Protein 7CFV (pdb70)

Secondary structure (DSSP, 8-state):
--EETT-EEE-SS-EEETT-HHHHHS-EEEEETTTTEEEEE-EEEEEEEEEEEEEEEEESS-EEEE-SSSEEE-SSSEEETTT--TT-EEEEEE-SSS-EEEEEEEEEEEEEEEEEEEEEEESSSSEEEETTEEEE-

Structure (mmCIF, N/CA/C/O backbone):
data_7CFV
#
_entry.id   7CFV
#
loop_
_atom_site.group_PDB
_atom_site.id
_atom_site.type_symbol
_atom_site.label_atom_id
_atom_site.label_alt_id
_atom_site.label_comp_id
_atom_site.label_asym_id
_atom_site.label_entity_id
_atom_site.label_seq_id
_atom_site.pdbx_PDB_ins_code
_atom_site.Cartn_x
_atom_site.Cartn_y
_atom_site.Cartn_z
_atom_site.occupancy
_atom_site.B_iso_or_equiv
_atom_site.auth_seq_id
_atom_site.auth_comp_id
_atom_site.auth_asym_id
_atom_site.auth_atom_id
_atom_site.pdbx_PDB_model_num
ATOM 1 N N . GLU A 1 1 ? 3.114 -0.144 -6.245 1.00 0.00 1 GLU A N 1
ATOM 2 C CA . GLU A 1 1 ? 3.090 0.084 -7.717 1.00 0.00 1 GLU A CA 1
ATOM 3 C C . GLU A 1 1 ? 1.668 -0.109 -8.232 1.00 0.00 1 GLU A C 1
ATOM 4 O O . GLU A 1 1 ? 1.130 0.754 -8.933 1.00 0.00 1 GLU A O 1
ATOM 18 N N . ALA A 1 2 ? 1.071 -1.255 -7.886 1.00 0.00 2 ALA A N 1
ATOM 19 C CA . ALA A 1 2 ? -0.289 -1.577 -8.320 1.00 0.00 2 ALA A CA 1
ATOM 20 C C . ALA A 1 2 ? -1.089 -2.190 -7.191 1.00 0.00 2 ALA A C 1
ATOM 21 O O . ALA A 1 2 ? -0.569 -2.994 -6.413 1.00 0.00 2 ALA A O 1
ATOM 28 N N . LEU A 1 3 ? -2.363 -1.802 -7.105 1.00 0.00 3 LEU A N 1
ATOM 29 C CA . LEU A 1 3 ? -3.254 -2.302 -6.067 1.00 0.00 3 LEU A CA 1
ATOM 30 C C . LEU A 1 3 ? -4.439 -3.006 -6.702 1.00 0.00 3 LEU A C 1
ATOM 31 O O . LEU A 1 3 ? -4.905 -2.591 -7.758 1.00 0.00 3 LEU A O 1
ATOM 47 N N . THR A 1 4 ? -4.928 -4.074 -6.056 1.00 0.00 4 THR A N 1
ATOM 48 C CA . THR A 1 4 ? -6.072 -4.821 -6.599 1.00 0.00 4 THR A CA 1
ATOM 49 C C . THR A 1 4 ? -7.331 -3.960 -6.554 1.00 0.00 4 THR A C 1
ATOM 50 O O . THR A 1 4 ? -7.374 -2.959 -5.840 1.00 0.00 4 THR A O 1
ATOM 61 N N . GLY A 1 5 ? -8.330 -4.329 -7.363 1.00 0.00 5 GLY A N 1
ATOM 62 C CA . GLY A 1 5 ? -9.571 -3.556 -7.467 1.00 0.00 5 GLY A CA 1
ATOM 63 C C . GLY A 1 5 ? -10.281 -3.433 -6.121 1.00 0.00 5 GLY A C 1
ATOM 64 O O . GLY A 1 5 ? -10.809 -2.366 -5.793 1.00 0.00 5 GLY A O 1
ATOM 68 N N . ASP A 1 6 ? -10.283 -4.519 -5.339 1.00 0.00 6 ASP A N 1
ATOM 69 C CA . ASP A 1 6 ? -10.929 -4.505 -4.008 1.00 0.00 6 ASP A CA 1
ATOM 70 C C . ASP A 1 6 ? -10.040 -3.840 -2.933 1.00 0.00 6 ASP A C 1
ATOM 71 O O . ASP A 1 6 ? -10.467 -3.681 -1.785 1.00 0.00 6 ASP A O 1
ATOM 80 N N . ALA A 1 7 ? -8.824 -3.423 -3.325 1.00 0.00 7 ALA A N 1
ATOM 81 C CA . ALA A 1 7 ? -7.906 -2.743 -2.417 1.00 0.00 7 ALA A CA 1
ATOM 82 C C . ALA A 1 7 ? -8.394 -1.327 -2.140 1.00 0.00 7 ALA A C 1
ATOM 83 O O . ALA A 1 7 ? -9.221 -0.793 -2.886 1.00 0.00 7 ALA A O 1
ATOM 90 N N . LEU A 1 8 ? -7.894 -0.732 -1.055 1.00 0.00 8 LEU A N 1
ATOM 91 C CA . LEU A 1 8 ? -8.281 0.630 -0.672 1.00 0.00 8 LEU A CA 1
ATOM 92 C C . LEU A 1 8 ? -7.051 1.491 -0.394 1.00 0.00 8 LEU A C 1
ATOM 93 O O . LEU A 1 8 ? -6.037 1.002 0.115 1.00 0.00 8 LEU A O 1
ATOM 109 N N . ILE A 1 9 ? -7.136 2.768 -0.786 1.00 0.00 9 ILE A N 1
ATOM 110 C CA . ILE A 1 9 ? -6.026 3.704 -0.646 1.00 0.00 9 ILE A CA 1
ATOM 111 C C . ILE A 1 9 ? -6.473 4.958 0.107 1.00 0.00 9 ILE A C 1
ATOM 112 O O . ILE A 1 9 ? -7.604 5.436 -0.070 1.00 0.00 9 ILE A O 1
ATOM 128 N N . LEU A 1 10 ? -5.571 5.483 0.943 1.00 0.00 10 LEU A N 1
ATOM 129 C CA . LEU A 1 10 ? -5.842 6.693 1.705 1.00 0.00 10 LEU A CA 1
ATOM 130 C C . LEU A 1 10 ? -5.947 7.898 0.789 1.00 0.00 10 LEU A C 1
ATOM 131 O O . LEU A 1 10 ? -5.161 8.049 -0.152 1.00 0.00 10 LEU A O 1
ATOM 147 N N . SER A 1 11 ? -6.906 8.764 1.091 1.00 0.00 11 SER A N 1
ATOM 148 C CA . SER A 1 11 ? -7.122 9.982 0.344 1.00 0.00 11 SER A CA 1
ATOM 149 C C . SER A 1 11 ? -7.445 11.118 1.309 1.00 0.00 11 SER A C 1
ATOM 150 O O . SER A 1 11 ? -7.353 10.937 2.532 1.00 0.00 11 SER A O 1
ATOM 158 N N . ASP A 1 12 ? -7.792 12.292 0.771 1.00 0.00 12 ASP A N 1
ATOM 159 C CA . ASP A 1 12 ? -8.087 13.444 1.606 1.00 0.00 12 ASP A CA 1
ATOM 160 C C . ASP A 1 12 ? -9.211 13.112 2.593 1.00 0.00 12 ASP A C 1
ATOM 161 O O . ASP A 1 12 ? -9.128 13.471 3.773 1.00 0.00 12 ASP A O 1
ATOM 170 N N . ARG A 1 13 ? -10.246 12.393 2.114 1.00 0.00 13 ARG A N 1
ATOM 171 C CA . ARG A 1 13 ? -11.359 11.987 2.990 1.00 0.00 13 ARG A CA 1
ATOM 172 C C . ARG A 1 13 ? -10.944 10.860 3.954 1.00 0.00 13 ARG A C 1
ATOM 173 O O . ARG A 1 13 ? -11.436 10.797 5.085 1.00 0.00 13 ARG A O 1
ATOM 194 N N . GLY A 1 14 ? -10.058 9.951 3.485 1.00 0.00 14 GLY A N 1
ATOM 195 C CA . GLY A 1 14 ? -9.619 8.805 4.312 1.00 0.00 14 GLY A CA 1
ATOM 196 C C . GLY A 1 14 ? -9.513 7.504 3.484 1.00 0.00 14 GLY A C 1
ATOM 197 O O . GLY A 1 14 ? -9.192 7.541 2.294 1.00 0.00 14 GLY A O 1
ATOM 201 N N . TRP A 1 15 ? -9.768 6.351 4.144 1.00 0.00 15 TRP A N 1
ATOM 202 C CA . TRP A 1 15 ? -9.681 5.027 3.484 1.00 0.00 15 TRP A CA 1
ATOM 203 C C . TRP A 1 15 ? -10.838 4.805 2.505 1.00 0.00 15 TRP A C 1
ATOM 204 O O . TRP A 1 15 ? -12.002 4.749 2.914 1.00 0.00 15 TRP A O 1
ATOM 225 N N . LEU A 1 16 ? -10.502 4.623 1.214 1.00 0.00 16 LEU A N 1
ATOM 226 C CA . LEU A 1 16 ? -11.517 4.338 0.185 1.00 0.00 16 LEU A CA 1
ATOM 227 C C . LEU A 1 16 ? -11.002 3.341 -0.866 1.00 0.00 16 LEU A C 1
ATOM 228 O O . LEU A 1 16 ? -9.803 3.159 -1.009 1.00 0.00 16 LEU A O 1
ATOM 244 N N . ARG A 1 17 ? -11.931 2.721 -1.618 1.00 0.00 17 ARG A N 1
ATOM 245 C CA . ARG A 1 17 ? -11.564 1.758 -2.684 1.00 0.00 17 ARG A CA 1
ATOM 246 C C . ARG A 1 17 ? -10.650 2.413 -3.728 1.00 0.00 17 ARG A C 1
ATOM 247 O O . ARG A 1 17 ? -10.777 3.587 -4.015 1.00 0.00 17 ARG A O 1
ATOM 268 N N . ILE A 1 18 ? -9.710 1.628 -4.257 1.00 0.00 18 ILE A N 1
ATOM 269 C CA . ILE A 1 18 ? -8.701 2.116 -5.240 1.00 0.00 18 ILE A CA 1
ATOM 270 C C . ILE A 1 18 ? -9.304 2.989 -6.356 1.00 0.00 18 ILE A C 1
ATOM 271 O O . ILE A 1 18 ? -8.573 3.714 -7.032 1.00 0.00 18 ILE A O 1
ATOM 287 N N . ASP A 1 19 ? -10.613 2.875 -6.582 1.00 0.00 19 ASP A N 1
ATOM 288 C CA . ASP A 1 19 ? -11.282 3.631 -7.663 1.00 0.00 19 ASP A CA 1
ATOM 289 C C . ASP A 1 19 ? -12.322 4.619 -7.092 1.00 0.00 19 ASP A C 1
ATOM 290 O O . ASP A 1 19 ? -13.399 4.824 -7.662 1.00 0.00 19 ASP A O 1
ATOM 299 N N . ASP A 1 20 ? -11.971 5.234 -5.960 1.00 0.00 20 ASP A N 1
ATOM 300 C CA . ASP A 1 20 ? -12.841 6.213 -5.297 1.00 0.00 20 ASP A CA 1
ATOM 301 C C . ASP A 1 20 ? -12.604 7.659 -5.820 1.00 0.00 20 ASP A C 1
ATOM 302 O O . ASP A 1 20 ? -11.520 7.961 -6.338 1.00 0.00 20 ASP A O 1
ATOM 311 N N . PRO A 1 21 ? -13.590 8.578 -5.661 1.00 0.00 21 PRO A N 1
ATOM 312 C CA . PRO A 1 21 ? -13.443 10.012 -6.107 1.00 0.00 21 PRO A CA 1
ATOM 313 C C . PRO A 1 21 ? -12.274 10.744 -5.429 1.00 0.00 21 PRO A C 1
ATOM 314 O O . PRO A 1 21 ? -11.606 11.559 -6.060 1.00 0.00 21 PRO A O 1
ATOM 325 N N . THR A 1 22 ? -12.075 10.486 -4.125 1.00 0.00 22 THR A N 1
ATOM 326 C CA . THR A 1 22 ? -11.025 11.176 -3.353 1.00 0.00 22 THR A CA 1
ATOM 327 C C . THR A 1 22 ? -9.625 10.774 -3.795 1.00 0.00 22 THR A C 1
ATOM 328 O O . THR A 1 22 ? -8.737 11.620 -3.882 1.00 0.00 22 THR A O 1
ATOM 339 N N . LEU A 1 23 ? -9.431 9.497 -4.110 1.00 0.00 23 LEU A N 1
ATOM 340 C CA . LEU A 1 23 ? -8.130 9.049 -4.590 1.00 0.00 23 LEU A CA 1
ATOM 341 C C . LEU A 1 23 ? -7.825 9.685 -5.950 1.00 0.00 23 LEU A C 1
ATOM 342 O O . LEU A 1 23 ? -6.673 9.991 -6.251 1.00 0.00 23 LEU A O 1
ATOM 358 N N . GLN A 1 24 ? -8.850 9.747 -6.805 1.00 0.00 24 GLN A N 1
ATOM 359 C CA . GLN A 1 24 ? -8.678 10.200 -8.191 1.00 0.00 24 GLN A CA 1
ATOM 360 C C . GLN A 1 24 ? -8.854 11.728 -8.369 1.00 0.00 24 GLN A C 1
ATOM 361 O O . GLN A 1 24 ? -8.559 12.255 -9.447 1.00 0.00 24 GLN A O 1
ATOM 375 N N . GLU A 1 25 ? -9.350 12.431 -7.327 1.00 0.00 25 GLU A N 1
ATOM 376 C CA . GLU A 1 25 ? -9.568 13.900 -7.428 1.00 0.00 25 GLU A CA 1
ATOM 377 C C . GLU A 1 25 ? -9.039 14.684 -6.209 1.00 0.00 25 GLU A C 1
ATOM 378 O O . GLU A 1 25 ? -9.045 15.920 -6.221 1.00 0.00 25 GLU A O 1
ATOM 390 N N . CYS A 1 26 ? -8.618 13.973 -5.153 1.00 0.00 26 CYS A N 1
ATOM 391 C CA . CYS A 1 26 ? -8.130 14.618 -3.927 1.00 0.00 26 CYS A CA 1
ATOM 392 C C . CYS A 1 26 ? -6.749 14.111 -3.534 1.00 0.00 26 CYS A C 1
ATOM 393 O O . CYS A 1 26 ? -6.291 13.075 -4.024 1.00 0.00 26 CYS A O 1
ATOM 401 N N . ARG A 1 27 ? -6.081 14.875 -2.669 1.00 0.00 27 ARG A N 1
ATOM 402 C CA . ARG A 1 27 ? -4.725 14.547 -2.216 1.00 0.00 27 ARG A CA 1
ATOM 403 C C . ARG A 1 27 ? -4.719 13.251 -1.416 1.00 0.00 27 ARG A C 1
ATOM 404 O O . ARG A 1 27 ? -5.755 12.824 -0.905 1.00 0.00 27 ARG A O 1
ATOM 425 N N . VAL A 1 28 ? -3.540 12.628 -1.320 1.00 0.00 28 VAL A N 1
ATOM 426 C CA . VAL A 1 28 ? -3.388 11.362 -0.578 1.00 0.00 28 VAL A CA 1
ATOM 427 C C . VAL A 1 28 ? -2.229 11.433 0.417 1.00 0.00 28 VAL A C 1
ATOM 428 O O . VAL A 1 28 ? -1.344 12.284 0.293 1.00 0.00 28 VAL A O 1
ATOM 441 N N . LEU A 1 29 ? -2.260 10.540 1.417 1.00 0.00 29 LEU A N 1
ATOM 442 C CA . LEU A 1 29 ? -1.230 10.509 2.458 1.00 0.00 29 LEU A CA 1
ATOM 443 C C . LEU A 1 29 ? 0.069 9.889 1.945 1.00 0.00 29 LEU A C 1
ATOM 444 O O . LEU A 1 29 ? 0.062 8.824 1.319 1.00 0.00 29 LEU A O 1
ATOM 460 N N . SER A 1 30 ? 1.185 10.568 2.232 1.00 0.00 30 SER A N 1
ATOM 461 C CA . SER A 1 30 ? 2.514 10.105 1.826 1.00 0.00 30 SER A CA 1
ATOM 462 C C . SER A 1 30 ? 3.531 10.443 2.914 1.00 0.00 30 SER A C 1
ATOM 463 O O . SER A 1 30 ? 3.265 11.299 3.767 1.00 0.00 30 SER A O 1
ATOM 471 N N . TYR A 1 31 ? 4.720 9.827 2.841 1.00 0.00 31 TYR A N 1
ATOM 472 C CA . TYR A 1 31 ? 5.790 10.128 3.783 1.00 0.00 31 TYR A CA 1
ATOM 473 C C . TYR A 1 31 ? 6.768 11.049 3.101 1.00 0.00 31 TYR A C 1
ATOM 474 O O . TYR A 1 31 ? 7.561 10.608 2.262 1.00 0.00 31 TYR A O 1
ATOM 492 N N . ASN A 1 32 ? 6.681 12.335 3.427 1.00 0.00 32 ASN A N 1
ATOM 493 C CA . ASN A 1 32 ? 7.514 13.328 2.789 1.00 0.00 32 ASN A CA 1
ATOM 494 C C . ASN A 1 32 ? 8.944 13.205 3.258 1.00 0.00 32 ASN A C 1
ATOM 495 O O . ASN A 1 32 ? 9.277 13.617 4.358 1.00 0.00 32 ASN A O 1
ATOM 506 N N . GLU A 1 33 ? 9.785 12.661 2.389 1.00 0.00 33 GLU A N 1
ATOM 507 C CA . GLU A 1 33 ? 11.216 12.520 2.677 1.00 0.00 33 GLU A CA 1
ATOM 508 C C . GLU A 1 33 ? 11.838 13.903 2.917 1.00 0.00 33 GLU A C 1
ATOM 509 O O . GLU A 1 33 ? 12.748 14.058 3.735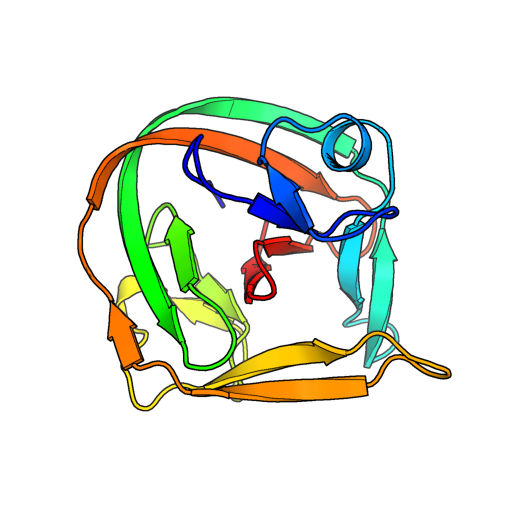 1.00 0.00 33 GLU A O 1
ATOM 521 N N . SER A 1 34 ? 11.359 14.888 2.152 1.00 0.00 34 SER A N 1
ATOM 522 C CA . SER A 1 34 ? 11.863 16.257 2.208 1.00 0.00 34 SER A CA 1
ATOM 523 C C . SER A 1 34 ? 11.681 16.883 3.597 1.00 0.00 34 SER A C 1
ATOM 524 O O . SER A 1 34 ? 12.600 17.524 4.117 1.00 0.00 34 SER A O 1
ATOM 532 N N . THR A 1 35 ? 10.482 16.718 4.180 1.00 0.00 35 THR A N 1
ATOM 533 C CA . THR A 1 35 ? 10.178 17.305 5.507 1.00 0.00 35 THR A CA 1
ATOM 534 C C . THR A 1 35 ? 10.243 16.265 6.647 1.00 0.00 35 THR A C 1
ATOM 535 O O . THR A 1 35 ? 10.103 16.621 7.821 1.00 0.00 35 THR A O 1
ATOM 546 N N . GLN A 1 36 ? 10.449 14.992 6.291 1.00 0.00 36 GLN A N 1
ATOM 547 C CA . GLN A 1 36 ? 10.529 13.907 7.270 1.00 0.00 36 GLN A CA 1
ATOM 548 C C . GLN A 1 36 ? 9.249 13.835 8.127 1.00 0.00 36 GLN A C 1
ATOM 549 O O . GLN A 1 36 ? 9.300 13.539 9.330 1.00 0.00 36 GLN A O 1
ATOM 563 N N . GLN A 1 37 ? 8.100 14.077 7.483 1.00 0.00 37 GLN A N 1
ATOM 564 C CA . GLN A 1 37 ? 6.799 14.017 8.161 1.00 0.00 37 GLN A CA 1
ATOM 565 C C . GLN A 1 37 ? 5.676 13.707 7.169 1.00 0.00 37 GLN A C 1
ATOM 566 O O . GLN A 1 37 ? 5.868 13.810 5.950 1.00 0.00 37 GLN A O 1
ATOM 580 N N . TRP A 1 38 ? 4.508 13.315 7.699 1.00 0.00 38 TRP A N 1
ATOM 581 C CA . TRP A 1 38 ? 3.356 12.977 6.855 1.00 0.00 38 TRP A CA 1
ATOM 582 C C . TRP A 1 38 ? 2.762 14.232 6.222 1.00 0.00 38 TRP A C 1
ATOM 583 O O . TRP A 1 38 ? 2.507 15.225 6.910 1.00 0.00 38 TRP A O 1
ATOM 604 N N . GLU A 1 39 ? 2.524 14.166 4.907 1.00 0.00 39 GLU A N 1
ATOM 605 C CA . GLU A 1 39 ? 1.935 15.286 4.167 1.00 0.00 39 GLU A CA 1
ATOM 606 C C . GLU A 1 39 ? 1.048 14.786 3.029 1.00 0.00 39 GLU A C 1
ATOM 607 O O . GLU A 1 39 ? 1.222 13.661 2.540 1.00 0.00 39 GLU A O 1
ATOM 619 N N . TRP A 1 40 ? 0.102 15.636 2.605 1.00 0.00 40 TRP A N 1
ATOM 620 C CA . TRP A 1 40 ? -0.809 15.296 1.508 1.00 0.00 40 TRP A CA 1
ATOM 621 C C . TRP A 1 40 ? -0.242 15.773 0.165 1.00 0.00 40 TRP A C 1
ATOM 622 O O . TRP A 1 40 ? 0.143 16.936 0.017 1.00 0.00 40 TRP A O 1
ATOM 643 N N . GLN A 1 41 ? -0.221 14.862 -0.811 1.00 0.00 41 GLN A N 1
ATOM 644 C CA . GLN A 1 41 ? 0.269 15.164 -2.161 1.00 0.00 41 GLN A CA 1
ATOM 645 C C . GLN A 1 41 ? -0.864 14.999 -3.160 1.00 0.00 41 GLN A C 1
ATOM 646 O O . GLN A 1 41 ? -1.806 14.240 -2.908 1.00 0.00 41 GLN A O 1
ATOM 660 N N . GLN A 1 42 ? -0.796 15.744 -4.275 1.00 0.00 42 GLN A N 1
ATOM 661 C CA . GLN A 1 42 ? -1.860 15.700 -5.267 1.00 0.00 42 GLN A CA 1
ATOM 662 C C . GLN A 1 42 ? -1.765 14.440 -6.097 1.00 0.00 42 GLN A C 1
ATOM 663 O O . GLN A 1 42 ? -0.669 14.047 -6.540 1.00 0.00 42 GLN A O 1
ATOM 677 N N . VAL A 1 43 ? -2.921 13.830 -6.325 1.00 0.00 43 VAL A N 1
ATOM 678 C CA . VAL A 1 43 ? -3.015 12.627 -7.138 1.00 0.00 43 VAL A CA 1
ATOM 679 C C . VAL A 1 43 ? -3.020 13.019 -8.617 1.00 0.00 43 VAL A C 1
ATOM 680 O O . VAL A 1 43 ? -3.958 13.661 -9.102 1.00 0.00 43 VAL A O 1
ATOM 693 N N . LEU A 1 44 ? -1.906 12.759 -9.271 1.00 0.00 44 LEU A N 1
ATOM 694 C CA . LEU A 1 44 ? -1.693 13.201 -10.648 1.00 0.00 44 LEU A CA 1
ATOM 695 C C . LEU A 1 44 ? -2.701 12.634 -11.648 1.00 0.00 44 LEU A C 1
ATOM 696 O O . LEU A 1 44 ? -3.219 13.387 -12.483 1.00 0.00 44 LEU A O 1
ATOM 712 N N . ARG A 1 45 ? -2.917 11.295 -11.634 1.00 0.00 45 ARG A N 1
ATOM 713 C CA . ARG A 1 45 ? -3.789 10.670 -12.651 1.00 0.00 45 ARG A CA 1
ATOM 714 C C . ARG A 1 45 ? -4.050 9.180 -12.361 1.00 0.00 45 ARG A C 1
ATOM 715 O O . ARG A 1 45 ? -3.107 8.405 -12.157 1.00 0.00 45 ARG A O 1
ATOM 736 N N . TRP A 1 46 ? -5.328 8.784 -12.392 1.00 0.00 46 TRP A N 1
ATOM 737 C CA . TRP A 1 46 ? -5.705 7.389 -12.155 1.00 0.00 46 TRP A CA 1
ATOM 738 C C . TRP A 1 46 ? -5.329 6.517 -13.353 1.00 0.00 46 TRP A C 1
ATOM 739 O O . TRP A 1 46 ? -5.726 6.800 -14.488 1.00 0.00 46 TRP A O 1
ATOM 760 N N . LEU A 1 47 ? -4.563 5.457 -13.083 1.00 0.00 47 LEU A N 1
ATOM 761 C CA . LEU A 1 47 ? -4.127 4.529 -14.125 1.00 0.00 47 LEU A CA 1
ATOM 762 C C . LEU A 1 47 ? -4.562 3.107 -13.824 1.00 0.00 47 LEU A C 1
ATOM 763 O O . LEU A 1 47 ? -4.394 2.624 -12.702 1.00 0.00 47 LEU A O 1
ATOM 779 N N . ASP A 1 48 ? -5.062 2.420 -14.855 1.00 0.00 48 ASP A N 1
ATOM 780 C CA . ASP A 1 48 ? -5.455 1.021 -14.727 1.00 0.00 48 ASP A CA 1
ATOM 781 C C . ASP A 1 48 ? -4.276 0.124 -15.088 1.00 0.00 48 ASP A C 1
ATOM 782 O O . ASP A 1 48 ? -3.332 0.570 -15.749 1.00 0.00 48 ASP A O 1
ATOM 791 N N . GLN A 1 49 ? -4.335 -1.135 -14.659 1.00 0.00 49 GLN A N 1
ATOM 792 C CA . GLN A 1 49 ? -3.262 -2.101 -14.947 1.00 0.00 49 GLN A CA 1
ATOM 793 C C . GLN A 1 49 ? -3.806 -3.475 -15.383 1.00 0.00 49 GLN A C 1
ATOM 794 O O . GLN A 1 49 ? -3.048 -4.317 -15.875 1.00 0.00 49 GLN A O 1
ATOM 808 N N . GLY A 1 50 ? -5.129 -3.662 -15.267 1.00 0.00 50 GLY A N 1
ATOM 809 C CA . GLY A 1 50 ? -5.787 -4.883 -15.718 1.00 0.00 50 GLY A CA 1
ATOM 810 C C . GLY A 1 50 ? -5.251 -6.138 -15.038 1.00 0.00 50 GLY A C 1
ATOM 811 O O . GLY A 1 50 ? -5.196 -6.224 -13.812 1.00 0.00 50 GLY A O 1
ATOM 815 N N . VAL A 1 51 ? -4.934 -7.136 -15.862 1.00 0.00 51 VAL A N 1
ATOM 816 C CA . VAL A 1 51 ? -4.496 -8.457 -15.385 1.00 0.00 51 VAL A CA 1
ATOM 817 C C . VAL A 1 51 ? -3.059 -8.402 -14.826 1.00 0.00 51 VAL A C 1
ATOM 818 O O . VAL A 1 51 ? -2.106 -8.140 -15.564 1.00 0.00 51 VAL A O 1
ATOM 831 N N . ARG A 1 52 ? -2.922 -8.702 -13.518 1.00 0.00 52 ARG A N 1
ATOM 832 C CA . ARG A 1 52 ? -1.604 -8.738 -12.863 1.00 0.00 52 ARG A CA 1
ATOM 833 C C . ARG A 1 52 ? -1.632 -9.599 -11.582 1.00 0.00 52 ARG A C 1
ATOM 834 O O . ARG A 1 52 ? -2.559 -9.498 -10.777 1.00 0.00 52 ARG A O 1
ATOM 855 N N . GLU A 1 53 ? -0.576 -10.401 -11.388 1.00 0.00 53 GLU A N 1
ATOM 856 C CA . GLU A 1 53 ? -0.429 -11.246 -10.186 1.00 0.00 53 GLU A CA 1
ATOM 857 C C . GLU A 1 53 ? -0.222 -10.359 -8.950 1.00 0.00 53 GLU A C 1
ATOM 858 O O . GLU A 1 53 ? 0.393 -9.291 -9.057 1.00 0.00 53 GLU A O 1
ATOM 870 N N . THR A 1 54 ? -0.763 -10.783 -7.775 1.00 0.00 54 THR A N 1
ATOM 871 C CA . THR A 1 54 ? -0.629 -9.951 -6.554 1.00 0.00 54 THR A CA 1
ATOM 872 C C . THR A 1 54 ? -0.361 -10.773 -5.273 1.00 0.00 54 THR A C 1
ATOM 873 O O . THR A 1 54 ? -0.868 -11.882 -5.105 1.00 0.00 54 THR A O 1
ATOM 884 N N . TRP A 1 55 ? 0.407 -10.159 -4.353 1.00 0.00 55 TRP A N 1
ATOM 885 C CA . TRP A 1 55 ? 0.729 -10.744 -3.040 1.00 0.00 55 TRP A CA 1
ATOM 886 C C . TRP A 1 55 ? 0.065 -9.910 -1.944 1.00 0.00 55 TRP A C 1
ATOM 887 O O . TRP A 1 55 ? 0.096 -8.682 -2.003 1.00 0.00 55 TRP A O 1
ATOM 908 N N . LYS A 1 56 ? -0.562 -10.581 -0.963 1.00 0.00 56 LYS A N 1
ATOM 909 C CA . LYS A 1 56 ? -1.282 -9.879 0.114 1.00 0.00 56 LYS A CA 1
ATOM 910 C C . LYS A 1 56 ? -0.479 -9.811 1.408 1.00 0.00 56 LYS A C 1
ATOM 911 O O . LYS A 1 56 ? -0.562 -10.701 2.242 1.00 0.00 56 LYS A O 1
ATOM 930 N N . ILE A 1 57 ? 0.171 -8.669 1.611 1.00 0.00 57 ILE A N 1
ATOM 931 C CA . ILE A 1 57 ? 0.899 -8.391 2.848 1.00 0.00 57 ILE A CA 1
ATOM 932 C C . ILE A 1 57 ? -0.099 -8.048 3.947 1.00 0.00 57 ILE A C 1
ATOM 933 O O . ILE A 1 57 ? -0.872 -7.091 3.825 1.00 0.00 57 ILE A O 1
ATOM 949 N N . LYS A 1 58 ? -0.102 -8.864 4.991 1.00 0.00 58 LYS A N 1
ATOM 950 C CA . LYS A 1 58 ? -1.027 -8.707 6.107 1.00 0.00 58 LYS A CA 1
ATOM 951 C C . LYS A 1 58 ? -0.298 -8.168 7.341 1.00 0.00 58 LYS A C 1
ATOM 952 O O . LYS A 1 58 ? 0.777 -8.645 7.687 1.00 0.00 58 LYS A O 1
ATOM 971 N N . THR A 1 59 ? -0.904 -7.167 7.989 1.00 0.00 59 THR A N 1
ATOM 972 C CA . THR A 1 59 ? -0.329 -6.560 9.211 1.00 0.00 59 THR A CA 1
ATOM 973 C C . THR A 1 59 ? -1.409 -6.451 10.279 1.00 0.00 59 THR A C 1
ATOM 974 O O . THR A 1 59 ? -2.599 -6.620 9.985 1.00 0.00 59 THR A O 1
ATOM 985 N N . PHE A 1 60 ? -0.994 -6.177 11.517 1.00 0.00 60 PHE A N 1
ATOM 986 C CA . PHE A 1 60 ? -1.934 -6.056 12.634 1.00 0.00 60 PHE A CA 1
ATOM 987 C C . PHE A 1 60 ? -2.842 -4.830 12.480 1.00 0.00 60 PHE A C 1
ATOM 988 O O . PHE A 1 60 ? -3.992 -4.849 12.933 1.00 0.00 60 PHE A O 1
ATOM 1005 N N . GLN A 1 61 ? -2.318 -3.760 11.856 1.00 0.00 61 GLN A N 1
ATOM 1006 C CA . GLN A 1 61 ? -3.095 -2.524 11.676 1.00 0.00 61 GLN A CA 1
ATOM 1007 C C . GLN A 1 61 ? -3.909 -2.553 10.378 1.00 0.00 61 GLN A C 1
ATOM 1008 O O . GLN A 1 61 ? -4.986 -1.949 10.307 1.00 0.00 61 GLN A O 1
ATOM 1022 N N . THR A 1 62 ? -3.385 -3.238 9.349 1.00 0.00 62 THR A N 1
ATOM 1023 C CA . THR A 1 62 ? -4.070 -3.313 8.054 1.00 0.00 62 THR A CA 1
ATOM 1024 C C . THR A 1 62 ? -3.574 -4.497 7.206 1.00 0.00 62 THR A C 1
ATOM 1025 O O . THR A 1 62 ? -2.719 -5.262 7.632 1.00 0.00 62 THR A O 1
ATOM 1036 N N . GLU A 1 63 ? -4.123 -4.613 5.999 1.00 0.00 63 GLU A N 1
ATOM 1037 C CA . GLU A 1 63 ? -3.739 -5.654 5.050 1.00 0.00 63 GLU A CA 1
ATOM 1038 C C . GLU A 1 63 ? -4.073 -5.201 3.629 1.00 0.00 63 GLU A C 1
ATOM 1039 O O . GLU A 1 63 ? -5.041 -4.462 3.430 1.00 0.00 63 GLU A O 1
ATOM 1051 N N . ILE A 1 64 ? -3.269 -5.631 2.648 1.00 0.00 64 ILE A N 1
ATOM 1052 C CA . ILE A 1 64 ? -3.506 -5.227 1.251 1.00 0.00 64 ILE A CA 1
ATOM 1053 C C . ILE A 1 64 ? -2.743 -6.111 0.252 1.00 0.00 64 ILE A C 1
ATOM 1054 O O . ILE A 1 64 ? -1.726 -6.721 0.597 1.00 0.00 64 ILE A O 1
ATOM 1070 N N . LYS A 1 65 ? -3.244 -6.155 -0.998 1.00 0.00 65 LYS A N 1
ATOM 1071 C CA . LYS A 1 65 ? -2.612 -6.945 -2.061 1.00 0.00 65 LYS A CA 1
ATOM 1072 C C . LYS A 1 65 ? -2.138 -6.049 -3.211 1.00 0.00 65 LYS A C 1
ATOM 1073 O O . LYS A 1 65 ? -2.904 -5.228 -3.745 1.00 0.00 65 LYS A O 1
ATOM 1092 N N . CYS A 1 66 ? -0.858 -6.209 -3.568 1.00 0.00 66 CYS A N 1
ATOM 1093 C CA . CYS A 1 66 ? -0.226 -5.419 -4.624 1.00 0.00 66 CYS A CA 1
ATOM 1094 C C . CYS A 1 66 ? 0.678 -6.317 -5.488 1.00 0.00 66 CYS A C 1
ATOM 1095 O O . CYS A 1 66 ? 0.686 -7.534 -5.318 1.00 0.00 66 CYS A O 1
ATOM 1103 N N . THR A 1 67 ? 1.431 -5.709 -6.420 1.00 0.00 67 THR A N 1
ATOM 1104 C CA . THR A 1 67 ? 2.298 -6.474 -7.338 1.00 0.00 67 THR A CA 1
ATOM 1105 C C . THR A 1 67 ? 3.126 -7.523 -6.565 1.00 0.00 67 THR A C 1
ATOM 1106 O O . THR A 1 67 ? 3.218 -8.680 -6.989 1.00 0.00 67 THR A O 1
ATOM 1117 N N . GLY A 1 68 ? 3.676 -7.120 -5.418 1.00 0.00 68 GLY A N 1
ATOM 1118 C CA . GLY A 1 68 ? 4.443 -8.040 -4.561 1.00 0.00 68 GLY A CA 1
ATOM 1119 C C . GLY A 1 68 ? 5.950 -8.035 -4.879 1.00 0.00 68 GLY A C 1
ATOM 1120 O O . GLY A 1 68 ? 6.750 -8.573 -4.103 1.00 0.00 68 GLY A O 1
ATOM 1124 N N . ASN A 1 69 ? 6.335 -7.408 -6.003 1.00 0.00 69 ASN A N 1
ATOM 1125 C CA . ASN A 1 69 ? 7.754 -7.321 -6.388 1.00 0.00 69 ASN A CA 1
ATOM 1126 C C . ASN A 1 69 ? 8.308 -5.897 -6.198 1.00 0.00 69 ASN A C 1
ATOM 1127 O O . ASN A 1 69 ? 9.525 -5.705 -6.115 1.00 0.00 69 ASN A O 1
ATOM 1138 N N . HIS A 1 70 ? 7.404 -4.907 -6.122 1.00 0.00 70 HIS A N 1
ATOM 1139 C CA . HIS A 1 70 ? 7.793 -3.510 -5.931 1.00 0.00 70 HIS A CA 1
ATOM 1140 C C . HIS A 1 70 ? 8.182 -3.252 -4.475 1.00 0.00 70 HIS A C 1
ATOM 1141 O O . HIS A 1 70 ? 7.612 -3.856 -3.555 1.00 0.00 70 HIS A O 1
ATOM 1155 N N . LEU A 1 71 ? 9.160 -2.361 -4.274 1.00 0.00 71 LEU A N 1
ATOM 1156 C CA . LEU A 1 71 ? 9.625 -2.021 -2.928 1.00 0.00 71 LEU A CA 1
ATOM 1157 C C . LEU A 1 71 ? 8.601 -1.157 -2.208 1.00 0.00 71 LEU A C 1
ATOM 1158 O O . LEU A 1 71 ? 8.030 -0.231 -2.794 1.00 0.00 71 LEU A O 1
ATOM 1174 N N . ILE A 1 72 ? 8.411 -1.439 -0.923 1.00 0.00 72 ILE A N 1
ATOM 1175 C CA . ILE A 1 72 ? 7.502 -0.670 -0.077 1.00 0.00 72 ILE A CA 1
ATOM 1176 C C . ILE A 1 72 ? 8.238 -0.213 1.171 1.00 0.00 72 ILE A C 1
ATOM 1177 O O . ILE A 1 72 ? 9.224 -0.841 1.574 1.00 0.00 72 ILE A O 1
ATOM 1193 N N . ARG A 1 73 ? 7.786 0.891 1.761 1.00 0.00 73 ARG A N 1
ATOM 1194 C CA . ARG A 1 73 ? 8.455 1.435 2.940 1.00 0.00 73 ARG A CA 1
ATOM 1195 C C . ARG A 1 73 ? 8.255 0.551 4.161 1.00 0.00 73 ARG A C 1
ATOM 1196 O O . ARG A 1 73 ? 7.140 0.142 4.470 1.00 0.00 73 ARG A O 1
ATOM 1217 N N . THR A 1 74 ? 9.346 0.338 4.885 1.00 0.00 74 THR A N 1
ATOM 1218 C CA . THR A 1 74 ? 9.330 -0.406 6.138 1.00 0.00 74 THR A CA 1
ATOM 1219 C C . THR A 1 74 ? 10.064 0.405 7.204 1.00 0.00 74 THR A C 1
ATOM 1220 O O . THR A 1 74 ? 10.527 1.521 6.928 1.00 0.00 74 THR A O 1
ATOM 1231 N N . ASP A 1 75 ? 10.175 -0.149 8.412 1.00 0.00 75 ASP A N 1
ATOM 1232 C CA . ASP A 1 75 ? 10.860 0.540 9.505 1.00 0.00 75 ASP A CA 1
ATOM 1233 C C . ASP A 1 75 ? 12.298 0.864 9.102 1.00 0.00 75 ASP A C 1
ATOM 1234 O O . ASP A 1 75 ? 12.816 1.936 9.427 1.00 0.00 75 ASP A O 1
ATOM 1243 N N . LYS A 1 76 ? 12.934 -0.077 8.397 1.00 0.00 76 LYS A N 1
ATOM 1244 C CA . LYS A 1 76 ? 14.326 0.088 7.948 1.00 0.00 76 LYS A CA 1
ATOM 1245 C C . LYS A 1 76 ? 14.408 0.915 6.636 1.00 0.00 76 LYS A C 1
ATOM 1246 O O . LYS A 1 76 ? 15.486 1.390 6.268 1.00 0.00 76 LYS A O 1
ATOM 1265 N N . GLY A 1 77 ? 13.261 1.072 5.936 1.00 0.00 77 GLY A N 1
ATOM 1266 C CA . GLY A 1 77 ? 13.217 1.829 4.670 1.00 0.00 77 GLY A CA 1
ATOM 1267 C C . GLY A 1 77 ? 12.529 1.020 3.562 1.00 0.00 77 GLY A C 1
ATOM 1268 O O . GLY A 1 77 ? 11.794 0.075 3.844 1.00 0.00 77 GLY A O 1
ATOM 1272 N N . TRP A 1 78 ? 12.768 1.409 2.296 1.00 0.00 78 TRP A N 1
ATOM 1273 C CA . TRP A 1 78 ? 12.163 0.713 1.144 1.00 0.00 78 TRP A CA 1
ATOM 1274 C C . TRP A 1 78 ? 12.712 -0.713 1.041 1.00 0.00 78 TRP A C 1
ATOM 1275 O O . TRP A 1 78 ? 13.927 -0.923 1.061 1.00 0.00 78 TRP A O 1
ATOM 1296 N N . ILE A 1 79 ? 11.800 -1.684 0.933 1.00 0.00 79 ILE A N 1
ATOM 1297 C CA . ILE A 1 79 ? 12.172 -3.109 0.827 1.00 0.00 79 ILE A CA 1
ATOM 1298 C C . ILE A 1 79 ? 11.251 -3.838 -0.158 1.00 0.00 79 ILE A C 1
ATOM 1299 O O . ILE A 1 79 ? 10.042 -3.607 -0.173 1.00 0.00 79 ILE A O 1
ATOM 1315 N N . LYS A 1 80 ? 11.833 -4.750 -0.941 1.00 0.00 80 LYS A N 1
ATOM 1316 C CA . LYS A 1 80 ? 11.063 -5.550 -1.905 1.00 0.00 80 LYS A CA 1
ATOM 1317 C C . LYS A 1 80 ? 9.922 -6.280 -1.185 1.00 0.00 80 LYS A C 1
ATOM 1318 O O . LYS A 1 80 ? 10.133 -6.883 -0.130 1.00 0.00 80 LYS A O 1
ATOM 1337 N N . ALA A 1 81 ? 8.706 -6.191 -1.754 1.00 0.00 81 ALA A N 1
ATOM 1338 C CA . ALA A 1 81 ? 7.514 -6.794 -1.139 1.00 0.00 81 ALA A CA 1
ATOM 1339 C C . ALA A 1 81 ? 7.692 -8.300 -0.958 1.00 0.00 81 ALA A C 1
ATOM 1340 O O . ALA A 1 81 ? 7.316 -8.854 0.081 1.00 0.00 81 ALA A O 1
ATOM 1347 N N . ALA A 1 82 ? 8.300 -8.946 -1.951 1.00 0.00 82 ALA A N 1
ATOM 1348 C CA . ALA A 1 82 ? 8.577 -10.385 -1.885 1.00 0.00 82 ALA A CA 1
ATOM 1349 C C . ALA A 1 82 ? 9.492 -10.698 -0.690 1.00 0.00 82 ALA A C 1
ATOM 1350 O O . ALA A 1 82 ? 9.353 -11.740 -0.042 1.00 0.00 82 ALA A O 1
ATOM 1357 N N . ASN A 1 83 ? 10.439 -9.790 -0.429 1.00 0.00 83 ASN A N 1
ATOM 1358 C CA . ASN A 1 83 ? 11.409 -9.948 0.658 1.00 0.00 83 ASN A CA 1
ATOM 1359 C C . ASN A 1 83 ? 10.762 -9.756 2.036 1.00 0.00 83 ASN A C 1
ATOM 1360 O O . ASN A 1 83 ? 11.243 -10.310 3.029 1.00 0.00 83 ASN A O 1
ATOM 1371 N N . ILE A 1 84 ? 9.688 -8.948 2.098 1.00 0.00 84 ILE A N 1
ATOM 1372 C CA . ILE A 1 84 ? 9.006 -8.674 3.375 1.00 0.00 84 ILE A CA 1
ATOM 1373 C C . ILE A 1 84 ? 8.583 -9.980 4.058 1.00 0.00 84 ILE A C 1
ATOM 1374 O O . ILE A 1 84 ? 8.047 -10.888 3.420 1.00 0.00 84 ILE A O 1
ATOM 1390 N N . THR A 1 85 ? 8.814 -10.035 5.368 1.00 0.00 85 THR A N 1
ATOM 1391 C CA . THR A 1 85 ? 8.450 -11.192 6.186 1.00 0.00 85 THR A CA 1
ATOM 1392 C C . THR A 1 85 ? 7.627 -10.719 7.398 1.00 0.00 85 THR A C 1
ATOM 1393 O O . THR A 1 85 ? 7.648 -9.526 7.713 1.00 0.00 85 THR A O 1
ATOM 1404 N N . PRO A 1 86 ? 6.885 -11.610 8.086 1.00 0.00 86 PRO A N 1
ATOM 1405 C CA . PRO A 1 86 ? 6.057 -11.201 9.260 1.00 0.00 86 PRO A CA 1
ATOM 1406 C C . PRO A 1 86 ? 6.834 -10.313 10.244 1.00 0.00 86 PRO A C 1
ATOM 1407 O O . PRO A 1 86 ? 6.257 -9.421 10.874 1.00 0.00 86 PRO A O 1
ATOM 1418 N N . LYS A 1 87 ? 8.135 -10.576 10.377 1.00 0.00 87 LYS A N 1
ATOM 1419 C CA . LYS A 1 87 ? 8.990 -9.815 11.300 1.00 0.00 87 LYS A CA 1
ATOM 1420 C C . LYS A 1 87 ? 9.007 -8.327 10.926 1.00 0.00 87 LYS A C 1
ATOM 1421 O O . LYS A 1 87 ? 9.026 -7.459 11.805 1.00 0.00 87 LYS A O 1
ATOM 1440 N N . MET A 1 88 ? 9.042 -8.048 9.621 1.00 0.00 88 MET A N 1
ATOM 1441 C CA . MET A 1 88 ? 9.107 -6.669 9.123 1.00 0.00 88 MET A CA 1
ATOM 1442 C C . MET A 1 88 ? 7.941 -5.827 9.653 1.00 0.00 88 MET A C 1
ATOM 1443 O O . MET A 1 88 ? 6.796 -6.300 9.737 1.00 0.00 88 MET A O 1
ATOM 1457 N N . LYS A 1 89 ? 8.241 -4.556 9.955 1.00 0.00 89 LYS A N 1
ATOM 1458 C CA . LYS A 1 89 ? 7.224 -3.603 10.409 1.00 0.00 89 LYS A CA 1
ATOM 1459 C C . LYS A 1 89 ? 7.196 -2.394 9.487 1.00 0.00 89 LYS A C 1
ATOM 1460 O O . LYS A 1 89 ? 8.224 -2.016 8.928 1.00 0.00 89 LYS A O 1
ATOM 1479 N N . ILE A 1 90 ? 6.007 -1.804 9.313 1.00 0.00 90 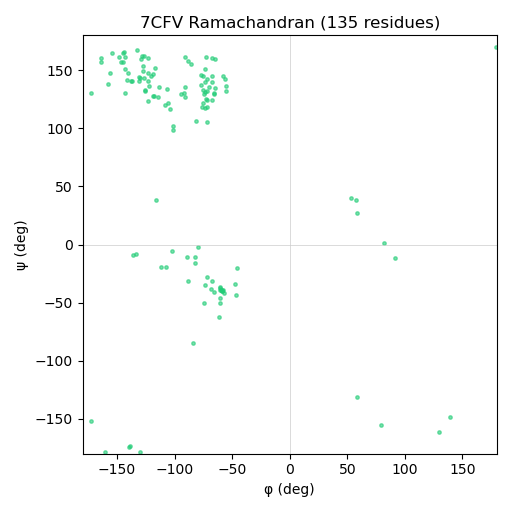ILE A N 1
ATOM 1480 C CA . ILE A 1 90 ? 5.841 -0.637 8.433 1.00 0.00 90 ILE A CA 1
ATOM 1481 C C . ILE A 1 90 ? 5.193 0.528 9.183 1.00 0.00 90 ILE A C 1
ATOM 1482 O O . ILE A 1 90 ? 4.167 0.356 9.845 1.00 0.00 90 ILE A O 1
ATOM 1498 N N . LEU A 1 91 ? 5.787 1.717 9.045 1.00 0.00 91 LEU A N 1
ATOM 1499 C CA . LEU A 1 91 ? 5.250 2.916 9.677 1.00 0.00 91 LEU A CA 1
ATOM 1500 C C . LEU A 1 91 ? 3.997 3.378 8.947 1.00 0.00 91 LEU A C 1
ATOM 1501 O O . LEU A 1 91 ? 3.975 3.447 7.715 1.00 0.00 91 LEU A O 1
ATOM 1517 N N . SER A 1 92 ? 2.943 3.650 9.718 1.00 0.00 92 SER A N 1
ATOM 1518 C CA . SER A 1 92 ? 1.659 4.073 9.158 1.00 0.00 92 SER A CA 1
ATOM 1519 C C . SER A 1 92 ? 1.173 5.379 9.829 1.00 0.00 92 SER A C 1
ATOM 1520 O O . SER A 1 92 ? 1.488 5.620 10.997 1.00 0.00 92 SER A O 1
ATOM 1528 N N . PRO A 1 93 ? 0.422 6.247 9.108 1.00 0.00 93 PRO A N 1
ATOM 1529 C CA . PRO A 1 93 ? -0.070 7.543 9.678 1.00 0.00 93 PRO A CA 1
ATOM 1530 C C . PRO A 1 93 ? -1.206 7.340 10.673 1.00 0.00 93 PRO A C 1
ATOM 1531 O O . PRO A 1 93 ? -1.999 6.403 10.538 1.00 0.00 93 PRO A O 1
ATOM 1542 N N . GLU A 1 94 ? -1.309 8.258 11.637 1.00 0.00 94 GLU A N 1
ATOM 1543 C CA . GLU A 1 94 ? -2.386 8.227 12.625 1.00 0.00 94 GLU A CA 1
ATOM 1544 C C . GLU A 1 94 ? -3.139 9.541 12.590 1.00 0.00 94 GLU A C 1
ATOM 1545 O O . GLU A 1 94 ? -2.538 10.606 12.747 1.00 0.00 94 GLU A O 1
ATOM 1557 N N . ILE A 1 95 ? -4.451 9.464 12.367 1.00 0.00 95 ILE A N 1
ATOM 1558 C CA . ILE A 1 95 ? -5.287 10.663 12.284 1.00 0.00 95 ILE A CA 1
ATOM 1559 C C . ILE A 1 95 ? -5.855 11.043 13.647 1.00 0.00 95 ILE A C 1
ATOM 1560 O O . ILE A 1 95 ? -6.434 10.213 14.352 1.00 0.00 95 ILE A O 1
ATOM 1576 N N . ASP A 1 96 ? -5.630 12.301 14.025 1.00 0.00 96 ASP A N 1
ATOM 1577 C CA . ASP A 1 96 ? -6.062 12.826 15.317 1.00 0.00 96 ASP A CA 1
ATOM 1578 C C . ASP A 1 96 ? -5.800 14.353 15.353 1.00 0.00 96 ASP A C 1
ATOM 1579 O O . ASP A 1 96 ? -5.764 14.991 14.294 1.00 0.00 96 ASP A O 1
ATOM 1588 N N . ALA A 1 97 ? -5.568 14.924 16.555 1.00 0.00 97 ALA A N 1
ATOM 1589 C CA . ALA A 1 97 ? -5.257 16.350 16.668 1.00 0.00 97 ALA A CA 1
ATOM 1590 C C . ALA A 1 97 ? -3.995 16.660 15.859 1.00 0.00 97 ALA A C 1
ATOM 1591 O O . ALA A 1 97 ? -3.923 17.679 15.167 1.00 0.00 97 ALA A O 1
ATOM 1598 N N . ALA A 1 98 ? -3.030 15.732 15.908 1.00 0.00 98 ALA A N 1
ATOM 1599 C CA . ALA A 1 98 ? -1.797 15.845 15.142 1.00 0.00 98 ALA A CA 1
ATOM 1600 C C . ALA A 1 98 ? -1.448 14.491 14.528 1.00 0.00 98 ALA A C 1
ATOM 1601 O O . ALA A 1 98 ? -1.626 13.451 15.171 1.00 0.00 98 ALA A O 1
ATOM 1608 N N . VAL A 1 99 ? -0.962 14.508 13.281 1.00 0.00 99 VAL A N 1
ATOM 1609 C CA . VAL A 1 99 ? -0.602 13.269 12.581 1.00 0.00 99 VAL A CA 1
ATOM 1610 C C . VAL A 1 99 ? 0.588 12.611 13.288 1.00 0.00 99 VAL A C 1
ATOM 1611 O O . VAL A 1 99 ? 1.580 13.278 13.599 1.00 0.00 99 VAL A O 1
ATOM 1624 N N . LYS A 1 100 ? 0.458 11.308 13.571 1.00 0.00 100 LYS A N 1
ATOM 1625 C CA . LYS A 1 100 ? 1.506 10.567 14.287 1.00 0.00 100 LYS A CA 1
ATOM 1626 C C . LYS A 1 100 ? 1.848 9.272 13.562 1.00 0.00 100 LYS A C 1
ATOM 1627 O O . LYS A 1 100 ? 0.962 8.599 13.045 1.00 0.00 100 LYS A O 1
ATOM 1646 N N . THR A 1 101 ? 3.142 8.930 13.530 1.00 0.00 101 THR A N 1
ATOM 1647 C CA . THR A 1 101 ? 3.597 7.703 12.865 1.00 0.00 101 THR A CA 1
ATOM 1648 C C . THR A 1 101 ? 3.620 6.524 13.845 1.00 0.00 101 THR A C 1
ATOM 1649 O O . THR A 1 101 ? 4.091 6.660 14.981 1.00 0.00 101 THR A O 1
ATOM 1660 N N . ALA A 1 102 ? 3.117 5.368 13.391 1.00 0.00 102 ALA A N 1
ATOM 1661 C CA . ALA A 1 102 ? 3.091 4.160 14.221 1.00 0.00 102 ALA A CA 1
ATOM 1662 C C . ALA A 1 102 ? 3.373 2.921 13.380 1.00 0.00 102 ALA A C 1
ATOM 1663 O O . ALA A 1 102 ? 2.760 2.723 12.330 1.00 0.00 102 ALA A O 1
ATOM 1670 N N . LEU A 1 103 ? 4.304 2.090 13.855 1.00 0.00 103 LEU A N 1
ATOM 1671 C CA . LEU A 1 103 ? 4.687 0.865 13.148 1.00 0.00 103 LEU A CA 1
ATOM 1672 C C . LEU A 1 103 ? 3.623 -0.215 13.307 1.00 0.00 103 LEU A C 1
ATOM 1673 O O . LEU A 1 103 ? 3.038 -0.369 14.383 1.00 0.00 103 LEU A O 1
ATOM 1689 N N . GLN A 1 104 ? 3.439 -1.011 12.247 1.00 0.00 104 GLN A N 1
ATOM 1690 C CA . GLN A 1 104 ? 2.515 -2.143 12.281 1.00 0.00 104 GLN A CA 1
ATOM 1691 C C . GLN A 1 104 ? 3.301 -3.432 12.034 1.00 0.00 104 GLN A C 1
ATOM 1692 O O . GLN A 1 104 ? 4.298 -3.417 11.313 1.00 0.00 104 GLN A O 1
ATOM 1706 N N . ASP A 1 105 ? 2.871 -4.525 12.665 1.00 0.00 105 ASP A N 1
ATOM 1707 C CA . ASP A 1 105 ? 3.567 -5.800 12.546 1.00 0.00 105 ASP A CA 1
ATOM 1708 C C . ASP A 1 105 ? 2.951 -6.650 11.465 1.00 0.00 105 ASP A C 1
ATOM 1709 O O . ASP A 1 105 ? 1.736 -6.848 11.443 1.00 0.00 105 ASP A O 1
ATOM 1718 N N . VAL A 1 106 ? 3.799 -7.158 10.569 1.00 0.00 106 VAL A N 1
ATOM 1719 C CA . VAL A 1 106 ? 3.332 -8.001 9.482 1.00 0.00 106 VAL A CA 1
ATOM 1720 C C . VAL A 1 106 ? 2.995 -9.396 10.026 1.00 0.00 106 VAL A C 1
ATOM 1721 O O . VAL A 1 106 ? 3.855 -10.067 10.592 1.00 0.00 106 VAL A O 1
ATOM 1734 N N . GLU A 1 107 ? 1.743 -9.825 9.838 1.00 0.00 107 GLU A N 1
ATOM 1735 C CA . GLU A 1 107 ? 1.337 -11.164 10.247 1.00 0.00 107 GLU A CA 1
ATOM 1736 C C . GLU A 1 107 ? 1.909 -12.188 9.267 1.00 0.00 107 GLU A C 1
ATOM 1737 O O . GLU A 1 107 ? 2.566 -13.146 9.665 1.00 0.00 107 GLU A O 1
ATOM 1749 N N . SER A 1 108 ? 1.687 -11.929 7.964 1.00 0.00 108 SER A N 1
ATOM 1750 C CA . SER A 1 108 ? 2.205 -12.778 6.876 1.00 0.00 108 SER A CA 1
ATOM 1751 C C . SER A 1 108 ? 1.773 -12.225 5.516 1.00 0.00 108 SER A C 1
ATOM 1752 O O . SER A 1 108 ? 0.896 -11.370 5.442 1.00 0.00 108 SER A O 1
ATOM 1760 N N . ILE A 1 109 ? 2.340 -12.783 4.439 1.00 0.00 109 ILE A N 1
ATOM 1761 C CA . ILE A 1 109 ? 1.953 -12.403 3.071 1.00 0.00 109 ILE A CA 1
ATOM 1762 C C . ILE A 1 109 ? 1.285 -13.595 2.382 1.00 0.00 109 ILE A C 1
ATOM 1763 O O . ILE A 1 109 ? 1.840 -14.699 2.374 1.00 0.00 109 ILE A O 1
ATOM 1779 N N . GLU A 1 110 ? 0.073 -13.377 1.832 1.00 0.00 110 GLU A N 1
ATOM 1780 C CA . GLU A 1 110 ? -0.669 -14.472 1.176 1.00 0.00 110 GLU A CA 1
ATOM 1781 C C . GLU A 1 110 ? -0.909 -14.182 -0.289 1.00 0.00 110 GLU A C 1
ATOM 1782 O O . GLU A 1 110 ? -1.427 -13.128 -0.641 1.00 0.00 110 GLU A O 1
ATOM 1794 N N . LYS A 1 111 ? -0.536 -15.142 -1.141 1.00 0.00 111 LYS A N 1
ATOM 1795 C CA . LYS A 1 111 ? -0.689 -14.987 -2.582 1.00 0.00 111 LYS A CA 1
ATOM 1796 C C . LYS A 1 111 ? -2.158 -14.896 -2.960 1.00 0.00 111 LYS A C 1
ATOM 1797 O O . LYS A 1 111 ? -2.975 -15.711 -2.522 1.00 0.00 111 LYS A O 1
ATOM 1816 N N . LEU A 1 112 ? -2.471 -13.937 -3.827 1.00 0.00 112 LEU A N 1
ATOM 1817 C CA . LEU A 1 112 ? -3.836 -13.762 -4.349 1.00 0.00 112 LEU A CA 1
ATOM 1818 C C . LEU A 1 112 ? -3.888 -14.104 -5.854 1.00 0.00 112 LEU A C 1
ATOM 1819 O O . LEU A 1 112 ? -4.957 -14.414 -6.389 1.00 0.00 112 LEU A O 1
ATOM 1835 N N . GLY A 1 113 ? -2.710 -14.089 -6.513 1.00 0.00 113 GLY A N 1
ATOM 1836 C CA . GLY A 1 113 ? -2.608 -14.442 -7.918 1.00 0.00 113 GLY A CA 1
ATOM 1837 C C . GLY A 1 113 ? -3.038 -13.312 -8.830 1.00 0.00 113 GLY A C 1
ATOM 1838 O O . GLY A 1 113 ? -2.969 -12.135 -8.463 1.00 0.00 113 GLY A O 1
ATOM 1842 N N . VAL A 1 114 ? -3.455 -13.687 -10.039 1.00 0.00 114 VAL A N 1
ATOM 1843 C CA . VAL A 1 114 ? -3.873 -12.728 -11.056 1.00 0.00 114 VAL A CA 1
ATOM 1844 C C . VAL A 1 114 ? -5.169 -12.028 -10.624 1.00 0.00 114 VAL A C 1
ATOM 1845 O O . VAL A 1 114 ? -6.176 -12.679 -10.339 1.00 0.00 114 VAL A O 1
ATOM 1858 N N . ASN A 1 115 ? -5.117 -10.698 -10.592 1.00 0.00 115 ASN A N 1
ATOM 1859 C CA . ASN A 1 115 ? -6.258 -9.872 -10.206 1.00 0.00 115 ASN A CA 1
ATOM 1860 C C . ASN A 1 115 ? -6.283 -8.585 -11.005 1.00 0.00 115 ASN A C 1
ATOM 1861 O O . ASN A 1 115 ? -5.258 -8.177 -11.567 1.00 0.00 115 ASN A O 1
ATOM 1872 N N . HIS A 1 116 ? -7.435 -7.901 -10.983 1.00 0.00 116 HIS A N 1
ATOM 1873 C CA . HIS A 1 116 ? -7.552 -6.603 -11.633 1.00 0.00 116 HIS A CA 1
ATOM 1874 C C . HIS A 1 116 ? -6.836 -5.568 -10.778 1.00 0.00 116 HIS A C 1
ATOM 1875 O O . HIS A 1 116 ? -7.019 -5.534 -9.561 1.00 0.00 116 HIS A O 1
ATOM 1889 N N . VAL A 1 117 ? -5.960 -4.782 -11.405 1.00 0.00 117 VAL A N 1
ATOM 1890 C CA . VAL A 1 117 ? -5.129 -3.795 -10.668 1.00 0.00 117 VAL A CA 1
ATOM 1891 C C . VAL A 1 117 ? -5.318 -2.376 -11.178 1.00 0.00 117 VAL A C 1
ATOM 1892 O O . VAL A 1 117 ? -5.413 -2.135 -12.384 1.00 0.00 117 VAL A O 1
ATOM 1905 N N . TYR A 1 118 ? -5.334 -1.438 -10.230 1.00 0.00 118 TYR A N 1
ATOM 1906 C CA . TYR A 1 118 ? -5.467 -0.017 -10.526 1.00 0.00 118 TYR A CA 1
ATOM 1907 C C . TYR A 1 118 ? -4.587 0.759 -9.552 1.00 0.00 118 TYR A C 1
ATOM 1908 O O . TYR A 1 118 ? -4.372 0.303 -8.416 1.00 0.00 118 TYR A O 1
ATOM 1926 N N . ASP A 1 119 ? -4.089 1.923 -9.975 1.00 0.00 119 ASP A N 1
ATOM 1927 C CA . ASP A 1 119 ? -3.257 2.747 -9.099 1.00 0.00 119 ASP A CA 1
ATOM 1928 C C . ASP A 1 119 ? -3.140 4.165 -9.639 1.00 0.00 119 ASP A C 1
ATOM 1929 O O . ASP A 1 119 ? -3.413 4.405 -10.812 1.00 0.00 119 ASP A O 1
ATOM 1938 N N . ILE A 1 120 ? -2.760 5.110 -8.765 1.00 0.00 120 ILE A N 1
ATOM 1939 C CA . ILE A 1 120 ? -2.653 6.523 -9.155 1.00 0.00 120 ILE A CA 1
ATOM 1940 C C . ILE A 1 120 ? -1.319 7.138 -8.724 1.00 0.00 120 ILE A C 1
ATOM 1941 O O . ILE A 1 120 ? -0.758 6.787 -7.684 1.00 0.00 120 ILE A O 1
ATOM 1957 N N . GLU A 1 121 ? -0.812 8.030 -9.574 1.00 0.00 121 GLU A N 1
ATOM 1958 C CA . GLU A 1 121 ? 0.472 8.690 -9.362 1.00 0.00 121 GLU A CA 1
ATOM 1959 C C . GLU A 1 121 ? 0.331 9.935 -8.491 1.00 0.00 121 GLU A C 1
ATOM 1960 O O . GLU A 1 121 ? -0.737 10.545 -8.431 1.00 0.00 121 GLU A O 1
ATOM 1972 N N . VAL A 1 122 ? 1.433 10.307 -7.829 1.00 0.00 122 VAL A N 1
ATOM 1973 C CA . VAL A 1 122 ? 1.467 11.496 -6.967 1.00 0.00 122 VAL A CA 1
ATOM 1974 C C . VAL A 1 122 ? 2.577 12.447 -7.423 1.00 0.00 122 VAL A C 1
ATOM 1975 O O . VAL A 1 122 ? 3.450 12.060 -8.208 1.00 0.00 122 VAL A O 1
ATOM 1988 N N . GLU A 1 123 ? 2.473 13.711 -7.012 1.00 0.00 123 GLU A N 1
ATOM 1989 C CA . GLU A 1 123 ? 3.422 14.765 -7.489 1.00 0.00 123 GLU A CA 1
ATOM 1990 C C . GLU A 1 123 ? 4.767 14.850 -6.708 1.00 0.00 123 GLU A C 1
ATOM 1991 O O . GLU A 1 123 ? 5.805 14.427 -7.224 1.00 0.00 123 GLU A O 1
ATOM 2003 N N . HIS A 1 124 ? 4.764 15.578 -5.576 1.00 0.00 124 HIS A N 1
ATOM 2004 C CA . HIS A 1 124 ? 6.016 15.936 -4.864 1.00 0.00 124 HIS A CA 1
ATOM 2005 C C . HIS A 1 124 ? 6.853 14.753 -4.355 1.00 0.00 124 HIS A C 1
ATOM 2006 O O . HIS A 1 124 ? 8.026 14.626 -4.730 1.00 0.00 124 HIS A O 1
ATOM 2020 N N . ASN A 1 125 ? 6.293 13.953 -3.441 1.00 0.00 125 ASN A N 1
ATOM 2021 C CA . ASN A 1 125 ? 7.060 12.859 -2.815 1.00 0.00 125 ASN A CA 1
ATOM 2022 C C . ASN A 1 125 ? 7.110 11.590 -3.672 1.00 0.00 125 ASN A C 1
ATOM 2023 O O . ASN A 1 125 ? 7.900 10.682 -3.393 1.00 0.00 125 ASN A O 1
ATOM 2034 N N . HIS A 1 126 ? 6.298 11.550 -4.729 1.00 0.00 126 HIS A N 1
ATOM 2035 C CA . HIS A 1 126 ? 6.286 10.400 -5.656 1.00 0.00 126 HIS A CA 1
ATOM 2036 C C . HIS A 1 126 ? 5.966 9.073 -4.925 1.00 0.00 126 HIS A C 1
ATOM 2037 O O . HIS A 1 126 ? 6.348 7.995 -5.392 1.00 0.00 126 HIS A O 1
ATOM 2051 N N . ASN A 1 127 ? 5.235 9.161 -3.801 1.00 0.00 127 ASN A N 1
ATOM 2052 C CA . ASN A 1 127 ? 4.835 7.966 -3.035 1.00 0.00 127 ASN A CA 1
ATOM 2053 C C . ASN A 1 127 ? 3.443 8.154 -2.431 1.00 0.00 127 ASN A C 1
ATOM 2054 O O . ASN A 1 127 ? 3.006 9.288 -2.218 1.00 0.00 127 ASN A O 1
ATOM 2065 N N . PHE A 1 128 ? 2.761 7.036 -2.127 1.00 0.00 128 PHE A N 1
ATOM 2066 C CA . PHE A 1 128 ? 1.424 7.096 -1.527 1.00 0.00 128 PHE A CA 1
ATOM 2067 C C . PHE A 1 128 ? 1.184 5.909 -0.594 1.00 0.00 128 PHE A C 1
ATOM 2068 O O . PHE A 1 128 ? 1.897 4.902 -0.665 1.00 0.00 128 PHE A O 1
ATOM 2085 N N . VAL A 1 129 ? 0.185 6.043 0.285 1.00 0.00 129 VAL A N 1
ATOM 2086 C CA . VAL A 1 129 ? -0.136 4.985 1.249 1.00 0.00 129 VAL A CA 1
ATOM 2087 C C . VAL A 1 129 ? -1.423 4.260 0.838 1.00 0.00 129 VAL A C 1
ATOM 2088 O O . VAL A 1 129 ? -2.489 4.877 0.741 1.00 0.00 129 VAL A O 1
ATOM 2101 N N . ALA A 1 130 ? -1.314 2.939 0.640 1.00 0.00 130 ALA A N 1
ATOM 2102 C CA . ALA A 1 130 ? -2.466 2.117 0.288 1.00 0.00 130 ALA A CA 1
ATOM 2103 C C . ALA A 1 130 ? -2.928 1.308 1.503 1.00 0.00 130 ALA A C 1
ATOM 2104 O O . ALA A 1 130 ? -2.184 0.477 2.028 1.00 0.00 130 ALA A O 1
ATOM 2111 N N . ASN A 1 131 ? -4.156 1.582 1.952 1.00 0.00 131 ASN A N 1
ATOM 2112 C CA . ASN A 1 131 ? -4.736 0.915 3.120 1.00 0.00 131 ASN A CA 1
ATOM 2113 C C . ASN A 1 131 ? -3.802 1.020 4.345 1.00 0.00 131 ASN A C 1
ATOM 2114 O O . ASN A 1 131 ? -3.672 0.073 5.132 1.00 0.00 131 ASN A O 1
ATOM 2125 N N . GLY A 1 132 ? -3.188 2.197 4.516 1.00 0.00 132 GLY A N 1
ATOM 2126 C CA . GLY A 1 132 ? -2.297 2.453 5.664 1.00 0.00 132 GLY A CA 1
ATOM 2127 C C . GLY A 1 132 ? -0.872 1.901 5.452 1.00 0.00 132 GLY A C 1
ATOM 2128 O O . GLY A 1 132 ? -0.019 2.039 6.334 1.00 0.00 132 GLY A O 1
ATOM 2132 N N . LEU A 1 133 ? -0.617 1.293 4.279 1.00 0.00 133 LEU A N 1
ATOM 2133 C CA . LEU A 1 133 ? 0.710 0.744 3.966 1.00 0.00 133 LEU A CA 1
ATOM 2134 C C . LEU A 1 133 ? 1.393 1.615 2.904 1.00 0.00 133 LEU A C 1
ATOM 2135 O O . LEU A 1 133 ? 0.869 1.778 1.804 1.00 0.00 133 LEU A O 1
ATOM 2151 N N . LEU A 1 134 ? 2.555 2.186 3.256 1.00 0.00 134 LEU A N 1
ATOM 2152 C CA . LEU A 1 134 ? 3.286 3.069 2.339 1.00 0.00 134 LEU A CA 1
ATOM 2153 C C . LEU A 1 134 ? 3.935 2.285 1.191 1.00 0.00 134 LEU A C 1
ATOM 2154 O O . LEU A 1 134 ? 4.707 1.343 1.413 1.00 0.00 134 LEU A O 1
ATOM 2170 N N . VAL A 1 135 ? 3.597 2.693 -0.037 1.00 0.00 135 VAL A N 1
ATOM 2171 C CA . VAL A 1 135 ? 4.104 2.044 -1.246 1.00 0.00 135 VAL A CA 1
ATOM 2172 C C . VAL A 1 135 ? 4.769 3.073 -2.186 1.00 0.00 135 VAL A C 1
ATOM 2173 O O . VAL A 1 135 ? 4.200 4.134 -2.474 1.00 0.00 135 VAL A O 1
ATOM 2186 N N . HIS A 1 136 ? 5.962 2.719 -2.677 1.00 0.00 136 HIS A N 1
ATOM 2187 C CA . HIS A 1 136 ? 6.713 3.559 -3.615 1.00 0.00 136 HIS A CA 1
ATOM 2188 C C . HIS A 1 136 ? 6.040 3.550 -4.998 1.00 0.00 136 HIS A C 1
ATOM 2189 O O . HIS A 1 136 ? 5.536 2.513 -5.441 1.00 0.00 136 HIS A O 1
ATOM 2203 N N . ASN A 1 137 ? 6.044 4.711 -5.673 1.00 0.00 137 ASN A N 1
ATOM 2204 C CA . ASN A 1 137 ? 5.443 4.828 -7.004 1.00 0.00 137 ASN A CA 1
ATOM 2205 C C . ASN A 1 137 ? 5.927 6.092 -7.730 1.00 0.00 137 ASN A C 1
ATOM 2206 O O . ASN A 1 137 ? 5.341 7.146 -7.519 1.00 0.00 137 ASN A O 1
ATOM 2218 N N . GLU A 1 1 ? 3.111 -0.235 -6.731 1.00 0.00 1 GLU A N 2
ATOM 2219 C CA . GLU A 1 1 ? 2.975 -0.041 -8.206 1.00 0.00 1 GLU A CA 2
ATOM 2220 C C . GLU A 1 1 ? 1.522 -0.241 -8.616 1.00 0.00 1 GLU A C 2
ATOM 2221 O O . GLU A 1 1 ? 1.000 0.497 -9.458 1.00 0.00 1 GLU A O 2
ATOM 2235 N N . ALA A 1 2 ? 0.878 -1.254 -8.025 1.00 0.00 2 ALA A N 2
ATOM 2236 C CA . ALA A 1 2 ? -0.512 -1.566 -8.340 1.00 0.00 2 ALA A CA 2
ATOM 2237 C C . ALA A 1 2 ? -1.232 -2.147 -7.133 1.00 0.00 2 ALA A C 2
ATOM 2238 O O . ALA A 1 2 ? -0.651 -2.913 -6.363 1.00 0.00 2 ALA A O 2
ATOM 2245 N N . LEU A 1 3 ? -2.513 -1.807 -7.004 1.00 0.00 3 LEU A N 2
ATOM 2246 C CA . LEU A 1 3 ? -3.345 -2.317 -5.919 1.00 0.00 3 LEU A CA 2
ATOM 2247 C C . LEU A 1 3 ? -4.551 -3.019 -6.509 1.00 0.00 3 LEU A C 2
ATOM 2248 O O . LEU A 1 3 ? -5.103 -2.549 -7.503 1.00 0.00 3 LEU A O 2
ATOM 2264 N N . THR A 1 4 ? -4.958 -4.152 -5.911 1.00 0.00 4 THR A N 2
ATOM 2265 C CA . THR A 1 4 ? -6.105 -4.898 -6.446 1.00 0.00 4 THR A CA 2
ATOM 2266 C C . THR A 1 4 ? -7.342 -4.017 -6.422 1.00 0.00 4 THR A C 2
ATOM 2267 O O . THR A 1 4 ? -7.381 -3.034 -5.692 1.00 0.00 4 THR A O 2
ATOM 2278 N N . GLY A 1 5 ? -8.327 -4.343 -7.268 1.00 0.00 5 GLY A N 2
ATOM 2279 C CA . GLY A 1 5 ? -9.534 -3.527 -7.393 1.00 0.00 5 GLY A CA 2
ATOM 2280 C C . GLY A 1 5 ? -10.259 -3.387 -6.062 1.00 0.00 5 GLY A C 2
ATOM 2281 O O . GLY A 1 5 ? -10.740 -2.299 -5.723 1.00 0.00 5 GLY A O 2
ATOM 2285 N N . ASP A 1 6 ? -10.328 -4.483 -5.307 1.00 0.00 6 ASP A N 2
ATOM 2286 C CA . ASP A 1 6 ? -10.994 -4.472 -3.996 1.00 0.00 6 ASP A CA 2
ATOM 2287 C C . ASP A 1 6 ? -10.198 -3.677 -2.949 1.00 0.00 6 ASP A C 2
ATOM 2288 O O . ASP A 1 6 ? -10.774 -3.197 -1.969 1.00 0.00 6 ASP A O 2
ATOM 2297 N N . ALA A 1 7 ? -8.876 -3.562 -3.154 1.00 0.00 7 ALA A N 2
ATOM 2298 C CA . ALA A 1 7 ? -8.011 -2.846 -2.211 1.00 0.00 7 ALA A CA 2
ATOM 2299 C C . ALA A 1 7 ? -8.429 -1.392 -2.097 1.00 0.00 7 ALA A C 2
ATOM 2300 O O . ALA A 1 7 ? -9.066 -0.849 -3.002 1.00 0.00 7 ALA A O 2
ATOM 2307 N N . LEU A 1 8 ? -8.103 -0.778 -0.957 1.00 0.00 8 LEU A N 2
ATOM 2308 C CA . LEU A 1 8 ? -8.467 0.629 -0.695 1.00 0.00 8 LEU A CA 2
ATOM 2309 C C . LEU A 1 8 ? -7.231 1.473 -0.327 1.00 0.00 8 LEU A C 2
ATOM 2310 O O . LEU A 1 8 ? -6.263 0.976 0.258 1.00 0.00 8 LEU A O 2
ATOM 2326 N N . ILE A 1 9 ? -7.267 2.744 -0.728 1.00 0.00 9 ILE A N 2
ATOM 2327 C CA . ILE A 1 9 ? -6.158 3.679 -0.506 1.00 0.00 9 ILE A CA 2
ATOM 2328 C C . ILE A 1 9 ? -6.650 4.918 0.253 1.00 0.00 9 ILE A C 2
ATOM 2329 O O . ILE A 1 9 ? -7.758 5.413 0.004 1.00 0.00 9 ILE A O 2
ATOM 2345 N N . LEU A 1 10 ? -5.811 5.413 1.175 1.00 0.00 10 LEU A N 2
ATOM 2346 C CA . LEU A 1 10 ? -6.143 6.603 1.953 1.00 0.00 10 LEU A CA 2
ATOM 2347 C C . LEU A 1 10 ? -6.185 7.832 1.051 1.00 0.00 10 LEU A C 2
ATOM 2348 O O . LEU A 1 10 ? -5.288 8.038 0.226 1.00 0.00 10 LEU A O 2
ATOM 2364 N N . SER A 1 11 ? -7.219 8.656 1.233 1.00 0.00 11 SER A N 2
ATOM 2365 C CA . SER A 1 11 ? -7.382 9.877 0.471 1.00 0.00 11 SER A CA 2
ATOM 2366 C C . SER A 1 11 ? -7.834 10.998 1.394 1.00 0.00 11 SER A C 2
ATOM 2367 O O . SER A 1 11 ? -7.975 10.786 2.605 1.00 0.00 11 SER A O 2
ATOM 2375 N N . ASP A 1 12 ? -8.002 12.208 0.841 1.00 0.00 12 ASP A N 2
ATOM 2376 C CA . ASP A 1 12 ? -8.368 13.375 1.654 1.00 0.00 12 ASP A CA 2
ATOM 2377 C C . ASP A 1 12 ? -9.524 13.043 2.621 1.00 0.00 12 ASP A C 2
ATOM 2378 O O . ASP A 1 12 ? -9.502 13.447 3.789 1.00 0.00 12 ASP A O 2
ATOM 2387 N N . ARG A 1 13 ? -10.517 12.291 2.120 1.00 0.00 13 ARG A N 2
ATOM 2388 C CA . ARG A 1 13 ? -11.665 11.890 2.941 1.00 0.00 13 ARG A CA 2
ATOM 2389 C C . ARG A 1 13 ? -11.284 10.817 3.970 1.00 0.00 13 ARG A C 2
ATOM 2390 O O . ARG A 1 13 ? -11.862 10.764 5.062 1.00 0.00 13 ARG A O 2
ATOM 2411 N N . GLY A 1 14 ? -10.331 9.943 3.602 1.00 0.00 14 GLY A N 2
ATOM 2412 C CA . GLY A 1 14 ? -9.903 8.848 4.485 1.00 0.00 14 GLY A CA 2
ATOM 2413 C C . GLY A 1 14 ? -9.778 7.530 3.711 1.00 0.00 14 GLY A C 2
ATOM 2414 O O . GLY A 1 14 ? -9.553 7.535 2.497 1.00 0.00 14 GLY A O 2
ATOM 2418 N N . TRP A 1 15 ? -9.930 6.401 4.426 1.00 0.00 15 TRP A N 2
ATOM 2419 C CA . TRP A 1 15 ? -9.840 5.068 3.802 1.00 0.00 15 TRP A CA 2
ATOM 2420 C C . TRP A 1 15 ? -10.961 4.886 2.780 1.00 0.00 15 TRP A C 2
ATOM 2421 O O . TRP A 1 15 ? -12.137 4.795 3.147 1.00 0.00 15 TRP A O 2
ATOM 2442 N N . LEU A 1 16 ? -10.584 4.835 1.496 1.00 0.00 16 LEU A N 2
ATOM 2443 C CA . LEU A 1 16 ? -11.556 4.665 0.414 1.00 0.00 16 LEU A CA 2
ATOM 2444 C C . LEU A 1 16 ? -11.034 3.714 -0.657 1.00 0.00 16 LEU A C 2
ATOM 2445 O O . LEU A 1 16 ? -9.847 3.423 -0.702 1.00 0.00 16 LEU A O 2
ATOM 2461 N N . ARG A 1 17 ? -11.948 3.188 -1.482 1.00 0.00 17 ARG A N 2
ATOM 2462 C CA . ARG A 1 17 ? -11.591 2.203 -2.520 1.00 0.00 17 ARG A CA 2
ATOM 2463 C C . ARG A 1 17 ? -10.555 2.775 -3.497 1.00 0.00 17 ARG A C 2
ATOM 2464 O O . ARG A 1 17 ? -10.520 3.978 -3.752 1.00 0.00 17 ARG A O 2
ATOM 2485 N N . ILE A 1 18 ? -9.673 1.896 -3.975 1.00 0.00 18 ILE A N 2
ATOM 2486 C CA . ILE A 1 18 ? -8.557 2.275 -4.865 1.00 0.00 18 ILE A CA 2
ATOM 2487 C C . ILE A 1 18 ? -8.995 3.121 -6.073 1.00 0.00 18 ILE A C 2
ATOM 2488 O O . ILE A 1 18 ? -8.158 3.796 -6.684 1.00 0.00 18 ILE A O 2
ATOM 2504 N N . ASP A 1 19 ? -10.275 3.018 -6.471 1.00 0.00 19 ASP A N 2
ATOM 2505 C CA . ASP A 1 19 ? -10.758 3.719 -7.682 1.00 0.00 19 ASP A CA 2
ATOM 2506 C C . ASP A 1 19 ? -11.800 4.810 -7.371 1.00 0.00 19 ASP A C 2
ATOM 2507 O O . ASP A 1 19 ? -12.510 5.263 -8.275 1.00 0.00 19 ASP A O 2
ATOM 2516 N N . ASP A 1 20 ? -11.888 5.226 -6.096 1.00 0.00 20 ASP A N 2
ATOM 2517 C CA . ASP A 1 20 ? -12.849 6.264 -5.690 1.00 0.00 20 ASP A CA 2
ATOM 2518 C C . ASP A 1 20 ? -12.431 7.677 -6.180 1.00 0.00 20 ASP A C 2
ATOM 2519 O O . ASP A 1 20 ? -11.234 7.940 -6.385 1.00 0.00 20 ASP A O 2
ATOM 2528 N N . PRO A 1 21 ? -13.401 8.609 -6.367 1.00 0.00 21 PRO A N 2
ATOM 2529 C CA . PRO A 1 21 ? -13.100 9.997 -6.860 1.00 0.00 21 PRO A CA 2
ATOM 2530 C C . PRO A 1 21 ? -12.123 10.742 -5.949 1.00 0.00 21 PRO A C 2
ATOM 2531 O O . PRO A 1 21 ? -11.479 11.697 -6.380 1.00 0.00 21 PRO A O 2
ATOM 2542 N N . THR A 1 22 ? -12.004 10.283 -4.697 1.00 0.00 22 THR A N 2
ATOM 2543 C CA . THR A 1 22 ? -11.074 10.887 -3.744 1.00 0.00 22 THR A CA 2
ATOM 2544 C C . THR A 1 22 ? -9.644 10.689 -4.251 1.00 0.00 22 THR A C 2
ATOM 2545 O O . THR A 1 22 ? -8.866 11.631 -4.324 1.00 0.00 22 THR A O 2
ATOM 2556 N N . LEU A 1 23 ? -9.320 9.453 -4.634 1.00 0.00 23 LEU A N 2
ATOM 2557 C CA . LEU A 1 23 ? -7.995 9.142 -5.168 1.00 0.00 23 LEU A CA 2
ATOM 2558 C C . LEU A 1 23 ? -7.739 9.872 -6.481 1.00 0.00 23 LEU A C 2
ATOM 2559 O O . LEU A 1 23 ? -6.632 10.345 -6.719 1.00 0.00 23 LEU A O 2
ATOM 2575 N N . GLN A 1 24 ? -8.748 9.899 -7.362 1.00 0.00 24 GLN A N 2
ATOM 2576 C CA . GLN A 1 24 ? -8.589 10.534 -8.683 1.00 0.00 24 GLN A CA 2
ATOM 2577 C C . GLN A 1 24 ? -8.507 12.074 -8.642 1.00 0.00 24 GLN A C 2
ATOM 2578 O O . GLN A 1 24 ? -7.792 12.671 -9.456 1.00 0.00 24 GLN A O 2
ATOM 2592 N N . GLU A 1 25 ? -9.321 12.719 -7.781 1.00 0.00 25 GLU A N 2
ATOM 2593 C CA . GLU A 1 25 ? -9.405 14.200 -7.774 1.00 0.00 25 GLU A CA 2
ATOM 2594 C C . GLU A 1 25 ? -8.937 14.860 -6.462 1.00 0.00 25 GLU A C 2
ATOM 2595 O O . GLU A 1 25 ? -8.940 16.095 -6.370 1.00 0.00 25 GLU A O 2
ATOM 2607 N N . CYS A 1 26 ? -8.564 14.060 -5.447 1.00 0.00 26 CYS A N 2
ATOM 2608 C CA . CYS A 1 26 ? -8.136 14.626 -4.155 1.00 0.00 26 CYS A CA 2
ATOM 2609 C C . CYS A 1 26 ? -6.771 14.113 -3.723 1.00 0.00 26 CYS A C 2
ATOM 2610 O O . CYS A 1 26 ? -6.286 13.095 -4.220 1.00 0.00 26 CYS A O 2
ATOM 2618 N N . ARG A 1 27 ? -6.148 14.856 -2.805 1.00 0.00 27 ARG A N 2
ATOM 2619 C CA . ARG A 1 27 ? -4.817 14.527 -2.295 1.00 0.00 27 ARG A CA 2
ATOM 2620 C C . ARG A 1 27 ? -4.842 13.224 -1.505 1.00 0.00 27 ARG A C 2
ATOM 2621 O O . ARG A 1 27 ? -5.884 12.829 -0.977 1.00 0.00 27 ARG A O 2
ATOM 2642 N N . VAL A 1 28 ? -3.677 12.571 -1.414 1.00 0.00 28 VAL A N 2
ATOM 2643 C CA . VAL A 1 28 ? -3.549 11.308 -0.662 1.00 0.00 28 VAL A CA 2
ATOM 2644 C C . VAL A 1 28 ? -2.392 11.379 0.339 1.00 0.00 28 VAL A C 2
ATOM 2645 O O . VAL A 1 28 ? -1.482 12.201 0.187 1.00 0.00 28 VAL A O 2
ATOM 2658 N N . LEU A 1 29 ? -2.450 10.530 1.379 1.00 0.00 29 LEU A N 2
ATOM 2659 C CA . LEU A 1 29 ? -1.422 10.521 2.425 1.00 0.00 29 LEU A CA 2
ATOM 2660 C C . LEU A 1 29 ? -0.117 9.924 1.921 1.00 0.00 29 LEU A C 2
ATOM 2661 O O . LEU A 1 29 ? -0.106 8.851 1.306 1.00 0.00 29 LEU A O 2
ATOM 2677 N N . SER A 1 30 ? 0.987 10.630 2.195 1.00 0.00 30 SER A N 2
ATOM 2678 C CA . SER A 1 30 ? 2.314 10.186 1.784 1.00 0.00 30 SER A CA 2
ATOM 2679 C C . SER A 1 30 ? 3.359 10.611 2.813 1.00 0.00 30 SER A C 2
ATOM 2680 O O . SER A 1 30 ? 3.103 11.508 3.626 1.00 0.00 30 SER A O 2
ATOM 2688 N N . TYR A 1 31 ? 4.551 9.995 2.747 1.00 0.00 31 TYR A N 2
ATOM 2689 C CA . TYR A 1 31 ? 5.634 10.336 3.649 1.00 0.00 31 TYR A CA 2
ATOM 2690 C C . TYR A 1 31 ? 6.600 11.255 2.936 1.00 0.00 31 TYR A C 2
ATOM 2691 O O . TYR A 1 31 ? 7.245 10.848 1.961 1.00 0.00 31 TYR A O 2
ATOM 2709 N N . ASN A 1 32 ? 6.700 12.493 3.419 1.00 0.00 32 ASN A N 2
ATOM 2710 C CA . ASN A 1 32 ? 7.592 13.460 2.818 1.00 0.00 32 ASN A CA 2
ATOM 2711 C C . ASN A 1 32 ? 8.973 13.336 3.420 1.00 0.00 32 ASN A C 2
ATOM 2712 O O . ASN A 1 32 ? 9.250 13.902 4.470 1.00 0.00 32 ASN A O 2
ATOM 2723 N N . GLU A 1 33 ? 9.836 12.589 2.736 1.00 0.00 33 GLU A N 2
ATOM 2724 C CA . GLU A 1 33 ? 11.219 12.388 3.192 1.00 0.00 33 GLU A CA 2
ATOM 2725 C C . GLU A 1 33 ? 11.954 13.729 3.301 1.00 0.00 33 GLU A C 2
ATOM 2726 O O . GLU A 1 33 ? 12.812 13.907 4.171 1.00 0.00 33 GLU A O 2
ATOM 2738 N N . SER A 1 34 ? 11.630 14.651 2.391 1.00 0.00 34 SER A N 2
ATOM 2739 C CA . SER A 1 34 ? 12.268 15.967 2.348 1.00 0.00 34 SER A CA 2
ATOM 2740 C C . SER A 1 34 ? 12.061 16.730 3.661 1.00 0.00 34 SER A C 2
ATOM 2741 O O . SER A 1 34 ? 12.991 17.368 4.165 1.00 0.00 34 SER A O 2
ATOM 2749 N N . THR A 1 35 ? 10.834 16.676 4.199 1.00 0.00 35 THR A N 2
ATOM 2750 C CA . THR A 1 35 ? 10.504 17.381 5.459 1.00 0.00 35 THR A CA 2
ATOM 2751 C C . THR A 1 35 ? 10.449 16.423 6.675 1.00 0.00 35 THR A C 2
ATOM 2752 O O . THR A 1 35 ? 10.289 16.872 7.812 1.00 0.00 35 THR A O 2
ATOM 2763 N N . GLN A 1 36 ? 10.571 15.113 6.421 1.00 0.00 36 GLN A N 2
ATOM 2764 C CA . GLN A 1 36 ? 10.518 14.093 7.481 1.00 0.00 36 GLN A CA 2
ATOM 2765 C C . GLN A 1 36 ? 9.180 14.151 8.253 1.00 0.00 36 GLN A C 2
ATOM 2766 O O . GLN A 1 36 ? 9.119 13.801 9.439 1.00 0.00 36 GLN A O 2
ATOM 2780 N N . GLN A 1 37 ? 8.114 14.570 7.561 1.00 0.00 37 GLN A N 2
ATOM 2781 C CA . GLN A 1 37 ? 6.775 14.660 8.160 1.00 0.00 37 GLN A CA 2
ATOM 2782 C C . GLN A 1 37 ? 5.718 14.149 7.185 1.00 0.00 37 GLN A C 2
ATOM 2783 O O . GLN A 1 37 ? 5.953 14.113 5.973 1.00 0.00 37 GLN A O 2
ATOM 2797 N N . TRP A 1 38 ? 4.539 13.783 7.715 1.00 0.00 38 TRP A N 2
ATOM 2798 C CA . TRP A 1 38 ? 3.435 13.317 6.868 1.00 0.00 38 TRP A CA 2
ATOM 2799 C C . TRP A 1 38 ? 2.769 14.500 6.187 1.00 0.00 38 TRP A C 2
ATOM 2800 O O . TRP A 1 38 ? 2.413 15.486 6.842 1.00 0.00 38 TRP A O 2
ATOM 2821 N N . GLU A 1 39 ? 2.607 14.398 4.866 1.00 0.00 39 GLU A N 2
ATOM 2822 C CA . GLU A 1 39 ? 1.987 15.464 4.083 1.00 0.00 39 GLU A CA 2
ATOM 2823 C C . GLU A 1 39 ? 1.104 14.897 2.980 1.00 0.00 39 GLU A C 2
ATOM 2824 O O . GLU A 1 39 ? 1.294 13.753 2.538 1.00 0.00 39 GLU A O 2
ATOM 2836 N N . TRP A 1 40 ? 0.141 15.709 2.536 1.00 0.00 40 TRP A N 2
ATOM 2837 C CA . TRP A 1 40 ? -0.776 15.311 1.469 1.00 0.00 40 TRP A CA 2
ATOM 2838 C C . TRP A 1 40 ? -0.221 15.735 0.106 1.00 0.00 40 TRP A C 2
ATOM 2839 O O . TRP A 1 40 ? 0.051 16.916 -0.127 1.00 0.00 40 TRP A O 2
ATOM 2860 N N . GLN A 1 41 ? -0.081 14.755 -0.791 1.00 0.00 41 GLN A N 2
ATOM 2861 C CA . GLN A 1 41 ? 0.413 15.000 -2.146 1.00 0.00 41 GLN A CA 2
ATOM 2862 C C . GLN A 1 41 ? -0.756 15.066 -3.116 1.00 0.00 41 GLN A C 2
ATOM 2863 O O . GLN A 1 41 ? -1.894 14.763 -2.733 1.00 0.00 41 GLN A O 2
ATOM 2877 N N . GLN A 1 42 ? -0.488 15.483 -4.370 1.00 0.00 42 GLN A N 2
ATOM 2878 C CA . GLN A 1 42 ? -1.544 15.609 -5.358 1.00 0.00 42 GLN A CA 2
ATOM 2879 C C . GLN A 1 42 ? -1.586 14.389 -6.253 1.00 0.00 42 GLN A C 2
ATOM 2880 O O . GLN A 1 42 ? -0.563 13.999 -6.838 1.00 0.00 42 GLN A O 2
ATOM 2894 N N . VAL A 1 43 ? -2.781 13.802 -6.368 1.00 0.00 43 VAL A N 2
ATOM 2895 C CA . VAL A 1 43 ? -2.991 12.637 -7.208 1.00 0.00 43 VAL A CA 2
ATOM 2896 C C . VAL A 1 43 ? -2.975 13.052 -8.668 1.00 0.00 43 VAL A C 2
ATOM 2897 O O . VAL A 1 43 ? -3.782 13.884 -9.102 1.00 0.00 43 VAL A O 2
ATOM 2910 N N . LEU A 1 44 ? -2.015 12.528 -9.384 1.00 0.00 44 LEU A N 2
ATOM 2911 C CA . LEU A 1 44 ? -1.797 12.868 -10.769 1.00 0.00 44 LEU A CA 2
ATOM 2912 C C . LEU A 1 44 ? -2.940 12.400 -11.655 1.00 0.00 44 LEU A C 2
ATOM 2913 O O . LEU A 1 44 ? -3.538 13.204 -12.379 1.00 0.00 44 LEU A O 2
ATOM 2929 N N . ARG A 1 45 ? -3.190 11.078 -11.651 1.00 0.00 45 ARG A N 2
ATOM 2930 C CA . ARG A 1 45 ? -4.210 10.504 -12.532 1.00 0.00 45 ARG A CA 2
ATOM 2931 C C . ARG A 1 45 ? -4.484 9.029 -12.195 1.00 0.00 45 ARG A C 2
ATOM 2932 O O . ARG A 1 45 ? -3.800 8.443 -11.351 1.00 0.00 45 ARG A O 2
ATOM 2953 N N . TRP A 1 46 ? -5.514 8.452 -12.839 1.00 0.00 46 TRP A N 2
ATOM 2954 C CA . TRP A 1 46 ? -5.901 7.058 -12.576 1.00 0.00 46 TRP A CA 2
ATOM 2955 C C . TRP A 1 46 ? -5.247 6.096 -13.566 1.00 0.00 46 TRP A C 2
ATOM 2956 O O . TRP A 1 46 ? -5.560 6.108 -14.760 1.00 0.00 46 TRP A O 2
ATOM 2977 N N . LEU A 1 47 ? -4.355 5.246 -13.046 1.00 0.00 47 LEU A N 2
ATOM 2978 C CA . LEU A 1 47 ? -3.664 4.243 -13.858 1.00 0.00 47 LEU A CA 2
ATOM 2979 C C . LEU A 1 47 ? -4.335 2.875 -13.703 1.00 0.00 47 LEU A C 2
ATOM 2980 O O . LEU A 1 47 ? -4.271 2.266 -12.631 1.00 0.00 47 LEU A O 2
ATOM 2996 N N . ASP A 1 48 ? -4.940 2.383 -14.789 1.00 0.00 48 ASP A N 2
ATOM 2997 C CA . ASP A 1 48 ? -5.572 1.062 -14.788 1.00 0.00 48 ASP A CA 2
ATOM 2998 C C . ASP A 1 48 ? -4.560 0.024 -15.270 1.00 0.00 48 ASP A C 2
ATOM 2999 O O . ASP A 1 48 ? -4.334 -0.118 -16.479 1.00 0.00 48 ASP A O 2
ATOM 3008 N N . GLN A 1 49 ? -3.918 -0.665 -14.321 1.00 0.00 49 GLN A N 2
ATOM 3009 C CA . GLN A 1 49 ? -2.886 -1.651 -14.653 1.00 0.00 49 GLN A CA 2
ATOM 3010 C C . GLN A 1 49 ? -3.460 -2.819 -15.453 1.00 0.00 49 GLN A C 2
ATOM 3011 O O . GLN A 1 49 ? -2.810 -3.323 -16.375 1.00 0.00 49 GLN A O 2
ATOM 3025 N N . GLY A 1 50 ? -4.672 -3.259 -15.083 1.00 0.00 50 GLY A N 2
ATOM 3026 C CA . GLY A 1 50 ? -5.318 -4.390 -15.762 1.00 0.00 50 GLY A CA 2
ATOM 3027 C C . GLY A 1 50 ? -5.285 -5.636 -14.888 1.00 0.00 50 GLY A C 2
ATOM 3028 O O . GLY A 1 50 ? -5.564 -5.566 -13.693 1.00 0.00 50 GLY A O 2
ATOM 3032 N N . VAL A 1 51 ? -4.931 -6.778 -15.492 1.00 0.00 51 VAL A N 2
ATOM 3033 C CA . VAL A 1 51 ? -4.847 -8.044 -14.751 1.00 0.00 51 VAL A CA 2
ATOM 3034 C C . VAL A 1 51 ? -3.391 -8.394 -14.444 1.00 0.00 51 VAL A C 2
ATOM 3035 O O . VAL A 1 51 ? -2.555 -8.461 -15.351 1.00 0.00 51 VAL A O 2
ATOM 3048 N N . ARG A 1 52 ? -3.097 -8.591 -13.154 1.00 0.00 52 ARG A N 2
ATOM 3049 C CA . ARG A 1 52 ? -1.740 -8.911 -12.713 1.00 0.00 52 ARG A CA 2
ATOM 3050 C C . ARG A 1 52 ? -1.738 -9.631 -11.348 1.00 0.00 52 ARG A C 2
ATOM 3051 O O . ARG A 1 52 ? -2.608 -9.405 -10.505 1.00 0.00 52 ARG A O 2
ATOM 3072 N N . GLU A 1 53 ? -0.747 -10.501 -11.171 1.00 0.00 53 GLU A N 2
ATOM 3073 C CA . GLU A 1 53 ? -0.577 -11.290 -9.948 1.00 0.00 53 GLU A CA 2
ATOM 3074 C C . GLU A 1 53 ? -0.338 -10.381 -8.755 1.00 0.00 53 GLU A C 2
ATOM 3075 O O . GLU A 1 53 ? 0.297 -9.327 -8.898 1.00 0.00 53 GLU A O 2
ATOM 3087 N N . THR A 1 54 ? -0.861 -10.774 -7.569 1.00 0.00 54 THR A N 2
ATOM 3088 C CA . THR A 1 54 ? -0.687 -9.931 -6.370 1.00 0.00 54 THR A CA 2
ATOM 3089 C C . THR A 1 54 ? -0.384 -10.740 -5.098 1.00 0.00 54 THR A C 2
ATOM 3090 O O . THR A 1 54 ? -0.855 -11.865 -4.930 1.00 0.00 54 THR A O 2
ATOM 3101 N N . TRP A 1 55 ? 0.375 -10.109 -4.193 1.00 0.00 55 TRP A N 2
ATOM 3102 C CA . TRP A 1 55 ? 0.728 -10.697 -2.899 1.00 0.00 55 TRP A CA 2
ATOM 3103 C C . TRP A 1 55 ? 0.084 -9.869 -1.788 1.00 0.00 55 TRP A C 2
ATOM 3104 O O . TRP A 1 55 ? 0.174 -8.640 -1.804 1.00 0.00 55 TRP A O 2
ATOM 3125 N N . LYS A 1 56 ? -0.581 -10.542 -0.841 1.00 0.00 56 LYS A N 2
ATOM 3126 C CA . LYS A 1 56 ? -1.280 -9.852 0.253 1.00 0.00 56 LYS A CA 2
ATOM 3127 C C . LYS A 1 56 ? -0.430 -9.789 1.516 1.00 0.00 56 LYS A C 2
ATOM 3128 O O . LYS A 1 56 ? -0.421 -10.723 2.311 1.00 0.00 56 LYS A O 2
ATOM 3147 N N . ILE A 1 57 ? 0.171 -8.627 1.743 1.00 0.00 57 ILE A N 2
ATOM 3148 C CA . ILE A 1 57 ? 0.931 -8.378 2.958 1.00 0.00 57 ILE A CA 2
ATOM 3149 C C . ILE A 1 57 ? -0.039 -8.071 4.095 1.00 0.00 57 ILE A C 2
ATOM 3150 O O . ILE A 1 57 ? -0.657 -7.003 4.141 1.00 0.00 57 ILE A O 2
ATOM 3166 N N . LYS A 1 58 ? -0.180 -9.041 4.978 1.00 0.00 58 LYS A N 2
ATOM 3167 C CA . LYS A 1 58 ? -1.076 -8.959 6.118 1.00 0.00 58 LYS A CA 2
ATOM 3168 C C . LYS A 1 58 ? -0.346 -8.350 7.314 1.00 0.00 58 LYS A C 2
ATOM 3169 O O . LYS A 1 58 ? 0.738 -8.809 7.676 1.00 0.00 58 LYS A O 2
ATOM 3188 N N . THR A 1 59 ? -0.951 -7.320 7.932 1.00 0.00 59 THR A N 2
ATOM 3189 C CA . THR A 1 59 ? -0.349 -6.672 9.111 1.00 0.00 59 THR A CA 2
ATOM 3190 C C . THR A 1 59 ? -1.371 -6.551 10.231 1.00 0.00 59 THR A C 2
ATOM 3191 O O . THR A 1 59 ? -2.574 -6.719 10.008 1.00 0.00 59 THR A O 2
ATOM 3202 N N . PHE A 1 60 ? -0.875 -6.310 11.441 1.00 0.00 60 PHE A N 2
ATOM 3203 C CA . PHE A 1 60 ? -1.718 -6.220 12.628 1.00 0.00 60 PHE A CA 2
ATOM 3204 C C . PHE A 1 60 ? -2.733 -5.082 12.510 1.00 0.00 60 PHE A C 2
ATOM 3205 O O . PHE A 1 60 ? -3.884 -5.226 12.940 1.00 0.00 60 PHE A O 2
ATOM 3222 N N . GLN A 1 61 ? -2.291 -3.938 11.975 1.00 0.00 61 GLN A N 2
ATOM 3223 C CA . GLN A 1 61 ? -3.162 -2.763 11.867 1.00 0.00 61 GLN A CA 2
ATOM 3224 C C . GLN A 1 61 ? -3.957 -2.763 10.561 1.00 0.00 61 GLN A C 2
ATOM 3225 O O . GLN A 1 61 ? -5.072 -2.231 10.515 1.00 0.00 61 GLN A O 2
ATOM 3239 N N . THR A 1 62 ? -3.366 -3.320 9.492 1.00 0.00 62 THR A N 2
ATOM 3240 C CA . THR A 1 62 ? -4.025 -3.325 8.174 1.00 0.00 62 THR A CA 2
ATOM 3241 C C . THR A 1 62 ? -3.617 -4.544 7.315 1.00 0.00 62 THR A C 2
ATOM 3242 O O . THR A 1 62 ? -2.903 -5.435 7.774 1.00 0.00 62 THR A O 2
ATOM 3253 N N . GLU A 1 63 ? -4.068 -4.539 6.055 1.00 0.00 63 GLU A N 2
ATOM 3254 C CA . GLU A 1 63 ? -3.742 -5.577 5.084 1.00 0.00 63 GLU A CA 2
ATOM 3255 C C . GLU A 1 63 ? -3.828 -4.981 3.675 1.00 0.00 63 GLU A C 2
ATOM 3256 O O . GLU A 1 63 ? -4.567 -4.011 3.460 1.00 0.00 63 GLU A O 2
ATOM 3268 N N . ILE A 1 64 ? -3.036 -5.513 2.739 1.00 0.00 64 ILE A N 2
ATOM 3269 C CA . ILE A 1 64 ? -3.005 -4.956 1.378 1.00 0.00 64 ILE A CA 2
ATOM 3270 C C . ILE A 1 64 ? -2.414 -5.946 0.368 1.00 0.00 64 ILE A C 2
ATOM 3271 O O . ILE A 1 64 ? -1.427 -6.623 0.654 1.00 0.00 64 ILE A O 2
ATOM 3287 N N . LYS A 1 65 ? -3.009 -5.981 -0.845 1.00 0.00 65 LYS A N 2
ATOM 3288 C CA . LYS A 1 65 ? -2.521 -6.843 -1.927 1.00 0.00 65 LYS A CA 2
ATOM 3289 C C . LYS A 1 65 ? -2.069 -5.998 -3.123 1.00 0.00 65 LYS A C 2
ATOM 3290 O O . LYS A 1 65 ? -2.836 -5.182 -3.655 1.00 0.00 65 LYS A O 2
ATOM 3309 N N . CYS A 1 66 ? -0.803 -6.184 -3.517 1.00 0.00 66 CYS A N 2
ATOM 3310 C CA . CYS A 1 66 ? -0.199 -5.427 -4.620 1.00 0.00 66 CYS A CA 2
ATOM 3311 C C . CYS A 1 66 ? 0.708 -6.340 -5.458 1.00 0.00 66 CYS A C 2
ATOM 3312 O O . CYS A 1 66 ? 0.760 -7.538 -5.216 1.00 0.00 66 CYS A O 2
ATOM 3320 N N . THR A 1 67 ? 1.392 -5.763 -6.470 1.00 0.00 67 THR A N 2
ATOM 3321 C CA . THR A 1 67 ? 2.262 -6.539 -7.389 1.00 0.00 67 THR A CA 2
ATOM 3322 C C . THR A 1 67 ? 3.036 -7.656 -6.656 1.00 0.00 67 THR A C 2
ATOM 3323 O O . THR A 1 67 ? 3.151 -8.775 -7.167 1.00 0.00 67 THR A O 2
ATOM 3334 N N . GLY A 1 68 ? 3.531 -7.349 -5.454 1.00 0.00 68 GLY A N 2
ATOM 3335 C CA . GLY A 1 68 ? 4.260 -8.337 -4.635 1.00 0.00 68 GLY A CA 2
ATOM 3336 C C . GLY A 1 68 ? 5.782 -8.181 -4.742 1.00 0.00 68 GLY A C 2
ATOM 3337 O O . GLY A 1 68 ? 6.519 -8.621 -3.853 1.00 0.00 68 GLY A O 2
ATOM 3341 N N . ASN A 1 69 ? 6.242 -7.512 -5.804 1.00 0.00 69 ASN A N 2
ATOM 3342 C CA . ASN A 1 69 ? 7.676 -7.234 -5.984 1.00 0.00 69 ASN A CA 2
ATOM 3343 C C . ASN A 1 69 ? 7.987 -5.732 -5.771 1.00 0.00 69 ASN A C 2
ATOM 3344 O O . ASN A 1 69 ? 9.152 -5.327 -5.755 1.00 0.00 69 ASN A O 2
ATOM 3355 N N . HIS A 1 70 ? 6.925 -4.921 -5.608 1.00 0.00 70 HIS A N 2
ATOM 3356 C CA . HIS A 1 70 ? 7.049 -3.489 -5.398 1.00 0.00 70 HIS A CA 2
ATOM 3357 C C . HIS A 1 70 ? 7.644 -3.200 -4.019 1.00 0.00 70 HIS A C 2
ATOM 3358 O O . HIS A 1 70 ? 7.296 -3.868 -3.039 1.00 0.00 70 HIS A O 2
ATOM 3372 N N . LEU A 1 71 ? 8.536 -2.195 -3.944 1.00 0.00 71 LEU A N 2
ATOM 3373 C CA . LEU A 1 71 ? 9.159 -1.831 -2.670 1.00 0.00 71 LEU A CA 2
ATOM 3374 C C . LEU A 1 71 ? 8.139 -1.180 -1.747 1.00 0.00 71 LEU A C 2
ATOM 3375 O O . LEU A 1 71 ? 7.314 -0.371 -2.184 1.00 0.00 71 LEU A O 2
ATOM 3391 N N . ILE A 1 72 ? 8.206 -1.544 -0.475 1.00 0.00 72 ILE A N 2
ATOM 3392 C CA . ILE A 1 72 ? 7.303 -1.019 0.544 1.00 0.00 72 ILE A CA 2
ATOM 3393 C C . ILE A 1 72 ? 8.115 -0.467 1.716 1.00 0.00 72 ILE A C 2
ATOM 3394 O O . ILE A 1 72 ? 8.983 -1.167 2.255 1.00 0.00 72 ILE A O 2
ATOM 3410 N N . ARG A 1 73 ? 7.826 0.783 2.118 1.00 0.00 73 ARG A N 2
ATOM 3411 C CA . ARG A 1 73 ? 8.542 1.391 3.245 1.00 0.00 73 ARG A CA 2
ATOM 3412 C C . ARG A 1 73 ? 8.410 0.518 4.493 1.00 0.00 73 ARG A C 2
ATOM 3413 O O . ARG A 1 73 ? 7.309 0.095 4.853 1.00 0.00 73 ARG A O 2
ATOM 3434 N N . THR A 1 74 ? 9.542 0.274 5.150 1.00 0.00 74 THR A N 2
ATOM 3435 C CA . THR A 1 74 ? 9.581 -0.523 6.373 1.00 0.00 74 THR A CA 2
ATOM 3436 C C . THR A 1 74 ? 10.580 0.085 7.357 1.00 0.00 74 THR A C 2
ATOM 3437 O O . THR A 1 74 ? 11.162 1.140 7.079 1.00 0.00 74 THR A O 2
ATOM 3448 N N . ASP A 1 75 ? 10.773 -0.577 8.500 1.00 0.00 75 ASP A N 2
ATOM 3449 C CA . ASP A 1 75 ? 11.710 -0.087 9.512 1.00 0.00 75 ASP A CA 2
ATOM 3450 C C . ASP A 1 75 ? 13.117 0.104 8.909 1.00 0.00 75 ASP A C 2
ATOM 3451 O O . ASP A 1 75 ? 13.887 0.948 9.376 1.00 0.00 75 ASP A O 2
ATOM 3460 N N . LYS A 1 76 ? 13.432 -0.677 7.858 1.00 0.00 76 LYS A N 2
ATOM 3461 C CA . LYS A 1 76 ? 14.738 -0.584 7.176 1.00 0.00 76 LYS A CA 2
ATOM 3462 C C . LYS A 1 76 ? 14.692 0.353 5.944 1.00 0.00 76 LYS A C 2
ATOM 3463 O O . LYS A 1 76 ? 15.720 0.566 5.291 1.00 0.00 76 LYS A O 2
ATOM 3482 N N . GLY A 1 77 ? 13.495 0.867 5.608 1.00 0.00 77 GLY A N 2
ATOM 3483 C CA . GLY A 1 77 ? 13.320 1.725 4.429 1.00 0.00 77 GLY A CA 2
ATOM 3484 C C . GLY A 1 77 ? 12.512 0.991 3.363 1.00 0.00 77 GLY A C 2
ATOM 3485 O O . GLY A 1 77 ? 11.906 -0.041 3.652 1.00 0.00 77 GLY A O 2
ATOM 3489 N N . TRP A 1 78 ? 12.509 1.520 2.129 1.00 0.00 78 TRP A N 2
ATOM 3490 C CA . TRP A 1 78 ? 11.769 0.883 1.036 1.00 0.00 78 TRP A CA 2
ATOM 3491 C C . TRP A 1 78 ? 12.469 -0.412 0.602 1.00 0.00 78 TRP A C 2
ATOM 3492 O O . TRP A 1 78 ? 13.647 -0.409 0.237 1.00 0.00 78 TRP A O 2
ATOM 3513 N N . ILE A 1 79 ? 11.734 -1.526 0.716 1.00 0.00 79 ILE A N 2
ATOM 3514 C CA . ILE A 1 79 ? 12.268 -2.864 0.413 1.00 0.00 79 ILE A CA 2
ATOM 3515 C C . ILE A 1 79 ? 11.253 -3.679 -0.394 1.00 0.00 79 ILE A C 2
ATOM 3516 O O . ILE A 1 79 ? 10.051 -3.607 -0.145 1.00 0.00 79 ILE A O 2
ATOM 3532 N N . LYS A 1 80 ? 11.756 -4.472 -1.346 1.00 0.00 80 LYS A N 2
ATOM 3533 C CA . LYS A 1 80 ? 10.898 -5.317 -2.196 1.00 0.00 80 LYS A CA 2
ATOM 3534 C C . LYS A 1 80 ? 9.878 -6.096 -1.356 1.00 0.00 80 LYS A C 2
ATOM 3535 O O . LYS A 1 80 ? 10.220 -6.651 -0.312 1.00 0.00 80 LYS A O 2
ATOM 3554 N N . ALA A 1 81 ? 8.618 -6.112 -1.824 1.00 0.00 81 ALA A N 2
ATOM 3555 C CA . ALA A 1 81 ? 7.522 -6.783 -1.111 1.00 0.00 81 ALA A CA 2
ATOM 3556 C C . ALA A 1 81 ? 7.809 -8.268 -0.936 1.00 0.00 81 ALA A C 2
ATOM 3557 O O . ALA A 1 81 ? 7.567 -8.832 0.138 1.00 0.00 81 ALA A O 2
ATOM 3564 N N . ALA A 1 82 ? 8.372 -8.884 -1.976 1.00 0.00 82 ALA A N 2
ATOM 3565 C CA . ALA A 1 82 ? 8.753 -10.298 -1.924 1.00 0.00 82 ALA A CA 2
ATOM 3566 C C . ALA A 1 82 ? 9.768 -10.522 -0.798 1.00 0.00 82 ALA A C 2
ATOM 3567 O O . ALA A 1 82 ? 9.764 -11.566 -0.139 1.00 0.00 82 ALA A O 2
ATOM 3574 N N . ASN A 1 83 ? 10.642 -9.531 -0.604 1.00 0.00 83 ASN A N 2
ATOM 3575 C CA . ASN A 1 83 ? 11.683 -9.582 0.415 1.00 0.00 83 ASN A CA 2
ATOM 3576 C C . ASN A 1 83 ? 11.087 -9.432 1.829 1.00 0.00 83 ASN A C 2
ATOM 3577 O O . ASN A 1 83 ? 11.634 -9.972 2.796 1.00 0.00 83 ASN A O 2
ATOM 3588 N N . ILE A 1 84 ? 9.970 -8.684 1.942 1.00 0.00 84 ILE A N 2
ATOM 3589 C CA . ILE A 1 84 ? 9.322 -8.457 3.245 1.00 0.00 84 ILE A CA 2
ATOM 3590 C C . ILE A 1 84 ? 8.906 -9.785 3.890 1.00 0.00 84 ILE A C 2
ATOM 3591 O O . ILE A 1 84 ? 8.399 -10.688 3.219 1.00 0.00 84 ILE A O 2
ATOM 3607 N N . THR A 1 85 ? 9.118 -9.870 5.203 1.00 0.00 85 THR A N 2
ATOM 3608 C CA . THR A 1 85 ? 8.768 -11.057 5.984 1.00 0.00 85 THR A CA 2
ATOM 3609 C C . THR A 1 85 ? 7.863 -10.649 7.167 1.00 0.00 85 THR A C 2
ATOM 3610 O O . THR A 1 85 ? 7.782 -9.461 7.482 1.00 0.00 85 THR A O 2
ATOM 3621 N N . PRO A 1 86 ? 7.156 -11.593 7.822 1.00 0.00 86 PRO A N 2
ATOM 3622 C CA . PRO A 1 86 ? 6.240 -11.248 8.960 1.00 0.00 86 PRO A CA 2
ATOM 3623 C C . PRO A 1 86 ? 6.925 -10.350 10.000 1.00 0.00 86 PRO A C 2
ATOM 3624 O O . PRO A 1 86 ? 6.285 -9.491 10.613 1.00 0.00 86 PRO A O 2
ATOM 3635 N N . LYS A 1 87 ? 8.220 -10.570 10.192 1.00 0.00 87 LYS A N 2
ATOM 3636 C CA . LYS A 1 87 ? 9.008 -9.809 11.164 1.00 0.00 87 LYS A CA 2
ATOM 3637 C C . LYS A 1 87 ? 9.003 -8.307 10.833 1.00 0.00 87 LYS A C 2
ATOM 3638 O O . LYS A 1 87 ? 8.982 -7.466 11.738 1.00 0.00 87 LYS A O 2
ATOM 3657 N N . MET A 1 88 ? 9.084 -7.984 9.536 1.00 0.00 88 MET A N 2
ATOM 3658 C CA . MET A 1 88 ? 9.159 -6.586 9.088 1.00 0.00 88 MET A CA 2
ATOM 3659 C C . MET A 1 88 ? 8.026 -5.734 9.679 1.00 0.00 88 MET A C 2
ATOM 3660 O O . MET A 1 88 ? 6.884 -6.205 9.865 1.00 0.00 88 MET A O 2
ATOM 3674 N N . LYS A 1 89 ? 8.358 -4.464 9.933 1.00 0.00 89 LYS A N 2
ATOM 3675 C CA . LYS A 1 89 ? 7.410 -3.487 10.453 1.00 0.00 89 LYS A CA 2
ATOM 3676 C C . LYS A 1 89 ? 7.249 -2.337 9.463 1.00 0.00 89 LYS A C 2
ATOM 3677 O O . LYS A 1 89 ? 8.235 -1.864 8.896 1.00 0.00 89 LYS A O 2
ATOM 3696 N N . ILE A 1 90 ? 6.011 -1.862 9.294 1.00 0.00 90 ILE A N 2
ATOM 3697 C CA . ILE A 1 90 ? 5.738 -0.727 8.396 1.00 0.00 90 ILE A CA 2
ATOM 3698 C C . ILE A 1 90 ? 5.061 0.405 9.172 1.00 0.00 90 ILE A C 2
ATOM 3699 O O . ILE A 1 90 ? 4.035 0.193 9.825 1.00 0.00 90 ILE A O 2
ATOM 3715 N N . LEU A 1 91 ? 5.637 1.607 9.081 1.00 0.00 91 LEU A N 2
ATOM 3716 C CA . LEU A 1 91 ? 5.076 2.773 9.764 1.00 0.00 91 LEU A CA 2
ATOM 3717 C C . LEU A 1 91 ? 3.826 3.256 9.044 1.00 0.00 91 LEU A C 2
ATOM 3718 O O . LEU A 1 91 ? 3.854 3.523 7.839 1.00 0.00 91 LEU A O 2
ATOM 3734 N N . SER A 1 92 ? 2.715 3.328 9.786 1.00 0.00 92 SER A N 2
ATOM 3735 C CA . SER A 1 92 ? 1.432 3.740 9.221 1.00 0.00 92 SER A CA 2
ATOM 3736 C C . SER A 1 92 ? 0.997 5.119 9.778 1.00 0.00 92 SER A C 2
ATOM 3737 O O . SER A 1 92 ? 1.150 5.367 10.977 1.00 0.00 92 SER A O 2
ATOM 3745 N N . PRO A 1 93 ? 0.442 6.028 8.935 1.00 0.00 93 PRO A N 2
ATOM 3746 C CA . PRO A 1 93 ? -0.017 7.375 9.410 1.00 0.00 93 PRO A CA 2
ATOM 3747 C C . PRO A 1 93 ? -1.295 7.268 10.231 1.00 0.00 93 PRO A C 2
ATOM 3748 O O . PRO A 1 93 ? -2.108 6.365 10.011 1.00 0.00 93 PRO A O 2
ATOM 3759 N N . GLU A 1 94 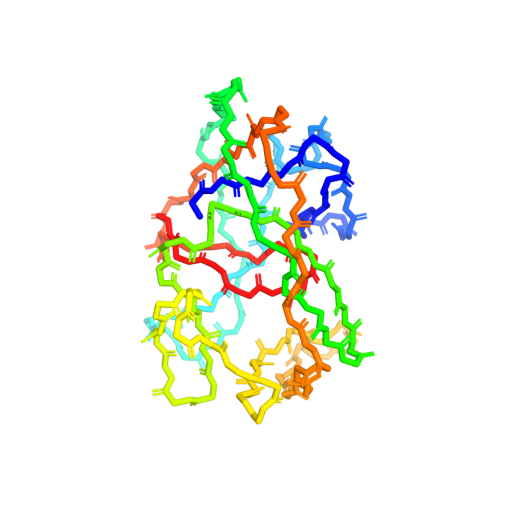? -1.468 8.201 11.167 1.00 0.00 94 GLU A N 2
ATOM 3760 C CA . GLU A 1 94 ? -2.657 8.226 12.022 1.00 0.00 94 GLU A CA 2
ATOM 3761 C C . GLU A 1 94 ? -3.325 9.592 11.956 1.00 0.00 94 GLU A C 2
ATOM 3762 O O . GLU A 1 94 ? -2.674 10.621 12.166 1.00 0.00 94 GLU A O 2
ATOM 3774 N N . ILE A 1 95 ? -4.628 9.589 11.661 1.00 0.00 95 ILE A N 2
ATOM 3775 C CA . ILE A 1 95 ? -5.405 10.828 11.556 1.00 0.00 95 ILE A CA 2
ATOM 3776 C C . ILE A 1 95 ? -6.036 11.171 12.911 1.00 0.00 95 ILE A C 2
ATOM 3777 O O . ILE A 1 95 ? -6.758 10.359 13.499 1.00 0.00 95 ILE A O 2
ATOM 3793 N N . ASP A 1 96 ? -5.741 12.375 13.392 1.00 0.00 96 ASP A N 2
ATOM 3794 C CA . ASP A 1 96 ? -6.249 12.853 14.675 1.00 0.00 96 ASP A CA 2
ATOM 3795 C C . ASP A 1 96 ? -5.948 14.368 14.804 1.00 0.00 96 ASP A C 2
ATOM 3796 O O . ASP A 1 96 ? -5.836 15.057 13.782 1.00 0.00 96 ASP A O 2
ATOM 3805 N N . ALA A 1 97 ? -5.777 14.876 16.046 1.00 0.00 97 ALA A N 2
ATOM 3806 C CA . ALA A 1 97 ? -5.444 16.288 16.247 1.00 0.00 97 ALA A CA 2
ATOM 3807 C C . ALA A 1 97 ? -4.135 16.608 15.521 1.00 0.00 97 ALA A C 2
ATOM 3808 O O . ALA A 1 97 ? -4.010 17.655 14.879 1.00 0.00 97 ALA A O 2
ATOM 3815 N N . ALA A 1 98 ? -3.191 15.660 15.576 1.00 0.00 98 ALA A N 2
ATOM 3816 C CA . ALA A 1 98 ? -1.921 15.779 14.876 1.00 0.00 98 ALA A CA 2
ATOM 3817 C C . ALA A 1 98 ? -1.531 14.423 14.294 1.00 0.00 98 ALA A C 2
ATOM 3818 O O . ALA A 1 98 ? -1.759 13.386 14.924 1.00 0.00 98 ALA A O 2
ATOM 3825 N N . VAL A 1 99 ? -0.960 14.435 13.083 1.00 0.00 99 VAL A N 2
ATOM 3826 C CA . VAL A 1 99 ? -0.555 13.190 12.414 1.00 0.00 99 VAL A CA 2
ATOM 3827 C C . VAL A 1 99 ? 0.474 12.439 13.255 1.00 0.00 99 VAL A C 2
ATOM 3828 O O . VAL A 1 99 ? 1.432 13.037 13.757 1.00 0.00 99 VAL A O 2
ATOM 3841 N N . LYS A 1 100 ? 0.263 11.127 13.411 1.00 0.00 100 LYS A N 2
ATOM 3842 C CA . LYS A 1 100 ? 1.170 10.288 14.203 1.00 0.00 100 LYS A CA 2
ATOM 3843 C C . LYS A 1 100 ? 1.559 9.027 13.443 1.00 0.00 100 LYS A C 2
ATOM 3844 O O . LYS A 1 100 ? 0.788 8.520 12.629 1.00 0.00 100 LYS A O 2
ATOM 3863 N N . THR A 1 101 ? 2.769 8.535 13.711 1.00 0.00 101 THR A N 2
ATOM 3864 C CA . THR A 1 101 ? 3.286 7.333 13.051 1.00 0.00 101 THR A CA 2
ATOM 3865 C C . THR A 1 101 ? 3.353 6.156 14.018 1.00 0.00 101 THR A C 2
ATOM 3866 O O . THR A 1 101 ? 3.851 6.289 15.141 1.00 0.00 101 THR A O 2
ATOM 3877 N N . ALA A 1 102 ? 2.873 4.998 13.560 1.00 0.00 102 ALA A N 2
ATOM 3878 C CA . ALA A 1 102 ? 2.898 3.777 14.363 1.00 0.00 102 ALA A CA 2
ATOM 3879 C C . ALA A 1 102 ? 3.244 2.575 13.496 1.00 0.00 102 ALA A C 2
ATOM 3880 O O . ALA A 1 102 ? 2.621 2.354 12.454 1.00 0.00 102 ALA A O 2
ATOM 3887 N N . LEU A 1 103 ? 4.238 1.796 13.937 1.00 0.00 103 LEU A N 2
ATOM 3888 C CA . LEU A 1 103 ? 4.671 0.612 13.204 1.00 0.00 103 LEU A CA 2
ATOM 3889 C C . LEU A 1 103 ? 3.642 -0.509 13.314 1.00 0.00 103 LEU A C 2
ATOM 3890 O O . LEU A 1 103 ? 3.082 -0.748 14.388 1.00 0.00 103 LEU A O 2
ATOM 3906 N N . GLN A 1 104 ? 3.434 -1.220 12.200 1.00 0.00 104 GLN A N 2
ATOM 3907 C CA . GLN A 1 104 ? 2.514 -2.356 12.162 1.00 0.00 104 GLN A CA 2
ATOM 3908 C C . GLN A 1 104 ? 3.313 -3.646 11.957 1.00 0.00 104 GLN A C 2
ATOM 3909 O O . GLN A 1 104 ? 4.335 -3.632 11.275 1.00 0.00 104 GLN A O 2
ATOM 3923 N N . ASP A 1 105 ? 2.852 -4.744 12.560 1.00 0.00 105 ASP A N 2
ATOM 3924 C CA . ASP A 1 105 ? 3.556 -6.023 12.455 1.00 0.00 105 ASP A CA 2
ATOM 3925 C C . ASP A 1 105 ? 2.960 -6.875 11.363 1.00 0.00 105 ASP A C 2
ATOM 3926 O O . ASP A 1 105 ? 1.754 -7.134 11.362 1.00 0.00 105 ASP A O 2
ATOM 3935 N N . VAL A 1 106 ? 3.810 -7.326 10.434 1.00 0.00 106 VAL A N 2
ATOM 3936 C CA . VAL A 1 106 ? 3.346 -8.168 9.336 1.00 0.00 106 VAL A CA 2
ATOM 3937 C C . VAL A 1 106 ? 3.046 -9.579 9.861 1.00 0.00 106 VAL A C 2
ATOM 3938 O O . VAL A 1 106 ? 3.950 -10.290 10.296 1.00 0.00 106 VAL A O 2
ATOM 3951 N N . GLU A 1 107 ? 1.772 -9.979 9.796 1.00 0.00 107 GLU A N 2
ATOM 3952 C CA . GLU A 1 107 ? 1.376 -11.320 10.214 1.00 0.00 107 GLU A CA 2
ATOM 3953 C C . GLU A 1 107 ? 1.924 -12.340 9.212 1.00 0.00 107 GLU A C 2
ATOM 3954 O O . GLU A 1 107 ? 2.483 -13.369 9.594 1.00 0.00 107 GLU A O 2
ATOM 3966 N N . SER A 1 108 ? 1.766 -12.020 7.915 1.00 0.00 108 SER A N 2
ATOM 3967 C CA . SER A 1 108 ? 2.250 -12.876 6.822 1.00 0.00 108 SER A CA 2
ATOM 3968 C C . SER A 1 108 ? 1.923 -12.264 5.463 1.00 0.00 108 SER A C 2
ATOM 3969 O O . SER A 1 108 ? 1.139 -11.334 5.376 1.00 0.00 108 SER A O 2
ATOM 3977 N N . ILE A 1 109 ? 2.473 -12.862 4.405 1.00 0.00 109 ILE A N 2
ATOM 3978 C CA . ILE A 1 109 ? 2.180 -12.444 3.027 1.00 0.00 109 ILE A CA 2
ATOM 3979 C C . ILE A 1 109 ? 1.473 -13.606 2.313 1.00 0.00 109 ILE A C 2
ATOM 3980 O O . ILE A 1 109 ? 1.992 -14.727 2.291 1.00 0.00 109 ILE A O 2
ATOM 3996 N N . GLU A 1 110 ? 0.263 -13.349 1.778 1.00 0.00 110 GLU A N 2
ATOM 3997 C CA . GLU A 1 110 ? -0.526 -14.420 1.127 1.00 0.00 110 GLU A CA 2
ATOM 3998 C C . GLU A 1 110 ? -0.856 -14.075 -0.313 1.00 0.00 110 GLU A C 2
ATOM 3999 O O . GLU A 1 110 ? -1.506 -13.070 -0.580 1.00 0.00 110 GLU A O 2
ATOM 4011 N N . LYS A 1 111 ? -0.432 -14.941 -1.236 1.00 0.00 111 LYS A N 2
ATOM 4012 C CA . LYS A 1 111 ? -0.682 -14.728 -2.659 1.00 0.00 111 LYS A CA 2
ATOM 4013 C C . LYS A 1 111 ? -2.172 -14.769 -2.971 1.00 0.00 111 LYS A C 2
ATOM 4014 O O . LYS A 1 111 ? -2.892 -15.661 -2.514 1.00 0.00 111 LYS A O 2
ATOM 4033 N N . LEU A 1 112 ? -2.610 -13.822 -3.800 1.00 0.00 112 LEU A N 2
ATOM 4034 C CA . LEU A 1 112 ? -4.009 -13.751 -4.249 1.00 0.00 112 LEU A CA 2
ATOM 4035 C C . LEU A 1 112 ? -4.117 -14.144 -5.738 1.00 0.00 112 LEU A C 2
ATOM 4036 O O . LEU A 1 112 ? -5.183 -14.567 -6.197 1.00 0.00 112 LEU A O 2
ATOM 4052 N N . GLY A 1 113 ? -2.995 -14.018 -6.473 1.00 0.00 113 GLY A N 2
ATOM 4053 C CA . GLY A 1 113 ? -2.955 -14.374 -7.884 1.00 0.00 113 GLY A CA 2
ATOM 4054 C C . GLY A 1 113 ? -3.326 -13.202 -8.773 1.00 0.00 113 GLY A C 2
ATOM 4055 O O . GLY A 1 113 ? -3.268 -12.044 -8.346 1.00 0.00 113 GLY A O 2
ATOM 4059 N N . VAL A 1 114 ? -3.673 -13.510 -10.029 1.00 0.00 114 VAL A N 2
ATOM 4060 C CA . VAL A 1 114 ? -4.014 -12.480 -11.010 1.00 0.00 114 VAL A CA 2
ATOM 4061 C C . VAL A 1 114 ? -5.366 -11.847 -10.661 1.00 0.00 114 VAL A C 2
ATOM 4062 O O . VAL A 1 114 ? -6.381 -12.539 -10.542 1.00 0.00 114 VAL A O 2
ATOM 4075 N N . ASN A 1 115 ? -5.349 -10.528 -10.499 1.00 0.00 115 ASN A N 2
ATOM 4076 C CA . ASN A 1 115 ? -6.542 -9.760 -10.163 1.00 0.00 115 ASN A CA 2
ATOM 4077 C C . ASN A 1 115 ? -6.531 -8.429 -10.883 1.00 0.00 115 ASN A C 2
ATOM 4078 O O . ASN A 1 115 ? -5.482 -7.993 -11.375 1.00 0.00 115 ASN A O 2
ATOM 4089 N N . HIS A 1 116 ? -7.680 -7.741 -10.875 1.00 0.00 116 HIS A N 2
ATOM 4090 C CA . HIS A 1 116 ? -7.760 -6.411 -11.457 1.00 0.00 116 HIS A CA 2
ATOM 4091 C C . HIS A 1 116 ? -6.962 -5.468 -10.581 1.00 0.00 116 HIS A C 2
ATOM 4092 O O . HIS A 1 116 ? -7.016 -5.574 -9.363 1.00 0.00 116 HIS A O 2
ATOM 4106 N N . VAL A 1 117 ? -6.169 -4.599 -11.203 1.00 0.00 117 VAL A N 2
ATOM 4107 C CA . VAL A 1 117 ? -5.281 -3.679 -10.454 1.00 0.00 117 VAL A CA 2
ATOM 4108 C C . VAL A 1 117 ? -5.422 -2.238 -10.933 1.00 0.00 117 VAL A C 2
ATOM 4109 O O . VAL A 1 117 ? -5.429 -1.963 -12.135 1.00 0.00 117 VAL A O 2
ATOM 4122 N N . TYR A 1 118 ? -5.511 -1.319 -9.963 1.00 0.00 118 TYR A N 2
ATOM 4123 C CA . TYR A 1 118 ? -5.625 0.111 -10.242 1.00 0.00 118 TYR A CA 2
ATOM 4124 C C . TYR A 1 118 ? -4.745 0.871 -9.243 1.00 0.00 118 TYR A C 2
ATOM 4125 O O . TYR A 1 118 ? -4.517 0.390 -8.123 1.00 0.00 118 TYR A O 2
ATOM 4143 N N . ASP A 1 119 ? -4.240 2.034 -9.652 1.00 0.00 119 ASP A N 2
ATOM 4144 C CA . ASP A 1 119 ? -3.377 2.850 -8.787 1.00 0.00 119 ASP A CA 2
ATOM 4145 C C . ASP A 1 119 ? -3.267 4.275 -9.331 1.00 0.00 119 ASP A C 2
ATOM 4146 O O . ASP A 1 119 ? -3.525 4.503 -10.512 1.00 0.00 119 ASP A O 2
ATOM 4155 N N . ILE A 1 120 ? -2.871 5.236 -8.466 1.00 0.00 120 ILE A N 2
ATOM 4156 C CA . ILE A 1 120 ? -2.728 6.644 -8.905 1.00 0.00 120 ILE A CA 2
ATOM 4157 C C . ILE A 1 120 ? -1.338 7.207 -8.560 1.00 0.00 120 ILE A C 2
ATOM 4158 O O . ILE A 1 120 ? -0.753 6.873 -7.529 1.00 0.00 120 ILE A O 2
ATOM 4174 N N . GLU A 1 121 ? -0.835 8.060 -9.448 1.00 0.00 121 GLU A N 2
ATOM 4175 C CA . GLU A 1 121 ? 0.474 8.696 -9.299 1.00 0.00 121 GLU A CA 2
ATOM 4176 C C . GLU A 1 121 ? 0.383 9.944 -8.431 1.00 0.00 121 GLU A C 2
ATOM 4177 O O . GLU A 1 121 ? -0.688 10.513 -8.280 1.00 0.00 121 GLU A O 2
ATOM 4189 N N . VAL A 1 122 ? 1.517 10.343 -7.831 1.00 0.00 122 VAL A N 2
ATOM 4190 C CA . VAL A 1 122 ? 1.563 11.539 -6.965 1.00 0.00 122 VAL A CA 2
ATOM 4191 C C . VAL A 1 122 ? 2.670 12.499 -7.423 1.00 0.00 122 VAL A C 2
ATOM 4192 O O . VAL A 1 122 ? 3.531 12.119 -8.223 1.00 0.00 122 VAL A O 2
ATOM 4205 N N . GLU A 1 123 ? 2.554 13.780 -7.023 1.00 0.00 123 GLU A N 2
ATOM 4206 C CA . GLU A 1 123 ? 3.467 14.829 -7.528 1.00 0.00 123 GLU A CA 2
ATOM 4207 C C . GLU A 1 123 ? 4.793 15.013 -6.740 1.00 0.00 123 GLU A C 2
ATOM 4208 O O . GLU A 1 123 ? 5.873 14.928 -7.334 1.00 0.00 123 GLU A O 2
ATOM 4220 N N . HIS A 1 124 ? 4.692 15.483 -5.483 1.00 0.00 124 HIS A N 2
ATOM 4221 C CA . HIS A 1 124 ? 5.886 15.946 -4.732 1.00 0.00 124 HIS A CA 2
ATOM 4222 C C . HIS A 1 124 ? 6.914 14.839 -4.375 1.00 0.00 124 HIS A C 2
ATOM 4223 O O . HIS A 1 124 ? 8.090 14.962 -4.737 1.00 0.00 124 HIS A O 2
ATOM 4237 N N . ASN A 1 125 ? 6.500 13.839 -3.580 1.00 0.00 125 ASN A N 2
ATOM 4238 C CA . ASN A 1 125 ? 7.456 12.815 -3.080 1.00 0.00 125 ASN A CA 2
ATOM 4239 C C . ASN A 1 125 ? 7.400 11.479 -3.842 1.00 0.00 125 ASN A C 2
ATOM 4240 O O . ASN A 1 125 ? 8.231 10.597 -3.602 1.00 0.00 125 ASN A O 2
ATOM 4251 N N . HIS A 1 126 ? 6.470 11.354 -4.796 1.00 0.00 126 HIS A N 2
ATOM 4252 C CA . HIS A 1 126 ? 6.365 10.132 -5.621 1.00 0.00 126 HIS A CA 2
ATOM 4253 C C . HIS A 1 126 ? 6.092 8.865 -4.765 1.00 0.00 126 HIS A C 2
ATOM 4254 O O . HIS A 1 126 ? 6.636 7.785 -5.036 1.00 0.00 126 HIS A O 2
ATOM 4268 N N . ASN A 1 127 ? 5.206 8.999 -3.768 1.00 0.00 127 ASN A N 2
ATOM 4269 C CA . ASN A 1 127 ? 4.799 7.855 -2.924 1.00 0.00 127 ASN A CA 2
ATOM 4270 C C . ASN A 1 127 ? 3.427 8.088 -2.297 1.00 0.00 127 ASN A C 2
ATOM 4271 O O . ASN A 1 127 ? 2.972 9.226 -2.190 1.00 0.00 127 ASN A O 2
ATOM 4282 N N . PHE A 1 128 ? 2.768 6.989 -1.889 1.00 0.00 128 PHE A N 2
ATOM 4283 C CA . PHE A 1 128 ? 1.430 7.067 -1.285 1.00 0.00 128 PHE A CA 2
ATOM 4284 C C . PHE A 1 128 ? 1.170 5.880 -0.348 1.00 0.00 128 PHE A C 2
ATOM 4285 O O . PHE A 1 128 ? 1.910 4.894 -0.367 1.00 0.00 128 PHE A O 2
ATOM 4302 N N . VAL A 1 129 ? 0.119 5.999 0.479 1.00 0.00 129 VAL A N 2
ATOM 4303 C CA . VAL A 1 129 ? -0.228 4.940 1.440 1.00 0.00 129 VAL A CA 2
ATOM 4304 C C . VAL A 1 129 ? -1.519 4.220 1.009 1.00 0.00 129 VAL A C 2
ATOM 4305 O O . VAL A 1 129 ? -2.579 4.842 0.897 1.00 0.00 129 VAL A O 2
ATOM 4318 N N . ALA A 1 130 ? -1.424 2.892 0.838 1.00 0.00 130 ALA A N 2
ATOM 4319 C CA . ALA A 1 130 ? -2.583 2.067 0.500 1.00 0.00 130 ALA A CA 2
ATOM 4320 C C . ALA A 1 130 ? -2.949 1.195 1.692 1.00 0.00 130 ALA A C 2
ATOM 4321 O O . ALA A 1 130 ? -2.118 0.421 2.176 1.00 0.00 130 ALA A O 2
ATOM 4328 N N . ASN A 1 131 ? -4.184 1.347 2.185 1.00 0.00 131 ASN A N 2
ATOM 4329 C CA . ASN A 1 131 ? -4.633 0.603 3.366 1.00 0.00 131 ASN A CA 2
ATOM 4330 C C . ASN A 1 131 ? -3.657 0.777 4.544 1.00 0.00 131 ASN A C 2
ATOM 4331 O O . ASN A 1 131 ? -3.427 -0.157 5.321 1.00 0.00 131 ASN A O 2
ATOM 4342 N N . GLY A 1 132 ? -3.103 1.989 4.678 1.00 0.00 132 GLY A N 2
ATOM 4343 C CA . GLY A 1 132 ? -2.169 2.296 5.775 1.00 0.00 132 GLY A CA 2
ATOM 4344 C C . GLY A 1 132 ? -0.738 1.789 5.489 1.00 0.00 132 GLY A C 2
ATOM 4345 O O . GLY A 1 132 ? 0.153 1.939 6.332 1.00 0.00 132 GLY A O 2
ATOM 4349 N N . LEU A 1 133 ? -0.528 1.194 4.301 1.00 0.00 133 LEU A N 2
ATOM 4350 C CA . LEU A 1 133 ? 0.785 0.673 3.916 1.00 0.00 133 LEU A CA 2
ATOM 4351 C C . LEU A 1 133 ? 1.452 1.613 2.902 1.00 0.00 133 LEU A C 2
ATOM 4352 O O . LEU A 1 133 ? 0.936 1.832 1.811 1.00 0.00 133 LEU A O 2
ATOM 4368 N N . LEU A 1 134 ? 2.593 2.177 3.300 1.00 0.00 134 LEU A N 2
ATOM 4369 C CA . LEU A 1 134 ? 3.334 3.130 2.468 1.00 0.00 134 LEU A CA 2
ATOM 4370 C C . LEU A 1 134 ? 4.108 2.433 1.336 1.00 0.00 134 LEU A C 2
ATOM 4371 O O . LEU A 1 134 ? 4.858 1.485 1.571 1.00 0.00 134 LEU A O 2
ATOM 4387 N N . VAL A 1 135 ? 3.935 2.956 0.111 1.00 0.00 135 VAL A N 2
ATOM 4388 C CA . VAL A 1 135 ? 4.615 2.420 -1.072 1.00 0.00 135 VAL A CA 2
ATOM 4389 C C . VAL A 1 135 ? 5.335 3.531 -1.850 1.00 0.00 135 VAL A C 2
ATOM 4390 O O . VAL A 1 135 ? 4.970 4.708 -1.761 1.00 0.00 135 VAL A O 2
ATOM 4403 N N . HIS A 1 136 ? 6.361 3.133 -2.602 1.00 0.00 136 HIS A N 2
ATOM 4404 C CA . HIS A 1 136 ? 7.168 4.065 -3.403 1.00 0.00 136 HIS A CA 2
ATOM 4405 C C . HIS A 1 136 ? 6.689 4.087 -4.868 1.00 0.00 136 HIS A C 2
ATOM 4406 O O . HIS A 1 136 ? 6.954 3.158 -5.616 1.00 0.00 136 HIS A O 2
ATOM 4420 N N . ASN A 1 137 ? 6.043 5.193 -5.277 1.00 0.00 137 ASN A N 2
ATOM 4421 C CA . ASN A 1 137 ? 5.576 5.347 -6.670 1.00 0.00 137 ASN A CA 2
ATOM 4422 C C . ASN A 1 137 ? 4.965 6.726 -6.894 1.00 0.00 137 ASN A C 2
ATOM 4423 O O . ASN A 1 137 ? 5.408 7.407 -7.805 1.00 0.00 137 ASN A O 2
ATOM 4435 N N . GLU A 1 1 ? 3.075 0.145 -5.650 1.00 0.00 1 GLU A N 3
ATOM 4436 C CA . GLU A 1 1 ? 3.042 0.586 -7.071 1.00 0.00 1 GLU A CA 3
ATOM 4437 C C . GLU A 1 1 ? 1.684 0.251 -7.679 1.00 0.00 1 GLU A C 3
ATOM 4438 O O . GLU A 1 1 ? 1.118 1.052 -8.429 1.00 0.00 1 GLU A O 3
ATOM 4452 N N . ALA A 1 2 ? 1.174 -0.945 -7.361 1.00 0.00 2 ALA A N 3
ATOM 4453 C CA . ALA A 1 2 ? -0.112 -1.401 -7.883 1.00 0.00 2 ALA A CA 3
ATOM 4454 C C . ALA A 1 2 ? -0.967 -2.005 -6.764 1.00 0.00 2 ALA A C 3
ATOM 4455 O O . ALA A 1 2 ? -0.457 -2.740 -5.917 1.00 0.00 2 ALA A O 3
ATOM 4462 N N . LEU A 1 3 ? -2.268 -1.672 -6.765 1.00 0.00 3 LEU A N 3
ATOM 4463 C CA . LEU A 1 3 ? -3.200 -2.169 -5.741 1.00 0.00 3 LEU A CA 3
ATOM 4464 C C . LEU A 1 3 ? -4.368 -2.887 -6.395 1.00 0.00 3 LEU A C 3
ATOM 4465 O O . LEU A 1 3 ? -4.840 -2.459 -7.443 1.00 0.00 3 LEU A O 3
ATOM 4481 N N . THR A 1 4 ? -4.871 -3.955 -5.751 1.00 0.00 4 THR A N 3
ATOM 4482 C CA . THR A 1 4 ? -6.031 -4.680 -6.302 1.00 0.00 4 THR A CA 3
ATOM 4483 C C . THR A 1 4 ? -7.250 -3.752 -6.307 1.00 0.00 4 THR A C 3
ATOM 4484 O O . THR A 1 4 ? -7.259 -2.739 -5.604 1.00 0.00 4 THR A O 3
ATOM 4495 N N . GLY A 1 5 ? -8.246 -4.070 -7.144 1.00 0.00 5 GLY A N 3
ATOM 4496 C CA . GLY A 1 5 ? -9.434 -3.224 -7.290 1.00 0.00 5 GLY A CA 3
ATOM 4497 C C . GLY A 1 5 ? -10.178 -3.065 -5.970 1.00 0.00 5 GLY A C 3
ATOM 4498 O O . GLY A 1 5 ? -10.628 -1.966 -5.633 1.00 0.00 5 GLY A O 3
ATOM 4502 N N . ASP A 1 6 ? -10.295 -4.162 -5.226 1.00 0.00 6 ASP A N 3
ATOM 4503 C CA . ASP A 1 6 ? -10.982 -4.144 -3.922 1.00 0.00 6 ASP A CA 3
ATOM 4504 C C . ASP A 1 6 ? -10.168 -3.381 -2.860 1.00 0.00 6 ASP A C 3
ATOM 4505 O O . ASP A 1 6 ? -10.718 -2.952 -1.841 1.00 0.00 6 ASP A O 3
ATOM 4514 N N . ALA A 1 7 ? -8.855 -3.239 -3.101 1.00 0.00 7 ALA A N 3
ATOM 4515 C CA . ALA A 1 7 ? -7.961 -2.554 -2.166 1.00 0.00 7 ALA A CA 3
ATOM 4516 C C . ALA A 1 7 ? -8.356 -1.095 -2.000 1.00 0.00 7 ALA A C 3
ATOM 4517 O O . ALA A 1 7 ? -9.078 -0.540 -2.834 1.00 0.00 7 ALA A O 3
ATOM 4524 N N . LEU A 1 8 ? -7.903 -0.485 -0.894 1.00 0.00 8 LEU A N 3
ATOM 4525 C CA . LEU A 1 8 ? -8.228 0.917 -0.595 1.00 0.00 8 LEU A CA 3
ATOM 4526 C C . LEU A 1 8 ? -6.969 1.757 -0.354 1.00 0.00 8 LEU A C 3
ATOM 4527 O O . LEU A 1 8 ? -5.981 1.283 0.214 1.00 0.00 8 LEU A O 3
ATOM 4543 N N . ILE A 1 9 ? -7.036 3.015 -0.792 1.00 0.00 9 ILE A N 3
ATOM 4544 C CA . ILE A 1 9 ? -5.942 3.972 -0.650 1.00 0.00 9 ILE A CA 3
ATOM 4545 C C . ILE A 1 9 ? -6.442 5.205 0.119 1.00 0.00 9 ILE A C 3
ATOM 4546 O O . ILE A 1 9 ? -7.580 5.655 -0.089 1.00 0.00 9 ILE A O 3
ATOM 4562 N N . LEU A 1 10 ? -5.593 5.735 1.008 1.00 0.00 10 LEU A N 3
ATOM 4563 C CA . LEU A 1 10 ? -5.950 6.919 1.791 1.00 0.00 10 LEU A CA 3
ATOM 4564 C C . LEU A 1 10 ? -6.112 8.133 0.888 1.00 0.00 10 LEU A C 3
ATOM 4565 O O . LEU A 1 10 ? -5.335 8.328 -0.051 1.00 0.00 10 LEU A O 3
ATOM 4581 N N . SER A 1 11 ? -7.133 8.948 1.180 1.00 0.00 11 SER A N 3
ATOM 4582 C CA . SER A 1 11 ? -7.411 10.146 0.405 1.00 0.00 11 SER A CA 3
ATOM 4583 C C . SER A 1 11 ? -7.742 11.317 1.331 1.00 0.00 11 SER A C 3
ATOM 4584 O O . SER A 1 11 ? -7.581 11.206 2.552 1.00 0.00 11 SER A O 3
ATOM 4592 N N . ASP A 1 12 ? -8.152 12.457 0.747 1.00 0.00 12 ASP A N 3
ATOM 4593 C CA . ASP A 1 12 ? -8.436 13.658 1.531 1.00 0.00 12 ASP A CA 3
ATOM 4594 C C . ASP A 1 12 ? -9.422 13.351 2.659 1.00 0.00 12 ASP A C 3
ATOM 4595 O O . ASP A 1 12 ? -9.281 13.873 3.771 1.00 0.00 12 ASP A O 3
ATOM 4604 N N . ARG A 1 13 ? -10.413 12.494 2.370 1.00 0.00 13 ARG A N 3
ATOM 4605 C CA . ARG A 1 13 ? -11.408 12.114 3.372 1.00 0.00 13 ARG A CA 3
ATOM 4606 C C . ARG A 1 13 ? -10.901 10.989 4.291 1.00 0.00 13 ARG A C 3
ATOM 4607 O O . ARG A 1 13 ? -11.251 10.951 5.476 1.00 0.00 13 ARG A O 3
ATOM 4628 N N . GLY A 1 14 ? -10.065 10.083 3.745 1.00 0.00 14 GLY A N 3
ATOM 4629 C CA . GLY A 1 14 ? -9.520 8.964 4.542 1.00 0.00 14 GLY A CA 3
ATOM 4630 C C . GLY A 1 14 ? -9.431 7.667 3.724 1.00 0.00 14 GLY A C 3
ATOM 4631 O O . GLY A 1 14 ? -9.208 7.701 2.512 1.00 0.00 14 GLY A O 3
ATOM 4635 N N . TRP A 1 15 ? -9.596 6.520 4.413 1.00 0.00 15 TRP A N 3
ATOM 4636 C CA . TRP A 1 15 ? -9.524 5.199 3.761 1.00 0.00 15 TRP A CA 3
ATOM 4637 C C . TRP A 1 15 ? -10.678 5.015 2.771 1.00 0.00 15 TRP A C 3
ATOM 4638 O O . TRP A 1 15 ? -11.838 4.909 3.181 1.00 0.00 15 TRP A O 3
ATOM 4659 N N . LEU A 1 16 ? -10.347 4.931 1.471 1.00 0.00 16 LEU A N 3
ATOM 4660 C CA . LEU A 1 16 ? -11.367 4.712 0.430 1.00 0.00 16 LEU A CA 3
ATOM 4661 C C . LEU A 1 16 ? -10.853 3.782 -0.675 1.00 0.00 16 LEU A C 3
ATOM 4662 O O . LEU A 1 16 ? -9.656 3.595 -0.820 1.00 0.00 16 LEU A O 3
ATOM 4678 N N . ARG A 1 17 ? -11.786 3.192 -1.443 1.00 0.00 17 ARG A N 3
ATOM 4679 C CA . ARG A 1 17 ? -11.429 2.253 -2.527 1.00 0.00 17 ARG A CA 3
ATOM 4680 C C . ARG A 1 17 ? -10.474 2.885 -3.539 1.00 0.00 17 ARG A C 3
ATOM 4681 O O . ARG A 1 17 ? -10.536 4.080 -3.806 1.00 0.00 17 ARG A O 3
ATOM 4702 N N . ILE A 1 18 ? -9.574 2.050 -4.073 1.00 0.00 18 ILE A N 3
ATOM 4703 C CA . ILE A 1 18 ? -8.544 2.487 -5.044 1.00 0.00 18 ILE A CA 3
ATOM 4704 C C . ILE A 1 18 ? -9.132 3.310 -6.199 1.00 0.00 18 ILE A C 3
ATOM 4705 O O . ILE A 1 18 ? -8.418 4.109 -6.814 1.00 0.00 18 ILE A O 3
ATOM 4721 N N . ASP A 1 19 ? -10.423 3.117 -6.487 1.00 0.00 19 ASP A N 3
ATOM 4722 C CA . ASP A 1 19 ? -11.092 3.857 -7.571 1.00 0.00 19 ASP A CA 3
ATOM 4723 C C . ASP A 1 19 ? -12.148 4.828 -7.003 1.00 0.00 19 ASP A C 3
ATOM 4724 O O . ASP A 1 19 ? -13.187 5.082 -7.630 1.00 0.00 19 ASP A O 3
ATOM 4733 N N . ASP A 1 20 ? -11.867 5.368 -5.808 1.00 0.00 20 ASP A N 3
ATOM 4734 C CA . ASP A 1 20 ? -12.777 6.306 -5.149 1.00 0.00 20 ASP A CA 3
ATOM 4735 C C . ASP A 1 20 ? -12.503 7.771 -5.591 1.00 0.00 20 ASP A C 3
ATOM 4736 O O . ASP A 1 20 ? -11.344 8.163 -5.702 1.00 0.00 20 ASP A O 3
ATOM 4745 N N . PRO A 1 21 ? -13.546 8.598 -5.836 1.00 0.00 21 PRO A N 3
ATOM 4746 C CA . PRO A 1 21 ? -13.360 10.022 -6.302 1.00 0.00 21 PRO A CA 3
ATOM 4747 C C . PRO A 1 21 ? -12.361 10.818 -5.448 1.00 0.00 21 PRO A C 3
ATOM 4748 O O . PRO A 1 21 ? -11.738 11.768 -5.943 1.00 0.00 21 PRO A O 3
ATOM 4759 N N . THR A 1 22 ? -12.234 10.453 -4.162 1.00 0.00 22 THR A N 3
ATOM 4760 C CA . THR A 1 22 ? -11.337 11.169 -3.249 1.00 0.00 22 THR A CA 3
ATOM 4761 C C . THR A 1 22 ? -9.881 11.097 -3.712 1.00 0.00 22 THR A C 3
ATOM 4762 O O . THR A 1 22 ? -9.180 12.107 -3.692 1.00 0.00 22 THR A O 3
ATOM 4773 N N . LEU A 1 23 ? -9.438 9.925 -4.194 1.00 0.00 23 LEU A N 3
ATOM 4774 C CA . LEU A 1 23 ? -8.067 9.806 -4.725 1.00 0.00 23 LEU A CA 3
ATOM 4775 C C . LEU A 1 23 ? -8.009 10.116 -6.232 1.00 0.00 23 LEU A C 3
ATOM 4776 O O . LEU A 1 23 ? -6.930 10.386 -6.769 1.00 0.00 23 LEU A O 3
ATOM 4792 N N . GLN A 1 24 ? -9.173 10.070 -6.913 1.00 0.00 24 GLN A N 3
ATOM 4793 C CA . GLN A 1 24 ? -9.221 10.353 -8.347 1.00 0.00 24 GLN A CA 3
ATOM 4794 C C . GLN A 1 24 ? -8.847 11.812 -8.622 1.00 0.00 24 GLN A C 3
ATOM 4795 O O . GLN A 1 24 ? -8.193 12.106 -9.628 1.00 0.00 24 GLN A O 3
ATOM 4809 N N . GLU A 1 25 ? -9.327 12.745 -7.753 1.00 0.00 25 GLU A N 3
ATOM 4810 C CA . GLU A 1 25 ? -9.083 14.186 -7.980 1.00 0.00 25 GLU A CA 3
ATOM 4811 C C . GLU A 1 25 ? -8.554 14.943 -6.743 1.00 0.00 25 GLU A C 3
ATOM 4812 O O . GLU A 1 25 ? -8.086 16.080 -6.885 1.00 0.00 25 GLU A O 3
ATOM 4824 N N . CYS A 1 26 ? -8.657 14.349 -5.526 1.00 0.00 26 CYS A N 3
ATOM 4825 C CA . CYS A 1 26 ? -8.212 15.055 -4.303 1.00 0.00 26 CYS A CA 3
ATOM 4826 C C . CYS A 1 26 ? -6.938 14.464 -3.733 1.00 0.00 26 CYS A C 3
ATOM 4827 O O . CYS A 1 26 ? -6.451 13.444 -4.197 1.00 0.00 26 CYS A O 3
ATOM 4835 N N . ARG A 1 27 ? -6.372 15.180 -2.779 1.00 0.00 27 ARG A N 3
ATOM 4836 C CA . ARG A 1 27 ? -5.090 14.835 -2.166 1.00 0.00 27 ARG A CA 3
ATOM 4837 C C . ARG A 1 27 ? -5.129 13.486 -1.441 1.00 0.00 27 ARG A C 3
ATOM 4838 O O . ARG A 1 27 ? -6.157 13.092 -0.894 1.00 0.00 27 ARG A O 3
ATOM 4859 N N . VAL A 1 28 ? -3.974 12.799 -1.432 1.00 0.00 28 VAL A N 3
ATOM 4860 C CA . VAL A 1 28 ? -3.835 11.498 -0.754 1.00 0.00 28 VAL A CA 3
ATOM 4861 C C . VAL A 1 28 ? -2.619 11.495 0.183 1.00 0.00 28 VAL A C 3
ATOM 4862 O O . VAL A 1 28 ? -1.728 12.340 0.054 1.00 0.00 28 VAL A O 3
ATOM 4875 N N . LEU A 1 29 ? -2.606 10.552 1.144 1.00 0.00 29 LEU A N 3
ATOM 4876 C CA . LEU A 1 29 ? -1.511 10.461 2.125 1.00 0.00 29 LEU A CA 3
ATOM 4877 C C . LEU A 1 29 ? -0.244 9.879 1.510 1.00 0.00 29 LEU A C 3
ATOM 4878 O O . LEU A 1 29 ? -0.282 8.874 0.797 1.00 0.00 29 LEU A O 3
ATOM 4894 N N . SER A 1 30 ? 0.880 10.522 1.823 1.00 0.00 30 SER A N 3
ATOM 4895 C CA . SER A 1 30 ? 2.191 10.098 1.351 1.00 0.00 30 SER A CA 3
ATOM 4896 C C . SER A 1 30 ? 3.259 10.574 2.323 1.00 0.00 30 SER A C 3
ATOM 4897 O O . SER A 1 30 ? 3.050 11.568 3.036 1.00 0.00 30 SER A O 3
ATOM 4905 N N . TYR A 1 31 ? 4.406 9.875 2.354 1.00 0.00 31 TYR A N 3
ATOM 4906 C CA . TYR A 1 31 ? 5.484 10.254 3.241 1.00 0.00 31 TYR A CA 3
ATOM 4907 C C . TYR A 1 31 ? 6.458 11.114 2.482 1.00 0.00 31 TYR A C 3
ATOM 4908 O O . TYR A 1 31 ? 7.061 10.658 1.501 1.00 0.00 31 TYR A O 3
ATOM 4926 N N . ASN A 1 32 ? 6.605 12.358 2.925 1.00 0.00 32 ASN A N 3
ATOM 4927 C CA . ASN A 1 32 ? 7.505 13.275 2.272 1.00 0.00 32 ASN A CA 3
ATOM 4928 C C . ASN A 1 32 ? 8.900 13.089 2.801 1.00 0.00 32 ASN A C 3
ATOM 4929 O O . ASN A 1 32 ? 9.244 13.608 3.851 1.00 0.00 32 ASN A O 3
ATOM 4940 N N . GLU A 1 33 ? 9.688 12.318 2.065 1.00 0.00 33 GLU A N 3
ATOM 4941 C CA . GLU A 1 33 ? 11.070 12.026 2.447 1.00 0.00 33 GLU A CA 3
ATOM 4942 C C . GLU A 1 33 ? 11.889 13.315 2.551 1.00 0.00 33 GLU A C 3
ATOM 4943 O O . GLU A 1 33 ? 12.767 13.435 3.412 1.00 0.00 33 GLU A O 3
ATOM 4955 N N . SER A 1 34 ? 11.604 14.267 1.656 1.00 0.00 34 SER A N 3
ATOM 4956 C CA . SER A 1 34 ? 12.318 15.545 1.626 1.00 0.00 34 SER A CA 3
ATOM 4957 C C . SER A 1 34 ? 12.153 16.302 2.947 1.00 0.00 34 SER A C 3
ATOM 4958 O O . SER A 1 34 ? 13.124 16.847 3.481 1.00 0.00 34 SER A O 3
ATOM 4966 N N . THR A 1 35 ? 10.917 16.337 3.467 1.00 0.00 35 THR A N 3
ATOM 4967 C CA . THR A 1 35 ? 10.627 17.041 4.738 1.00 0.00 35 THR A CA 3
ATOM 4968 C C . THR A 1 35 ? 10.639 16.088 5.958 1.00 0.00 35 THR A C 3
ATOM 4969 O O . THR A 1 35 ? 10.556 16.541 7.103 1.00 0.00 35 THR A O 3
ATOM 4980 N N . GLN A 1 36 ? 10.732 14.775 5.700 1.00 0.00 36 GLN A N 3
ATOM 4981 C CA . GLN A 1 36 ? 10.744 13.761 6.760 1.00 0.00 36 GLN A CA 3
ATOM 4982 C C . GLN A 1 36 ? 9.486 13.865 7.646 1.00 0.00 36 GLN A C 3
ATOM 4983 O O . GLN A 1 36 ? 9.539 13.625 8.862 1.00 0.00 36 GLN A O 3
ATOM 4997 N N . GLN A 1 37 ? 8.355 14.213 7.019 1.00 0.00 37 GLN A N 3
ATOM 4998 C CA . GLN A 1 37 ? 7.077 14.345 7.730 1.00 0.00 37 GLN A CA 3
ATOM 4999 C C . GLN A 1 37 ? 5.915 13.878 6.859 1.00 0.00 37 GLN A C 3
ATOM 5000 O O . GLN A 1 37 ? 6.033 13.833 5.627 1.00 0.00 37 GLN A O 3
ATOM 5014 N N . TRP A 1 38 ? 4.775 13.571 7.503 1.00 0.00 38 TRP A N 3
ATOM 5015 C CA . TRP A 1 38 ? 3.573 13.163 6.770 1.00 0.00 38 TRP A CA 3
ATOM 5016 C C . TRP A 1 38 ? 2.946 14.366 6.095 1.00 0.00 38 TRP A C 3
ATOM 5017 O O . TRP A 1 38 ? 2.736 15.403 6.734 1.00 0.00 38 TRP A O 3
ATOM 5038 N N . GLU A 1 39 ? 2.648 14.226 4.803 1.00 0.00 39 GLU A N 3
ATOM 5039 C CA . GLU A 1 39 ? 2.042 15.307 4.038 1.00 0.00 39 GLU A CA 3
ATOM 5040 C C . GLU A 1 39 ? 1.048 14.773 3.019 1.00 0.00 39 GLU A C 3
ATOM 5041 O O . GLU A 1 39 ? 1.169 13.626 2.549 1.00 0.00 39 GLU A O 3
ATOM 5053 N N . TRP A 1 40 ? 0.087 15.625 2.647 1.00 0.00 40 TRP A N 3
ATOM 5054 C CA . TRP A 1 40 ? -0.901 15.276 1.633 1.00 0.00 40 TRP A CA 3
ATOM 5055 C C . TRP A 1 40 ? -0.409 15.730 0.263 1.00 0.00 40 TRP A C 3
ATOM 5056 O O . TRP A 1 40 ? -0.061 16.900 0.072 1.00 0.00 40 TRP A O 3
ATOM 5077 N N . GLN A 1 41 ? -0.367 14.789 -0.675 1.00 0.00 41 GLN A N 3
ATOM 5078 C CA . GLN A 1 41 ? 0.098 15.059 -2.031 1.00 0.00 41 GLN A CA 3
ATOM 5079 C C . GLN A 1 41 ? -1.058 14.996 -3.009 1.00 0.00 41 GLN A C 3
ATOM 5080 O O . GLN A 1 41 ? -2.087 14.390 -2.712 1.00 0.00 41 GLN A O 3
ATOM 5094 N N . GLN A 1 42 ? -0.900 15.648 -4.169 1.00 0.00 42 GLN A N 3
ATOM 5095 C CA . GLN A 1 42 ? -1.962 15.679 -5.165 1.00 0.00 42 GLN A CA 3
ATOM 5096 C C . GLN A 1 42 ? -1.935 14.428 -6.027 1.00 0.00 42 GLN A C 3
ATOM 5097 O O . GLN A 1 42 ? -0.866 13.955 -6.425 1.00 0.00 42 GLN A O 3
ATOM 5111 N N . VAL A 1 43 ? -3.126 13.908 -6.315 1.00 0.00 43 VAL A N 3
ATOM 5112 C CA . VAL A 1 43 ? -3.275 12.719 -7.135 1.00 0.00 43 VAL A CA 3
ATOM 5113 C C . VAL A 1 43 ? -3.077 13.066 -8.605 1.00 0.00 43 VAL A C 3
ATOM 5114 O O . VAL A 1 43 ? -3.905 13.732 -9.231 1.00 0.00 43 VAL A O 3
ATOM 5127 N N . LEU A 1 44 ? -1.926 12.689 -9.092 1.00 0.00 44 LEU A N 3
ATOM 5128 C CA . LEU A 1 44 ? -1.472 12.999 -10.431 1.00 0.00 44 LEU A CA 3
ATOM 5129 C C . LEU A 1 44 ? -2.412 12.446 -11.506 1.00 0.00 44 LEU A C 3
ATOM 5130 O O . LEU A 1 44 ? -2.918 13.208 -12.339 1.00 0.00 44 LEU A O 3
ATOM 5146 N N . ARG A 1 45 ? -2.612 11.116 -11.511 1.00 0.00 45 ARG A N 3
ATOM 5147 C CA . ARG A 1 45 ? -3.456 10.480 -12.522 1.00 0.00 45 ARG A CA 3
ATOM 5148 C C . ARG A 1 45 ? -3.712 9.007 -12.176 1.00 0.00 45 ARG A C 3
ATOM 5149 O O . ARG A 1 45 ? -2.870 8.352 -11.562 1.00 0.00 45 ARG A O 3
ATOM 5170 N N . TRP A 1 46 ? -4.891 8.509 -12.558 1.00 0.00 46 TRP A N 3
ATOM 5171 C CA . TRP A 1 46 ? -5.289 7.135 -12.244 1.00 0.00 46 TRP A CA 3
ATOM 5172 C C . TRP A 1 46 ? -4.995 6.183 -13.408 1.00 0.00 46 TRP A C 3
ATOM 5173 O O . TRP A 1 46 ? -5.526 6.351 -14.510 1.00 0.00 46 TRP A O 3
ATOM 5194 N N . LEU A 1 47 ? -4.141 5.185 -13.142 1.00 0.00 47 LEU A N 3
ATOM 5195 C CA . LEU A 1 47 ? -3.762 4.197 -14.154 1.00 0.00 47 LEU A CA 3
ATOM 5196 C C . LEU A 1 47 ? -4.367 2.832 -13.845 1.00 0.00 47 LEU A C 3
ATOM 5197 O O . LEU A 1 47 ? -4.231 2.325 -12.731 1.00 0.00 47 LEU A O 3
ATOM 5213 N N . ASP A 1 48 ? -4.977 2.217 -14.862 1.00 0.00 48 ASP A N 3
ATOM 5214 C CA . ASP A 1 48 ? -5.520 0.861 -14.736 1.00 0.00 48 ASP A CA 3
ATOM 5215 C C . ASP A 1 48 ? -4.489 -0.162 -15.227 1.00 0.00 48 ASP A C 3
ATOM 5216 O O . ASP A 1 48 ? -4.134 -0.161 -16.413 1.00 0.00 48 ASP A O 3
ATOM 5225 N N . GLN A 1 49 ? -4.013 -1.035 -14.323 1.00 0.00 49 GLN A N 3
ATOM 5226 C CA . GLN A 1 49 ? -3.017 -2.059 -14.703 1.00 0.00 49 GLN A CA 3
ATOM 5227 C C . GLN A 1 49 ? -3.671 -3.342 -15.248 1.00 0.00 49 GLN A C 3
ATOM 5228 O O . GLN A 1 49 ? -2.962 -4.259 -15.684 1.00 0.00 49 GLN A O 3
ATOM 5242 N N . GLY A 1 50 ? -5.012 -3.410 -15.210 1.00 0.00 50 GLY A N 3
ATOM 5243 C CA . GLY A 1 50 ? -5.729 -4.587 -15.691 1.00 0.00 50 GLY A CA 3
ATOM 5244 C C . GLY A 1 50 ? -5.303 -5.823 -14.917 1.00 0.00 50 GLY A C 3
ATOM 5245 O O . GLY A 1 50 ? -5.317 -5.827 -13.681 1.00 0.00 50 GLY A O 3
ATOM 5249 N N . VAL A 1 51 ? -4.932 -6.877 -15.651 1.00 0.00 51 VAL A N 3
ATOM 5250 C CA . VAL A 1 51 ? -4.509 -8.137 -15.029 1.00 0.00 51 VAL A CA 3
ATOM 5251 C C . VAL A 1 51 ? -3.065 -8.052 -14.516 1.00 0.00 51 VAL A C 3
ATOM 5252 O O . VAL A 1 51 ? -2.127 -7.855 -15.293 1.00 0.00 51 VAL A O 3
ATOM 5265 N N . ARG A 1 52 ? -2.908 -8.218 -13.198 1.00 0.00 52 ARG A N 3
ATOM 5266 C CA . ARG A 1 52 ? -1.591 -8.184 -12.547 1.00 0.00 52 ARG A CA 3
ATOM 5267 C C . ARG A 1 52 ? -1.624 -9.019 -11.263 1.00 0.00 52 ARG A C 3
ATOM 5268 O O . ARG A 1 52 ? -2.641 -9.055 -10.563 1.00 0.00 52 ARG A O 3
ATOM 5289 N N . GLU A 1 53 ? -0.497 -9.664 -10.953 1.00 0.00 53 GLU A N 3
ATOM 5290 C CA . GLU A 1 53 ? -0.377 -10.480 -9.736 1.00 0.00 53 GLU A CA 3
ATOM 5291 C C . GLU A 1 53 ? -0.274 -9.600 -8.517 1.00 0.00 53 GLU A C 3
ATOM 5292 O O . GLU A 1 53 ? 0.227 -8.472 -8.603 1.00 0.00 53 GLU A O 3
ATOM 5304 N N . THR A 1 54 ? -0.739 -10.115 -7.365 1.00 0.00 54 THR A N 3
ATOM 5305 C CA . THR A 1 54 ? -0.670 -9.338 -6.120 1.00 0.00 54 THR A CA 3
ATOM 5306 C C . THR A 1 54 ? -0.397 -10.217 -4.899 1.00 0.00 54 THR A C 3
ATOM 5307 O O . THR A 1 54 ? -0.710 -11.409 -4.889 1.00 0.00 54 THR A O 3
ATOM 5318 N N . TRP A 1 55 ? 0.183 -9.595 -3.874 1.00 0.00 55 TRP A N 3
ATOM 5319 C CA . TRP A 1 55 ? 0.496 -10.267 -2.619 1.00 0.00 55 TRP A CA 3
ATOM 5320 C C . TRP A 1 55 ? -0.166 -9.532 -1.456 1.00 0.00 55 TRP A C 3
ATOM 5321 O O . TRP A 1 55 ? 0.072 -8.339 -1.263 1.00 0.00 55 TRP A O 3
ATOM 5342 N N . LYS A 1 56 ? -0.988 -10.257 -0.676 1.00 0.00 56 LYS A N 3
ATOM 5343 C CA . LYS A 1 56 ? -1.694 -9.662 0.467 1.00 0.00 56 LYS A CA 3
ATOM 5344 C C . LYS A 1 56 ? -0.795 -9.632 1.683 1.00 0.00 56 LYS A C 3
ATOM 5345 O O . LYS A 1 56 ? -0.738 -10.591 2.454 1.00 0.00 56 LYS A O 3
ATOM 5364 N N . ILE A 1 57 ? -0.159 -8.494 1.878 1.00 0.00 57 ILE A N 3
ATOM 5365 C CA . ILE A 1 57 ? 0.707 -8.283 3.027 1.00 0.00 57 ILE A CA 3
ATOM 5366 C C . ILE A 1 57 ? -0.158 -7.939 4.231 1.00 0.00 57 ILE A C 3
ATOM 5367 O O . ILE A 1 57 ? -0.646 -6.811 4.367 1.00 0.00 57 ILE A O 3
ATOM 5383 N N . LYS A 1 58 ? -0.386 -8.947 5.060 1.00 0.00 58 LYS A N 3
ATOM 5384 C CA . LYS A 1 58 ? -1.232 -8.823 6.230 1.00 0.00 58 LYS A CA 3
ATOM 5385 C C . LYS A 1 58 ? -0.418 -8.329 7.430 1.00 0.00 58 LYS A C 3
ATOM 5386 O O . LYS A 1 58 ? 0.614 -8.914 7.772 1.00 0.00 58 LYS A O 3
ATOM 5405 N N . THR A 1 59 ? -0.899 -7.255 8.063 1.00 0.00 59 THR A N 3
ATOM 5406 C CA . THR A 1 59 ? -0.227 -6.675 9.236 1.00 0.00 59 THR A CA 3
ATOM 5407 C C . THR A 1 59 ? -1.193 -6.600 10.413 1.00 0.00 59 THR A C 3
ATOM 5408 O O . THR A 1 59 ? -2.401 -6.794 10.249 1.00 0.00 59 THR A O 3
ATOM 5419 N N . PHE A 1 60 ? -0.644 -6.367 11.602 1.00 0.00 60 PHE A N 3
ATOM 5420 C CA . PHE A 1 60 ? -1.428 -6.323 12.833 1.00 0.00 60 PHE A CA 3
ATOM 5421 C C . PHE A 1 60 ? -2.509 -5.236 12.767 1.00 0.00 60 PHE A C 3
ATOM 5422 O O . PHE A 1 60 ? -3.644 -5.461 13.204 1.00 0.00 60 PHE A O 3
ATOM 5439 N N . GLN A 1 61 ? -2.133 -4.047 12.289 1.00 0.00 61 GLN A N 3
ATOM 5440 C CA . GLN A 1 61 ? -3.063 -2.911 12.255 1.00 0.00 61 GLN A CA 3
ATOM 5441 C C . GLN A 1 61 ? -3.879 -2.874 10.960 1.00 0.00 61 GLN A C 3
ATOM 5442 O O . GLN A 1 61 ? -4.994 -2.339 10.948 1.00 0.00 61 GLN A O 3
ATOM 5456 N N . THR A 1 62 ? -3.310 -3.404 9.865 1.00 0.00 62 THR A N 3
ATOM 5457 C CA . THR A 1 62 ? -3.997 -3.373 8.560 1.00 0.00 62 THR A CA 3
ATOM 5458 C C . THR A 1 62 ? -3.603 -4.570 7.665 1.00 0.00 62 THR A C 3
ATOM 5459 O O . THR A 1 62 ? -2.853 -5.444 8.076 1.00 0.00 62 THR A O 3
ATOM 5470 N N . GLU A 1 63 ? -4.098 -4.549 6.421 1.00 0.00 63 GLU A N 3
ATOM 5471 C CA . GLU A 1 63 ? -3.777 -5.556 5.410 1.00 0.00 63 GLU A CA 3
ATOM 5472 C C . GLU A 1 63 ? -3.966 -4.933 4.020 1.00 0.00 63 GLU A C 3
ATOM 5473 O O . GLU A 1 63 ? -4.826 -4.068 3.853 1.00 0.00 63 GLU A O 3
ATOM 5485 N N . ILE A 1 64 ? -3.134 -5.331 3.044 1.00 0.00 64 ILE A N 3
ATOM 5486 C CA . ILE A 1 64 ? -3.211 -4.737 1.701 1.00 0.00 64 ILE A CA 3
ATOM 5487 C C . ILE A 1 64 ? -2.550 -5.634 0.660 1.00 0.00 64 ILE A C 3
ATOM 5488 O O . ILE A 1 64 ? -1.493 -6.216 0.920 1.00 0.00 64 ILE A O 3
ATOM 5504 N N . LYS A 1 65 ? -3.163 -5.718 -0.538 1.00 0.00 65 LYS A N 3
ATOM 5505 C CA . LYS A 1 65 ? -2.603 -6.527 -1.619 1.00 0.00 65 LYS A CA 3
ATOM 5506 C C . LYS A 1 65 ? -2.029 -5.639 -2.722 1.00 0.00 65 LYS A C 3
ATOM 5507 O O . LYS A 1 65 ? -2.755 -4.843 -3.354 1.00 0.00 65 LYS A O 3
ATOM 5526 N N . CYS A 1 66 ? -0.718 -5.779 -2.938 1.00 0.00 66 CYS A N 3
ATOM 5527 C CA . CYS A 1 66 ? 0.005 -4.992 -3.928 1.00 0.00 66 CYS A CA 3
ATOM 5528 C C . CYS A 1 66 ? 1.087 -5.840 -4.591 1.00 0.00 66 CYS A C 3
ATOM 5529 O O . CYS A 1 66 ? 1.245 -7.017 -4.260 1.00 0.00 66 CYS A O 3
ATOM 5537 N N . THR A 1 67 ? 1.824 -5.241 -5.536 1.00 0.00 67 THR A N 3
ATOM 5538 C CA . THR A 1 67 ? 2.880 -5.964 -6.258 1.00 0.00 67 THR A CA 3
ATOM 5539 C C . THR A 1 67 ? 3.837 -6.638 -5.279 1.00 0.00 67 THR A C 3
ATOM 5540 O O . THR A 1 67 ? 4.165 -6.079 -4.229 1.00 0.00 67 THR A O 3
ATOM 5551 N N . GLY A 1 68 ? 4.262 -7.852 -5.631 1.00 0.00 68 GLY A N 3
ATOM 5552 C CA . GLY A 1 68 ? 5.163 -8.637 -4.789 1.00 0.00 68 GLY A CA 3
ATOM 5553 C C . GLY A 1 68 ? 6.644 -8.385 -5.127 1.00 0.00 68 GLY A C 3
ATOM 5554 O O . GLY A 1 68 ? 7.526 -9.003 -4.527 1.00 0.00 68 GLY A O 3
ATOM 5558 N N . ASN A 1 69 ? 6.911 -7.515 -6.124 1.00 0.00 69 ASN A N 3
ATOM 5559 C CA . ASN A 1 69 ? 8.288 -7.246 -6.557 1.00 0.00 69 ASN A CA 3
ATOM 5560 C C . ASN A 1 69 ? 8.717 -5.790 -6.277 1.00 0.00 69 ASN A C 3
ATOM 5561 O O . ASN A 1 69 ? 9.912 -5.483 -6.293 1.00 0.00 69 ASN A O 3
ATOM 5572 N N . HIS A 1 70 ? 7.737 -4.898 -6.047 1.00 0.00 70 HIS A N 3
ATOM 5573 C CA . HIS A 1 70 ? 8.028 -3.479 -5.796 1.00 0.00 70 HIS A CA 3
ATOM 5574 C C . HIS A 1 70 ? 8.355 -3.235 -4.316 1.00 0.00 70 HIS A C 3
ATOM 5575 O O . HIS A 1 70 ? 7.780 -3.877 -3.431 1.00 0.00 70 HIS A O 3
ATOM 5589 N N . LEU A 1 71 ? 9.302 -2.318 -4.061 1.00 0.00 71 LEU A N 3
ATOM 5590 C CA . LEU A 1 71 ? 9.730 -1.999 -2.692 1.00 0.00 71 LEU A CA 3
ATOM 5591 C C . LEU A 1 71 ? 8.647 -1.229 -1.940 1.00 0.00 71 LEU A C 3
ATOM 5592 O O . LEU A 1 71 ? 7.984 -0.356 -2.505 1.00 0.00 71 LEU A O 3
ATOM 5608 N N . ILE A 1 72 ? 8.522 -1.523 -0.644 1.00 0.00 72 ILE A N 3
ATOM 5609 C CA . ILE A 1 72 ? 7.574 -0.826 0.231 1.00 0.00 72 ILE A CA 3
ATOM 5610 C C . ILE A 1 72 ? 8.303 -0.330 1.479 1.00 0.00 72 ILE A C 3
ATOM 5611 O O . ILE A 1 72 ? 9.344 -0.888 1.845 1.00 0.00 72 ILE A O 3
ATOM 5627 N N . ARG A 1 73 ? 7.788 0.740 2.105 1.00 0.00 73 ARG A N 3
ATOM 5628 C CA . ARG A 1 73 ? 8.465 1.308 3.280 1.00 0.00 73 ARG A CA 3
ATOM 5629 C C . ARG A 1 73 ? 8.351 0.400 4.495 1.00 0.00 73 ARG A C 3
ATOM 5630 O O . ARG A 1 73 ? 7.272 -0.109 4.808 1.00 0.00 73 ARG A O 3
ATOM 5651 N N . THR A 1 74 ? 9.474 0.234 5.193 1.00 0.00 74 THR A N 3
ATOM 5652 C CA . THR A 1 74 ? 9.530 -0.566 6.419 1.00 0.00 74 THR A CA 3
ATOM 5653 C C . THR A 1 74 ? 10.383 0.160 7.453 1.00 0.00 74 THR A C 3
ATOM 5654 O O . THR A 1 74 ? 11.031 1.162 7.127 1.00 0.00 74 THR A O 3
ATOM 5665 N N . ASP A 1 75 ? 10.421 -0.364 8.683 1.00 0.00 75 ASP A N 3
ATOM 5666 C CA . ASP A 1 75 ? 11.263 0.226 9.735 1.00 0.00 75 ASP A CA 3
ATOM 5667 C C . ASP A 1 75 ? 12.752 0.206 9.310 1.00 0.00 75 ASP A C 3
ATOM 5668 O O . ASP A 1 75 ? 13.579 0.923 9.877 1.00 0.00 75 ASP A O 3
ATOM 5677 N N . LYS A 1 76 ? 13.062 -0.602 8.281 1.00 0.00 76 LYS A N 3
ATOM 5678 C CA . LYS A 1 76 ? 14.406 -0.712 7.732 1.00 0.00 76 LYS A CA 3
ATOM 5679 C C . LYS A 1 76 ? 14.501 0.015 6.364 1.00 0.00 76 LYS A C 3
ATOM 5680 O O . LYS A 1 76 ? 15.388 -0.278 5.560 1.00 0.00 76 LYS A O 3
ATOM 5699 N N . GLY A 1 77 ? 13.554 0.946 6.108 1.00 0.00 77 GLY A N 3
ATOM 5700 C CA . GLY A 1 77 ? 13.505 1.690 4.842 1.00 0.00 77 GLY A CA 3
ATOM 5701 C C . GLY A 1 77 ? 12.768 0.895 3.768 1.00 0.00 77 GLY A C 3
ATOM 5702 O O . GLY A 1 77 ? 12.094 -0.087 4.075 1.00 0.00 77 GLY A O 3
ATOM 5706 N N . TRP A 1 78 ? 12.889 1.337 2.505 1.00 0.00 78 TRP A N 3
ATOM 5707 C CA . TRP A 1 78 ? 12.227 0.654 1.380 1.00 0.00 78 TRP A CA 3
ATOM 5708 C C . TRP A 1 78 ? 12.809 -0.753 1.215 1.00 0.00 78 TRP A C 3
ATOM 5709 O O . TRP A 1 78 ? 14.030 -0.923 1.146 1.00 0.00 78 TRP A O 3
ATOM 5730 N N . ILE A 1 79 ? 11.925 -1.752 1.148 1.00 0.00 79 ILE A N 3
ATOM 5731 C CA . ILE A 1 79 ? 12.337 -3.152 0.988 1.00 0.00 79 ILE A CA 3
ATOM 5732 C C . ILE A 1 79 ? 11.459 -3.857 -0.044 1.00 0.00 79 ILE A C 3
ATOM 5733 O O . ILE A 1 79 ? 10.236 -3.706 -0.037 1.00 0.00 79 ILE A O 3
ATOM 5749 N N . LYS A 1 80 ? 12.098 -4.640 -0.913 1.00 0.00 80 LYS A N 3
ATOM 5750 C CA . LYS A 1 80 ? 11.389 -5.389 -1.958 1.00 0.00 80 LYS A CA 3
ATOM 5751 C C . LYS A 1 80 ? 10.281 -6.237 -1.332 1.00 0.00 80 LYS A C 3
ATOM 5752 O O . LYS A 1 80 ? 10.494 -6.867 -0.297 1.00 0.00 80 LYS A O 3
ATOM 5771 N N . ALA A 1 81 ? 9.082 -6.199 -1.941 1.00 0.00 81 ALA A N 3
ATOM 5772 C CA . ALA A 1 81 ? 7.908 -6.898 -1.392 1.00 0.00 81 ALA A CA 3
ATOM 5773 C C . ALA A 1 81 ? 8.173 -8.389 -1.239 1.00 0.00 81 ALA A C 3
ATOM 5774 O O . ALA A 1 81 ? 7.811 -8.986 -0.219 1.00 0.00 81 ALA A O 3
ATOM 5781 N N . ALA A 1 82 ? 8.844 -8.978 -2.229 1.00 0.00 82 ALA A N 3
ATOM 5782 C CA . ALA A 1 82 ? 9.202 -10.397 -2.175 1.00 0.00 82 ALA A CA 3
ATOM 5783 C C . ALA A 1 82 ? 10.096 -10.675 -0.960 1.00 0.00 82 ALA A C 3
ATOM 5784 O O . ALA A 1 82 ? 9.989 -11.730 -0.329 1.00 0.00 82 ALA A O 3
ATOM 5791 N N . ASN A 1 83 ? 10.982 -9.717 -0.648 1.00 0.00 83 ASN A N 3
ATOM 5792 C CA . ASN A 1 83 ? 11.907 -9.847 0.484 1.00 0.00 83 ASN A CA 3
ATOM 5793 C C . ASN A 1 83 ? 11.180 -9.709 1.826 1.00 0.00 83 ASN A C 3
ATOM 5794 O O . ASN A 1 83 ? 11.622 -10.274 2.831 1.00 0.00 83 ASN A O 3
ATOM 5805 N N . ILE A 1 84 ? 10.072 -8.938 1.844 1.00 0.00 84 ILE A N 3
ATOM 5806 C CA . ILE A 1 84 ? 9.314 -8.722 3.085 1.00 0.00 84 ILE A CA 3
ATOM 5807 C C . ILE A 1 84 ? 8.941 -10.061 3.727 1.00 0.00 84 ILE A C 3
ATOM 5808 O O . ILE A 1 84 ? 8.461 -10.981 3.060 1.00 0.00 84 ILE A O 3
ATOM 5824 N N . THR A 1 85 ? 9.166 -10.137 5.030 1.00 0.00 85 THR A N 3
ATOM 5825 C CA . THR A 1 85 ? 8.869 -11.327 5.825 1.00 0.00 85 THR A CA 3
ATOM 5826 C C . THR A 1 85 ? 8.091 -10.904 7.089 1.00 0.00 85 THR A C 3
ATOM 5827 O O . THR A 1 85 ? 8.229 -9.764 7.519 1.00 0.00 85 THR A O 3
ATOM 5838 N N . PRO A 1 86 ? 7.194 -11.746 7.637 1.00 0.00 86 PRO A N 3
ATOM 5839 C CA . PRO A 1 86 ? 6.328 -11.356 8.794 1.00 0.00 86 PRO A CA 3
ATOM 5840 C C . PRO A 1 86 ? 7.044 -10.508 9.877 1.00 0.00 86 PRO A C 3
ATOM 5841 O O . PRO A 1 86 ? 6.402 -9.669 10.520 1.00 0.00 86 PRO A O 3
ATOM 5852 N N . LYS A 1 87 ? 8.354 -10.730 10.091 1.00 0.00 87 LYS A N 3
ATOM 5853 C CA . LYS A 1 87 ? 9.090 -9.966 11.131 1.00 0.00 87 LYS A CA 3
ATOM 5854 C C . LYS A 1 87 ? 9.176 -8.463 10.788 1.00 0.00 87 LYS A C 3
ATOM 5855 O O . LYS A 1 87 ? 9.267 -7.619 11.685 1.00 0.00 87 LYS A O 3
ATOM 5874 N N . MET A 1 88 ? 9.160 -8.148 9.483 1.00 0.00 88 MET A N 3
ATOM 5875 C CA . MET A 1 88 ? 9.253 -6.761 9.020 1.00 0.00 88 MET A CA 3
ATOM 5876 C C . MET A 1 88 ? 8.088 -5.934 9.570 1.00 0.00 88 MET A C 3
ATOM 5877 O O . MET A 1 88 ? 6.969 -6.442 9.737 1.00 0.00 88 MET A O 3
ATOM 5891 N N . LYS A 1 89 ? 8.364 -4.656 9.840 1.00 0.00 89 LYS A N 3
ATOM 5892 C CA . LYS A 1 89 ? 7.350 -3.735 10.358 1.00 0.00 89 LYS A CA 3
ATOM 5893 C C . LYS A 1 89 ? 7.274 -2.493 9.476 1.00 0.00 89 LYS A C 3
ATOM 5894 O O . LYS A 1 89 ? 8.280 -2.075 8.907 1.00 0.00 89 LYS A O 3
ATOM 5913 N N . ILE A 1 90 ? 6.066 -1.932 9.334 1.00 0.00 90 ILE A N 3
ATOM 5914 C CA . ILE A 1 90 ? 5.857 -0.747 8.481 1.00 0.00 90 ILE A CA 3
ATOM 5915 C C . ILE A 1 90 ? 5.192 0.382 9.265 1.00 0.00 90 ILE A C 3
ATOM 5916 O O . ILE A 1 90 ? 4.165 0.175 9.914 1.00 0.00 90 ILE A O 3
ATOM 5932 N N . LEU A 1 91 ? 5.762 1.588 9.158 1.00 0.00 91 LEU A N 3
ATOM 5933 C CA . LEU A 1 91 ? 5.185 2.757 9.818 1.00 0.00 91 LEU A CA 3
ATOM 5934 C C . LEU A 1 91 ? 3.881 3.139 9.135 1.00 0.00 91 LEU A C 3
ATOM 5935 O O . LEU A 1 91 ? 3.835 3.315 7.912 1.00 0.00 91 LEU A O 3
ATOM 5951 N N . SER A 1 92 ? 2.814 3.214 9.928 1.00 0.00 92 SER A N 3
ATOM 5952 C CA . SER A 1 92 ? 1.482 3.518 9.416 1.00 0.00 92 SER A CA 3
ATOM 5953 C C . SER A 1 92 ? 0.975 4.860 9.979 1.00 0.00 92 SER A C 3
ATOM 5954 O O . SER A 1 92 ? 0.953 5.031 11.204 1.00 0.00 92 SER A O 3
ATOM 5962 N N . PRO A 1 93 ? 0.558 5.830 9.127 1.00 0.00 93 PRO A N 3
ATOM 5963 C CA . PRO A 1 93 ? 0.057 7.146 9.625 1.00 0.00 93 PRO A CA 3
ATOM 5964 C C . PRO A 1 93 ? -1.299 6.994 10.301 1.00 0.00 93 PRO A C 3
ATOM 5965 O O . PRO A 1 93 ? -2.088 6.114 9.937 1.00 0.00 93 PRO A O 3
ATOM 5976 N N . GLU A 1 94 ? -1.561 7.852 11.283 1.00 0.00 94 GLU A N 3
ATOM 5977 C CA . GLU A 1 94 ? -2.818 7.820 12.022 1.00 0.00 94 GLU A CA 3
ATOM 5978 C C . GLU A 1 94 ? -3.570 9.113 11.798 1.00 0.00 94 GLU A C 3
ATOM 5979 O O . GLU A 1 94 ? -3.002 10.197 11.946 1.00 0.00 94 GLU A O 3
ATOM 5991 N N . ILE A 1 95 ? -4.844 8.993 11.417 1.00 0.00 95 ILE A N 3
ATOM 5992 C CA . ILE A 1 95 ? -5.677 10.159 11.131 1.00 0.00 95 ILE A CA 3
ATOM 5993 C C . ILE A 1 95 ? -6.406 10.616 12.404 1.00 0.00 95 ILE A C 3
ATOM 5994 O O . ILE A 1 95 ? -7.134 9.841 13.030 1.00 0.00 95 ILE A O 3
ATOM 6010 N N . ASP A 1 96 ? -6.179 11.874 12.771 1.00 0.00 96 ASP A N 3
ATOM 6011 C CA . ASP A 1 96 ? -6.776 12.467 13.964 1.00 0.00 96 ASP A CA 3
ATOM 6012 C C . ASP A 1 96 ? -6.488 13.987 13.974 1.00 0.00 96 ASP A C 3
ATOM 6013 O O . ASP A 1 96 ? -6.237 14.568 12.912 1.00 0.00 96 ASP A O 3
ATOM 6022 N N . ALA A 1 97 ? -6.494 14.619 15.167 1.00 0.00 97 ALA A N 3
ATOM 6023 C CA . ALA A 1 97 ? -6.198 16.050 15.268 1.00 0.00 97 ALA A CA 3
ATOM 6024 C C . ALA A 1 97 ? -4.802 16.326 14.710 1.00 0.00 97 ALA A C 3
ATOM 6025 O O . ALA A 1 97 ? -4.594 17.306 13.989 1.00 0.00 97 ALA A O 3
ATOM 6032 N N . ALA A 1 98 ? -3.865 15.415 15.001 1.00 0.00 98 ALA A N 3
ATOM 6033 C CA . ALA A 1 98 ? -2.506 15.503 14.485 1.00 0.00 98 ALA A CA 3
ATOM 6034 C C . ALA A 1 98 ? -2.042 14.122 14.034 1.00 0.00 98 ALA A C 3
ATOM 6035 O O . ALA A 1 98 ? -2.239 13.133 14.751 1.00 0.00 98 ALA A O 3
ATOM 6042 N N . VAL A 1 99 ? -1.446 14.054 12.839 1.00 0.00 99 VAL A N 3
ATOM 6043 C CA . VAL A 1 99 ? -0.980 12.775 12.288 1.00 0.00 99 VAL A CA 3
ATOM 6044 C C . VAL A 1 99 ? 0.000 12.102 13.243 1.00 0.00 99 VAL A C 3
ATOM 6045 O O . VAL A 1 99 ? 0.908 12.753 13.769 1.00 0.00 99 VAL A O 3
ATOM 6058 N N . LYS A 1 100 ? -0.189 10.791 13.466 1.00 0.00 100 LYS A N 3
ATOM 6059 C CA . LYS A 1 100 ? 0.697 10.035 14.374 1.00 0.00 100 LYS A CA 3
ATOM 6060 C C . LYS A 1 100 ? 1.218 8.763 13.704 1.00 0.00 100 LYS A C 3
ATOM 6061 O O . LYS A 1 100 ? 0.456 8.013 13.094 1.00 0.00 100 LYS A O 3
ATOM 6080 N N . THR A 1 101 ? 2.533 8.556 13.796 1.00 0.00 101 THR A N 3
ATOM 6081 C CA . THR A 1 101 ? 3.197 7.407 13.167 1.00 0.00 101 THR A CA 3
ATOM 6082 C C . THR A 1 101 ? 3.259 6.212 14.132 1.00 0.00 101 THR A C 3
ATOM 6083 O O . THR A 1 101 ? 3.671 6.355 15.287 1.00 0.00 101 THR A O 3
ATOM 6094 N N . ALA A 1 102 ? 2.863 5.029 13.631 1.00 0.00 102 ALA A N 3
ATOM 6095 C CA . ALA A 1 102 ? 2.891 3.801 14.430 1.00 0.00 102 ALA A CA 3
ATOM 6096 C C . ALA A 1 102 ? 3.199 2.587 13.552 1.00 0.00 102 ALA A C 3
ATOM 6097 O O . ALA A 1 102 ? 2.526 2.352 12.548 1.00 0.00 102 ALA A O 3
ATOM 6104 N N . LEU A 1 103 ? 4.218 1.819 13.949 1.00 0.00 103 LEU A N 3
ATOM 6105 C CA . LEU A 1 103 ? 4.638 0.624 13.204 1.00 0.00 103 LEU A CA 3
ATOM 6106 C C . LEU A 1 103 ? 3.601 -0.495 13.333 1.00 0.00 103 LEU A C 3
ATOM 6107 O O . LEU A 1 103 ? 2.949 -0.632 14.372 1.00 0.00 103 LEU A O 3
ATOM 6123 N N . GLN A 1 104 ? 3.500 -1.328 12.284 1.00 0.00 104 GLN A N 3
ATOM 6124 C CA . GLN A 1 104 ? 2.594 -2.481 12.293 1.00 0.00 104 GLN A CA 3
ATOM 6125 C C . GLN A 1 104 ? 3.382 -3.760 11.989 1.00 0.00 104 GLN A C 3
ATOM 6126 O O . GLN A 1 104 ? 4.378 -3.720 11.267 1.00 0.00 104 GLN A O 3
ATOM 6140 N N . ASP A 1 105 ? 2.970 -4.870 12.604 1.00 0.00 105 ASP A N 3
ATOM 6141 C CA . ASP A 1 105 ? 3.684 -6.151 12.469 1.00 0.00 105 ASP A CA 3
ATOM 6142 C C . ASP A 1 105 ? 3.082 -7.026 11.378 1.00 0.00 105 ASP A C 3
ATOM 6143 O O . ASP A 1 105 ? 1.916 -7.417 11.467 1.00 0.00 105 ASP A O 3
ATOM 6152 N N . VAL A 1 106 ? 3.893 -7.353 10.357 1.00 0.00 106 VAL A N 3
ATOM 6153 C CA . VAL A 1 106 ? 3.422 -8.210 9.263 1.00 0.00 106 VAL A CA 3
ATOM 6154 C C . VAL A 1 106 ? 3.130 -9.615 9.803 1.00 0.00 106 VAL A C 3
ATOM 6155 O O . VAL A 1 106 ? 4.048 -10.364 10.130 1.00 0.00 106 VAL A O 3
ATOM 6168 N N . GLU A 1 107 ? 1.842 -9.969 9.870 1.00 0.00 107 GLU A N 3
ATOM 6169 C CA . GLU A 1 107 ? 1.447 -11.302 10.324 1.00 0.00 107 GLU A CA 3
ATOM 6170 C C . GLU A 1 107 ? 1.849 -12.340 9.274 1.00 0.00 107 GLU A C 3
ATOM 6171 O O . GLU A 1 107 ? 2.365 -13.411 9.604 1.00 0.00 107 GLU A O 3
ATOM 6183 N N . SER A 1 108 ? 1.608 -11.996 8.000 1.00 0.00 108 SER A N 3
ATOM 6184 C CA . SER A 1 108 ? 1.938 -12.865 6.872 1.00 0.00 108 SER A CA 3
ATOM 6185 C C . SER A 1 108 ? 1.655 -12.175 5.544 1.00 0.00 108 SER A C 3
ATOM 6186 O O . SER A 1 108 ? 0.983 -11.160 5.504 1.00 0.00 108 SER A O 3
ATOM 6194 N N . ILE A 1 109 ? 2.130 -12.785 4.462 1.00 0.00 109 ILE A N 3
ATOM 6195 C CA . ILE A 1 109 ? 1.886 -12.290 3.096 1.00 0.00 109 ILE A CA 3
ATOM 6196 C C . ILE A 1 109 ? 1.225 -13.415 2.277 1.00 0.00 109 ILE A C 3
ATOM 6197 O O . ILE A 1 109 ? 1.714 -14.550 2.283 1.00 0.00 109 ILE A O 3
ATOM 6213 N N . GLU A 1 110 ? 0.086 -13.113 1.623 1.00 0.00 110 GLU A N 3
ATOM 6214 C CA . GLU A 1 110 ? -0.654 -14.154 0.861 1.00 0.00 110 GLU A CA 3
ATOM 6215 C C . GLU A 1 110 ? -0.849 -13.782 -0.607 1.00 0.00 110 GLU A C 3
ATOM 6216 O O . GLU A 1 110 ? -1.653 -12.910 -0.932 1.00 0.00 110 GLU A O 3
ATOM 6228 N N . LYS A 1 111 ? -0.160 -14.511 -1.494 1.00 0.00 111 LYS A N 3
ATOM 6229 C CA . LYS A 1 111 ? -0.286 -14.305 -2.940 1.00 0.00 111 LYS A CA 3
ATOM 6230 C C . LYS A 1 111 ? -1.718 -14.615 -3.402 1.00 0.00 111 LYS A C 3
ATOM 6231 O O . LYS A 1 111 ? -2.281 -15.655 -3.044 1.00 0.00 111 LYS A O 3
ATOM 6250 N N . LEU A 1 112 ? -2.281 -13.727 -4.237 1.00 0.00 112 LEU A N 3
ATOM 6251 C CA . LEU A 1 112 ? -3.636 -13.931 -4.792 1.00 0.00 112 LEU A CA 3
ATOM 6252 C C . LEU A 1 112 ? -3.566 -14.180 -6.295 1.00 0.00 112 LEU A C 3
ATOM 6253 O O . LEU A 1 112 ? -4.435 -14.849 -6.862 1.00 0.00 112 LEU A O 3
ATOM 6269 N N . GLY A 1 113 ? -2.504 -13.657 -6.927 1.00 0.00 113 GLY A N 3
ATOM 6270 C CA . GLY A 1 113 ? -2.288 -13.837 -8.344 1.00 0.00 113 GLY A CA 3
ATOM 6271 C C . GLY A 1 113 ? -3.040 -12.811 -9.172 1.00 0.00 113 GLY A C 3
ATOM 6272 O O . GLY A 1 113 ? -3.269 -11.683 -8.723 1.00 0.00 113 GLY A O 3
ATOM 6276 N N . VAL A 1 114 ? -3.365 -13.192 -10.413 1.00 0.00 114 VAL A N 3
ATOM 6277 C CA . VAL A 1 114 ? -4.016 -12.283 -11.355 1.00 0.00 114 VAL A CA 3
ATOM 6278 C C . VAL A 1 114 ? -5.337 -11.744 -10.787 1.00 0.00 114 VAL A C 3
ATOM 6279 O O . VAL A 1 114 ? -6.281 -12.494 -10.535 1.00 0.00 114 VAL A O 3
ATOM 6292 N N . ASN A 1 115 ? -5.391 -10.423 -10.665 1.00 0.00 115 ASN A N 3
ATOM 6293 C CA . ASN A 1 115 ? -6.576 -9.703 -10.210 1.00 0.00 115 ASN A CA 3
ATOM 6294 C C . ASN A 1 115 ? -6.658 -8.384 -10.950 1.00 0.00 115 ASN A C 3
ATOM 6295 O O . ASN A 1 115 ? -5.690 -7.989 -11.626 1.00 0.00 115 ASN A O 3
ATOM 6306 N N . HIS A 1 116 ? -7.757 -7.651 -10.748 1.00 0.00 116 HIS A N 3
ATOM 6307 C CA . HIS A 1 116 ? -7.867 -6.313 -11.315 1.00 0.00 116 HIS A CA 3
ATOM 6308 C C . HIS A 1 116 ? -7.032 -5.391 -10.456 1.00 0.00 116 HIS A C 3
ATOM 6309 O O . HIS A 1 116 ? -7.149 -5.419 -9.230 1.00 0.00 116 HIS A O 3
ATOM 6323 N N . VAL A 1 117 ? -6.101 -4.672 -11.082 1.00 0.00 117 VAL A N 3
ATOM 6324 C CA . VAL A 1 117 ? -5.148 -3.839 -10.332 1.00 0.00 117 VAL A CA 3
ATOM 6325 C C . VAL A 1 117 ? -5.139 -2.397 -10.864 1.00 0.00 117 VAL A C 3
ATOM 6326 O O . VAL A 1 117 ? -5.057 -2.168 -12.074 1.00 0.00 117 VAL A O 3
ATOM 6339 N N . TYR A 1 118 ? -5.276 -1.439 -9.937 1.00 0.00 118 TYR A N 3
ATOM 6340 C CA . TYR A 1 118 ? -5.340 -0.016 -10.276 1.00 0.00 118 TYR A CA 3
ATOM 6341 C C . TYR A 1 118 ? -4.472 0.770 -9.291 1.00 0.00 118 TYR A C 3
ATOM 6342 O O . TYR A 1 118 ? -4.284 0.335 -8.146 1.00 0.00 118 TYR A O 3
ATOM 6360 N N . ASP A 1 119 ? -3.961 1.934 -9.722 1.00 0.00 119 ASP A N 3
ATOM 6361 C CA . ASP A 1 119 ? -3.151 2.782 -8.843 1.00 0.00 119 ASP A CA 3
ATOM 6362 C C . ASP A 1 119 ? -3.076 4.209 -9.367 1.00 0.00 119 ASP A C 3
ATOM 6363 O O . ASP A 1 119 ? -3.443 4.475 -10.514 1.00 0.00 119 ASP A O 3
ATOM 6372 N N . ILE A 1 120 ? -2.623 5.129 -8.505 1.00 0.00 120 ILE A N 3
ATOM 6373 C CA . ILE A 1 120 ? -2.530 6.548 -8.869 1.00 0.00 120 ILE A CA 3
ATOM 6374 C C . ILE A 1 120 ? -1.212 7.171 -8.398 1.00 0.00 120 ILE A C 3
ATOM 6375 O O . ILE A 1 120 ? -0.716 6.880 -7.308 1.00 0.00 120 ILE A O 3
ATOM 6391 N N . GLU A 1 121 ? -0.657 8.013 -9.263 1.00 0.00 121 GLU A N 3
ATOM 6392 C CA . GLU A 1 121 ? 0.613 8.691 -9.017 1.00 0.00 121 GLU A CA 3
ATOM 6393 C C . GLU A 1 121 ? 0.415 9.993 -8.283 1.00 0.00 121 GLU A C 3
ATOM 6394 O O . GLU A 1 121 ? -0.658 10.565 -8.323 1.00 0.00 121 GLU A O 3
ATOM 6406 N N . VAL A 1 122 ? 1.472 10.443 -7.589 1.00 0.00 122 VAL A N 3
ATOM 6407 C CA . VAL A 1 122 ? 1.427 11.705 -6.838 1.00 0.00 122 VAL A CA 3
ATOM 6408 C C . VAL A 1 122 ? 2.471 12.685 -7.384 1.00 0.00 122 VAL A C 3
ATOM 6409 O O . VAL A 1 122 ? 3.467 12.275 -7.986 1.00 0.00 122 VAL A O 3
ATOM 6422 N N . GLU A 1 123 ? 2.159 13.970 -7.275 1.00 0.00 123 GLU A N 3
ATOM 6423 C CA . GLU A 1 123 ? 2.985 15.037 -7.868 1.00 0.00 123 GLU A CA 3
ATOM 6424 C C . GLU A 1 123 ? 4.210 15.475 -7.032 1.00 0.00 123 GLU A C 3
ATOM 6425 O O . GLU A 1 123 ? 5.043 16.231 -7.549 1.00 0.00 123 GLU A O 3
ATOM 6437 N N . HIS A 1 124 ? 4.294 15.094 -5.728 1.00 0.00 124 HIS A N 3
ATOM 6438 C CA . HIS A 1 124 ? 5.416 15.602 -4.881 1.00 0.00 124 HIS A CA 3
ATOM 6439 C C . HIS A 1 124 ? 6.541 14.575 -4.635 1.00 0.00 124 HIS A C 3
ATOM 6440 O O . HIS A 1 124 ? 7.689 14.815 -5.031 1.00 0.00 124 HIS A O 3
ATOM 6454 N N . ASN A 1 125 ? 6.231 13.466 -3.939 1.00 0.00 125 ASN A N 3
ATOM 6455 C CA . ASN A 1 125 ? 7.270 12.454 -3.605 1.00 0.00 125 ASN A CA 3
ATOM 6456 C C . ASN A 1 125 ? 7.135 11.158 -4.413 1.00 0.00 125 ASN A C 3
ATOM 6457 O O . ASN A 1 125 ? 7.908 10.216 -4.203 1.00 0.00 125 ASN A O 3
ATOM 6468 N N . HIS A 1 126 ? 6.157 11.107 -5.319 1.00 0.00 126 HIS A N 3
ATOM 6469 C CA . HIS A 1 126 ? 5.929 9.908 -6.139 1.00 0.00 126 HIS A CA 3
ATOM 6470 C C . HIS A 1 126 ? 5.666 8.670 -5.249 1.00 0.00 126 HIS A C 3
ATOM 6471 O O . HIS A 1 126 ? 5.975 7.538 -5.634 1.00 0.00 126 HIS A O 3
ATOM 6485 N N . ASN A 1 127 ? 5.073 8.902 -4.063 1.00 0.00 127 ASN A N 3
ATOM 6486 C CA . ASN A 1 127 ? 4.737 7.818 -3.128 1.00 0.00 127 ASN A CA 3
ATOM 6487 C C . ASN A 1 127 ? 3.333 8.017 -2.557 1.00 0.00 127 ASN A C 3
ATOM 6488 O O . ASN A 1 127 ? 2.838 9.147 -2.491 1.00 0.00 127 ASN A O 3
ATOM 6499 N N . PHE A 1 128 ? 2.703 6.915 -2.130 1.00 0.00 128 PHE A N 3
ATOM 6500 C CA . PHE A 1 128 ? 1.360 6.975 -1.543 1.00 0.00 128 PHE A CA 3
ATOM 6501 C C . PHE A 1 128 ? 1.173 5.864 -0.506 1.00 0.00 128 PHE A C 3
ATOM 6502 O O . PHE A 1 128 ? 1.942 4.902 -0.480 1.00 0.00 128 PHE A O 3
ATOM 6519 N N . VAL A 1 129 ? 0.147 6.007 0.335 1.00 0.00 129 VAL A N 3
ATOM 6520 C CA . VAL A 1 129 ? -0.138 5.013 1.376 1.00 0.00 129 VAL A CA 3
ATOM 6521 C C . VAL A 1 129 ? -1.422 4.253 1.038 1.00 0.00 129 VAL A C 3
ATOM 6522 O O . VAL A 1 129 ? -2.487 4.858 0.878 1.00 0.00 129 VAL A O 3
ATOM 6535 N N . ALA A 1 130 ? -1.309 2.918 0.950 1.00 0.00 130 ALA A N 3
ATOM 6536 C CA . ALA A 1 130 ? -2.461 2.072 0.656 1.00 0.00 130 ALA A CA 3
ATOM 6537 C C . ALA A 1 130 ? -2.919 1.337 1.907 1.00 0.00 130 ALA A C 3
ATOM 6538 O O . ALA A 1 130 ? -2.176 0.527 2.472 1.00 0.00 130 ALA A O 3
ATOM 6545 N N . ASN A 1 131 ? -4.154 1.616 2.322 1.00 0.00 131 ASN A N 3
ATOM 6546 C CA . ASN A 1 131 ? -4.747 0.978 3.493 1.00 0.00 131 ASN A CA 3
ATOM 6547 C C . ASN A 1 131 ? -3.833 1.111 4.733 1.00 0.00 131 ASN A C 3
ATOM 6548 O O . ASN A 1 131 ? -3.694 0.170 5.531 1.00 0.00 131 ASN A O 3
ATOM 6559 N N . GLY A 1 132 ? -3.249 2.306 4.911 1.00 0.00 132 GLY A N 3
ATOM 6560 C CA . GLY A 1 132 ? -2.391 2.587 6.072 1.00 0.00 132 GLY A CA 3
ATOM 6561 C C . GLY A 1 132 ? -0.944 2.086 5.887 1.00 0.00 132 GLY A C 3
ATOM 6562 O O . GLY A 1 132 ? -0.121 2.230 6.797 1.00 0.00 132 GLY A O 3
ATOM 6566 N N . LEU A 1 133 ? -0.639 1.503 4.712 1.00 0.00 133 LEU A N 3
ATOM 6567 C CA . LEU A 1 133 ? 0.712 0.998 4.430 1.00 0.00 133 LEU A CA 3
ATOM 6568 C C . LEU A 1 133 ? 1.380 1.818 3.323 1.00 0.00 133 LEU A C 3
ATOM 6569 O O . LEU A 1 133 ? 0.867 1.900 2.211 1.00 0.00 133 LEU A O 3
ATOM 6585 N N . LEU A 1 134 ? 2.532 2.427 3.648 1.00 0.00 134 LEU A N 3
ATOM 6586 C CA . LEU A 1 134 ? 3.264 3.259 2.686 1.00 0.00 134 LEU A CA 3
ATOM 6587 C C . LEU A 1 134 ? 3.902 2.410 1.587 1.00 0.00 134 LEU A C 3
ATOM 6588 O O . LEU A 1 134 ? 4.699 1.501 1.859 1.00 0.00 134 LEU A O 3
ATOM 6604 N N . VAL A 1 135 ? 3.548 2.735 0.339 1.00 0.00 135 VAL A N 3
ATOM 6605 C CA . VAL A 1 135 ? 4.064 2.025 -0.825 1.00 0.00 135 VAL A CA 3
ATOM 6606 C C . VAL A 1 135 ? 4.697 3.013 -1.818 1.00 0.00 135 VAL A C 3
ATOM 6607 O O . VAL A 1 135 ? 4.087 4.024 -2.186 1.00 0.00 135 VAL A O 3
ATOM 6620 N N . HIS A 1 136 ? 5.897 2.670 -2.276 1.00 0.00 136 HIS A N 3
ATOM 6621 C CA . HIS A 1 136 ? 6.620 3.464 -3.266 1.00 0.00 136 HIS A CA 3
ATOM 6622 C C . HIS A 1 136 ? 5.945 3.349 -4.643 1.00 0.00 136 HIS A C 3
ATOM 6623 O O . HIS A 1 136 ? 5.480 2.271 -5.023 1.00 0.00 136 HIS A O 3
ATOM 6637 N N . ASN A 1 137 ? 5.909 4.468 -5.386 1.00 0.00 137 ASN A N 3
ATOM 6638 C CA . ASN A 1 137 ? 5.306 4.486 -6.729 1.00 0.00 137 ASN A CA 3
ATOM 6639 C C . ASN A 1 137 ? 6.285 5.035 -7.762 1.00 0.00 137 ASN A C 3
ATOM 6640 O O . ASN A 1 137 ? 6.601 6.211 -7.684 1.00 0.00 137 ASN A O 3
ATOM 6652 N N . GLU A 1 1 ? 3.256 -0.320 -6.525 1.00 0.00 1 GLU A N 4
ATOM 6653 C CA . GLU A 1 1 ? 2.895 0.543 -7.695 1.00 0.00 1 GLU A CA 4
ATOM 6654 C C . GLU A 1 1 ? 1.471 0.226 -8.181 1.00 0.00 1 GLU A C 4
ATOM 6655 O O . GLU A 1 1 ? 0.848 1.052 -8.857 1.00 0.00 1 GLU A O 4
ATOM 6669 N N . ALA A 1 2 ? 0.971 -0.976 -7.850 1.00 0.00 2 ALA A N 4
ATOM 6670 C CA . ALA A 1 2 ? -0.363 -1.395 -8.267 1.00 0.00 2 ALA A CA 4
ATOM 6671 C C . ALA A 1 2 ? -1.120 -2.025 -7.107 1.00 0.00 2 ALA A C 4
ATOM 6672 O O . ALA A 1 2 ? -0.564 -2.835 -6.367 1.00 0.00 2 ALA A O 4
ATOM 6679 N N . LEU A 1 3 ? -2.396 -1.646 -6.957 1.00 0.00 3 LEU A N 4
ATOM 6680 C CA . LEU A 1 3 ? -3.246 -2.178 -5.889 1.00 0.00 3 LEU A CA 4
ATOM 6681 C C . LEU A 1 3 ? -4.463 -2.859 -6.486 1.00 0.00 3 LEU A C 4
ATOM 6682 O O . LEU A 1 3 ? -5.024 -2.362 -7.448 1.00 0.00 3 LEU A O 4
ATOM 6698 N N . THR A 1 4 ? -4.871 -4.001 -5.912 1.00 0.00 4 THR A N 4
ATOM 6699 C CA . THR A 1 4 ? -6.035 -4.736 -6.440 1.00 0.00 4 THR A CA 4
ATOM 6700 C C . THR A 1 4 ? -7.291 -3.885 -6.306 1.00 0.00 4 THR A C 4
ATOM 6701 O O . THR A 1 4 ? -7.306 -2.929 -5.546 1.00 0.00 4 THR A O 4
ATOM 6712 N N . GLY A 1 5 ? -8.319 -4.207 -7.105 1.00 0.00 5 GLY A N 4
ATOM 6713 C CA . GLY A 1 5 ? -9.558 -3.426 -7.133 1.00 0.00 5 GLY A CA 4
ATOM 6714 C C . GLY A 1 5 ? -10.236 -3.373 -5.766 1.00 0.00 5 GLY A C 4
ATOM 6715 O O . GLY A 1 5 ? -10.765 -2.330 -5.369 1.00 0.00 5 GLY A O 4
ATOM 6719 N N . ASP A 1 6 ? -10.236 -4.505 -5.064 1.00 0.00 6 ASP A N 4
ATOM 6720 C CA . ASP A 1 6 ? -10.875 -4.599 -3.738 1.00 0.00 6 ASP A CA 4
ATOM 6721 C C . ASP A 1 6 ? -10.111 -3.811 -2.663 1.00 0.00 6 ASP A C 4
ATOM 6722 O O . ASP A 1 6 ? -10.693 -3.409 -1.653 1.00 0.00 6 ASP A O 4
ATOM 6731 N N . ALA A 1 7 ? -8.806 -3.613 -2.879 1.00 0.00 7 ALA A N 4
ATOM 6732 C CA . ALA A 1 7 ? -7.956 -2.895 -1.920 1.00 0.00 7 ALA A CA 4
ATOM 6733 C C . ALA A 1 7 ? -8.423 -1.450 -1.739 1.00 0.00 7 ALA A C 4
ATOM 6734 O O . ALA A 1 7 ? -9.165 -0.921 -2.569 1.00 0.00 7 ALA A O 4
ATOM 6741 N N . LEU A 1 8 ? -7.996 -0.823 -0.627 1.00 0.00 8 LEU A N 4
ATOM 6742 C CA . LEU A 1 8 ? -8.369 0.570 -0.327 1.00 0.00 8 LEU A CA 4
ATOM 6743 C C . LEU A 1 8 ? -7.128 1.440 -0.076 1.00 0.00 8 LEU A C 4
ATOM 6744 O O . LEU A 1 8 ? -6.111 0.963 0.438 1.00 0.00 8 LEU A O 4
ATOM 6760 N N . ILE A 1 9 ? -7.223 2.716 -0.470 1.00 0.00 9 ILE A N 4
ATOM 6761 C CA . ILE A 1 9 ? -6.121 3.672 -0.330 1.00 0.00 9 ILE A CA 4
ATOM 6762 C C . ILE A 1 9 ? -6.589 4.926 0.414 1.00 0.00 9 ILE A C 4
ATOM 6763 O O . ILE A 1 9 ? -7.711 5.409 0.197 1.00 0.00 9 ILE A O 4
ATOM 6779 N N . LEU A 1 10 ? -5.713 5.454 1.279 1.00 0.00 10 LEU A N 4
ATOM 6780 C CA . LEU A 1 10 ? -6.013 6.667 2.026 1.00 0.00 10 LEU A CA 4
ATOM 6781 C C . LEU A 1 10 ? -6.123 7.848 1.076 1.00 0.00 10 LEU A C 4
ATOM 6782 O O . LEU A 1 10 ? -5.348 7.960 0.123 1.00 0.00 10 LEU A O 4
ATOM 6798 N N . SER A 1 11 ? -7.094 8.718 1.336 1.00 0.00 11 SER A N 4
ATOM 6799 C CA . SER A 1 11 ? -7.324 9.892 0.509 1.00 0.00 11 SER A CA 4
ATOM 6800 C C . SER A 1 11 ? -7.607 11.109 1.384 1.00 0.00 11 SER A C 4
ATOM 6801 O O . SER A 1 11 ? -7.490 11.032 2.613 1.00 0.00 11 SER A O 4
ATOM 6809 N N . ASP A 1 12 ? -7.932 12.246 0.747 1.00 0.00 12 ASP A N 4
ATOM 6810 C CA . ASP A 1 12 ? -8.170 13.486 1.481 1.00 0.00 12 ASP A CA 4
ATOM 6811 C C . ASP A 1 12 ? -9.225 13.286 2.569 1.00 0.00 12 ASP A C 4
ATOM 6812 O O . ASP A 1 12 ? -9.065 13.780 3.691 1.00 0.00 12 ASP A O 4
ATOM 6821 N N . ARG A 1 13 ? -10.289 12.540 2.241 1.00 0.00 13 ARG A N 4
ATOM 6822 C CA . ARG A 1 13 ? -11.354 12.257 3.212 1.00 0.00 13 ARG A CA 4
ATOM 6823 C C . ARG A 1 13 ? -10.901 11.223 4.254 1.00 0.00 13 ARG A C 4
ATOM 6824 O O . ARG A 1 13 ? -11.338 11.262 5.407 1.00 0.00 13 ARG A O 4
ATOM 6845 N N . GLY A 1 14 ? -10.052 10.271 3.819 1.00 0.00 14 GLY A N 4
ATOM 6846 C CA . GLY A 1 14 ? -9.579 9.193 4.699 1.00 0.00 14 GLY A CA 4
ATOM 6847 C C . GLY A 1 14 ? -9.518 7.857 3.948 1.00 0.00 14 GLY A C 4
ATOM 6848 O O . GLY A 1 14 ? -9.310 7.832 2.732 1.00 0.00 14 GLY A O 4
ATOM 6852 N N . TRP A 1 15 ? -9.703 6.748 4.685 1.00 0.00 15 TRP A N 4
ATOM 6853 C CA . TRP A 1 15 ? -9.669 5.401 4.088 1.00 0.00 15 TRP A CA 4
ATOM 6854 C C . TRP A 1 15 ? -10.825 5.218 3.100 1.00 0.00 15 TRP A C 4
ATOM 6855 O O . TRP A 1 15 ? -11.994 5.217 3.497 1.00 0.00 15 TRP A O 4
ATOM 6876 N N . LEU A 1 16 ? -10.484 5.025 1.817 1.00 0.00 16 LEU A N 4
ATOM 6877 C CA . LEU A 1 16 ? -11.492 4.794 0.774 1.00 0.00 16 LEU A CA 4
ATOM 6878 C C . LEU A 1 16 ? -10.989 3.770 -0.241 1.00 0.00 16 LEU A C 4
ATOM 6879 O O . LEU A 1 16 ? -9.792 3.520 -0.328 1.00 0.00 16 LEU A O 4
ATOM 6895 N N . ARG A 1 17 ? -11.917 3.187 -1.010 1.00 0.00 17 ARG A N 4
ATOM 6896 C CA . ARG A 1 17 ? -11.566 2.189 -2.026 1.00 0.00 17 ARG A CA 4
ATOM 6897 C C . ARG A 1 17 ? -10.491 2.733 -2.972 1.00 0.00 17 ARG A C 4
ATOM 6898 O O . ARG A 1 17 ? -10.436 3.934 -3.238 1.00 0.00 17 ARG A O 4
ATOM 6919 N N . ILE A 1 18 ? -9.641 1.833 -3.466 1.00 0.00 18 ILE A N 4
ATOM 6920 C CA . ILE A 1 18 ? -8.546 2.200 -4.395 1.00 0.00 18 ILE A CA 4
ATOM 6921 C C . ILE A 1 18 ? -9.061 2.991 -5.588 1.00 0.00 18 ILE A C 4
ATOM 6922 O O . ILE A 1 18 ? -8.344 3.824 -6.134 1.00 0.00 18 ILE A O 4
ATOM 6938 N N . ASP A 1 19 ? -10.283 2.684 -6.022 1.00 0.00 19 ASP A N 4
ATOM 6939 C CA . ASP A 1 19 ? -10.868 3.345 -7.198 1.00 0.00 19 ASP A CA 4
ATOM 6940 C C . ASP A 1 19 ? -11.797 4.517 -6.794 1.00 0.00 19 ASP A C 4
ATOM 6941 O O . ASP A 1 19 ? -12.573 5.010 -7.616 1.00 0.00 19 ASP A O 4
ATOM 6950 N N . ASP A 1 20 ? -11.722 4.931 -5.514 1.00 0.00 20 ASP A N 4
ATOM 6951 C CA . ASP A 1 20 ? -12.564 6.012 -4.986 1.00 0.00 20 ASP A CA 4
ATOM 6952 C C . ASP A 1 20 ? -12.143 7.409 -5.537 1.00 0.00 20 ASP A C 4
ATOM 6953 O O . ASP A 1 20 ? -10.938 7.711 -5.603 1.00 0.00 20 ASP A O 4
ATOM 6962 N N . PRO A 1 21 ? -13.108 8.289 -5.907 1.00 0.00 21 PRO A N 4
ATOM 6963 C CA . PRO A 1 21 ? -12.788 9.659 -6.438 1.00 0.00 21 PRO A CA 4
ATOM 6964 C C . PRO A 1 21 ? -11.876 10.463 -5.505 1.00 0.00 21 PRO A C 4
ATOM 6965 O O . PRO A 1 21 ? -11.219 11.408 -5.949 1.00 0.00 21 PRO A O 4
ATOM 6976 N N . THR A 1 22 ? -11.871 10.118 -4.204 1.00 0.00 22 THR A N 4
ATOM 6977 C CA . THR A 1 22 ? -11.059 10.859 -3.225 1.00 0.00 22 THR A CA 4
ATOM 6978 C C . THR A 1 22 ? -9.570 10.743 -3.526 1.00 0.00 22 THR A C 4
ATOM 6979 O O . THR A 1 22 ? -8.839 11.726 -3.407 1.00 0.00 22 THR A O 4
ATOM 6990 N N . LEU A 1 23 ? -9.113 9.552 -3.937 1.00 0.00 23 LEU A N 4
ATOM 6991 C CA . LEU A 1 23 ? -7.696 9.378 -4.254 1.00 0.00 23 LEU A CA 4
ATOM 6992 C C . LEU A 1 23 ? -7.394 9.739 -5.708 1.00 0.00 23 LEU A C 4
ATOM 6993 O O . LEU A 1 23 ? -6.308 10.217 -6.001 1.00 0.00 23 LEU A O 4
ATOM 7009 N N . GLN A 1 24 ? -8.377 9.523 -6.612 1.00 0.00 24 GLN A N 4
ATOM 7010 C CA . GLN A 1 24 ? -8.208 9.876 -8.034 1.00 0.00 24 GLN A CA 4
ATOM 7011 C C . GLN A 1 24 ? -8.199 11.393 -8.276 1.00 0.00 24 GLN A C 4
ATOM 7012 O O . GLN A 1 24 ? -7.488 11.873 -9.164 1.00 0.00 24 GLN A O 4
ATOM 7026 N N . GLU A 1 25 ? -9.072 12.128 -7.558 1.00 0.00 25 GLU A N 4
ATOM 7027 C CA . GLU A 1 25 ? -9.236 13.577 -7.800 1.00 0.00 25 GLU A CA 4
ATOM 7028 C C . GLU A 1 25 ? -8.782 14.466 -6.630 1.00 0.00 25 GLU A C 4
ATOM 7029 O O . GLU A 1 25 ? -8.670 15.686 -6.802 1.00 0.00 25 GLU A O 4
ATOM 7041 N N . CYS A 1 26 ? -8.533 13.875 -5.443 1.00 0.00 26 CYS A N 4
ATOM 7042 C CA . CYS A 1 26 ? -8.113 14.668 -4.276 1.00 0.00 26 CYS A CA 4
ATOM 7043 C C . CYS A 1 26 ? -6.804 14.165 -3.697 1.00 0.00 26 CYS A C 4
ATOM 7044 O O . CYS A 1 26 ? -6.243 13.168 -4.163 1.00 0.00 26 CYS A O 4
ATOM 7052 N N . ARG A 1 27 ? -6.285 14.920 -2.740 1.00 0.00 27 ARG A N 4
ATOM 7053 C CA . ARG A 1 27 ? -4.989 14.645 -2.135 1.00 0.00 27 ARG A CA 4
ATOM 7054 C C . ARG A 1 27 ? -4.901 13.230 -1.574 1.00 0.00 27 ARG A C 4
ATOM 7055 O O . ARG A 1 27 ? -5.852 12.716 -0.975 1.00 0.00 27 ARG A O 4
ATOM 7076 N N . VAL A 1 28 ? -3.727 12.627 -1.755 1.00 0.00 28 VAL A N 4
ATOM 7077 C CA . VAL A 1 28 ? -3.439 11.278 -1.255 1.00 0.00 28 VAL A CA 4
ATOM 7078 C C . VAL A 1 28 ? -2.195 11.318 -0.337 1.00 0.00 28 VAL A C 4
ATOM 7079 O O . VAL A 1 28 ? -1.276 12.112 -0.562 1.00 0.00 28 VAL A O 4
ATOM 7092 N N . LEU A 1 29 ? -2.214 10.504 0.733 1.00 0.00 29 LEU A N 4
ATOM 7093 C CA . LEU A 1 29 ? -1.126 10.503 1.728 1.00 0.00 29 LEU A CA 4
ATOM 7094 C C . LEU A 1 29 ? 0.168 9.894 1.192 1.00 0.00 29 LEU A C 4
ATOM 7095 O O . LEU A 1 29 ? 0.154 8.873 0.494 1.00 0.00 29 LEU A O 4
ATOM 7111 N N . SER A 1 30 ? 1.289 10.525 1.561 1.00 0.00 30 SER A N 4
ATOM 7112 C CA . SER A 1 30 ? 2.623 10.068 1.169 1.00 0.00 30 SER A CA 4
ATOM 7113 C C . SER A 1 30 ? 3.666 10.613 2.145 1.00 0.00 30 SER A C 4
ATOM 7114 O O . SER A 1 30 ? 3.444 11.659 2.776 1.00 0.00 30 SER A O 4
ATOM 7122 N N . TYR A 1 31 ? 4.804 9.911 2.264 1.00 0.00 31 TYR A N 4
ATOM 7123 C CA . TYR A 1 31 ? 5.877 10.347 3.158 1.00 0.00 31 TYR A CA 4
ATOM 7124 C C . TYR A 1 31 ? 6.751 11.348 2.443 1.00 0.00 31 TYR A C 4
ATOM 7125 O O . TYR A 1 31 ? 7.457 10.994 1.496 1.00 0.00 31 TYR A O 4
ATOM 7143 N N . ASN A 1 32 ? 6.727 12.600 2.912 1.00 0.00 32 ASN A N 4
ATOM 7144 C CA . ASN A 1 32 ? 7.535 13.631 2.309 1.00 0.00 32 ASN A CA 4
ATOM 7145 C C . ASN A 1 32 ? 8.910 13.642 2.939 1.00 0.00 32 ASN A C 4
ATOM 7146 O O . ASN A 1 32 ? 9.255 14.536 3.711 1.00 0.00 32 ASN A O 4
ATOM 7157 N N . GLU A 1 33 ? 9.711 12.650 2.557 1.00 0.00 33 GLU A N 4
ATOM 7158 C CA . GLU A 1 33 ? 11.094 12.539 3.034 1.00 0.00 33 GLU A CA 4
ATOM 7159 C C . GLU A 1 33 ? 11.858 13.852 2.808 1.00 0.00 33 GLU A C 4
ATOM 7160 O O . GLU A 1 33 ? 12.817 14.149 3.528 1.00 0.00 33 GLU A O 4
ATOM 7172 N N . SER A 1 34 ? 11.372 14.665 1.855 1.00 0.00 34 SER A N 4
ATOM 7173 C CA . SER A 1 34 ? 11.943 15.976 1.595 1.00 0.00 34 SER A CA 4
ATOM 7174 C C . SER A 1 34 ? 11.819 16.849 2.845 1.00 0.00 34 SER A C 4
ATOM 7175 O O . SER A 1 34 ? 12.767 17.539 3.232 1.00 0.00 34 SER A O 4
ATOM 7183 N N . THR A 1 35 ? 10.639 16.790 3.486 1.00 0.00 35 THR A N 4
ATOM 7184 C CA . THR A 1 35 ? 10.378 17.553 4.719 1.00 0.00 35 THR A CA 4
ATOM 7185 C C . THR A 1 35 ? 10.491 16.669 5.989 1.00 0.00 35 THR A C 4
ATOM 7186 O O . THR A 1 35 ? 10.409 17.178 7.110 1.00 0.00 35 THR A O 4
ATOM 7197 N N . GLN A 1 36 ? 10.690 15.349 5.799 1.00 0.00 36 GLN A N 4
ATOM 7198 C CA . GLN A 1 36 ? 10.827 14.403 6.916 1.00 0.00 36 GLN A CA 4
ATOM 7199 C C . GLN A 1 36 ? 9.555 14.373 7.788 1.00 0.00 36 GLN A C 4
ATOM 7200 O O . GLN A 1 36 ? 9.629 14.280 9.024 1.00 0.00 36 GLN A O 4
ATOM 7214 N N . GLN A 1 37 ? 8.389 14.427 7.129 1.00 0.00 37 GLN A N 4
ATOM 7215 C CA . GLN A 1 37 ? 7.099 14.387 7.830 1.00 0.00 37 GLN A CA 4
ATOM 7216 C C . GLN A 1 37 ? 5.960 13.990 6.880 1.00 0.00 37 GLN A C 4
ATOM 7217 O O . GLN A 1 37 ? 6.128 14.014 5.652 1.00 0.00 37 GLN A O 4
ATOM 7231 N N . TRP A 1 38 ? 4.794 13.637 7.457 1.00 0.00 38 TRP A N 4
ATOM 7232 C CA . TRP A 1 38 ? 3.628 13.259 6.651 1.00 0.00 38 TRP A CA 4
ATOM 7233 C C . TRP A 1 38 ? 3.098 14.462 5.893 1.00 0.00 38 TRP A C 4
ATOM 7234 O O . TRP A 1 38 ? 2.923 15.541 6.470 1.00 0.00 38 TRP A O 4
ATOM 7255 N N . GLU A 1 39 ? 2.818 14.261 4.604 1.00 0.00 39 GLU A N 4
ATOM 7256 C CA . GLU A 1 39 ? 2.277 15.323 3.764 1.00 0.00 39 GLU A CA 4
ATOM 7257 C C . GLU A 1 39 ? 1.286 14.767 2.753 1.00 0.00 39 GLU A C 4
ATOM 7258 O O . GLU A 1 39 ? 1.420 13.616 2.302 1.00 0.00 39 GLU A O 4
ATOM 7270 N N . TRP A 1 40 ? 0.313 15.599 2.373 1.00 0.00 40 TRP A N 4
ATOM 7271 C CA . TRP A 1 40 ? -0.680 15.215 1.375 1.00 0.00 40 TRP A CA 4
ATOM 7272 C C . TRP A 1 40 ? -0.205 15.637 -0.009 1.00 0.00 40 TRP A C 4
ATOM 7273 O O . TRP A 1 40 ? -0.016 16.829 -0.275 1.00 0.00 40 TRP A O 4
ATOM 7294 N N . GLN A 1 41 ? -0.033 14.652 -0.883 1.00 0.00 41 GLN A N 4
ATOM 7295 C CA . GLN A 1 41 ? 0.402 14.901 -2.250 1.00 0.00 41 GLN A CA 4
ATOM 7296 C C . GLN A 1 41 ? -0.781 14.887 -3.184 1.00 0.00 41 GLN A C 4
ATOM 7297 O O . GLN A 1 41 ? -1.774 14.215 -2.916 1.00 0.00 41 GLN A O 4
ATOM 7311 N N . GLN A 1 42 ? -0.684 15.647 -4.274 1.00 0.00 42 GLN A N 4
ATOM 7312 C CA . GLN A 1 42 ? -1.767 15.731 -5.232 1.00 0.00 42 GLN A CA 4
ATOM 7313 C C . GLN A 1 42 ? -1.668 14.598 -6.244 1.00 0.00 42 GLN A C 4
ATOM 7314 O O . GLN A 1 42 ? -0.605 14.385 -6.861 1.00 0.00 42 GLN A O 4
ATOM 7328 N N . VAL A 1 43 ? -2.783 13.872 -6.409 1.00 0.00 43 VAL A N 4
ATOM 7329 C CA . VAL A 1 43 ? -2.866 12.780 -7.336 1.00 0.00 43 VAL A CA 4
ATOM 7330 C C . VAL A 1 43 ? -2.810 13.298 -8.783 1.00 0.00 43 VAL A C 4
ATOM 7331 O O . VAL A 1 43 ? -3.722 13.983 -9.255 1.00 0.00 43 VAL A O 4
ATOM 7344 N N . LEU A 1 44 ? -1.715 12.976 -9.453 1.00 0.00 44 LEU A N 4
ATOM 7345 C CA . LEU A 1 44 ? -1.489 13.398 -10.833 1.00 0.00 44 LEU A CA 4
ATOM 7346 C C . LEU A 1 44 ? -2.512 12.791 -11.789 1.00 0.00 44 LEU A C 4
ATOM 7347 O O . LEU A 1 44 ? -2.976 13.463 -12.715 1.00 0.00 44 LEU A O 4
ATOM 7363 N N . ARG A 1 45 ? -2.781 11.477 -11.623 1.00 0.00 45 ARG A N 4
ATOM 7364 C CA . ARG A 1 45 ? -3.662 10.756 -12.557 1.00 0.00 45 ARG A CA 4
ATOM 7365 C C . ARG A 1 45 ? -3.968 9.324 -12.066 1.00 0.00 45 ARG A C 4
ATOM 7366 O O . ARG A 1 45 ? -3.158 8.709 -11.370 1.00 0.00 45 ARG A O 4
ATOM 7387 N N . TRP A 1 46 ? -5.136 8.799 -12.477 1.00 0.00 46 TRP A N 4
ATOM 7388 C CA . TRP A 1 46 ? -5.553 7.427 -12.130 1.00 0.00 46 TRP A CA 4
ATOM 7389 C C . TRP A 1 46 ? -5.236 6.484 -13.293 1.00 0.00 46 TRP A C 4
ATOM 7390 O O . TRP A 1 46 ? -5.789 6.633 -14.389 1.00 0.00 46 TRP A O 4
ATOM 7411 N N . LEU A 1 47 ? -4.327 5.528 -13.055 1.00 0.00 47 LEU A N 4
ATOM 7412 C CA . LEU A 1 47 ? -3.919 4.574 -14.094 1.00 0.00 47 LEU A CA 4
ATOM 7413 C C . LEU A 1 47 ? -4.460 3.178 -13.794 1.00 0.00 47 LEU A C 4
ATOM 7414 O O . LEU A 1 47 ? -4.263 2.647 -12.698 1.00 0.00 47 LEU A O 4
ATOM 7430 N N . ASP A 1 48 ? -5.129 2.582 -14.790 1.00 0.00 48 ASP A N 4
ATOM 7431 C CA . ASP A 1 48 ? -5.688 1.233 -14.656 1.00 0.00 48 ASP A CA 4
ATOM 7432 C C . ASP A 1 48 ? -4.676 0.200 -15.165 1.00 0.00 48 ASP A C 4
ATOM 7433 O O . ASP A 1 48 ? -4.536 0.010 -16.378 1.00 0.00 48 ASP A O 4
ATOM 7442 N N . GLN A 1 49 ? -3.969 -0.454 -14.236 1.00 0.00 49 GLN A N 4
ATOM 7443 C CA . GLN A 1 49 ? -2.964 -1.464 -14.600 1.00 0.00 49 GLN A CA 4
ATOM 7444 C C . GLN A 1 49 ? -3.594 -2.666 -15.308 1.00 0.00 49 GLN A C 4
ATOM 7445 O O . GLN A 1 49 ? -3.011 -3.208 -16.253 1.00 0.00 49 GLN A O 4
ATOM 7459 N N . GLY A 1 50 ? -4.782 -3.081 -14.846 1.00 0.00 50 GLY A N 4
ATOM 7460 C CA . GLY A 1 50 ? -5.481 -4.228 -15.442 1.00 0.00 50 GLY A CA 4
ATOM 7461 C C . GLY A 1 50 ? -5.158 -5.517 -14.694 1.00 0.00 50 GLY A C 4
ATOM 7462 O O . GLY A 1 50 ? -4.939 -5.498 -13.486 1.00 0.00 50 GLY A O 4
ATOM 7466 N N . VAL A 1 51 ? -5.155 -6.642 -15.421 1.00 0.00 51 VAL A N 4
ATOM 7467 C CA . VAL A 1 51 ? -4.870 -7.951 -14.813 1.00 0.00 51 VAL A CA 4
ATOM 7468 C C . VAL A 1 51 ? -3.386 -8.076 -14.452 1.00 0.00 51 VAL A C 4
ATOM 7469 O O . VAL A 1 51 ? -2.515 -7.971 -15.321 1.00 0.00 51 VAL A O 4
ATOM 7482 N N . ARG A 1 52 ? -3.109 -8.293 -13.157 1.00 0.00 52 ARG A N 4
ATOM 7483 C CA . ARG A 1 52 ? -1.734 -8.427 -12.671 1.00 0.00 52 ARG A CA 4
ATOM 7484 C C . ARG A 1 52 ? -1.677 -9.273 -11.384 1.00 0.00 52 ARG A C 4
ATOM 7485 O O . ARG A 1 52 ? -2.531 -9.151 -10.506 1.00 0.00 52 ARG A O 4
ATOM 7506 N N . GLU A 1 53 ? -0.641 -10.107 -11.291 1.00 0.00 53 GLU A N 4
ATOM 7507 C CA . GLU A 1 53 ? -0.414 -10.974 -10.125 1.00 0.00 53 GLU A CA 4
ATOM 7508 C C . GLU A 1 53 ? -0.240 -10.118 -8.875 1.00 0.00 53 GLU A C 4
ATOM 7509 O O . GLU A 1 53 ? 0.349 -9.032 -8.954 1.00 0.00 53 GLU A O 4
ATOM 7521 N N . THR A 1 54 ? -0.791 -10.572 -7.715 1.00 0.00 54 THR A N 4
ATOM 7522 C CA . THR A 1 54 ? -0.695 -9.747 -6.484 1.00 0.00 54 THR A CA 4
ATOM 7523 C C . THR A 1 54 ? -0.377 -10.554 -5.208 1.00 0.00 54 THR A C 4
ATOM 7524 O O . THR A 1 54 ? -0.791 -11.703 -5.054 1.00 0.00 54 THR A O 4
ATOM 7535 N N . TRP A 1 55 ? 0.319 -9.881 -4.278 1.00 0.00 55 TRP A N 4
ATOM 7536 C CA . TRP A 1 55 ? 0.673 -10.440 -2.965 1.00 0.00 55 TRP A CA 4
ATOM 7537 C C . TRP A 1 55 ? -0.067 -9.668 -1.874 1.00 0.00 55 TRP A C 4
ATOM 7538 O O . TRP A 1 55 ? -0.003 -8.440 -1.844 1.00 0.00 55 TRP A O 4
ATOM 7559 N N . LYS A 1 56 ? -0.740 -10.390 -0.968 1.00 0.00 56 LYS A N 4
ATOM 7560 C CA . LYS A 1 56 ? -1.478 -9.750 0.133 1.00 0.00 56 LYS A CA 4
ATOM 7561 C C . LYS A 1 56 ? -0.603 -9.610 1.370 1.00 0.00 56 LYS A C 4
ATOM 7562 O O . LYS A 1 56 ? -0.595 -10.489 2.234 1.00 0.00 56 LYS A O 4
ATOM 7581 N N . ILE A 1 57 ? 0.039 -8.447 1.501 1.00 0.00 57 ILE A N 4
ATOM 7582 C CA . ILE A 1 57 ? 0.834 -8.150 2.689 1.00 0.00 57 ILE A CA 4
ATOM 7583 C C . ILE A 1 57 ? -0.107 -7.798 3.824 1.00 0.00 57 ILE A C 4
ATOM 7584 O O . ILE A 1 57 ? -0.822 -6.789 3.770 1.00 0.00 57 ILE A O 4
ATOM 7600 N N . LYS A 1 58 ? -0.137 -8.670 4.823 1.00 0.00 58 LYS A N 4
ATOM 7601 C CA . LYS A 1 58 ? -1.021 -8.513 5.960 1.00 0.00 58 LYS A CA 4
ATOM 7602 C C . LYS A 1 58 ? -0.266 -7.943 7.147 1.00 0.00 58 LYS A C 4
ATOM 7603 O O . LYS A 1 58 ? 0.854 -8.357 7.433 1.00 0.00 58 LYS A O 4
ATOM 7622 N N . THR A 1 59 ? -0.912 -7.020 7.847 1.00 0.00 59 THR A N 4
ATOM 7623 C CA . THR A 1 59 ? -0.345 -6.408 9.054 1.00 0.00 59 THR A CA 4
ATOM 7624 C C . THR A 1 59 ? -1.376 -6.439 10.162 1.00 0.00 59 THR A C 4
ATOM 7625 O O . THR A 1 59 ? -2.569 -6.641 9.903 1.00 0.00 59 THR A O 4
ATOM 7636 N N . PHE A 1 60 ? -0.912 -6.274 11.392 1.00 0.00 60 PHE A N 4
ATOM 7637 C CA . PHE A 1 60 ? -1.787 -6.318 12.555 1.00 0.00 60 PHE A CA 4
ATOM 7638 C C . PHE A 1 60 ? -2.853 -5.220 12.478 1.00 0.00 60 PHE A C 4
ATOM 7639 O O . PHE A 1 60 ? -3.998 -5.431 12.892 1.00 0.00 60 PHE A O 4
ATOM 7656 N N . GLN A 1 61 ? -2.456 -4.037 11.990 1.00 0.00 61 GLN A N 4
ATOM 7657 C CA . GLN A 1 61 ? -3.370 -2.895 11.915 1.00 0.00 61 GLN A CA 4
ATOM 7658 C C . GLN A 1 61 ? -4.151 -2.886 10.598 1.00 0.00 61 GLN A C 4
ATOM 7659 O O . GLN A 1 61 ? -5.300 -2.431 10.560 1.00 0.00 61 GLN A O 4
ATOM 7673 N N . THR A 1 62 ? -3.509 -3.346 9.511 1.00 0.00 62 THR A N 4
ATOM 7674 C CA . THR A 1 62 ? -4.152 -3.332 8.180 1.00 0.00 62 THR A CA 4
ATOM 7675 C C . THR A 1 62 ? -3.751 -4.541 7.323 1.00 0.00 62 THR A C 4
ATOM 7676 O O . THR A 1 62 ? -2.956 -5.365 7.735 1.00 0.00 62 THR A O 4
ATOM 7687 N N . GLU A 1 63 ? -4.305 -4.602 6.108 1.00 0.00 63 GLU A N 4
ATOM 7688 C CA . GLU A 1 63 ? -3.986 -5.650 5.133 1.00 0.00 63 GLU A CA 4
ATOM 7689 C C . GLU A 1 63 ? -4.311 -5.137 3.724 1.00 0.00 63 GLU A C 4
ATOM 7690 O O . GLU A 1 63 ? -5.269 -4.377 3.556 1.00 0.00 63 GLU A O 4
ATOM 7702 N N . ILE A 1 64 ? -3.518 -5.540 2.720 1.00 0.00 64 ILE A N 4
ATOM 7703 C CA . ILE A 1 64 ? -3.753 -5.080 1.348 1.00 0.00 64 ILE A CA 4
ATOM 7704 C C . ILE A 1 64 ? -2.896 -5.852 0.346 1.00 0.00 64 ILE A C 4
ATOM 7705 O O . ILE A 1 64 ? -1.852 -6.406 0.711 1.00 0.00 64 ILE A O 4
ATOM 7721 N N . LYS A 1 65 ? -3.357 -5.909 -0.916 1.00 0.00 65 LYS A N 4
ATOM 7722 C CA . LYS A 1 65 ? -2.637 -6.645 -1.960 1.00 0.00 65 LYS A CA 4
ATOM 7723 C C . LYS A 1 65 ? -2.106 -5.702 -3.039 1.00 0.00 65 LYS A C 4
ATOM 7724 O O . LYS A 1 65 ? -2.809 -4.785 -3.488 1.00 0.00 65 LYS A O 4
ATOM 7743 N N . CYS A 1 66 ? -0.855 -5.946 -3.455 1.00 0.00 66 CYS A N 4
ATOM 7744 C CA . CYS A 1 66 ? -0.196 -5.130 -4.476 1.00 0.00 66 CYS A CA 4
ATOM 7745 C C . CYS A 1 66 ? 0.656 -6.012 -5.408 1.00 0.00 66 CYS A C 4
ATOM 7746 O O . CYS A 1 66 ? 0.578 -7.236 -5.345 1.00 0.00 66 CYS A O 4
ATOM 7754 N N . THR A 1 67 ? 1.446 -5.376 -6.290 1.00 0.00 67 THR A N 4
ATOM 7755 C CA . THR A 1 67 ? 2.263 -6.102 -7.270 1.00 0.00 67 THR A CA 4
ATOM 7756 C C . THR A 1 67 ? 3.124 -7.169 -6.577 1.00 0.00 67 THR A C 4
ATOM 7757 O O . THR A 1 67 ? 3.283 -8.267 -7.103 1.00 0.00 67 THR A O 4
ATOM 7768 N N . GLY A 1 68 ? 3.677 -6.830 -5.409 1.00 0.00 68 GLY A N 4
ATOM 7769 C CA . GLY A 1 68 ? 4.513 -7.775 -4.639 1.00 0.00 68 GLY A CA 4
ATOM 7770 C C . GLY A 1 68 ? 6.004 -7.679 -5.016 1.00 0.00 68 GLY A C 4
ATOM 7771 O O . GLY A 1 68 ? 6.861 -8.248 -4.327 1.00 0.00 68 GLY A O 4
ATOM 7775 N N . ASN A 1 69 ? 6.309 -6.959 -6.112 1.00 0.00 69 ASN A N 4
ATOM 7776 C CA . ASN A 1 69 ? 7.693 -6.805 -6.573 1.00 0.00 69 ASN A CA 4
ATOM 7777 C C . ASN A 1 69 ? 8.242 -5.393 -6.310 1.00 0.00 69 ASN A C 4
ATOM 7778 O O . ASN A 1 69 ? 9.459 -5.198 -6.280 1.00 0.00 69 ASN A O 4
ATOM 7789 N N . HIS A 1 70 ? 7.345 -4.424 -6.075 1.00 0.00 70 HIS A N 4
ATOM 7790 C CA . HIS A 1 70 ? 7.761 -3.056 -5.760 1.00 0.00 70 HIS A CA 4
ATOM 7791 C C . HIS A 1 70 ? 8.160 -2.951 -4.293 1.00 0.00 70 HIS A C 4
ATOM 7792 O O . HIS A 1 70 ? 7.687 -3.733 -3.457 1.00 0.00 70 HIS A O 4
ATOM 7806 N N . LEU A 1 71 ? 9.059 -2.008 -3.988 1.00 0.00 71 LEU A N 4
ATOM 7807 C CA . LEU A 1 71 ? 9.542 -1.825 -2.617 1.00 0.00 71 LEU A CA 4
ATOM 7808 C C . LEU A 1 71 ? 8.480 -1.166 -1.742 1.00 0.00 71 LEU A C 4
ATOM 7809 O O . LEU A 1 71 ? 7.799 -0.228 -2.165 1.00 0.00 71 LEU A O 4
ATOM 7825 N N . ILE A 1 72 ? 8.374 -1.656 -0.509 1.00 0.00 72 ILE A N 4
ATOM 7826 C CA . ILE A 1 72 ? 7.429 -1.126 0.474 1.00 0.00 72 ILE A CA 4
ATOM 7827 C C . ILE A 1 72 ? 8.220 -0.557 1.650 1.00 0.00 72 ILE A C 4
ATOM 7828 O O . ILE A 1 72 ? 9.127 -1.225 2.166 1.00 0.00 72 ILE A O 4
ATOM 7844 N N . ARG A 1 73 ? 7.903 0.685 2.052 1.00 0.00 73 ARG A N 4
ATOM 7845 C CA . ARG A 1 73 ? 8.637 1.322 3.151 1.00 0.00 73 ARG A CA 4
ATOM 7846 C C . ARG A 1 73 ? 8.515 0.495 4.423 1.00 0.00 73 ARG A C 4
ATOM 7847 O O . ARG A 1 73 ? 7.420 0.092 4.803 1.00 0.00 73 ARG A O 4
ATOM 7868 N N . THR A 1 74 ? 9.656 0.248 5.071 1.00 0.00 74 THR A N 4
ATOM 7869 C CA . THR A 1 74 ? 9.698 -0.530 6.313 1.00 0.00 74 THR A CA 4
ATOM 7870 C C . THR A 1 74 ? 10.510 0.236 7.364 1.00 0.00 74 THR A C 4
ATOM 7871 O O . THR A 1 74 ? 10.984 1.345 7.092 1.00 0.00 74 THR A O 4
ATOM 7882 N N . ASP A 1 75 ? 10.655 -0.346 8.567 1.00 0.00 75 ASP A N 4
ATOM 7883 C CA . ASP A 1 75 ? 11.400 0.318 9.648 1.00 0.00 75 ASP A CA 4
ATOM 7884 C C . ASP A 1 75 ? 12.846 0.590 9.229 1.00 0.00 75 ASP A C 4
ATOM 7885 O O . ASP A 1 75 ? 13.419 1.622 9.592 1.00 0.00 75 ASP A O 4
ATOM 7894 N N . LYS A 1 76 ? 13.420 -0.331 8.444 1.00 0.00 76 LYS A N 4
ATOM 7895 C CA . LYS A 1 76 ? 14.797 -0.178 7.949 1.00 0.00 76 LYS A CA 4
ATOM 7896 C C . LYS A 1 76 ? 14.852 0.598 6.611 1.00 0.00 76 LYS A C 4
ATOM 7897 O O . LYS A 1 76 ? 15.942 0.901 6.115 1.00 0.00 76 LYS A O 4
ATOM 7916 N N . GLY A 1 77 ? 13.673 0.926 6.040 1.00 0.00 77 GLY A N 4
ATOM 7917 C CA . GLY A 1 77 ? 13.605 1.672 4.779 1.00 0.00 77 GLY A CA 4
ATOM 7918 C C . GLY A 1 77 ? 12.850 0.886 3.711 1.00 0.00 77 GLY A C 4
ATOM 7919 O O . GLY A 1 77 ? 12.165 -0.094 4.018 1.00 0.00 77 GLY A O 4
ATOM 7923 N N . TRP A 1 78 ? 12.984 1.327 2.451 1.00 0.00 78 TRP A N 4
ATOM 7924 C CA . TRP A 1 78 ? 12.318 0.665 1.326 1.00 0.00 78 TRP A CA 4
ATOM 7925 C C . TRP A 1 78 ? 12.897 -0.730 1.127 1.00 0.00 78 TRP A C 4
ATOM 7926 O O . TRP A 1 78 ? 14.119 -0.898 1.058 1.00 0.00 78 TRP A O 4
ATOM 7947 N N . ILE A 1 79 ? 12.013 -1.734 1.057 1.00 0.00 79 ILE A N 4
ATOM 7948 C CA . ILE A 1 79 ? 12.440 -3.129 0.888 1.00 0.00 79 ILE A CA 4
ATOM 7949 C C . ILE A 1 79 ? 11.542 -3.862 -0.120 1.00 0.00 79 ILE A C 4
ATOM 7950 O O . ILE A 1 79 ? 10.328 -3.666 -0.142 1.00 0.00 79 ILE A O 4
ATOM 7966 N N . LYS A 1 80 ? 12.161 -4.736 -0.922 1.00 0.00 80 LYS A N 4
ATOM 7967 C CA . LYS A 1 80 ? 11.440 -5.545 -1.921 1.00 0.00 80 LYS A CA 4
ATOM 7968 C C . LYS A 1 80 ? 10.201 -6.188 -1.280 1.00 0.00 80 LYS A C 4
ATOM 7969 O O . LYS A 1 80 ? 10.311 -6.834 -0.237 1.00 0.00 80 LYS A O 4
ATOM 7988 N N . ALA A 1 81 ? 9.025 -5.991 -1.907 1.00 0.00 81 ALA A N 4
ATOM 7989 C CA . ALA A 1 81 ? 7.761 -6.520 -1.370 1.00 0.00 81 ALA A CA 4
ATOM 7990 C C . ALA A 1 81 ? 7.827 -8.037 -1.232 1.00 0.00 81 ALA A C 4
ATOM 7991 O O . ALA A 1 81 ? 7.382 -8.596 -0.224 1.00 0.00 81 ALA A O 4
ATOM 7998 N N . ALA A 1 82 ? 8.425 -8.689 -2.229 1.00 0.00 82 ALA A N 4
ATOM 7999 C CA . ALA A 1 82 ? 8.606 -10.140 -2.208 1.00 0.00 82 ALA A CA 4
ATOM 8000 C C . ALA A 1 82 ? 9.456 -10.555 -0.997 1.00 0.00 82 ALA A C 4
ATOM 8001 O O . ALA A 1 82 ? 9.224 -11.606 -0.395 1.00 0.00 82 ALA A O 4
ATOM 8008 N N . ASN A 1 83 ? 10.461 -9.727 -0.676 1.00 0.00 83 ASN A N 4
ATOM 8009 C CA . ASN A 1 83 ? 11.385 -10.001 0.433 1.00 0.00 83 ASN A CA 4
ATOM 8010 C C . ASN A 1 83 ? 10.725 -9.796 1.802 1.00 0.00 83 ASN A C 4
ATOM 8011 O O . ASN A 1 83 ? 11.147 -10.408 2.789 1.00 0.00 83 ASN A O 4
ATOM 8022 N N . ILE A 1 84 ? 9.713 -8.907 1.870 1.00 0.00 84 ILE A N 4
ATOM 8023 C CA . ILE A 1 84 ? 9.042 -8.612 3.149 1.00 0.00 84 ILE A CA 4
ATOM 8024 C C . ILE A 1 84 ? 8.586 -9.904 3.835 1.00 0.00 84 ILE A C 4
ATOM 8025 O O . ILE A 1 84 ? 8.102 -10.834 3.186 1.00 0.00 84 ILE A O 4
ATOM 8041 N N . THR A 1 85 ? 8.763 -9.938 5.153 1.00 0.00 85 THR A N 4
ATOM 8042 C CA . THR A 1 85 ? 8.388 -11.087 5.970 1.00 0.00 85 THR A CA 4
ATOM 8043 C C . THR A 1 85 ? 7.539 -10.620 7.168 1.00 0.00 85 THR A C 4
ATOM 8044 O O . THR A 1 85 ? 7.515 -9.425 7.460 1.00 0.00 85 THR A O 4
ATOM 8055 N N . PRO A 1 86 ? 6.804 -11.519 7.851 1.00 0.00 86 PRO A N 4
ATOM 8056 C CA . PRO A 1 86 ? 5.926 -11.114 8.996 1.00 0.00 86 PRO A CA 4
ATOM 8057 C C . PRO A 1 86 ? 6.662 -10.232 10.019 1.00 0.00 86 PRO A C 4
ATOM 8058 O O . PRO A 1 86 ? 6.071 -9.312 10.593 1.00 0.00 86 PRO A O 4
ATOM 8069 N N . LYS A 1 87 ? 7.941 -10.536 10.256 1.00 0.00 87 LYS A N 4
ATOM 8070 C CA . LYS A 1 87 ? 8.748 -9.789 11.236 1.00 0.00 87 LYS A CA 4
ATOM 8071 C C . LYS A 1 87 ? 8.937 -8.313 10.848 1.00 0.00 87 LYS A C 4
ATOM 8072 O O . LYS A 1 87 ? 9.181 -7.472 11.721 1.00 0.00 87 LYS A O 4
ATOM 8091 N N . MET A 1 88 ? 8.840 -8.005 9.542 1.00 0.00 88 MET A N 4
ATOM 8092 C CA . MET A 1 88 ? 9.024 -6.620 9.072 1.00 0.00 88 MET A CA 4
ATOM 8093 C C . MET A 1 88 ? 7.941 -5.710 9.650 1.00 0.00 88 MET A C 4
ATOM 8094 O O . MET A 1 88 ? 6.756 -6.072 9.675 1.00 0.00 88 MET A O 4
ATOM 8108 N N . LYS A 1 89 ? 8.355 -4.511 10.077 1.00 0.00 89 LYS A N 4
ATOM 8109 C CA . LYS A 1 89 ? 7.425 -3.514 10.607 1.00 0.00 89 LYS A CA 4
ATOM 8110 C C . LYS A 1 89 ? 7.386 -2.307 9.694 1.00 0.00 89 LYS A C 4
ATOM 8111 O O . LYS A 1 89 ? 8.424 -1.859 9.209 1.00 0.00 89 LYS A O 4
ATOM 8130 N N . ILE A 1 90 ? 6.179 -1.808 9.432 1.00 0.00 90 ILE A N 4
ATOM 8131 C CA . ILE A 1 90 ? 5.995 -0.666 8.528 1.00 0.00 90 ILE A CA 4
ATOM 8132 C C . ILE A 1 90 ? 5.242 0.476 9.225 1.00 0.00 90 ILE A C 4
ATOM 8133 O O . ILE A 1 90 ? 4.180 0.264 9.812 1.00 0.00 90 ILE A O 4
ATOM 8149 N N . LEU A 1 91 ? 5.802 1.691 9.134 1.00 0.00 91 LEU A N 4
ATOM 8150 C CA . LEU A 1 91 ? 5.180 2.868 9.729 1.00 0.00 91 LEU A CA 4
ATOM 8151 C C . LEU A 1 91 ? 3.884 3.202 9.007 1.00 0.00 91 LEU A C 4
ATOM 8152 O O . LEU A 1 91 ? 3.839 3.242 7.772 1.00 0.00 91 LEU A O 4
ATOM 8168 N N . SER A 1 92 ? 2.835 3.428 9.789 1.00 0.00 92 SER A N 4
ATOM 8169 C CA . SER A 1 92 ? 1.522 3.757 9.256 1.00 0.00 92 SER A CA 4
ATOM 8170 C C . SER A 1 92 ? 0.976 4.989 9.985 1.00 0.00 92 SER A C 4
ATOM 8171 O O . SER A 1 92 ? 1.292 5.176 11.155 1.00 0.00 92 SER A O 4
ATOM 8179 N N . PRO A 1 93 ? 0.174 5.851 9.325 1.00 0.00 93 PRO A N 4
ATOM 8180 C CA . PRO A 1 93 ? -0.382 7.074 9.984 1.00 0.00 93 PRO A CA 4
ATOM 8181 C C . PRO A 1 93 ? -1.534 6.742 10.936 1.00 0.00 93 PRO A C 4
ATOM 8182 O O . PRO A 1 93 ? -2.226 5.735 10.760 1.00 0.00 93 PRO A O 4
ATOM 8193 N N . GLU A 1 94 ? -1.749 7.619 11.924 1.00 0.00 94 GLU A N 4
ATOM 8194 C CA . GLU A 1 94 ? -2.834 7.458 12.886 1.00 0.00 94 GLU A CA 4
ATOM 8195 C C . GLU A 1 94 ? -3.774 8.651 12.817 1.00 0.00 94 GLU A C 4
ATOM 8196 O O . GLU A 1 94 ? -3.326 9.802 12.728 1.00 0.00 94 GLU A O 4
ATOM 8208 N N . ILE A 1 95 ? -5.077 8.364 12.841 1.00 0.00 95 ILE A N 4
ATOM 8209 C CA . ILE A 1 95 ? -6.105 9.402 12.762 1.00 0.00 95 ILE A CA 4
ATOM 8210 C C . ILE A 1 95 ? -6.497 9.870 14.171 1.00 0.00 95 ILE A C 4
ATOM 8211 O O . ILE A 1 95 ? -6.857 9.060 15.031 1.00 0.00 95 ILE A O 4
ATOM 8227 N N . ASP A 1 96 ? -6.401 11.177 14.386 1.00 0.00 96 ASP A N 4
ATOM 8228 C CA . ASP A 1 96 ? -6.717 11.788 15.673 1.00 0.00 96 ASP A CA 4
ATOM 8229 C C . ASP A 1 96 ? -6.735 13.323 15.514 1.00 0.00 96 ASP A C 4
ATOM 8230 O O . ASP A 1 96 ? -6.881 13.820 14.389 1.00 0.00 96 ASP A O 4
ATOM 8239 N N . ALA A 1 97 ? -6.546 14.071 16.621 1.00 0.00 97 ALA A N 4
ATOM 8240 C CA . ALA A 1 97 ? -6.500 15.534 16.547 1.00 0.00 97 ALA A CA 4
ATOM 8241 C C . ALA A 1 97 ? -5.377 15.960 15.600 1.00 0.00 97 ALA A C 4
ATOM 8242 O O . ALA A 1 97 ? -5.548 16.870 14.785 1.00 0.00 97 ALA A O 4
ATOM 8249 N N . ALA A 1 98 ? -4.252 15.235 15.670 1.00 0.00 98 ALA A N 4
ATOM 8250 C CA . ALA A 1 98 ? -3.124 15.461 14.782 1.00 0.00 98 ALA A CA 4
ATOM 8251 C C . ALA A 1 98 ? -2.588 14.121 14.288 1.00 0.00 98 ALA A C 4
ATOM 8252 O O . ALA A 1 98 ? -2.436 13.181 15.075 1.00 0.00 98 ALA A O 4
ATOM 8259 N N . VAL A 1 99 ? -2.316 14.033 12.981 1.00 0.00 99 VAL A N 4
ATOM 8260 C CA . VAL A 1 99 ? -1.805 12.799 12.384 1.00 0.00 99 VAL A CA 4
ATOM 8261 C C . VAL A 1 99 ? -0.499 12.375 13.071 1.00 0.00 99 VAL A C 4
ATOM 8262 O O . VAL A 1 99 ? 0.400 13.195 13.280 1.00 0.00 99 VAL A O 4
ATOM 8275 N N . LYS A 1 100 ? -0.418 11.092 13.419 1.00 0.00 100 LYS A N 4
ATOM 8276 C CA . LYS A 1 100 ? 0.763 10.537 14.087 1.00 0.00 100 LYS A CA 4
ATOM 8277 C C . LYS A 1 100 ? 1.278 9.324 13.330 1.00 0.00 100 LYS A C 4
ATOM 8278 O O . LYS A 1 100 ? 0.615 8.836 12.427 1.00 0.00 100 LYS A O 4
ATOM 8297 N N . THR A 1 101 ? 2.494 8.885 13.669 1.00 0.00 101 THR A N 4
ATOM 8298 C CA . THR A 1 101 ? 3.126 7.733 13.007 1.00 0.00 101 THR A CA 4
ATOM 8299 C C . THR A 1 101 ? 3.250 6.547 13.984 1.00 0.00 101 THR A C 4
ATOM 8300 O O . THR A 1 101 ? 3.674 6.723 15.130 1.00 0.00 101 THR A O 4
ATOM 8311 N N . ALA A 1 102 ? 2.890 5.341 13.508 1.00 0.00 102 ALA A N 4
ATOM 8312 C CA . ALA A 1 102 ? 2.977 4.131 14.333 1.00 0.00 102 ALA A CA 4
ATOM 8313 C C . ALA A 1 102 ? 3.261 2.908 13.467 1.00 0.00 102 ALA A C 4
ATOM 8314 O O . ALA A 1 102 ? 2.604 2.699 12.447 1.00 0.00 102 ALA A O 4
ATOM 8321 N N . LEU A 1 103 ? 4.240 2.103 13.888 1.00 0.00 103 LEU A N 4
ATOM 8322 C CA . LEU A 1 103 ? 4.625 0.899 13.150 1.00 0.00 103 LEU A CA 4
ATOM 8323 C C . LEU A 1 103 ? 3.625 -0.229 13.371 1.00 0.00 103 LEU A C 4
ATOM 8324 O O . LEU A 1 103 ? 3.059 -0.367 14.459 1.00 0.00 103 LEU A O 4
ATOM 8340 N N . GLN A 1 104 ? 3.447 -1.061 12.336 1.00 0.00 104 GLN A N 4
ATOM 8341 C CA . GLN A 1 104 ? 2.555 -2.215 12.413 1.00 0.00 104 GLN A CA 4
ATOM 8342 C C . GLN A 1 104 ? 3.339 -3.493 12.110 1.00 0.00 104 GLN A C 4
ATOM 8343 O O . GLN A 1 104 ? 4.376 -3.445 11.447 1.00 0.00 104 GLN A O 4
ATOM 8357 N N . ASP A 1 105 ? 2.868 -4.613 12.652 1.00 0.00 105 ASP A N 4
ATOM 8358 C CA . ASP A 1 105 ? 3.555 -5.897 12.508 1.00 0.00 105 ASP A CA 4
ATOM 8359 C C . ASP A 1 105 ? 2.939 -6.737 11.404 1.00 0.00 105 ASP A C 4
ATOM 8360 O O . ASP A 1 105 ? 1.779 -7.152 11.508 1.00 0.00 105 ASP A O 4
ATOM 8369 N N . VAL A 1 106 ? 3.729 -7.010 10.353 1.00 0.00 106 VAL A N 4
ATOM 8370 C CA . VAL A 1 106 ? 3.250 -7.830 9.244 1.00 0.00 106 VAL A CA 4
ATOM 8371 C C . VAL A 1 106 ? 2.842 -9.211 9.780 1.00 0.00 106 VAL A C 4
ATOM 8372 O O . VAL A 1 106 ? 3.682 -9.961 10.278 1.00 0.00 106 VAL A O 4
ATOM 8385 N N . GLU A 1 107 ? 1.550 -9.540 9.661 1.00 0.00 107 GLU A N 4
ATOM 8386 C CA . GLU A 1 107 ? 1.057 -10.842 10.093 1.00 0.00 107 GLU A CA 4
ATOM 8387 C C . GLU A 1 107 ? 1.575 -11.915 9.135 1.00 0.00 107 GLU A C 4
ATOM 8388 O O . GLU A 1 107 ? 2.109 -12.943 9.557 1.00 0.00 107 GLU A O 4
ATOM 8400 N N . SER A 1 108 ? 1.430 -11.639 7.827 1.00 0.00 108 SER A N 4
ATOM 8401 C CA . SER A 1 108 ? 1.900 -12.545 6.770 1.00 0.00 108 SER A CA 4
ATOM 8402 C C . SER A 1 108 ? 1.594 -11.980 5.387 1.00 0.00 108 SER A C 4
ATOM 8403 O O . SER A 1 108 ? 0.681 -11.177 5.231 1.00 0.00 108 SER A O 4
ATOM 8411 N N . ILE A 1 109 ? 2.296 -12.498 4.374 1.00 0.00 109 ILE A N 4
ATOM 8412 C CA . ILE A 1 109 ? 2.036 -12.128 2.977 1.00 0.00 109 ILE A CA 4
ATOM 8413 C C . ILE A 1 109 ? 1.398 -13.333 2.276 1.00 0.00 109 ILE A C 4
ATOM 8414 O O . ILE A 1 109 ? 1.962 -14.433 2.305 1.00 0.00 109 ILE A O 4
ATOM 8430 N N . GLU A 1 110 ? 0.193 -13.142 1.700 1.00 0.00 110 GLU A N 4
ATOM 8431 C CA . GLU A 1 110 ? -0.529 -14.268 1.062 1.00 0.00 110 GLU A CA 4
ATOM 8432 C C . GLU A 1 110 ? -0.744 -14.040 -0.423 1.00 0.00 110 GLU A C 4
ATOM 8433 O O . GLU A 1 110 ? -1.335 -13.043 -0.825 1.00 0.00 110 GLU A O 4
ATOM 8445 N N . LYS A 1 111 ? -0.292 -15.005 -1.234 1.00 0.00 111 LYS A N 4
ATOM 8446 C CA . LYS A 1 111 ? -0.441 -14.924 -2.683 1.00 0.00 111 LYS A CA 4
ATOM 8447 C C . LYS A 1 111 ? -1.906 -15.039 -3.085 1.00 0.00 111 LYS A C 4
ATOM 8448 O O . LYS A 1 111 ? -2.629 -15.911 -2.592 1.00 0.00 111 LYS A O 4
ATOM 8467 N N . LEU A 1 112 ? -2.325 -14.172 -4.007 1.00 0.00 112 LEU A N 4
ATOM 8468 C CA . LEU A 1 112 ? -3.703 -14.182 -4.521 1.00 0.00 112 LEU A CA 4
ATOM 8469 C C . LEU A 1 112 ? -3.718 -14.445 -6.036 1.00 0.00 112 LEU A C 4
ATOM 8470 O O . LEU A 1 112 ? -4.701 -14.968 -6.570 1.00 0.00 112 LEU A O 4
ATOM 8486 N N . GLY A 1 113 ? -2.610 -14.099 -6.711 1.00 0.00 113 GLY A N 4
ATOM 8487 C CA . GLY A 1 113 ? -2.482 -14.315 -8.144 1.00 0.00 113 GLY A CA 4
ATOM 8488 C C . GLY A 1 113 ? -3.011 -13.137 -8.946 1.00 0.00 113 GLY A C 4
ATOM 8489 O O . GLY A 1 113 ? -3.213 -12.044 -8.410 1.00 0.00 113 GLY A O 4
ATOM 8493 N N . VAL A 1 114 ? -3.210 -13.372 -10.247 1.00 0.00 114 VAL A N 4
ATOM 8494 C CA . VAL A 1 114 ? -3.690 -12.341 -11.156 1.00 0.00 114 VAL A CA 4
ATOM 8495 C C . VAL A 1 114 ? -5.004 -11.719 -10.658 1.00 0.00 114 VAL A C 4
ATOM 8496 O O . VAL A 1 114 ? -5.958 -12.429 -10.325 1.00 0.00 114 VAL A O 4
ATOM 8509 N N . ASN A 1 115 ? -5.027 -10.393 -10.622 1.00 0.00 115 ASN A N 4
ATOM 8510 C CA . ASN A 1 115 ? -6.195 -9.636 -10.185 1.00 0.00 115 ASN A CA 4
ATOM 8511 C C . ASN A 1 115 ? -6.250 -8.298 -10.894 1.00 0.00 115 ASN A C 4
ATOM 8512 O O . ASN A 1 115 ? -5.232 -7.822 -11.405 1.00 0.00 115 ASN A O 4
ATOM 8523 N N . HIS A 1 116 ? -7.423 -7.659 -10.866 1.00 0.00 116 HIS A N 4
ATOM 8524 C CA . HIS A 1 116 ? -7.571 -6.334 -11.455 1.00 0.00 116 HIS A CA 4
ATOM 8525 C C . HIS A 1 116 ? -6.909 -5.324 -10.540 1.00 0.00 116 HIS A C 4
ATOM 8526 O O . HIS A 1 116 ? -7.175 -5.313 -9.340 1.00 0.00 116 HIS A O 4
ATOM 8540 N N . VAL A 1 117 ? -6.001 -4.519 -11.095 1.00 0.00 117 VAL A N 4
ATOM 8541 C CA . VAL A 1 117 ? -5.239 -3.536 -10.290 1.00 0.00 117 VAL A CA 4
ATOM 8542 C C . VAL A 1 117 ? -5.411 -2.114 -10.801 1.00 0.00 117 VAL A C 4
ATOM 8543 O O . VAL A 1 117 ? -5.424 -1.864 -12.010 1.00 0.00 117 VAL A O 4
ATOM 8556 N N . TYR A 1 118 ? -5.507 -1.186 -9.851 1.00 0.00 118 TYR A N 4
ATOM 8557 C CA . TYR A 1 118 ? -5.642 0.232 -10.140 1.00 0.00 118 TYR A CA 4
ATOM 8558 C C . TYR A 1 118 ? -4.721 0.998 -9.182 1.00 0.00 118 TYR A C 4
ATOM 8559 O O . TYR A 1 118 ? -4.463 0.532 -8.061 1.00 0.00 118 TYR A O 4
ATOM 8577 N N . ASP A 1 119 ? -4.204 2.139 -9.632 1.00 0.00 119 ASP A N 4
ATOM 8578 C CA . ASP A 1 119 ? -3.293 2.949 -8.810 1.00 0.00 119 ASP A CA 4
ATOM 8579 C C . ASP A 1 119 ? -3.142 4.357 -9.385 1.00 0.00 119 ASP A C 4
ATOM 8580 O O . ASP A 1 119 ? -3.579 4.621 -10.509 1.00 0.00 119 ASP A O 4
ATOM 8589 N N . ILE A 1 120 ? -2.534 5.271 -8.598 1.00 0.00 120 ILE A N 4
ATOM 8590 C CA . ILE A 1 120 ? -2.351 6.668 -9.045 1.00 0.00 120 ILE A CA 4
ATOM 8591 C C . ILE A 1 120 ? -0.898 7.140 -8.872 1.00 0.00 120 ILE A C 4
ATOM 8592 O O . ILE A 1 120 ? -0.074 6.459 -8.256 1.00 0.00 120 ILE A O 4
ATOM 8608 N N . GLU A 1 121 ? -0.623 8.332 -9.402 1.00 0.00 121 GLU A N 4
ATOM 8609 C CA . GLU A 1 121 ? 0.692 8.956 -9.308 1.00 0.00 121 GLU A CA 4
ATOM 8610 C C . GLU A 1 121 ? 0.593 10.235 -8.481 1.00 0.00 121 GLU A C 4
ATOM 8611 O O . GLU A 1 121 ? -0.483 10.822 -8.377 1.00 0.00 121 GLU A O 4
ATOM 8623 N N . VAL A 1 122 ? 1.716 10.652 -7.876 1.00 0.00 122 VAL A N 4
ATOM 8624 C CA . VAL A 1 122 ? 1.738 11.873 -7.044 1.00 0.00 122 VAL A CA 4
ATOM 8625 C C . VAL A 1 122 ? 2.762 12.882 -7.582 1.00 0.00 122 VAL A C 4
ATOM 8626 O O . VAL A 1 122 ? 3.631 12.528 -8.384 1.00 0.00 122 VAL A O 4
ATOM 8639 N N . GLU A 1 123 ? 2.563 14.161 -7.232 1.00 0.00 123 GLU A N 4
ATOM 8640 C CA . GLU A 1 123 ? 3.378 15.261 -7.792 1.00 0.00 123 GLU A CA 4
ATOM 8641 C C . GLU A 1 123 ? 4.897 15.184 -7.495 1.00 0.00 123 GLU A C 4
ATOM 8642 O O . GLU A 1 123 ? 5.696 15.516 -8.381 1.00 0.00 123 GLU A O 4
ATOM 8654 N N . HIS A 1 124 ? 5.303 14.871 -6.235 1.00 0.00 124 HIS A N 4
ATOM 8655 C CA . HIS A 1 124 ? 6.758 14.930 -5.882 1.00 0.00 124 HIS A CA 4
ATOM 8656 C C . HIS A 1 124 ? 7.364 13.612 -5.379 1.00 0.00 124 HIS A C 4
ATOM 8657 O O . HIS A 1 124 ? 8.327 13.110 -5.973 1.00 0.00 124 HIS A O 4
ATOM 8671 N N . ASN A 1 125 ? 6.874 13.112 -4.238 1.00 0.00 125 ASN A N 4
ATOM 8672 C CA . ASN A 1 125 ? 7.471 11.915 -3.612 1.00 0.00 125 ASN A CA 4
ATOM 8673 C C . ASN A 1 125 ? 7.312 10.662 -4.473 1.00 0.00 125 ASN A C 4
ATOM 8674 O O . ASN A 1 125 ? 8.019 9.669 -4.265 1.00 0.00 125 ASN A O 4
ATOM 8685 N N . HIS A 1 126 ? 6.385 10.710 -5.428 1.00 0.00 126 HIS A N 4
ATOM 8686 C CA . HIS A 1 126 ? 6.132 9.569 -6.318 1.00 0.00 126 HIS A CA 4
ATOM 8687 C C . HIS A 1 126 ? 5.797 8.301 -5.507 1.00 0.00 126 HIS A C 4
ATOM 8688 O O . HIS A 1 126 ? 6.083 7.178 -5.940 1.00 0.00 126 HIS A O 4
ATOM 8702 N N . ASN A 1 127 ? 5.180 8.498 -4.331 1.00 0.00 127 ASN A N 4
ATOM 8703 C CA . ASN A 1 127 ? 4.798 7.383 -3.457 1.00 0.00 127 ASN A CA 4
ATOM 8704 C C . ASN A 1 127 ? 3.424 7.640 -2.853 1.00 0.00 127 ASN A C 4
ATOM 8705 O O . ASN A 1 127 ? 2.938 8.777 -2.870 1.00 0.00 127 ASN A O 4
ATOM 8716 N N . PHE A 1 128 ? 2.794 6.581 -2.326 1.00 0.00 128 PHE A N 4
ATOM 8717 C CA . PHE A 1 128 ? 1.458 6.707 -1.723 1.00 0.00 128 PHE A CA 4
ATOM 8718 C C . PHE A 1 128 ? 1.224 5.645 -0.645 1.00 0.00 128 PHE A C 4
ATOM 8719 O O . PHE A 1 128 ? 1.940 4.641 -0.585 1.00 0.00 128 PHE A O 4
ATOM 8736 N N . VAL A 1 129 ? 0.211 5.880 0.199 1.00 0.00 129 VAL A N 4
ATOM 8737 C CA . VAL A 1 129 ? -0.125 4.941 1.279 1.00 0.00 129 VAL A CA 4
ATOM 8738 C C . VAL A 1 129 ? -1.440 4.224 0.954 1.00 0.00 129 VAL A C 4
ATOM 8739 O O . VAL A 1 129 ? -2.489 4.862 0.822 1.00 0.00 129 VAL A O 4
ATOM 8752 N N . ALA A 1 130 ? -1.372 2.892 0.857 1.00 0.00 130 ALA A N 4
ATOM 8753 C CA . ALA A 1 130 ? -2.548 2.074 0.579 1.00 0.00 130 ALA A CA 4
ATOM 8754 C C . ALA A 1 130 ? -2.979 1.317 1.832 1.00 0.00 130 ALA A C 4
ATOM 8755 O O . ALA A 1 130 ? -2.209 0.525 2.385 1.00 0.00 130 ALA A O 4
ATOM 8762 N N . ASN A 1 131 ? -4.212 1.580 2.283 1.00 0.00 131 ASN A N 4
ATOM 8763 C CA . ASN A 1 131 ? -4.753 0.944 3.485 1.00 0.00 131 ASN A CA 4
ATOM 8764 C C . ASN A 1 131 ? -3.785 1.119 4.670 1.00 0.00 131 ASN A C 4
ATOM 8765 O O . ASN A 1 131 ? -3.564 0.191 5.463 1.00 0.00 131 ASN A O 4
ATOM 8776 N N . GLY A 1 132 ? -3.206 2.320 4.774 1.00 0.00 132 GLY A N 4
ATOM 8777 C CA . GLY A 1 132 ? -2.257 2.637 5.849 1.00 0.00 132 GLY A CA 4
ATOM 8778 C C . GLY A 1 132 ? -0.884 1.974 5.624 1.00 0.00 132 GLY A C 4
ATOM 8779 O O . GLY A 1 132 ? -0.067 1.911 6.546 1.00 0.00 132 GLY A O 4
ATOM 8783 N N . LEU A 1 133 ? -0.641 1.481 4.396 1.00 0.00 133 LEU A N 4
ATOM 8784 C CA . LEU A 1 133 ? 0.626 0.826 4.062 1.00 0.00 133 LEU A CA 4
ATOM 8785 C C . LEU A 1 133 ? 1.393 1.659 3.033 1.00 0.00 133 LEU A C 4
ATOM 8786 O O . LEU A 1 133 ? 0.942 1.814 1.899 1.00 0.00 133 LEU A O 4
ATOM 8802 N N . LEU A 1 134 ? 2.553 2.197 3.440 1.00 0.00 134 LEU A N 4
ATOM 8803 C CA . LEU A 1 134 ? 3.366 3.029 2.543 1.00 0.00 134 LEU A CA 4
ATOM 8804 C C . LEU A 1 134 ? 4.081 2.183 1.488 1.00 0.00 134 LEU A C 4
ATOM 8805 O O . LEU A 1 134 ? 4.856 1.269 1.814 1.00 0.00 134 LEU A O 4
ATOM 8821 N N . VAL A 1 135 ? 3.824 2.521 0.221 1.00 0.00 135 VAL A N 4
ATOM 8822 C CA . VAL A 1 135 ? 4.426 1.816 -0.905 1.00 0.00 135 VAL A CA 4
ATOM 8823 C C . VAL A 1 135 ? 5.092 2.788 -1.878 1.00 0.00 135 VAL A C 4
ATOM 8824 O O . VAL A 1 135 ? 4.694 3.956 -1.994 1.00 0.00 135 VAL A O 4
ATOM 8837 N N . HIS A 1 136 ? 6.088 2.274 -2.589 1.00 0.00 136 HIS A N 4
ATOM 8838 C CA . HIS A 1 136 ? 6.830 3.039 -3.583 1.00 0.00 136 HIS A CA 4
ATOM 8839 C C . HIS A 1 136 ? 6.196 2.865 -4.968 1.00 0.00 136 HIS A C 4
ATOM 8840 O O . HIS A 1 136 ? 6.251 1.778 -5.552 1.00 0.00 136 HIS A O 4
ATOM 8854 N N . ASN A 1 137 ? 5.598 3.946 -5.484 1.00 0.00 137 ASN A N 4
ATOM 8855 C CA . ASN A 1 137 ? 4.955 3.922 -6.798 1.00 0.00 137 ASN A CA 4
ATOM 8856 C C . ASN A 1 137 ? 5.996 3.966 -7.913 1.00 0.00 137 ASN A C 4
ATOM 8857 O O . ASN A 1 137 ? 6.691 4.964 -8.009 1.00 0.00 137 ASN A O 4
ATOM 8869 N N . GLU A 1 1 ? 2.889 0.259 -5.241 1.00 0.00 1 GLU A N 5
ATOM 8870 C CA . GLU A 1 1 ? 3.069 0.581 -6.682 1.00 0.00 1 GLU A CA 5
ATOM 8871 C C . GLU A 1 1 ? 1.793 0.238 -7.437 1.00 0.00 1 GLU A C 5
ATOM 8872 O O . GLU A 1 1 ? 1.315 1.028 -8.254 1.00 0.00 1 GLU A O 5
ATOM 8886 N N . ALA A 1 2 ? 1.252 -0.953 -7.162 1.00 0.00 2 ALA A N 5
ATOM 8887 C CA . ALA A 1 2 ? 0.031 -1.417 -7.817 1.00 0.00 2 ALA A CA 5
ATOM 8888 C C . ALA A 1 2 ? -0.924 -2.015 -6.791 1.00 0.00 2 ALA A C 5
ATOM 8889 O O . ALA A 1 2 ? -0.497 -2.777 -5.930 1.00 0.00 2 ALA A O 5
ATOM 8896 N N . LEU A 1 3 ? -2.221 -1.667 -6.886 1.00 0.00 3 LEU A N 5
ATOM 8897 C CA . LEU A 1 3 ? -3.219 -2.179 -5.935 1.00 0.00 3 LEU A CA 5
ATOM 8898 C C . LEU A 1 3 ? -4.332 -2.925 -6.655 1.00 0.00 3 LEU A C 5
ATOM 8899 O O . LEU A 1 3 ? -4.749 -2.520 -7.737 1.00 0.00 3 LEU A O 5
ATOM 8915 N N . THR A 1 4 ? -4.843 -3.997 -6.023 1.00 0.00 4 THR A N 5
ATOM 8916 C CA . THR A 1 4 ? -5.960 -4.758 -6.612 1.00 0.00 4 THR A CA 5
ATOM 8917 C C . THR A 1 4 ? -7.212 -3.888 -6.599 1.00 0.00 4 THR A C 5
ATOM 8918 O O . THR A 1 4 ? -7.238 -2.868 -5.927 1.00 0.00 4 THR A O 5
ATOM 8929 N N . GLY A 1 5 ? -8.225 -4.262 -7.392 1.00 0.00 5 GLY A N 5
ATOM 8930 C CA . GLY A 1 5 ? -9.453 -3.463 -7.502 1.00 0.00 5 GLY A CA 5
ATOM 8931 C C . GLY A 1 5 ? -10.158 -3.301 -6.149 1.00 0.00 5 GLY A C 5
ATOM 8932 O O . GLY A 1 5 ? -10.633 -2.207 -5.824 1.00 0.00 5 GLY A O 5
ATOM 8936 N N . ASP A 1 6 ? -10.224 -4.388 -5.366 1.00 0.00 6 ASP A N 5
ATOM 8937 C CA . ASP A 1 6 ? -10.878 -4.346 -4.043 1.00 0.00 6 ASP A CA 5
ATOM 8938 C C . ASP A 1 6 ? -10.052 -3.550 -3.020 1.00 0.00 6 ASP A C 5
ATOM 8939 O O . ASP A 1 6 ? -10.603 -3.032 -2.041 1.00 0.00 6 ASP A O 5
ATOM 8948 N N . ALA A 1 7 ? -8.731 -3.470 -3.244 1.00 0.00 7 ALA A N 5
ATOM 8949 C CA . ALA A 1 7 ? -7.831 -2.753 -2.334 1.00 0.00 7 ALA A CA 5
ATOM 8950 C C . ALA A 1 7 ? -8.267 -1.298 -2.185 1.00 0.00 7 ALA A C 5
ATOM 8951 O O . ALA A 1 7 ? -9.016 -0.784 -3.023 1.00 0.00 7 ALA A O 5
ATOM 8958 N N . LEU A 1 8 ? -7.826 -0.646 -1.090 1.00 0.00 8 LEU A N 5
ATOM 8959 C CA . LEU A 1 8 ? -8.211 0.747 -0.822 1.00 0.00 8 LEU A CA 5
ATOM 8960 C C . LEU A 1 8 ? -7.006 1.635 -0.476 1.00 0.00 8 LEU A C 5
ATOM 8961 O O . LEU A 1 8 ? -6.026 1.188 0.129 1.00 0.00 8 LEU A O 5
ATOM 8977 N N . ILE A 1 9 ? -7.091 2.895 -0.914 1.00 0.00 9 ILE A N 5
ATOM 8978 C CA . ILE A 1 9 ? -6.024 3.881 -0.730 1.00 0.00 9 ILE A CA 5
ATOM 8979 C C . ILE A 1 9 ? -6.530 5.066 0.090 1.00 0.00 9 ILE A C 5
ATOM 8980 O O . ILE A 1 9 ? -7.708 5.449 -0.009 1.00 0.00 9 ILE A O 5
ATOM 8996 N N . LEU A 1 10 ? -5.633 5.641 0.892 1.00 0.00 10 LEU A N 5
ATOM 8997 C CA . LEU A 1 10 ? -5.972 6.803 1.697 1.00 0.00 10 LEU A CA 5
ATOM 8998 C C . LEU A 1 10 ? -6.140 8.013 0.788 1.00 0.00 10 LEU A C 5
ATOM 8999 O O . LEU A 1 10 ? -5.322 8.236 -0.112 1.00 0.00 10 LEU A O 5
ATOM 9015 N N . SER A 1 11 ? -7.189 8.799 1.035 1.00 0.00 11 SER A N 5
ATOM 9016 C CA . SER A 1 11 ? -7.452 9.997 0.252 1.00 0.00 11 SER A CA 5
ATOM 9017 C C . SER A 1 11 ? -7.827 11.156 1.170 1.00 0.00 11 SER A C 5
ATOM 9018 O O . SER A 1 11 ? -7.753 11.025 2.398 1.00 0.00 11 SER A O 5
ATOM 9026 N N . ASP A 1 12 ? -8.182 12.302 0.576 1.00 0.00 12 ASP A N 5
ATOM 9027 C CA . ASP A 1 12 ? -8.508 13.489 1.348 1.00 0.00 12 ASP A CA 5
ATOM 9028 C C . ASP A 1 12 ? -9.640 13.197 2.333 1.00 0.00 12 ASP A C 5
ATOM 9029 O O . ASP A 1 12 ? -9.581 13.627 3.491 1.00 0.00 12 ASP A O 5
ATOM 9038 N N . ARG A 1 13 ? -10.648 12.429 1.887 1.00 0.00 13 ARG A N 5
ATOM 9039 C CA . ARG A 1 13 ? -11.764 12.050 2.768 1.00 0.00 13 ARG A CA 5
ATOM 9040 C C . ARG A 1 13 ? -11.314 11.017 3.812 1.00 0.00 13 ARG A C 5
ATOM 9041 O O . ARG A 1 13 ? -11.819 11.006 4.939 1.00 0.00 13 ARG A O 5
ATOM 9062 N N . GLY A 1 14 ? -10.384 10.126 3.414 1.00 0.00 14 GLY A N 5
ATOM 9063 C CA . GLY A 1 14 ? -9.897 9.063 4.307 1.00 0.00 14 GLY A CA 5
ATOM 9064 C C . GLY A 1 14 ? -9.852 7.709 3.585 1.00 0.00 14 GLY A C 5
ATOM 9065 O O . GLY A 1 14 ? -9.663 7.652 2.367 1.00 0.00 14 GLY A O 5
ATOM 9069 N N . TRP A 1 15 ? -10.019 6.620 4.355 1.00 0.00 15 TRP A N 5
ATOM 9070 C CA . TRP A 1 15 ? -9.991 5.258 3.804 1.00 0.00 15 TRP A CA 5
ATOM 9071 C C . TRP A 1 15 ? -11.052 5.081 2.704 1.00 0.00 15 TRP A C 5
ATOM 9072 O O . TRP A 1 15 ? -12.247 4.974 2.998 1.00 0.00 15 TRP A O 5
ATOM 9093 N N . LEU A 1 16 ? -10.595 4.994 1.442 1.00 0.00 16 LEU A N 5
ATOM 9094 C CA . LEU A 1 16 ? -11.498 4.761 0.305 1.00 0.00 16 LEU A CA 5
ATOM 9095 C C . LEU A 1 16 ? -10.876 3.810 -0.708 1.00 0.00 16 LEU A C 5
ATOM 9096 O O . LEU A 1 16 ? -9.657 3.748 -0.839 1.00 0.00 16 LEU A O 5
ATOM 9112 N N . ARG A 1 17 ? -11.731 3.062 -1.416 1.00 0.00 17 ARG A N 5
ATOM 9113 C CA . ARG A 1 17 ? -11.272 2.086 -2.405 1.00 0.00 17 ARG A CA 5
ATOM 9114 C C . ARG A 1 17 ? -10.336 2.728 -3.444 1.00 0.00 17 ARG A C 5
ATOM 9115 O O . ARG A 1 17 ? -10.448 3.909 -3.769 1.00 0.00 17 ARG A O 5
ATOM 9136 N N . ILE A 1 18 ? -9.385 1.925 -3.898 1.00 0.00 18 ILE A N 5
ATOM 9137 C CA . ILE A 1 18 ? -8.342 2.339 -4.855 1.00 0.00 18 ILE A CA 5
ATOM 9138 C C . ILE A 1 18 ? -8.901 3.074 -6.074 1.00 0.00 18 ILE A C 5
ATOM 9139 O O . ILE A 1 18 ? -8.149 3.766 -6.771 1.00 0.00 18 ILE A O 5
ATOM 9155 N N . ASP A 1 19 ? -10.193 2.881 -6.372 1.00 0.00 19 ASP A N 5
ATOM 9156 C CA . ASP A 1 19 ? -10.803 3.496 -7.567 1.00 0.00 19 ASP A CA 5
ATOM 9157 C C . ASP A 1 19 ? -11.894 4.548 -7.216 1.00 0.00 19 ASP A C 5
ATOM 9158 O O . ASP A 1 19 ? -12.671 4.952 -8.084 1.00 0.00 19 ASP A O 5
ATOM 9167 N N . ASP A 1 20 ? -11.927 4.993 -5.942 1.00 0.00 20 ASP A N 5
ATOM 9168 C CA . ASP A 1 20 ? -12.901 6.003 -5.491 1.00 0.00 20 ASP A CA 5
ATOM 9169 C C . ASP A 1 20 ? -12.526 7.453 -5.956 1.00 0.00 20 ASP A C 5
ATOM 9170 O O . ASP A 1 20 ? -11.338 7.771 -6.134 1.00 0.00 20 ASP A O 5
ATOM 9179 N N . PRO A 1 21 ? -13.531 8.344 -6.159 1.00 0.00 21 PRO A N 5
ATOM 9180 C CA . PRO A 1 21 ? -13.293 9.752 -6.648 1.00 0.00 21 PRO A CA 5
ATOM 9181 C C . PRO A 1 21 ? -12.259 10.533 -5.825 1.00 0.00 21 PRO A C 5
ATOM 9182 O O . PRO A 1 21 ? -11.584 11.420 -6.363 1.00 0.00 21 PRO A O 5
ATOM 9193 N N . THR A 1 22 ? -12.173 10.242 -4.518 1.00 0.00 22 THR A N 5
ATOM 9194 C CA . THR A 1 22 ? -11.256 10.977 -3.633 1.00 0.00 22 THR A CA 5
ATOM 9195 C C . THR A 1 22 ? -9.805 10.857 -4.099 1.00 0.00 22 THR A C 5
ATOM 9196 O O . THR A 1 22 ? -9.046 11.824 -4.011 1.00 0.00 22 THR A O 5
ATOM 9207 N N . LEU A 1 23 ? -9.447 9.713 -4.688 1.00 0.00 23 LEU A N 5
ATOM 9208 C CA . LEU A 1 23 ? -8.110 9.563 -5.270 1.00 0.00 23 LEU A CA 5
ATOM 9209 C C . LEU A 1 23 ? -8.103 10.060 -6.736 1.00 0.00 23 LEU A C 5
ATOM 9210 O O . LEU A 1 23 ? -7.050 10.412 -7.274 1.00 0.00 23 LEU A O 5
ATOM 9226 N N . GLN A 1 24 ? -9.291 10.044 -7.383 1.00 0.00 24 GLN A N 5
ATOM 9227 C CA . GLN A 1 24 ? -9.401 10.465 -8.779 1.00 0.00 24 GLN A CA 5
ATOM 9228 C C . GLN A 1 24 ? -9.089 11.962 -8.933 1.00 0.00 24 GLN A C 5
ATOM 9229 O O . GLN A 1 24 ? -8.476 12.368 -9.926 1.00 0.00 24 GLN A O 5
ATOM 9243 N N . GLU A 1 25 ? -9.598 12.796 -7.989 1.00 0.00 25 GLU A N 5
ATOM 9244 C CA . GLU A 1 25 ? -9.440 14.263 -8.105 1.00 0.00 25 GLU A CA 5
ATOM 9245 C C . GLU A 1 25 ? -8.999 14.965 -6.802 1.00 0.00 25 GLU A C 5
ATOM 9246 O O . GLU A 1 25 ? -8.782 16.183 -6.817 1.00 0.00 25 GLU A O 5
ATOM 9258 N N . CYS A 1 26 ? -8.891 14.224 -5.674 1.00 0.00 26 CYS A N 5
ATOM 9259 C CA . CYS A 1 26 ? -8.509 14.847 -4.392 1.00 0.00 26 CYS A CA 5
ATOM 9260 C C . CYS A 1 26 ? -7.199 14.287 -3.852 1.00 0.00 26 CYS A C 5
ATOM 9261 O O . CYS A 1 26 ? -6.721 13.247 -4.293 1.00 0.00 26 CYS A O 5
ATOM 9269 N N . ARG A 1 27 ? -6.599 15.047 -2.946 1.00 0.00 27 ARG A N 5
ATOM 9270 C CA . ARG A 1 27 ? -5.286 14.732 -2.372 1.00 0.00 27 ARG A CA 5
ATOM 9271 C C . ARG A 1 27 ? -5.259 13.353 -1.720 1.00 0.00 27 ARG A C 5
ATOM 9272 O O . ARG A 1 27 ? -6.271 12.876 -1.216 1.00 0.00 27 ARG A O 5
ATOM 9293 N N . VAL A 1 28 ? -4.070 12.729 -1.722 1.00 0.00 28 VAL A N 5
ATOM 9294 C CA . VAL A 1 28 ? -3.881 11.402 -1.102 1.00 0.00 28 VAL A CA 5
ATOM 9295 C C . VAL A 1 28 ? -2.683 11.394 -0.145 1.00 0.00 28 VAL A C 5
ATOM 9296 O O . VAL A 1 28 ? -1.845 12.295 -0.180 1.00 0.00 28 VAL A O 5
ATOM 9309 N N . LEU A 1 29 ? -2.654 10.396 0.754 1.00 0.00 29 LEU A N 5
ATOM 9310 C CA . LEU A 1 29 ? -1.607 10.295 1.781 1.00 0.00 29 LEU A CA 5
ATOM 9311 C C . LEU A 1 29 ? -0.286 9.771 1.204 1.00 0.00 29 LEU A C 5
ATOM 9312 O O . LEU A 1 29 ? -0.266 8.793 0.453 1.00 0.00 29 LEU A O 5
ATOM 9328 N N . SER A 1 30 ? 0.811 10.426 1.595 1.00 0.00 30 SER A N 5
ATOM 9329 C CA . SER A 1 30 ? 2.157 10.040 1.161 1.00 0.00 30 SER A CA 5
ATOM 9330 C C . SER A 1 30 ? 3.184 10.506 2.184 1.00 0.00 30 SER A C 5
ATOM 9331 O O . SER A 1 30 ? 2.943 11.483 2.908 1.00 0.00 30 SER A O 5
ATOM 9339 N N . TYR A 1 31 ? 4.335 9.820 2.236 1.00 0.00 31 TYR A N 5
ATOM 9340 C CA . TYR A 1 31 ? 5.389 10.185 3.164 1.00 0.00 31 TYR A CA 5
ATOM 9341 C C . TYR A 1 31 ? 6.259 11.241 2.522 1.00 0.00 31 TYR A C 5
ATOM 9342 O O . TYR A 1 31 ? 6.946 10.967 1.528 1.00 0.00 31 TYR A O 5
ATOM 9360 N N . ASN A 1 32 ? 6.228 12.448 3.087 1.00 0.00 32 ASN A N 5
ATOM 9361 C CA . ASN A 1 32 ? 7.014 13.540 2.557 1.00 0.00 32 ASN A CA 5
ATOM 9362 C C . ASN A 1 32 ? 8.445 13.411 3.025 1.00 0.00 32 ASN A C 5
ATOM 9363 O O . ASN A 1 32 ? 8.785 13.853 4.112 1.00 0.00 32 ASN A O 5
ATOM 9374 N N . GLU A 1 33 ? 9.268 12.778 2.195 1.00 0.00 33 GLU A N 5
ATOM 9375 C CA . GLU A 1 33 ? 10.685 12.559 2.526 1.00 0.00 33 GLU A CA 5
ATOM 9376 C C . GLU A 1 33 ? 11.406 13.892 2.772 1.00 0.00 33 GLU A C 5
ATOM 9377 O O . GLU A 1 33 ? 12.357 13.953 3.553 1.00 0.00 33 GLU A O 5
ATOM 9389 N N . SER A 1 34 ? 10.958 14.944 2.077 1.00 0.00 34 SER A N 5
ATOM 9390 C CA . SER A 1 34 ? 11.565 16.267 2.183 1.00 0.00 34 SER A CA 5
ATOM 9391 C C . SER A 1 34 ? 11.477 16.806 3.610 1.00 0.00 34 SER A C 5
ATOM 9392 O O . SER A 1 34 ? 12.441 17.380 4.126 1.00 0.00 34 SER A O 5
ATOM 9400 N N . THR A 1 35 ? 10.308 16.640 4.224 1.00 0.00 35 THR A N 5
ATOM 9401 C CA . THR A 1 35 ? 10.064 17.132 5.588 1.00 0.00 35 THR A CA 5
ATOM 9402 C C . THR A 1 35 ? 10.171 16.009 6.647 1.00 0.00 35 THR A C 5
ATOM 9403 O O . THR A 1 35 ? 10.180 16.286 7.851 1.00 0.00 35 THR A O 5
ATOM 9414 N N . GLN A 1 36 ? 10.188 14.750 6.189 1.00 0.00 36 GLN A N 5
ATOM 9415 C CA . GLN A 1 36 ? 10.220 13.582 7.086 1.00 0.00 36 GLN A CA 5
ATOM 9416 C C . GLN A 1 36 ? 8.940 13.516 7.947 1.00 0.00 36 GLN A C 5
ATOM 9417 O O . GLN A 1 36 ? 8.954 13.004 9.071 1.00 0.00 36 GLN A O 5
ATOM 9431 N N . GLN A 1 37 ? 7.830 14.016 7.384 1.00 0.00 37 GLN A N 5
ATOM 9432 C CA . GLN A 1 37 ? 6.529 14.008 8.060 1.00 0.00 37 GLN A CA 5
ATOM 9433 C C . GLN A 1 37 ? 5.429 13.602 7.082 1.00 0.00 37 GLN A C 5
ATOM 9434 O O . GLN A 1 37 ? 5.604 13.720 5.859 1.00 0.00 37 GLN A O 5
ATOM 9448 N N . TRP A 1 38 ? 4.288 13.136 7.618 1.00 0.00 38 TRP A N 5
ATOM 9449 C CA . TRP A 1 38 ? 3.160 12.739 6.771 1.00 0.00 38 TRP A CA 5
ATOM 9450 C C . TRP A 1 38 ? 2.503 13.974 6.169 1.00 0.00 38 TRP A C 5
ATOM 9451 O O . TRP A 1 38 ? 2.249 14.957 6.875 1.00 0.00 38 TRP A O 5
ATOM 9472 N N . GLU A 1 39 ? 2.244 13.923 4.859 1.00 0.00 39 GLU A N 5
ATOM 9473 C CA . GLU A 1 39 ? 1.628 15.048 4.151 1.00 0.00 39 GLU A CA 5
ATOM 9474 C C . GLU A 1 39 ? 0.696 14.564 3.048 1.00 0.00 39 GLU A C 5
ATOM 9475 O O . GLU A 1 39 ? 0.838 13.437 2.550 1.00 0.00 39 GLU A O 5
ATOM 9487 N N . TRP A 1 40 ? -0.239 15.435 2.649 1.00 0.00 40 TRP A N 5
ATOM 9488 C CA . TRP A 1 40 ? -1.177 15.120 1.572 1.00 0.00 40 TRP A CA 5
ATOM 9489 C C . TRP A 1 40 ? -0.637 15.623 0.231 1.00 0.00 40 TRP A C 5
ATOM 9490 O O . TRP A 1 40 ? -0.389 16.819 0.057 1.00 0.00 40 TRP A O 5
ATOM 9511 N N . GLN A 1 41 ? -0.493 14.697 -0.716 1.00 0.00 41 GLN A N 5
ATOM 9512 C CA . GLN A 1 41 ? -0.019 15.016 -2.063 1.00 0.00 41 GLN A CA 5
ATOM 9513 C C . GLN A 1 41 ? -1.196 15.070 -3.022 1.00 0.00 41 GLN A C 5
ATOM 9514 O O . GLN A 1 41 ? -2.308 14.690 -2.652 1.00 0.00 41 GLN A O 5
ATOM 9528 N N . GLN A 1 42 ? -0.956 15.550 -4.256 1.00 0.00 42 GLN A N 5
ATOM 9529 C CA . GLN A 1 42 ? -2.027 15.649 -5.250 1.00 0.00 42 GLN A CA 5
ATOM 9530 C C . GLN A 1 42 ? -2.001 14.454 -6.191 1.00 0.00 42 GLN A C 5
ATOM 9531 O O . GLN A 1 42 ? -0.935 14.035 -6.655 1.00 0.00 42 GLN A O 5
ATOM 9545 N N . VAL A 1 43 ? -3.193 13.917 -6.468 1.00 0.00 43 VAL A N 5
ATOM 9546 C CA . VAL A 1 43 ? -3.338 12.776 -7.353 1.00 0.00 43 VAL A CA 5
ATOM 9547 C C . VAL A 1 43 ? -3.040 13.190 -8.786 1.00 0.00 43 VAL A C 5
ATOM 9548 O O . VAL A 1 43 ? -3.657 14.108 -9.334 1.00 0.00 43 VAL A O 5
ATOM 9561 N N . LEU A 1 44 ? -2.014 12.583 -9.312 1.00 0.00 44 LEU A N 5
ATOM 9562 C CA . LEU A 1 44 ? -1.467 12.902 -10.609 1.00 0.00 44 LEU A CA 5
ATOM 9563 C C . LEU A 1 44 ? -2.316 12.370 -11.757 1.00 0.00 44 LEU A C 5
ATOM 9564 O O . LEU A 1 44 ? -2.706 13.127 -12.654 1.00 0.00 44 LEU A O 5
ATOM 9580 N N . ARG A 1 45 ? -2.500 11.047 -11.779 1.00 0.00 45 ARG A N 5
ATOM 9581 C CA . ARG A 1 45 ? -3.185 10.391 -12.876 1.00 0.00 45 ARG A CA 5
ATOM 9582 C C . ARG A 1 45 ? -3.522 8.950 -12.493 1.00 0.00 45 ARG A C 5
ATOM 9583 O O . ARG A 1 45 ? -2.636 8.184 -12.111 1.00 0.00 45 ARG A O 5
ATOM 9604 N N . TRP A 1 46 ? -4.800 8.590 -12.618 1.00 0.00 46 TRP A N 5
ATOM 9605 C CA . TRP A 1 46 ? -5.249 7.243 -12.285 1.00 0.00 46 TRP A CA 5
ATOM 9606 C C . TRP A 1 46 ? -4.936 6.281 -13.431 1.00 0.00 46 TRP A C 5
ATOM 9607 O O . TRP A 1 46 ? -5.442 6.445 -14.547 1.00 0.00 46 TRP A O 5
ATOM 9628 N N . LEU A 1 47 ? -4.085 5.290 -13.145 1.00 0.00 47 LEU A N 5
ATOM 9629 C CA . LEU A 1 47 ? -3.679 4.303 -14.153 1.00 0.00 47 LEU A CA 5
ATOM 9630 C C . LEU A 1 47 ? -4.365 2.963 -13.918 1.00 0.00 47 LEU A C 5
ATOM 9631 O O . LEU A 1 47 ? -4.208 2.355 -12.854 1.00 0.00 47 LEU A O 5
ATOM 9647 N N . ASP A 1 48 ? -5.070 2.483 -14.944 1.00 0.00 48 ASP A N 5
ATOM 9648 C CA . ASP A 1 48 ? -5.724 1.179 -14.890 1.00 0.00 48 ASP A CA 5
ATOM 9649 C C . ASP A 1 48 ? -4.792 0.106 -15.449 1.00 0.00 48 ASP A C 5
ATOM 9650 O O . ASP A 1 48 ? -4.606 0.002 -16.666 1.00 0.00 48 ASP A O 5
ATOM 9659 N N . GLN A 1 49 ? -4.183 -0.657 -14.547 1.00 0.00 49 GLN A N 5
ATOM 9660 C CA . GLN A 1 49 ? -3.229 -1.703 -14.921 1.00 0.00 49 GLN A CA 5
ATOM 9661 C C . GLN A 1 49 ? -3.878 -2.797 -15.746 1.00 0.00 49 GLN A C 5
ATOM 9662 O O . GLN A 1 49 ? -3.259 -3.340 -16.668 1.00 0.00 49 GLN A O 5
ATOM 9676 N N . GLY A 1 50 ? -5.086 -3.186 -15.342 1.00 0.00 50 GLY A N 5
ATOM 9677 C CA . GLY A 1 50 ? -5.779 -4.302 -15.969 1.00 0.00 50 GLY A CA 5
ATOM 9678 C C . GLY A 1 50 ? -5.651 -5.532 -15.100 1.00 0.00 50 GLY A C 5
ATOM 9679 O O . GLY A 1 50 ? -6.307 -5.634 -14.069 1.00 0.00 50 GLY A O 5
ATOM 9683 N N . VAL A 1 51 ? -4.767 -6.455 -15.505 1.00 0.00 51 VAL A N 5
ATOM 9684 C CA . VAL A 1 51 ? -4.524 -7.681 -14.734 1.00 0.00 51 VAL A CA 5
ATOM 9685 C C . VAL A 1 51 ? -3.048 -7.798 -14.339 1.00 0.00 51 VAL A C 5
ATOM 9686 O O . VAL A 1 51 ? -2.158 -7.714 -15.190 1.00 0.00 51 VAL A O 5
ATOM 9699 N N . ARG A 1 52 ? -2.806 -8.001 -13.037 1.00 0.00 52 ARG A N 5
ATOM 9700 C CA . ARG A 1 52 ? -1.433 -8.147 -12.512 1.00 0.00 52 ARG A CA 5
ATOM 9701 C C . ARG A 1 52 ? -1.404 -9.002 -11.232 1.00 0.00 52 ARG A C 5
ATOM 9702 O O . ARG A 1 52 ? -2.295 -8.901 -10.385 1.00 0.00 52 ARG A O 5
ATOM 9723 N N . GLU A 1 53 ? -0.343 -9.810 -11.090 1.00 0.00 53 GLU A N 5
ATOM 9724 C CA . GLU A 1 53 ? -0.144 -10.657 -9.901 1.00 0.00 53 GLU A CA 5
ATOM 9725 C C . GLU A 1 53 ? -0.041 -9.780 -8.645 1.00 0.00 53 GLU A C 5
ATOM 9726 O O . GLU A 1 53 ? 0.537 -8.689 -8.702 1.00 0.00 53 GLU A O 5
ATOM 9738 N N . THR A 1 54 ? -0.615 -10.251 -7.507 1.00 0.00 54 THR A N 5
ATOM 9739 C CA . THR A 1 54 ? -0.563 -9.450 -6.262 1.00 0.00 54 THR A CA 5
ATOM 9740 C C . THR A 1 54 ? -0.346 -10.307 -5.004 1.00 0.00 54 THR A C 5
ATOM 9741 O O . THR A 1 54 ? -0.777 -11.462 -4.934 1.00 0.00 54 THR A O 5
ATOM 9752 N N . TRP A 1 55 ? 0.295 -9.693 -3.999 1.00 0.00 55 TRP A N 5
ATOM 9753 C CA . TRP A 1 55 ? 0.549 -10.342 -2.714 1.00 0.00 55 TRP A CA 5
ATOM 9754 C C . TRP A 1 55 ? -0.158 -9.584 -1.590 1.00 0.00 55 TRP A C 5
ATOM 9755 O O . TRP A 1 55 ? -0.013 -8.367 -1.475 1.00 0.00 55 TRP A O 5
ATOM 9776 N N . LYS A 1 56 ? -0.927 -10.315 -0.763 1.00 0.00 56 LYS A N 5
ATOM 9777 C CA . LYS A 1 56 ? -1.673 -9.704 0.350 1.00 0.00 56 LYS A CA 5
ATOM 9778 C C . LYS A 1 56 ? -0.808 -9.617 1.600 1.00 0.00 56 LYS A C 5
ATOM 9779 O O . LYS A 1 56 ? -0.840 -10.508 2.450 1.00 0.00 56 LYS A O 5
ATOM 9798 N N . ILE A 1 57 ? -0.121 -8.490 1.747 1.00 0.00 57 ILE A N 5
ATOM 9799 C CA . ILE A 1 57 ? 0.688 -8.242 2.943 1.00 0.00 57 ILE A CA 5
ATOM 9800 C C . ILE A 1 57 ? -0.225 -7.855 4.094 1.00 0.00 57 ILE A C 5
ATOM 9801 O O . ILE A 1 57 ? -0.841 -6.783 4.082 1.00 0.00 57 ILE A O 5
ATOM 9817 N N . LYS A 1 58 ? -0.334 -8.759 5.065 1.00 0.00 58 LYS A N 5
ATOM 9818 C CA . LYS A 1 58 ? -1.197 -8.557 6.216 1.00 0.00 58 LYS A CA 5
ATOM 9819 C C . LYS A 1 58 ? -0.405 -8.020 7.408 1.00 0.00 58 LYS A C 5
ATOM 9820 O O . LYS A 1 58 ? 0.620 -8.592 7.794 1.00 0.00 58 LYS A O 5
ATOM 9839 N N . THR A 1 59 ? -0.924 -6.951 8.012 1.00 0.00 59 THR A N 5
ATOM 9840 C CA . THR A 1 59 ? -0.308 -6.357 9.204 1.00 0.00 59 THR A CA 5
ATOM 9841 C C . THR A 1 59 ? -1.353 -6.235 10.297 1.00 0.00 59 THR A C 5
ATOM 9842 O O . THR A 1 59 ? -2.556 -6.361 10.034 1.00 0.00 59 THR A O 5
ATOM 9853 N N . PHE A 1 60 ? -0.891 -6.051 11.525 1.00 0.00 60 PHE A N 5
ATOM 9854 C CA . PHE A 1 60 ? -1.773 -5.976 12.684 1.00 0.00 60 PHE A CA 5
ATOM 9855 C C . PHE A 1 60 ? -2.747 -4.799 12.566 1.00 0.00 60 PHE A C 5
ATOM 9856 O O . PHE A 1 60 ? -3.907 -4.908 12.980 1.00 0.00 60 PHE A O 5
ATOM 9873 N N . GLN A 1 61 ? -2.258 -3.664 12.049 1.00 0.00 61 GLN A N 5
ATOM 9874 C CA . GLN A 1 61 ? -3.088 -2.458 11.944 1.00 0.00 61 GLN A CA 5
ATOM 9875 C C . GLN A 1 61 ? -3.876 -2.428 10.635 1.00 0.00 61 GLN A C 5
ATOM 9876 O O . GLN A 1 61 ? -4.976 -1.866 10.585 1.00 0.00 61 GLN A O 5
ATOM 9890 N N . THR A 1 62 ? -3.298 -3.000 9.568 1.00 0.00 62 THR A N 5
ATOM 9891 C CA . THR A 1 62 ? -3.954 -2.995 8.248 1.00 0.00 62 THR A CA 5
ATOM 9892 C C . THR A 1 62 ? -3.583 -4.237 7.421 1.00 0.00 62 THR A C 5
ATOM 9893 O O . THR A 1 62 ? -2.778 -5.058 7.842 1.00 0.00 62 THR A O 5
ATOM 9904 N N . GLU A 1 63 ? -4.149 -4.318 6.216 1.00 0.00 63 GLU A N 5
ATOM 9905 C CA . GLU A 1 63 ? -3.849 -5.386 5.260 1.00 0.00 63 GLU A CA 5
ATOM 9906 C C . GLU A 1 63 ? -4.163 -4.883 3.846 1.00 0.00 63 GLU A C 5
ATOM 9907 O O . GLU A 1 63 ? -5.096 -4.094 3.670 1.00 0.00 63 GLU A O 5
ATOM 9919 N N . ILE A 1 64 ? -3.362 -5.295 2.854 1.00 0.00 64 ILE A N 5
ATOM 9920 C CA . ILE A 1 64 ? -3.553 -4.807 1.491 1.00 0.00 64 ILE A CA 5
ATOM 9921 C C . ILE A 1 64 ? -2.813 -5.682 0.483 1.00 0.00 64 ILE A C 5
ATOM 9922 O O . ILE A 1 64 ? -1.752 -6.238 0.799 1.00 0.00 64 ILE A O 5
ATOM 9938 N N . LYS A 1 65 ? -3.369 -5.797 -0.735 1.00 0.00 65 LYS A N 5
ATOM 9939 C CA . LYS A 1 65 ? -2.739 -6.603 -1.783 1.00 0.00 65 LYS A CA 5
ATOM 9940 C C . LYS A 1 65 ? -2.179 -5.711 -2.889 1.00 0.00 65 LYS A C 5
ATOM 9941 O O . LYS A 1 65 ? -2.909 -4.909 -3.504 1.00 0.00 65 LYS A O 5
ATOM 9960 N N . CYS A 1 66 ? -0.876 -5.848 -3.120 1.00 0.00 66 CYS A N 5
ATOM 9961 C CA . CYS A 1 66 ? -0.160 -5.057 -4.112 1.00 0.00 66 CYS A CA 5
ATOM 9962 C C . CYS A 1 66 ? 0.968 -5.887 -4.717 1.00 0.00 66 CYS A C 5
ATOM 9963 O O . CYS A 1 66 ? 1.234 -6.997 -4.246 1.00 0.00 66 CYS A O 5
ATOM 9971 N N . THR A 1 67 ? 1.625 -5.359 -5.776 1.00 0.00 67 THR A N 5
ATOM 9972 C CA . THR A 1 67 ? 2.722 -6.090 -6.442 1.00 0.00 67 THR A CA 5
ATOM 9973 C C . THR A 1 67 ? 3.674 -6.721 -5.418 1.00 0.00 67 THR A C 5
ATOM 9974 O O . THR A 1 67 ? 3.938 -6.141 -4.364 1.00 0.00 67 THR A O 5
ATOM 9985 N N . GLY A 1 68 ? 4.142 -7.933 -5.727 1.00 0.00 68 GLY A N 5
ATOM 9986 C CA . GLY A 1 68 ? 5.031 -8.674 -4.827 1.00 0.00 68 GLY A CA 5
ATOM 9987 C C . GLY A 1 68 ? 6.522 -8.431 -5.127 1.00 0.00 68 GLY A C 5
ATOM 9988 O O . GLY A 1 68 ? 7.385 -9.008 -4.464 1.00 0.00 68 GLY A O 5
ATOM 9992 N N . ASN A 1 69 ? 6.821 -7.604 -6.148 1.00 0.00 69 ASN A N 5
ATOM 9993 C CA . ASN A 1 69 ? 8.217 -7.330 -6.535 1.00 0.00 69 ASN A CA 5
ATOM 9994 C C . ASN A 1 69 ? 8.622 -5.864 -6.311 1.00 0.00 69 ASN A C 5
ATOM 9995 O O . ASN A 1 69 ? 9.818 -5.550 -6.282 1.00 0.00 69 ASN A O 5
ATOM 10006 N N . HIS A 1 70 ? 7.630 -4.976 -6.141 1.00 0.00 70 HIS A N 5
ATOM 10007 C CA . HIS A 1 70 ? 7.902 -3.552 -5.908 1.00 0.00 70 HIS A CA 5
ATOM 10008 C C . HIS A 1 70 ? 8.444 -3.322 -4.482 1.00 0.00 70 HIS A C 5
ATOM 10009 O O . HIS A 1 70 ? 8.157 -4.108 -3.571 1.00 0.00 70 HIS A O 5
ATOM 10023 N N . LEU A 1 71 ? 9.201 -2.233 -4.299 1.00 0.00 71 LEU A N 5
ATOM 10024 C CA . LEU A 1 71 ? 9.750 -1.897 -2.981 1.00 0.00 71 LEU A CA 5
ATOM 10025 C C . LEU A 1 71 ? 8.707 -1.126 -2.161 1.00 0.00 71 LEU A C 5
ATOM 10026 O O . LEU A 1 71 ? 8.057 -0.212 -2.677 1.00 0.00 71 LEU A O 5
ATOM 10042 N N . ILE A 1 72 ? 8.590 -1.470 -0.873 1.00 0.00 72 ILE A N 5
ATOM 10043 C CA . ILE A 1 72 ? 7.666 -0.779 0.039 1.00 0.00 72 ILE A CA 5
ATOM 10044 C C . ILE A 1 72 ? 8.417 -0.337 1.291 1.00 0.00 72 ILE A C 5
ATOM 10045 O O . ILE A 1 72 ? 9.434 -0.938 1.642 1.00 0.00 72 ILE A O 5
ATOM 10061 N N . ARG A 1 73 ? 7.945 0.738 1.938 1.00 0.00 73 ARG A N 5
ATOM 10062 C CA . ARG A 1 73 ? 8.642 1.265 3.111 1.00 0.00 73 ARG A CA 5
ATOM 10063 C C . ARG A 1 73 ? 8.524 0.330 4.305 1.00 0.00 73 ARG A C 5
ATOM 10064 O O . ARG A 1 73 ? 7.439 -0.148 4.629 1.00 0.00 73 ARG A O 5
ATOM 10085 N N . THR A 1 74 ? 9.658 0.109 4.972 1.00 0.00 74 THR A N 5
ATOM 10086 C CA . THR A 1 74 ? 9.714 -0.731 6.172 1.00 0.00 74 THR A CA 5
ATOM 10087 C C . THR A 1 74 ? 10.554 -0.039 7.239 1.00 0.00 74 THR A C 5
ATOM 10088 O O . THR A 1 74 ? 11.020 1.087 7.031 1.00 0.00 74 THR A O 5
ATOM 10099 N N . ASP A 1 75 ? 10.746 -0.710 8.381 1.00 0.00 75 ASP A N 5
ATOM 10100 C CA . ASP A 1 75 ? 11.533 -0.145 9.484 1.00 0.00 75 ASP A CA 5
ATOM 10101 C C . ASP A 1 75 ? 12.925 0.247 8.985 1.00 0.00 75 ASP A C 5
ATOM 10102 O O . ASP A 1 75 ? 13.499 1.245 9.424 1.00 0.00 75 ASP A O 5
ATOM 10111 N N . LYS A 1 76 ? 13.486 -0.606 8.125 1.00 0.00 76 LYS A N 5
ATOM 10112 C CA . LYS A 1 76 ? 14.855 -0.432 7.615 1.00 0.00 76 LYS A CA 5
ATOM 10113 C C . LYS A 1 76 ? 14.888 0.435 6.335 1.00 0.00 76 LYS A C 5
ATOM 10114 O O . LYS A 1 76 ? 15.960 0.883 5.916 1.00 0.00 76 LYS A O 5
ATOM 10133 N N . GLY A 1 77 ? 13.711 0.654 5.715 1.00 0.00 77 GLY A N 5
ATOM 10134 C CA . GLY A 1 77 ? 13.619 1.451 4.484 1.00 0.00 77 GLY A CA 5
ATOM 10135 C C . GLY A 1 77 ? 12.870 0.687 3.395 1.00 0.00 77 GLY A C 5
ATOM 10136 O O . GLY A 1 77 ? 12.231 -0.330 3.671 1.00 0.00 77 GLY A O 5
ATOM 10140 N N . TRP A 1 78 ? 12.946 1.191 2.156 1.00 0.00 78 TRP A N 5
ATOM 10141 C CA . TRP A 1 78 ? 12.263 0.552 1.020 1.00 0.00 78 TRP A CA 5
ATOM 10142 C C . TRP A 1 78 ? 12.804 -0.870 0.810 1.00 0.00 78 TRP A C 5
ATOM 10143 O O . TRP A 1 78 ? 14.016 -1.069 0.695 1.00 0.00 78 TRP A O 5
ATOM 10164 N N . ILE A 1 79 ? 11.892 -1.853 0.773 1.00 0.00 79 ILE A N 5
ATOM 10165 C CA . ILE A 1 79 ? 12.272 -3.272 0.590 1.00 0.00 79 ILE A CA 5
ATOM 10166 C C . ILE A 1 79 ? 11.277 -4.013 -0.331 1.00 0.00 79 ILE A C 5
ATOM 10167 O O . ILE A 1 79 ? 10.074 -3.766 -0.290 1.00 0.00 79 ILE A O 5
ATOM 10183 N N . LYS A 1 80 ? 11.809 -4.948 -1.126 1.00 0.00 80 LYS A N 5
ATOM 10184 C CA . LYS A 1 80 ? 10.998 -5.763 -2.040 1.00 0.00 80 LYS A CA 5
ATOM 10185 C C . LYS A 1 80 ? 9.907 -6.521 -1.269 1.00 0.00 80 LYS A C 5
ATOM 10186 O O . LYS A 1 80 ? 10.169 -7.099 -0.213 1.00 0.00 80 LYS A O 5
ATOM 10205 N N . ALA A 1 81 ? 8.679 -6.497 -1.817 1.00 0.00 81 ALA A N 5
ATOM 10206 C CA . ALA A 1 81 ? 7.517 -7.141 -1.183 1.00 0.00 81 ALA A CA 5
ATOM 10207 C C . ALA A 1 81 ? 7.755 -8.636 -0.985 1.00 0.00 81 ALA A C 5
ATOM 10208 O O . ALA A 1 81 ? 7.394 -9.196 0.056 1.00 0.00 81 ALA A O 5
ATOM 10215 N N . ALA A 1 82 ? 8.386 -9.263 -1.975 1.00 0.00 82 ALA A N 5
ATOM 10216 C CA . ALA A 1 82 ? 8.705 -10.689 -1.911 1.00 0.00 82 ALA A CA 5
ATOM 10217 C C . ALA A 1 82 ? 9.611 -10.982 -0.709 1.00 0.00 82 ALA A C 5
ATOM 10218 O O . ALA A 1 82 ? 9.484 -12.023 -0.060 1.00 0.00 82 ALA A O 5
ATOM 10225 N N . ASN A 1 83 ? 10.536 -10.053 -0.435 1.00 0.00 83 ASN A N 5
ATOM 10226 C CA . ASN A 1 83 ? 11.489 -10.194 0.669 1.00 0.00 83 ASN A CA 5
ATOM 10227 C C . ASN A 1 83 ? 10.813 -10.001 2.036 1.00 0.00 83 ASN A C 5
ATOM 10228 O O . ASN A 1 83 ? 11.265 -10.567 3.038 1.00 0.00 83 ASN A O 5
ATOM 10239 N N . ILE A 1 84 ? 9.753 -9.176 2.078 1.00 0.00 84 ILE A N 5
ATOM 10240 C CA . ILE A 1 84 ? 9.049 -8.887 3.343 1.00 0.00 84 ILE A CA 5
ATOM 10241 C C . ILE A 1 84 ? 8.627 -10.180 4.051 1.00 0.00 84 ILE A C 5
ATOM 10242 O O . ILE A 1 84 ? 8.127 -11.117 3.424 1.00 0.00 84 ILE A O 5
ATOM 10258 N N . THR A 1 85 ? 8.808 -10.191 5.373 1.00 0.00 85 THR A N 5
ATOM 10259 C CA . THR A 1 85 ? 8.427 -11.324 6.213 1.00 0.00 85 THR A CA 5
ATOM 10260 C C . THR A 1 85 ? 7.604 -10.811 7.418 1.00 0.00 85 THR A C 5
ATOM 10261 O O . THR A 1 85 ? 7.677 -9.620 7.732 1.00 0.00 85 THR A O 5
ATOM 10272 N N . PRO A 1 86 ? 6.808 -11.664 8.102 1.00 0.00 86 PRO A N 5
ATOM 10273 C CA . PRO A 1 86 ? 5.979 -11.211 9.268 1.00 0.00 86 PRO A CA 5
ATOM 10274 C C . PRO A 1 86 ? 6.804 -10.412 10.290 1.00 0.00 86 PRO A C 5
ATOM 10275 O O . PRO A 1 86 ? 6.274 -9.540 10.986 1.00 0.00 86 PRO A O 5
ATOM 10286 N N . LYS A 1 87 ? 8.101 -10.691 10.344 1.00 0.00 87 LYS A N 5
ATOM 10287 C CA . LYS A 1 87 ? 9.007 -9.984 11.252 1.00 0.00 87 LYS A CA 5
ATOM 10288 C C . LYS A 1 87 ? 9.029 -8.480 10.927 1.00 0.00 87 LYS A C 5
ATOM 10289 O O . LYS A 1 87 ? 9.077 -7.641 11.833 1.00 0.00 87 LYS A O 5
ATOM 10308 N N . MET A 1 88 ? 9.065 -8.171 9.638 1.00 0.00 88 MET A N 5
ATOM 10309 C CA . MET A 1 88 ? 9.164 -6.786 9.172 1.00 0.00 88 MET A CA 5
ATOM 10310 C C . MET A 1 88 ? 8.010 -5.939 9.710 1.00 0.00 88 MET A C 5
ATOM 10311 O O . MET A 1 88 ? 6.849 -6.392 9.756 1.00 0.00 88 MET A O 5
ATOM 10325 N N . LYS A 1 89 ? 8.329 -4.685 10.075 1.00 0.00 89 LYS A N 5
ATOM 10326 C CA . LYS A 1 89 ? 7.310 -3.744 10.550 1.00 0.00 89 LYS A CA 5
ATOM 10327 C C . LYS A 1 89 ? 7.341 -2.484 9.696 1.00 0.00 89 LYS A C 5
ATOM 10328 O O . LYS A 1 89 ? 8.405 -2.084 9.218 1.00 0.00 89 LYS A O 5
ATOM 10347 N N . ILE A 1 90 ? 6.162 -1.899 9.446 1.00 0.00 90 ILE A N 5
ATOM 10348 C CA . ILE A 1 90 ? 6.065 -0.712 8.578 1.00 0.00 90 ILE A CA 5
ATOM 10349 C C . ILE A 1 90 ? 5.371 0.448 9.304 1.00 0.00 90 ILE A C 5
ATOM 10350 O O . ILE A 1 90 ? 4.226 0.318 9.749 1.00 0.00 90 ILE A O 5
ATOM 10366 N N . LEU A 1 91 ? 6.059 1.595 9.371 1.00 0.00 91 LEU A N 5
ATOM 10367 C CA . LEU A 1 91 ? 5.486 2.794 9.988 1.00 0.00 91 LEU A CA 5
ATOM 10368 C C . LEU A 1 91 ? 4.221 3.239 9.236 1.00 0.00 91 LEU A C 5
ATOM 10369 O O . LEU A 1 91 ? 4.202 3.268 8.001 1.00 0.00 91 LEU A O 5
ATOM 10385 N N . SER A 1 92 ? 3.163 3.552 9.993 1.00 0.00 92 SER A N 5
ATOM 10386 C CA . SER A 1 92 ? 1.888 3.972 9.403 1.00 0.00 92 SER A CA 5
ATOM 10387 C C . SER A 1 92 ? 1.382 5.282 10.049 1.00 0.00 92 SER A C 5
ATOM 10388 O O . SER A 1 92 ? 1.606 5.501 11.243 1.00 0.00 92 SER A O 5
ATOM 10396 N N . PRO A 1 93 ? 0.681 6.161 9.290 1.00 0.00 93 PRO A N 5
ATOM 10397 C CA . PRO A 1 93 ? 0.136 7.440 9.850 1.00 0.00 93 PRO A CA 5
ATOM 10398 C C . PRO A 1 93 ? -1.078 7.193 10.741 1.00 0.00 93 PRO A C 5
ATOM 10399 O O . PRO A 1 93 ? -1.836 6.244 10.519 1.00 0.00 93 PRO A O 5
ATOM 10410 N N . GLU A 1 94 ? -1.269 8.069 11.734 1.00 0.00 94 GLU A N 5
ATOM 10411 C CA . GLU A 1 94 ? -2.411 7.965 12.647 1.00 0.00 94 GLU A CA 5
ATOM 10412 C C . GLU A 1 94 ? -3.172 9.281 12.693 1.00 0.00 94 GLU A C 5
ATOM 10413 O O . GLU A 1 94 ? -2.569 10.352 12.831 1.00 0.00 94 GLU A O 5
ATOM 10425 N N . ILE A 1 95 ? -4.499 9.192 12.567 1.00 0.00 95 ILE A N 5
ATOM 10426 C CA . ILE A 1 95 ? -5.361 10.376 12.578 1.00 0.00 95 ILE A CA 5
ATOM 10427 C C . ILE A 1 95 ? -5.844 10.668 14.007 1.00 0.00 95 ILE A C 5
ATOM 10428 O O . ILE A 1 95 ? -6.573 9.876 14.603 1.00 0.00 95 ILE A O 5
ATOM 10444 N N . ASP A 1 96 ? -5.433 11.822 14.522 1.00 0.00 96 ASP A N 5
ATOM 10445 C CA . ASP A 1 96 ? -5.794 12.273 15.866 1.00 0.00 96 ASP A CA 5
ATOM 10446 C C . ASP A 1 96 ? -5.680 13.820 15.918 1.00 0.00 96 ASP A C 5
ATOM 10447 O O . ASP A 1 96 ? -5.814 14.475 14.878 1.00 0.00 96 ASP A O 5
ATOM 10456 N N . ALA A 1 97 ? -5.367 14.396 17.102 1.00 0.00 97 ALA A N 5
ATOM 10457 C CA . ALA A 1 97 ? -5.165 15.843 17.209 1.00 0.00 97 ALA A CA 5
ATOM 10458 C C . ALA A 1 97 ? -4.025 16.260 16.273 1.00 0.00 97 ALA A C 5
ATOM 10459 O O . ALA A 1 97 ? -4.109 17.284 15.590 1.00 0.00 97 ALA A O 5
ATOM 10466 N N . ALA A 1 98 ? -2.994 15.410 16.206 1.00 0.00 98 ALA A N 5
ATOM 10467 C CA . ALA A 1 98 ? -1.865 15.611 15.314 1.00 0.00 98 ALA A CA 5
ATOM 10468 C C . ALA A 1 98 ? -1.428 14.265 14.747 1.00 0.00 98 ALA A C 5
ATOM 10469 O O . ALA A 1 98 ? -1.513 13.243 15.438 1.00 0.00 98 ALA A O 5
ATOM 10476 N N . VAL A 1 99 ? -0.980 14.260 13.485 1.00 0.00 99 VAL A N 5
ATOM 10477 C CA . VAL A 1 99 ? -0.552 13.013 12.834 1.00 0.00 99 VAL A CA 5
ATOM 10478 C C . VAL A 1 99 ? 0.537 12.328 13.655 1.00 0.00 99 VAL A C 5
ATOM 10479 O O . VAL A 1 99 ? 1.461 12.985 14.145 1.00 0.00 99 VAL A O 5
ATOM 10492 N N . LYS A 1 100 ? 0.411 11.006 13.814 1.00 0.00 100 LYS A N 5
ATOM 10493 C CA . LYS A 1 100 ? 1.379 10.229 14.594 1.00 0.00 100 LYS A CA 5
ATOM 10494 C C . LYS A 1 100 ? 1.775 8.953 13.854 1.00 0.00 100 LYS A C 5
ATOM 10495 O O . LYS A 1 100 ? 0.916 8.237 13.333 1.00 0.00 100 LYS A O 5
ATOM 10514 N N . THR A 1 101 ? 3.084 8.684 13.809 1.00 0.00 101 THR A N 5
ATOM 10515 C CA . THR A 1 101 ? 3.608 7.500 13.125 1.00 0.00 101 THR A CA 5
ATOM 10516 C C . THR A 1 101 ? 3.840 6.350 14.107 1.00 0.00 101 THR A C 5
ATOM 10517 O O . THR A 1 101 ? 4.426 6.542 15.178 1.00 0.00 101 THR A O 5
ATOM 10528 N N . ALA A 1 102 ? 3.390 5.152 13.719 1.00 0.00 102 ALA A N 5
ATOM 10529 C CA . ALA A 1 102 ? 3.556 3.955 14.543 1.00 0.00 102 ALA A CA 5
ATOM 10530 C C . ALA A 1 102 ? 3.790 2.734 13.663 1.00 0.00 102 ALA A C 5
ATOM 10531 O O . ALA A 1 102 ? 3.180 2.605 12.600 1.00 0.00 102 ALA A O 5
ATOM 10538 N N . LEU A 1 103 ? 4.683 1.847 14.108 1.00 0.00 103 LEU A N 5
ATOM 10539 C CA . LEU A 1 103 ? 5.015 0.643 13.348 1.00 0.00 103 LEU A CA 5
ATOM 10540 C C . LEU A 1 103 ? 3.896 -0.388 13.417 1.00 0.00 103 LEU A C 5
ATOM 10541 O O . LEU A 1 103 ? 3.274 -0.577 14.466 1.00 0.00 103 LEU A O 5
ATOM 10557 N N . GLN A 1 104 ? 3.687 -1.095 12.299 1.00 0.00 104 GLN A N 5
ATOM 10558 C CA . GLN A 1 104 ? 2.688 -2.163 12.229 1.00 0.00 104 GLN A CA 5
ATOM 10559 C C . GLN A 1 104 ? 3.403 -3.509 12.044 1.00 0.00 104 GLN A C 5
ATOM 10560 O O . GLN A 1 104 ? 4.439 -3.569 11.393 1.00 0.00 104 GLN A O 5
ATOM 10574 N N . ASP A 1 105 ? 2.879 -4.557 12.679 1.00 0.00 105 ASP A N 5
ATOM 10575 C CA . ASP A 1 105 ? 3.512 -5.883 12.653 1.00 0.00 105 ASP A CA 5
ATOM 10576 C C . ASP A 1 105 ? 2.926 -6.760 11.566 1.00 0.00 105 ASP A C 5
ATOM 10577 O O . ASP A 1 105 ? 1.726 -7.050 11.582 1.00 0.00 105 ASP A O 5
ATOM 10586 N N . VAL A 1 106 ? 3.783 -7.213 10.624 1.00 0.00 106 VAL A N 5
ATOM 10587 C CA . VAL A 1 106 ? 3.311 -8.088 9.554 1.00 0.00 106 VAL A CA 5
ATOM 10588 C C . VAL A 1 106 ? 3.028 -9.485 10.133 1.00 0.00 106 VAL A C 5
ATOM 10589 O O . VAL A 1 106 ? 3.890 -10.081 10.775 1.00 0.00 106 VAL A O 5
ATOM 10602 N N . GLU A 1 107 ? 1.815 -9.991 9.903 1.00 0.00 107 GLU A N 5
ATOM 10603 C CA . GLU A 1 107 ? 1.441 -11.326 10.386 1.00 0.00 107 GLU A CA 5
ATOM 10604 C C . GLU A 1 107 ? 1.721 -12.369 9.318 1.00 0.00 107 GLU A C 5
ATOM 10605 O O . GLU A 1 107 ? 2.239 -13.451 9.613 1.00 0.00 107 GLU A O 5
ATOM 10617 N N . SER A 1 108 ? 1.386 -12.027 8.068 1.00 0.00 108 SER A N 5
ATOM 10618 C CA . SER A 1 108 ? 1.612 -12.919 6.939 1.00 0.00 108 SER A CA 5
ATOM 10619 C C . SER A 1 108 ? 1.335 -12.228 5.615 1.00 0.00 108 SER A C 5
ATOM 10620 O O . SER A 1 108 ? 0.562 -11.278 5.553 1.00 0.00 108 SER A O 5
ATOM 10628 N N . ILE A 1 109 ? 1.909 -12.782 4.551 1.00 0.00 109 ILE A N 5
ATOM 10629 C CA . ILE A 1 109 ? 1.676 -12.298 3.190 1.00 0.00 109 ILE A CA 5
ATOM 10630 C C . ILE A 1 109 ? 1.005 -13.423 2.397 1.00 0.00 109 ILE A C 5
ATOM 10631 O O . ILE A 1 109 ? 1.548 -14.531 2.316 1.00 0.00 109 ILE A O 5
ATOM 10647 N N . GLU A 1 110 ? -0.195 -13.155 1.852 1.00 0.00 110 GLU A N 5
ATOM 10648 C CA . GLU A 1 110 ? -0.941 -14.195 1.114 1.00 0.00 110 GLU A CA 5
ATOM 10649 C C . GLU A 1 110 ? -1.084 -13.838 -0.352 1.00 0.00 110 GLU A C 5
ATOM 10650 O O . GLU A 1 110 ? -1.805 -12.907 -0.699 1.00 0.00 110 GLU A O 5
ATOM 10662 N N . LYS A 1 111 ? -0.400 -14.600 -1.217 1.00 0.00 111 LYS A N 5
ATOM 10663 C CA . LYS A 1 111 ? -0.452 -14.349 -2.651 1.00 0.00 111 LYS A CA 5
ATOM 10664 C C . LYS A 1 111 ? -1.788 -14.783 -3.253 1.00 0.00 111 LYS A C 5
ATOM 10665 O O . LYS A 1 111 ? -2.159 -15.958 -3.197 1.00 0.00 111 LYS A O 5
ATOM 10684 N N . LEU A 1 112 ? -2.486 -13.818 -3.843 1.00 0.00 112 LEU A N 5
ATOM 10685 C CA . LEU A 1 112 ? -3.776 -14.070 -4.495 1.00 0.00 112 LEU A CA 5
ATOM 10686 C C . LEU A 1 112 ? -3.575 -14.385 -5.978 1.00 0.00 112 LEU A C 5
ATOM 10687 O O . LEU A 1 112 ? -4.356 -15.133 -6.573 1.00 0.00 112 LEU A O 5
ATOM 10703 N N . GLY A 1 113 ? -2.510 -13.813 -6.565 1.00 0.00 113 GLY A N 5
ATOM 10704 C CA . GLY A 1 113 ? -2.194 -14.036 -7.964 1.00 0.00 113 GLY A CA 5
ATOM 10705 C C . GLY A 1 113 ? -2.699 -12.904 -8.839 1.00 0.00 113 GLY A C 5
ATOM 10706 O O . GLY A 1 113 ? -2.771 -11.750 -8.403 1.00 0.00 113 GLY A O 5
ATOM 10710 N N . VAL A 1 114 ? -3.021 -13.241 -10.090 1.00 0.00 114 VAL A N 5
ATOM 10711 C CA . VAL A 1 114 ? -3.489 -12.254 -11.063 1.00 0.00 114 VAL A CA 5
ATOM 10712 C C . VAL A 1 114 ? -4.902 -11.771 -10.697 1.00 0.00 114 VAL A C 5
ATOM 10713 O O . VAL A 1 114 ? -5.835 -12.568 -10.574 1.00 0.00 114 VAL A O 5
ATOM 10726 N N . ASN A 1 115 ? -5.032 -10.455 -10.542 1.00 0.00 115 ASN A N 5
ATOM 10727 C CA . ASN A 1 115 ? -6.305 -9.819 -10.207 1.00 0.00 115 ASN A CA 5
ATOM 10728 C C . ASN A 1 115 ? -6.440 -8.497 -10.926 1.00 0.00 115 ASN A C 5
ATOM 10729 O O . ASN A 1 115 ? -5.448 -7.957 -11.432 1.00 0.00 115 ASN A O 5
ATOM 10740 N N . HIS A 1 116 ? -7.649 -7.919 -10.874 1.00 0.00 116 HIS A N 5
ATOM 10741 C CA . HIS A 1 116 ? -7.865 -6.592 -11.423 1.00 0.00 116 HIS A CA 5
ATOM 10742 C C . HIS A 1 116 ? -7.040 -5.612 -10.611 1.00 0.00 116 HIS A C 5
ATOM 10743 O O . HIS A 1 116 ? -7.005 -5.710 -9.386 1.00 0.00 116 HIS A O 5
ATOM 10757 N N . VAL A 1 117 ? -6.319 -4.717 -11.290 1.00 0.00 117 VAL A N 5
ATOM 10758 C CA . VAL A 1 117 ? -5.421 -3.763 -10.589 1.00 0.00 117 VAL A CA 5
ATOM 10759 C C . VAL A 1 117 ? -5.535 -2.354 -11.120 1.00 0.00 117 VAL A C 5
ATOM 10760 O O . VAL A 1 117 ? -5.807 -2.131 -12.302 1.00 0.00 117 VAL A O 5
ATOM 10773 N N . TYR A 1 118 ? -5.281 -1.407 -10.224 1.00 0.00 118 TYR A N 5
ATOM 10774 C CA . TYR A 1 118 ? -5.299 0.013 -10.545 1.00 0.00 118 TYR A CA 5
ATOM 10775 C C . TYR A 1 118 ? -4.402 0.733 -9.539 1.00 0.00 118 TYR A C 5
ATOM 10776 O O . TYR A 1 118 ? -4.206 0.236 -8.417 1.00 0.00 118 TYR A O 5
ATOM 10794 N N . ASP A 1 119 ? -3.878 1.896 -9.917 1.00 0.00 119 ASP A N 5
ATOM 10795 C CA . ASP A 1 119 ? -3.035 2.682 -9.013 1.00 0.00 119 ASP A CA 5
ATOM 10796 C C . ASP A 1 119 ? -2.889 4.107 -9.516 1.00 0.00 119 ASP A C 5
ATOM 10797 O O . ASP A 1 119 ? -3.241 4.397 -10.659 1.00 0.00 119 ASP A O 5
ATOM 10806 N N . ILE A 1 120 ? -2.410 5.012 -8.641 1.00 0.00 120 ILE A N 5
ATOM 10807 C CA . ILE A 1 120 ? -2.278 6.426 -9.009 1.00 0.00 120 ILE A CA 5
ATOM 10808 C C . ILE A 1 120 ? -0.977 7.056 -8.490 1.00 0.00 120 ILE A C 5
ATOM 10809 O O . ILE A 1 120 ? -0.410 6.625 -7.487 1.00 0.00 120 ILE A O 5
ATOM 10825 N N . GLU A 1 121 ? -0.499 8.045 -9.242 1.00 0.00 121 GLU A N 5
ATOM 10826 C CA . GLU A 1 121 ? 0.760 8.742 -8.957 1.00 0.00 121 GLU A CA 5
ATOM 10827 C C . GLU A 1 121 ? 0.527 10.067 -8.247 1.00 0.00 121 GLU A C 5
ATOM 10828 O O . GLU A 1 121 ? -0.547 10.626 -8.332 1.00 0.00 121 GLU A O 5
ATOM 10840 N N . VAL A 1 122 ? 1.557 10.547 -7.517 1.00 0.00 122 VAL A N 5
ATOM 10841 C CA . VAL A 1 122 ? 1.461 11.823 -6.777 1.00 0.00 122 VAL A CA 5
ATOM 10842 C C . VAL A 1 122 ? 2.430 12.868 -7.365 1.00 0.00 122 VAL A C 5
ATOM 10843 O O . VAL A 1 122 ? 3.374 12.521 -8.078 1.00 0.00 122 VAL A O 5
ATOM 10856 N N . GLU A 1 123 ? 2.102 14.147 -7.153 1.00 0.00 123 GLU A N 5
ATOM 10857 C CA . GLU A 1 123 ? 2.847 15.270 -7.757 1.00 0.00 123 GLU A CA 5
ATOM 10858 C C . GLU A 1 123 ? 4.291 15.469 -7.248 1.00 0.00 123 GLU A C 5
ATOM 10859 O O . GLU A 1 123 ? 5.149 15.887 -8.036 1.00 0.00 123 GLU A O 5
ATOM 10871 N N . HIS A 1 124 ? 4.534 15.328 -5.921 1.00 0.00 124 HIS A N 5
ATOM 10872 C CA . HIS A 1 124 ? 5.870 15.695 -5.368 1.00 0.00 124 HIS A CA 5
ATOM 10873 C C . HIS A 1 124 ? 6.739 14.508 -4.921 1.00 0.00 124 HIS A C 5
ATOM 10874 O O . HIS A 1 124 ? 7.859 14.344 -5.420 1.00 0.00 124 HIS A O 5
ATOM 10888 N N . ASN A 1 125 ? 6.274 13.757 -3.914 1.00 0.00 125 ASN A N 5
ATOM 10889 C CA . ASN A 1 125 ? 7.090 12.671 -3.329 1.00 0.00 125 ASN A CA 5
ATOM 10890 C C . ASN A 1 125 ? 7.075 11.379 -4.164 1.00 0.00 125 ASN A C 5
ATOM 10891 O O . ASN A 1 125 ? 7.881 10.474 -3.925 1.00 0.00 125 ASN A O 5
ATOM 10902 N N . HIS A 1 126 ? 6.177 11.311 -5.148 1.00 0.00 126 HIS A N 5
ATOM 10903 C CA . HIS A 1 126 ? 6.076 10.138 -6.037 1.00 0.00 126 HIS A CA 5
ATOM 10904 C C . HIS A 1 126 ? 5.808 8.842 -5.245 1.00 0.00 126 HIS A C 5
ATOM 10905 O O . HIS A 1 126 ? 6.149 7.743 -5.701 1.00 0.00 126 HIS A O 5
ATOM 10919 N N . ASN A 1 127 ? 5.162 8.979 -4.079 1.00 0.00 127 ASN A N 5
ATOM 10920 C CA . ASN A 1 127 ? 4.813 7.824 -3.246 1.00 0.00 127 ASN A CA 5
ATOM 10921 C C . ASN A 1 127 ? 3.405 7.974 -2.698 1.00 0.00 127 ASN A C 5
ATOM 10922 O O . ASN A 1 127 ? 2.874 9.089 -2.634 1.00 0.00 127 ASN A O 5
ATOM 10933 N N . PHE A 1 128 ? 2.799 6.850 -2.298 1.00 0.00 128 PHE A N 5
ATOM 10934 C CA . PHE A 1 128 ? 1.443 6.870 -1.746 1.00 0.00 128 PHE A CA 5
ATOM 10935 C C . PHE A 1 128 ? 1.237 5.741 -0.732 1.00 0.00 128 PHE A C 5
ATOM 10936 O O . PHE A 1 128 ? 2.031 4.796 -0.674 1.00 0.00 128 PHE A O 5
ATOM 10953 N N . VAL A 1 129 ? 0.184 5.867 0.077 1.00 0.00 129 VAL A N 5
ATOM 10954 C CA . VAL A 1 129 ? -0.120 4.876 1.116 1.00 0.00 129 VAL A CA 5
ATOM 10955 C C . VAL A 1 129 ? -1.423 4.135 0.778 1.00 0.00 129 VAL A C 5
ATOM 10956 O O . VAL A 1 129 ? -2.474 4.760 0.610 1.00 0.00 129 VAL A O 5
ATOM 10969 N N . ALA A 1 130 ? -1.343 2.797 0.719 1.00 0.00 130 ALA A N 5
ATOM 10970 C CA . ALA A 1 130 ? -2.510 1.969 0.445 1.00 0.00 130 ALA A CA 5
ATOM 10971 C C . ALA A 1 130 ? -2.981 1.299 1.727 1.00 0.00 130 ALA A C 5
ATOM 10972 O O . ALA A 1 130 ? -2.269 0.470 2.305 1.00 0.00 130 ALA A O 5
ATOM 10979 N N . ASN A 1 131 ? -4.180 1.675 2.172 1.00 0.00 131 ASN A N 5
ATOM 10980 C CA . ASN A 1 131 ? -4.761 1.130 3.396 1.00 0.00 131 ASN A CA 5
ATOM 10981 C C . ASN A 1 131 ? -3.780 1.255 4.584 1.00 0.00 131 ASN A C 5
ATOM 10982 O O . ASN A 1 131 ? -3.662 0.342 5.413 1.00 0.00 131 ASN A O 5
ATOM 10993 N N . GLY A 1 132 ? -3.104 2.408 4.670 1.00 0.00 132 GLY A N 5
ATOM 10994 C CA . GLY A 1 132 ? -2.158 2.681 5.763 1.00 0.00 132 GLY A CA 5
ATOM 10995 C C . GLY A 1 132 ? -0.756 2.087 5.506 1.00 0.00 132 GLY A C 5
ATOM 10996 O O . GLY A 1 132 ? 0.131 2.205 6.360 1.00 0.00 132 GLY A O 5
ATOM 11000 N N . LEU A 1 133 ? -0.552 1.471 4.322 1.00 0.00 133 LEU A N 5
ATOM 11001 C CA . LEU A 1 133 ? 0.755 0.893 3.969 1.00 0.00 133 LEU A CA 5
ATOM 11002 C C . LEU A 1 133 ? 1.460 1.749 2.915 1.00 0.00 133 LEU A C 5
ATOM 11003 O O . LEU A 1 133 ? 0.971 1.899 1.802 1.00 0.00 133 LEU A O 5
ATOM 11019 N N . LEU A 1 134 ? 2.617 2.307 3.287 1.00 0.00 134 LEU A N 5
ATOM 11020 C CA . LEU A 1 134 ? 3.393 3.169 2.385 1.00 0.00 134 LEU A CA 5
ATOM 11021 C C . LEU A 1 134 ? 4.131 2.359 1.314 1.00 0.00 134 LEU A C 5
ATOM 11022 O O . LEU A 1 134 ? 4.883 1.427 1.624 1.00 0.00 134 LEU A O 5
ATOM 11038 N N . VAL A 1 135 ? 3.929 2.761 0.051 1.00 0.00 135 VAL A N 5
ATOM 11039 C CA . VAL A 1 135 ? 4.584 2.115 -1.084 1.00 0.00 135 VAL A CA 5
ATOM 11040 C C . VAL A 1 135 ? 5.261 3.150 -1.988 1.00 0.00 135 VAL A C 5
ATOM 11041 O O . VAL A 1 135 ? 4.825 4.308 -2.069 1.00 0.00 135 VAL A O 5
ATOM 11054 N N . HIS A 1 136 ? 6.311 2.706 -2.676 1.00 0.00 136 HIS A N 5
ATOM 11055 C CA . HIS A 1 136 ? 7.063 3.555 -3.600 1.00 0.00 136 HIS A CA 5
ATOM 11056 C C . HIS A 1 136 ? 6.589 3.319 -5.040 1.00 0.00 136 HIS A C 5
ATOM 11057 O O . HIS A 1 136 ? 6.676 2.200 -5.554 1.00 0.00 136 HIS A O 5
ATOM 11071 N N . ASN A 1 137 ? 6.097 4.386 -5.678 1.00 0.00 137 ASN A N 5
ATOM 11072 C CA . ASN A 1 137 ? 5.614 4.306 -7.057 1.00 0.00 137 ASN A CA 5
ATOM 11073 C C . ASN A 1 137 ? 6.776 4.470 -8.039 1.00 0.00 137 ASN A C 5
ATOM 11074 O O . ASN A 1 137 ? 7.620 5.318 -7.793 1.00 0.00 137 ASN A O 5
ATOM 11086 N N . GLU A 1 1 ? 3.237 -0.318 -6.018 1.00 0.00 1 GLU A N 6
ATOM 11087 C CA . GLU A 1 1 ? 3.137 0.300 -7.374 1.00 0.00 1 GLU A CA 6
ATOM 11088 C C . GLU A 1 1 ? 1.739 0.061 -7.945 1.00 0.00 1 GLU A C 6
ATOM 11089 O O . GLU A 1 1 ? 1.166 0.943 -8.589 1.00 0.00 1 GLU A O 6
ATOM 11103 N N . ALA A 1 2 ? 1.200 -1.149 -7.713 1.00 0.00 2 ALA A N 6
ATOM 11104 C CA . ALA A 1 2 ? -0.131 -1.507 -8.207 1.00 0.00 2 ALA A CA 6
ATOM 11105 C C . ALA A 1 2 ? -0.942 -2.210 -7.124 1.00 0.00 2 ALA A C 6
ATOM 11106 O O . ALA A 1 2 ? -0.430 -3.089 -6.428 1.00 0.00 2 ALA A O 6
ATOM 11113 N N . LEU A 1 3 ? -2.209 -1.807 -6.986 1.00 0.00 3 LEU A N 6
ATOM 11114 C CA . LEU A 1 3 ? -3.108 -2.382 -5.986 1.00 0.00 3 LEU A CA 6
ATOM 11115 C C . LEU A 1 3 ? -4.289 -3.033 -6.678 1.00 0.00 3 LEU A C 6
ATOM 11116 O O . LEU A 1 3 ? -4.717 -2.555 -7.716 1.00 0.00 3 LEU A O 6
ATOM 11132 N N . THR A 1 4 ? -4.829 -4.119 -6.098 1.00 0.00 4 THR A N 6
ATOM 11133 C CA . THR A 1 4 ? -5.985 -4.793 -6.716 1.00 0.00 4 THR A CA 6
ATOM 11134 C C . THR A 1 4 ? -7.181 -3.841 -6.747 1.00 0.00 4 THR A C 6
ATOM 11135 O O . THR A 1 4 ? -7.204 -2.842 -6.024 1.00 0.00 4 THR A O 6
ATOM 11146 N N . GLY A 1 5 ? -8.146 -4.125 -7.629 1.00 0.00 5 GLY A N 6
ATOM 11147 C CA . GLY A 1 5 ? -9.318 -3.261 -7.800 1.00 0.00 5 GLY A CA 6
ATOM 11148 C C . GLY A 1 5 ? -10.098 -3.133 -6.505 1.00 0.00 5 GLY A C 6
ATOM 11149 O O . GLY A 1 5 ? -10.555 -2.041 -6.149 1.00 0.00 5 GLY A O 6
ATOM 11153 N N . ASP A 1 6 ? -10.227 -4.249 -5.794 1.00 0.00 6 ASP A N 6
ATOM 11154 C CA . ASP A 1 6 ? -10.932 -4.270 -4.508 1.00 0.00 6 ASP A CA 6
ATOM 11155 C C . ASP A 1 6 ? -10.136 -3.528 -3.413 1.00 0.00 6 ASP A C 6
ATOM 11156 O O . ASP A 1 6 ? -10.698 -3.140 -2.385 1.00 0.00 6 ASP A O 6
ATOM 11165 N N . ALA A 1 7 ? -8.825 -3.351 -3.643 1.00 0.00 7 ALA A N 6
ATOM 11166 C CA . ALA A 1 7 ? -7.943 -2.678 -2.688 1.00 0.00 7 ALA A CA 6
ATOM 11167 C C . ALA A 1 7 ? -8.378 -1.233 -2.456 1.00 0.00 7 ALA A C 6
ATOM 11168 O O . ALA A 1 7 ? -9.114 -0.659 -3.265 1.00 0.00 7 ALA A O 6
ATOM 11175 N N . LEU A 1 8 ? -7.933 -0.660 -1.327 1.00 0.00 8 LEU A N 6
ATOM 11176 C CA . LEU A 1 8 ? -8.284 0.721 -0.965 1.00 0.00 8 LEU A CA 6
ATOM 11177 C C . LEU A 1 8 ? -7.039 1.536 -0.563 1.00 0.00 8 LEU A C 6
ATOM 11178 O O . LEU A 1 8 ? -6.069 0.996 -0.011 1.00 0.00 8 LEU A O 6
ATOM 11194 N N . ILE A 1 9 ? -7.061 2.831 -0.900 1.00 0.00 9 ILE A N 6
ATOM 11195 C CA . ILE A 1 9 ? -5.933 3.730 -0.645 1.00 0.00 9 ILE A CA 6
ATOM 11196 C C . ILE A 1 9 ? -6.399 4.966 0.130 1.00 0.00 9 ILE A C 6
ATOM 11197 O O . ILE A 1 9 ? -7.503 5.479 -0.104 1.00 0.00 9 ILE A O 6
ATOM 11213 N N . LEU A 1 10 ? -5.547 5.437 1.050 1.00 0.00 10 LEU A N 6
ATOM 11214 C CA . LEU A 1 10 ? -5.854 6.620 1.843 1.00 0.00 10 LEU A CA 6
ATOM 11215 C C . LEU A 1 10 ? -6.039 7.835 0.944 1.00 0.00 10 LEU A C 6
ATOM 11216 O O . LEU A 1 10 ? -5.309 8.018 -0.035 1.00 0.00 10 LEU A O 6
ATOM 11232 N N . SER A 1 11 ? -7.020 8.663 1.293 1.00 0.00 11 SER A N 6
ATOM 11233 C CA . SER A 1 11 ? -7.327 9.872 0.547 1.00 0.00 11 SER A CA 6
ATOM 11234 C C . SER A 1 11 ? -7.734 10.985 1.503 1.00 0.00 11 SER A C 6
ATOM 11235 O O . SER A 1 11 ? -7.673 10.807 2.725 1.00 0.00 11 SER A O 6
ATOM 11243 N N . ASP A 1 12 ? -8.086 12.158 0.950 1.00 0.00 12 ASP A N 6
ATOM 11244 C CA . ASP A 1 12 ? -8.423 13.315 1.777 1.00 0.00 12 ASP A CA 6
ATOM 11245 C C . ASP A 1 12 ? -9.500 12.959 2.807 1.00 0.00 12 ASP A C 6
ATOM 11246 O O . ASP A 1 12 ? -9.398 13.353 3.975 1.00 0.00 12 ASP A O 6
ATOM 11255 N N . ARG A 1 13 ? -10.511 12.184 2.381 1.00 0.00 13 ARG A N 6
ATOM 11256 C CA . ARG A 1 13 ? -11.578 11.747 3.294 1.00 0.00 13 ARG A CA 6
ATOM 11257 C C . ARG A 1 13 ? -11.077 10.655 4.252 1.00 0.00 13 ARG A C 6
ATOM 11258 O O . ARG A 1 13 ? -11.539 10.560 5.393 1.00 0.00 13 ARG A O 6
ATOM 11279 N N . GLY A 1 14 ? -10.168 9.802 3.753 1.00 0.00 14 GLY A N 6
ATOM 11280 C CA . GLY A 1 14 ? -9.647 8.673 4.533 1.00 0.00 14 GLY A CA 6
ATOM 11281 C C . GLY A 1 14 ? -9.490 7.434 3.648 1.00 0.00 14 GLY A C 6
ATOM 11282 O O . GLY A 1 14 ? -9.171 7.552 2.460 1.00 0.00 14 GLY A O 6
ATOM 11286 N N . TRP A 1 15 ? -9.724 6.245 4.231 1.00 0.00 15 TRP A N 6
ATOM 11287 C CA . TRP A 1 15 ? -9.609 4.983 3.480 1.00 0.00 15 TRP A CA 6
ATOM 11288 C C . TRP A 1 15 ? -10.761 4.834 2.485 1.00 0.00 15 TRP A C 6
ATOM 11289 O O . TRP A 1 15 ? -11.924 4.720 2.883 1.00 0.00 15 TRP A O 6
ATOM 11310 N N . LEU A 1 16 ? -10.416 4.786 1.193 1.00 0.00 16 LEU A N 6
ATOM 11311 C CA . LEU A 1 16 ? -11.410 4.590 0.132 1.00 0.00 16 LEU A CA 6
ATOM 11312 C C . LEU A 1 16 ? -10.858 3.691 -0.974 1.00 0.00 16 LEU A C 6
ATOM 11313 O O . LEU A 1 16 ? -9.651 3.578 -1.139 1.00 0.00 16 LEU A O 6
ATOM 11329 N N . ARG A 1 17 ? -11.759 3.012 -1.688 1.00 0.00 17 ARG A N 6
ATOM 11330 C CA . ARG A 1 17 ? -11.371 2.049 -2.740 1.00 0.00 17 ARG A CA 6
ATOM 11331 C C . ARG A 1 17 ? -10.520 2.726 -3.827 1.00 0.00 17 ARG A C 6
ATOM 11332 O O . ARG A 1 17 ? -10.683 3.911 -4.106 1.00 0.00 17 ARG A O 6
ATOM 11353 N N . ILE A 1 18 ? -9.573 1.955 -4.381 1.00 0.00 18 ILE A N 6
ATOM 11354 C CA . ILE A 1 18 ? -8.588 2.447 -5.382 1.00 0.00 18 ILE A CA 6
ATOM 11355 C C . ILE A 1 18 ? -9.207 3.285 -6.513 1.00 0.00 18 ILE A C 6
ATOM 11356 O O . ILE A 1 18 ? -8.478 3.993 -7.219 1.00 0.00 18 ILE A O 6
ATOM 11372 N N . ASP A 1 19 ? -10.527 3.187 -6.709 1.00 0.00 19 ASP A N 6
ATOM 11373 C CA . ASP A 1 19 ? -11.198 3.931 -7.799 1.00 0.00 19 ASP A CA 6
ATOM 11374 C C . ASP A 1 19 ? -12.274 4.893 -7.252 1.00 0.00 19 ASP A C 6
ATOM 11375 O O . ASP A 1 19 ? -13.242 5.222 -7.937 1.00 0.00 19 ASP A O 6
ATOM 11384 N N . ASP A 1 20 ? -12.059 5.382 -6.023 1.00 0.00 20 ASP A N 6
ATOM 11385 C CA . ASP A 1 20 ? -12.987 6.343 -5.409 1.00 0.00 20 ASP A CA 6
ATOM 11386 C C . ASP A 1 20 ? -12.623 7.824 -5.738 1.00 0.00 20 ASP A C 6
ATOM 11387 O O . ASP A 1 20 ? -11.450 8.142 -5.973 1.00 0.00 20 ASP A O 6
ATOM 11396 N N . PRO A 1 21 ? -13.620 8.740 -5.773 1.00 0.00 21 PRO A N 6
ATOM 11397 C CA . PRO A 1 21 ? -13.381 10.187 -6.119 1.00 0.00 21 PRO A CA 6
ATOM 11398 C C . PRO A 1 21 ? -12.304 10.852 -5.257 1.00 0.00 21 PRO A C 6
ATOM 11399 O O . PRO A 1 21 ? -11.665 11.810 -5.700 1.00 0.00 21 PRO A O 6
ATOM 11410 N N . THR A 1 22 ? -12.153 10.390 -4.008 1.00 0.00 22 THR A N 6
ATOM 11411 C CA . THR A 1 22 ? -11.195 11.006 -3.079 1.00 0.00 22 THR A CA 6
ATOM 11412 C C . THR A 1 22 ? -9.743 10.841 -3.544 1.00 0.00 22 THR A C 6
ATOM 11413 O O . THR A 1 22 ? -8.965 11.794 -3.484 1.00 0.00 22 THR A O 6
ATOM 11424 N N . LEU A 1 23 ? -9.390 9.660 -4.069 1.00 0.00 23 LEU A N 6
ATOM 11425 C CA . LEU A 1 23 ? -8.023 9.454 -4.611 1.00 0.00 23 LEU A CA 6
ATOM 11426 C C . LEU A 1 23 ? -7.931 9.813 -6.105 1.00 0.00 23 LEU A C 6
ATOM 11427 O O . LEU A 1 23 ? -6.829 9.936 -6.649 1.00 0.00 23 LEU A O 6
ATOM 11443 N N . GLN A 1 24 ? -9.095 10.015 -6.759 1.00 0.00 24 GLN A N 6
ATOM 11444 C CA . GLN A 1 24 ? -9.124 10.412 -8.174 1.00 0.00 24 GLN A CA 6
ATOM 11445 C C . GLN A 1 24 ? -9.027 11.945 -8.328 1.00 0.00 24 GLN A C 6
ATOM 11446 O O . GLN A 1 24 ? -8.466 12.433 -9.315 1.00 0.00 24 GLN A O 6
ATOM 11460 N N . GLU A 1 25 ? -9.644 12.695 -7.389 1.00 0.00 25 GLU A N 6
ATOM 11461 C CA . GLU A 1 25 ? -9.685 14.170 -7.491 1.00 0.00 25 GLU A CA 6
ATOM 11462 C C . GLU A 1 25 ? -9.123 14.897 -6.252 1.00 0.00 25 GLU A C 6
ATOM 11463 O O . GLU A 1 25 ? -8.938 16.118 -6.296 1.00 0.00 25 GLU A O 6
ATOM 11475 N N . CYS A 1 26 ? -8.871 14.164 -5.147 1.00 0.00 26 CYS A N 6
ATOM 11476 C CA . CYS A 1 26 ? -8.357 14.794 -3.917 1.00 0.00 26 CYS A CA 6
ATOM 11477 C C . CYS A 1 26 ? -7.030 14.181 -3.483 1.00 0.00 26 CYS A C 6
ATOM 11478 O O . CYS A 1 26 ? -6.626 13.129 -3.979 1.00 0.00 26 CYS A O 6
ATOM 11486 N N . ARG A 1 27 ? -6.327 14.900 -2.611 1.00 0.00 27 ARG A N 6
ATOM 11487 C CA . ARG A 1 27 ? -4.990 14.506 -2.152 1.00 0.00 27 ARG A CA 6
ATOM 11488 C C . ARG A 1 27 ? -5.012 13.190 -1.388 1.00 0.00 27 ARG A C 6
ATOM 11489 O O . ARG A 1 27 ? -6.027 12.816 -0.794 1.00 0.00 27 ARG A O 6
ATOM 11510 N N . VAL A 1 28 ? -3.862 12.509 -1.389 1.00 0.00 28 VAL A N 6
ATOM 11511 C CA . VAL A 1 28 ? -3.700 11.240 -0.672 1.00 0.00 28 VAL A CA 6
ATOM 11512 C C . VAL A 1 28 ? -2.464 11.290 0.232 1.00 0.00 28 VAL A C 6
ATOM 11513 O O . VAL A 1 28 ? -1.571 12.123 0.027 1.00 0.00 28 VAL A O 6
ATOM 11526 N N . LEU A 1 29 ? -2.438 10.419 1.250 1.00 0.00 29 LEU A N 6
ATOM 11527 C CA . LEU A 1 29 ? -1.330 10.391 2.211 1.00 0.00 29 LEU A CA 6
ATOM 11528 C C . LEU A 1 29 ? -0.061 9.806 1.611 1.00 0.00 29 LEU A C 6
ATOM 11529 O O . LEU A 1 29 ? -0.095 8.796 0.904 1.00 0.00 29 LEU A O 6
ATOM 11545 N N . SER A 1 30 ? 1.062 10.443 1.937 1.00 0.00 30 SER A N 6
ATOM 11546 C CA . SER A 1 30 ? 2.378 10.004 1.484 1.00 0.00 30 SER A CA 6
ATOM 11547 C C . SER A 1 30 ? 3.438 10.501 2.454 1.00 0.00 30 SER A C 6
ATOM 11548 O O . SER A 1 30 ? 3.200 11.467 3.191 1.00 0.00 30 SER A O 6
ATOM 11556 N N . TYR A 1 31 ? 4.610 9.849 2.455 1.00 0.00 31 TYR A N 6
ATOM 11557 C CA . TYR A 1 31 ? 5.690 10.250 3.339 1.00 0.00 31 TYR A CA 6
ATOM 11558 C C . TYR A 1 31 ? 6.607 11.188 2.599 1.00 0.00 31 TYR A C 6
ATOM 11559 O O . TYR A 1 31 ? 7.284 10.781 1.646 1.00 0.00 31 TYR A O 6
ATOM 11577 N N . ASN A 1 32 ? 6.617 12.450 3.024 1.00 0.00 32 ASN A N 6
ATOM 11578 C CA . ASN A 1 32 ? 7.440 13.449 2.384 1.00 0.00 32 ASN A CA 6
ATOM 11579 C C . ASN A 1 32 ? 8.862 13.346 2.881 1.00 0.00 32 ASN A C 6
ATOM 11580 O O . ASN A 1 32 ? 9.203 13.907 3.913 1.00 0.00 32 ASN A O 6
ATOM 11591 N N . GLU A 1 33 ? 9.686 12.632 2.122 1.00 0.00 33 GLU A N 6
ATOM 11592 C CA . GLU A 1 33 ? 11.104 12.461 2.470 1.00 0.00 33 GLU A CA 6
ATOM 11593 C C . GLU A 1 33 ? 11.799 13.829 2.583 1.00 0.00 33 GLU A C 6
ATOM 11594 O O . GLU A 1 33 ? 12.777 13.977 3.321 1.00 0.00 33 GLU A O 6
ATOM 11606 N N . SER A 1 34 ? 11.284 14.813 1.837 1.00 0.00 34 SER A N 6
ATOM 11607 C CA . SER A 1 34 ? 11.840 16.162 1.830 1.00 0.00 34 SER A CA 6
ATOM 11608 C C . SER A 1 34 ? 11.799 16.787 3.232 1.00 0.00 34 SER A C 6
ATOM 11609 O O . SER A 1 34 ? 12.774 17.407 3.668 1.00 0.00 34 SER A O 6
ATOM 11617 N N . THR A 1 35 ? 10.658 16.632 3.924 1.00 0.00 35 THR A N 6
ATOM 11618 C CA . THR A 1 35 ? 10.488 17.202 5.281 1.00 0.00 35 THR A CA 6
ATOM 11619 C C . THR A 1 35 ? 10.468 16.118 6.386 1.00 0.00 35 THR A C 6
ATOM 11620 O O . THR A 1 35 ? 10.359 16.443 7.572 1.00 0.00 35 THR A O 6
ATOM 11631 N N . GLN A 1 36 ? 10.554 14.841 5.988 1.00 0.00 36 GLN A N 6
ATOM 11632 C CA . GLN A 1 36 ? 10.525 13.718 6.935 1.00 0.00 36 GLN A CA 6
ATOM 11633 C C . GLN A 1 36 ? 9.238 13.744 7.788 1.00 0.00 36 GLN A C 6
ATOM 11634 O O . GLN A 1 36 ? 9.245 13.365 8.968 1.00 0.00 36 GLN A O 6
ATOM 11648 N N . GLN A 1 37 ? 8.134 14.179 7.167 1.00 0.00 37 GLN A N 6
ATOM 11649 C CA . GLN A 1 37 ? 6.832 14.248 7.842 1.00 0.00 37 GLN A CA 6
ATOM 11650 C C . GLN A 1 37 ? 5.706 13.841 6.893 1.00 0.00 37 GLN A C 6
ATOM 11651 O O . GLN A 1 37 ? 5.866 13.907 5.668 1.00 0.00 37 GLN A O 6
ATOM 11665 N N . TRP A 1 38 ? 4.557 13.440 7.464 1.00 0.00 38 TRP A N 6
ATOM 11666 C CA . TRP A 1 38 ? 3.394 13.053 6.655 1.00 0.00 38 TRP A CA 6
ATOM 11667 C C . TRP A 1 38 ? 2.766 14.278 6.007 1.00 0.00 38 TRP A C 6
ATOM 11668 O O . TRP A 1 38 ? 2.563 15.303 6.666 1.00 0.00 38 TRP A O 6
ATOM 11689 N N . GLU A 1 39 ? 2.444 14.157 4.717 1.00 0.00 39 GLU A N 6
ATOM 11690 C CA . GLU A 1 39 ? 1.817 15.247 3.972 1.00 0.00 39 GLU A CA 6
ATOM 11691 C C . GLU A 1 39 ? 0.840 14.712 2.930 1.00 0.00 39 GLU A C 6
ATOM 11692 O O . GLU A 1 39 ? 0.966 13.563 2.472 1.00 0.00 39 GLU A O 6
ATOM 11704 N N . TRP A 1 40 ? -0.115 15.564 2.537 1.00 0.00 40 TRP A N 6
ATOM 11705 C CA . TRP A 1 40 ? -1.096 15.209 1.512 1.00 0.00 40 TRP A CA 6
ATOM 11706 C C . TRP A 1 40 ? -0.667 15.775 0.158 1.00 0.00 40 TRP A C 6
ATOM 11707 O O . TRP A 1 40 ? -0.676 16.993 -0.045 1.00 0.00 40 TRP A O 6
ATOM 11728 N N . GLN A 1 41 ? -0.346 14.876 -0.774 1.00 0.00 41 GLN A N 6
ATOM 11729 C CA . GLN A 1 41 ? 0.032 15.269 -2.134 1.00 0.00 41 GLN A CA 6
ATOM 11730 C C . GLN A 1 41 ? -1.161 15.075 -3.059 1.00 0.00 41 GLN A C 6
ATOM 11731 O O . GLN A 1 41 ? -2.056 14.275 -2.759 1.00 0.00 41 GLN A O 6
ATOM 11745 N N . GLN A 1 42 ? -1.196 15.834 -4.163 1.00 0.00 42 GLN A N 6
ATOM 11746 C CA . GLN A 1 42 ? -2.317 15.764 -5.090 1.00 0.00 42 GLN A CA 6
ATOM 11747 C C . GLN A 1 42 ? -2.193 14.570 -6.015 1.00 0.00 42 GLN A C 6
ATOM 11748 O O . GLN A 1 42 ? -1.093 14.210 -6.456 1.00 0.00 42 GLN A O 6
ATOM 11762 N N . VAL A 1 43 ? -3.339 13.968 -6.299 1.00 0.00 43 VAL A N 6
ATOM 11763 C CA . VAL A 1 43 ? -3.425 12.804 -7.173 1.00 0.00 43 VAL A CA 6
ATOM 11764 C C . VAL A 1 43 ? -3.325 13.238 -8.637 1.00 0.00 43 VAL A C 6
ATOM 11765 O O . VAL A 1 43 ? -4.231 13.899 -9.164 1.00 0.00 43 VAL A O 6
ATOM 11778 N N . LEU A 1 44 ? -2.182 12.950 -9.256 1.00 0.00 44 LEU A N 6
ATOM 11779 C CA . LEU A 1 44 ? -1.935 13.396 -10.631 1.00 0.00 44 LEU A CA 6
ATOM 11780 C C . LEU A 1 44 ? -2.945 12.826 -11.615 1.00 0.00 44 LEU A C 6
ATOM 11781 O O . LEU A 1 44 ? -3.548 13.579 -12.386 1.00 0.00 44 LEU A O 6
ATOM 11797 N N . ARG A 1 45 ? -3.111 11.481 -11.609 1.00 0.00 45 ARG A N 6
ATOM 11798 C CA . ARG A 1 45 ? -4.024 10.826 -12.555 1.00 0.00 45 ARG A CA 6
ATOM 11799 C C . ARG A 1 45 ? -4.106 9.313 -12.274 1.00 0.00 45 ARG A C 6
ATOM 11800 O O . ARG A 1 45 ? -3.077 8.661 -12.078 1.00 0.00 45 ARG A O 6
ATOM 11821 N N . TRP A 1 46 ? -5.322 8.775 -12.274 1.00 0.00 46 TRP A N 6
ATOM 11822 C CA . TRP A 1 46 ? -5.538 7.352 -11.999 1.00 0.00 46 TRP A CA 6
ATOM 11823 C C . TRP A 1 46 ? -4.956 6.485 -13.123 1.00 0.00 46 TRP A C 6
ATOM 11824 O O . TRP A 1 46 ? -5.303 6.646 -14.295 1.00 0.00 46 TRP A O 6
ATOM 11845 N N . LEU A 1 47 ? -4.053 5.580 -12.740 1.00 0.00 47 LEU A N 6
ATOM 11846 C CA . LEU A 1 47 ? -3.377 4.681 -13.679 1.00 0.00 47 LEU A CA 6
ATOM 11847 C C . LEU A 1 47 ? -3.874 3.245 -13.505 1.00 0.00 47 LEU A C 6
ATOM 11848 O O . LEU A 1 47 ? -3.810 2.691 -12.401 1.00 0.00 47 LEU A O 6
ATOM 11864 N N . ASP A 1 48 ? -4.290 2.624 -14.614 1.00 0.00 48 ASP A N 6
ATOM 11865 C CA . ASP A 1 48 ? -4.701 1.220 -14.597 1.00 0.00 48 ASP A CA 6
ATOM 11866 C C . ASP A 1 48 ? -3.498 0.332 -14.914 1.00 0.00 48 ASP A C 6
ATOM 11867 O O . ASP A 1 48 ? -2.602 0.739 -15.662 1.00 0.00 48 ASP A O 6
ATOM 11876 N N . GLN A 1 49 ? -3.475 -0.870 -14.335 1.00 0.00 49 GLN A N 6
ATOM 11877 C CA . GLN A 1 49 ? -2.361 -1.815 -14.552 1.00 0.00 49 GLN A CA 6
ATOM 11878 C C . GLN A 1 49 ? -2.835 -3.126 -15.214 1.00 0.00 49 GLN A C 6
ATOM 11879 O O . GLN A 1 49 ? -2.009 -3.916 -15.686 1.00 0.00 49 GLN A O 6
ATOM 11893 N N . GLY A 1 50 ? -4.163 -3.343 -15.257 1.00 0.00 50 GLY A N 6
ATOM 11894 C CA . GLY A 1 50 ? -4.729 -4.548 -15.876 1.00 0.00 50 GLY A CA 6
ATOM 11895 C C . GLY A 1 50 ? -4.477 -5.784 -15.022 1.00 0.00 50 GLY A C 6
ATOM 11896 O O . GLY A 1 50 ? -4.322 -5.684 -13.806 1.00 0.00 50 GLY A O 6
ATOM 11900 N N . VAL A 1 51 ? -4.456 -6.954 -15.671 1.00 0.00 51 VAL A N 6
ATOM 11901 C CA . VAL A 1 51 ? -4.244 -8.225 -14.966 1.00 0.00 51 VAL A CA 6
ATOM 11902 C C . VAL A 1 51 ? -2.797 -8.355 -14.482 1.00 0.00 51 VAL A C 6
ATOM 11903 O O . VAL A 1 51 ? -1.857 -8.290 -15.281 1.00 0.00 51 VAL A O 6
ATOM 11916 N N . ARG A 1 52 ? -2.633 -8.550 -13.165 1.00 0.00 52 ARG A N 6
ATOM 11917 C CA . ARG A 1 52 ? -1.303 -8.706 -12.565 1.00 0.00 52 ARG A CA 6
ATOM 11918 C C . ARG A 1 52 ? -1.370 -9.538 -11.275 1.00 0.00 52 ARG A C 6
ATOM 11919 O O . ARG A 1 52 ? -2.277 -9.369 -10.456 1.00 0.00 52 ARG A O 6
ATOM 11940 N N . GLU A 1 53 ? -0.371 -10.407 -11.095 1.00 0.00 53 GLU A N 6
ATOM 11941 C CA . GLU A 1 53 ? -0.257 -11.250 -9.898 1.00 0.00 53 GLU A CA 6
ATOM 11942 C C . GLU A 1 53 ? -0.100 -10.362 -8.673 1.00 0.00 53 GLU A C 6
ATOM 11943 O O . GLU A 1 53 ? 0.555 -9.314 -8.755 1.00 0.00 53 GLU A O 6
ATOM 11955 N N . THR A 1 54 ? -0.726 -10.751 -7.533 1.00 0.00 54 THR A N 6
ATOM 11956 C CA . THR A 1 54 ? -0.636 -9.899 -6.323 1.00 0.00 54 THR A CA 6
ATOM 11957 C C . THR A 1 54 ? -0.332 -10.681 -5.033 1.00 0.00 54 THR A C 6
ATOM 11958 O O . THR A 1 54 ? -0.792 -11.806 -4.841 1.00 0.00 54 THR A O 6
ATOM 11969 N N . TRP A 1 55 ? 0.424 -10.023 -4.139 1.00 0.00 55 TRP A N 6
ATOM 11970 C CA . TRP A 1 55 ? 0.787 -10.577 -2.831 1.00 0.00 55 TRP A CA 6
ATOM 11971 C C . TRP A 1 55 ? 0.109 -9.764 -1.723 1.00 0.00 55 TRP A C 6
ATOM 11972 O O . TRP A 1 55 ? 0.202 -8.539 -1.717 1.00 0.00 55 TRP A O 6
ATOM 11993 N N . LYS A 1 56 ? -0.590 -10.454 -0.801 1.00 0.00 56 LYS A N 6
ATOM 11994 C CA . LYS A 1 56 ? -1.315 -9.773 0.292 1.00 0.00 56 LYS A CA 6
ATOM 11995 C C . LYS A 1 56 ? -0.495 -9.730 1.571 1.00 0.00 56 LYS A C 6
ATOM 11996 O O . LYS A 1 56 ? -0.521 -10.665 2.363 1.00 0.00 56 LYS A O 6
ATOM 12015 N N . ILE A 1 57 ? 0.115 -8.581 1.820 1.00 0.00 57 ILE A N 6
ATOM 12016 C CA . ILE A 1 57 ? 0.856 -8.354 3.054 1.00 0.00 57 ILE A CA 6
ATOM 12017 C C . ILE A 1 57 ? -0.127 -8.045 4.179 1.00 0.00 57 ILE A C 6
ATOM 12018 O O . ILE A 1 57 ? -0.783 -6.997 4.189 1.00 0.00 57 ILE A O 6
ATOM 12034 N N . LYS A 1 58 ? -0.237 -8.990 5.093 1.00 0.00 58 LYS A N 6
ATOM 12035 C CA . LYS A 1 58 ? -1.141 -8.905 6.227 1.00 0.00 58 LYS A CA 6
ATOM 12036 C C . LYS A 1 58 ? -0.414 -8.321 7.442 1.00 0.00 58 LYS A C 6
ATOM 12037 O O . LYS A 1 58 ? 0.645 -8.813 7.828 1.00 0.00 58 LYS A O 6
ATOM 12056 N N . THR A 1 59 ? -1.003 -7.277 8.044 1.00 0.00 59 THR A N 6
ATOM 12057 C CA . THR A 1 59 ? -0.420 -6.644 9.241 1.00 0.00 59 THR A CA 6
ATOM 12058 C C . THR A 1 59 ? -1.469 -6.534 10.335 1.00 0.00 59 THR A C 6
ATOM 12059 O O . THR A 1 59 ? -2.669 -6.682 10.076 1.00 0.00 59 THR A O 6
ATOM 12070 N N . PHE A 1 60 ? -1.005 -6.310 11.559 1.00 0.00 60 PHE A N 6
ATOM 12071 C CA . PHE A 1 60 ? -1.885 -6.217 12.719 1.00 0.00 60 PHE A CA 6
ATOM 12072 C C . PHE A 1 60 ? -2.882 -5.065 12.564 1.00 0.00 60 PHE A C 6
ATOM 12073 O O . PHE A 1 60 ? -4.050 -5.193 12.953 1.00 0.00 60 PHE A O 6
ATOM 12090 N N . GLN A 1 61 ? -2.403 -3.929 12.045 1.00 0.00 61 GLN A N 6
ATOM 12091 C CA . GLN A 1 61 ? -3.248 -2.737 11.903 1.00 0.00 61 GLN A CA 6
ATOM 12092 C C . GLN A 1 61 ? -3.986 -2.708 10.563 1.00 0.00 61 GLN A C 6
ATOM 12093 O O . GLN A 1 61 ? -5.067 -2.117 10.465 1.00 0.00 61 GLN A O 6
ATOM 12107 N N . THR A 1 62 ? -3.378 -3.300 9.519 1.00 0.00 62 THR A N 6
ATOM 12108 C CA . THR A 1 62 ? -3.984 -3.270 8.173 1.00 0.00 62 THR A CA 6
ATOM 12109 C C . THR A 1 62 ? -3.622 -4.509 7.330 1.00 0.00 62 THR A C 6
ATOM 12110 O O . THR A 1 62 ? -2.918 -5.405 7.785 1.00 0.00 62 THR A O 6
ATOM 12121 N N . GLU A 1 63 ? -4.103 -4.515 6.080 1.00 0.00 63 GLU A N 6
ATOM 12122 C CA . GLU A 1 63 ? -3.816 -5.576 5.119 1.00 0.00 63 GLU A CA 6
ATOM 12123 C C . GLU A 1 63 ? -3.993 -5.030 3.694 1.00 0.00 63 GLU A C 6
ATOM 12124 O O . GLU A 1 63 ? -4.838 -4.158 3.472 1.00 0.00 63 GLU A O 6
ATOM 12136 N N . ILE A 1 64 ? -3.179 -5.514 2.743 1.00 0.00 64 ILE A N 6
ATOM 12137 C CA . ILE A 1 64 ? -3.258 -5.010 1.357 1.00 0.00 64 ILE A CA 6
ATOM 12138 C C . ILE A 1 64 ? -2.579 -5.956 0.355 1.00 0.00 64 ILE A C 6
ATOM 12139 O O . ILE A 1 64 ? -1.549 -6.560 0.663 1.00 0.00 64 ILE A O 6
ATOM 12155 N N . LYS A 1 65 ? -3.146 -6.035 -0.866 1.00 0.00 65 LYS A N 6
ATOM 12156 C CA . LYS A 1 65 ? -2.575 -6.862 -1.933 1.00 0.00 65 LYS A CA 6
ATOM 12157 C C . LYS A 1 65 ? -2.086 -5.989 -3.092 1.00 0.00 65 LYS A C 6
ATOM 12158 O O . LYS A 1 65 ? -2.864 -5.233 -3.701 1.00 0.00 65 LYS A O 6
ATOM 12177 N N . CYS A 1 66 ? -0.781 -6.090 -3.374 1.00 0.00 66 CYS A N 6
ATOM 12178 C CA . CYS A 1 66 ? -0.136 -5.305 -4.425 1.00 0.00 66 CYS A CA 6
ATOM 12179 C C . CYS A 1 66 ? 0.721 -6.215 -5.320 1.00 0.00 66 CYS A C 6
ATOM 12180 O O . CYS A 1 66 ? 0.653 -7.431 -5.198 1.00 0.00 66 CYS A O 6
ATOM 12188 N N . THR A 1 67 ? 1.519 -5.617 -6.227 1.00 0.00 67 THR A N 6
ATOM 12189 C CA . THR A 1 67 ? 2.339 -6.402 -7.164 1.00 0.00 67 THR A CA 6
ATOM 12190 C C . THR A 1 67 ? 3.189 -7.432 -6.403 1.00 0.00 67 THR A C 6
ATOM 12191 O O . THR A 1 67 ? 3.258 -8.600 -6.803 1.00 0.00 67 THR A O 6
ATOM 12202 N N . GLY A 1 68 ? 3.800 -7.000 -5.300 1.00 0.00 68 GLY A N 6
ATOM 12203 C CA . GLY A 1 68 ? 4.613 -7.901 -4.468 1.00 0.00 68 GLY A CA 6
ATOM 12204 C C . GLY A 1 68 ? 6.099 -7.907 -4.887 1.00 0.00 68 GLY A C 6
ATOM 12205 O O . GLY A 1 68 ? 6.943 -8.462 -4.174 1.00 0.00 68 GLY A O 6
ATOM 12209 N N . ASN A 1 69 ? 6.410 -7.295 -6.046 1.00 0.00 69 ASN A N 6
ATOM 12210 C CA . ASN A 1 69 ? 7.792 -7.247 -6.550 1.00 0.00 69 ASN A CA 6
ATOM 12211 C C . ASN A 1 69 ? 8.417 -5.849 -6.395 1.00 0.00 69 ASN A C 6
ATOM 12212 O O . ASN A 1 69 ? 9.644 -5.709 -6.415 1.00 0.00 69 ASN A O 6
ATOM 12223 N N . HIS A 1 70 ? 7.567 -4.824 -6.221 1.00 0.00 70 HIS A N 6
ATOM 12224 C CA . HIS A 1 70 ? 8.036 -3.451 -6.040 1.00 0.00 70 HIS A CA 6
ATOM 12225 C C . HIS A 1 70 ? 8.449 -3.203 -4.596 1.00 0.00 70 HIS A C 6
ATOM 12226 O O . HIS A 1 70 ? 7.963 -3.877 -3.675 1.00 0.00 70 HIS A O 6
ATOM 12240 N N . LEU A 1 71 ? 9.362 -2.241 -4.402 1.00 0.00 71 LEU A N 6
ATOM 12241 C CA . LEU A 1 71 ? 9.849 -1.906 -3.065 1.00 0.00 71 LEU A CA 6
ATOM 12242 C C . LEU A 1 71 ? 8.785 -1.107 -2.314 1.00 0.00 71 LEU A C 6
ATOM 12243 O O . LEU A 1 71 ? 8.149 -0.216 -2.886 1.00 0.00 71 LEU A O 6
ATOM 12259 N N . ILE A 1 72 ? 8.629 -1.403 -1.024 1.00 0.00 72 ILE A N 6
ATOM 12260 C CA . ILE A 1 72 ? 7.677 -0.684 -0.168 1.00 0.00 72 ILE A CA 6
ATOM 12261 C C . ILE A 1 72 ? 8.369 -0.233 1.112 1.00 0.00 72 ILE A C 6
ATOM 12262 O O . ILE A 1 72 ? 9.320 -0.878 1.560 1.00 0.00 72 ILE A O 6
ATOM 12278 N N . ARG A 1 73 ? 7.920 0.894 1.674 1.00 0.00 73 ARG A N 6
ATOM 12279 C CA . ARG A 1 73 ? 8.561 1.442 2.872 1.00 0.00 73 ARG A CA 6
ATOM 12280 C C . ARG A 1 73 ? 8.279 0.585 4.093 1.00 0.00 73 ARG A C 6
ATOM 12281 O O . ARG A 1 73 ? 7.140 0.214 4.347 1.00 0.00 73 ARG A O 6
ATOM 12302 N N . THR A 1 74 ? 9.333 0.324 4.866 1.00 0.00 74 THR A N 6
ATOM 12303 C CA . THR A 1 74 ? 9.236 -0.442 6.108 1.00 0.00 74 THR A CA 6
ATOM 12304 C C . THR A 1 74 ? 10.161 0.166 7.169 1.00 0.00 74 THR A C 6
ATOM 12305 O O . THR A 1 74 ? 10.771 1.214 6.932 1.00 0.00 74 THR A O 6
ATOM 12316 N N . ASP A 1 75 ? 10.250 -0.484 8.334 1.00 0.00 75 ASP A N 6
ATOM 12317 C CA . ASP A 1 75 ? 11.096 0.010 9.425 1.00 0.00 75 ASP A CA 6
ATOM 12318 C C . ASP A 1 75 ? 12.560 0.169 8.968 1.00 0.00 75 ASP A C 6
ATOM 12319 O O . ASP A 1 75 ? 13.304 0.981 9.524 1.00 0.00 75 ASP A O 6
ATOM 12328 N N . LYS A 1 76 ? 12.957 -0.609 7.948 1.00 0.00 76 LYS A N 6
ATOM 12329 C CA . LYS A 1 76 ? 14.329 -0.555 7.410 1.00 0.00 76 LYS A CA 6
ATOM 12330 C C . LYS A 1 76 ? 14.416 0.268 6.103 1.00 0.00 76 LYS A C 6
ATOM 12331 O O . LYS A 1 76 ? 15.444 0.235 5.418 1.00 0.00 76 LYS A O 6
ATOM 12350 N N . GLY A 1 77 ? 13.326 0.975 5.751 1.00 0.00 77 GLY A N 6
ATOM 12351 C CA . GLY A 1 77 ? 13.283 1.767 4.512 1.00 0.00 77 GLY A CA 6
ATOM 12352 C C . GLY A 1 77 ? 12.632 0.966 3.389 1.00 0.00 77 GLY A C 6
ATOM 12353 O O . GLY A 1 77 ? 11.907 0.007 3.655 1.00 0.00 77 GLY A O 6
ATOM 12357 N N . TRP A 1 78 ? 12.875 1.377 2.132 1.00 0.00 78 TRP A N 6
ATOM 12358 C CA . TRP A 1 78 ? 12.281 0.682 0.981 1.00 0.00 78 TRP A CA 6
ATOM 12359 C C . TRP A 1 78 ? 12.803 -0.754 0.901 1.00 0.00 78 TRP A C 6
ATOM 12360 O O . TRP A 1 78 ? 14.013 -0.982 0.841 1.00 0.00 78 TRP A O 6
ATOM 12381 N N . ILE A 1 79 ? 11.873 -1.711 0.881 1.00 0.00 79 ILE A N 6
ATOM 12382 C CA . ILE A 1 79 ? 12.213 -3.137 0.787 1.00 0.00 79 ILE A CA 6
ATOM 12383 C C . ILE A 1 79 ? 11.220 -3.871 -0.121 1.00 0.00 79 ILE A C 6
ATOM 12384 O O . ILE A 1 79 ? 10.012 -3.648 -0.038 1.00 0.00 79 ILE A O 6
ATOM 12400 N N . LYS A 1 80 ? 11.744 -4.769 -0.955 1.00 0.00 80 LYS A N 6
ATOM 12401 C CA . LYS A 1 80 ? 10.906 -5.564 -1.865 1.00 0.00 80 LYS A CA 6
ATOM 12402 C C . LYS A 1 80 ? 9.829 -6.302 -1.067 1.00 0.00 80 LYS A C 6
ATOM 12403 O O . LYS A 1 80 ? 10.122 -6.895 -0.028 1.00 0.00 80 LYS A O 6
ATOM 12422 N N . ALA A 1 81 ? 8.576 -6.235 -1.553 1.00 0.00 81 ALA A N 6
ATOM 12423 C CA . ALA A 1 81 ? 7.442 -6.855 -0.852 1.00 0.00 81 ALA A CA 6
ATOM 12424 C C . ALA A 1 81 ? 7.670 -8.349 -0.667 1.00 0.00 81 ALA A C 6
ATOM 12425 O O . ALA A 1 81 ? 7.385 -8.899 0.404 1.00 0.00 81 ALA A O 6
ATOM 12432 N N . ALA A 1 82 ? 8.227 -8.990 -1.692 1.00 0.00 82 ALA A N 6
ATOM 12433 C CA . ALA A 1 82 ? 8.551 -10.415 -1.631 1.00 0.00 82 ALA A CA 6
ATOM 12434 C C . ALA A 1 82 ? 9.548 -10.687 -0.498 1.00 0.00 82 ALA A C 6
ATOM 12435 O O . ALA A 1 82 ? 9.479 -11.723 0.168 1.00 0.00 82 ALA A O 6
ATOM 12442 N N . ASN A 1 83 ? 10.485 -9.747 -0.303 1.00 0.00 83 ASN A N 6
ATOM 12443 C CA . ASN A 1 83 ? 11.518 -9.872 0.731 1.00 0.00 83 ASN A CA 6
ATOM 12444 C C . ASN A 1 83 ? 10.936 -9.678 2.137 1.00 0.00 83 ASN A C 6
ATOM 12445 O O . ASN A 1 83 ? 11.467 -10.226 3.109 1.00 0.00 83 ASN A O 6
ATOM 12456 N N . ILE A 1 84 ? 9.855 -8.880 2.244 1.00 0.00 84 ILE A N 6
ATOM 12457 C CA . ILE A 1 84 ? 9.231 -8.610 3.545 1.00 0.00 84 ILE A CA 6
ATOM 12458 C C . ILE A 1 84 ? 8.868 -9.919 4.248 1.00 0.00 84 ILE A C 6
ATOM 12459 O O . ILE A 1 84 ? 8.299 -10.832 3.645 1.00 0.00 84 ILE A O 6
ATOM 12475 N N . THR A 1 85 ? 9.184 -9.971 5.536 1.00 0.00 85 THR A N 6
ATOM 12476 C CA . THR A 1 85 ? 8.890 -11.126 6.377 1.00 0.00 85 THR A CA 6
ATOM 12477 C C . THR A 1 85 ? 7.899 -10.696 7.474 1.00 0.00 85 THR A C 6
ATOM 12478 O O . THR A 1 85 ? 7.765 -9.495 7.721 1.00 0.00 85 THR A O 6
ATOM 12489 N N . PRO A 1 86 ? 7.185 -11.625 8.142 1.00 0.00 86 PRO A N 6
ATOM 12490 C CA . PRO A 1 86 ? 6.206 -11.237 9.207 1.00 0.00 86 PRO A CA 6
ATOM 12491 C C . PRO A 1 86 ? 6.861 -10.367 10.298 1.00 0.00 86 PRO A C 6
ATOM 12492 O O . PRO A 1 86 ? 6.192 -9.556 10.945 1.00 0.00 86 PRO A O 6
ATOM 12503 N N . LYS A 1 87 ? 8.174 -10.516 10.454 1.00 0.00 87 LYS A N 6
ATOM 12504 C CA . LYS A 1 87 ? 8.945 -9.730 11.417 1.00 0.00 87 LYS A CA 6
ATOM 12505 C C . LYS A 1 87 ? 8.897 -8.230 11.064 1.00 0.00 87 LYS A C 6
ATOM 12506 O O . LYS A 1 87 ? 8.836 -7.378 11.956 1.00 0.00 87 LYS A O 6
ATOM 12525 N N . MET A 1 88 ? 8.985 -7.927 9.763 1.00 0.00 88 MET A N 6
ATOM 12526 C CA . MET A 1 88 ? 9.015 -6.536 9.291 1.00 0.00 88 MET A CA 6
ATOM 12527 C C . MET A 1 88 ? 7.838 -5.739 9.856 1.00 0.00 88 MET A C 6
ATOM 12528 O O . MET A 1 88 ? 6.712 -6.252 9.969 1.00 0.00 88 MET A O 6
ATOM 12542 N N . LYS A 1 89 ? 8.111 -4.471 10.190 1.00 0.00 89 LYS A N 6
ATOM 12543 C CA . LYS A 1 89 ? 7.091 -3.569 10.718 1.00 0.00 89 LYS A CA 6
ATOM 12544 C C . LYS A 1 89 ? 7.029 -2.301 9.870 1.00 0.00 89 LYS A C 6
ATOM 12545 O O . LYS A 1 89 ? 8.059 -1.816 9.402 1.00 0.00 89 LYS A O 6
ATOM 12564 N N . ILE A 1 90 ? 5.808 -1.811 9.619 1.00 0.00 90 ILE A N 6
ATOM 12565 C CA . ILE A 1 90 ? 5.609 -0.636 8.752 1.00 0.00 90 ILE A CA 6
ATOM 12566 C C . ILE A 1 90 ? 4.998 0.520 9.550 1.00 0.00 90 ILE A C 6
ATOM 12567 O O . ILE A 1 90 ? 3.963 0.345 10.194 1.00 0.00 90 ILE A O 6
ATOM 12583 N N . LEU A 1 91 ? 5.619 1.711 9.474 1.00 0.00 91 LEU A N 6
ATOM 12584 C CA . LEU A 1 91 ? 5.085 2.885 10.176 1.00 0.00 91 LEU A CA 6
ATOM 12585 C C . LEU A 1 91 ? 3.871 3.434 9.431 1.00 0.00 91 LEU A C 6
ATOM 12586 O O . LEU A 1 91 ? 3.981 3.893 8.291 1.00 0.00 91 LEU A O 6
ATOM 12602 N N . SER A 1 92 ? 2.702 3.341 10.075 1.00 0.00 92 SER A N 6
ATOM 12603 C CA . SER A 1 92 ? 1.449 3.782 9.470 1.00 0.00 92 SER A CA 6
ATOM 12604 C C . SER A 1 92 ? 0.996 5.138 10.060 1.00 0.00 92 SER A C 6
ATOM 12605 O O . SER A 1 92 ? 1.230 5.397 11.243 1.00 0.00 92 SER A O 6
ATOM 12613 N N . PRO A 1 93 ? 0.367 6.029 9.257 1.00 0.00 93 PRO A N 6
ATOM 12614 C CA . PRO A 1 93 ? -0.079 7.374 9.752 1.00 0.00 93 PRO A CA 6
ATOM 12615 C C . PRO A 1 93 ? -1.310 7.280 10.649 1.00 0.00 93 PRO A C 6
ATOM 12616 O O . PRO A 1 93 ? -2.193 6.445 10.423 1.00 0.00 93 PRO A O 6
ATOM 12627 N N . GLU A 1 94 ? -1.384 8.180 11.637 1.00 0.00 94 GLU A N 6
ATOM 12628 C CA . GLU A 1 94 ? -2.532 8.250 12.538 1.00 0.00 94 GLU A CA 6
ATOM 12629 C C . GLU A 1 94 ? -3.175 9.625 12.445 1.00 0.00 94 GLU A C 6
ATOM 12630 O O . GLU A 1 94 ? -2.484 10.644 12.524 1.00 0.00 94 GLU A O 6
ATOM 12642 N N . ILE A 1 95 ? -4.497 9.646 12.240 1.00 0.00 95 ILE A N 6
ATOM 12643 C CA . ILE A 1 95 ? -5.239 10.903 12.088 1.00 0.00 95 ILE A CA 6
ATOM 12644 C C . ILE A 1 95 ? -5.753 11.392 13.447 1.00 0.00 95 ILE A C 6
ATOM 12645 O O . ILE A 1 95 ? -6.457 10.670 14.159 1.00 0.00 95 ILE A O 6
ATOM 12661 N N . ASP A 1 96 ? -5.378 12.622 13.788 1.00 0.00 96 ASP A N 6
ATOM 12662 C CA . ASP A 1 96 ? -5.766 13.242 15.049 1.00 0.00 96 ASP A CA 6
ATOM 12663 C C . ASP A 1 96 ? -5.378 14.737 15.014 1.00 0.00 96 ASP A C 6
ATOM 12664 O O . ASP A 1 96 ? -5.202 15.297 13.924 1.00 0.00 96 ASP A O 6
ATOM 12673 N N . ALA A 1 97 ? -5.200 15.369 16.193 1.00 0.00 97 ALA A N 6
ATOM 12674 C CA . ALA A 1 97 ? -4.782 16.772 16.244 1.00 0.00 97 ALA A CA 6
ATOM 12675 C C . ALA A 1 97 ? -3.445 16.928 15.514 1.00 0.00 97 ALA A C 6
ATOM 12676 O O . ALA A 1 97 ? -3.243 17.887 14.763 1.00 0.00 97 ALA A O 6
ATOM 12683 N N . ALA A 1 98 ? -2.568 15.930 15.691 1.00 0.00 98 ALA A N 6
ATOM 12684 C CA . ALA A 1 98 ? -1.286 15.888 15.005 1.00 0.00 98 ALA A CA 6
ATOM 12685 C C . ALA A 1 98 ? -1.045 14.483 14.459 1.00 0.00 98 ALA A C 6
ATOM 12686 O O . ALA A 1 98 ? -1.330 13.490 15.140 1.00 0.00 98 ALA A O 6
ATOM 12693 N N . VAL A 1 99 ? -0.536 14.402 13.225 1.00 0.00 99 VAL A N 6
ATOM 12694 C CA . VAL A 1 99 ? -0.278 13.108 12.581 1.00 0.00 99 VAL A CA 6
ATOM 12695 C C . VAL A 1 99 ? 0.792 12.350 13.371 1.00 0.00 99 VAL A C 6
ATOM 12696 O O . VAL A 1 99 ? 1.829 12.919 13.730 1.00 0.00 99 VAL A O 6
ATOM 12709 N N . LYS A 1 100 ? 0.506 11.078 13.675 1.00 0.00 100 LYS A N 6
ATOM 12710 C CA . LYS A 1 100 ? 1.423 10.253 14.471 1.00 0.00 100 LYS A CA 6
ATOM 12711 C C . LYS A 1 100 ? 1.692 8.912 13.793 1.00 0.00 100 LYS A C 6
ATOM 12712 O O . LYS A 1 100 ? 0.761 8.232 13.352 1.00 0.00 100 LYS A O 6
ATOM 12731 N N . THR A 1 101 ? 2.973 8.528 13.741 1.00 0.00 101 THR A N 6
ATOM 12732 C CA . THR A 1 101 ? 3.367 7.250 13.151 1.00 0.00 101 THR A CA 6
ATOM 12733 C C . THR A 1 101 ? 3.061 6.111 14.114 1.00 0.00 101 THR A C 6
ATOM 12734 O O . THR A 1 101 ? 3.102 6.291 15.336 1.00 0.00 101 THR A O 6
ATOM 12745 N N . ALA A 1 102 ? 2.785 4.936 13.554 1.00 0.00 102 ALA A N 6
ATOM 12746 C CA . ALA A 1 102 ? 2.503 3.744 14.351 1.00 0.00 102 ALA A CA 6
ATOM 12747 C C . ALA A 1 102 ? 2.879 2.491 13.578 1.00 0.00 102 ALA A C 6
ATOM 12748 O O . ALA A 1 102 ? 2.236 2.151 12.582 1.00 0.00 102 ALA A O 6
ATOM 12755 N N . LEU A 1 103 ? 3.928 1.810 14.045 1.00 0.00 103 LEU A N 6
ATOM 12756 C CA . LEU A 1 103 ? 4.407 0.596 13.389 1.00 0.00 103 LEU A CA 6
ATOM 12757 C C . LEU A 1 103 ? 3.379 -0.524 13.512 1.00 0.00 103 LEU A C 6
ATOM 12758 O O . LEU A 1 103 ? 2.774 -0.711 14.573 1.00 0.00 103 LEU A O 6
ATOM 12774 N N . GLN A 1 104 ? 3.217 -1.295 12.428 1.00 0.00 104 GLN A N 6
ATOM 12775 C CA . GLN A 1 104 ? 2.297 -2.436 12.416 1.00 0.00 104 GLN A CA 6
ATOM 12776 C C . GLN A 1 104 ? 3.080 -3.718 12.144 1.00 0.00 104 GLN A C 6
ATOM 12777 O O . GLN A 1 104 ? 4.065 -3.697 11.414 1.00 0.00 104 GLN A O 6
ATOM 12791 N N . ASP A 1 105 ? 2.668 -4.808 12.789 1.00 0.00 105 ASP A N 6
ATOM 12792 C CA . ASP A 1 105 ? 3.374 -6.090 12.689 1.00 0.00 105 ASP A CA 6
ATOM 12793 C C . ASP A 1 105 ? 2.816 -6.946 11.572 1.00 0.00 105 ASP A C 6
ATOM 12794 O O . ASP A 1 105 ? 1.629 -7.288 11.583 1.00 0.00 105 ASP A O 6
ATOM 12803 N N . VAL A 1 106 ? 3.679 -7.306 10.609 1.00 0.00 106 VAL A N 6
ATOM 12804 C CA . VAL A 1 106 ? 3.248 -8.140 9.490 1.00 0.00 106 VAL A CA 6
ATOM 12805 C C . VAL A 1 106 ? 2.959 -9.561 9.995 1.00 0.00 106 VAL A C 6
ATOM 12806 O O . VAL A 1 106 ? 3.866 -10.273 10.411 1.00 0.00 106 VAL A O 6
ATOM 12819 N N . GLU A 1 107 ? 1.683 -9.958 9.951 1.00 0.00 107 GLU A N 6
ATOM 12820 C CA . GLU A 1 107 ? 1.288 -11.301 10.373 1.00 0.00 107 GLU A CA 6
ATOM 12821 C C . GLU A 1 107 ? 1.800 -12.335 9.369 1.00 0.00 107 GLU A C 6
ATOM 12822 O O . GLU A 1 107 ? 2.310 -13.391 9.748 1.00 0.00 107 GLU A O 6
ATOM 12834 N N . SER A 1 108 ? 1.642 -12.013 8.075 1.00 0.00 108 SER A N 6
ATOM 12835 C CA . SER A 1 108 ? 2.066 -12.898 6.981 1.00 0.00 108 SER A CA 6
ATOM 12836 C C . SER A 1 108 ? 1.775 -12.259 5.627 1.00 0.00 108 SER A C 6
ATOM 12837 O O . SER A 1 108 ? 1.083 -11.259 5.554 1.00 0.00 108 SER A O 6
ATOM 12845 N N . ILE A 1 109 ? 2.249 -12.900 4.556 1.00 0.00 109 ILE A N 6
ATOM 12846 C CA . ILE A 1 109 ? 1.963 -12.453 3.184 1.00 0.00 109 ILE A CA 6
ATOM 12847 C C . ILE A 1 109 ? 1.249 -13.595 2.440 1.00 0.00 109 ILE A C 6
ATOM 12848 O O . ILE A 1 109 ? 1.736 -14.731 2.439 1.00 0.00 109 ILE A O 6
ATOM 12864 N N . GLU A 1 110 ? 0.066 -13.305 1.860 1.00 0.00 110 GLU A N 6
ATOM 12865 C CA . GLU A 1 110 ? -0.728 -14.354 1.183 1.00 0.00 110 GLU A CA 6
ATOM 12866 C C . GLU A 1 110 ? -0.986 -14.007 -0.277 1.00 0.00 110 GLU A C 6
ATOM 12867 O O . GLU A 1 110 ? -1.590 -12.982 -0.578 1.00 0.00 110 GLU A O 6
ATOM 12879 N N . LYS A 1 111 ? -0.552 -14.894 -1.182 1.00 0.00 111 LYS A N 6
ATOM 12880 C CA . LYS A 1 111 ? -0.747 -14.683 -2.617 1.00 0.00 111 LYS A CA 6
ATOM 12881 C C . LYS A 1 111 ? -2.210 -14.820 -3.014 1.00 0.00 111 LYS A C 6
ATOM 12882 O O . LYS A 1 111 ? -2.894 -15.763 -2.610 1.00 0.00 111 LYS A O 6
ATOM 12901 N N . LEU A 1 112 ? -2.658 -13.897 -3.866 1.00 0.00 112 LEU A N 6
ATOM 12902 C CA . LEU A 1 112 ? -4.024 -13.921 -4.410 1.00 0.00 112 LEU A CA 6
ATOM 12903 C C . LEU A 1 112 ? -4.007 -14.210 -5.930 1.00 0.00 112 LEU A C 6
ATOM 12904 O O . LEU A 1 112 ? -5.048 -14.529 -6.514 1.00 0.00 112 LEU A O 6
ATOM 12920 N N . GLY A 1 113 ? -2.815 -14.109 -6.555 1.00 0.00 113 GLY A N 6
ATOM 12921 C CA . GLY A 1 113 ? -2.664 -14.374 -7.977 1.00 0.00 113 GLY A CA 6
ATOM 12922 C C . GLY A 1 113 ? -3.054 -13.172 -8.816 1.00 0.00 113 GLY A C 6
ATOM 12923 O O . GLY A 1 113 ? -3.163 -12.053 -8.305 1.00 0.00 113 GLY A O 6
ATOM 12927 N N . VAL A 1 114 ? -3.240 -13.409 -10.119 1.00 0.00 114 VAL A N 6
ATOM 12928 C CA . VAL A 1 114 ? -3.593 -12.339 -11.058 1.00 0.00 114 VAL A CA 6
ATOM 12929 C C . VAL A 1 114 ? -4.918 -11.709 -10.716 1.00 0.00 114 VAL A C 6
ATOM 12930 O O . VAL A 1 114 ? -5.860 -12.385 -10.294 1.00 0.00 114 VAL A O 6
ATOM 12943 N N . ASN A 1 115 ? -4.961 -10.397 -10.873 1.00 0.00 115 ASN A N 6
ATOM 12944 C CA . ASN A 1 115 ? -6.128 -9.607 -10.561 1.00 0.00 115 ASN A CA 6
ATOM 12945 C C . ASN A 1 115 ? -6.087 -8.299 -11.328 1.00 0.00 115 ASN A C 6
ATOM 12946 O O . ASN A 1 115 ? -5.029 -7.914 -11.840 1.00 0.00 115 ASN A O 6
ATOM 12957 N N . HIS A 1 116 ? -7.216 -7.587 -11.351 1.00 0.00 116 HIS A N 6
ATOM 12958 C CA . HIS A 1 116 ? -7.270 -6.285 -12.003 1.00 0.00 116 HIS A CA 6
ATOM 12959 C C . HIS A 1 116 ? -6.704 -5.239 -11.069 1.00 0.00 116 HIS A C 6
ATOM 12960 O O . HIS A 1 116 ? -7.297 -4.933 -10.040 1.00 0.00 116 HIS A O 6
ATOM 12974 N N . VAL A 1 117 ? -5.518 -4.737 -11.409 1.00 0.00 117 VAL A N 6
ATOM 12975 C CA . VAL A 1 117 ? -4.810 -3.761 -10.559 1.00 0.00 117 VAL A CA 6
ATOM 12976 C C . VAL A 1 117 ? -4.960 -2.345 -11.076 1.00 0.00 117 VAL A C 6
ATOM 12977 O O . VAL A 1 117 ? -4.856 -2.085 -12.274 1.00 0.00 117 VAL A O 6
ATOM 12990 N N . TYR A 1 118 ? -5.164 -1.433 -10.134 1.00 0.00 118 TYR A N 6
ATOM 12991 C CA . TYR A 1 118 ? -5.287 -0.021 -10.414 1.00 0.00 118 TYR A CA 6
ATOM 12992 C C . TYR A 1 118 ? -4.490 0.737 -9.361 1.00 0.00 118 TYR A C 6
ATOM 12993 O O . TYR A 1 118 ? -4.265 0.216 -8.257 1.00 0.00 118 TYR A O 6
ATOM 13011 N N . ASP A 1 119 ? -4.049 1.935 -9.701 1.00 0.00 119 ASP A N 6
ATOM 13012 C CA . ASP A 1 119 ? -3.259 2.749 -8.783 1.00 0.00 119 ASP A CA 6
ATOM 13013 C C . ASP A 1 119 ? -3.256 4.212 -9.214 1.00 0.00 119 ASP A C 6
ATOM 13014 O O . ASP A 1 119 ? -3.776 4.545 -10.264 1.00 0.00 119 ASP A O 6
ATOM 13023 N N . ILE A 1 120 ? -2.689 5.080 -8.371 1.00 0.00 120 ILE A N 6
ATOM 13024 C CA . ILE A 1 120 ? -2.629 6.533 -8.652 1.00 0.00 120 ILE A CA 6
ATOM 13025 C C . ILE A 1 120 ? -1.228 7.089 -8.379 1.00 0.00 120 ILE A C 6
ATOM 13026 O O . ILE A 1 120 ? -0.495 6.582 -7.528 1.00 0.00 120 ILE A O 6
ATOM 13042 N N . GLU A 1 121 ? -0.897 8.165 -9.104 1.00 0.00 121 GLU A N 6
ATOM 13043 C CA . GLU A 1 121 ? 0.372 8.847 -8.955 1.00 0.00 121 GLU A CA 6
ATOM 13044 C C . GLU A 1 121 ? 0.214 10.170 -8.204 1.00 0.00 121 GLU A C 6
ATOM 13045 O O . GLU A 1 121 ? -0.857 10.782 -8.224 1.00 0.00 121 GLU A O 6
ATOM 13057 N N . VAL A 1 122 ? 1.307 10.610 -7.553 1.00 0.00 122 VAL A N 6
ATOM 13058 C CA . VAL A 1 122 ? 1.307 11.874 -6.801 1.00 0.00 122 VAL A CA 6
ATOM 13059 C C . VAL A 1 122 ? 2.291 12.873 -7.427 1.00 0.00 122 VAL A C 6
ATOM 13060 O O . VAL A 1 122 ? 3.217 12.484 -8.143 1.00 0.00 122 VAL A O 6
ATOM 13073 N N . GLU A 1 123 ? 1.997 14.156 -7.245 1.00 0.00 123 GLU A N 6
ATOM 13074 C CA . GLU A 1 123 ? 2.766 15.246 -7.893 1.00 0.00 123 GLU A CA 6
ATOM 13075 C C . GLU A 1 123 ? 4.175 15.522 -7.320 1.00 0.00 123 GLU A C 6
ATOM 13076 O O . GLU A 1 123 ? 5.002 16.099 -8.040 1.00 0.00 123 GLU A O 6
ATOM 13088 N N . HIS A 1 124 ? 4.450 15.193 -6.026 1.00 0.00 124 HIS A N 6
ATOM 13089 C CA . HIS A 1 124 ? 5.788 15.545 -5.443 1.00 0.00 124 HIS A CA 6
ATOM 13090 C C . HIS A 1 124 ? 6.608 14.348 -4.936 1.00 0.00 124 HIS A C 6
ATOM 13091 O O . HIS A 1 124 ? 7.728 14.127 -5.413 1.00 0.00 124 HIS A O 6
ATOM 13105 N N . ASN A 1 125 ? 6.101 13.638 -3.917 1.00 0.00 125 ASN A N 6
ATOM 13106 C CA . ASN A 1 125 ? 6.875 12.542 -3.301 1.00 0.00 125 ASN A CA 6
ATOM 13107 C C . ASN A 1 125 ? 6.763 11.218 -4.075 1.00 0.00 125 ASN A C 6
ATOM 13108 O O . ASN A 1 125 ? 7.323 10.204 -3.651 1.00 0.00 125 ASN A O 6
ATOM 13119 N N . HIS A 1 126 ? 6.071 11.246 -5.226 1.00 0.00 126 HIS A N 6
ATOM 13120 C CA . HIS A 1 126 ? 5.911 10.054 -6.093 1.00 0.00 126 HIS A CA 6
ATOM 13121 C C . HIS A 1 126 ? 5.669 8.759 -5.286 1.00 0.00 126 HIS A C 6
ATOM 13122 O O . HIS A 1 126 ? 5.993 7.657 -5.748 1.00 0.00 126 HIS A O 6
ATOM 13136 N N . ASN A 1 127 ? 5.079 8.904 -4.094 1.00 0.00 127 ASN A N 6
ATOM 13137 C CA . ASN A 1 127 ? 4.771 7.762 -3.234 1.00 0.00 127 ASN A CA 6
ATOM 13138 C C . ASN A 1 127 ? 3.410 7.952 -2.583 1.00 0.00 127 ASN A C 6
ATOM 13139 O O . ASN A 1 127 ? 2.916 9.082 -2.493 1.00 0.00 127 ASN A O 6
ATOM 13150 N N . PHE A 1 128 ? 2.804 6.847 -2.132 1.00 0.00 128 PHE A N 6
ATOM 13151 C CA . PHE A 1 128 ? 1.486 6.915 -1.492 1.00 0.00 128 PHE A CA 6
ATOM 13152 C C . PHE A 1 128 ? 1.285 5.767 -0.500 1.00 0.00 128 PHE A C 6
ATOM 13153 O O . PHE A 1 128 ? 2.034 4.783 -0.513 1.00 0.00 128 PHE A O 6
ATOM 13170 N N . VAL A 1 129 ? 0.253 5.894 0.340 1.00 0.00 129 VAL A N 6
ATOM 13171 C CA . VAL A 1 129 ? -0.073 4.858 1.322 1.00 0.00 129 VAL A CA 6
ATOM 13172 C C . VAL A 1 129 ? -1.378 4.157 0.923 1.00 0.00 129 VAL A C 6
ATOM 13173 O O . VAL A 1 129 ? -2.436 4.791 0.852 1.00 0.00 129 VAL A O 6
ATOM 13186 N N . ALA A 1 130 ? -1.289 2.842 0.694 1.00 0.00 130 ALA A N 6
ATOM 13187 C CA . ALA A 1 130 ? -2.450 2.040 0.330 1.00 0.00 130 ALA A CA 6
ATOM 13188 C C . ALA A 1 130 ? -2.904 1.212 1.522 1.00 0.00 130 ALA A C 6
ATOM 13189 O O . ALA A 1 130 ? -2.157 0.365 2.020 1.00 0.00 130 ALA A O 6
ATOM 13196 N N . ASN A 1 131 ? -4.134 1.467 1.980 1.00 0.00 131 ASN A N 6
ATOM 13197 C CA . ASN A 1 131 ? -4.698 0.756 3.127 1.00 0.00 131 ASN A CA 6
ATOM 13198 C C . ASN A 1 131 ? -3.718 0.774 4.330 1.00 0.00 131 ASN A C 6
ATOM 13199 O O . ASN A 1 131 ? -3.563 -0.227 5.043 1.00 0.00 131 ASN A O 6
ATOM 13210 N N . GLY A 1 132 ? -3.083 1.934 4.559 1.00 0.00 132 GLY A N 6
ATOM 13211 C CA . GLY A 1 132 ? -2.151 2.101 5.688 1.00 0.00 132 GLY A CA 6
ATOM 13212 C C . GLY A 1 132 ? -0.734 1.565 5.388 1.00 0.00 132 GLY A C 6
ATOM 13213 O O . GLY A 1 132 ? 0.142 1.614 6.259 1.00 0.00 132 GLY A O 6
ATOM 13217 N N . LEU A 1 133 ? -0.512 1.064 4.159 1.00 0.00 133 LEU A N 6
ATOM 13218 C CA . LEU A 1 133 ? 0.805 0.535 3.767 1.00 0.00 133 LEU A CA 6
ATOM 13219 C C . LEU A 1 133 ? 1.484 1.494 2.782 1.00 0.00 133 LEU A C 6
ATOM 13220 O O . LEU A 1 133 ? 0.971 1.729 1.692 1.00 0.00 133 LEU A O 6
ATOM 13236 N N . LEU A 1 134 ? 2.651 2.022 3.168 1.00 0.00 134 LEU A N 6
ATOM 13237 C CA . LEU A 1 134 ? 3.402 2.942 2.307 1.00 0.00 134 LEU A CA 6
ATOM 13238 C C . LEU A 1 134 ? 4.136 2.185 1.197 1.00 0.00 134 LEU A C 6
ATOM 13239 O O . LEU A 1 134 ? 4.904 1.251 1.463 1.00 0.00 134 LEU A O 6
ATOM 13255 N N . VAL A 1 135 ? 3.886 2.606 -0.052 1.00 0.00 135 VAL A N 6
ATOM 13256 C CA . VAL A 1 135 ? 4.504 1.974 -1.218 1.00 0.00 135 VAL A CA 6
ATOM 13257 C C . VAL A 1 135 ? 5.155 3.013 -2.144 1.00 0.00 135 VAL A C 6
ATOM 13258 O O . VAL A 1 135 ? 4.760 4.190 -2.167 1.00 0.00 135 VAL A O 6
ATOM 13271 N N . HIS A 1 136 ? 6.146 2.550 -2.906 1.00 0.00 136 HIS A N 6
ATOM 13272 C CA . HIS A 1 136 ? 6.882 3.391 -3.850 1.00 0.00 136 HIS A CA 6
ATOM 13273 C C . HIS A 1 136 ? 6.281 3.263 -5.259 1.00 0.00 136 HIS A C 6
ATOM 13274 O O . HIS A 1 136 ? 6.126 2.154 -5.780 1.00 0.00 136 HIS A O 6
ATOM 13288 N N . ASN A 1 137 ? 5.962 4.411 -5.866 1.00 0.00 137 ASN A N 6
ATOM 13289 C CA . ASN A 1 137 ? 5.397 4.444 -7.215 1.00 0.00 137 ASN A CA 6
ATOM 13290 C C . ASN A 1 137 ? 6.422 5.004 -8.206 1.00 0.00 137 ASN A C 6
ATOM 13291 O O . ASN A 1 137 ? 6.729 6.180 -8.110 1.00 0.00 137 ASN A O 6
ATOM 13303 N N . GLU A 1 1 ? 2.919 -0.101 -6.547 1.00 0.00 1 GLU A N 7
ATOM 13304 C CA . GLU A 1 1 ? 2.526 0.674 -7.768 1.00 0.00 1 GLU A CA 7
ATOM 13305 C C . GLU A 1 1 ? 1.094 0.298 -8.198 1.00 0.00 1 GLU A C 7
ATOM 13306 O O . GLU A 1 1 ? 0.433 1.076 -8.895 1.00 0.00 1 GLU A O 7
ATOM 13320 N N . ALA A 1 2 ? 0.626 -0.901 -7.793 1.00 0.00 2 ALA A N 7
ATOM 13321 C CA . ALA A 1 2 ? -0.716 -1.362 -8.159 1.00 0.00 2 ALA A CA 7
ATOM 13322 C C . ALA A 1 2 ? -1.441 -1.944 -6.957 1.00 0.00 2 ALA A C 7
ATOM 13323 O O . ALA A 1 2 ? -0.869 -2.735 -6.201 1.00 0.00 2 ALA A O 7
ATOM 13330 N N . LEU A 1 3 ? -2.715 -1.560 -6.793 1.00 0.00 3 LEU A N 7
ATOM 13331 C CA . LEU A 1 3 ? -3.537 -2.057 -5.687 1.00 0.00 3 LEU A CA 7
ATOM 13332 C C . LEU A 1 3 ? -4.757 -2.769 -6.236 1.00 0.00 3 LEU A C 7
ATOM 13333 O O . LEU A 1 3 ? -5.335 -2.318 -7.219 1.00 0.00 3 LEU A O 7
ATOM 13349 N N . THR A 1 4 ? -5.150 -3.888 -5.602 1.00 0.00 4 THR A N 7
ATOM 13350 C CA . THR A 1 4 ? -6.319 -4.648 -6.086 1.00 0.00 4 THR A CA 7
ATOM 13351 C C . THR A 1 4 ? -7.577 -3.796 -5.994 1.00 0.00 4 THR A C 7
ATOM 13352 O O . THR A 1 4 ? -7.591 -2.782 -5.302 1.00 0.00 4 THR A O 7
ATOM 13363 N N . GLY A 1 5 ? -8.600 -4.178 -6.769 1.00 0.00 5 GLY A N 7
ATOM 13364 C CA . GLY A 1 5 ? -9.833 -3.402 -6.880 1.00 0.00 5 GLY A CA 7
ATOM 13365 C C . GLY A 1 5 ? -10.523 -3.205 -5.537 1.00 0.00 5 GLY A C 7
ATOM 13366 O O . GLY A 1 5 ? -11.024 -2.111 -5.252 1.00 0.00 5 GLY A O 7
ATOM 13370 N N . ASP A 1 6 ? -10.550 -4.254 -4.718 1.00 0.00 6 ASP A N 7
ATOM 13371 C CA . ASP A 1 6 ? -11.190 -4.170 -3.394 1.00 0.00 6 ASP A CA 7
ATOM 13372 C C . ASP A 1 6 ? -10.310 -3.414 -2.378 1.00 0.00 6 ASP A C 7
ATOM 13373 O O . ASP A 1 6 ? -10.794 -3.002 -1.320 1.00 0.00 6 ASP A O 7
ATOM 13382 N N . ALA A 1 7 ? -9.023 -3.222 -2.720 1.00 0.00 7 ALA A N 7
ATOM 13383 C CA . ALA A 1 7 ? -8.092 -2.501 -1.856 1.00 0.00 7 ALA A CA 7
ATOM 13384 C C . ALA A 1 7 ? -8.459 -1.025 -1.798 1.00 0.00 7 ALA A C 7
ATOM 13385 O O . ALA A 1 7 ? -9.055 -0.494 -2.739 1.00 0.00 7 ALA A O 7
ATOM 13392 N N . LEU A 1 8 ? -8.107 -0.365 -0.684 1.00 0.00 8 LEU A N 7
ATOM 13393 C CA . LEU A 1 8 ? -8.405 1.065 -0.509 1.00 0.00 8 LEU A CA 7
ATOM 13394 C C . LEU A 1 8 ? -7.147 1.859 -0.146 1.00 0.00 8 LEU A C 7
ATOM 13395 O O . LEU A 1 8 ? -6.213 1.335 0.477 1.00 0.00 8 LEU A O 7
ATOM 13411 N N . ILE A 1 9 ? -7.105 3.106 -0.618 1.00 0.00 9 ILE A N 7
ATOM 13412 C CA . ILE A 1 9 ? -5.943 3.976 -0.438 1.00 0.00 9 ILE A CA 7
ATOM 13413 C C . ILE A 1 9 ? -6.356 5.273 0.254 1.00 0.00 9 ILE A C 7
ATOM 13414 O O . ILE A 1 9 ? -7.411 5.844 -0.055 1.00 0.00 9 ILE A O 7
ATOM 13430 N N . LEU A 1 10 ? -5.499 5.746 1.162 1.00 0.00 10 LEU A N 7
ATOM 13431 C CA . LEU A 1 10 ? -5.746 6.998 1.859 1.00 0.00 10 LEU A CA 7
ATOM 13432 C C . LEU A 1 10 ? -5.841 8.140 0.859 1.00 0.00 10 LEU A C 7
ATOM 13433 O O . LEU A 1 10 ? -5.052 8.212 -0.090 1.00 0.00 10 LEU A O 7
ATOM 13449 N N . SER A 1 11 ? -6.806 9.034 1.082 1.00 0.00 11 SER A N 7
ATOM 13450 C CA . SER A 1 11 ? -7.009 10.180 0.218 1.00 0.00 11 SER A CA 7
ATOM 13451 C C . SER A 1 11 ? -7.309 11.416 1.055 1.00 0.00 11 SER A C 7
ATOM 13452 O O . SER A 1 11 ? -7.275 11.354 2.291 1.00 0.00 11 SER A O 7
ATOM 13460 N N . ASP A 1 12 ? -7.563 12.547 0.386 1.00 0.00 12 ASP A N 7
ATOM 13461 C CA . ASP A 1 12 ? -7.820 13.800 1.082 1.00 0.00 12 ASP A CA 7
ATOM 13462 C C . ASP A 1 12 ? -9.017 13.659 2.015 1.00 0.00 12 ASP A C 7
ATOM 13463 O O . ASP A 1 12 ? -8.976 14.128 3.158 1.00 0.00 12 ASP A O 7
ATOM 13472 N N . ARG A 1 13 ? -10.064 12.972 1.541 1.00 0.00 13 ARG A N 7
ATOM 13473 C CA . ARG A 1 13 ? -11.253 12.729 2.362 1.00 0.00 13 ARG A CA 7
ATOM 13474 C C . ARG A 1 13 ? -10.961 11.687 3.456 1.00 0.00 13 ARG A C 7
ATOM 13475 O O . ARG A 1 13 ? -11.529 11.749 4.549 1.00 0.00 13 ARG A O 7
ATOM 13496 N N . GLY A 1 14 ? -10.086 10.714 3.134 1.00 0.00 14 GLY A N 7
ATOM 13497 C CA . GLY A 1 14 ? -9.739 9.637 4.072 1.00 0.00 14 GLY A CA 7
ATOM 13498 C C . GLY A 1 14 ? -9.579 8.302 3.336 1.00 0.00 14 GLY A C 7
ATOM 13499 O O . GLY A 1 14 ? -9.335 8.279 2.127 1.00 0.00 14 GLY A O 7
ATOM 13503 N N . TRP A 1 15 ? -9.731 7.190 4.078 1.00 0.00 15 TRP A N 7
ATOM 13504 C CA . TRP A 1 15 ? -9.614 5.844 3.490 1.00 0.00 15 TRP A CA 7
ATOM 13505 C C . TRP A 1 15 ? -10.742 5.613 2.474 1.00 0.00 15 TRP A C 7
ATOM 13506 O O . TRP A 1 15 ? -11.910 5.514 2.853 1.00 0.00 15 TRP A O 7
ATOM 13527 N N . LEU A 1 16 ? -10.373 5.502 1.189 1.00 0.00 16 LEU A N 7
ATOM 13528 C CA . LEU A 1 16 ? -11.355 5.259 0.116 1.00 0.00 16 LEU A CA 7
ATOM 13529 C C . LEU A 1 16 ? -10.855 4.158 -0.825 1.00 0.00 16 LEU A C 7
ATOM 13530 O O . LEU A 1 16 ? -9.651 3.984 -0.987 1.00 0.00 16 LEU A O 7
ATOM 13546 N N . ARG A 1 17 ? -11.793 3.426 -1.451 1.00 0.00 17 ARG A N 7
ATOM 13547 C CA . ARG A 1 17 ? -11.433 2.346 -2.376 1.00 0.00 17 ARG A CA 7
ATOM 13548 C C . ARG A 1 17 ? -10.604 2.882 -3.558 1.00 0.00 17 ARG A C 7
ATOM 13549 O O . ARG A 1 17 ? -10.701 4.052 -3.933 1.00 0.00 17 ARG A O 7
ATOM 13570 N N . ILE A 1 18 ? -9.735 2.022 -4.059 1.00 0.00 18 ILE A N 7
ATOM 13571 C CA . ILE A 1 18 ? -8.776 2.352 -5.128 1.00 0.00 18 ILE A CA 7
ATOM 13572 C C . ILE A 1 18 ? -9.385 3.130 -6.312 1.00 0.00 18 ILE A C 7
ATOM 13573 O O . ILE A 1 18 ? -8.632 3.660 -7.141 1.00 0.00 18 ILE A O 7
ATOM 13589 N N . ASP A 1 19 ? -10.719 3.103 -6.461 1.00 0.00 19 ASP A N 7
ATOM 13590 C CA . ASP A 1 19 ? -11.360 3.716 -7.650 1.00 0.00 19 ASP A CA 7
ATOM 13591 C C . ASP A 1 19 ? -12.355 4.835 -7.302 1.00 0.00 19 ASP A C 7
ATOM 13592 O O . ASP A 1 19 ? -13.224 5.166 -8.119 1.00 0.00 19 ASP A O 7
ATOM 13601 N N . ASP A 1 20 ? -12.226 5.419 -6.100 1.00 0.00 20 ASP A N 7
ATOM 13602 C CA . ASP A 1 20 ? -13.131 6.502 -5.680 1.00 0.00 20 ASP A CA 7
ATOM 13603 C C . ASP A 1 20 ? -12.643 7.908 -6.120 1.00 0.00 20 ASP A C 7
ATOM 13604 O O . ASP A 1 20 ? -11.441 8.111 -6.341 1.00 0.00 20 ASP A O 7
ATOM 13613 N N . PRO A 1 21 ? -13.568 8.889 -6.266 1.00 0.00 21 PRO A N 7
ATOM 13614 C CA . PRO A 1 21 ? -13.220 10.272 -6.740 1.00 0.00 21 PRO A CA 7
ATOM 13615 C C . PRO A 1 21 ? -12.077 10.900 -5.956 1.00 0.00 21 PRO A C 7
ATOM 13616 O O . PRO A 1 21 ? -11.365 11.756 -6.486 1.00 0.00 21 PRO A O 7
ATOM 13627 N N . THR A 1 22 ? -11.922 10.504 -4.688 1.00 0.00 22 THR A N 7
ATOM 13628 C CA . THR A 1 22 ? -10.867 11.073 -3.850 1.00 0.00 22 THR A CA 7
ATOM 13629 C C . THR A 1 22 ? -9.485 10.726 -4.423 1.00 0.00 22 THR A C 7
ATOM 13630 O O . THR A 1 22 ? -8.613 11.590 -4.508 1.00 0.00 22 THR A O 7
ATOM 13641 N N . LEU A 1 23 ? -9.305 9.474 -4.864 1.00 0.00 23 LEU A N 7
ATOM 13642 C CA . LEU A 1 23 ? -8.042 9.070 -5.484 1.00 0.00 23 LEU A CA 7
ATOM 13643 C C . LEU A 1 23 ? -7.852 9.729 -6.853 1.00 0.00 23 LEU A C 7
ATOM 13644 O O . LEU A 1 23 ? -6.739 10.107 -7.215 1.00 0.00 23 LEU A O 7
ATOM 13660 N N . GLN A 1 24 ? -8.938 9.776 -7.643 1.00 0.00 24 GLN A N 7
ATOM 13661 C CA . GLN A 1 24 ? -8.874 10.311 -9.015 1.00 0.00 24 GLN A CA 7
ATOM 13662 C C . GLN A 1 24 ? -8.661 11.830 -9.079 1.00 0.00 24 GLN A C 7
ATOM 13663 O O . GLN A 1 24 ? -7.986 12.319 -9.992 1.00 0.00 24 GLN A O 7
ATOM 13677 N N . GLU A 1 25 ? -9.328 12.581 -8.184 1.00 0.00 25 GLU A N 7
ATOM 13678 C CA . GLU A 1 25 ? -9.290 14.059 -8.247 1.00 0.00 25 GLU A CA 7
ATOM 13679 C C . GLU A 1 25 ? -8.705 14.722 -6.996 1.00 0.00 25 GLU A C 7
ATOM 13680 O O . GLU A 1 25 ? -8.468 15.936 -7.005 1.00 0.00 25 GLU A O 7
ATOM 13692 N N . CYS A 1 26 ? -8.498 13.950 -5.910 1.00 0.00 26 CYS A N 7
ATOM 13693 C CA . CYS A 1 26 ? -7.974 14.527 -4.664 1.00 0.00 26 CYS A CA 7
ATOM 13694 C C . CYS A 1 26 ? -6.642 13.917 -4.246 1.00 0.00 26 CYS A C 7
ATOM 13695 O O . CYS A 1 26 ? -6.356 12.750 -4.507 1.00 0.00 26 CYS A O 7
ATOM 13703 N N . ARG A 1 27 ? -5.846 14.742 -3.582 1.00 0.00 27 ARG A N 7
ATOM 13704 C CA . ARG A 1 27 ? -4.502 14.357 -3.074 1.00 0.00 27 ARG A CA 7
ATOM 13705 C C . ARG A 1 27 ? -4.574 13.175 -2.104 1.00 0.00 27 ARG A C 7
ATOM 13706 O O . ARG A 1 27 ? -5.616 12.913 -1.505 1.00 0.00 27 ARG A O 7
ATOM 13727 N N . VAL A 1 28 ? -3.448 12.450 -1.977 1.00 0.00 28 VAL A N 7
ATOM 13728 C CA . VAL A 1 28 ? -3.366 11.267 -1.097 1.00 0.00 28 VAL A CA 7
ATOM 13729 C C . VAL A 1 28 ? -2.150 11.344 -0.156 1.00 0.00 28 VAL A C 7
ATOM 13730 O O . VAL A 1 28 ? -1.218 12.114 -0.396 1.00 0.00 28 VAL A O 7
ATOM 13743 N N . LEU A 1 29 ? -2.185 10.541 0.926 1.00 0.00 29 LEU A N 7
ATOM 13744 C CA . LEU A 1 29 ? -1.095 10.525 1.920 1.00 0.00 29 LEU A CA 7
ATOM 13745 C C . LEU A 1 29 ? 0.170 9.868 1.390 1.00 0.00 29 LEU A C 7
ATOM 13746 O O . LEU A 1 29 ? 0.122 8.865 0.675 1.00 0.00 29 LEU A O 7
ATOM 13762 N N . SER A 1 30 ? 1.301 10.435 1.797 1.00 0.00 30 SER A N 7
ATOM 13763 C CA . SER A 1 30 ? 2.621 9.928 1.433 1.00 0.00 30 SER A CA 7
ATOM 13764 C C . SER A 1 30 ? 3.638 10.402 2.462 1.00 0.00 30 SER A C 7
ATOM 13765 O O . SER A 1 30 ? 3.366 11.353 3.207 1.00 0.00 30 SER A O 7
ATOM 13773 N N . TYR A 1 31 ? 4.818 9.761 2.496 1.00 0.00 31 TYR A N 7
ATOM 13774 C CA . TYR A 1 31 ? 5.862 10.165 3.437 1.00 0.00 31 TYR A CA 7
ATOM 13775 C C . TYR A 1 31 ? 6.782 11.163 2.778 1.00 0.00 31 TYR A C 7
ATOM 13776 O O . TYR A 1 31 ? 7.575 10.801 1.903 1.00 0.00 31 TYR A O 7
ATOM 13794 N N . ASN A 1 32 ? 6.694 12.423 3.221 1.00 0.00 32 ASN A N 7
ATOM 13795 C CA . ASN A 1 32 ? 7.539 13.458 2.681 1.00 0.00 32 ASN A CA 7
ATOM 13796 C C . ASN A 1 32 ? 8.894 13.405 3.363 1.00 0.00 32 ASN A C 7
ATOM 13797 O O . ASN A 1 32 ? 9.226 14.246 4.193 1.00 0.00 32 ASN A O 7
ATOM 13808 N N . GLU A 1 33 ? 9.686 12.406 2.973 1.00 0.00 33 GLU A N 7
ATOM 13809 C CA . GLU A 1 33 ? 11.042 12.232 3.514 1.00 0.00 33 GLU A CA 7
ATOM 13810 C C . GLU A 1 33 ? 11.857 13.528 3.380 1.00 0.00 33 GLU A C 7
ATOM 13811 O O . GLU A 1 33 ? 12.808 13.751 4.136 1.00 0.00 33 GLU A O 7
ATOM 13823 N N . SER A 1 34 ? 11.424 14.408 2.464 1.00 0.00 34 SER A N 7
ATOM 13824 C CA . SER A 1 34 ? 12.041 15.705 2.283 1.00 0.00 34 SER A CA 7
ATOM 13825 C C . SER A 1 34 ? 11.933 16.520 3.579 1.00 0.00 34 SER A C 7
ATOM 13826 O O . SER A 1 34 ? 12.895 17.171 3.996 1.00 0.00 34 SER A O 7
ATOM 13834 N N . THR A 1 35 ? 10.751 16.461 4.217 1.00 0.00 35 THR A N 7
ATOM 13835 C CA . THR A 1 35 ? 10.505 17.181 5.484 1.00 0.00 35 THR A CA 7
ATOM 13836 C C . THR A 1 35 ? 10.423 16.220 6.703 1.00 0.00 35 THR A C 7
ATOM 13837 O O . THR A 1 35 ? 10.305 16.675 7.844 1.00 0.00 35 THR A O 7
ATOM 13848 N N . GLN A 1 36 ? 10.486 14.900 6.448 1.00 0.00 36 GLN A N 7
ATOM 13849 C CA . GLN A 1 36 ? 10.418 13.881 7.513 1.00 0.00 36 GLN A CA 7
ATOM 13850 C C . GLN A 1 36 ? 9.073 13.935 8.263 1.00 0.00 36 GLN A C 7
ATOM 13851 O O . GLN A 1 36 ? 9.004 13.663 9.472 1.00 0.00 36 GLN A O 7
ATOM 13865 N N . GLN A 1 37 ? 8.004 14.255 7.527 1.00 0.00 37 GLN A N 7
ATOM 13866 C CA . GLN A 1 37 ? 6.652 14.317 8.092 1.00 0.00 37 GLN A CA 7
ATOM 13867 C C . GLN A 1 37 ? 5.624 13.795 7.092 1.00 0.00 37 GLN A C 7
ATOM 13868 O O . GLN A 1 37 ? 5.866 13.822 5.875 1.00 0.00 37 GLN A O 7
ATOM 13882 N N . TRP A 1 38 ? 4.452 13.364 7.600 1.00 0.00 38 TRP A N 7
ATOM 13883 C CA . TRP A 1 38 ? 3.375 12.900 6.722 1.00 0.00 38 TRP A CA 7
ATOM 13884 C C . TRP A 1 38 ? 2.791 14.084 5.974 1.00 0.00 38 TRP A C 7
ATOM 13885 O O . TRP A 1 38 ? 2.454 15.106 6.586 1.00 0.00 38 TRP A O 7
ATOM 13906 N N . GLU A 1 39 ? 2.683 13.951 4.650 1.00 0.00 39 GLU A N 7
ATOM 13907 C CA . GLU A 1 39 ? 2.149 15.026 3.821 1.00 0.00 39 GLU A CA 7
ATOM 13908 C C . GLU A 1 39 ? 1.336 14.479 2.660 1.00 0.00 39 GLU A C 7
ATOM 13909 O O . GLU A 1 39 ? 1.630 13.396 2.137 1.00 0.00 39 GLU A O 7
ATOM 13921 N N . TRP A 1 40 ? 0.342 15.256 2.234 1.00 0.00 40 TRP A N 7
ATOM 13922 C CA . TRP A 1 40 ? -0.491 14.892 1.094 1.00 0.00 40 TRP A CA 7
ATOM 13923 C C . TRP A 1 40 ? 0.138 15.350 -0.219 1.00 0.00 40 TRP A C 7
ATOM 13924 O O . TRP A 1 40 ? 0.767 16.410 -0.287 1.00 0.00 40 TRP A O 7
ATOM 13945 N N . GLN A 1 41 ? -0.094 14.562 -1.267 1.00 0.00 41 GLN A N 7
ATOM 13946 C CA . GLN A 1 41 ? 0.382 14.883 -2.608 1.00 0.00 41 GLN A CA 7
ATOM 13947 C C . GLN A 1 41 ? -0.774 14.780 -3.595 1.00 0.00 41 GLN A C 7
ATOM 13948 O O . GLN A 1 41 ? -1.662 13.951 -3.419 1.00 0.00 41 GLN A O 7
ATOM 13962 N N . GLN A 1 42 ? -0.767 15.636 -4.622 1.00 0.00 42 GLN A N 7
ATOM 13963 C CA . GLN A 1 42 ? -1.841 15.641 -5.610 1.00 0.00 42 GLN A CA 7
ATOM 13964 C C . GLN A 1 42 ? -1.740 14.439 -6.538 1.00 0.00 42 GLN A C 7
ATOM 13965 O O . GLN A 1 42 ? -0.660 14.128 -7.067 1.00 0.00 42 GLN A O 7
ATOM 13979 N N . VAL A 1 43 ? -2.884 13.772 -6.726 1.00 0.00 43 VAL A N 7
ATOM 13980 C CA . VAL A 1 43 ? -2.972 12.604 -7.591 1.00 0.00 43 VAL A CA 7
ATOM 13981 C C . VAL A 1 43 ? -2.901 13.035 -9.054 1.00 0.00 43 VAL A C 7
ATOM 13982 O O . VAL A 1 43 ? -3.832 13.655 -9.585 1.00 0.00 43 VAL A O 7
ATOM 13995 N N . LEU A 1 44 ? -1.768 12.767 -9.666 1.00 0.00 44 LEU A N 7
ATOM 13996 C CA . LEU A 1 44 ? -1.523 13.170 -11.043 1.00 0.00 44 LEU A CA 7
ATOM 13997 C C . LEU A 1 44 ? -2.506 12.533 -12.000 1.00 0.00 44 LEU A C 7
ATOM 13998 O O . LEU A 1 44 ? -2.996 13.194 -12.925 1.00 0.00 44 LEU A O 7
ATOM 14014 N N . ARG A 1 45 ? -2.738 11.226 -11.822 1.00 0.00 45 ARG A N 7
ATOM 14015 C CA . ARG A 1 45 ? -3.603 10.494 -12.735 1.00 0.00 45 ARG A CA 7
ATOM 14016 C C . ARG A 1 45 ? -4.045 9.153 -12.143 1.00 0.00 45 ARG A C 7
ATOM 14017 O O . ARG A 1 45 ? -3.428 8.648 -11.205 1.00 0.00 45 ARG A O 7
ATOM 14038 N N . TRP A 1 46 ? -5.087 8.565 -12.738 1.00 0.00 46 TRP A N 7
ATOM 14039 C CA . TRP A 1 46 ? -5.591 7.259 -12.309 1.00 0.00 46 TRP A CA 7
ATOM 14040 C C . TRP A 1 46 ? -5.394 6.241 -13.424 1.00 0.00 46 TRP A C 7
ATOM 14041 O O . TRP A 1 46 ? -5.944 6.394 -14.520 1.00 0.00 46 TRP A O 7
ATOM 14062 N N . LEU A 1 47 ? -4.569 5.222 -13.151 1.00 0.00 47 LEU A N 7
ATOM 14063 C CA . LEU A 1 47 ? -4.252 4.200 -14.148 1.00 0.00 47 LEU A CA 7
ATOM 14064 C C . LEU A 1 47 ? -4.818 2.832 -13.758 1.00 0.00 47 LEU A C 7
ATOM 14065 O O . LEU A 1 47 ? -4.560 2.323 -12.664 1.00 0.00 47 LEU A O 7
ATOM 14081 N N . ASP A 1 48 ? -5.595 2.247 -14.679 1.00 0.00 48 ASP A N 7
ATOM 14082 C CA . ASP A 1 48 ? -6.196 0.924 -14.474 1.00 0.00 48 ASP A CA 7
ATOM 14083 C C . ASP A 1 48 ? -5.272 -0.149 -15.050 1.00 0.00 48 ASP A C 7
ATOM 14084 O O . ASP A 1 48 ? -5.255 -0.371 -16.266 1.00 0.00 48 ASP A O 7
ATOM 14093 N N . GLN A 1 49 ? -4.493 -0.791 -14.179 1.00 0.00 49 GLN A N 7
ATOM 14094 C CA . GLN A 1 49 ? -3.541 -1.831 -14.611 1.00 0.00 49 GLN A CA 7
ATOM 14095 C C . GLN A 1 49 ? -4.245 -3.155 -14.970 1.00 0.00 49 GLN A C 7
ATOM 14096 O O . GLN A 1 49 ? -3.637 -4.037 -15.584 1.00 0.00 49 GLN A O 7
ATOM 14110 N N . GLY A 1 50 ? -5.532 -3.276 -14.603 1.00 0.00 50 GLY A N 7
ATOM 14111 C CA . GLY A 1 50 ? -6.319 -4.473 -14.909 1.00 0.00 50 GLY A CA 7
ATOM 14112 C C . GLY A 1 50 ? -5.706 -5.720 -14.286 1.00 0.00 50 GLY A C 7
ATOM 14113 O O . GLY A 1 50 ? -5.375 -5.730 -13.105 1.00 0.00 50 GLY A O 7
ATOM 14117 N N . VAL A 1 51 ? -5.581 -6.776 -15.091 1.00 0.00 51 VAL A N 7
ATOM 14118 C CA . VAL A 1 51 ? -5.037 -8.054 -14.619 1.00 0.00 51 VAL A CA 7
ATOM 14119 C C . VAL A 1 51 ? -3.559 -7.915 -14.193 1.00 0.00 51 VAL A C 7
ATOM 14120 O O . VAL A 1 51 ? -2.686 -7.641 -15.023 1.00 0.00 51 VAL A O 7
ATOM 14133 N N . ARG A 1 52 ? -3.295 -8.132 -12.893 1.00 0.00 52 ARG A N 7
ATOM 14134 C CA . ARG A 1 52 ? -1.928 -8.065 -12.355 1.00 0.00 52 ARG A CA 7
ATOM 14135 C C . ARG A 1 52 ? -1.795 -8.935 -11.103 1.00 0.00 52 ARG A C 7
ATOM 14136 O O . ARG A 1 52 ? -2.631 -8.864 -10.196 1.00 0.00 52 ARG A O 7
ATOM 14157 N N . GLU A 1 53 ? -0.721 -9.726 -11.049 1.00 0.00 53 GLU A N 7
ATOM 14158 C CA . GLU A 1 53 ? -0.440 -10.595 -9.898 1.00 0.00 53 GLU A CA 7
ATOM 14159 C C . GLU A 1 53 ? -0.196 -9.739 -8.652 1.00 0.00 53 GLU A C 7
ATOM 14160 O O . GLU A 1 53 ? 0.433 -8.678 -8.749 1.00 0.00 53 GLU A O 7
ATOM 14172 N N . THR A 1 54 ? -0.733 -10.172 -7.486 1.00 0.00 54 THR A N 7
ATOM 14173 C CA . THR A 1 54 ? -0.582 -9.365 -6.251 1.00 0.00 54 THR A CA 7
ATOM 14174 C C . THR A 1 54 ? -0.336 -10.213 -4.997 1.00 0.00 54 THR A C 7
ATOM 14175 O O . THR A 1 54 ? -0.769 -11.363 -4.907 1.00 0.00 54 THR A O 7
ATOM 14186 N N . TRP A 1 55 ? 0.341 -9.595 -4.015 1.00 0.00 55 TRP A N 7
ATOM 14187 C CA . TRP A 1 55 ? 0.633 -10.235 -2.734 1.00 0.00 55 TRP A CA 7
ATOM 14188 C C . TRP A 1 55 ? -0.068 -9.495 -1.592 1.00 0.00 55 TRP A C 7
ATOM 14189 O O . TRP A 1 55 ? 0.035 -8.272 -1.488 1.00 0.00 55 TRP A O 7
ATOM 14210 N N . LYS A 1 56 ? -0.775 -10.250 -0.736 1.00 0.00 56 LYS A N 7
ATOM 14211 C CA . LYS A 1 56 ? -1.506 -9.666 0.400 1.00 0.00 56 LYS A CA 7
ATOM 14212 C C . LYS A 1 56 ? -0.631 -9.611 1.640 1.00 0.00 56 LYS A C 7
ATOM 14213 O O . LYS A 1 56 ? -0.558 -10.569 2.406 1.00 0.00 56 LYS A O 7
ATOM 14232 N N . ILE A 1 57 ? -0.033 -8.457 1.859 1.00 0.00 57 ILE A N 7
ATOM 14233 C CA . ILE A 1 57 ? 0.805 -8.235 3.021 1.00 0.00 57 ILE A CA 7
ATOM 14234 C C . ILE A 1 57 ? -0.084 -7.897 4.215 1.00 0.00 57 ILE A C 7
ATOM 14235 O O . ILE A 1 57 ? -0.686 -6.818 4.287 1.00 0.00 57 ILE A O 7
ATOM 14251 N N . LYS A 1 58 ? -0.189 -8.860 5.109 1.00 0.00 58 LYS A N 7
ATOM 14252 C CA . LYS A 1 58 ? -1.017 -8.767 6.296 1.00 0.00 58 LYS A CA 7
ATOM 14253 C C . LYS A 1 58 ? -0.208 -8.205 7.467 1.00 0.00 58 LYS A C 7
ATOM 14254 O O . LYS A 1 58 ? 0.883 -8.698 7.763 1.00 0.00 58 LYS A O 7
ATOM 14273 N N . THR A 1 59 ? -0.763 -7.191 8.141 1.00 0.00 59 THR A N 7
ATOM 14274 C CA . THR A 1 59 ? -0.100 -6.585 9.313 1.00 0.00 59 THR A CA 7
ATOM 14275 C C . THR A 1 59 ? -1.080 -6.486 10.472 1.00 0.00 59 THR A C 7
ATOM 14276 O O . THR A 1 59 ? -2.292 -6.639 10.287 1.00 0.00 59 THR A O 7
ATOM 14287 N N . PHE A 1 60 ? -0.543 -6.265 11.666 1.00 0.00 60 PHE A N 7
ATOM 14288 C CA . PHE A 1 60 ? -1.349 -6.181 12.880 1.00 0.00 60 PHE A CA 7
ATOM 14289 C C . PHE A 1 60 ? -2.350 -5.021 12.800 1.00 0.00 60 PHE A C 7
ATOM 14290 O O . PHE A 1 60 ? -3.482 -5.142 13.283 1.00 0.00 60 PHE A O 7
ATOM 14307 N N . GLN A 1 61 ? -1.910 -3.887 12.238 1.00 0.00 61 GLN A N 7
ATOM 14308 C CA . GLN A 1 61 ? -2.761 -2.690 12.161 1.00 0.00 61 GLN A CA 7
ATOM 14309 C C . GLN A 1 61 ? -3.615 -2.666 10.889 1.00 0.00 61 GLN A C 7
ATOM 14310 O O . GLN A 1 61 ? -4.690 -2.052 10.877 1.00 0.00 61 GLN A O 7
ATOM 14324 N N . THR A 1 62 ? -3.129 -3.310 9.813 1.00 0.00 62 THR A N 7
ATOM 14325 C CA . THR A 1 62 ? -3.862 -3.318 8.537 1.00 0.00 62 THR A CA 7
ATOM 14326 C C . THR A 1 62 ? -3.422 -4.470 7.619 1.00 0.00 62 THR A C 7
ATOM 14327 O O . THR A 1 62 ? -2.550 -5.251 7.967 1.00 0.00 62 THR A O 7
ATOM 14338 N N . GLU A 1 63 ? -4.047 -4.550 6.444 1.00 0.00 63 GLU A N 7
ATOM 14339 C CA . GLU A 1 63 ? -3.716 -5.571 5.443 1.00 0.00 63 GLU A CA 7
ATOM 14340 C C . GLU A 1 63 ? -4.142 -5.096 4.053 1.00 0.00 63 GLU A C 7
ATOM 14341 O O . GLU A 1 63 ? -5.213 -4.497 3.906 1.00 0.00 63 GLU A O 7
ATOM 14353 N N . ILE A 1 64 ? -3.306 -5.359 3.037 1.00 0.00 64 ILE A N 7
ATOM 14354 C CA . ILE A 1 64 ? -3.632 -4.931 1.667 1.00 0.00 64 ILE A CA 7
ATOM 14355 C C . ILE A 1 64 ? -2.803 -5.674 0.609 1.00 0.00 64 ILE A C 7
ATOM 14356 O O . ILE A 1 64 ? -1.709 -6.166 0.897 1.00 0.00 64 ILE A O 7
ATOM 14372 N N . LYS A 1 65 ? -3.363 -5.782 -0.610 1.00 0.00 65 LYS A N 7
ATOM 14373 C CA . LYS A 1 65 ? -2.703 -6.507 -1.715 1.00 0.00 65 LYS A CA 7
ATOM 14374 C C . LYS A 1 65 ? -2.145 -5.548 -2.784 1.00 0.00 65 LYS A C 7
ATOM 14375 O O . LYS A 1 65 ? -2.873 -4.704 -3.338 1.00 0.00 65 LYS A O 7
ATOM 14394 N N . CYS A 1 66 ? -0.844 -5.714 -3.073 1.00 0.00 66 CYS A N 7
ATOM 14395 C CA . CYS A 1 66 ? -0.128 -4.902 -4.062 1.00 0.00 66 CYS A CA 7
ATOM 14396 C C . CYS A 1 66 ? 0.988 -5.720 -4.707 1.00 0.00 66 CYS A C 7
ATOM 14397 O O . CYS A 1 66 ? 1.223 -6.871 -4.325 1.00 0.00 66 CYS A O 7
ATOM 14405 N N . THR A 1 67 ? 1.676 -5.117 -5.689 1.00 0.00 67 THR A N 7
ATOM 14406 C CA . THR A 1 67 ? 2.772 -5.792 -6.389 1.00 0.00 67 THR A CA 7
ATOM 14407 C C . THR A 1 67 ? 3.793 -6.345 -5.376 1.00 0.00 67 THR A C 7
ATOM 14408 O O . THR A 1 67 ? 4.203 -5.644 -4.447 1.00 0.00 67 THR A O 7
ATOM 14419 N N . GLY A 1 68 ? 4.169 -7.617 -5.558 1.00 0.00 68 GLY A N 7
ATOM 14420 C CA . GLY A 1 68 ? 5.110 -8.296 -4.658 1.00 0.00 68 GLY A CA 7
ATOM 14421 C C . GLY A 1 68 ? 6.580 -8.108 -5.093 1.00 0.00 68 GLY A C 7
ATOM 14422 O O . GLY A 1 68 ? 7.494 -8.537 -4.385 1.00 0.00 68 GLY A O 7
ATOM 14426 N N . ASN A 1 69 ? 6.794 -7.497 -6.271 1.00 0.00 69 ASN A N 7
ATOM 14427 C CA . ASN A 1 69 ? 8.148 -7.289 -6.801 1.00 0.00 69 ASN A CA 7
ATOM 14428 C C . ASN A 1 69 ? 8.641 -5.847 -6.585 1.00 0.00 69 ASN A C 7
ATOM 14429 O O . ASN A 1 69 ? 9.843 -5.582 -6.673 1.00 0.00 69 ASN A O 7
ATOM 14440 N N . HIS A 1 70 ? 7.709 -4.922 -6.304 1.00 0.00 70 HIS A N 7
ATOM 14441 C CA . HIS A 1 70 ? 8.068 -3.523 -6.075 1.00 0.00 70 HIS A CA 7
ATOM 14442 C C . HIS A 1 70 ? 8.454 -3.315 -4.605 1.00 0.00 70 HIS A C 7
ATOM 14443 O O . HIS A 1 70 ? 7.949 -4.018 -3.720 1.00 0.00 70 HIS A O 7
ATOM 14457 N N . LEU A 1 71 ? 9.356 -2.356 -4.354 1.00 0.00 71 LEU A N 7
ATOM 14458 C CA . LEU A 1 71 ? 9.809 -2.063 -2.991 1.00 0.00 71 LEU A CA 7
ATOM 14459 C C . LEU A 1 71 ? 8.782 -1.214 -2.250 1.00 0.00 71 LEU A C 7
ATOM 14460 O O . LEU A 1 71 ? 8.308 -0.199 -2.767 1.00 0.00 71 LEU A O 7
ATOM 14476 N N . ILE A 1 72 ? 8.490 -1.613 -1.012 1.00 0.00 72 ILE A N 7
ATOM 14477 C CA . ILE A 1 72 ? 7.563 -0.880 -0.147 1.00 0.00 72 ILE A CA 7
ATOM 14478 C C . ILE A 1 72 ? 8.312 -0.402 1.079 1.00 0.00 72 ILE A C 7
ATOM 14479 O O . ILE A 1 72 ? 9.326 -0.998 1.445 1.00 0.00 72 ILE A O 7
ATOM 14495 N N . ARG A 1 73 ? 7.859 0.699 1.676 1.00 0.00 73 ARG A N 7
ATOM 14496 C CA . ARG A 1 73 ? 8.589 1.270 2.809 1.00 0.00 73 ARG A CA 7
ATOM 14497 C C . ARG A 1 73 ? 8.430 0.449 4.077 1.00 0.00 73 ARG A C 7
ATOM 14498 O O . ARG A 1 73 ? 7.352 -0.057 4.382 1.00 0.00 73 ARG A O 7
ATOM 14519 N N . THR A 1 74 ? 9.528 0.353 4.815 1.00 0.00 74 THR A N 7
ATOM 14520 C CA . THR A 1 74 ? 9.580 -0.362 6.083 1.00 0.00 74 THR A CA 7
ATOM 14521 C C . THR A 1 74 ? 10.353 0.478 7.096 1.00 0.00 74 THR A C 7
ATOM 14522 O O . THR A 1 74 ? 10.827 1.574 6.764 1.00 0.00 74 THR A O 7
ATOM 14533 N N . ASP A 1 75 ? 10.497 -0.036 8.319 1.00 0.00 75 ASP A N 7
ATOM 14534 C CA . ASP A 1 75 ? 11.241 0.680 9.360 1.00 0.00 75 ASP A CA 7
ATOM 14535 C C . ASP A 1 75 ? 12.687 0.965 8.909 1.00 0.00 75 ASP A C 7
ATOM 14536 O O . ASP A 1 75 ? 13.308 1.924 9.374 1.00 0.00 75 ASP A O 7
ATOM 14545 N N . LYS A 1 76 ? 13.209 0.124 7.998 1.00 0.00 76 LYS A N 7
ATOM 14546 C CA . LYS A 1 76 ? 14.578 0.286 7.481 1.00 0.00 76 LYS A CA 7
ATOM 14547 C C . LYS A 1 76 ? 14.623 1.056 6.138 1.00 0.00 76 LYS A C 7
ATOM 14548 O O . LYS A 1 76 ? 15.709 1.271 5.589 1.00 0.00 76 LYS A O 7
ATOM 14567 N N . GLY A 1 77 ? 13.446 1.452 5.607 1.00 0.00 77 GLY A N 7
ATOM 14568 C CA . GLY A 1 77 ? 13.384 2.173 4.325 1.00 0.00 77 GLY A CA 7
ATOM 14569 C C . GLY A 1 77 ? 12.674 1.339 3.263 1.00 0.00 77 GLY A C 7
ATOM 14570 O O . GLY A 1 77 ? 11.902 0.436 3.595 1.00 0.00 77 GLY A O 7
ATOM 14574 N N . TRP A 1 78 ? 12.942 1.641 1.979 1.00 0.00 78 TRP A N 7
ATOM 14575 C CA . TRP A 1 78 ? 12.314 0.902 0.879 1.00 0.00 78 TRP A CA 7
ATOM 14576 C C . TRP A 1 78 ? 12.886 -0.505 0.798 1.00 0.00 78 TRP A C 7
ATOM 14577 O O . TRP A 1 78 ? 14.089 -0.695 0.596 1.00 0.00 78 TRP A O 7
ATOM 14598 N N . ILE A 1 79 ? 12.010 -1.481 0.992 1.00 0.00 79 ILE A N 7
ATOM 14599 C CA . ILE A 1 79 ? 12.390 -2.901 0.987 1.00 0.00 79 ILE A CA 7
ATOM 14600 C C . ILE A 1 79 ? 11.537 -3.700 -0.004 1.00 0.00 79 ILE A C 7
ATOM 14601 O O . ILE A 1 79 ? 10.322 -3.522 -0.081 1.00 0.00 79 ILE A O 7
ATOM 14617 N N . LYS A 1 80 ? 12.199 -4.590 -0.742 1.00 0.00 80 LYS A N 7
ATOM 14618 C CA . LYS A 1 80 ? 11.534 -5.451 -1.730 1.00 0.00 80 LYS A CA 7
ATOM 14619 C C . LYS A 1 80 ? 10.336 -6.165 -1.095 1.00 0.00 80 LYS A C 7
ATOM 14620 O O . LYS A 1 80 ? 10.466 -6.772 -0.030 1.00 0.00 80 LYS A O 7
ATOM 14639 N N . ALA A 1 81 ? 9.166 -6.076 -1.758 1.00 0.00 81 ALA A N 7
ATOM 14640 C CA . ALA A 1 81 ? 7.933 -6.686 -1.240 1.00 0.00 81 ALA A CA 7
ATOM 14641 C C . ALA A 1 81 ? 8.105 -8.187 -1.068 1.00 0.00 81 ALA A C 7
ATOM 14642 O O . ALA A 1 81 ? 7.694 -8.756 -0.051 1.00 0.00 81 ALA A O 7
ATOM 14649 N N . ALA A 1 82 ? 8.753 -8.814 -2.046 1.00 0.00 82 ALA A N 7
ATOM 14650 C CA . ALA A 1 82 ? 9.034 -10.249 -1.999 1.00 0.00 82 ALA A CA 7
ATOM 14651 C C . ALA A 1 82 ? 9.899 -10.589 -0.778 1.00 0.00 82 ALA A C 7
ATOM 14652 O O . ALA A 1 82 ? 9.737 -11.647 -0.166 1.00 0.00 82 ALA A O 7
ATOM 14659 N N . ASN A 1 83 ? 10.835 -9.686 -0.452 1.00 0.00 83 ASN A N 7
ATOM 14660 C CA . ASN A 1 83 ? 11.756 -9.882 0.674 1.00 0.00 83 ASN A CA 7
ATOM 14661 C C . ASN A 1 83 ? 11.051 -9.727 2.026 1.00 0.00 83 ASN A C 7
ATOM 14662 O O . ASN A 1 83 ? 11.509 -10.284 3.030 1.00 0.00 83 ASN A O 7
ATOM 14673 N N . ILE A 1 84 ? 9.957 -8.943 2.061 1.00 0.00 84 ILE A N 7
ATOM 14674 C CA . ILE A 1 84 ? 9.232 -8.698 3.319 1.00 0.00 84 ILE A CA 7
ATOM 14675 C C . ILE A 1 84 ? 8.882 -10.018 4.019 1.00 0.00 84 ILE A C 7
ATOM 14676 O O . ILE A 1 84 ? 8.332 -10.940 3.413 1.00 0.00 84 ILE A O 7
ATOM 14692 N N . THR A 1 85 ? 9.205 -10.067 5.303 1.00 0.00 85 THR A N 7
ATOM 14693 C CA . THR A 1 85 ? 8.946 -11.227 6.153 1.00 0.00 85 THR A CA 7
ATOM 14694 C C . THR A 1 85 ? 8.036 -10.797 7.328 1.00 0.00 85 THR A C 7
ATOM 14695 O O . THR A 1 85 ? 8.045 -9.619 7.691 1.00 0.00 85 THR A O 7
ATOM 14706 N N . PRO A 1 86 ? 7.222 -11.700 7.920 1.00 0.00 86 PRO A N 7
ATOM 14707 C CA . PRO A 1 86 ? 6.303 -11.311 9.039 1.00 0.00 86 PRO A CA 7
ATOM 14708 C C . PRO A 1 86 ? 7.021 -10.454 10.094 1.00 0.00 86 PRO A C 7
ATOM 14709 O O . PRO A 1 86 ? 6.422 -9.556 10.694 1.00 0.00 86 PRO A O 7
ATOM 14720 N N . LYS A 1 87 ? 8.305 -10.727 10.288 1.00 0.00 87 LYS A N 7
ATOM 14721 C CA . LYS A 1 87 ? 9.128 -9.980 11.246 1.00 0.00 87 LYS A CA 7
ATOM 14722 C C . LYS A 1 87 ? 9.191 -8.493 10.873 1.00 0.00 87 LYS A C 7
ATOM 14723 O O . LYS A 1 87 ? 9.186 -7.626 11.752 1.00 0.00 87 LYS A O 7
ATOM 14742 N N . MET A 1 88 ? 9.291 -8.214 9.569 1.00 0.00 88 MET A N 7
ATOM 14743 C CA . MET A 1 88 ? 9.409 -6.835 9.070 1.00 0.00 88 MET A CA 7
ATOM 14744 C C . MET A 1 88 ? 8.327 -5.930 9.681 1.00 0.00 88 MET A C 7
ATOM 14745 O O . MET A 1 88 ? 7.167 -6.343 9.848 1.00 0.00 88 MET A O 7
ATOM 14759 N N . LYS A 1 89 ? 8.725 -4.691 10.003 1.00 0.00 89 LYS A N 7
ATOM 14760 C CA . LYS A 1 89 ? 7.812 -3.706 10.584 1.00 0.00 89 LYS A CA 7
ATOM 14761 C C . LYS A 1 89 ? 7.728 -2.472 9.694 1.00 0.00 89 LYS A C 7
ATOM 14762 O O . LYS A 1 89 ? 8.739 -2.021 9.156 1.00 0.00 89 LYS A O 7
ATOM 14781 N N . ILE A 1 90 ? 6.509 -1.947 9.524 1.00 0.00 90 ILE A N 7
ATOM 14782 C CA . ILE A 1 90 ? 6.282 -0.771 8.669 1.00 0.00 90 ILE A CA 7
ATOM 14783 C C . ILE A 1 90 ? 5.483 0.305 9.414 1.00 0.00 90 ILE A C 7
ATOM 14784 O O . ILE A 1 90 ? 4.431 0.020 9.989 1.00 0.00 90 ILE A O 7
ATOM 14800 N N . LEU A 1 91 ? 5.982 1.547 9.368 1.00 0.00 91 LEU A N 7
ATOM 14801 C CA . LEU A 1 91 ? 5.301 2.673 10.013 1.00 0.00 91 LEU A CA 7
ATOM 14802 C C . LEU A 1 91 ? 4.050 3.063 9.231 1.00 0.00 91 LEU A C 7
ATOM 14803 O O . LEU A 1 91 ? 4.068 3.113 7.997 1.00 0.00 91 LEU A O 7
ATOM 14819 N N . SER A 1 92 ? 2.959 3.320 9.961 1.00 0.00 92 SER A N 7
ATOM 14820 C CA . SER A 1 92 ? 1.684 3.691 9.344 1.00 0.00 92 SER A CA 7
ATOM 14821 C C . SER A 1 92 ? 1.108 4.969 9.991 1.00 0.00 92 SER A C 7
ATOM 14822 O O . SER A 1 92 ? 1.292 5.182 11.193 1.00 0.00 92 SER A O 7
ATOM 14830 N N . PRO A 1 93 ? 0.375 5.819 9.228 1.00 0.00 93 PRO A N 7
ATOM 14831 C CA . PRO A 1 93 ? -0.250 7.054 9.794 1.00 0.00 93 PRO A CA 7
ATOM 14832 C C . PRO A 1 93 ? -1.464 6.714 10.647 1.00 0.00 93 PRO A C 7
ATOM 14833 O O . PRO A 1 93 ? -2.129 5.698 10.416 1.00 0.00 93 PRO A O 7
ATOM 14844 N N . GLU A 1 94 ? -1.755 7.574 11.624 1.00 0.00 94 GLU A N 7
ATOM 14845 C CA . GLU A 1 94 ? -2.905 7.373 12.509 1.00 0.00 94 GLU A CA 7
ATOM 14846 C C . GLU A 1 94 ? -3.800 8.594 12.485 1.00 0.00 94 GLU A C 7
ATOM 14847 O O . GLU A 1 94 ? -3.344 9.709 12.751 1.00 0.00 94 GLU A O 7
ATOM 14859 N N . ILE A 1 95 ? -5.077 8.376 12.152 1.00 0.00 95 ILE A N 7
ATOM 14860 C CA . ILE A 1 95 ? -6.053 9.464 12.069 1.00 0.00 95 ILE A CA 7
ATOM 14861 C C . ILE A 1 95 ? -6.764 9.647 13.415 1.00 0.00 95 ILE A C 7
ATOM 14862 O O . ILE A 1 95 ? -7.411 8.727 13.923 1.00 0.00 95 ILE A O 7
ATOM 14878 N N . ASP A 1 96 ? -6.617 10.842 13.979 1.00 0.00 96 ASP A N 7
ATOM 14879 C CA . ASP A 1 96 ? -7.212 11.188 15.263 1.00 0.00 96 ASP A CA 7
ATOM 14880 C C . ASP A 1 96 ? -7.114 12.724 15.466 1.00 0.00 96 ASP A C 7
ATOM 14881 O O . ASP A 1 96 ? -7.138 13.469 14.478 1.00 0.00 96 ASP A O 7
ATOM 14890 N N . ALA A 1 97 ? -6.972 13.197 16.727 1.00 0.00 97 ALA A N 7
ATOM 14891 C CA . ALA A 1 97 ? -6.837 14.632 16.987 1.00 0.00 97 ALA A CA 7
ATOM 14892 C C . ALA A 1 97 ? -5.616 15.176 16.241 1.00 0.00 97 ALA A C 7
ATOM 14893 O O . ALA A 1 97 ? -5.665 16.263 15.659 1.00 0.00 97 ALA A O 7
ATOM 14900 N N . ALA A 1 98 ? -4.540 14.377 16.220 1.00 0.00 98 ALA A N 7
ATOM 14901 C CA . ALA A 1 98 ? -3.321 14.726 15.497 1.00 0.00 98 ALA A CA 7
ATOM 14902 C C . ALA A 1 98 ? -2.757 13.486 14.806 1.00 0.00 98 ALA A C 7
ATOM 14903 O O . ALA A 1 98 ? -2.818 12.384 15.359 1.00 0.00 98 ALA A O 7
ATOM 14910 N N . VAL A 1 99 ? -2.211 13.670 13.596 1.00 0.00 99 VAL A N 7
ATOM 14911 C CA . VAL A 1 99 ? -1.644 12.550 12.833 1.00 0.00 99 VAL A CA 7
ATOM 14912 C C . VAL A 1 99 ? -0.419 11.999 13.568 1.00 0.00 99 VAL A C 7
ATOM 14913 O O . VAL A 1 99 ? 0.470 12.759 13.965 1.00 0.00 99 VAL A O 7
ATOM 14926 N N . LYS A 1 100 ? -0.398 10.676 13.766 1.00 0.00 100 LYS A N 7
ATOM 14927 C CA . LYS A 1 100 ? 0.704 10.020 14.484 1.00 0.00 100 LYS A CA 7
ATOM 14928 C C . LYS A 1 100 ? 1.225 8.813 13.715 1.00 0.00 100 LYS A C 7
ATOM 14929 O O . LYS A 1 100 ? 0.494 8.205 12.936 1.00 0.00 100 LYS A O 7
ATOM 14948 N N . THR A 1 101 ? 2.500 8.478 13.938 1.00 0.00 101 THR A N 7
ATOM 14949 C CA . THR A 1 101 ? 3.132 7.343 13.256 1.00 0.00 101 THR A CA 7
ATOM 14950 C C . THR A 1 101 ? 3.366 6.181 14.222 1.00 0.00 101 THR A C 7
ATOM 14951 O O . THR A 1 101 ? 3.849 6.380 15.342 1.00 0.00 101 THR A O 7
ATOM 14962 N N . ALA A 1 102 ? 3.031 4.967 13.770 1.00 0.00 102 ALA A N 7
ATOM 14963 C CA . ALA A 1 102 ? 3.213 3.763 14.581 1.00 0.00 102 ALA A CA 7
ATOM 14964 C C . ALA A 1 102 ? 3.588 2.574 13.702 1.00 0.00 102 ALA A C 7
ATOM 14965 O O . ALA A 1 102 ? 3.046 2.405 12.609 1.00 0.00 102 ALA A O 7
ATOM 14972 N N . LEU A 1 103 ? 4.523 1.754 14.194 1.00 0.00 103 LEU A N 7
ATOM 14973 C CA . LEU A 1 103 ? 4.986 0.579 13.456 1.00 0.00 103 LEU A CA 7
ATOM 14974 C C . LEU A 1 103 ? 3.963 -0.547 13.507 1.00 0.00 103 LEU A C 7
ATOM 14975 O O . LEU A 1 103 ? 3.347 -0.793 14.548 1.00 0.00 103 LEU A O 7
ATOM 14991 N N . GLN A 1 104 ? 3.819 -1.255 12.381 1.00 0.00 104 GLN A N 7
ATOM 14992 C CA . GLN A 1 104 ? 2.904 -2.387 12.286 1.00 0.00 104 GLN A CA 7
ATOM 14993 C C . GLN A 1 104 ? 3.702 -3.684 12.082 1.00 0.00 104 GLN A C 7
ATOM 14994 O O . GLN A 1 104 ? 4.730 -3.682 11.406 1.00 0.00 104 GLN A O 7
ATOM 15008 N N . ASP A 1 105 ? 3.231 -4.769 12.689 1.00 0.00 105 ASP A N 7
ATOM 15009 C CA . ASP A 1 105 ? 3.908 -6.067 12.603 1.00 0.00 105 ASP A CA 7
ATOM 15010 C C . ASP A 1 105 ? 3.280 -6.929 11.528 1.00 0.00 105 ASP A C 7
ATOM 15011 O O . ASP A 1 105 ? 2.096 -7.271 11.622 1.00 0.00 105 ASP A O 7
ATOM 15020 N N . VAL A 1 106 ? 4.070 -7.280 10.495 1.00 0.00 106 VAL A N 7
ATOM 15021 C CA . VAL A 1 106 ? 3.545 -8.104 9.408 1.00 0.00 106 VAL A CA 7
ATOM 15022 C C . VAL A 1 106 ? 3.184 -9.492 9.951 1.00 0.00 106 VAL A C 7
ATOM 15023 O O . VAL A 1 106 ? 4.060 -10.249 10.363 1.00 0.00 106 VAL A O 7
ATOM 15036 N N . GLU A 1 107 ? 1.886 -9.828 9.921 1.00 0.00 107 GLU A N 7
ATOM 15037 C CA . GLU A 1 107 ? 1.442 -11.153 10.356 1.00 0.00 107 GLU A CA 7
ATOM 15038 C C . GLU A 1 107 ? 1.904 -12.201 9.351 1.00 0.00 107 GLU A C 7
ATOM 15039 O O . GLU A 1 107 ? 2.408 -13.262 9.725 1.00 0.00 107 GLU A O 7
ATOM 15051 N N . SER A 1 108 ? 1.756 -11.865 8.061 1.00 0.00 108 SER A N 7
ATOM 15052 C CA . SER A 1 108 ? 2.182 -12.731 6.958 1.00 0.00 108 SER A CA 7
ATOM 15053 C C . SER A 1 108 ? 1.866 -12.090 5.616 1.00 0.00 108 SER A C 7
ATOM 15054 O O . SER A 1 108 ? 1.122 -11.125 5.551 1.00 0.00 108 SER A O 7
ATOM 15062 N N . ILE A 1 109 ? 2.391 -12.681 4.547 1.00 0.00 109 ILE A N 7
ATOM 15063 C CA . ILE A 1 109 ? 2.110 -12.222 3.180 1.00 0.00 109 ILE A CA 7
ATOM 15064 C C . ILE A 1 109 ? 1.453 -13.373 2.417 1.00 0.00 109 ILE A C 7
ATOM 15065 O O . ILE A 1 109 ? 1.978 -14.492 2.409 1.00 0.00 109 ILE A O 7
ATOM 15081 N N . GLU A 1 110 ? 0.277 -13.112 1.828 1.00 0.00 110 GLU A N 7
ATOM 15082 C CA . GLU A 1 110 ? -0.474 -14.177 1.122 1.00 0.00 110 GLU A CA 7
ATOM 15083 C C . GLU A 1 110 ? -0.766 -13.796 -0.316 1.00 0.00 110 GLU A C 7
ATOM 15084 O O . GLU A 1 110 ? -1.530 -12.869 -0.574 1.00 0.00 110 GLU A O 7
ATOM 15096 N N . LYS A 1 111 ? -0.171 -14.543 -1.254 1.00 0.00 111 LYS A N 7
ATOM 15097 C CA . LYS A 1 111 ? -0.368 -14.279 -2.677 1.00 0.00 111 LYS A CA 7
ATOM 15098 C C . LYS A 1 111 ? -1.817 -14.508 -3.095 1.00 0.00 111 LYS A C 7
ATOM 15099 O O . LYS A 1 111 ? -2.358 -15.607 -2.947 1.00 0.00 111 LYS A O 7
ATOM 15118 N N . LEU A 1 112 ? -2.413 -13.464 -3.656 1.00 0.00 112 LEU A N 7
ATOM 15119 C CA . LEU A 1 112 ? -3.793 -13.519 -4.162 1.00 0.00 112 LEU A CA 7
ATOM 15120 C C . LEU A 1 112 ? -3.806 -13.809 -5.678 1.00 0.00 112 LEU A C 7
ATOM 15121 O O . LEU A 1 112 ? -4.822 -14.255 -6.220 1.00 0.00 112 LEU A O 7
ATOM 15137 N N . GLY A 1 113 ? -2.665 -13.557 -6.347 1.00 0.00 113 GLY A N 7
ATOM 15138 C CA . GLY A 1 113 ? -2.541 -13.795 -7.777 1.00 0.00 113 GLY A CA 7
ATOM 15139 C C . GLY A 1 113 ? -3.080 -12.630 -8.585 1.00 0.00 113 GLY A C 7
ATOM 15140 O O . GLY A 1 113 ? -3.238 -11.519 -8.065 1.00 0.00 113 GLY A O 7
ATOM 15144 N N . VAL A 1 114 ? -3.347 -12.888 -9.868 1.00 0.00 114 VAL A N 7
ATOM 15145 C CA . VAL A 1 114 ? -3.854 -11.853 -10.774 1.00 0.00 114 VAL A CA 7
ATOM 15146 C C . VAL A 1 114 ? -5.208 -11.347 -10.338 1.00 0.00 114 VAL A C 7
ATOM 15147 O O . VAL A 1 114 ? -6.047 -12.109 -9.848 1.00 0.00 114 VAL A O 7
ATOM 15160 N N . ASN A 1 115 ? -5.388 -10.042 -10.484 1.00 0.00 115 ASN A N 7
ATOM 15161 C CA . ASN A 1 115 ? -6.605 -9.373 -10.074 1.00 0.00 115 ASN A CA 7
ATOM 15162 C C . ASN A 1 115 ? -6.776 -8.065 -10.834 1.00 0.00 115 ASN A C 7
ATOM 15163 O O . ASN A 1 115 ? -5.877 -7.647 -11.569 1.00 0.00 115 ASN A O 7
ATOM 15174 N N . HIS A 1 116 ? -7.914 -7.399 -10.613 1.00 0.00 116 HIS A N 7
ATOM 15175 C CA . HIS A 1 116 ? -8.181 -6.104 -11.236 1.00 0.00 116 HIS A CA 7
ATOM 15176 C C . HIS A 1 116 ? -7.578 -5.006 -10.376 1.00 0.00 116 HIS A C 7
ATOM 15177 O O . HIS A 1 116 ? -8.107 -4.687 -9.321 1.00 0.00 116 HIS A O 7
ATOM 15191 N N . VAL A 1 117 ? -6.431 -4.482 -10.809 1.00 0.00 117 VAL A N 7
ATOM 15192 C CA . VAL A 1 117 ? -5.690 -3.467 -10.029 1.00 0.00 117 VAL A CA 7
ATOM 15193 C C . VAL A 1 117 ? -5.882 -2.059 -10.562 1.00 0.00 117 VAL A C 7
ATOM 15194 O O . VAL A 1 117 ? -5.967 -1.839 -11.773 1.00 0.00 117 VAL A O 7
ATOM 15207 N N . TYR A 1 118 ? -5.891 -1.104 -9.632 1.00 0.00 118 TYR A N 7
ATOM 15208 C CA . TYR A 1 118 ? -6.005 0.312 -9.954 1.00 0.00 118 TYR A CA 7
ATOM 15209 C C . TYR A 1 118 ? -5.043 1.084 -9.047 1.00 0.00 118 TYR A C 7
ATOM 15210 O O . TYR A 1 118 ? -4.777 0.649 -7.912 1.00 0.00 118 TYR A O 7
ATOM 15228 N N . ASP A 1 119 ? -4.502 2.202 -9.542 1.00 0.00 119 ASP A N 7
ATOM 15229 C CA . ASP A 1 119 ? -3.567 3.011 -8.748 1.00 0.00 119 ASP A CA 7
ATOM 15230 C C . ASP A 1 119 ? -3.382 4.408 -9.352 1.00 0.00 119 ASP A C 7
ATOM 15231 O O . ASP A 1 119 ? -3.741 4.640 -10.509 1.00 0.00 119 ASP A O 7
ATOM 15240 N N . ILE A 1 120 ? -2.813 5.336 -8.555 1.00 0.00 120 ILE A N 7
ATOM 15241 C CA . ILE A 1 120 ? -2.578 6.722 -9.023 1.00 0.00 120 ILE A CA 7
ATOM 15242 C C . ILE A 1 120 ? -1.114 7.134 -8.808 1.00 0.00 120 ILE A C 7
ATOM 15243 O O . ILE A 1 120 ? -0.375 6.476 -8.075 1.00 0.00 120 ILE A O 7
ATOM 15259 N N . GLU A 1 121 ? -0.732 8.248 -9.428 1.00 0.00 121 GLU A N 7
ATOM 15260 C CA . GLU A 1 121 ? 0.614 8.800 -9.295 1.00 0.00 121 GLU A CA 7
ATOM 15261 C C . GLU A 1 121 ? 0.555 10.108 -8.517 1.00 0.00 121 GLU A C 7
ATOM 15262 O O . GLU A 1 121 ? -0.492 10.750 -8.473 1.00 0.00 121 GLU A O 7
ATOM 15274 N N . VAL A 1 122 ? 1.672 10.485 -7.869 1.00 0.00 122 VAL A N 7
ATOM 15275 C CA . VAL A 1 122 ? 1.711 11.725 -7.068 1.00 0.00 122 VAL A CA 7
ATOM 15276 C C . VAL A 1 122 ? 2.742 12.714 -7.619 1.00 0.00 122 VAL A C 7
ATOM 15277 O O . VAL A 1 122 ? 3.661 12.332 -8.347 1.00 0.00 122 VAL A O 7
ATOM 15290 N N . GLU A 1 123 ? 2.496 13.999 -7.359 1.00 0.00 123 GLU A N 7
ATOM 15291 C CA . GLU A 1 123 ? 3.305 15.093 -7.924 1.00 0.00 123 GLU A CA 7
ATOM 15292 C C . GLU A 1 123 ? 4.784 15.132 -7.481 1.00 0.00 123 GLU A C 7
ATOM 15293 O O . GLU A 1 123 ? 5.637 15.522 -8.289 1.00 0.00 123 GLU A O 7
ATOM 15305 N N . HIS A 1 124 ? 5.077 14.897 -6.171 1.00 0.00 124 HIS A N 7
ATOM 15306 C CA . HIS A 1 124 ? 6.467 15.128 -5.670 1.00 0.00 124 HIS A CA 7
ATOM 15307 C C . HIS A 1 124 ? 7.196 13.872 -5.151 1.00 0.00 124 HIS A C 7
ATOM 15308 O O . HIS A 1 124 ? 8.270 13.537 -5.660 1.00 0.00 124 HIS A O 7
ATOM 15322 N N . ASN A 1 125 ? 6.671 13.245 -4.085 1.00 0.00 125 ASN A N 7
ATOM 15323 C CA . ASN A 1 125 ? 7.361 12.096 -3.457 1.00 0.00 125 ASN A CA 7
ATOM 15324 C C . ASN A 1 125 ? 7.290 10.808 -4.294 1.00 0.00 125 ASN A C 7
ATOM 15325 O O . ASN A 1 125 ? 8.052 9.867 -4.051 1.00 0.00 125 ASN A O 7
ATOM 15336 N N . HIS A 1 126 ? 6.374 10.767 -5.266 1.00 0.00 126 HIS A N 7
ATOM 15337 C CA . HIS A 1 126 ? 6.204 9.579 -6.133 1.00 0.00 126 HIS A CA 7
ATOM 15338 C C . HIS A 1 126 ? 5.855 8.325 -5.305 1.00 0.00 126 HIS A C 7
ATOM 15339 O O . HIS A 1 126 ? 6.151 7.193 -5.713 1.00 0.00 126 HIS A O 7
ATOM 15353 N N . ASN A 1 127 ? 5.211 8.538 -4.151 1.00 0.00 127 ASN A N 7
ATOM 15354 C CA . ASN A 1 127 ? 4.806 7.442 -3.274 1.00 0.00 127 ASN A CA 7
ATOM 15355 C C . ASN A 1 127 ? 3.428 7.713 -2.681 1.00 0.00 127 ASN A C 7
ATOM 15356 O O . ASN A 1 127 ? 2.983 8.864 -2.628 1.00 0.00 127 ASN A O 7
ATOM 15367 N N . PHE A 1 128 ? 2.759 6.645 -2.235 1.00 0.00 128 PHE A N 7
ATOM 15368 C CA . PHE A 1 128 ? 1.426 6.766 -1.643 1.00 0.00 128 PHE A CA 7
ATOM 15369 C C . PHE A 1 128 ? 1.222 5.713 -0.549 1.00 0.00 128 PHE A C 7
ATOM 15370 O O . PHE A 1 128 ? 1.952 4.719 -0.494 1.00 0.00 128 PHE A O 7
ATOM 15387 N N . VAL A 1 129 ? 0.222 5.939 0.309 1.00 0.00 129 VAL A N 7
ATOM 15388 C CA . VAL A 1 129 ? -0.082 5.003 1.397 1.00 0.00 129 VAL A CA 7
ATOM 15389 C C . VAL A 1 129 ? -1.400 4.279 1.101 1.00 0.00 129 VAL A C 7
ATOM 15390 O O . VAL A 1 129 ? -2.450 4.915 0.963 1.00 0.00 129 VAL A O 7
ATOM 15403 N N . ALA A 1 130 ? -1.330 2.944 1.018 1.00 0.00 130 ALA A N 7
ATOM 15404 C CA . ALA A 1 130 ? -2.509 2.126 0.753 1.00 0.00 130 ALA A CA 7
ATOM 15405 C C . ALA A 1 130 ? -2.970 1.427 2.024 1.00 0.00 130 ALA A C 7
ATOM 15406 O O . ALA A 1 130 ? -2.243 0.608 2.594 1.00 0.00 130 ALA A O 7
ATOM 15413 N N . ASN A 1 131 ? -4.191 1.753 2.454 1.00 0.00 131 ASN A N 7
ATOM 15414 C CA . ASN A 1 131 ? -4.779 1.160 3.652 1.00 0.00 131 ASN A CA 7
ATOM 15415 C C . ASN A 1 131 ? -3.822 1.256 4.863 1.00 0.00 131 ASN A C 7
ATOM 15416 O O . ASN A 1 131 ? -3.780 0.355 5.712 1.00 0.00 131 ASN A O 7
ATOM 15427 N N . GLY A 1 132 ? -3.098 2.381 4.960 1.00 0.00 132 GLY A N 7
ATOM 15428 C CA . GLY A 1 132 ? -2.186 2.628 6.091 1.00 0.00 132 GLY A CA 7
ATOM 15429 C C . GLY A 1 132 ? -0.751 2.116 5.838 1.00 0.00 132 GLY A C 7
ATOM 15430 O O . GLY A 1 132 ? 0.146 2.373 6.646 1.00 0.00 132 GLY A O 7
ATOM 15434 N N . LEU A 1 133 ? -0.544 1.391 4.726 1.00 0.00 133 LEU A N 7
ATOM 15435 C CA . LEU A 1 133 ? 0.783 0.845 4.395 1.00 0.00 133 LEU A CA 7
ATOM 15436 C C . LEU A 1 133 ? 1.444 1.673 3.283 1.00 0.00 133 LEU A C 7
ATOM 15437 O O . LEU A 1 133 ? 0.873 1.836 2.206 1.00 0.00 133 LEU A O 7
ATOM 15453 N N . LEU A 1 134 ? 2.655 2.190 3.558 1.00 0.00 134 LEU A N 7
ATOM 15454 C CA . LEU A 1 134 ? 3.382 3.005 2.577 1.00 0.00 134 LEU A CA 7
ATOM 15455 C C . LEU A 1 134 ? 3.935 2.139 1.435 1.00 0.00 134 LEU A C 7
ATOM 15456 O O . LEU A 1 134 ? 4.757 1.236 1.650 1.00 0.00 134 LEU A O 7
ATOM 15472 N N . VAL A 1 135 ? 3.469 2.442 0.221 1.00 0.00 135 VAL A N 7
ATOM 15473 C CA . VAL A 1 135 ? 3.873 1.712 -0.982 1.00 0.00 135 VAL A CA 7
ATOM 15474 C C . VAL A 1 135 ? 4.518 2.675 -1.996 1.00 0.00 135 VAL A C 7
ATOM 15475 O O . VAL A 1 135 ? 3.965 3.739 -2.292 1.00 0.00 135 VAL A O 7
ATOM 15488 N N . HIS A 1 136 ? 5.675 2.271 -2.539 1.00 0.00 136 HIS A N 7
ATOM 15489 C CA . HIS A 1 136 ? 6.384 3.076 -3.540 1.00 0.00 136 HIS A CA 7
ATOM 15490 C C . HIS A 1 136 ? 5.627 3.079 -4.869 1.00 0.00 136 HIS A C 7
ATOM 15491 O O . HIS A 1 136 ? 5.067 2.056 -5.275 1.00 0.00 136 HIS A O 7
ATOM 15505 N N . ASN A 1 137 ? 5.640 4.231 -5.553 1.00 0.00 137 ASN A N 7
ATOM 15506 C CA . ASN A 1 137 ? 4.983 4.369 -6.855 1.00 0.00 137 ASN A CA 7
ATOM 15507 C C . ASN A 1 137 ? 6.008 4.634 -7.955 1.00 0.00 137 ASN A C 7
ATOM 15508 O O . ASN A 1 137 ? 5.954 3.949 -8.963 1.00 0.00 137 ASN A O 7
ATOM 15520 N N . GLU A 1 1 ? 3.220 -0.704 -6.369 1.00 0.00 1 GLU A N 8
ATOM 15521 C CA . GLU A 1 1 ? 3.050 -0.050 -7.700 1.00 0.00 1 GLU A CA 8
ATOM 15522 C C . GLU A 1 1 ? 1.592 -0.171 -8.157 1.00 0.00 1 GLU A C 8
ATOM 15523 O O . GLU A 1 1 ? 1.053 0.749 -8.780 1.00 0.00 1 GLU A O 8
ATOM 15537 N N . ALA A 1 2 ? 0.963 -1.314 -7.846 1.00 0.00 2 ALA A N 8
ATOM 15538 C CA . ALA A 1 2 ? -0.431 -1.559 -8.230 1.00 0.00 2 ALA A CA 8
ATOM 15539 C C . ALA A 1 2 ? -1.228 -2.131 -7.062 1.00 0.00 2 ALA A C 8
ATOM 15540 O O . ALA A 1 2 ? -0.734 -2.991 -6.330 1.00 0.00 2 ALA A O 8
ATOM 15547 N N . LEU A 1 3 ? -2.477 -1.665 -6.909 1.00 0.00 3 LEU A N 8
ATOM 15548 C CA . LEU A 1 3 ? -3.358 -2.152 -5.839 1.00 0.00 3 LEU A CA 8
ATOM 15549 C C . LEU A 1 3 ? -4.570 -2.827 -6.440 1.00 0.00 3 LEU A C 8
ATOM 15550 O O . LEU A 1 3 ? -5.067 -2.381 -7.466 1.00 0.00 3 LEU A O 8
ATOM 15566 N N . THR A 1 4 ? -5.067 -3.891 -5.787 1.00 0.00 4 THR A N 8
ATOM 15567 C CA . THR A 1 4 ? -6.253 -4.596 -6.300 1.00 0.00 4 THR A CA 8
ATOM 15568 C C . THR A 1 4 ? -7.468 -3.673 -6.220 1.00 0.00 4 THR A C 8
ATOM 15569 O O . THR A 1 4 ? -7.457 -2.705 -5.464 1.00 0.00 4 THR A O 8
ATOM 15580 N N . GLY A 1 5 ? -8.494 -3.955 -7.038 1.00 0.00 5 GLY A N 8
ATOM 15581 C CA . GLY A 1 5 ? -9.690 -3.106 -7.101 1.00 0.00 5 GLY A CA 8
ATOM 15582 C C . GLY A 1 5 ? -10.372 -2.993 -5.741 1.00 0.00 5 GLY A C 8
ATOM 15583 O O . GLY A 1 5 ? -10.828 -1.910 -5.360 1.00 0.00 5 GLY A O 8
ATOM 15587 N N . ASP A 1 6 ? -10.422 -4.106 -5.011 1.00 0.00 6 ASP A N 8
ATOM 15588 C CA . ASP A 1 6 ? -11.037 -4.121 -3.673 1.00 0.00 6 ASP A CA 8
ATOM 15589 C C . ASP A 1 6 ? -10.191 -3.332 -2.656 1.00 0.00 6 ASP A C 8
ATOM 15590 O O . ASP A 1 6 ? -10.711 -2.868 -1.638 1.00 0.00 6 ASP A O 8
ATOM 15599 N N . ALA A 1 7 ? -8.884 -3.199 -2.938 1.00 0.00 7 ALA A N 8
ATOM 15600 C CA . ALA A 1 7 ? -7.964 -2.485 -2.051 1.00 0.00 7 ALA A CA 8
ATOM 15601 C C . ALA A 1 7 ? -8.354 -1.017 -1.919 1.00 0.00 7 ALA A C 8
ATOM 15602 O O . ALA A 1 7 ? -8.975 -0.447 -2.822 1.00 0.00 7 ALA A O 8
ATOM 15609 N N . LEU A 1 8 ? -7.996 -0.417 -0.775 1.00 0.00 8 LEU A N 8
ATOM 15610 C CA . LEU A 1 8 ? -8.315 0.989 -0.504 1.00 0.00 8 LEU A CA 8
ATOM 15611 C C . LEU A 1 8 ? -7.052 1.785 -0.168 1.00 0.00 8 LEU A C 8
ATOM 15612 O O . LEU A 1 8 ? -6.105 1.253 0.414 1.00 0.00 8 LEU A O 8
ATOM 15628 N N . ILE A 1 9 ? -7.052 3.059 -0.562 1.00 0.00 9 ILE A N 8
ATOM 15629 C CA . ILE A 1 9 ? -5.917 3.956 -0.337 1.00 0.00 9 ILE A CA 8
ATOM 15630 C C . ILE A 1 9 ? -6.374 5.205 0.421 1.00 0.00 9 ILE A C 8
ATOM 15631 O O . ILE A 1 9 ? -7.439 5.767 0.126 1.00 0.00 9 ILE A O 8
ATOM 15647 N N . LEU A 1 10 ? -5.552 5.642 1.381 1.00 0.00 10 LEU A N 8
ATOM 15648 C CA . LEU A 1 10 ? -5.844 6.845 2.151 1.00 0.00 10 LEU A CA 8
ATOM 15649 C C . LEU A 1 10 ? -5.886 8.046 1.215 1.00 0.00 10 LEU A C 8
ATOM 15650 O O . LEU A 1 10 ? -5.048 8.163 0.314 1.00 0.00 10 LEU A O 8
ATOM 15666 N N . SER A 1 11 ? -6.877 8.926 1.413 1.00 0.00 11 SER A N 8
ATOM 15667 C CA . SER A 1 11 ? -7.038 10.097 0.565 1.00 0.00 11 SER A CA 8
ATOM 15668 C C . SER A 1 11 ? -7.389 11.342 1.382 1.00 0.00 11 SER A C 8
ATOM 15669 O O . SER A 1 11 ? -7.326 11.323 2.615 1.00 0.00 11 SER A O 8
ATOM 15677 N N . ASP A 1 12 ? -7.681 12.448 0.679 1.00 0.00 12 ASP A N 8
ATOM 15678 C CA . ASP A 1 12 ? -7.951 13.734 1.315 1.00 0.00 12 ASP A CA 8
ATOM 15679 C C . ASP A 1 12 ? -8.935 13.595 2.479 1.00 0.00 12 ASP A C 8
ATOM 15680 O O . ASP A 1 12 ? -8.757 14.236 3.521 1.00 0.00 12 ASP A O 8
ATOM 15689 N N . ARG A 1 13 ? -9.986 12.770 2.295 1.00 0.00 13 ARG A N 8
ATOM 15690 C CA . ARG A 1 13 ? -10.998 12.590 3.356 1.00 0.00 13 ARG A CA 8
ATOM 15691 C C . ARG A 1 13 ? -10.733 11.367 4.256 1.00 0.00 13 ARG A C 8
ATOM 15692 O O . ARG A 1 13 ? -11.293 11.279 5.354 1.00 0.00 13 ARG A O 8
ATOM 15713 N N . GLY A 1 14 ? -9.869 10.438 3.801 1.00 0.00 14 GLY A N 8
ATOM 15714 C CA . GLY A 1 14 ? -9.540 9.244 4.605 1.00 0.00 14 GLY A CA 8
ATOM 15715 C C . GLY A 1 14 ? -9.487 7.974 3.757 1.00 0.00 14 GLY A C 8
ATOM 15716 O O . GLY A 1 14 ? -9.319 8.036 2.536 1.00 0.00 14 GLY A O 8
ATOM 15720 N N . TRP A 1 15 ? -9.632 6.817 4.427 1.00 0.00 15 TRP A N 8
ATOM 15721 C CA . TRP A 1 15 ? -9.601 5.516 3.747 1.00 0.00 15 TRP A CA 8
ATOM 15722 C C . TRP A 1 15 ? -10.717 5.441 2.711 1.00 0.00 15 TRP A C 8
ATOM 15723 O O . TRP A 1 15 ? -11.899 5.527 3.056 1.00 0.00 15 TRP A O 8
ATOM 15744 N N . LEU A 1 16 ? -10.330 5.258 1.445 1.00 0.00 16 LEU A N 8
ATOM 15745 C CA . LEU A 1 16 ? -11.296 5.148 0.350 1.00 0.00 16 LEU A CA 8
ATOM 15746 C C . LEU A 1 16 ? -10.828 4.107 -0.661 1.00 0.00 16 LEU A C 8
ATOM 15747 O O . LEU A 1 16 ? -9.636 3.837 -0.759 1.00 0.00 16 LEU A O 8
ATOM 15763 N N . ARG A 1 17 ? -11.773 3.550 -1.434 1.00 0.00 17 ARG A N 8
ATOM 15764 C CA . ARG A 1 17 ? -11.427 2.561 -2.454 1.00 0.00 17 ARG A CA 8
ATOM 15765 C C . ARG A 1 17 ? -10.479 3.161 -3.486 1.00 0.00 17 ARG A C 8
ATOM 15766 O O . ARG A 1 17 ? -10.534 4.353 -3.787 1.00 0.00 17 ARG A O 8
ATOM 15787 N N . ILE A 1 18 ? -9.582 2.324 -3.969 1.00 0.00 18 ILE A N 8
ATOM 15788 C CA . ILE A 1 18 ? -8.536 2.713 -4.924 1.00 0.00 18 ILE A CA 8
ATOM 15789 C C . ILE A 1 18 ? -9.077 3.443 -6.160 1.00 0.00 18 ILE A C 8
ATOM 15790 O O . ILE A 1 18 ? -8.354 4.239 -6.770 1.00 0.00 18 ILE A O 8
ATOM 15806 N N . ASP A 1 19 ? -10.306 3.116 -6.576 1.00 0.00 19 ASP A N 8
ATOM 15807 C CA . ASP A 1 19 ? -10.877 3.698 -7.807 1.00 0.00 19 ASP A CA 8
ATOM 15808 C C . ASP A 1 19 ? -11.999 4.720 -7.524 1.00 0.00 19 ASP A C 8
ATOM 15809 O O . ASP A 1 19 ? -12.809 5.013 -8.409 1.00 0.00 19 ASP A O 8
ATOM 15818 N N . ASP A 1 20 ? -12.039 5.262 -6.290 1.00 0.00 20 ASP A N 8
ATOM 15819 C CA . ASP A 1 20 ? -13.068 6.253 -5.915 1.00 0.00 20 ASP A CA 8
ATOM 15820 C C . ASP A 1 20 ? -12.646 7.709 -6.234 1.00 0.00 20 ASP A C 8
ATOM 15821 O O . ASP A 1 20 ? -11.454 7.986 -6.386 1.00 0.00 20 ASP A O 8
ATOM 15830 N N . PRO A 1 21 ? -13.617 8.656 -6.350 1.00 0.00 21 PRO A N 8
ATOM 15831 C CA . PRO A 1 21 ? -13.315 10.086 -6.705 1.00 0.00 21 PRO A CA 8
ATOM 15832 C C . PRO A 1 21 ? -12.168 10.657 -5.879 1.00 0.00 21 PRO A C 8
ATOM 15833 O O . PRO A 1 21 ? -11.378 11.461 -6.378 1.00 0.00 21 PRO A O 8
ATOM 15844 N N . THR A 1 22 ? -12.060 10.205 -4.629 1.00 0.00 22 THR A N 8
ATOM 15845 C CA . THR A 1 22 ? -10.974 10.631 -3.728 1.00 0.00 22 THR A CA 8
ATOM 15846 C C . THR A 1 22 ? -9.616 10.591 -4.465 1.00 0.00 22 THR A C 8
ATOM 15847 O O . THR A 1 22 ? -8.966 11.614 -4.637 1.00 0.00 22 THR A O 8
ATOM 15858 N N . LEU A 1 23 ? -9.235 9.410 -4.932 1.00 0.00 23 LEU A N 8
ATOM 15859 C CA . LEU A 1 23 ? -7.993 9.240 -5.691 1.00 0.00 23 LEU A CA 8
ATOM 15860 C C . LEU A 1 23 ? -8.038 9.987 -7.028 1.00 0.00 23 LEU A C 8
ATOM 15861 O O . LEU A 1 23 ? -7.004 10.424 -7.534 1.00 0.00 23 LEU A O 8
ATOM 15877 N N . GLN A 1 24 ? -9.216 9.991 -7.655 1.00 0.00 24 GLN A N 8
ATOM 15878 C CA . GLN A 1 24 ? -9.380 10.539 -9.011 1.00 0.00 24 GLN A CA 8
ATOM 15879 C C . GLN A 1 24 ? -9.076 12.044 -9.076 1.00 0.00 24 GLN A C 8
ATOM 15880 O O . GLN A 1 24 ? -8.503 12.514 -10.066 1.00 0.00 24 GLN A O 8
ATOM 15894 N N . GLU A 1 25 ? -9.558 12.816 -8.074 1.00 0.00 25 GLU A N 8
ATOM 15895 C CA . GLU A 1 25 ? -9.420 14.287 -8.118 1.00 0.00 25 GLU A CA 8
ATOM 15896 C C . GLU A 1 25 ? -8.916 14.911 -6.806 1.00 0.00 25 GLU A C 8
ATOM 15897 O O . GLU A 1 25 ? -8.759 16.137 -6.738 1.00 0.00 25 GLU A O 8
ATOM 15909 N N . CYS A 1 26 ? -8.666 14.089 -5.767 1.00 0.00 26 CYS A N 8
ATOM 15910 C CA . CYS A 1 26 ? -8.188 14.621 -4.481 1.00 0.00 26 CYS A CA 8
ATOM 15911 C C . CYS A 1 26 ? -6.829 14.059 -4.120 1.00 0.00 26 CYS A C 8
ATOM 15912 O O . CYS A 1 26 ? -6.436 12.999 -4.604 1.00 0.00 26 CYS A O 8
ATOM 15920 N N . ARG A 1 27 ? -6.105 14.806 -3.292 1.00 0.00 27 ARG A N 8
ATOM 15921 C CA . ARG A 1 27 ? -4.755 14.433 -2.883 1.00 0.00 27 ARG A CA 8
ATOM 15922 C C . ARG A 1 27 ? -4.760 13.147 -2.074 1.00 0.00 27 ARG A C 8
ATOM 15923 O O . ARG A 1 27 ? -5.765 12.804 -1.441 1.00 0.00 27 ARG A O 8
ATOM 15944 N N . VAL A 1 28 ? -3.625 12.432 -2.101 1.00 0.00 28 VAL A N 8
ATOM 15945 C CA . VAL A 1 28 ? -3.492 11.162 -1.360 1.00 0.00 28 VAL A CA 8
ATOM 15946 C C . VAL A 1 28 ? -2.355 11.218 -0.340 1.00 0.00 28 VAL A C 8
ATOM 15947 O O . VAL A 1 28 ? -1.442 12.037 -0.452 1.00 0.00 28 VAL A O 8
ATOM 15960 N N . LEU A 1 29 ? -2.468 10.372 0.689 1.00 0.00 29 LEU A N 8
ATOM 15961 C CA . LEU A 1 29 ? -1.511 10.339 1.796 1.00 0.00 29 LEU A CA 8
ATOM 15962 C C . LEU A 1 29 ? -0.179 9.711 1.370 1.00 0.00 29 LEU A C 8
ATOM 15963 O O . LEU A 1 29 ? -0.152 8.732 0.624 1.00 0.00 29 LEU A O 8
ATOM 15979 N N . SER A 1 30 ? 0.922 10.298 1.854 1.00 0.00 30 SER A N 8
ATOM 15980 C CA . SER A 1 30 ? 2.275 9.818 1.547 1.00 0.00 30 SER A CA 8
ATOM 15981 C C . SER A 1 30 ? 3.243 10.262 2.651 1.00 0.00 30 SER A C 8
ATOM 15982 O O . SER A 1 30 ? 2.871 11.072 3.509 1.00 0.00 30 SER A O 8
ATOM 15990 N N . TYR A 1 31 ? 4.495 9.764 2.608 1.00 0.00 31 TYR A N 8
ATOM 15991 C CA . TYR A 1 31 ? 5.504 10.150 3.609 1.00 0.00 31 TYR A CA 8
ATOM 15992 C C . TYR A 1 31 ? 6.584 10.938 2.920 1.00 0.00 31 TYR A C 8
ATOM 15993 O O . TYR A 1 31 ? 7.458 10.352 2.258 1.00 0.00 31 TYR A O 8
ATOM 16011 N N . ASN A 1 32 ? 6.505 12.269 3.017 1.00 0.00 32 ASN A N 8
ATOM 16012 C CA . ASN A 1 32 ? 7.443 13.107 2.299 1.00 0.00 32 ASN A CA 8
ATOM 16013 C C . ASN A 1 32 ? 8.801 13.089 2.940 1.00 0.00 32 ASN A C 8
ATOM 16014 O O . ASN A 1 32 ? 9.015 13.729 3.957 1.00 0.00 32 ASN A O 8
ATOM 16025 N N . GLU A 1 33 ? 9.734 12.407 2.288 1.00 0.00 33 GLU A N 8
ATOM 16026 C CA . GLU A 1 33 ? 11.122 12.375 2.750 1.00 0.00 33 GLU A CA 8
ATOM 16027 C C . GLU A 1 33 ? 11.717 13.799 2.741 1.00 0.00 33 GLU A C 8
ATOM 16028 O O . GLU A 1 33 ? 12.665 14.089 3.475 1.00 0.00 33 GLU A O 8
ATOM 16040 N N . SER A 1 34 ? 11.143 14.677 1.895 1.00 0.00 34 SER A N 8
ATOM 16041 C CA . SER A 1 34 ? 11.596 16.057 1.772 1.00 0.00 34 SER A CA 8
ATOM 16042 C C . SER A 1 34 ? 11.464 16.799 3.104 1.00 0.00 34 SER A C 8
ATOM 16043 O O . SER A 1 34 ? 12.375 17.525 3.510 1.00 0.00 34 SER A O 8
ATOM 16051 N N . THR A 1 35 ? 10.315 16.620 3.772 1.00 0.00 35 THR A N 8
ATOM 16052 C CA . THR A 1 35 ? 10.051 17.289 5.063 1.00 0.00 35 THR A CA 8
ATOM 16053 C C . THR A 1 35 ? 10.064 16.304 6.255 1.00 0.00 35 THR A C 8
ATOM 16054 O O . THR A 1 35 ? 9.971 16.726 7.411 1.00 0.00 35 THR A O 8
ATOM 16065 N N . GLN A 1 36 ? 10.188 14.999 5.963 1.00 0.00 36 GLN A N 8
ATOM 16066 C CA . GLN A 1 36 ? 10.225 13.959 6.999 1.00 0.00 36 GLN A CA 8
ATOM 16067 C C . GLN A 1 36 ? 8.930 13.948 7.838 1.00 0.00 36 GLN A C 8
ATOM 16068 O O . GLN A 1 36 ? 8.970 13.816 9.074 1.00 0.00 36 GLN A O 8
ATOM 16082 N N . GLN A 1 37 ? 7.776 14.056 7.153 1.00 0.00 37 GLN A N 8
ATOM 16083 C CA . GLN A 1 37 ? 6.477 14.028 7.838 1.00 0.00 37 GLN A CA 8
ATOM 16084 C C . GLN A 1 37 ? 5.349 13.588 6.904 1.00 0.00 37 GLN A C 8
ATOM 16085 O O . GLN A 1 37 ? 5.517 13.5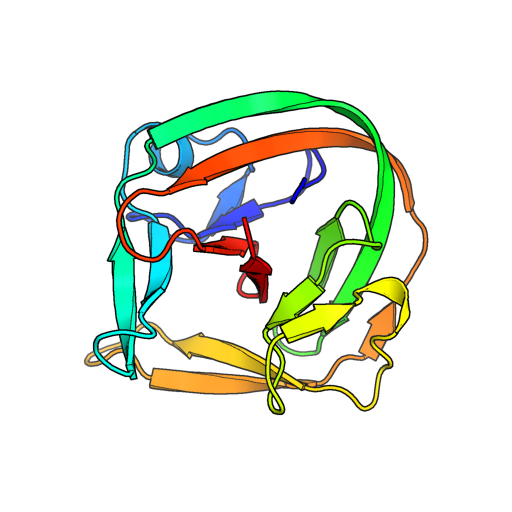51 5.673 1.00 0.00 37 GLN A O 8
ATOM 16099 N N . TRP A 1 38 ? 4.194 13.259 7.505 1.00 0.00 38 TRP A N 8
ATOM 16100 C CA . TRP A 1 38 ? 3.025 12.834 6.744 1.00 0.00 38 TRP A CA 8
ATOM 16101 C C . TRP A 1 38 ? 2.362 14.034 6.084 1.00 0.00 38 TRP A C 8
ATOM 16102 O O . TRP A 1 38 ? 2.155 15.067 6.731 1.00 0.00 38 TRP A O 8
ATOM 16123 N N . GLU A 1 39 ? 2.019 13.887 4.804 1.00 0.00 39 GLU A N 8
ATOM 16124 C CA . GLU A 1 39 ? 1.355 14.959 4.060 1.00 0.00 39 GLU A CA 8
ATOM 16125 C C . GLU A 1 39 ? 0.622 14.416 2.836 1.00 0.00 39 GLU A C 8
ATOM 16126 O O . GLU A 1 39 ? 0.841 13.270 2.427 1.00 0.00 39 GLU A O 8
ATOM 16138 N N . TRP A 1 40 ? -0.243 15.252 2.251 1.00 0.00 40 TRP A N 8
ATOM 16139 C CA . TRP A 1 40 ? -1.011 14.869 1.064 1.00 0.00 40 TRP A CA 8
ATOM 16140 C C . TRP A 1 40 ? -0.479 15.551 -0.195 1.00 0.00 40 TRP A C 8
ATOM 16141 O O . TRP A 1 40 ? -0.132 16.734 -0.181 1.00 0.00 40 TRP A O 8
ATOM 16162 N N . GLN A 1 41 ? -0.438 14.783 -1.285 1.00 0.00 41 GLN A N 8
ATOM 16163 C CA . GLN A 1 41 ? 0.027 15.272 -2.583 1.00 0.00 41 GLN A CA 8
ATOM 16164 C C . GLN A 1 41 ? -1.037 15.041 -3.638 1.00 0.00 41 GLN A C 8
ATOM 16165 O O . GLN A 1 41 ? -1.904 14.181 -3.468 1.00 0.00 41 GLN A O 8
ATOM 16179 N N . GLN A 1 42 ? -0.995 15.842 -4.711 1.00 0.00 42 GLN A N 8
ATOM 16180 C CA . GLN A 1 42 ? -2.001 15.753 -5.767 1.00 0.00 42 GLN A CA 8
ATOM 16181 C C . GLN A 1 42 ? -1.841 14.489 -6.609 1.00 0.00 42 GLN A C 8
ATOM 16182 O O . GLN A 1 42 ? -0.734 14.143 -7.040 1.00 0.00 42 GLN A O 8
ATOM 16196 N N . VAL A 1 43 ? -2.976 13.841 -6.872 1.00 0.00 43 VAL A N 8
ATOM 16197 C CA . VAL A 1 43 ? -3.025 12.648 -7.701 1.00 0.00 43 VAL A CA 8
ATOM 16198 C C . VAL A 1 43 ? -2.796 13.033 -9.162 1.00 0.00 43 VAL A C 8
ATOM 16199 O O . VAL A 1 43 ? -3.672 13.619 -9.815 1.00 0.00 43 VAL A O 8
ATOM 16212 N N . LEU A 1 44 ? -1.594 12.773 -9.639 1.00 0.00 44 LEU A N 8
ATOM 16213 C CA . LEU A 1 44 ? -1.216 13.153 -11.001 1.00 0.00 44 LEU A CA 8
ATOM 16214 C C . LEU A 1 44 ? -2.119 12.500 -12.035 1.00 0.00 44 LEU A C 8
ATOM 16215 O O . LEU A 1 44 ? -2.546 13.157 -12.993 1.00 0.00 44 LEU A O 8
ATOM 16231 N N . ARG A 1 45 ? -2.354 11.189 -11.880 1.00 0.00 45 ARG A N 8
ATOM 16232 C CA . ARG A 1 45 ? -3.145 10.446 -12.862 1.00 0.00 45 ARG A CA 8
ATOM 16233 C C . ARG A 1 45 ? -3.548 9.062 -12.339 1.00 0.00 45 ARG A C 8
ATOM 16234 O O . ARG A 1 45 ? -2.846 8.464 -11.520 1.00 0.00 45 ARG A O 8
ATOM 16255 N N . TRP A 1 46 ? -4.683 8.565 -12.845 1.00 0.00 46 TRP A N 8
ATOM 16256 C CA . TRP A 1 46 ? -5.199 7.253 -12.465 1.00 0.00 46 TRP A CA 8
ATOM 16257 C C . TRP A 1 46 ? -4.771 6.202 -13.499 1.00 0.00 46 TRP A C 8
ATOM 16258 O O . TRP A 1 46 ? -5.140 6.287 -14.674 1.00 0.00 46 TRP A O 8
ATOM 16279 N N . LEU A 1 47 ? -3.969 5.233 -13.048 1.00 0.00 47 LEU A N 8
ATOM 16280 C CA . LEU A 1 47 ? -3.453 4.179 -13.924 1.00 0.00 47 LEU A CA 8
ATOM 16281 C C . LEU A 1 47 ? -4.131 2.841 -13.659 1.00 0.00 47 LEU A C 8
ATOM 16282 O O . LEU A 1 47 ? -4.077 2.315 -12.543 1.00 0.00 47 LEU A O 8
ATOM 16298 N N . ASP A 1 48 ? -4.726 2.276 -14.711 1.00 0.00 48 ASP A N 8
ATOM 16299 C CA . ASP A 1 48 ? -5.370 0.968 -14.634 1.00 0.00 48 ASP A CA 8
ATOM 16300 C C . ASP A 1 48 ? -4.384 -0.139 -15.039 1.00 0.00 48 ASP A C 8
ATOM 16301 O O . ASP A 1 48 ? -4.038 -0.274 -16.215 1.00 0.00 48 ASP A O 8
ATOM 16310 N N . GLN A 1 49 ? -3.925 -0.912 -14.051 1.00 0.00 49 GLN A N 8
ATOM 16311 C CA . GLN A 1 49 ? -2.953 -2.003 -14.284 1.00 0.00 49 GLN A CA 8
ATOM 16312 C C . GLN A 1 49 ? -3.614 -3.277 -14.854 1.00 0.00 49 GLN A C 8
ATOM 16313 O O . GLN A 1 49 ? -2.922 -4.261 -15.137 1.00 0.00 49 GLN A O 8
ATOM 16327 N N . GLY A 1 50 ? -4.944 -3.245 -15.040 1.00 0.00 50 GLY A N 8
ATOM 16328 C CA . GLY A 1 50 ? -5.677 -4.385 -15.598 1.00 0.00 50 GLY A CA 8
ATOM 16329 C C . GLY A 1 50 ? -5.533 -5.615 -14.716 1.00 0.00 50 GLY A C 8
ATOM 16330 O O . GLY A 1 50 ? -5.739 -5.541 -13.507 1.00 0.00 50 GLY A O 8
ATOM 16334 N N . VAL A 1 51 ? -5.188 -6.754 -15.330 1.00 0.00 51 VAL A N 8
ATOM 16335 C CA . VAL A 1 51 ? -5.034 -8.008 -14.580 1.00 0.00 51 VAL A CA 8
ATOM 16336 C C . VAL A 1 51 ? -3.564 -8.276 -14.249 1.00 0.00 51 VAL A C 8
ATOM 16337 O O . VAL A 1 51 ? -2.741 -8.470 -15.149 1.00 0.00 51 VAL A O 8
ATOM 16350 N N . ARG A 1 52 ? -3.246 -8.287 -12.945 1.00 0.00 52 ARG A N 8
ATOM 16351 C CA . ARG A 1 52 ? -1.878 -8.538 -12.484 1.00 0.00 52 ARG A CA 8
ATOM 16352 C C . ARG A 1 52 ? -1.853 -9.430 -11.242 1.00 0.00 52 ARG A C 8
ATOM 16353 O O . ARG A 1 52 ? -2.784 -9.418 -10.432 1.00 0.00 52 ARG A O 8
ATOM 16374 N N . GLU A 1 53 ? -0.752 -10.163 -11.086 1.00 0.00 53 GLU A N 8
ATOM 16375 C CA . GLU A 1 53 ? -0.537 -11.038 -9.927 1.00 0.00 53 GLU A CA 8
ATOM 16376 C C . GLU A 1 53 ? -0.330 -10.166 -8.686 1.00 0.00 53 GLU A C 8
ATOM 16377 O O . GLU A 1 53 ? 0.310 -9.111 -8.782 1.00 0.00 53 GLU A O 8
ATOM 16389 N N . THR A 1 54 ? -0.886 -10.579 -7.521 1.00 0.00 54 THR A N 8
ATOM 16390 C CA . THR A 1 54 ? -0.741 -9.754 -6.298 1.00 0.00 54 THR A CA 8
ATOM 16391 C C . THR A 1 54 ? -0.519 -10.582 -5.024 1.00 0.00 54 THR A C 8
ATOM 16392 O O . THR A 1 54 ? -0.971 -11.725 -4.917 1.00 0.00 54 THR A O 8
ATOM 16403 N N . TRP A 1 55 ? 0.167 -9.960 -4.057 1.00 0.00 55 TRP A N 8
ATOM 16404 C CA . TRP A 1 55 ? 0.455 -10.578 -2.762 1.00 0.00 55 TRP A CA 8
ATOM 16405 C C . TRP A 1 55 ? -0.191 -9.759 -1.639 1.00 0.00 55 TRP A C 8
ATOM 16406 O O . TRP A 1 55 ? -0.015 -8.541 -1.576 1.00 0.00 55 TRP A O 8
ATOM 16427 N N . LYS A 1 56 ? -0.934 -10.441 -0.756 1.00 0.00 56 LYS A N 8
ATOM 16428 C CA . LYS A 1 56 ? -1.620 -9.780 0.365 1.00 0.00 56 LYS A CA 8
ATOM 16429 C C . LYS A 1 56 ? -0.723 -9.723 1.588 1.00 0.00 56 LYS A C 8
ATOM 16430 O O . LYS A 1 56 ? -0.693 -10.650 2.397 1.00 0.00 56 LYS A O 8
ATOM 16449 N N . ILE A 1 57 ? -0.057 -8.596 1.744 1.00 0.00 57 ILE A N 8
ATOM 16450 C CA . ILE A 1 57 ? 0.806 -8.364 2.886 1.00 0.00 57 ILE A CA 8
ATOM 16451 C C . ILE A 1 57 ? -0.058 -7.928 4.063 1.00 0.00 57 ILE A C 8
ATOM 16452 O O . ILE A 1 57 ? -0.558 -6.796 4.108 1.00 0.00 57 ILE A O 8
ATOM 16468 N N . LYS A 1 58 ? -0.279 -8.869 4.963 1.00 0.00 58 LYS A N 8
ATOM 16469 C CA . LYS A 1 58 ? -1.127 -8.673 6.122 1.00 0.00 58 LYS A CA 8
ATOM 16470 C C . LYS A 1 58 ? -0.328 -8.091 7.289 1.00 0.00 58 LYS A C 8
ATOM 16471 O O . LYS A 1 58 ? 0.740 -8.599 7.630 1.00 0.00 58 LYS A O 8
ATOM 16490 N N . THR A 1 59 ? -0.873 -7.036 7.906 1.00 0.00 59 THR A N 8
ATOM 16491 C CA . THR A 1 59 ? -0.225 -6.393 9.063 1.00 0.00 59 THR A CA 8
ATOM 16492 C C . THR A 1 59 ? -1.208 -6.291 10.219 1.00 0.00 59 THR A C 8
ATOM 16493 O O . THR A 1 59 ? -2.415 -6.485 10.041 1.00 0.00 59 THR A O 8
ATOM 16504 N N . PHE A 1 60 ? -0.673 -6.037 11.408 1.00 0.00 60 PHE A N 8
ATOM 16505 C CA . PHE A 1 60 ? -1.474 -5.960 12.623 1.00 0.00 60 PHE A CA 8
ATOM 16506 C C . PHE A 1 60 ? -2.548 -4.873 12.510 1.00 0.00 60 PHE A C 8
ATOM 16507 O O . PHE A 1 60 ? -3.691 -5.077 12.936 1.00 0.00 60 PHE A O 8
ATOM 16524 N N . GLN A 1 61 ? -2.157 -3.701 11.999 1.00 0.00 61 GLN A N 8
ATOM 16525 C CA . GLN A 1 61 ? -3.077 -2.560 11.912 1.00 0.00 61 GLN A CA 8
ATOM 16526 C C . GLN A 1 61 ? -3.873 -2.559 10.602 1.00 0.00 61 GLN A C 8
ATOM 16527 O O . GLN A 1 61 ? -4.980 -2.009 10.551 1.00 0.00 61 GLN A O 8
ATOM 16541 N N . THR A 1 62 ? -3.298 -3.139 9.535 1.00 0.00 62 THR A N 8
ATOM 16542 C CA . THR A 1 62 ? -3.967 -3.152 8.219 1.00 0.00 62 THR A CA 8
ATOM 16543 C C . THR A 1 62 ? -3.591 -4.391 7.383 1.00 0.00 62 THR A C 8
ATOM 16544 O O . THR A 1 62 ? -2.842 -5.249 7.830 1.00 0.00 62 THR A O 8
ATOM 16555 N N . GLU A 1 63 ? -4.104 -4.432 6.147 1.00 0.00 63 GLU A N 8
ATOM 16556 C CA . GLU A 1 63 ? -3.802 -5.494 5.188 1.00 0.00 63 GLU A CA 8
ATOM 16557 C C . GLU A 1 63 ? -4.018 -4.956 3.770 1.00 0.00 63 GLU A C 8
ATOM 16558 O O . GLU A 1 63 ? -4.915 -4.136 3.556 1.00 0.00 63 GLU A O 8
ATOM 16570 N N . ILE A 1 64 ? -3.165 -5.364 2.823 1.00 0.00 64 ILE A N 8
ATOM 16571 C CA . ILE A 1 64 ? -3.257 -4.839 1.449 1.00 0.00 64 ILE A CA 8
ATOM 16572 C C . ILE A 1 64 ? -2.638 -5.801 0.433 1.00 0.00 64 ILE A C 8
ATOM 16573 O O . ILE A 1 64 ? -1.598 -6.408 0.696 1.00 0.00 64 ILE A O 8
ATOM 16589 N N . LYS A 1 65 ? -3.278 -5.912 -0.750 1.00 0.00 65 LYS A N 8
ATOM 16590 C CA . LYS A 1 65 ? -2.778 -6.776 -1.828 1.00 0.00 65 LYS A CA 8
ATOM 16591 C C . LYS A 1 65 ? -2.265 -5.935 -3.002 1.00 0.00 65 LYS A C 8
ATOM 16592 O O . LYS A 1 65 ? -3.016 -5.154 -3.606 1.00 0.00 65 LYS A O 8
ATOM 16611 N N . CYS A 1 66 ? -0.972 -6.090 -3.293 1.00 0.00 66 CYS A N 8
ATOM 16612 C CA . CYS A 1 66 ? -0.303 -5.342 -4.358 1.00 0.00 66 CYS A CA 8
ATOM 16613 C C . CYS A 1 66 ? 0.821 -6.173 -4.956 1.00 0.00 66 CYS A C 8
ATOM 16614 O O . CYS A 1 66 ? 1.098 -7.279 -4.478 1.00 0.00 66 CYS A O 8
ATOM 16622 N N . THR A 1 67 ? 1.476 -5.645 -6.011 1.00 0.00 67 THR A N 8
ATOM 16623 C CA . THR A 1 67 ? 2.576 -6.368 -6.663 1.00 0.00 67 THR A CA 8
ATOM 16624 C C . THR A 1 67 ? 3.569 -6.891 -5.612 1.00 0.00 67 THR A C 8
ATOM 16625 O O . THR A 1 67 ? 3.779 -6.254 -4.575 1.00 0.00 67 THR A O 8
ATOM 16636 N N . GLY A 1 68 ? 4.108 -8.086 -5.860 1.00 0.00 68 GLY A N 8
ATOM 16637 C CA . GLY A 1 68 ? 5.002 -8.750 -4.912 1.00 0.00 68 GLY A CA 8
ATOM 16638 C C . GLY A 1 68 ? 6.485 -8.448 -5.173 1.00 0.00 68 GLY A C 8
ATOM 16639 O O . GLY A 1 68 ? 7.349 -9.040 -4.526 1.00 0.00 68 GLY A O 8
ATOM 16643 N N . ASN A 1 69 ? 6.784 -7.569 -6.151 1.00 0.00 69 ASN A N 8
ATOM 16644 C CA . ASN A 1 69 ? 8.187 -7.257 -6.489 1.00 0.00 69 ASN A CA 8
ATOM 16645 C C . ASN A 1 69 ? 8.551 -5.791 -6.203 1.00 0.00 69 ASN A C 8
ATOM 16646 O O . ASN A 1 69 ? 9.738 -5.459 -6.098 1.00 0.00 69 ASN A O 8
ATOM 16657 N N . HIS A 1 70 ? 7.536 -4.918 -6.086 1.00 0.00 70 HIS A N 8
ATOM 16658 C CA . HIS A 1 70 ? 7.783 -3.492 -5.825 1.00 0.00 70 HIS A CA 8
ATOM 16659 C C . HIS A 1 70 ? 8.170 -3.263 -4.359 1.00 0.00 70 HIS A C 8
ATOM 16660 O O . HIS A 1 70 ? 7.691 -3.973 -3.468 1.00 0.00 70 HIS A O 8
ATOM 16674 N N . LEU A 1 71 ? 9.064 -2.289 -4.122 1.00 0.00 71 LEU A N 8
ATOM 16675 C CA . LEU A 1 71 ? 9.542 -1.989 -2.764 1.00 0.00 71 LEU A CA 8
ATOM 16676 C C . LEU A 1 71 ? 8.456 -1.314 -1.923 1.00 0.00 71 LEU A C 8
ATOM 16677 O O . LEU A 1 71 ? 7.692 -0.484 -2.420 1.00 0.00 71 LEU A O 8
ATOM 16693 N N . ILE A 1 72 ? 8.418 -1.676 -0.641 1.00 0.00 72 ILE A N 8
ATOM 16694 C CA . ILE A 1 72 ? 7.453 -1.118 0.317 1.00 0.00 72 ILE A CA 8
ATOM 16695 C C . ILE A 1 72 ? 8.206 -0.564 1.537 1.00 0.00 72 ILE A C 8
ATOM 16696 O O . ILE A 1 72 ? 9.113 -1.225 2.052 1.00 0.00 72 ILE A O 8
ATOM 16712 N N . ARG A 1 73 ? 7.863 0.675 1.965 1.00 0.00 73 ARG A N 8
ATOM 16713 C CA . ARG A 1 73 ? 8.572 1.293 3.105 1.00 0.00 73 ARG A CA 8
ATOM 16714 C C . ARG A 1 73 ? 8.493 0.401 4.342 1.00 0.00 73 ARG A C 8
ATOM 16715 O O . ARG A 1 73 ? 7.421 -0.068 4.713 1.00 0.00 73 ARG A O 8
ATOM 16736 N N . THR A 1 74 ? 9.646 0.197 4.981 1.00 0.00 74 THR A N 8
ATOM 16737 C CA . THR A 1 74 ? 9.739 -0.603 6.208 1.00 0.00 74 THR A CA 8
ATOM 16738 C C . THR A 1 74 ? 10.685 0.068 7.195 1.00 0.00 74 THR A C 8
ATOM 16739 O O . THR A 1 74 ? 11.311 1.081 6.866 1.00 0.00 74 THR A O 8
ATOM 16750 N N . ASP A 1 75 ? 10.815 -0.518 8.391 1.00 0.00 75 ASP A N 8
ATOM 16751 C CA . ASP A 1 75 ? 11.734 0.011 9.405 1.00 0.00 75 ASP A CA 8
ATOM 16752 C C . ASP A 1 75 ? 13.171 0.064 8.853 1.00 0.00 75 ASP A C 8
ATOM 16753 O O . ASP A 1 75 ? 13.978 0.891 9.284 1.00 0.00 75 ASP A O 8
ATOM 16762 N N . LYS A 1 76 ? 13.459 -0.801 7.866 1.00 0.00 76 LYS A N 8
ATOM 16763 C CA . LYS A 1 76 ? 14.770 -0.835 7.206 1.00 0.00 76 LYS A CA 8
ATOM 16764 C C . LYS A 1 76 ? 14.720 -0.070 5.855 1.00 0.00 76 LYS A C 8
ATOM 16765 O O . LYS A 1 76 ? 15.524 -0.337 4.955 1.00 0.00 76 LYS A O 8
ATOM 16784 N N . GLY A 1 77 ? 13.759 0.870 5.725 1.00 0.00 77 GLY A N 8
ATOM 16785 C CA . GLY A 1 77 ? 13.590 1.651 4.490 1.00 0.00 77 GLY A CA 8
ATOM 16786 C C . GLY A 1 77 ? 12.796 0.862 3.453 1.00 0.00 77 GLY A C 8
ATOM 16787 O O . GLY A 1 77 ? 12.216 -0.174 3.772 1.00 0.00 77 GLY A O 8
ATOM 16791 N N . TRP A 1 78 ? 12.772 1.363 2.207 1.00 0.00 78 TRP A N 8
ATOM 16792 C CA . TRP A 1 78 ? 12.049 0.688 1.123 1.00 0.00 78 TRP A CA 8
ATOM 16793 C C . TRP A 1 78 ? 12.754 -0.624 0.750 1.00 0.00 78 TRP A C 8
ATOM 16794 O O . TRP A 1 78 ? 13.940 -0.636 0.425 1.00 0.00 78 TRP A O 8
ATOM 16815 N N . ILE A 1 79 ? 12.005 -1.728 0.854 1.00 0.00 79 ILE A N 8
ATOM 16816 C CA . ILE A 1 79 ? 12.527 -3.079 0.595 1.00 0.00 79 ILE A CA 8
ATOM 16817 C C . ILE A 1 79 ? 11.562 -3.868 -0.303 1.00 0.00 79 ILE A C 8
ATOM 16818 O O . ILE A 1 79 ? 10.344 -3.714 -0.205 1.00 0.00 79 ILE A O 8
ATOM 16834 N N . LYS A 1 80 ? 12.127 -4.704 -1.180 1.00 0.00 80 LYS A N 8
ATOM 16835 C CA . LYS A 1 80 ? 11.336 -5.515 -2.124 1.00 0.00 80 LYS A CA 8
ATOM 16836 C C . LYS A 1 80 ? 10.173 -6.219 -1.414 1.00 0.00 80 LYS A C 8
ATOM 16837 O O . LYS A 1 80 ? 10.345 -6.766 -0.324 1.00 0.00 80 LYS A O 8
ATOM 16856 N N . ALA A 1 81 ? 8.987 -6.194 -2.054 1.00 0.00 81 ALA A N 8
ATOM 16857 C CA . ALA A 1 81 ? 7.775 -6.806 -1.485 1.00 0.00 81 ALA A CA 8
ATOM 16858 C C . ALA A 1 81 ? 7.975 -8.298 -1.253 1.00 0.00 81 ALA A C 8
ATOM 16859 O O . ALA A 1 81 ? 7.583 -8.831 -0.210 1.00 0.00 81 ALA A O 8
ATOM 16866 N N . ALA A 1 82 ? 8.617 -8.954 -2.215 1.00 0.00 82 ALA A N 8
ATOM 16867 C CA . ALA A 1 82 ? 8.914 -10.385 -2.118 1.00 0.00 82 ALA A CA 8
ATOM 16868 C C . ALA A 1 82 ? 9.800 -10.666 -0.901 1.00 0.00 82 ALA A C 8
ATOM 16869 O O . ALA A 1 82 ? 9.676 -11.711 -0.256 1.00 0.00 82 ALA A O 8
ATOM 16876 N N . ASN A 1 83 ? 10.709 -9.729 -0.616 1.00 0.00 83 ASN A N 8
ATOM 16877 C CA . ASN A 1 83 ? 11.650 -9.855 0.497 1.00 0.00 83 ASN A CA 8
ATOM 16878 C C . ASN A 1 83 ? 10.938 -9.686 1.848 1.00 0.00 83 ASN A C 8
ATOM 16879 O O . ASN A 1 83 ? 11.379 -10.241 2.858 1.00 0.00 83 ASN A O 8
ATOM 16890 N N . ILE A 1 84 ? 9.854 -8.888 1.866 1.00 0.00 84 ILE A N 8
ATOM 16891 C CA . ILE A 1 84 ? 9.119 -8.619 3.112 1.00 0.00 84 ILE A CA 8
ATOM 16892 C C . ILE A 1 84 ? 8.735 -9.919 3.825 1.00 0.00 84 ILE A C 8
ATOM 16893 O O . ILE A 1 84 ? 8.226 -10.859 3.210 1.00 0.00 84 ILE A O 8
ATOM 16909 N N . THR A 1 85 ? 8.965 -9.931 5.137 1.00 0.00 85 THR A N 8
ATOM 16910 C CA . THR A 1 85 ? 8.636 -11.069 5.988 1.00 0.00 85 THR A CA 8
ATOM 16911 C C . THR A 1 85 ? 7.806 -10.590 7.201 1.00 0.00 85 THR A C 8
ATOM 16912 O O . THR A 1 85 ? 7.777 -9.386 7.479 1.00 0.00 85 THR A O 8
ATOM 16923 N N . PRO A 1 86 ? 7.089 -11.489 7.908 1.00 0.00 86 PRO A N 8
ATOM 16924 C CA . PRO A 1 86 ? 6.219 -11.085 9.064 1.00 0.00 86 PRO A CA 8
ATOM 16925 C C . PRO A 1 86 ? 6.937 -10.176 10.077 1.00 0.00 86 PRO A C 8
ATOM 16926 O O . PRO A 1 86 ? 6.333 -9.238 10.607 1.00 0.00 86 PRO A O 8
ATOM 16937 N N . LYS A 1 87 ? 8.217 -10.457 10.347 1.00 0.00 87 LYS A N 8
ATOM 16938 C CA . LYS A 1 87 ? 8.987 -9.648 11.316 1.00 0.00 87 LYS A CA 8
ATOM 16939 C C . LYS A 1 87 ? 9.077 -8.178 10.858 1.00 0.00 87 LYS A C 8
ATOM 16940 O O . LYS A 1 87 ? 9.238 -7.268 11.677 1.00 0.00 87 LYS A O 8
ATOM 16959 N N . MET A 1 88 ? 9.019 -7.979 9.539 1.00 0.00 88 MET A N 8
ATOM 16960 C CA . MET A 1 88 ? 9.142 -6.663 8.940 1.00 0.00 88 MET A CA 8
ATOM 16961 C C . MET A 1 88 ? 8.022 -5.752 9.430 1.00 0.00 88 MET A C 8
ATOM 16962 O O . MET A 1 88 ? 6.863 -6.176 9.526 1.00 0.00 88 MET A O 8
ATOM 16976 N N . LYS A 1 89 ? 8.379 -4.505 9.765 1.00 0.00 89 LYS A N 8
ATOM 16977 C CA . LYS A 1 89 ? 7.405 -3.535 10.275 1.00 0.00 89 LYS A CA 8
ATOM 16978 C C . LYS A 1 89 ? 7.383 -2.277 9.406 1.00 0.00 89 LYS A C 8
ATOM 16979 O O . LYS A 1 89 ? 8.421 -1.842 8.909 1.00 0.00 89 LYS A O 8
ATOM 16998 N N . ILE A 1 90 ? 6.179 -1.716 9.204 1.00 0.00 90 ILE A N 8
ATOM 16999 C CA . ILE A 1 90 ? 6.008 -0.517 8.359 1.00 0.00 90 ILE A CA 8
ATOM 17000 C C . ILE A 1 90 ? 5.316 0.617 9.129 1.00 0.00 90 ILE A C 8
ATOM 17001 O O . ILE A 1 90 ? 4.256 0.419 9.727 1.00 0.00 90 ILE A O 8
ATOM 17017 N N . LEU A 1 91 ? 5.910 1.814 9.064 1.00 0.00 91 LEU A N 8
ATOM 17018 C CA . LEU A 1 91 ? 5.339 2.999 9.711 1.00 0.00 91 LEU A CA 8
ATOM 17019 C C . LEU A 1 91 ? 4.053 3.427 9.011 1.00 0.00 91 LEU A C 8
ATOM 17020 O O . LEU A 1 91 ? 3.996 3.493 7.780 1.00 0.00 91 LEU A O 8
ATOM 17036 N N . SER A 1 92 ? 3.007 3.662 9.811 1.00 0.00 92 SER A N 8
ATOM 17037 C CA . SER A 1 92 ? 1.693 4.032 9.286 1.00 0.00 92 SER A CA 8
ATOM 17038 C C . SER A 1 92 ? 1.126 5.269 10.021 1.00 0.00 92 SER A C 8
ATOM 17039 O O . SER A 1 92 ? 1.404 5.454 11.210 1.00 0.00 92 SER A O 8
ATOM 17047 N N . PRO A 1 93 ? 0.305 6.114 9.349 1.00 0.00 93 PRO A N 8
ATOM 17048 C CA . PRO A 1 93 ? -0.312 7.313 10.002 1.00 0.00 93 PRO A CA 8
ATOM 17049 C C . PRO A 1 93 ? -1.426 6.920 10.972 1.00 0.00 93 PRO A C 8
ATOM 17050 O O . PRO A 1 93 ? -2.124 5.922 10.760 1.00 0.00 93 PRO A O 8
ATOM 17061 N N . GLU A 1 94 ? -1.597 7.723 12.025 1.00 0.00 94 GLU A N 8
ATOM 17062 C CA . GLU A 1 94 ? -2.637 7.483 13.028 1.00 0.00 94 GLU A CA 8
ATOM 17063 C C . GLU A 1 94 ? -3.539 8.702 13.144 1.00 0.00 94 GLU A C 8
ATOM 17064 O O . GLU A 1 94 ? -3.055 9.823 13.342 1.00 0.00 94 GLU A O 8
ATOM 17076 N N . ILE A 1 95 ? -4.845 8.480 12.998 1.00 0.00 95 ILE A N 8
ATOM 17077 C CA . ILE A 1 95 ? -5.823 9.568 13.062 1.00 0.00 95 ILE A CA 8
ATOM 17078 C C . ILE A 1 95 ? -6.358 9.745 14.486 1.00 0.00 95 ILE A C 8
ATOM 17079 O O . ILE A 1 95 ? -6.918 8.817 15.077 1.00 0.00 95 ILE A O 8
ATOM 17095 N N . ASP A 1 96 ? -6.157 10.942 15.019 1.00 0.00 96 ASP A N 8
ATOM 17096 C CA . ASP A 1 96 ? -6.578 11.294 16.369 1.00 0.00 96 ASP A CA 8
ATOM 17097 C C . ASP A 1 96 ? -6.621 12.844 16.478 1.00 0.00 96 ASP A C 8
ATOM 17098 O O . ASP A 1 96 ? -6.912 13.512 15.477 1.00 0.00 96 ASP A O 8
ATOM 17107 N N . ALA A 1 97 ? -6.283 13.416 17.657 1.00 0.00 97 ALA A N 8
ATOM 17108 C CA . ALA A 1 97 ? -6.245 14.871 17.805 1.00 0.00 97 ALA A CA 8
ATOM 17109 C C . ALA A 1 97 ? -5.254 15.459 16.794 1.00 0.00 97 ALA A C 8
ATOM 17110 O O . ALA A 1 97 ? -5.521 16.492 16.177 1.00 0.00 97 ALA A O 8
ATOM 17117 N N . ALA A 1 98 ? -4.136 14.745 16.590 1.00 0.00 98 ALA A N 8
ATOM 17118 C CA . ALA A 1 98 ? -3.129 15.133 15.612 1.00 0.00 98 ALA A CA 8
ATOM 17119 C C . ALA A 1 98 ? -2.543 13.886 14.955 1.00 0.00 98 ALA A C 8
ATOM 17120 O O . ALA A 1 98 ? -2.441 12.835 15.597 1.00 0.00 98 ALA A O 8
ATOM 17127 N N . VAL A 1 99 ? -2.178 13.998 13.673 1.00 0.00 99 VAL A N 8
ATOM 17128 C CA . VAL A 1 99 ? -1.620 12.858 12.929 1.00 0.00 99 VAL A CA 8
ATOM 17129 C C . VAL A 1 99 ? -0.324 12.373 13.575 1.00 0.00 99 VAL A C 8
ATOM 17130 O O . VAL A 1 99 ? 0.526 13.181 13.961 1.00 0.00 99 VAL A O 8
ATOM 17143 N N . LYS A 1 100 ? -0.198 11.048 13.715 1.00 0.00 100 LYS A N 8
ATOM 17144 C CA . LYS A 1 100 ? 0.989 10.447 14.351 1.00 0.00 100 LYS A CA 8
ATOM 17145 C C . LYS A 1 100 ? 1.526 9.263 13.550 1.00 0.00 100 LYS A C 8
ATOM 17146 O O . LYS A 1 100 ? 0.820 8.694 12.722 1.00 0.00 100 LYS A O 8
ATOM 17165 N N . THR A 1 101 ? 2.794 8.906 13.802 1.00 0.00 101 THR A N 8
ATOM 17166 C CA . THR A 1 101 ? 3.440 7.785 13.103 1.00 0.00 101 THR A CA 8
ATOM 17167 C C . THR A 1 101 ? 3.645 6.594 14.047 1.00 0.00 101 THR A C 8
ATOM 17168 O O . THR A 1 101 ? 4.113 6.763 15.177 1.00 0.00 101 THR A O 8
ATOM 17179 N N . ALA A 1 102 ? 3.305 5.387 13.565 1.00 0.00 102 ALA A N 8
ATOM 17180 C CA . ALA A 1 102 ? 3.467 4.165 14.359 1.00 0.00 102 ALA A CA 8
ATOM 17181 C C . ALA A 1 102 ? 3.707 2.954 13.460 1.00 0.00 102 ALA A C 8
ATOM 17182 O O . ALA A 1 102 ? 3.045 2.789 12.436 1.00 0.00 102 ALA A O 8
ATOM 17189 N N . LEU A 1 103 ? 4.655 2.106 13.865 1.00 0.00 103 LEU A N 8
ATOM 17190 C CA . LEU A 1 103 ? 5.004 0.901 13.106 1.00 0.00 103 LEU A CA 8
ATOM 17191 C C . LEU A 1 103 ? 3.919 -0.171 13.231 1.00 0.00 103 LEU A C 8
ATOM 17192 O O . LEU A 1 103 ? 3.309 -0.327 14.293 1.00 0.00 103 LEU A O 8
ATOM 17208 N N . GLN A 1 104 ? 3.724 -0.942 12.149 1.00 0.00 104 GLN A N 8
ATOM 17209 C CA . GLN A 1 104 ? 2.764 -2.043 12.142 1.00 0.00 104 GLN A CA 8
ATOM 17210 C C . GLN A 1 104 ? 3.517 -3.361 11.939 1.00 0.00 104 GLN A C 8
ATOM 17211 O O . GLN A 1 104 ? 4.585 -3.369 11.333 1.00 0.00 104 GLN A O 8
ATOM 17225 N N . ASP A 1 105 ? 2.990 -4.446 12.506 1.00 0.00 105 ASP A N 8
ATOM 17226 C CA . ASP A 1 105 ? 3.660 -5.751 12.450 1.00 0.00 105 ASP A CA 8
ATOM 17227 C C . ASP A 1 105 ? 3.070 -6.642 11.370 1.00 0.00 105 ASP A C 8
ATOM 17228 O O . ASP A 1 105 ? 1.912 -7.052 11.467 1.00 0.00 105 ASP A O 8
ATOM 17237 N N . VAL A 1 106 ? 3.889 -6.973 10.356 1.00 0.00 106 VAL A N 8
ATOM 17238 C CA . VAL A 1 106 ? 3.436 -7.853 9.284 1.00 0.00 106 VAL A CA 8
ATOM 17239 C C . VAL A 1 106 ? 3.086 -9.224 9.877 1.00 0.00 106 VAL A C 8
ATOM 17240 O O . VAL A 1 106 ? 3.965 -9.946 10.346 1.00 0.00 106 VAL A O 8
ATOM 17253 N N . GLU A 1 107 ? 1.795 -9.575 9.843 1.00 0.00 107 GLU A N 8
ATOM 17254 C CA . GLU A 1 107 ? 1.352 -10.875 10.340 1.00 0.00 107 GLU A CA 8
ATOM 17255 C C . GLU A 1 107 ? 1.840 -11.968 9.390 1.00 0.00 107 GLU A C 8
ATOM 17256 O O . GLU A 1 107 ? 2.370 -12.995 9.818 1.00 0.00 107 GLU A O 8
ATOM 17268 N N . SER A 1 108 ? 1.665 -11.713 8.086 1.00 0.00 108 SER A N 8
ATOM 17269 C CA . SER A 1 108 ? 2.092 -12.636 7.031 1.00 0.00 108 SER A CA 8
ATOM 17270 C C . SER A 1 108 ? 1.753 -12.072 5.657 1.00 0.00 108 SER A C 8
ATOM 17271 O O . SER A 1 108 ? 1.054 -11.076 5.552 1.00 0.00 108 SER A O 8
ATOM 17279 N N . ILE A 1 109 ? 2.213 -12.758 4.615 1.00 0.00 109 ILE A N 8
ATOM 17280 C CA . ILE A 1 109 ? 1.919 -12.377 3.223 1.00 0.00 109 ILE A CA 8
ATOM 17281 C C . ILE A 1 109 ? 1.187 -13.544 2.552 1.00 0.00 109 ILE A C 8
ATOM 17282 O O . ILE A 1 109 ? 1.636 -14.692 2.650 1.00 0.00 109 ILE A O 8
ATOM 17298 N N . GLU A 1 110 ? 0.031 -13.260 1.926 1.00 0.00 110 GLU A N 8
ATOM 17299 C CA . GLU A 1 110 ? -0.781 -14.336 1.308 1.00 0.00 110 GLU A CA 8
ATOM 17300 C C . GLU A 1 110 ? -1.025 -14.085 -0.166 1.00 0.00 110 GLU A C 8
ATOM 17301 O O . GLU A 1 110 ? -1.563 -13.055 -0.541 1.00 0.00 110 GLU A O 8
ATOM 17313 N N . LYS A 1 111 ? -0.650 -15.062 -0.996 1.00 0.00 111 LYS A N 8
ATOM 17314 C CA . LYS A 1 111 ? -0.819 -14.949 -2.442 1.00 0.00 111 LYS A CA 8
ATOM 17315 C C . LYS A 1 111 ? -2.295 -14.902 -2.826 1.00 0.00 111 LYS A C 8
ATOM 17316 O O . LYS A 1 111 ? -3.089 -15.747 -2.401 1.00 0.00 111 LYS A O 8
ATOM 17335 N N . LEU A 1 112 ? -2.635 -13.943 -3.689 1.00 0.00 112 LEU A N 8
ATOM 17336 C CA . LEU A 1 112 ? -4.002 -13.803 -4.220 1.00 0.00 112 LEU A CA 8
ATOM 17337 C C . LEU A 1 112 ? -4.013 -14.083 -5.734 1.00 0.00 112 LEU A C 8
ATOM 17338 O O . LEU A 1 112 ? -5.023 -14.533 -6.283 1.00 0.00 112 LEU A O 8
ATOM 17354 N N . GLY A 1 113 ? -2.860 -13.855 -6.382 1.00 0.00 113 GLY A N 8
ATOM 17355 C CA . GLY A 1 113 ? -2.699 -14.125 -7.801 1.00 0.00 113 GLY A CA 8
ATOM 17356 C C . GLY A 1 113 ? -3.247 -13.007 -8.674 1.00 0.00 113 GLY A C 8
ATOM 17357 O O . GLY A 1 113 ? -3.273 -11.841 -8.269 1.00 0.00 113 GLY A O 8
ATOM 17361 N N . VAL A 1 114 ? -3.633 -13.374 -9.900 1.00 0.00 114 VAL A N 8
ATOM 17362 C CA . VAL A 1 114 ? -4.124 -12.411 -10.883 1.00 0.00 114 VAL A CA 8
ATOM 17363 C C . VAL A 1 114 ? -5.440 -11.774 -10.409 1.00 0.00 114 VAL A C 8
ATOM 17364 O O . VAL A 1 114 ? -6.428 -12.466 -10.156 1.00 0.00 114 VAL A O 8
ATOM 17377 N N . ASN A 1 115 ? -5.429 -10.445 -10.329 1.00 0.00 115 ASN A N 8
ATOM 17378 C CA . ASN A 1 115 ? -6.596 -9.662 -9.924 1.00 0.00 115 ASN A CA 8
ATOM 17379 C C . ASN A 1 115 ? -6.638 -8.351 -10.686 1.00 0.00 115 ASN A C 8
ATOM 17380 O O . ASN A 1 115 ? -5.623 -7.926 -11.253 1.00 0.00 115 ASN A O 8
ATOM 17391 N N . HIS A 1 116 ? -7.790 -7.669 -10.629 1.00 0.00 116 HIS A N 8
ATOM 17392 C CA . HIS A 1 116 ? -7.916 -6.352 -11.245 1.00 0.00 116 HIS A CA 8
ATOM 17393 C C . HIS A 1 116 ? -7.172 -5.352 -10.378 1.00 0.00 116 HIS A C 8
ATOM 17394 O O . HIS A 1 116 ? -7.350 -5.337 -9.163 1.00 0.00 116 HIS A O 8
ATOM 17408 N N . VAL A 1 117 ? -6.285 -4.569 -10.995 1.00 0.00 117 VAL A N 8
ATOM 17409 C CA . VAL A 1 117 ? -5.440 -3.611 -10.247 1.00 0.00 117 VAL A CA 8
ATOM 17410 C C . VAL A 1 117 ? -5.493 -2.213 -10.829 1.00 0.00 117 VAL A C 8
ATOM 17411 O O . VAL A 1 117 ? -5.475 -2.028 -12.050 1.00 0.00 117 VAL A O 8
ATOM 17424 N N . TYR A 1 118 ? -5.497 -1.229 -9.929 1.00 0.00 118 TYR A N 8
ATOM 17425 C CA . TYR A 1 118 ? -5.486 0.176 -10.308 1.00 0.00 118 TYR A CA 8
ATOM 17426 C C . TYR A 1 118 ? -4.624 0.942 -9.283 1.00 0.00 118 TYR A C 8
ATOM 17427 O O . TYR A 1 118 ? -4.499 0.506 -8.128 1.00 0.00 118 TYR A O 8
ATOM 17445 N N . ASP A 1 119 ? -4.006 2.046 -9.711 1.00 0.00 119 ASP A N 8
ATOM 17446 C CA . ASP A 1 119 ? -3.142 2.850 -8.826 1.00 0.00 119 ASP A CA 8
ATOM 17447 C C . ASP A 1 119 ? -2.884 4.231 -9.420 1.00 0.00 119 ASP A C 8
ATOM 17448 O O . ASP A 1 119 ? -3.041 4.420 -10.618 1.00 0.00 119 ASP A O 8
ATOM 17457 N N . ILE A 1 120 ? -2.488 5.204 -8.567 1.00 0.00 120 ILE A N 8
ATOM 17458 C CA . ILE A 1 120 ? -2.229 6.586 -9.047 1.00 0.00 120 ILE A CA 8
ATOM 17459 C C . ILE A 1 120 ? -0.827 7.067 -8.673 1.00 0.00 120 ILE A C 8
ATOM 17460 O O . ILE A 1 120 ? -0.148 6.465 -7.838 1.00 0.00 120 ILE A O 8
ATOM 17476 N N . GLU A 1 121 ? -0.418 8.161 -9.306 1.00 0.00 121 GLU A N 8
ATOM 17477 C CA . GLU A 1 121 ? 0.890 8.764 -9.073 1.00 0.00 121 GLU A CA 8
ATOM 17478 C C . GLU A 1 121 ? 0.740 10.085 -8.334 1.00 0.00 121 GLU A C 8
ATOM 17479 O O . GLU A 1 121 ? -0.302 10.739 -8.433 1.00 0.00 121 GLU A O 8
ATOM 17491 N N . VAL A 1 122 ? 1.792 10.482 -7.599 1.00 0.00 122 VAL A N 8
ATOM 17492 C CA . VAL A 1 122 ? 1.771 11.747 -6.854 1.00 0.00 122 VAL A CA 8
ATOM 17493 C C . VAL A 1 122 ? 2.766 12.744 -7.450 1.00 0.00 122 VAL A C 8
ATOM 17494 O O . VAL A 1 122 ? 3.772 12.360 -8.052 1.00 0.00 122 VAL A O 8
ATOM 17507 N N . GLU A 1 123 ? 2.397 14.011 -7.372 1.00 0.00 123 GLU A N 8
ATOM 17508 C CA . GLU A 1 123 ? 3.154 15.108 -8.000 1.00 0.00 123 GLU A CA 8
ATOM 17509 C C . GLU A 1 123 ? 4.511 15.468 -7.345 1.00 0.00 123 GLU A C 8
ATOM 17510 O O . GLU A 1 123 ? 5.375 16.023 -8.038 1.00 0.00 123 GLU A O 8
ATOM 17522 N N . HIS A 1 124 ? 4.691 15.233 -6.016 1.00 0.00 124 HIS A N 8
ATOM 17523 C CA . HIS A 1 124 ? 5.966 15.660 -5.355 1.00 0.00 124 HIS A CA 8
ATOM 17524 C C . HIS A 1 124 ? 6.756 14.500 -4.704 1.00 0.00 124 HIS A C 8
ATOM 17525 O O . HIS A 1 124 ? 7.913 14.258 -5.062 1.00 0.00 124 HIS A O 8
ATOM 17539 N N . ASN A 1 125 ? 6.161 13.862 -3.693 1.00 0.00 125 ASN A N 8
ATOM 17540 C CA . ASN A 1 125 ? 6.837 12.811 -2.917 1.00 0.00 125 ASN A CA 8
ATOM 17541 C C . ASN A 1 125 ? 7.151 11.551 -3.736 1.00 0.00 125 ASN A C 8
ATOM 17542 O O . ASN A 1 125 ? 8.086 10.816 -3.410 1.00 0.00 125 ASN A O 8
ATOM 17553 N N . HIS A 1 126 ? 6.366 11.307 -4.782 1.00 0.00 126 HIS A N 8
ATOM 17554 C CA . HIS A 1 126 ? 6.549 10.124 -5.664 1.00 0.00 126 HIS A CA 8
ATOM 17555 C C . HIS A 1 126 ? 6.209 8.794 -4.961 1.00 0.00 126 HIS A C 8
ATOM 17556 O O . HIS A 1 126 ? 6.640 7.726 -5.410 1.00 0.00 126 HIS A O 8
ATOM 17570 N N . ASN A 1 127 ? 5.363 8.856 -3.922 1.00 0.00 127 ASN A N 8
ATOM 17571 C CA . ASN A 1 127 ? 4.878 7.642 -3.243 1.00 0.00 127 ASN A CA 8
ATOM 17572 C C . ASN A 1 127 ? 3.551 7.913 -2.543 1.00 0.00 127 ASN A C 8
ATOM 17573 O O . ASN A 1 127 ? 3.087 9.058 -2.504 1.00 0.00 127 ASN A O 8
ATOM 17584 N N . PHE A 1 128 ? 2.920 6.848 -2.028 1.00 0.00 128 PHE A N 8
ATOM 17585 C CA . PHE A 1 128 ? 1.611 6.976 -1.369 1.00 0.00 128 PHE A CA 8
ATOM 17586 C C . PHE A 1 128 ? 1.370 5.846 -0.361 1.00 0.00 128 PHE A C 8
ATOM 17587 O O . PHE A 1 128 ? 2.087 4.840 -0.355 1.00 0.00 128 PHE A O 8
ATOM 17604 N N . VAL A 1 129 ? 0.341 6.023 0.477 1.00 0.00 129 VAL A N 8
ATOM 17605 C CA . VAL A 1 129 ? -0.020 5.022 1.485 1.00 0.00 129 VAL A CA 8
ATOM 17606 C C . VAL A 1 129 ? -1.319 4.321 1.073 1.00 0.00 129 VAL A C 8
ATOM 17607 O O . VAL A 1 129 ? -2.371 4.961 0.975 1.00 0.00 129 VAL A O 8
ATOM 17620 N N . ALA A 1 130 ? -1.237 3.001 0.873 1.00 0.00 130 ALA A N 8
ATOM 17621 C CA . ALA A 1 130 ? -2.402 2.204 0.512 1.00 0.00 130 ALA A CA 8
ATOM 17622 C C . ALA A 1 130 ? -2.862 1.365 1.698 1.00 0.00 130 ALA A C 8
ATOM 17623 O O . ALA A 1 130 ? -2.122 0.508 2.189 1.00 0.00 130 ALA A O 8
ATOM 17630 N N . ASN A 1 131 ? -4.089 1.624 2.152 1.00 0.00 131 ASN A N 8
ATOM 17631 C CA . ASN A 1 131 ? -4.667 0.906 3.285 1.00 0.00 131 ASN A CA 8
ATOM 17632 C C . ASN A 1 131 ? -3.730 0.969 4.505 1.00 0.00 131 ASN A C 8
ATOM 17633 O O . ASN A 1 131 ? -3.591 -0.003 5.261 1.00 0.00 131 ASN A O 8
ATOM 17644 N N . GLY A 1 132 ? -3.116 2.140 4.702 1.00 0.00 132 GLY A N 8
ATOM 17645 C CA . GLY A 1 132 ? -2.217 2.368 5.840 1.00 0.00 132 GLY A CA 8
ATOM 17646 C C . GLY A 1 132 ? -0.794 1.825 5.596 1.00 0.00 132 GLY A C 8
ATOM 17647 O O . GLY A 1 132 ? 0.066 1.943 6.472 1.00 0.00 132 GLY A O 8
ATOM 17651 N N . LEU A 1 133 ? -0.546 1.239 4.406 1.00 0.00 133 LEU A N 8
ATOM 17652 C CA . LEU A 1 133 ? 0.784 0.697 4.080 1.00 0.00 133 LEU A CA 8
ATOM 17653 C C . LEU A 1 133 ? 1.487 1.592 3.049 1.00 0.00 133 LEU A C 8
ATOM 17654 O O . LEU A 1 133 ? 1.001 1.758 1.930 1.00 0.00 133 LEU A O 8
ATOM 17670 N N . LEU A 1 134 ? 2.639 2.157 3.442 1.00 0.00 134 LEU A N 8
ATOM 17671 C CA . LEU A 1 134 ? 3.412 3.037 2.557 1.00 0.00 134 LEU A CA 8
ATOM 17672 C C . LEU A 1 134 ? 4.108 2.241 1.455 1.00 0.00 134 LEU A C 8
ATOM 17673 O O . LEU A 1 134 ? 4.852 1.288 1.729 1.00 0.00 134 LEU A O 8
ATOM 17689 N N . VAL A 1 135 ? 3.883 2.669 0.208 1.00 0.00 135 VAL A N 8
ATOM 17690 C CA . VAL A 1 135 ? 4.489 2.018 -0.952 1.00 0.00 135 VAL A CA 8
ATOM 17691 C C . VAL A 1 135 ? 5.143 3.038 -1.883 1.00 0.00 135 VAL A C 8
ATOM 17692 O O . VAL A 1 135 ? 4.601 4.121 -2.119 1.00 0.00 135 VAL A O 8
ATOM 17705 N N . HIS A 1 136 ? 6.270 2.637 -2.458 1.00 0.00 136 HIS A N 8
ATOM 17706 C CA . HIS A 1 136 ? 6.989 3.451 -3.433 1.00 0.00 136 HIS A CA 8
ATOM 17707 C C . HIS A 1 136 ? 6.226 3.480 -4.763 1.00 0.00 136 HIS A C 8
ATOM 17708 O O . HIS A 1 136 ? 5.604 2.484 -5.147 1.00 0.00 136 HIS A O 8
ATOM 17722 N N . ASN A 1 137 ? 6.282 4.624 -5.460 1.00 0.00 137 ASN A N 8
ATOM 17723 C CA . ASN A 1 137 ? 5.605 4.768 -6.752 1.00 0.00 137 ASN A CA 8
ATOM 17724 C C . ASN A 1 137 ? 6.094 6.033 -7.491 1.00 0.00 137 ASN A C 8
ATOM 17725 O O . ASN A 1 137 ? 5.390 7.039 -7.469 1.00 0.00 137 ASN A O 8
ATOM 17737 N N . GLU A 1 1 ? 3.365 -0.489 -6.524 1.00 0.00 1 GLU A N 9
ATOM 17738 C CA . GLU A 1 1 ? 3.235 -0.124 -7.964 1.00 0.00 1 GLU A CA 9
ATOM 17739 C C . GLU A 1 1 ? 1.780 -0.256 -8.400 1.00 0.00 1 GLU A C 9
ATOM 17740 O O . GLU A 1 1 ? 1.283 0.564 -9.182 1.00 0.00 1 GLU A O 9
ATOM 17754 N N . ALA A 1 2 ? 1.108 -1.305 -7.908 1.00 0.00 2 ALA A N 9
ATOM 17755 C CA . ALA A 1 2 ? -0.283 -1.559 -8.268 1.00 0.00 2 ALA A CA 9
ATOM 17756 C C . ALA A 1 2 ? -1.070 -2.117 -7.086 1.00 0.00 2 ALA A C 9
ATOM 17757 O O . ALA A 1 2 ? -0.548 -2.909 -6.297 1.00 0.00 2 ALA A O 9
ATOM 17764 N N . LEU A 1 3 ? -2.340 -1.709 -6.988 1.00 0.00 3 LEU A N 9
ATOM 17765 C CA . LEU A 1 3 ? -3.231 -2.175 -5.923 1.00 0.00 3 LEU A CA 9
ATOM 17766 C C . LEU A 1 3 ? -4.431 -2.885 -6.527 1.00 0.00 3 LEU A C 9
ATOM 17767 O O . LEU A 1 3 ? -4.935 -2.457 -7.562 1.00 0.00 3 LEU A O 9
ATOM 17783 N N . THR A 1 4 ? -4.901 -3.965 -5.877 1.00 0.00 4 THR A N 9
ATOM 17784 C CA . THR A 1 4 ? -6.067 -4.709 -6.401 1.00 0.00 4 THR A CA 9
ATOM 17785 C C . THR A 1 4 ? -7.322 -3.837 -6.344 1.00 0.00 4 THR A C 9
ATOM 17786 O O . THR A 1 4 ? -7.360 -2.854 -5.609 1.00 0.00 4 THR A O 9
ATOM 17797 N N . GLY A 1 5 ? -8.334 -4.187 -7.157 1.00 0.00 5 GLY A N 9
ATOM 17798 C CA . GLY A 1 5 ? -9.571 -3.398 -7.251 1.00 0.00 5 GLY A CA 9
ATOM 17799 C C . GLY A 1 5 ? -10.240 -3.235 -5.896 1.00 0.00 5 GLY A C 9
ATOM 17800 O O . GLY A 1 5 ? -10.717 -2.143 -5.562 1.00 0.00 5 GLY A O 9
ATOM 17804 N N . ASP A 1 6 ? -10.263 -4.310 -5.114 1.00 0.00 6 ASP A N 9
ATOM 17805 C CA . ASP A 1 6 ? -10.869 -4.273 -3.776 1.00 0.00 6 ASP A CA 9
ATOM 17806 C C . ASP A 1 6 ? -10.030 -3.439 -2.792 1.00 0.00 6 ASP A C 9
ATOM 17807 O O . ASP A 1 6 ? -10.558 -2.931 -1.798 1.00 0.00 6 ASP A O 9
ATOM 17816 N N . ALA A 1 7 ? -8.720 -3.316 -3.069 1.00 0.00 7 ALA A N 9
ATOM 17817 C CA . ALA A 1 7 ? -7.811 -2.560 -2.200 1.00 0.00 7 ALA A CA 9
ATOM 17818 C C . ALA A 1 7 ? -8.229 -1.103 -2.107 1.00 0.00 7 ALA A C 9
ATOM 17819 O O . ALA A 1 7 ? -8.912 -0.593 -2.992 1.00 0.00 7 ALA A O 9
ATOM 17826 N N . LEU A 1 8 ? -7.853 -0.450 -0.996 1.00 0.00 8 LEU A N 9
ATOM 17827 C CA . LEU A 1 8 ? -8.224 0.947 -0.755 1.00 0.00 8 LEU A CA 9
ATOM 17828 C C . LEU A 1 8 ? -7.007 1.803 -0.381 1.00 0.00 8 LEU A C 9
ATOM 17829 O O . LEU A 1 8 ? -6.061 1.323 0.244 1.00 0.00 8 LEU A O 9
ATOM 17845 N N . ILE A 1 9 ? -7.048 3.075 -0.795 1.00 0.00 9 ILE A N 9
ATOM 17846 C CA . ILE A 1 9 ? -5.965 4.030 -0.542 1.00 0.00 9 ILE A CA 9
ATOM 17847 C C . ILE A 1 9 ? -6.489 5.256 0.203 1.00 0.00 9 ILE A C 9
ATOM 17848 O O . ILE A 1 9 ? -7.613 5.722 -0.047 1.00 0.00 9 ILE A O 9
ATOM 17864 N N . LEU A 1 10 ? -5.655 5.777 1.103 1.00 0.00 10 LEU A N 9
ATOM 17865 C CA . LEU A 1 10 ? -5.990 6.969 1.856 1.00 0.00 10 LEU A CA 9
ATOM 17866 C C . LEU A 1 10 ? -6.074 8.163 0.916 1.00 0.00 10 LEU A C 9
ATOM 17867 O O . LEU A 1 10 ? -5.221 8.334 0.040 1.00 0.00 10 LEU A O 9
ATOM 17883 N N . SER A 1 11 ? -7.097 8.988 1.115 1.00 0.00 11 SER A N 9
ATOM 17884 C CA . SER A 1 11 ? -7.305 10.178 0.307 1.00 0.00 11 SER A CA 9
ATOM 17885 C C . SER A 1 11 ? -7.612 11.368 1.207 1.00 0.00 11 SER A C 9
ATOM 17886 O O . SER A 1 11 ? -7.551 11.247 2.437 1.00 0.00 11 SER A O 9
ATOM 17894 N N . ASP A 1 12 ? -7.905 12.521 0.600 1.00 0.00 12 ASP A N 9
ATOM 17895 C CA . ASP A 1 12 ? -8.175 13.733 1.358 1.00 0.00 12 ASP A CA 9
ATOM 17896 C C . ASP A 1 12 ? -9.328 13.503 2.338 1.00 0.00 12 ASP A C 9
ATOM 17897 O O . ASP A 1 12 ? -9.254 13.925 3.497 1.00 0.00 12 ASP A O 9
ATOM 17906 N N . ARG A 1 13 ? -10.371 12.803 1.877 1.00 0.00 13 ARG A N 9
ATOM 17907 C CA . ARG A 1 13 ? -11.520 12.479 2.735 1.00 0.00 13 ARG A CA 9
ATOM 17908 C C . ARG A 1 13 ? -11.156 11.398 3.766 1.00 0.00 13 ARG A C 9
ATOM 17909 O O . ARG A 1 13 ? -11.680 11.400 4.884 1.00 0.00 13 ARG A O 9
ATOM 17930 N N . GLY A 1 14 ? -10.281 10.455 3.364 1.00 0.00 14 GLY A N 9
ATOM 17931 C CA . GLY A 1 14 ? -9.882 9.344 4.244 1.00 0.00 14 GLY A CA 9
ATOM 17932 C C . GLY A 1 14 ? -9.777 8.022 3.468 1.00 0.00 14 GLY A C 9
ATOM 17933 O O . GLY A 1 14 ? -9.548 8.021 2.255 1.00 0.00 14 GLY A O 9
ATOM 17937 N N . TRP A 1 15 ? -9.929 6.897 4.190 1.00 0.00 15 TRP A N 9
ATOM 17938 C CA . TRP A 1 15 ? -9.832 5.554 3.586 1.00 0.00 15 TRP A CA 9
ATOM 17939 C C . TRP A 1 15 ? -10.951 5.323 2.562 1.00 0.00 15 TRP A C 9
ATOM 17940 O O . TRP A 1 15 ? -12.125 5.211 2.929 1.00 0.00 15 TRP A O 9
ATOM 17961 N N . LEU A 1 16 ? -10.565 5.179 1.287 1.00 0.00 16 LEU A N 9
ATOM 17962 C CA . LEU A 1 16 ? -11.521 4.866 0.216 1.00 0.00 16 LEU A CA 9
ATOM 17963 C C . LEU A 1 16 ? -10.909 3.901 -0.800 1.00 0.00 16 LEU A C 9
ATOM 17964 O O . LEU A 1 16 ? -9.690 3.853 -0.959 1.00 0.00 16 LEU A O 9
ATOM 17980 N N . ARG A 1 17 ? -11.768 3.118 -1.469 1.00 0.00 17 ARG A N 9
ATOM 17981 C CA . ARG A 1 17 ? -11.309 2.121 -2.447 1.00 0.00 17 ARG A CA 9
ATOM 17982 C C . ARG A 1 17 ? -10.410 2.759 -3.511 1.00 0.00 17 ARG A C 9
ATOM 17983 O O . ARG A 1 17 ? -10.620 3.891 -3.920 1.00 0.00 17 ARG A O 9
ATOM 18004 N N . ILE A 1 18 ? -9.374 2.020 -3.892 1.00 0.00 18 ILE A N 9
ATOM 18005 C CA . ILE A 1 18 ? -8.351 2.486 -4.835 1.00 0.00 18 ILE A CA 9
ATOM 18006 C C . ILE A 1 18 ? -8.930 3.176 -6.082 1.00 0.00 18 ILE A C 9
ATOM 18007 O O . ILE A 1 18 ? -8.204 3.907 -6.769 1.00 0.00 18 ILE A O 9
ATOM 18023 N N . ASP A 1 19 ? -10.213 2.940 -6.387 1.00 0.00 19 ASP A N 9
ATOM 18024 C CA . ASP A 1 19 ? -10.842 3.547 -7.585 1.00 0.00 19 ASP A CA 9
ATOM 18025 C C . ASP A 1 19 ? -11.888 4.626 -7.199 1.00 0.00 19 ASP A C 9
ATOM 18026 O O . ASP A 1 19 ? -12.788 4.947 -7.977 1.00 0.00 19 ASP A O 9
ATOM 18035 N N . ASP A 1 20 ? -11.729 5.218 -5.998 1.00 0.00 20 ASP A N 9
ATOM 18036 C CA . ASP A 1 20 ? -12.645 6.271 -5.548 1.00 0.00 20 ASP A CA 9
ATOM 18037 C C . ASP A 1 20 ? -12.258 7.658 -6.152 1.00 0.00 20 ASP A C 9
ATOM 18038 O O . ASP A 1 20 ? -11.073 7.899 -6.458 1.00 0.00 20 ASP A O 9
ATOM 18047 N N . PRO A 1 21 ? -13.222 8.594 -6.291 1.00 0.00 21 PRO A N 9
ATOM 18048 C CA . PRO A 1 21 ? -12.933 9.962 -6.834 1.00 0.00 21 PRO A CA 9
ATOM 18049 C C . PRO A 1 21 ? -12.058 10.797 -5.890 1.00 0.00 21 PRO A C 9
ATOM 18050 O O . PRO A 1 21 ? -11.498 11.814 -6.299 1.00 0.00 21 PRO A O 9
ATOM 18061 N N . THR A 1 22 ? -11.977 10.379 -4.617 1.00 0.00 22 THR A N 9
ATOM 18062 C CA . THR A 1 22 ? -11.194 11.107 -3.619 1.00 0.00 22 THR A CA 9
ATOM 18063 C C . THR A 1 22 ? -9.691 11.012 -3.936 1.00 0.00 22 THR A C 9
ATOM 18064 O O . THR A 1 22 ? -8.987 12.016 -3.906 1.00 0.00 22 THR A O 9
ATOM 18075 N N . LEU A 1 23 ? -9.220 9.810 -4.310 1.00 0.00 23 LEU A N 9
ATOM 18076 C CA . LEU A 1 23 ? -7.814 9.639 -4.707 1.00 0.00 23 LEU A CA 9
ATOM 18077 C C . LEU A 1 23 ? -7.623 9.897 -6.219 1.00 0.00 23 LEU A C 9
ATOM 18078 O O . LEU A 1 23 ? -6.494 10.044 -6.688 1.00 0.00 23 LEU A O 9
ATOM 18094 N N . GLN A 1 24 ? -8.742 9.938 -6.973 1.00 0.00 24 GLN A N 9
ATOM 18095 C CA . GLN A 1 24 ? -8.693 10.190 -8.412 1.00 0.00 24 GLN A CA 9
ATOM 18096 C C . GLN A 1 24 ? -8.673 11.706 -8.713 1.00 0.00 24 GLN A C 9
ATOM 18097 O O . GLN A 1 24 ? -8.095 12.131 -9.719 1.00 0.00 24 GLN A O 9
ATOM 18111 N N . GLU A 1 25 ? -9.359 12.506 -7.869 1.00 0.00 25 GLU A N 9
ATOM 18112 C CA . GLU A 1 25 ? -9.464 13.964 -8.101 1.00 0.00 25 GLU A CA 9
ATOM 18113 C C . GLU A 1 25 ? -8.970 14.820 -6.915 1.00 0.00 25 GLU A C 9
ATOM 18114 O O . GLU A 1 25 ? -8.806 16.036 -7.065 1.00 0.00 25 GLU A O 9
ATOM 18126 N N . CYS A 1 26 ? -8.740 14.195 -5.740 1.00 0.00 26 CYS A N 9
ATOM 18127 C CA . CYS A 1 26 ? -8.276 14.938 -4.558 1.00 0.00 26 CYS A CA 9
ATOM 18128 C C . CYS A 1 26 ? -6.973 14.358 -4.026 1.00 0.00 26 CYS A C 9
ATOM 18129 O O . CYS A 1 26 ? -6.535 13.292 -4.461 1.00 0.00 26 CYS A O 9
ATOM 18137 N N . ARG A 1 27 ? -6.315 15.121 -3.158 1.00 0.00 27 ARG A N 9
ATOM 18138 C CA . ARG A 1 27 ? -4.991 14.758 -2.643 1.00 0.00 27 ARG A CA 9
ATOM 18139 C C . ARG A 1 27 ? -5.016 13.468 -1.838 1.00 0.00 27 ARG A C 9
ATOM 18140 O O . ARG A 1 27 ? -6.026 13.122 -1.231 1.00 0.00 27 ARG A O 9
ATOM 18161 N N . VAL A 1 28 ? -3.864 12.783 -1.809 1.00 0.00 28 VAL A N 9
ATOM 18162 C CA . VAL A 1 28 ? -3.714 11.538 -1.035 1.00 0.00 28 VAL A CA 9
ATOM 18163 C C . VAL A 1 28 ? -2.494 11.614 -0.117 1.00 0.00 28 VAL A C 9
ATOM 18164 O O . VAL A 1 28 ? -1.594 12.433 -0.333 1.00 0.00 28 VAL A O 9
ATOM 18177 N N . LEU A 1 29 ? -2.502 10.794 0.943 1.00 0.00 29 LEU A N 9
ATOM 18178 C CA . LEU A 1 29 ? -1.432 10.809 1.940 1.00 0.00 29 LEU A CA 9
ATOM 18179 C C . LEU A 1 29 ? -0.159 10.139 1.434 1.00 0.00 29 LEU A C 9
ATOM 18180 O O . LEU A 1 29 ? -0.205 9.139 0.713 1.00 0.00 29 LEU A O 9
ATOM 18196 N N . SER A 1 30 ? 0.975 10.700 1.845 1.00 0.00 30 SER A N 9
ATOM 18197 C CA . SER A 1 30 ? 2.296 10.183 1.484 1.00 0.00 30 SER A CA 9
ATOM 18198 C C . SER A 1 30 ? 3.303 10.583 2.547 1.00 0.00 30 SER A C 9
ATOM 18199 O O . SER A 1 30 ? 3.027 11.479 3.358 1.00 0.00 30 SER A O 9
ATOM 18207 N N . TYR A 1 31 ? 4.484 9.949 2.525 1.00 0.00 31 TYR A N 9
ATOM 18208 C CA . TYR A 1 31 ? 5.531 10.274 3.475 1.00 0.00 31 TYR A CA 9
ATOM 18209 C C . TYR A 1 31 ? 6.562 11.132 2.790 1.00 0.00 31 TYR A C 9
ATOM 18210 O O . TYR A 1 31 ? 7.303 10.649 1.923 1.00 0.00 31 TYR A O 9
ATOM 18228 N N . ASN A 1 32 ? 6.606 12.404 3.172 1.00 0.00 32 ASN A N 9
ATOM 18229 C CA . ASN A 1 32 ? 7.547 13.328 2.585 1.00 0.00 32 ASN A CA 9
ATOM 18230 C C . ASN A 1 32 ? 8.910 13.131 3.191 1.00 0.00 32 ASN A C 9
ATOM 18231 O O . ASN A 1 32 ? 9.196 13.650 4.261 1.00 0.00 32 ASN A O 9
ATOM 18242 N N . GLU A 1 33 ? 9.753 12.387 2.485 1.00 0.00 33 GLU A N 9
ATOM 18243 C CA . GLU A 1 33 ? 11.123 12.132 2.942 1.00 0.00 33 GLU A CA 9
ATOM 18244 C C . GLU A 1 33 ? 11.883 13.454 3.111 1.00 0.00 33 GLU A C 9
ATOM 18245 O O . GLU A 1 33 ? 12.798 13.553 3.932 1.00 0.00 33 GLU A O 9
ATOM 18257 N N . SER A 1 34 ? 11.497 14.458 2.317 1.00 0.00 34 SER A N 9
ATOM 18258 C CA . SER A 1 34 ? 12.122 15.773 2.348 1.00 0.00 34 SER A CA 9
ATOM 18259 C C . SER A 1 34 ? 11.982 16.436 3.729 1.00 0.00 34 SER A C 9
ATOM 18260 O O . SER A 1 34 ? 12.947 17.010 4.246 1.00 0.00 34 SER A O 9
ATOM 18268 N N . THR A 1 35 ? 10.770 16.375 4.309 1.00 0.00 35 THR A N 9
ATOM 18269 C CA . THR A 1 35 ? 10.504 17.004 5.629 1.00 0.00 35 THR A CA 9
ATOM 18270 C C . THR A 1 35 ? 10.301 15.966 6.760 1.00 0.00 35 THR A C 9
ATOM 18271 O O . THR A 1 35 ? 10.098 16.342 7.919 1.00 0.00 35 THR A O 9
ATOM 18282 N N . GLN A 1 36 ? 10.348 14.676 6.413 1.00 0.00 36 GLN A N 9
ATOM 18283 C CA . GLN A 1 36 ? 10.159 13.589 7.384 1.00 0.00 36 GLN A CA 9
ATOM 18284 C C . GLN A 1 36 ? 8.794 13.711 8.102 1.00 0.00 36 GLN A C 9
ATOM 18285 O O . GLN A 1 36 ? 8.666 13.376 9.289 1.00 0.00 36 GLN A O 9
ATOM 18299 N N . GLN A 1 37 ? 7.775 14.184 7.365 1.00 0.00 37 GLN A N 9
ATOM 18300 C CA . GLN A 1 37 ? 6.422 14.346 7.924 1.00 0.00 37 GLN A CA 9
ATOM 18301 C C . GLN A 1 37 ? 5.347 13.933 6.916 1.00 0.00 37 GLN A C 9
ATOM 18302 O O . GLN A 1 37 ? 5.584 13.945 5.702 1.00 0.00 37 GLN A O 9
ATOM 18316 N N . TRP A 1 38 ? 4.152 13.586 7.431 1.00 0.00 38 TRP A N 9
ATOM 18317 C CA . TRP A 1 38 ? 3.028 13.194 6.572 1.00 0.00 38 TRP A CA 9
ATOM 18318 C C . TRP A 1 38 ? 2.431 14.426 5.898 1.00 0.00 38 TRP A C 9
ATOM 18319 O O . TRP A 1 38 ? 2.207 15.450 6.553 1.00 0.00 38 TRP A O 9
ATOM 18340 N N . GLU A 1 39 ? 2.172 14.321 4.588 1.00 0.00 39 GLU A N 9
ATOM 18341 C CA . GLU A 1 39 ? 1.595 15.437 3.827 1.00 0.00 39 GLU A CA 9
ATOM 18342 C C . GLU A 1 39 ? 0.669 14.938 2.720 1.00 0.00 39 GLU A C 9
ATOM 18343 O O . GLU A 1 39 ? 0.792 13.791 2.262 1.00 0.00 39 GLU A O 9
ATOM 18355 N N . TRP A 1 40 ? -0.232 15.823 2.266 1.00 0.00 40 TRP A N 9
ATOM 18356 C CA . TRP A 1 40 ? -1.150 15.501 1.172 1.00 0.00 40 TRP A CA 9
ATOM 18357 C C . TRP A 1 40 ? -0.575 15.991 -0.160 1.00 0.00 40 TRP A C 9
ATOM 18358 O O . TRP A 1 40 ? -0.288 17.179 -0.324 1.00 0.00 40 TRP A O 9
ATOM 18379 N N . GLN A 1 41 ? -0.437 15.063 -1.108 1.00 0.00 41 GLN A N 9
ATOM 18380 C CA . GLN A 1 41 ? 0.075 15.375 -2.445 1.00 0.00 41 GLN A CA 9
ATOM 18381 C C . GLN A 1 41 ? -1.045 15.289 -3.464 1.00 0.00 41 GLN A C 9
ATOM 18382 O O . GLN A 1 41 ? -2.143 14.865 -3.124 1.00 0.00 41 GLN A O 9
ATOM 18396 N N . GLN A 1 42 ? -0.796 15.776 -4.693 1.00 0.00 42 GLN A N 9
ATOM 18397 C CA . GLN A 1 42 ? -1.843 15.839 -5.705 1.00 0.00 42 GLN A CA 9
ATOM 18398 C C . GLN A 1 42 ? -1.847 14.598 -6.587 1.00 0.00 42 GLN A C 9
ATOM 18399 O O . GLN A 1 42 ? -0.864 14.306 -7.274 1.00 0.00 42 GLN A O 9
ATOM 18413 N N . VAL A 1 43 ? -2.989 13.905 -6.603 1.00 0.00 43 VAL A N 9
ATOM 18414 C CA . VAL A 1 43 ? -3.168 12.737 -7.458 1.00 0.00 43 VAL A CA 9
ATOM 18415 C C . VAL A 1 43 ? -3.311 13.203 -8.905 1.00 0.00 43 VAL A C 9
ATOM 18416 O O . VAL A 1 43 ? -4.209 13.995 -9.220 1.00 0.00 43 VAL A O 9
ATOM 18429 N N . LEU A 1 44 ? -2.357 12.811 -9.746 1.00 0.00 44 LEU A N 9
ATOM 18430 C CA . LEU A 1 44 ? -2.318 13.301 -11.134 1.00 0.00 44 LEU A CA 9
ATOM 18431 C C . LEU A 1 44 ? -2.792 12.290 -12.196 1.00 0.00 44 LEU A C 9
ATOM 18432 O O . LEU A 1 44 ? -3.428 12.702 -13.176 1.00 0.00 44 LEU A O 9
ATOM 18448 N N . ARG A 1 45 ? -2.455 10.988 -12.047 1.00 0.00 45 ARG A N 9
ATOM 18449 C CA . ARG A 1 45 ? -2.841 10.000 -13.081 1.00 0.00 45 ARG A CA 9
ATOM 18450 C C . ARG A 1 45 ? -3.243 8.665 -12.488 1.00 0.00 45 ARG A C 9
ATOM 18451 O O . ARG A 1 45 ? -2.457 8.037 -11.794 1.00 0.00 45 ARG A O 9
ATOM 18472 N N . TRP A 1 46 ? -4.446 8.197 -12.851 1.00 0.00 46 TRP A N 9
ATOM 18473 C CA . TRP A 1 46 ? -4.935 6.888 -12.408 1.00 0.00 46 TRP A CA 9
ATOM 18474 C C . TRP A 1 46 ? -4.790 5.872 -13.548 1.00 0.00 46 TRP A C 9
ATOM 18475 O O . TRP A 1 46 ? -5.419 6.012 -14.601 1.00 0.00 46 TRP A O 9
ATOM 18496 N N . LEU A 1 47 ? -3.905 4.889 -13.344 1.00 0.00 47 LEU A N 9
ATOM 18497 C CA . LEU A 1 47 ? -3.609 3.885 -14.368 1.00 0.00 47 LEU A CA 9
ATOM 18498 C C . LEU A 1 47 ? -4.259 2.545 -14.050 1.00 0.00 47 LEU A C 9
ATOM 18499 O O . LEU A 1 47 ? -4.155 2.043 -12.928 1.00 0.00 47 LEU A O 9
ATOM 18515 N N . ASP A 1 48 ? -4.890 1.950 -15.069 1.00 0.00 48 ASP A N 9
ATOM 18516 C CA . ASP A 1 48 ? -5.513 0.633 -14.935 1.00 0.00 48 ASP A CA 9
ATOM 18517 C C . ASP A 1 48 ? -4.539 -0.463 -15.357 1.00 0.00 48 ASP A C 9
ATOM 18518 O O . ASP A 1 48 ? -4.398 -0.749 -16.552 1.00 0.00 48 ASP A O 9
ATOM 18527 N N . GLN A 1 49 ? -3.862 -1.066 -14.373 1.00 0.00 49 GLN A N 9
ATOM 18528 C CA . GLN A 1 49 ? -2.893 -2.129 -14.645 1.00 0.00 49 GLN A CA 9
ATOM 18529 C C . GLN A 1 49 ? -3.571 -3.348 -15.279 1.00 0.00 49 GLN A C 9
ATOM 18530 O O . GLN A 1 49 ? -3.007 -3.979 -16.178 1.00 0.00 49 GLN A O 9
ATOM 18544 N N . GLY A 1 50 ? -4.788 -3.669 -14.809 1.00 0.00 50 GLY A N 9
ATOM 18545 C CA . GLY A 1 50 ? -5.544 -4.815 -15.339 1.00 0.00 50 GLY A CA 9
ATOM 18546 C C . GLY A 1 50 ? -5.190 -6.103 -14.604 1.00 0.00 50 GLY A C 9
ATOM 18547 O O . GLY A 1 50 ? -4.872 -6.078 -13.417 1.00 0.00 50 GLY A O 9
ATOM 18551 N N . VAL A 1 51 ? -5.268 -7.232 -15.316 1.00 0.00 51 VAL A N 9
ATOM 18552 C CA . VAL A 1 51 ? -4.957 -8.539 -14.721 1.00 0.00 51 VAL A CA 9
ATOM 18553 C C . VAL A 1 51 ? -3.475 -8.612 -14.336 1.00 0.00 51 VAL A C 9
ATOM 18554 O O . VAL A 1 51 ? -2.598 -8.483 -15.197 1.00 0.00 51 VAL A O 9
ATOM 18567 N N . ARG A 1 52 ? -3.203 -8.799 -13.032 1.00 0.00 52 ARG A N 9
ATOM 18568 C CA . ARG A 1 52 ? -1.821 -8.864 -12.538 1.00 0.00 52 ARG A CA 9
ATOM 18569 C C . ARG A 1 52 ? -1.745 -9.610 -11.196 1.00 0.00 52 ARG A C 9
ATOM 18570 O O . ARG A 1 52 ? -2.628 -9.478 -10.346 1.00 0.00 52 ARG A O 9
ATOM 18591 N N . GLU A 1 53 ? -0.672 -10.386 -11.023 1.00 0.00 53 GLU A N 9
ATOM 18592 C CA . GLU A 1 53 ? -0.441 -11.167 -9.797 1.00 0.00 53 GLU A CA 9
ATOM 18593 C C . GLU A 1 53 ? -0.186 -10.237 -8.607 1.00 0.00 53 GLU A C 9
ATOM 18594 O O . GLU A 1 53 ? 0.460 -9.193 -8.768 1.00 0.00 53 GLU A O 9
ATOM 18606 N N . THR A 1 54 ? -0.710 -10.603 -7.407 1.00 0.00 54 THR A N 9
ATOM 18607 C CA . THR A 1 54 ? -0.513 -9.737 -6.218 1.00 0.00 54 THR A CA 9
ATOM 18608 C C . THR A 1 54 ? -0.267 -10.523 -4.918 1.00 0.00 54 THR A C 9
ATOM 18609 O O . THR A 1 54 ? -0.825 -11.609 -4.702 1.00 0.00 54 THR A O 9
ATOM 18620 N N . TRP A 1 55 ? 0.533 -9.909 -4.031 1.00 0.00 55 TRP A N 9
ATOM 18621 C CA . TRP A 1 55 ? 0.841 -10.473 -2.717 1.00 0.00 55 TRP A CA 9
ATOM 18622 C C . TRP A 1 55 ? 0.145 -9.671 -1.619 1.00 0.00 55 TRP A C 9
ATOM 18623 O O . TRP A 1 55 ? 0.205 -8.440 -1.614 1.00 0.00 55 TRP A O 9
ATOM 18644 N N . LYS A 1 56 ? -0.543 -10.383 -0.708 1.00 0.00 56 LYS A N 9
ATOM 18645 C CA . LYS A 1 56 ? -1.294 -9.738 0.376 1.00 0.00 56 LYS A CA 9
ATOM 18646 C C . LYS A 1 56 ? -0.446 -9.569 1.632 1.00 0.00 56 LYS A C 9
ATOM 18647 O O . LYS A 1 56 ? -0.430 -10.437 2.508 1.00 0.00 56 LYS A O 9
ATOM 18666 N N . ILE A 1 57 ? 0.152 -8.393 1.752 1.00 0.00 57 ILE A N 9
ATOM 18667 C CA . ILE A 1 57 ? 0.913 -8.027 2.947 1.00 0.00 57 ILE A CA 9
ATOM 18668 C C . ILE A 1 57 ? -0.049 -7.783 4.094 1.00 0.00 57 ILE A C 9
ATOM 18669 O O . ILE A 1 57 ? -0.731 -6.753 4.149 1.00 0.00 57 ILE A O 9
ATOM 18685 N N . LYS A 1 58 ? -0.111 -8.760 4.989 1.00 0.00 58 LYS A N 9
ATOM 18686 C CA . LYS A 1 58 ? -0.996 -8.713 6.138 1.00 0.00 58 LYS A CA 9
ATOM 18687 C C . LYS A 1 58 ? -0.263 -8.115 7.335 1.00 0.00 58 LYS A C 9
ATOM 18688 O O . LYS A 1 58 ? 0.825 -8.570 7.680 1.00 0.00 58 LYS A O 9
ATOM 18707 N N . THR A 1 59 ? -0.872 -7.099 7.970 1.00 0.00 59 THR A N 9
ATOM 18708 C CA . THR A 1 59 ? -0.268 -6.472 9.163 1.00 0.00 59 THR A CA 9
ATOM 18709 C C . THR A 1 59 ? -1.305 -6.350 10.272 1.00 0.00 59 THR A C 9
ATOM 18710 O O . THR A 1 59 ? -2.508 -6.493 10.029 1.00 0.00 59 THR A O 9
ATOM 18721 N N . PHE A 1 60 ? -0.826 -6.139 11.493 1.00 0.00 60 PHE A N 9
ATOM 18722 C CA . PHE A 1 60 ? -1.685 -6.059 12.669 1.00 0.00 60 PHE A CA 9
ATOM 18723 C C . PHE A 1 60 ? -2.683 -4.904 12.556 1.00 0.00 60 PHE A C 9
ATOM 18724 O O . PHE A 1 60 ? -3.837 -5.034 12.983 1.00 0.00 60 PHE A O 9
ATOM 18741 N N . GLN A 1 61 ? -2.221 -3.767 12.029 1.00 0.00 61 GLN A N 9
ATOM 18742 C CA . GLN A 1 61 ? -3.071 -2.575 11.922 1.00 0.00 61 GLN A CA 9
ATOM 18743 C C . GLN A 1 61 ? -3.848 -2.545 10.605 1.00 0.00 61 GLN A C 9
ATOM 18744 O O . GLN A 1 61 ? -4.946 -1.980 10.545 1.00 0.00 61 GLN A O 9
ATOM 18758 N N . THR A 1 62 ? -3.255 -3.110 9.540 1.00 0.00 62 THR A N 9
ATOM 18759 C CA . THR A 1 62 ? -3.892 -3.085 8.211 1.00 0.00 62 THR A CA 9
ATOM 18760 C C . THR A 1 62 ? -3.505 -4.301 7.345 1.00 0.00 62 THR A C 9
ATOM 18761 O O . THR A 1 62 ? -2.759 -5.180 7.774 1.00 0.00 62 THR A O 9
ATOM 18772 N N . GLU A 1 63 ? -4.001 -4.298 6.100 1.00 0.00 63 GLU A N 9
ATOM 18773 C CA . GLU A 1 63 ? -3.692 -5.325 5.114 1.00 0.00 63 GLU A CA 9
ATOM 18774 C C . GLU A 1 63 ? -3.861 -4.730 3.708 1.00 0.00 63 GLU A C 9
ATOM 18775 O O . GLU A 1 63 ? -4.660 -3.807 3.524 1.00 0.00 63 GLU A O 9
ATOM 18787 N N . ILE A 1 64 ? -3.076 -5.217 2.740 1.00 0.00 64 ILE A N 9
ATOM 18788 C CA . ILE A 1 64 ? -3.128 -4.662 1.379 1.00 0.00 64 ILE A CA 9
ATOM 18789 C C . ILE A 1 64 ? -2.436 -5.583 0.387 1.00 0.00 64 ILE A C 9
ATOM 18790 O O . ILE A 1 64 ? -1.374 -6.138 0.688 1.00 0.00 64 ILE A O 9
ATOM 18806 N N . LYS A 1 65 ? -3.030 -5.727 -0.816 1.00 0.00 65 LYS A N 9
ATOM 18807 C CA . LYS A 1 65 ? -2.437 -6.575 -1.860 1.00 0.00 65 LYS A CA 9
ATOM 18808 C C . LYS A 1 65 ? -1.922 -5.727 -3.019 1.00 0.00 65 LYS A C 9
ATOM 18809 O O . LYS A 1 65 ? -2.676 -4.933 -3.621 1.00 0.00 65 LYS A O 9
ATOM 18828 N N . CYS A 1 66 ? -0.631 -5.894 -3.320 1.00 0.00 66 CYS A N 9
ATOM 18829 C CA . CYS A 1 66 ? 0.030 -5.137 -4.376 1.00 0.00 66 CYS A CA 9
ATOM 18830 C C . CYS A 1 66 ? 1.138 -5.967 -5.016 1.00 0.00 66 CYS A C 9
ATOM 18831 O O . CYS A 1 66 ? 1.421 -7.084 -4.566 1.00 0.00 66 CYS A O 9
ATOM 18839 N N . THR A 1 67 ? 1.748 -5.427 -6.083 1.00 0.00 67 THR A N 9
ATOM 18840 C CA . THR A 1 67 ? 2.807 -6.141 -6.800 1.00 0.00 67 THR A CA 9
ATOM 18841 C C . THR A 1 67 ? 3.913 -6.572 -5.825 1.00 0.00 67 THR A C 9
ATOM 18842 O O . THR A 1 67 ? 4.478 -5.748 -5.102 1.00 0.00 67 THR A O 9
ATOM 18853 N N . GLY A 1 68 ? 4.186 -7.878 -5.809 1.00 0.00 68 GLY A N 9
ATOM 18854 C CA . GLY A 1 68 ? 5.192 -8.458 -4.920 1.00 0.00 68 GLY A CA 9
ATOM 18855 C C . GLY A 1 68 ? 6.599 -7.938 -5.218 1.00 0.00 68 GLY A C 9
ATOM 18856 O O . GLY A 1 68 ? 7.399 -7.734 -4.302 1.00 0.00 68 GLY A O 9
ATOM 18860 N N . ASN A 1 69 ? 6.917 -7.801 -6.509 1.00 0.00 69 ASN A N 9
ATOM 18861 C CA . ASN A 1 69 ? 8.264 -7.393 -6.933 1.00 0.00 69 ASN A CA 9
ATOM 18862 C C . ASN A 1 69 ? 8.576 -5.927 -6.605 1.00 0.00 69 ASN A C 9
ATOM 18863 O O . ASN A 1 69 ? 9.750 -5.542 -6.572 1.00 0.00 69 ASN A O 9
ATOM 18874 N N . HIS A 1 70 ? 7.534 -5.111 -6.374 1.00 0.00 70 HIS A N 9
ATOM 18875 C CA . HIS A 1 70 ? 7.742 -3.689 -6.065 1.00 0.00 70 HIS A CA 9
ATOM 18876 C C . HIS A 1 70 ? 8.054 -3.484 -4.582 1.00 0.00 70 HIS A C 9
ATOM 18877 O O . HIS A 1 70 ? 7.544 -4.209 -3.723 1.00 0.00 70 HIS A O 9
ATOM 18891 N N . LEU A 1 71 ? 8.919 -2.504 -4.299 1.00 0.00 71 LEU A N 9
ATOM 18892 C CA . LEU A 1 71 ? 9.338 -2.203 -2.928 1.00 0.00 71 LEU A CA 9
ATOM 18893 C C . LEU A 1 71 ? 8.330 -1.318 -2.200 1.00 0.00 71 LEU A C 9
ATOM 18894 O O . LEU A 1 71 ? 7.762 -0.389 -2.780 1.00 0.00 71 LEU A O 9
ATOM 18910 N N . ILE A 1 72 ? 8.169 -1.587 -0.903 1.00 0.00 72 ILE A N 9
ATOM 18911 C CA . ILE A 1 72 ? 7.294 -0.798 -0.033 1.00 0.00 72 ILE A CA 9
ATOM 18912 C C . ILE A 1 72 ? 8.081 -0.354 1.199 1.00 0.00 72 ILE A C 9
ATOM 18913 O O . ILE A 1 72 ? 9.099 -0.972 1.534 1.00 0.00 72 ILE A O 9
ATOM 18929 N N . ARG A 1 73 ? 7.653 0.747 1.837 1.00 0.00 73 ARG A N 9
ATOM 18930 C CA . ARG A 1 73 ? 8.403 1.278 2.986 1.00 0.00 73 ARG A CA 9
ATOM 18931 C C . ARG A 1 73 ? 8.394 0.319 4.180 1.00 0.00 73 ARG A C 9
ATOM 18932 O O . ARG A 1 73 ? 7.350 -0.187 4.587 1.00 0.00 73 ARG A O 9
ATOM 18953 N N . THR A 1 74 ? 9.576 0.140 4.758 1.00 0.00 74 THR A N 9
ATOM 18954 C CA . THR A 1 74 ? 9.777 -0.680 5.949 1.00 0.00 74 THR A CA 9
ATOM 18955 C C . THR A 1 74 ? 10.618 0.120 6.944 1.00 0.00 74 THR A C 9
ATOM 18956 O O . THR A 1 74 ? 11.144 1.186 6.588 1.00 0.00 74 THR A O 9
ATOM 18967 N N . ASP A 1 75 ? 10.726 -0.359 8.196 1.00 0.00 75 ASP A N 9
ATOM 18968 C CA . ASP A 1 75 ? 11.480 0.377 9.209 1.00 0.00 75 ASP A CA 9
ATOM 18969 C C . ASP A 1 75 ? 12.918 0.610 8.732 1.00 0.00 75 ASP A C 9
ATOM 18970 O O . ASP A 1 75 ? 13.463 1.706 8.900 1.00 0.00 75 ASP A O 9
ATOM 18979 N N . LYS A 1 76 ? 13.499 -0.408 8.081 1.00 0.00 76 LYS A N 9
ATOM 18980 C CA . LYS A 1 76 ? 14.850 -0.289 7.513 1.00 0.00 76 LYS A CA 9
ATOM 18981 C C . LYS A 1 76 ? 14.844 0.541 6.204 1.00 0.00 76 LYS A C 9
ATOM 18982 O O . LYS A 1 76 ? 15.898 0.994 5.749 1.00 0.00 76 LYS A O 9
ATOM 19001 N N . GLY A 1 77 ? 13.647 0.727 5.605 1.00 0.00 77 GLY A N 9
ATOM 19002 C CA . GLY A 1 77 ? 13.511 1.487 4.353 1.00 0.00 77 GLY A CA 9
ATOM 19003 C C . GLY A 1 77 ? 12.726 0.687 3.310 1.00 0.00 77 GLY A C 9
ATOM 19004 O O . GLY A 1 77 ? 12.108 -0.325 3.639 1.00 0.00 77 GLY A O 9
ATOM 19008 N N . TRP A 1 78 ? 12.751 1.155 2.050 1.00 0.00 78 TRP A N 9
ATOM 19009 C CA . TRP A 1 78 ? 12.033 0.468 0.957 1.00 0.00 78 TRP A CA 9
ATOM 19010 C C . TRP A 1 78 ? 12.571 -0.956 0.787 1.00 0.00 78 TRP A C 9
ATOM 19011 O O . TRP A 1 78 ? 13.780 -1.159 0.642 1.00 0.00 78 TRP A O 9
ATOM 19032 N N . ILE A 1 79 ? 11.659 -1.933 0.803 1.00 0.00 79 ILE A N 9
ATOM 19033 C CA . ILE A 1 79 ? 12.019 -3.350 0.646 1.00 0.00 79 ILE A CA 9
ATOM 19034 C C . ILE A 1 79 ? 11.016 -4.049 -0.287 1.00 0.00 79 ILE A C 9
ATOM 19035 O O . ILE A 1 79 ? 9.808 -3.808 -0.200 1.00 0.00 79 ILE A O 9
ATOM 19051 N N . LYS A 1 80 ? 11.524 -4.934 -1.159 1.00 0.00 80 LYS A N 9
ATOM 19052 C CA . LYS A 1 80 ? 10.665 -5.687 -2.084 1.00 0.00 80 LYS A CA 9
ATOM 19053 C C . LYS A 1 80 ? 9.579 -6.423 -1.302 1.00 0.00 80 LYS A C 9
ATOM 19054 O O . LYS A 1 80 ? 9.861 -7.015 -0.262 1.00 0.00 80 LYS A O 9
ATOM 19073 N N . ALA A 1 81 ? 8.330 -6.365 -1.803 1.00 0.00 81 ALA A N 9
ATOM 19074 C CA . ALA A 1 81 ? 7.188 -6.995 -1.118 1.00 0.00 81 ALA A CA 9
ATOM 19075 C C . ALA A 1 81 ? 7.415 -8.495 -0.952 1.00 0.00 81 ALA A C 9
ATOM 19076 O O . ALA A 1 81 ? 7.147 -9.057 0.115 1.00 0.00 81 ALA A O 9
ATOM 19083 N N . ALA A 1 82 ? 7.974 -9.116 -1.988 1.00 0.00 82 ALA A N 9
ATOM 19084 C CA . ALA A 1 82 ? 8.318 -10.535 -1.944 1.00 0.00 82 ALA A CA 9
ATOM 19085 C C . ALA A 1 82 ? 9.327 -10.788 -0.819 1.00 0.00 82 ALA A C 9
ATOM 19086 O O . ALA A 1 82 ? 9.285 -11.821 -0.148 1.00 0.00 82 ALA A O 9
ATOM 19093 N N . ASN A 1 83 ? 10.238 -9.825 -0.637 1.00 0.00 83 ASN A N 9
ATOM 19094 C CA . ASN A 1 83 ? 11.279 -9.904 0.381 1.00 0.00 83 ASN A CA 9
ATOM 19095 C C . ASN A 1 83 ? 10.693 -9.710 1.793 1.00 0.00 83 ASN A C 9
ATOM 19096 O O . ASN A 1 83 ? 11.212 -10.271 2.763 1.00 0.00 83 ASN A O 9
ATOM 19107 N N . ILE A 1 84 ? 9.602 -8.919 1.901 1.00 0.00 84 ILE A N 9
ATOM 19108 C CA . ILE A 1 84 ? 8.964 -8.672 3.204 1.00 0.00 84 ILE A CA 9
ATOM 19109 C C . ILE A 1 84 ? 8.573 -9.994 3.865 1.00 0.00 84 ILE A C 9
ATOM 19110 O O . ILE A 1 84 ? 8.031 -10.895 3.220 1.00 0.00 84 ILE A O 9
ATOM 19126 N N . THR A 1 85 ? 8.840 -10.074 5.164 1.00 0.00 85 THR A N 9
ATOM 19127 C CA . THR A 1 85 ? 8.514 -11.248 5.965 1.00 0.00 85 THR A CA 9
ATOM 19128 C C . THR A 1 85 ? 7.689 -10.811 7.191 1.00 0.00 85 THR A C 9
ATOM 19129 O O . THR A 1 85 ? 7.660 -9.618 7.505 1.00 0.00 85 THR A O 9
ATOM 19140 N N . PRO A 1 86 ? 6.988 -11.730 7.883 1.00 0.00 86 PRO A N 9
ATOM 19141 C CA . PRO A 1 86 ? 6.143 -11.353 9.061 1.00 0.00 86 PRO A CA 9
ATOM 19142 C C . PRO A 1 86 ? 6.907 -10.463 10.057 1.00 0.00 86 PRO A C 9
ATOM 19143 O O . PRO A 1 86 ? 6.321 -9.600 10.716 1.00 0.00 86 PRO A O 9
ATOM 19154 N N . LYS A 1 87 ? 8.211 -10.692 10.160 1.00 0.00 87 LYS A N 9
ATOM 19155 C CA . LYS A 1 87 ? 9.068 -9.934 11.078 1.00 0.00 87 LYS A CA 9
ATOM 19156 C C . LYS A 1 87 ? 9.060 -8.436 10.734 1.00 0.00 87 LYS A C 9
ATOM 19157 O O . LYS A 1 87 ? 9.110 -7.588 11.631 1.00 0.00 87 LYS A O 9
ATOM 19176 N N . MET A 1 88 ? 9.064 -8.126 9.433 1.00 0.00 88 MET A N 9
ATOM 19177 C CA . MET A 1 88 ? 9.131 -6.735 8.970 1.00 0.00 88 MET A CA 9
ATOM 19178 C C . MET A 1 88 ? 8.053 -5.864 9.624 1.00 0.00 88 MET A C 9
ATOM 19179 O O . MET A 1 88 ? 6.909 -6.301 9.843 1.00 0.00 88 MET A O 9
ATOM 19193 N N . LYS A 1 89 ? 8.440 -4.619 9.906 1.00 0.00 89 LYS A N 9
ATOM 19194 C CA . LYS A 1 89 ? 7.553 -3.630 10.504 1.00 0.00 89 LYS A CA 9
ATOM 19195 C C . LYS A 1 89 ? 7.517 -2.372 9.645 1.00 0.00 89 LYS A C 9
ATOM 19196 O O . LYS A 1 89 ? 8.554 -1.921 9.149 1.00 0.00 89 LYS A O 9
ATOM 19215 N N . ILE A 1 90 ? 6.315 -1.820 9.456 1.00 0.00 90 ILE A N 9
ATOM 19216 C CA . ILE A 1 90 ? 6.135 -0.615 8.629 1.00 0.00 90 ILE A CA 9
ATOM 19217 C C . ILE A 1 90 ? 5.424 0.489 9.421 1.00 0.00 90 ILE A C 9
ATOM 19218 O O . ILE A 1 90 ? 4.374 0.252 10.025 1.00 0.00 90 ILE A O 9
ATOM 19234 N N . LEU A 1 91 ? 5.997 1.703 9.387 1.00 0.00 91 LEU A N 9
ATOM 19235 C CA . LEU A 1 91 ? 5.401 2.851 10.074 1.00 0.00 91 LEU A CA 9
ATOM 19236 C C . LEU A 1 91 ? 4.165 3.336 9.324 1.00 0.00 91 LEU A C 9
ATOM 19237 O O . LEU A 1 91 ? 4.183 3.466 8.096 1.00 0.00 91 LEU A O 9
ATOM 19253 N N . SER A 1 92 ? 3.087 3.574 10.073 1.00 0.00 92 SER A N 9
ATOM 19254 C CA . SER A 1 92 ? 1.818 4.013 9.496 1.00 0.00 92 SER A CA 9
ATOM 19255 C C . SER A 1 92 ? 1.270 5.252 10.239 1.00 0.00 92 SER A C 9
ATOM 19256 O O . SER A 1 92 ? 1.555 5.429 11.426 1.00 0.00 92 SER A O 9
ATOM 19264 N N . PRO A 1 93 ? 0.471 6.113 9.568 1.00 0.00 93 PRO A N 9
ATOM 19265 C CA . PRO A 1 93 ? -0.117 7.330 10.219 1.00 0.00 93 PRO A CA 9
ATOM 19266 C C . PRO A 1 93 ? -1.217 6.966 11.217 1.00 0.00 93 PRO A C 9
ATOM 19267 O O . PRO A 1 93 ? -1.905 5.953 11.056 1.00 0.00 93 PRO A O 9
ATOM 19278 N N . GLU A 1 94 ? -1.386 7.817 12.232 1.00 0.00 94 GLU A N 9
ATOM 19279 C CA . GLU A 1 94 ? -2.417 7.621 13.251 1.00 0.00 94 GLU A CA 9
ATOM 19280 C C . GLU A 1 94 ? -3.328 8.832 13.291 1.00 0.00 94 GLU A C 9
ATOM 19281 O O . GLU A 1 94 ? -2.855 9.971 13.231 1.00 0.00 94 GLU A O 9
ATOM 19293 N N . ILE A 1 95 ? -4.637 8.578 13.353 1.00 0.00 95 ILE A N 9
ATOM 19294 C CA . ILE A 1 95 ? -5.635 9.649 13.342 1.00 0.00 95 ILE A CA 9
ATOM 19295 C C . ILE A 1 95 ? -5.969 10.104 14.765 1.00 0.00 95 ILE A C 9
ATOM 19296 O O . ILE A 1 95 ? -6.348 9.298 15.619 1.00 0.00 95 ILE A O 9
ATOM 19312 N N . ASP A 1 96 ? -5.819 11.404 14.994 1.00 0.00 96 ASP A N 9
ATOM 19313 C CA . ASP A 1 96 ? -6.089 12.017 16.290 1.00 0.00 96 ASP A CA 9
ATOM 19314 C C . ASP A 1 96 ? -6.062 13.548 16.129 1.00 0.00 96 ASP A C 9
ATOM 19315 O O . ASP A 1 96 ? -6.143 14.045 14.998 1.00 0.00 96 ASP A O 9
ATOM 19324 N N . ALA A 1 97 ? -5.897 14.294 17.241 1.00 0.00 97 ALA A N 9
ATOM 19325 C CA . ALA A 1 97 ? -5.802 15.757 17.159 1.00 0.00 97 ALA A CA 9
ATOM 19326 C C . ALA A 1 97 ? -4.626 16.131 16.251 1.00 0.00 97 ALA A C 9
ATOM 19327 O O . ALA A 1 97 ? -4.734 17.032 15.414 1.00 0.00 97 ALA A O 9
ATOM 19334 N N . ALA A 1 98 ? -3.537 15.362 16.370 1.00 0.00 98 ALA A N 9
ATOM 19335 C CA . ALA A 1 98 ? -2.370 15.517 15.520 1.00 0.00 98 ALA A CA 9
ATOM 19336 C C . ALA A 1 98 ? -1.936 14.146 15.004 1.00 0.00 98 ALA A C 9
ATOM 19337 O O . ALA A 1 98 ? -1.926 13.171 15.762 1.00 0.00 98 ALA A O 9
ATOM 19344 N N . VAL A 1 99 ? -1.607 14.071 13.710 1.00 0.00 99 VAL A N 9
ATOM 19345 C CA . VAL A 1 99 ? -1.202 12.803 13.092 1.00 0.00 99 VAL A CA 9
ATOM 19346 C C . VAL A 1 99 ? 0.095 12.305 13.736 1.00 0.00 99 VAL A C 9
ATOM 19347 O O . VAL A 1 99 ? 1.059 13.064 13.877 1.00 0.00 99 VAL A O 9
ATOM 19360 N N . LYS A 1 100 ? 0.100 11.026 14.138 1.00 0.00 100 LYS A N 9
ATOM 19361 C CA . LYS A 1 100 ? 1.278 10.426 14.788 1.00 0.00 100 LYS A CA 9
ATOM 19362 C C . LYS A 1 100 ? 1.655 9.104 14.136 1.00 0.00 100 LYS A C 9
ATOM 19363 O O . LYS A 1 100 ? 0.787 8.364 13.676 1.00 0.00 100 LYS A O 9
ATOM 19382 N N . THR A 1 101 ? 2.960 8.816 14.098 1.00 0.00 101 THR A N 9
ATOM 19383 C CA . THR A 1 101 ? 3.459 7.579 13.489 1.00 0.00 101 THR A CA 9
ATOM 19384 C C . THR A 1 101 ? 3.308 6.398 14.441 1.00 0.00 101 THR A C 9
ATOM 19385 O O . THR A 1 101 ? 3.364 6.558 15.664 1.00 0.00 101 THR A O 9
ATOM 19396 N N . ALA A 1 102 ? 3.160 5.206 13.860 1.00 0.00 102 ALA A N 9
ATOM 19397 C CA . ALA A 1 102 ? 3.050 3.970 14.631 1.00 0.00 102 ALA A CA 9
ATOM 19398 C C . ALA A 1 102 ? 3.407 2.777 13.755 1.00 0.00 102 ALA A C 9
ATOM 19399 O O . ALA A 1 102 ? 2.899 2.646 12.645 1.00 0.00 102 ALA A O 9
ATOM 19406 N N . LEU A 1 103 ? 4.290 1.921 14.260 1.00 0.00 103 LEU A N 9
ATOM 19407 C CA . LEU A 1 103 ? 4.754 0.749 13.505 1.00 0.00 103 LEU A CA 9
ATOM 19408 C C . LEU A 1 103 ? 3.729 -0.380 13.556 1.00 0.00 103 LEU A C 9
ATOM 19409 O O . LEU A 1 103 ? 3.061 -0.578 14.576 1.00 0.00 103 LEU A O 9
ATOM 19425 N N . GLN A 1 104 ? 3.622 -1.129 12.445 1.00 0.00 104 GLN A N 9
ATOM 19426 C CA . GLN A 1 104 ? 2.694 -2.254 12.355 1.00 0.00 104 GLN A CA 9
ATOM 19427 C C . GLN A 1 104 ? 3.473 -3.556 12.117 1.00 0.00 104 GLN A C 9
ATOM 19428 O O . GLN A 1 104 ? 4.519 -3.545 11.462 1.00 0.00 104 GLN A O 9
ATOM 19442 N N . ASP A 1 105 ? 2.965 -4.660 12.671 1.00 0.00 105 ASP A N 9
ATOM 19443 C CA . ASP A 1 105 ? 3.623 -5.965 12.547 1.00 0.00 105 ASP A CA 9
ATOM 19444 C C . ASP A 1 105 ? 3.006 -6.775 11.432 1.00 0.00 105 ASP A C 9
ATOM 19445 O O . ASP A 1 105 ? 1.794 -6.985 11.415 1.00 0.00 105 ASP A O 9
ATOM 19454 N N . VAL A 1 106 ? 3.850 -7.254 10.514 1.00 0.00 106 VAL A N 9
ATOM 19455 C CA . VAL A 1 106 ? 3.371 -8.066 9.396 1.00 0.00 106 VAL A CA 9
ATOM 19456 C C . VAL A 1 106 ? 3.059 -9.489 9.885 1.00 0.00 106 VAL A C 9
ATOM 19457 O O . VAL A 1 106 ? 3.941 -10.182 10.382 1.00 0.00 106 VAL A O 9
ATOM 19470 N N . GLU A 1 107 ? 1.801 -9.920 9.722 1.00 0.00 107 GLU A N 9
ATOM 19471 C CA . GLU A 1 107 ? 1.423 -11.281 10.084 1.00 0.00 107 GLU A CA 9
ATOM 19472 C C . GLU A 1 107 ? 2.044 -12.250 9.071 1.00 0.00 107 GLU A C 9
ATOM 19473 O O . GLU A 1 107 ? 2.698 -13.220 9.445 1.00 0.00 107 GLU A O 9
ATOM 19485 N N . SER A 1 108 ? 1.856 -11.933 7.773 1.00 0.00 108 SER A N 9
ATOM 19486 C CA . SER A 1 108 ? 2.416 -12.729 6.665 1.00 0.00 108 SER A CA 9
ATOM 19487 C C . SER A 1 108 ? 2.011 -12.132 5.312 1.00 0.00 108 SER A C 9
ATOM 19488 O O . SER A 1 108 ? 1.135 -11.267 5.244 1.00 0.00 108 SER A O 9
ATOM 19496 N N . ILE A 1 109 ? 2.594 -12.671 4.234 1.00 0.00 109 ILE A N 9
ATOM 19497 C CA . ILE A 1 109 ? 2.237 -12.274 2.864 1.00 0.00 109 ILE A CA 9
ATOM 19498 C C . ILE A 1 109 ? 1.517 -13.456 2.176 1.00 0.00 109 ILE A C 9
ATOM 19499 O O . ILE A 1 109 ? 2.066 -14.562 2.101 1.00 0.00 109 ILE A O 9
ATOM 19515 N N . GLU A 1 110 ? 0.289 -13.209 1.684 1.00 0.00 110 GLU A N 9
ATOM 19516 C CA . GLU A 1 110 ? -0.491 -14.270 1.011 1.00 0.00 110 GLU A CA 9
ATOM 19517 C C . GLU A 1 110 ? -0.815 -13.880 -0.426 1.00 0.00 110 GLU A C 9
ATOM 19518 O O . GLU A 1 110 ? -1.566 -12.932 -0.659 1.00 0.00 110 GLU A O 9
ATOM 19530 N N . LYS A 1 111 ? -0.245 -14.620 -1.392 1.00 0.00 111 LYS A N 9
ATOM 19531 C CA . LYS A 1 111 ? -0.471 -14.318 -2.805 1.00 0.00 111 LYS A CA 9
ATOM 19532 C C . LYS A 1 111 ? -1.839 -14.781 -3.286 1.00 0.00 111 LYS A C 9
ATOM 19533 O O . LYS A 1 111 ? -2.108 -15.976 -3.412 1.00 0.00 111 LYS A O 9
ATOM 19552 N N . LEU A 1 112 ? -2.684 -13.803 -3.599 1.00 0.00 112 LEU A N 9
ATOM 19553 C CA . LEU A 1 112 ? -4.015 -14.068 -4.146 1.00 0.00 112 LEU A CA 9
ATOM 19554 C C . LEU A 1 112 ? -3.895 -14.547 -5.583 1.00 0.00 112 LEU A C 9
ATOM 19555 O O . LEU A 1 112 ? -4.617 -15.453 -6.010 1.00 0.00 112 LEU A O 9
ATOM 19571 N N . GLY A 1 113 ? -2.963 -13.930 -6.322 1.00 0.00 113 GLY A N 9
ATOM 19572 C CA . GLY A 1 113 ? -2.721 -14.280 -7.707 1.00 0.00 113 GLY A CA 9
ATOM 19573 C C . GLY A 1 113 ? -3.163 -13.174 -8.640 1.00 0.00 113 GLY A C 9
ATOM 19574 O O . GLY A 1 113 ? -3.164 -11.995 -8.267 1.00 0.00 113 GLY A O 9
ATOM 19578 N N . VAL A 1 114 ? -3.518 -13.561 -9.868 1.00 0.00 114 VAL A N 9
ATOM 19579 C CA . VAL A 1 114 ? -3.930 -12.603 -10.887 1.00 0.00 114 VAL A CA 9
ATOM 19580 C C . VAL A 1 114 ? -5.257 -11.942 -10.490 1.00 0.00 114 VAL A C 9
ATOM 19581 O O . VAL A 1 114 ? -6.277 -12.613 -10.313 1.00 0.00 114 VAL A O 9
ATOM 19594 N N . ASN A 1 115 ? -5.219 -10.616 -10.375 1.00 0.00 115 ASN A N 9
ATOM 19595 C CA . ASN A 1 115 ? -6.387 -9.816 -10.025 1.00 0.00 115 ASN A CA 9
ATOM 19596 C C . ASN A 1 115 ? -6.371 -8.513 -10.796 1.00 0.00 115 ASN A C 9
ATOM 19597 O O . ASN A 1 115 ? -5.336 -8.131 -11.354 1.00 0.00 115 ASN A O 9
ATOM 19608 N N . HIS A 1 116 ? -7.497 -7.795 -10.766 1.00 0.00 116 HIS A N 9
ATOM 19609 C CA . HIS A 1 116 ? -7.573 -6.490 -11.402 1.00 0.00 116 HIS A CA 9
ATOM 19610 C C . HIS A 1 116 ? -6.840 -5.480 -10.534 1.00 0.00 116 HIS A C 9
ATOM 19611 O O . HIS A 1 116 ? -7.103 -5.385 -9.336 1.00 0.00 116 HIS A O 9
ATOM 19625 N N . VAL A 1 117 ? -5.884 -4.765 -11.131 1.00 0.00 117 VAL A N 9
ATOM 19626 C CA . VAL A 1 117 ? -5.061 -3.785 -10.382 1.00 0.00 117 VAL A CA 9
ATOM 19627 C C . VAL A 1 117 ? -5.136 -2.394 -10.992 1.00 0.00 117 VAL A C 9
ATOM 19628 O O . VAL A 1 117 ? -5.113 -2.229 -12.213 1.00 0.00 117 VAL A O 9
ATOM 19641 N N . TYR A 1 118 ? -5.209 -1.395 -10.110 1.00 0.00 118 TYR A N 9
ATOM 19642 C CA . TYR A 1 118 ? -5.269 0.006 -10.508 1.00 0.00 118 TYR A CA 9
ATOM 19643 C C . TYR A 1 118 ? -4.429 0.806 -9.507 1.00 0.00 118 TYR A C 9
ATOM 19644 O O . TYR A 1 118 ? -4.268 0.376 -8.355 1.00 0.00 118 TYR A O 9
ATOM 19662 N N . ASP A 1 119 ? -3.895 1.956 -9.932 1.00 0.00 119 ASP A N 9
ATOM 19663 C CA . ASP A 1 119 ? -3.080 2.790 -9.034 1.00 0.00 119 ASP A CA 9
ATOM 19664 C C . ASP A 1 119 ? -2.954 4.215 -9.553 1.00 0.00 119 ASP A C 9
ATOM 19665 O O . ASP A 1 119 ? -3.238 4.478 -10.715 1.00 0.00 119 ASP A O 9
ATOM 19674 N N . ILE A 1 120 ? -2.538 5.145 -8.668 1.00 0.00 120 ILE A N 9
ATOM 19675 C CA . ILE A 1 120 ? -2.394 6.562 -9.053 1.00 0.00 120 ILE A CA 9
ATOM 19676 C C . ILE A 1 120 ? -1.107 7.187 -8.504 1.00 0.00 120 ILE A C 9
ATOM 19677 O O . ILE A 1 120 ? -0.641 6.852 -7.414 1.00 0.00 120 ILE A O 9
ATOM 19693 N N . GLU A 1 121 ? -0.526 8.067 -9.318 1.00 0.00 121 GLU A N 9
ATOM 19694 C CA . GLU A 1 121 ? 0.737 8.739 -9.005 1.00 0.00 121 GLU A CA 9
ATOM 19695 C C . GLU A 1 121 ? 0.509 10.087 -8.317 1.00 0.00 121 GLU A C 9
ATOM 19696 O O . GLU A 1 121 ? -0.534 10.720 -8.504 1.00 0.00 121 GLU A O 9
ATOM 19708 N N . VAL A 1 122 ? 1.516 10.534 -7.543 1.00 0.00 122 VAL A N 9
ATOM 19709 C CA . VAL A 1 122 ? 1.447 11.833 -6.850 1.00 0.00 122 VAL A CA 9
ATOM 19710 C C . VAL A 1 122 ? 2.544 12.781 -7.361 1.00 0.00 122 VAL A C 9
ATOM 19711 O O . VAL A 1 122 ? 3.566 12.337 -7.893 1.00 0.00 122 VAL A O 9
ATOM 19724 N N . GLU A 1 123 ? 2.247 14.081 -7.316 1.00 0.00 123 GLU A N 9
ATOM 19725 C CA . GLU A 1 123 ? 3.116 15.114 -7.904 1.00 0.00 123 GLU A CA 9
ATOM 19726 C C . GLU A 1 123 ? 4.462 15.342 -7.187 1.00 0.00 123 GLU A C 9
ATOM 19727 O O . GLU A 1 123 ? 5.448 15.688 -7.852 1.00 0.00 123 GLU A O 9
ATOM 19739 N N . HIS A 1 124 ? 4.470 15.328 -5.838 1.00 0.00 124 HIS A N 9
ATOM 19740 C CA . HIS A 1 124 ? 5.683 15.749 -5.095 1.00 0.00 124 HIS A CA 9
ATOM 19741 C C . HIS A 1 124 ? 6.685 14.616 -4.804 1.00 0.00 124 HIS A C 9
ATOM 19742 O O . HIS A 1 124 ? 7.848 14.703 -5.215 1.00 0.00 124 HIS A O 9
ATOM 19756 N N . ASN A 1 125 ? 6.262 13.605 -4.030 1.00 0.00 125 ASN A N 9
ATOM 19757 C CA . ASN A 1 125 ? 7.186 12.518 -3.613 1.00 0.00 125 ASN A CA 9
ATOM 19758 C C . ASN A 1 125 ? 6.945 11.201 -4.364 1.00 0.00 125 ASN A C 9
ATOM 19759 O O . ASN A 1 125 ? 7.518 10.180 -3.999 1.00 0.00 125 ASN A O 9
ATOM 19770 N N . HIS A 1 126 ? 6.071 11.224 -5.381 1.00 0.00 126 HIS A N 9
ATOM 19771 C CA . HIS A 1 126 ? 5.721 10.006 -6.156 1.00 0.00 126 HIS A CA 9
ATOM 19772 C C . HIS A 1 126 ? 5.545 8.769 -5.245 1.00 0.00 126 HIS A C 9
ATOM 19773 O O . HIS A 1 126 ? 5.744 7.629 -5.675 1.00 0.00 126 HIS A O 9
ATOM 19787 N N . ASN A 1 127 ? 5.124 9.019 -3.998 1.00 0.00 127 ASN A N 9
ATOM 19788 C CA . ASN A 1 127 ? 4.860 7.957 -3.020 1.00 0.00 127 ASN A CA 9
ATOM 19789 C C . ASN A 1 127 ? 3.474 8.146 -2.414 1.00 0.00 127 ASN A C 9
ATOM 19790 O O . ASN A 1 127 ? 3.007 9.281 -2.281 1.00 0.00 127 ASN A O 9
ATOM 19801 N N . PHE A 1 128 ? 2.820 7.036 -2.036 1.00 0.00 128 PHE A N 9
ATOM 19802 C CA . PHE A 1 128 ? 1.481 7.117 -1.438 1.00 0.00 128 PHE A CA 9
ATOM 19803 C C . PHE A 1 128 ? 1.232 5.976 -0.455 1.00 0.00 128 PHE A C 9
ATOM 19804 O O . PHE A 1 128 ? 1.947 4.969 -0.464 1.00 0.00 128 PHE A O 9
ATOM 19821 N N . VAL A 1 129 ? 0.221 6.155 0.402 1.00 0.00 129 VAL A N 9
ATOM 19822 C CA . VAL A 1 129 ? -0.119 5.151 1.415 1.00 0.00 129 VAL A CA 9
ATOM 19823 C C . VAL A 1 129 ? -1.408 4.433 1.028 1.00 0.00 129 VAL A C 9
ATOM 19824 O O . VAL A 1 129 ? -2.470 5.056 0.941 1.00 0.00 129 VAL A O 9
ATOM 19837 N N . ALA A 1 130 ? -1.309 3.114 0.834 1.00 0.00 130 ALA A N 9
ATOM 19838 C CA . ALA A 1 130 ? -2.460 2.300 0.485 1.00 0.00 130 ALA A CA 9
ATOM 19839 C C . ALA A 1 130 ? -2.928 1.487 1.685 1.00 0.00 130 ALA A C 9
ATOM 19840 O O . ALA A 1 130 ? -2.199 0.625 2.188 1.00 0.00 130 ALA A O 9
ATOM 19847 N N . ASN A 1 131 ? -4.162 1.749 2.116 1.00 0.00 131 ASN A N 9
ATOM 19848 C CA . ASN A 1 131 ? -4.767 1.032 3.235 1.00 0.00 131 ASN A CA 9
ATOM 19849 C C . ASN A 1 131 ? -3.883 1.112 4.504 1.00 0.00 131 ASN A C 9
ATOM 19850 O O . ASN A 1 131 ? -3.767 0.139 5.260 1.00 0.00 131 ASN A O 9
ATOM 19861 N N . GLY A 1 132 ? -3.299 2.295 4.744 1.00 0.00 132 GLY A N 9
ATOM 19862 C CA . GLY A 1 132 ? -2.463 2.527 5.935 1.00 0.00 132 GLY A CA 9
ATOM 19863 C C . GLY A 1 132 ? -1.017 2.022 5.759 1.00 0.00 132 GLY A C 9
ATOM 19864 O O . GLY A 1 132 ? -0.213 2.110 6.693 1.00 0.00 132 GLY A O 9
ATOM 19868 N N . LEU A 1 133 ? -0.693 1.494 4.565 1.00 0.00 133 LEU A N 9
ATOM 19869 C CA . LEU A 1 133 ? 0.652 0.980 4.286 1.00 0.00 133 LEU A CA 9
ATOM 19870 C C . LEU A 1 133 ? 1.333 1.832 3.207 1.00 0.00 133 LEU A C 9
ATOM 19871 O O . LEU A 1 133 ? 0.822 1.949 2.092 1.00 0.00 133 LEU A O 9
ATOM 19887 N N . LEU A 1 134 ? 2.500 2.402 3.545 1.00 0.00 134 LEU A N 9
ATOM 19888 C CA . LEU A 1 134 ? 3.256 3.224 2.595 1.00 0.00 134 LEU A CA 9
ATOM 19889 C C . LEU A 1 134 ? 3.876 2.361 1.497 1.00 0.00 134 LEU A C 9
ATOM 19890 O O . LEU A 1 134 ? 4.611 1.405 1.776 1.00 0.00 134 LEU A O 9
ATOM 19906 N N . VAL A 1 135 ? 3.590 2.734 0.244 1.00 0.00 135 VAL A N 9
ATOM 19907 C CA . VAL A 1 135 ? 4.126 2.024 -0.914 1.00 0.00 135 VAL A CA 9
ATOM 19908 C C . VAL A 1 135 ? 4.755 2.987 -1.919 1.00 0.00 135 VAL A C 9
ATOM 19909 O O . VAL A 1 135 ? 4.379 4.165 -2.005 1.00 0.00 135 VAL A O 9
ATOM 19922 N N . HIS A 1 136 ? 5.715 2.463 -2.669 1.00 0.00 136 HIS A N 9
ATOM 19923 C CA . HIS A 1 136 ? 6.439 3.226 -3.681 1.00 0.00 136 HIS A CA 9
ATOM 19924 C C . HIS A 1 136 ? 5.847 2.985 -5.072 1.00 0.00 136 HIS A C 9
ATOM 19925 O O . HIS A 1 136 ? 5.298 1.913 -5.344 1.00 0.00 136 HIS A O 9
ATOM 19939 N N . ASN A 1 137 ? 5.966 3.995 -5.942 1.00 0.00 137 ASN A N 9
ATOM 19940 C CA . ASN A 1 137 ? 5.455 3.901 -7.311 1.00 0.00 137 ASN A CA 9
ATOM 19941 C C . ASN A 1 137 ? 6.274 4.788 -8.250 1.00 0.00 137 ASN A C 9
ATOM 19942 O O . ASN A 1 137 ? 6.209 4.567 -9.449 1.00 0.00 137 ASN A O 9
ATOM 19954 N N . GLU A 1 1 ? 3.316 -0.349 -6.260 1.00 0.00 1 GLU A N 10
ATOM 19955 C CA . GLU A 1 1 ? 2.895 0.608 -7.333 1.00 0.00 1 GLU A CA 10
ATOM 19956 C C . GLU A 1 1 ? 1.496 0.241 -7.861 1.00 0.00 1 GLU A C 10
ATOM 19957 O O . GLU A 1 1 ? 0.753 1.116 -8.313 1.00 0.00 1 GLU A O 10
ATOM 19971 N N . ALA A 1 2 ? 1.147 -1.057 -7.798 1.00 0.00 2 ALA A N 10
ATOM 19972 C CA . ALA A 1 2 ? -0.157 -1.533 -8.266 1.00 0.00 2 ALA A CA 10
ATOM 19973 C C . ALA A 1 2 ? -0.945 -2.159 -7.116 1.00 0.00 2 ALA A C 10
ATOM 19974 O O . ALA A 1 2 ? -0.402 -2.959 -6.355 1.00 0.00 2 ALA A O 10
ATOM 19981 N N . LEU A 1 3 ? -2.225 -1.770 -6.986 1.00 0.00 3 LEU A N 10
ATOM 19982 C CA . LEU A 1 3 ? -3.085 -2.283 -5.914 1.00 0.00 3 LEU A CA 10
ATOM 19983 C C . LEU A 1 3 ? -4.315 -2.964 -6.490 1.00 0.00 3 LEU A C 10
ATOM 19984 O O . LEU A 1 3 ? -4.813 -2.550 -7.525 1.00 0.00 3 LEU A O 10
ATOM 20000 N N . THR A 1 4 ? -4.823 -4.000 -5.797 1.00 0.00 4 THR A N 10
ATOM 20001 C CA . THR A 1 4 ? -6.029 -4.701 -6.262 1.00 0.00 4 THR A CA 10
ATOM 20002 C C . THR A 1 4 ? -7.239 -3.765 -6.174 1.00 0.00 4 THR A C 10
ATOM 20003 O O . THR A 1 4 ? -7.192 -2.751 -5.478 1.00 0.00 4 THR A O 10
ATOM 20014 N N . GLY A 1 5 ? -8.295 -4.086 -6.930 1.00 0.00 5 GLY A N 10
ATOM 20015 C CA . GLY A 1 5 ? -9.493 -3.244 -6.995 1.00 0.00 5 GLY A CA 10
ATOM 20016 C C . GLY A 1 5 ? -10.137 -3.083 -5.630 1.00 0.00 5 GLY A C 10
ATOM 20017 O O . GLY A 1 5 ? -10.593 -1.988 -5.275 1.00 0.00 5 GLY A O 10
ATOM 20021 N N . ASP A 1 6 ? -10.170 -4.172 -4.866 1.00 0.00 6 ASP A N 10
ATOM 20022 C CA . ASP A 1 6 ? -10.760 -4.154 -3.523 1.00 0.00 6 ASP A CA 10
ATOM 20023 C C . ASP A 1 6 ? -9.912 -3.336 -2.543 1.00 0.00 6 ASP A C 10
ATOM 20024 O O . ASP A 1 6 ? -10.431 -2.824 -1.545 1.00 0.00 6 ASP A O 10
ATOM 20033 N N . ALA A 1 7 ? -8.609 -3.214 -2.836 1.00 0.00 7 ALA A N 10
ATOM 20034 C CA . ALA A 1 7 ? -7.699 -2.458 -1.985 1.00 0.00 7 ALA A CA 10
ATOM 20035 C C . ALA A 1 7 ? -8.124 -0.999 -1.919 1.00 0.00 7 ALA A C 10
ATOM 20036 O O . ALA A 1 7 ? -8.782 -0.494 -2.834 1.00 0.00 7 ALA A O 10
ATOM 20043 N N . LEU A 1 8 ? -7.761 -0.334 -0.820 1.00 0.00 8 LEU A N 10
ATOM 20044 C CA . LEU A 1 8 ? -8.107 1.072 -0.613 1.00 0.00 8 LEU A CA 10
ATOM 20045 C C . LEU A 1 8 ? -6.862 1.899 -0.311 1.00 0.00 8 LEU A C 10
ATOM 20046 O O . LEU A 1 8 ? -5.893 1.393 0.246 1.00 0.00 8 LEU A O 10
ATOM 20062 N N . ILE A 1 9 ? -6.885 3.157 -0.742 1.00 0.00 9 ILE A N 10
ATOM 20063 C CA . ILE A 1 9 ? -5.752 4.068 -0.581 1.00 0.00 9 ILE A CA 10
ATOM 20064 C C . ILE A 1 9 ? -6.189 5.328 0.177 1.00 0.00 9 ILE A C 10
ATOM 20065 O O . ILE A 1 9 ? -7.318 5.818 -0.002 1.00 0.00 9 ILE A O 10
ATOM 20081 N N . LEU A 1 10 ? -5.289 5.841 1.031 1.00 0.00 10 LEU A N 10
ATOM 20082 C CA . LEU A 1 10 ? -5.571 7.048 1.799 1.00 0.00 10 LEU A CA 10
ATOM 20083 C C . LEU A 1 10 ? -5.734 8.232 0.855 1.00 0.00 10 LEU A C 10
ATOM 20084 O O . LEU A 1 10 ? -5.008 8.347 -0.138 1.00 0.00 10 LEU A O 10
ATOM 20100 N N . SER A 1 11 ? -6.693 9.104 1.169 1.00 0.00 11 SER A N 10
ATOM 20101 C CA . SER A 1 11 ? -6.964 10.276 0.356 1.00 0.00 11 SER A CA 10
ATOM 20102 C C . SER A 1 11 ? -7.252 11.487 1.239 1.00 0.00 11 SER A C 10
ATOM 20103 O O . SER A 1 11 ? -7.141 11.404 2.468 1.00 0.00 11 SER A O 10
ATOM 20111 N N . ASP A 1 12 ? -7.589 12.618 0.607 1.00 0.00 12 ASP A N 10
ATOM 20112 C CA . ASP A 1 12 ? -7.848 13.849 1.331 1.00 0.00 12 ASP A CA 10
ATOM 20113 C C . ASP A 1 12 ? -8.967 13.645 2.350 1.00 0.00 12 ASP A C 10
ATOM 20114 O O . ASP A 1 12 ? -8.856 14.105 3.494 1.00 0.00 12 ASP A O 10
ATOM 20123 N N . ARG A 1 13 ? -10.023 12.914 1.954 1.00 0.00 13 ARG A N 10
ATOM 20124 C CA . ARG A 1 13 ? -11.125 12.612 2.880 1.00 0.00 13 ARG A CA 10
ATOM 20125 C C . ARG A 1 13 ? -10.695 11.577 3.930 1.00 0.00 13 ARG A C 10
ATOM 20126 O O . ARG A 1 13 ? -11.161 11.614 5.072 1.00 0.00 13 ARG A O 10
ATOM 20147 N N . GLY A 1 14 ? -9.825 10.634 3.520 1.00 0.00 14 GLY A N 10
ATOM 20148 C CA . GLY A 1 14 ? -9.361 9.564 4.415 1.00 0.00 14 GLY A CA 10
ATOM 20149 C C . GLY A 1 14 ? -9.335 8.212 3.690 1.00 0.00 14 GLY A C 10
ATOM 20150 O O . GLY A 1 14 ? -9.217 8.160 2.463 1.00 0.00 14 GLY A O 10
ATOM 20154 N N . TRP A 1 15 ? -9.443 7.119 4.465 1.00 0.00 15 TRP A N 10
ATOM 20155 C CA . TRP A 1 15 ? -9.426 5.758 3.902 1.00 0.00 15 TRP A CA 10
ATOM 20156 C C . TRP A 1 15 ? -10.546 5.583 2.871 1.00 0.00 15 TRP A C 10
ATOM 20157 O O . TRP A 1 15 ? -11.723 5.494 3.237 1.00 0.00 15 TRP A O 10
ATOM 20178 N N . LEU A 1 16 ? -10.164 5.467 1.589 1.00 0.00 16 LEU A N 10
ATOM 20179 C CA . LEU A 1 16 ? -11.138 5.224 0.520 1.00 0.00 16 LEU A CA 10
ATOM 20180 C C . LEU A 1 16 ? -10.593 4.251 -0.516 1.00 0.00 16 LEU A C 10
ATOM 20181 O O . LEU A 1 16 ? -9.386 4.148 -0.704 1.00 0.00 16 LEU A O 10
ATOM 20197 N N . ARG A 1 17 ? -11.502 3.516 -1.159 1.00 0.00 17 ARG A N 10
ATOM 20198 C CA . ARG A 1 17 ? -11.133 2.498 -2.149 1.00 0.00 17 ARG A CA 10
ATOM 20199 C C . ARG A 1 17 ? -10.210 3.080 -3.217 1.00 0.00 17 ARG A C 10
ATOM 20200 O O . ARG A 1 17 ? -10.212 4.287 -3.474 1.00 0.00 17 ARG A O 10
ATOM 20221 N N . ILE A 1 18 ? -9.392 2.209 -3.797 1.00 0.00 18 ILE A N 10
ATOM 20222 C CA . ILE A 1 18 ? -8.398 2.597 -4.815 1.00 0.00 18 ILE A CA 10
ATOM 20223 C C . ILE A 1 18 ? -9.027 3.371 -5.987 1.00 0.00 18 ILE A C 10
ATOM 20224 O O . ILE A 1 18 ? -8.322 4.093 -6.701 1.00 0.00 18 ILE A O 10
ATOM 20240 N N . ASP A 1 19 ? -10.340 3.193 -6.204 1.00 0.00 19 ASP A N 10
ATOM 20241 C CA . ASP A 1 19 ? -11.035 3.854 -7.329 1.00 0.00 19 ASP A CA 10
ATOM 20242 C C . ASP A 1 19 ? -12.119 4.844 -6.864 1.00 0.00 19 ASP A C 10
ATOM 20243 O O . ASP A 1 19 ? -13.041 5.161 -7.628 1.00 0.00 19 ASP A O 10
ATOM 20252 N N . ASP A 1 20 ? -11.982 5.365 -5.632 1.00 0.00 20 ASP A N 10
ATOM 20253 C CA . ASP A 1 20 ? -12.940 6.357 -5.117 1.00 0.00 20 ASP A CA 10
ATOM 20254 C C . ASP A 1 20 ? -12.618 7.782 -5.627 1.00 0.00 20 ASP A C 10
ATOM 20255 O O . ASP A 1 20 ? -11.471 8.064 -5.988 1.00 0.00 20 ASP A O 10
ATOM 20264 N N . PRO A 1 21 ? -13.617 8.691 -5.682 1.00 0.00 21 PRO A N 10
ATOM 20265 C CA . PRO A 1 21 ? -13.409 10.086 -6.201 1.00 0.00 21 PRO A CA 10
ATOM 20266 C C . PRO A 1 21 ? -12.249 10.797 -5.512 1.00 0.00 21 PRO A C 10
ATOM 20267 O O . PRO A 1 21 ? -11.600 11.651 -6.114 1.00 0.00 21 PRO A O 10
ATOM 20278 N N . THR A 1 22 ? -12.012 10.460 -4.243 1.00 0.00 22 THR A N 10
ATOM 20279 C CA . THR A 1 22 ? -10.933 11.091 -3.473 1.00 0.00 22 THR A CA 10
ATOM 20280 C C . THR A 1 22 ? -9.553 10.676 -4.009 1.00 0.00 22 THR A C 10
ATOM 20281 O O . THR A 1 22 ? -8.613 11.474 -4.008 1.00 0.00 22 THR A O 10
ATOM 20292 N N . LEU A 1 23 ? -9.435 9.429 -4.475 1.00 0.00 23 LEU A N 10
ATOM 20293 C CA . LEU A 1 23 ? -8.168 8.940 -5.019 1.00 0.00 23 LEU A CA 10
ATOM 20294 C C . LEU A 1 23 ? -7.939 9.432 -6.456 1.00 0.00 23 LEU A C 10
ATOM 20295 O O . LEU A 1 23 ? -6.791 9.565 -6.890 1.00 0.00 23 LEU A O 10
ATOM 20311 N N . GLN A 1 24 ? -9.029 9.652 -7.203 1.00 0.00 24 GLN A N 10
ATOM 20312 C CA . GLN A 1 24 ? -8.919 10.095 -8.599 1.00 0.00 24 GLN A CA 10
ATOM 20313 C C . GLN A 1 24 ? -8.898 11.625 -8.733 1.00 0.00 24 GLN A C 10
ATOM 20314 O O . GLN A 1 24 ? -8.360 12.151 -9.715 1.00 0.00 24 GLN A O 10
ATOM 20328 N N . GLU A 1 25 ? -9.545 12.335 -7.790 1.00 0.00 25 GLU A N 10
ATOM 20329 C CA . GLU A 1 25 ? -9.657 13.806 -7.880 1.00 0.00 25 GLU A CA 10
ATOM 20330 C C . GLU A 1 25 ? -9.135 14.552 -6.640 1.00 0.00 25 GLU A C 10
ATOM 20331 O O . GLU A 1 25 ? -9.142 15.789 -6.630 1.00 0.00 25 GLU A O 10
ATOM 20343 N N . CYS A 1 26 ? -8.697 13.822 -5.588 1.00 0.00 26 CYS A N 10
ATOM 20344 C CA . CYS A 1 26 ? -8.203 14.480 -4.367 1.00 0.00 26 CYS A CA 10
ATOM 20345 C C . CYS A 1 26 ? -6.814 14.001 -3.969 1.00 0.00 26 CYS A C 10
ATOM 20346 O O . CYS A 1 26 ? -6.341 12.958 -4.425 1.00 0.00 26 CYS A O 10
ATOM 20354 N N . ARG A 1 27 ? -6.160 14.809 -3.141 1.00 0.00 27 ARG A N 10
ATOM 20355 C CA . ARG A 1 27 ? -4.796 14.547 -2.677 1.00 0.00 27 ARG A CA 10
ATOM 20356 C C . ARG A 1 27 ? -4.727 13.261 -1.859 1.00 0.00 27 ARG A C 10
ATOM 20357 O O . ARG A 1 27 ? -5.730 12.824 -1.301 1.00 0.00 27 ARG A O 10
ATOM 20378 N N . VAL A 1 28 ? -3.523 12.668 -1.780 1.00 0.00 28 VAL A N 10
ATOM 20379 C CA . VAL A 1 28 ? -3.321 11.431 -0.996 1.00 0.00 28 VAL A CA 10
ATOM 20380 C C . VAL A 1 28 ? -2.113 11.551 -0.069 1.00 0.00 28 VAL A C 10
ATOM 20381 O O . VAL A 1 28 ? -1.255 12.408 -0.270 1.00 0.00 28 VAL A O 10
ATOM 20394 N N . LEU A 1 29 ? -2.090 10.717 0.984 1.00 0.00 29 LEU A N 10
ATOM 20395 C CA . LEU A 1 29 ? -1.023 10.763 1.995 1.00 0.00 29 LEU A CA 10
ATOM 20396 C C . LEU A 1 29 ? 0.222 9.990 1.578 1.00 0.00 29 LEU A C 10
ATOM 20397 O O . LEU A 1 29 ? 0.138 8.923 0.963 1.00 0.00 29 LEU A O 10
ATOM 20413 N N . SER A 1 30 ? 1.381 10.528 1.971 1.00 0.00 30 SER A N 10
ATOM 20414 C CA . SER A 1 30 ? 2.674 9.899 1.708 1.00 0.00 30 SER A CA 10
ATOM 20415 C C . SER A 1 30 ? 3.706 10.421 2.704 1.00 0.00 30 SER A C 10
ATOM 20416 O O . SER A 1 30 ? 3.427 11.374 3.442 1.00 0.00 30 SER A O 10
ATOM 20424 N N . TYR A 1 31 ? 4.897 9.814 2.713 1.00 0.00 31 TYR A N 10
ATOM 20425 C CA . TYR A 1 31 ? 5.958 10.239 3.630 1.00 0.00 31 TYR A CA 10
ATOM 20426 C C . TYR A 1 31 ? 6.928 11.159 2.929 1.00 0.00 31 TYR A C 10
ATOM 20427 O O . TYR A 1 31 ? 7.735 10.711 2.111 1.00 0.00 31 TYR A O 10
ATOM 20445 N N . ASN A 1 32 ? 6.881 12.443 3.297 1.00 0.00 32 ASN A N 10
ATOM 20446 C CA . ASN A 1 32 ? 7.781 13.421 2.735 1.00 0.00 32 ASN A CA 10
ATOM 20447 C C . ASN A 1 32 ? 9.123 13.340 3.442 1.00 0.00 32 ASN A C 10
ATOM 20448 O O . ASN A 1 32 ? 9.469 14.188 4.263 1.00 0.00 32 ASN A O 10
ATOM 20459 N N . GLU A 1 33 ? 9.882 12.307 3.090 1.00 0.00 33 GLU A N 10
ATOM 20460 C CA . GLU A 1 33 ? 11.218 12.085 3.663 1.00 0.00 33 GLU A CA 10
ATOM 20461 C C . GLU A 1 33 ? 12.101 13.335 3.542 1.00 0.00 33 GLU A C 10
ATOM 20462 O O . GLU A 1 33 ? 13.072 13.486 4.291 1.00 0.00 33 GLU A O 10
ATOM 20474 N N . SER A 1 34 ? 11.719 14.257 2.643 1.00 0.00 34 SER A N 10
ATOM 20475 C CA . SER A 1 34 ? 12.424 15.517 2.487 1.00 0.00 34 SER A CA 10
ATOM 20476 C C . SER A 1 34 ? 12.387 16.291 3.806 1.00 0.00 34 SER A C 10
ATOM 20477 O O . SER A 1 34 ? 13.401 16.841 4.245 1.00 0.00 34 SER A O 10
ATOM 20485 N N . THR A 1 35 ? 11.202 16.314 4.440 1.00 0.00 35 THR A N 10
ATOM 20486 C CA . THR A 1 35 ? 11.016 17.008 5.732 1.00 0.00 35 THR A CA 10
ATOM 20487 C C . THR A 1 35 ? 10.742 16.023 6.899 1.00 0.00 35 THR A C 10
ATOM 20488 O O . THR A 1 35 ? 10.588 16.450 8.047 1.00 0.00 35 THR A O 10
ATOM 20499 N N . GLN A 1 36 ? 10.669 14.715 6.593 1.00 0.00 36 GLN A N 10
ATOM 20500 C CA . GLN A 1 36 ? 10.398 13.681 7.610 1.00 0.00 36 GLN A CA 10
ATOM 20501 C C . GLN A 1 36 ? 9.017 13.896 8.266 1.00 0.00 36 GLN A C 10
ATOM 20502 O O . GLN A 1 36 ? 8.829 13.633 9.462 1.00 0.00 36 GLN A O 10
ATOM 20516 N N . GLN A 1 37 ? 8.051 14.357 7.459 1.00 0.00 37 GLN A N 10
ATOM 20517 C CA . GLN A 1 37 ? 6.681 14.596 7.937 1.00 0.00 37 GLN A CA 10
ATOM 20518 C C . GLN A 1 37 ? 5.653 14.149 6.896 1.00 0.00 37 GLN A C 10
ATOM 20519 O O . GLN A 1 37 ? 5.952 14.112 5.696 1.00 0.00 37 GLN A O 10
ATOM 20533 N N . TRP A 1 38 ? 4.432 13.832 7.360 1.00 0.00 38 TRP A N 10
ATOM 20534 C CA . TRP A 1 38 ? 3.351 13.413 6.457 1.00 0.00 38 TRP A CA 10
ATOM 20535 C C . TRP A 1 38 ? 2.863 14.593 5.628 1.00 0.00 38 TRP A C 10
ATOM 20536 O O . TRP A 1 38 ? 2.715 15.706 6.145 1.00 0.00 38 TRP A O 10
ATOM 20557 N N . GLU A 1 39 ? 2.629 14.344 4.336 1.00 0.00 39 GLU A N 10
ATOM 20558 C CA . GLU A 1 39 ? 2.169 15.389 3.419 1.00 0.00 39 GLU A CA 10
ATOM 20559 C C . GLU A 1 39 ? 1.141 14.849 2.436 1.00 0.00 39 GLU A C 10
ATOM 20560 O O . GLU A 1 39 ? 1.069 13.637 2.195 1.00 0.00 39 GLU A O 10
ATOM 20572 N N . TRP A 1 40 ? 0.366 15.768 1.851 1.00 0.00 40 TRP A N 10
ATOM 20573 C CA . TRP A 1 40 ? -0.644 15.420 0.854 1.00 0.00 40 TRP A CA 10
ATOM 20574 C C . TRP A 1 40 ? -0.155 15.797 -0.547 1.00 0.00 40 TRP A C 10
ATOM 20575 O O . TRP A 1 40 ? 0.492 16.831 -0.733 1.00 0.00 40 TRP A O 10
ATOM 20596 N N . GLN A 1 41 ? -0.458 14.936 -1.520 1.00 0.00 41 GLN A N 10
ATOM 20597 C CA . GLN A 1 41 ? -0.040 15.151 -2.924 1.00 0.00 41 GLN A CA 10
ATOM 20598 C C . GLN A 1 41 ? -1.163 14.831 -3.875 1.00 0.00 41 GLN A C 10
ATOM 20599 O O . GLN A 1 41 ? -1.953 13.935 -3.616 1.00 0.00 41 GLN A O 10
ATOM 20613 N N . GLN A 1 42 ? -1.243 15.588 -4.976 1.00 0.00 42 GLN A N 10
ATOM 20614 C CA . GLN A 1 42 ? -2.319 15.410 -5.934 1.00 0.00 42 GLN A CA 10
ATOM 20615 C C . GLN A 1 42 ? -2.142 14.155 -6.749 1.00 0.00 42 GLN A C 10
ATOM 20616 O O . GLN A 1 42 ? -1.027 13.806 -7.141 1.00 0.00 42 GLN A O 10
ATOM 20630 N N . VAL A 1 43 ? -3.269 13.506 -7.023 1.00 0.00 43 VAL A N 10
ATOM 20631 C CA . VAL A 1 43 ? -3.306 12.288 -7.821 1.00 0.00 43 VAL A CA 10
ATOM 20632 C C . VAL A 1 43 ? -3.307 12.640 -9.319 1.00 0.00 43 VAL A C 10
ATOM 20633 O O . VAL A 1 43 ? -4.299 13.140 -9.861 1.00 0.00 43 VAL A O 10
ATOM 20646 N N . LEU A 1 44 ? -2.156 12.467 -9.940 1.00 0.00 44 LEU A N 10
ATOM 20647 C CA . LEU A 1 44 ? -1.955 12.840 -11.343 1.00 0.00 44 LEU A CA 10
ATOM 20648 C C . LEU A 1 44 ? -2.837 12.068 -12.321 1.00 0.00 44 LEU A C 10
ATOM 20649 O O . LEU A 1 44 ? -3.321 12.644 -13.304 1.00 0.00 44 LEU A O 10
ATOM 20665 N N . ARG A 1 45 ? -2.926 10.745 -12.134 1.00 0.00 45 ARG A N 10
ATOM 20666 C CA . ARG A 1 45 ? -3.617 9.894 -13.110 1.00 0.00 45 ARG A CA 10
ATOM 20667 C C . ARG A 1 45 ? -4.068 8.570 -12.485 1.00 0.00 45 ARG A C 10
ATOM 20668 O O . ARG A 1 45 ? -3.417 8.045 -11.585 1.00 0.00 45 ARG A O 10
ATOM 20689 N N . TRP A 1 46 ? -5.169 8.023 -13.019 1.00 0.00 46 TRP A N 10
ATOM 20690 C CA . TRP A 1 46 ? -5.694 6.738 -12.573 1.00 0.00 46 TRP A CA 10
ATOM 20691 C C . TRP A 1 46 ? -5.323 5.656 -13.594 1.00 0.00 46 TRP A C 10
ATOM 20692 O O . TRP A 1 46 ? -5.792 5.686 -14.737 1.00 0.00 46 TRP A O 10
ATOM 20713 N N . LEU A 1 47 ? -4.438 4.741 -13.187 1.00 0.00 47 LEU A N 10
ATOM 20714 C CA . LEU A 1 47 ? -3.947 3.685 -14.077 1.00 0.00 47 LEU A CA 10
ATOM 20715 C C . LEU A 1 47 ? -4.636 2.350 -13.811 1.00 0.00 47 LEU A C 10
ATOM 20716 O O . LEU A 1 47 ? -4.525 1.787 -12.718 1.00 0.00 47 LEU A O 10
ATOM 20732 N N . ASP A 1 48 ? -5.319 1.834 -14.843 1.00 0.00 48 ASP A N 10
ATOM 20733 C CA . ASP A 1 48 ? -5.998 0.542 -14.758 1.00 0.00 48 ASP A CA 10
ATOM 20734 C C . ASP A 1 48 ? -5.093 -0.589 -15.255 1.00 0.00 48 ASP A C 10
ATOM 20735 O O . ASP A 1 48 ? -5.023 -0.854 -16.459 1.00 0.00 48 ASP A O 10
ATOM 20744 N N . GLN A 1 49 ? -4.422 -1.261 -14.317 1.00 0.00 49 GLN A N 10
ATOM 20745 C CA . GLN A 1 49 ? -3.532 -2.386 -14.647 1.00 0.00 49 GLN A CA 10
ATOM 20746 C C . GLN A 1 49 ? -4.324 -3.614 -15.128 1.00 0.00 49 GLN A C 10
ATOM 20747 O O . GLN A 1 49 ? -3.763 -4.502 -15.780 1.00 0.00 49 GLN A O 10
ATOM 20761 N N . GLY A 1 50 ? -5.620 -3.668 -14.776 1.00 0.00 50 GLY A N 10
ATOM 20762 C CA . GLY A 1 50 ? -6.474 -4.796 -15.145 1.00 0.00 50 GLY A CA 10
ATOM 20763 C C . GLY A 1 50 ? -5.956 -6.086 -14.527 1.00 0.00 50 GLY A C 10
ATOM 20764 O O . GLY A 1 50 ? -5.674 -6.133 -13.326 1.00 0.00 50 GLY A O 10
ATOM 20768 N N . VAL A 1 51 ? -5.841 -7.133 -15.348 1.00 0.00 51 VAL A N 10
ATOM 20769 C CA . VAL A 1 51 ? -5.363 -8.431 -14.866 1.00 0.00 51 VAL A CA 10
ATOM 20770 C C . VAL A 1 51 ? -3.867 -8.389 -14.543 1.00 0.00 51 VAL A C 10
ATOM 20771 O O . VAL A 1 51 ? -3.023 -8.392 -15.443 1.00 0.00 51 VAL A O 10
ATOM 20784 N N . ARG A 1 52 ? -3.551 -8.364 -13.241 1.00 0.00 52 ARG A N 10
ATOM 20785 C CA . A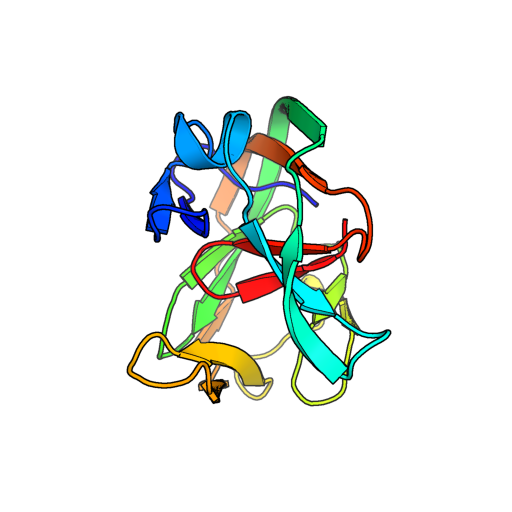RG A 1 52 ? -2.163 -8.348 -12.781 1.00 0.00 52 ARG A CA 10
ATOM 20786 C C . ARG A 1 52 ? -2.016 -9.143 -11.476 1.00 0.00 52 ARG A C 10
ATOM 20787 O O . ARG A 1 52 ? -2.885 -9.105 -10.602 1.00 0.00 52 ARG A O 10
ATOM 20808 N N . GLU A 1 53 ? -0.907 -9.865 -11.377 1.00 0.00 53 GLU A N 10
ATOM 20809 C CA . GLU A 1 53 ? -0.597 -10.712 -10.217 1.00 0.00 53 GLU A CA 10
ATOM 20810 C C . GLU A 1 53 ? -0.418 -9.863 -8.970 1.00 0.00 53 GLU A C 10
ATOM 20811 O O . GLU A 1 53 ? 0.141 -8.761 -9.048 1.00 0.00 53 GLU A O 10
ATOM 20823 N N . THR A 1 54 ? -0.884 -10.375 -7.801 1.00 0.00 54 THR A N 10
ATOM 20824 C CA . THR A 1 54 ? -0.735 -9.606 -6.550 1.00 0.00 54 THR A CA 10
ATOM 20825 C C . THR A 1 54 ? -0.377 -10.480 -5.337 1.00 0.00 54 THR A C 10
ATOM 20826 O O . THR A 1 54 ? -0.813 -11.627 -5.223 1.00 0.00 54 THR A O 10
ATOM 20837 N N . TRP A 1 55 ? 0.383 -9.880 -4.417 1.00 0.00 55 TRP A N 10
ATOM 20838 C CA . TRP A 1 55 ? 0.782 -10.518 -3.170 1.00 0.00 55 TRP A CA 10
ATOM 20839 C C . TRP A 1 55 ? 0.185 -9.761 -1.990 1.00 0.00 55 TRP A C 10
ATOM 20840 O O . TRP A 1 55 ? 0.341 -8.540 -1.890 1.00 0.00 55 TRP A O 10
ATOM 20861 N N . LYS A 1 56 ? -0.476 -10.494 -1.088 1.00 0.00 56 LYS A N 10
ATOM 20862 C CA . LYS A 1 56 ? -1.078 -9.893 0.098 1.00 0.00 56 LYS A CA 10
ATOM 20863 C C . LYS A 1 56 ? -0.059 -9.789 1.199 1.00 0.00 56 LYS A C 10
ATOM 20864 O O . LYS A 1 56 ? 0.587 -10.746 1.516 1.00 0.00 56 LYS A O 10
ATOM 20883 N N . ILE A 1 57 ? 0.005 -8.624 1.806 1.00 0.00 57 ILE A N 10
ATOM 20884 C CA . ILE A 1 57 ? 0.863 -8.369 2.957 1.00 0.00 57 ILE A CA 10
ATOM 20885 C C . ILE A 1 57 ? -0.023 -8.100 4.160 1.00 0.00 57 ILE A C 10
ATOM 20886 O O . ILE A 1 57 ? -0.637 -7.032 4.268 1.00 0.00 57 ILE A O 10
ATOM 20902 N N . LYS A 1 58 ? -0.128 -9.100 5.024 1.00 0.00 58 LYS A N 10
ATOM 20903 C CA . LYS A 1 58 ? -0.984 -9.027 6.194 1.00 0.00 58 LYS A CA 10
ATOM 20904 C C . LYS A 1 58 ? -0.237 -8.447 7.386 1.00 0.00 58 LYS A C 10
ATOM 20905 O O . LYS A 1 58 ? 0.863 -8.891 7.709 1.00 0.00 58 LYS A O 10
ATOM 20924 N N . THR A 1 59 ? -0.859 -7.463 8.044 1.00 0.00 59 THR A N 10
ATOM 20925 C CA . THR A 1 59 ? -0.270 -6.831 9.240 1.00 0.00 59 THR A CA 10
ATOM 20926 C C . THR A 1 59 ? -1.288 -6.788 10.366 1.00 0.00 59 THR A C 10
ATOM 20927 O O . THR A 1 59 ? -2.486 -6.994 10.145 1.00 0.00 59 THR A O 10
ATOM 20938 N N . PHE A 1 60 ? -0.794 -6.554 11.575 1.00 0.00 60 PHE A N 10
ATOM 20939 C CA . PHE A 1 60 ? -1.631 -6.518 12.768 1.00 0.00 60 PHE A CA 10
ATOM 20940 C C . PHE A 1 60 ? -2.689 -5.414 12.664 1.00 0.00 60 PHE A C 10
ATOM 20941 O O . PHE A 1 60 ? -3.812 -5.579 13.153 1.00 0.00 60 PHE A O 10
ATOM 20958 N N . GLN A 1 61 ? -2.303 -4.272 12.081 1.00 0.00 61 GLN A N 10
ATOM 20959 C CA . GLN A 1 61 ? -3.204 -3.120 11.982 1.00 0.00 61 GLN A CA 10
ATOM 20960 C C . GLN A 1 61 ? -4.063 -3.173 10.714 1.00 0.00 61 GLN A C 10
ATOM 20961 O O . GLN A 1 61 ? -5.190 -2.665 10.710 1.00 0.00 61 GLN A O 10
ATOM 20975 N N . THR A 1 62 ? -3.523 -3.767 9.635 1.00 0.00 62 THR A N 10
ATOM 20976 C CA . THR A 1 62 ? -4.264 -3.845 8.363 1.00 0.00 62 THR A CA 10
ATOM 20977 C C . THR A 1 62 ? -3.663 -4.902 7.405 1.00 0.00 62 THR A C 10
ATOM 20978 O O . THR A 1 62 ? -2.801 -5.677 7.793 1.00 0.00 62 THR A O 10
ATOM 20989 N N . GLU A 1 63 ? -4.129 -4.893 6.149 1.00 0.00 63 GLU A N 10
ATOM 20990 C CA . GLU A 1 63 ? -3.631 -5.796 5.113 1.00 0.00 63 GLU A CA 10
ATOM 20991 C C . GLU A 1 63 ? -3.809 -5.148 3.734 1.00 0.00 63 GLU A C 10
ATOM 20992 O O . GLU A 1 63 ? -4.705 -4.315 3.551 1.00 0.00 63 GLU A O 10
ATOM 21004 N N . ILE A 1 64 ? -2.936 -5.502 2.785 1.00 0.00 64 ILE A N 10
ATOM 21005 C CA . ILE A 1 64 ? -2.988 -4.908 1.443 1.00 0.00 64 ILE A CA 10
ATOM 21006 C C . ILE A 1 64 ? -2.329 -5.821 0.416 1.00 0.00 64 ILE A C 10
ATOM 21007 O O . ILE A 1 64 ? -1.281 -6.410 0.689 1.00 0.00 64 ILE A O 10
ATOM 21023 N N . LYS A 1 65 ? -2.935 -5.916 -0.781 1.00 0.00 65 LYS A N 10
ATOM 21024 C CA . LYS A 1 65 ? -2.379 -6.744 -1.858 1.00 0.00 65 LYS A CA 10
ATOM 21025 C C . LYS A 1 65 ? -1.934 -5.862 -3.024 1.00 0.00 65 LYS A C 10
ATOM 21026 O O . LYS A 1 65 ? -2.730 -5.086 -3.573 1.00 0.00 65 LYS A O 10
ATOM 21045 N N . CYS A 1 66 ? -0.652 -5.979 -3.386 1.00 0.00 66 CYS A N 10
ATOM 21046 C CA . CYS A 1 66 ? -0.069 -5.186 -4.472 1.00 0.00 66 CYS A CA 10
ATOM 21047 C C . CYS A 1 66 ? 0.734 -6.084 -5.416 1.00 0.00 66 CYS A C 10
ATOM 21048 O O . CYS A 1 66 ? 0.695 -7.294 -5.281 1.00 0.00 66 CYS A O 10
ATOM 21056 N N . THR A 1 67 ? 1.443 -5.481 -6.387 1.00 0.00 67 THR A N 10
ATOM 21057 C CA . THR A 1 67 ? 2.210 -6.251 -7.382 1.00 0.00 67 THR A CA 10
ATOM 21058 C C . THR A 1 67 ? 3.087 -7.309 -6.691 1.00 0.00 67 THR A C 10
ATOM 21059 O O . THR A 1 67 ? 3.169 -8.452 -7.153 1.00 0.00 67 THR A O 10
ATOM 21070 N N . GLY A 1 68 ? 3.705 -6.927 -5.571 1.00 0.00 68 GLY A N 10
ATOM 21071 C CA . GLY A 1 68 ? 4.541 -7.854 -4.796 1.00 0.00 68 GLY A CA 10
ATOM 21072 C C . GLY A 1 68 ? 6.025 -7.799 -5.201 1.00 0.00 68 GLY A C 10
ATOM 21073 O O . GLY A 1 68 ? 6.875 -8.373 -4.515 1.00 0.00 68 GLY A O 10
ATOM 21077 N N . ASN A 1 69 ? 6.330 -7.104 -6.309 1.00 0.00 69 ASN A N 10
ATOM 21078 C CA . ASN A 1 69 ? 7.719 -6.977 -6.783 1.00 0.00 69 ASN A CA 10
ATOM 21079 C C . ASN A 1 69 ? 8.291 -5.575 -6.517 1.00 0.00 69 ASN A C 10
ATOM 21080 O O . ASN A 1 69 ? 9.512 -5.385 -6.549 1.00 0.00 69 ASN A O 10
ATOM 21091 N N . HIS A 1 70 ? 7.406 -4.596 -6.273 1.00 0.00 70 HIS A N 10
ATOM 21092 C CA . HIS A 1 70 ? 7.825 -3.220 -6.020 1.00 0.00 70 HIS A CA 10
ATOM 21093 C C . HIS A 1 70 ? 8.194 -3.024 -4.545 1.00 0.00 70 HIS A C 10
ATOM 21094 O O . HIS A 1 70 ? 7.597 -3.648 -3.659 1.00 0.00 70 HIS A O 10
ATOM 21108 N N . LEU A 1 71 ? 9.196 -2.169 -4.293 1.00 0.00 71 LEU A N 10
ATOM 21109 C CA . LEU A 1 71 ? 9.658 -1.898 -2.927 1.00 0.00 71 LEU A CA 10
ATOM 21110 C C . LEU A 1 71 ? 8.651 -1.043 -2.167 1.00 0.00 71 LEU A C 10
ATOM 21111 O O . LEU A 1 71 ? 8.083 -0.095 -2.718 1.00 0.00 71 LEU A O 10
ATOM 21127 N N . ILE A 1 72 ? 8.488 -1.353 -0.881 1.00 0.00 72 ILE A N 10
ATOM 21128 C CA . ILE A 1 72 ? 7.609 -0.592 0.005 1.00 0.00 72 ILE A CA 10
ATOM 21129 C C . ILE A 1 72 ? 8.393 -0.157 1.238 1.00 0.00 72 ILE A C 10
ATOM 21130 O O . ILE A 1 72 ? 9.389 -0.796 1.594 1.00 0.00 72 ILE A O 10
ATOM 21146 N N . ARG A 1 73 ? 7.965 0.941 1.868 1.00 0.00 73 ARG A N 10
ATOM 21147 C CA . ARG A 1 73 ? 8.680 1.456 3.041 1.00 0.00 73 ARG A CA 10
ATOM 21148 C C . ARG A 1 73 ? 8.445 0.588 4.268 1.00 0.00 73 ARG A C 10
ATOM 21149 O O . ARG A 1 73 ? 7.307 0.266 4.607 1.00 0.00 73 ARG A O 10
ATOM 21170 N N . THR A 1 74 ? 9.534 0.294 4.971 1.00 0.00 74 THR A N 10
ATOM 21171 C CA . THR A 1 74 ? 9.484 -0.443 6.228 1.00 0.00 74 THR A CA 10
ATOM 21172 C C . THR A 1 74 ? 10.326 0.289 7.262 1.00 0.00 74 THR A C 10
ATOM 21173 O O . THR A 1 74 ? 10.959 1.307 6.944 1.00 0.00 74 THR A O 10
ATOM 21184 N N . ASP A 1 75 ? 10.336 -0.220 8.490 1.00 0.00 75 ASP A N 10
ATOM 21185 C CA . ASP A 1 75 ? 11.111 0.402 9.563 1.00 0.00 75 ASP A CA 10
ATOM 21186 C C . ASP A 1 75 ? 12.586 0.488 9.164 1.00 0.00 75 ASP A C 10
ATOM 21187 O O . ASP A 1 75 ? 13.254 1.493 9.431 1.00 0.00 75 ASP A O 10
ATOM 21196 N N . LYS A 1 76 ? 13.079 -0.572 8.513 1.00 0.00 76 LYS A N 10
ATOM 21197 C CA . LYS A 1 76 ? 14.469 -0.628 8.054 1.00 0.00 76 LYS A CA 10
ATOM 21198 C C . LYS A 1 76 ? 14.680 0.194 6.754 1.00 0.00 76 LYS A C 10
ATOM 21199 O O . LYS A 1 76 ? 15.816 0.532 6.411 1.00 0.00 76 LYS A O 10
ATOM 21218 N N . GLY A 1 77 ? 13.574 0.515 6.044 1.00 0.00 77 GLY A N 10
ATOM 21219 C CA . GLY A 1 77 ? 13.649 1.301 4.794 1.00 0.00 77 GLY A CA 10
ATOM 21220 C C . GLY A 1 77 ? 12.900 0.605 3.651 1.00 0.00 77 GLY A C 10
ATOM 21221 O O . GLY A 1 77 ? 12.162 -0.351 3.882 1.00 0.00 77 GLY A O 10
ATOM 21225 N N . TRP A 1 78 ? 13.096 1.098 2.408 1.00 0.00 78 TRP A N 10
ATOM 21226 C CA . TRP A 1 78 ? 12.432 0.505 1.232 1.00 0.00 78 TRP A CA 10
ATOM 21227 C C . TRP A 1 78 ? 12.891 -0.934 1.046 1.00 0.00 78 TRP A C 10
ATOM 21228 O O . TRP A 1 78 ? 14.094 -1.213 1.010 1.00 0.00 78 TRP A O 10
ATOM 21249 N N . ILE A 1 79 ? 11.923 -1.845 0.935 1.00 0.00 79 ILE A N 10
ATOM 21250 C CA . ILE A 1 79 ? 12.212 -3.276 0.759 1.00 0.00 79 ILE A CA 10
ATOM 21251 C C . ILE A 1 79 ? 11.225 -3.902 -0.238 1.00 0.00 79 ILE A C 10
ATOM 21252 O O . ILE A 1 79 ? 10.025 -3.624 -0.189 1.00 0.00 79 ILE A O 10
ATOM 21268 N N . LYS A 1 80 ? 11.739 -4.780 -1.111 1.00 0.00 80 LYS A N 10
ATOM 21269 C CA . LYS A 1 80 ? 10.896 -5.477 -2.091 1.00 0.00 80 LYS A CA 10
ATOM 21270 C C . LYS A 1 80 ? 9.769 -6.209 -1.368 1.00 0.00 80 LYS A C 10
ATOM 21271 O O . LYS A 1 80 ? 10.004 -6.842 -0.338 1.00 0.00 80 LYS A O 10
ATOM 21290 N N . ALA A 1 81 ? 8.538 -6.089 -1.898 1.00 0.00 81 ALA A N 10
ATOM 21291 C CA . ALA A 1 81 ? 7.363 -6.700 -1.258 1.00 0.00 81 ALA A CA 10
ATOM 21292 C C . ALA A 1 81 ? 7.550 -8.205 -1.105 1.00 0.00 81 ALA A C 10
ATOM 21293 O O . ALA A 1 81 ? 7.210 -8.776 -0.063 1.00 0.00 81 ALA A O 10
ATOM 21300 N N . ALA A 1 82 ? 8.138 -8.831 -2.124 1.00 0.00 82 ALA A N 10
ATOM 21301 C CA . ALA A 1 82 ? 8.430 -10.264 -2.088 1.00 0.00 82 ALA A CA 10
ATOM 21302 C C . ALA A 1 82 ? 9.393 -10.589 -0.936 1.00 0.00 82 ALA A C 10
ATOM 21303 O O . ALA A 1 82 ? 9.286 -11.641 -0.303 1.00 0.00 82 ALA A O 10
ATOM 21310 N N . ASN A 1 83 ? 10.351 -9.678 -0.698 1.00 0.00 83 ASN A N 10
ATOM 21311 C CA . ASN A 1 83 ? 11.367 -9.859 0.348 1.00 0.00 83 ASN A CA 10
ATOM 21312 C C . ASN A 1 83 ? 10.782 -9.684 1.755 1.00 0.00 83 ASN A C 10
ATOM 21313 O O . ASN A 1 83 ? 11.311 -10.247 2.720 1.00 0.00 83 ASN A O 10
ATOM 21324 N N . ILE A 1 84 ? 9.710 -8.880 1.874 1.00 0.00 84 ILE A N 10
ATOM 21325 C CA . ILE A 1 84 ? 9.090 -8.618 3.182 1.00 0.00 84 ILE A CA 10
ATOM 21326 C C . ILE A 1 84 ? 8.770 -9.935 3.906 1.00 0.00 84 ILE A C 10
ATOM 21327 O O . ILE A 1 84 ? 8.249 -10.880 3.310 1.00 0.00 84 ILE A O 10
ATOM 21343 N N . THR A 1 85 ? 9.100 -9.969 5.196 1.00 0.00 85 THR A N 10
ATOM 21344 C CA . THR A 1 85 ? 8.869 -11.140 6.043 1.00 0.00 85 THR A CA 10
ATOM 21345 C C . THR A 1 85 ? 8.019 -10.728 7.263 1.00 0.00 85 THR A C 10
ATOM 21346 O O . THR A 1 85 ? 8.088 -9.571 7.673 1.00 0.00 85 THR A O 10
ATOM 21357 N N . PRO A 1 86 ? 7.177 -11.626 7.833 1.00 0.00 86 PRO A N 10
ATOM 21358 C CA . PRO A 1 86 ? 6.303 -11.273 8.996 1.00 0.00 86 PRO A CA 10
ATOM 21359 C C . PRO A 1 86 ? 7.005 -10.359 10.022 1.00 0.00 86 PRO A C 10
ATOM 21360 O O . PRO A 1 86 ? 6.362 -9.519 10.657 1.00 0.00 86 PRO A O 10
ATOM 21371 N N . LYS A 1 87 ? 8.318 -10.541 10.177 1.00 0.00 87 LYS A N 10
ATOM 21372 C CA . LYS A 1 87 ? 9.105 -9.747 11.135 1.00 0.00 87 LYS A CA 10
ATOM 21373 C C . LYS A 1 87 ? 9.048 -8.249 10.794 1.00 0.00 87 LYS A C 10
ATOM 21374 O O . LYS A 1 87 ? 8.992 -7.404 11.692 1.00 0.00 87 LYS A O 10
ATOM 21393 N N . MET A 1 88 ? 9.108 -7.936 9.496 1.00 0.00 88 MET A N 10
ATOM 21394 C CA . MET A 1 88 ? 9.116 -6.544 9.032 1.00 0.00 88 MET A CA 10
ATOM 21395 C C . MET A 1 88 ? 7.943 -5.755 9.623 1.00 0.00 88 MET A C 10
ATOM 21396 O O . MET A 1 88 ? 6.804 -6.247 9.681 1.00 0.00 88 MET A O 10
ATOM 21410 N N . LYS A 1 89 ? 8.233 -4.511 10.022 1.00 0.00 89 LYS A N 10
ATOM 21411 C CA . LYS A 1 89 ? 7.216 -3.611 10.561 1.00 0.00 89 LYS A CA 10
ATOM 21412 C C . LYS A 1 89 ? 7.199 -2.322 9.761 1.00 0.00 89 LYS A C 10
ATOM 21413 O O . LYS A 1 89 ? 8.251 -1.841 9.335 1.00 0.00 89 LYS A O 10
ATOM 21432 N N . ILE A 1 90 ? 5.999 -1.781 9.529 1.00 0.00 90 ILE A N 10
ATOM 21433 C CA . ILE A 1 90 ? 5.850 -0.548 8.737 1.00 0.00 90 ILE A CA 10
ATOM 21434 C C . ILE A 1 90 ? 5.043 0.500 9.499 1.00 0.00 90 ILE A C 10
ATOM 21435 O O . ILE A 1 90 ? 3.948 0.217 9.992 1.00 0.00 90 ILE A O 10
ATOM 21451 N N . LEU A 1 91 ? 5.585 1.722 9.561 1.00 0.00 91 LEU A N 10
ATOM 21452 C CA . LEU A 1 91 ? 4.908 2.831 10.230 1.00 0.00 91 LEU A CA 10
ATOM 21453 C C . LEU A 1 91 ? 3.654 3.226 9.457 1.00 0.00 91 LEU A C 10
ATOM 21454 O O . LEU A 1 91 ? 3.690 3.373 8.232 1.00 0.00 91 LEU A O 10
ATOM 21470 N N . SER A 1 92 ? 2.539 3.377 10.182 1.00 0.00 92 SER A N 10
ATOM 21471 C CA . SER A 1 92 ? 1.259 3.746 9.571 1.00 0.00 92 SER A CA 10
ATOM 21472 C C . SER A 1 92 ? 0.717 5.062 10.189 1.00 0.00 92 SER A C 10
ATOM 21473 O O . SER A 1 92 ? 0.838 5.259 11.402 1.00 0.00 92 SER A O 10
ATOM 21481 N N . PRO A 1 93 ? 0.132 5.985 9.380 1.00 0.00 93 PRO A N 10
ATOM 21482 C CA . PRO A 1 93 ? -0.398 7.287 9.909 1.00 0.00 93 PRO A CA 10
ATOM 21483 C C . PRO A 1 93 ? -1.673 7.101 10.722 1.00 0.00 93 PRO A C 10
ATOM 21484 O O . PRO A 1 93 ? -2.467 6.194 10.456 1.00 0.00 93 PRO A O 10
ATOM 21495 N N . GLU A 1 94 ? -1.865 7.985 11.701 1.00 0.00 94 GLU A N 10
ATOM 21496 C CA . GLU A 1 94 ? -3.048 7.954 12.560 1.00 0.00 94 GLU A CA 10
ATOM 21497 C C . GLU A 1 94 ? -3.770 9.289 12.495 1.00 0.00 94 GLU A C 10
ATOM 21498 O O . GLU A 1 94 ? -3.140 10.351 12.591 1.00 0.00 94 GLU A O 10
ATOM 21510 N N . ILE A 1 95 ? -5.091 9.227 12.304 1.00 0.00 95 ILE A N 10
ATOM 21511 C CA . ILE A 1 95 ? -5.914 10.429 12.182 1.00 0.00 95 ILE A CA 10
ATOM 21512 C C . ILE A 1 95 ? -6.457 10.860 13.547 1.00 0.00 95 ILE A C 10
ATOM 21513 O O . ILE A 1 95 ? -7.172 10.108 14.215 1.00 0.00 95 ILE A O 10
ATOM 21529 N N . ASP A 1 96 ? -6.107 12.080 13.935 1.00 0.00 96 ASP A N 10
ATOM 21530 C CA . ASP A 1 96 ? -6.533 12.660 15.202 1.00 0.00 96 ASP A CA 10
ATOM 21531 C C . ASP A 1 96 ? -6.254 14.179 15.176 1.00 0.00 96 ASP A C 10
ATOM 21532 O O . ASP A 1 96 ? -6.098 14.751 14.091 1.00 0.00 96 ASP A O 10
ATOM 21541 N N . ALA A 1 97 ? -6.167 14.824 16.358 1.00 0.00 97 ALA A N 10
ATOM 21542 C CA . ALA A 1 97 ? -5.877 16.261 16.416 1.00 0.00 97 ALA A CA 10
ATOM 21543 C C . ALA A 1 97 ? -4.541 16.542 15.726 1.00 0.00 97 ALA A C 10
ATOM 21544 O O . ALA A 1 97 ? -4.414 17.507 14.965 1.00 0.00 97 ALA A O 10
ATOM 21551 N N . ALA A 1 98 ? -3.574 15.641 15.939 1.00 0.00 98 ALA A N 10
ATOM 21552 C CA . ALA A 1 98 ? -2.274 15.721 15.287 1.00 0.00 98 ALA A CA 10
ATOM 21553 C C . ALA A 1 98 ? -1.874 14.334 14.795 1.00 0.00 98 ALA A C 10
ATOM 21554 O O . ALA A 1 98 ? -1.967 13.361 15.543 1.00 0.00 98 ALA A O 10
ATOM 21561 N N . VAL A 1 99 ? -1.462 14.244 13.527 1.00 0.00 99 VAL A N 10
ATOM 21562 C CA . VAL A 1 99 ? -1.094 12.955 12.925 1.00 0.00 99 VAL A CA 10
ATOM 21563 C C . VAL A 1 99 ? -0.031 12.243 13.756 1.00 0.00 99 VAL A C 10
ATOM 21564 O O . VAL A 1 99 ? 0.952 12.856 14.186 1.00 0.00 99 VAL A O 10
ATOM 21577 N N . LYS A 1 100 ? -0.240 10.944 13.972 1.00 0.00 100 LYS A N 10
ATOM 21578 C CA . LYS A 1 100 ? 0.696 10.120 14.752 1.00 0.00 100 LYS A CA 10
ATOM 21579 C C . LYS A 1 100 ? 1.089 8.862 13.989 1.00 0.00 100 LYS A C 10
ATOM 21580 O O . LYS A 1 100 ? 0.308 8.342 13.198 1.00 0.00 100 LYS A O 10
ATOM 21599 N N . THR A 1 101 ? 2.312 8.380 14.237 1.00 0.00 101 THR A N 10
ATOM 21600 C CA . THR A 1 101 ? 2.815 7.180 13.568 1.00 0.00 101 THR A CA 10
ATOM 21601 C C . THR A 1 101 ? 2.724 5.964 14.477 1.00 0.00 101 THR A C 10
ATOM 21602 O O . THR A 1 101 ? 2.922 6.065 15.692 1.00 0.00 101 THR A O 10
ATOM 21613 N N . ALA A 1 102 ? 2.455 4.809 13.867 1.00 0.00 102 ALA A N 10
ATOM 21614 C CA . ALA A 1 102 ? 2.369 3.545 14.600 1.00 0.00 102 ALA A CA 10
ATOM 21615 C C . ALA A 1 102 ? 2.778 2.383 13.704 1.00 0.00 102 ALA A C 10
ATOM 21616 O O . ALA A 1 102 ? 2.169 2.159 12.654 1.00 0.00 102 ALA A O 10
ATOM 21623 N N . LEU A 1 103 ? 3.807 1.643 14.128 1.00 0.00 103 LEU A N 10
ATOM 21624 C CA . LEU A 1 103 ? 4.301 0.499 13.359 1.00 0.00 103 LEU A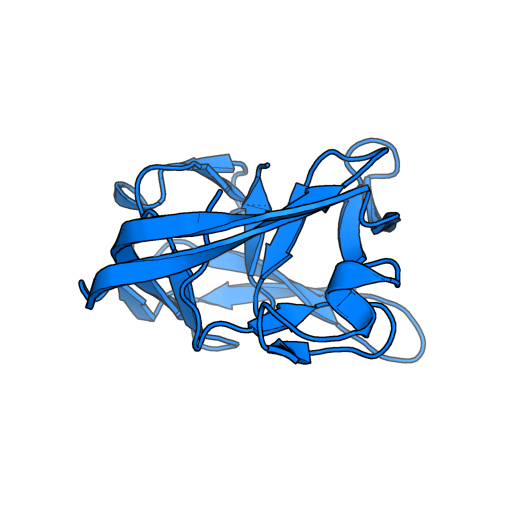 CA 10
ATOM 21625 C C . LEU A 1 103 ? 3.339 -0.671 13.453 1.00 0.00 103 LEU A C 10
ATOM 21626 O O . LEU A 1 103 ? 2.764 -0.928 14.516 1.00 0.00 103 LEU A O 10
ATOM 21642 N N . GLN A 1 104 ? 3.195 -1.398 12.341 1.00 0.00 104 GLN A N 10
ATOM 21643 C CA . GLN A 1 104 ? 2.331 -2.574 12.296 1.00 0.00 104 GLN A CA 10
ATOM 21644 C C . GLN A 1 104 ? 3.166 -3.822 11.986 1.00 0.00 104 GLN A C 10
ATOM 21645 O O . GLN A 1 104 ? 4.101 -3.768 11.182 1.00 0.00 104 GLN A O 10
ATOM 21659 N N . ASP A 1 105 ? 2.855 -4.916 12.678 1.00 0.00 105 ASP A N 10
ATOM 21660 C CA . ASP A 1 105 ? 3.602 -6.169 12.552 1.00 0.00 105 ASP A CA 10
ATOM 21661 C C . ASP A 1 105 ? 3.020 -7.055 11.472 1.00 0.00 105 ASP A C 10
ATOM 21662 O O . ASP A 1 105 ? 1.849 -7.445 11.549 1.00 0.00 105 ASP A O 10
ATOM 21671 N N . VAL A 1 106 ? 3.843 -7.386 10.466 1.00 0.00 106 VAL A N 10
ATOM 21672 C CA . VAL A 1 106 ? 3.386 -8.244 9.378 1.00 0.00 106 VAL A CA 10
ATOM 21673 C C . VAL A 1 106 ? 3.108 -9.654 9.921 1.00 0.00 106 VAL A C 10
ATOM 21674 O O . VAL A 1 106 ? 4.023 -10.341 10.375 1.00 0.00 106 VAL A O 10
ATOM 21687 N N . GLU A 1 107 ? 1.840 -10.085 9.846 1.00 0.00 107 GLU A N 10
ATOM 21688 C CA . GLU A 1 107 ? 1.472 -11.432 10.274 1.00 0.00 107 GLU A CA 10
ATOM 21689 C C . GLU A 1 107 ? 2.045 -12.443 9.283 1.00 0.00 107 GLU A C 10
ATOM 21690 O O . GLU A 1 107 ? 2.677 -13.423 9.670 1.00 0.00 107 GLU A O 10
ATOM 21702 N N . SER A 1 108 ? 1.853 -12.146 7.988 1.00 0.00 108 SER A N 10
ATOM 21703 C CA . SER A 1 108 ? 2.374 -12.966 6.890 1.00 0.00 108 SER A CA 10
ATOM 21704 C C . SER A 1 108 ? 1.981 -12.360 5.549 1.00 0.00 108 SER A C 10
ATOM 21705 O O . SER A 1 108 ? 1.134 -11.471 5.491 1.00 0.00 108 SER A O 10
ATOM 21713 N N . ILE A 1 109 ? 2.571 -12.880 4.475 1.00 0.00 109 ILE A N 10
ATOM 21714 C CA . ILE A 1 109 ? 2.258 -12.428 3.111 1.00 0.00 109 ILE A CA 10
ATOM 21715 C C . ILE A 1 109 ? 1.681 -13.611 2.313 1.00 0.00 109 ILE A C 10
ATOM 21716 O O . ILE A 1 109 ? 2.302 -14.680 2.258 1.00 0.00 109 ILE A O 10
ATOM 21732 N N . GLU A 1 110 ? 0.487 -13.424 1.706 1.00 0.00 110 GLU A N 10
ATOM 21733 C CA . GLU A 1 110 ? -0.144 -14.524 0.929 1.00 0.00 110 GLU A CA 10
ATOM 21734 C C . GLU A 1 110 ? -0.500 -14.086 -0.483 1.00 0.00 110 GLU A C 10
ATOM 21735 O O . GLU A 1 110 ? -1.193 -13.096 -0.673 1.00 0.00 110 GLU A O 10
ATOM 21747 N N . LYS A 1 111 ? -0.021 -14.847 -1.476 1.00 0.00 111 LYS A N 10
ATOM 21748 C CA . LYS A 1 111 ? -0.277 -14.521 -2.878 1.00 0.00 111 LYS A CA 10
ATOM 21749 C C . LYS A 1 111 ? -1.703 -14.878 -3.302 1.00 0.00 111 LYS A C 10
ATOM 21750 O O . LYS A 1 111 ? -2.171 -15.998 -3.082 1.00 0.00 111 LYS A O 10
ATOM 21769 N N . LEU A 1 112 ? -2.361 -13.917 -3.944 1.00 0.00 112 LEU A N 10
ATOM 21770 C CA . LEU A 1 112 ? -3.726 -14.102 -4.461 1.00 0.00 112 LEU A CA 10
ATOM 21771 C C . LEU A 1 112 ? -3.725 -14.309 -5.990 1.00 0.00 112 LEU A C 10
ATOM 21772 O O . LEU A 1 112 ? -4.741 -14.709 -6.566 1.00 0.00 112 LEU A O 10
ATOM 21788 N N . GLY A 1 113 ? -2.573 -14.031 -6.638 1.00 0.00 113 GLY A N 10
ATOM 21789 C CA . GLY A 1 113 ? -2.444 -14.185 -8.079 1.00 0.00 113 GLY A CA 10
ATOM 21790 C C . GLY A 1 113 ? -3.046 -13.005 -8.820 1.00 0.00 113 GLY A C 10
ATOM 21791 O O . GLY A 1 113 ? -3.159 -11.905 -8.268 1.00 0.00 113 GLY A O 10
ATOM 21795 N N . VAL A 1 114 ? -3.415 -13.235 -10.086 1.00 0.00 114 VAL A N 10
ATOM 21796 C CA . VAL A 1 114 ? -3.989 -12.180 -10.924 1.00 0.00 114 VAL A CA 10
ATOM 21797 C C . VAL A 1 114 ? -5.328 -11.709 -10.401 1.00 0.00 114 VAL A C 10
ATOM 21798 O O . VAL A 1 114 ? -6.139 -12.499 -9.913 1.00 0.00 114 VAL A O 10
ATOM 21811 N N . ASN A 1 115 ? -5.522 -10.404 -10.483 1.00 0.00 115 ASN A N 10
ATOM 21812 C CA . ASN A 1 115 ? -6.719 -9.746 -10.002 1.00 0.00 115 ASN A CA 10
ATOM 21813 C C . ASN A 1 115 ? -6.919 -8.444 -10.758 1.00 0.00 115 ASN A C 10
ATOM 21814 O O . ASN A 1 115 ? -6.051 -8.039 -11.541 1.00 0.00 115 ASN A O 10
ATOM 21825 N N . HIS A 1 116 ? -8.006 -7.731 -10.437 1.00 0.00 116 HIS A N 10
ATOM 21826 C CA . HIS A 1 116 ? -8.221 -6.407 -10.995 1.00 0.00 116 HIS A CA 10
ATOM 21827 C C . HIS A 1 116 ? -7.292 -5.461 -10.257 1.00 0.00 116 HIS A C 10
ATOM 21828 O O . HIS A 1 116 ? -7.306 -5.426 -9.033 1.00 0.00 116 HIS A O 10
ATOM 21842 N N . VAL A 1 117 ? -6.398 -4.797 -10.993 1.00 0.00 117 VAL A N 10
ATOM 21843 C CA . VAL A 1 117 ? -5.363 -3.952 -10.368 1.00 0.00 117 VAL A CA 10
ATOM 21844 C C . VAL A 1 117 ? -5.431 -2.508 -10.888 1.00 0.00 117 VAL A C 10
ATOM 21845 O O . VAL A 1 117 ? -5.451 -2.268 -12.095 1.00 0.00 117 VAL A O 10
ATOM 21858 N N . TYR A 1 118 ? -5.505 -1.562 -9.945 1.00 0.00 118 TYR A N 10
ATOM 21859 C CA . TYR A 1 118 ? -5.599 -0.134 -10.263 1.00 0.00 118 TYR A CA 10
ATOM 21860 C C . TYR A 1 118 ? -4.646 0.642 -9.344 1.00 0.00 118 TYR A C 10
ATOM 21861 O O . TYR A 1 118 ? -4.348 0.187 -8.232 1.00 0.00 118 TYR A O 10
ATOM 21879 N N . ASP A 1 119 ? -4.166 1.802 -9.809 1.00 0.00 119 ASP A N 10
ATOM 21880 C CA . ASP A 1 119 ? -3.247 2.627 -9.013 1.00 0.00 119 ASP A CA 10
ATOM 21881 C C . ASP A 1 119 ? -3.243 4.077 -9.512 1.00 0.00 119 ASP A C 10
ATOM 21882 O O . ASP A 1 119 ? -3.843 4.373 -10.539 1.00 0.00 119 ASP A O 10
ATOM 21891 N N . ILE A 1 120 ? -2.526 4.966 -8.798 1.00 0.00 120 ILE A N 10
ATOM 21892 C CA . ILE A 1 120 ? -2.414 6.375 -9.229 1.00 0.00 120 ILE A CA 10
ATOM 21893 C C . ILE A 1 120 ? -1.003 6.925 -8.981 1.00 0.00 120 ILE A C 10
ATOM 21894 O O . ILE A 1 120 ? -0.226 6.349 -8.213 1.00 0.00 120 ILE A O 10
ATOM 21910 N N . GLU A 1 121 ? -0.700 8.049 -9.624 1.00 0.00 121 GLU A N 10
ATOM 21911 C CA . GLU A 1 121 ? 0.593 8.714 -9.478 1.00 0.00 121 GLU A CA 10
ATOM 21912 C C . GLU A 1 121 ? 0.411 10.001 -8.676 1.00 0.00 121 GLU A C 10
ATOM 21913 O O . GLU A 1 121 ? -0.694 10.554 -8.643 1.00 0.00 121 GLU A O 10
ATOM 21925 N N . VAL A 1 122 ? 1.478 10.458 -7.987 1.00 0.00 122 VAL A N 10
ATOM 21926 C CA . VAL A 1 122 ? 1.374 11.666 -7.141 1.00 0.00 122 VAL A CA 10
ATOM 21927 C C . VAL A 1 122 ? 2.388 12.745 -7.550 1.00 0.00 122 VAL A C 10
ATOM 21928 O O . VAL A 1 122 ? 3.347 12.467 -8.274 1.00 0.00 122 VAL A O 10
ATOM 21941 N N . GLU A 1 123 ? 2.093 14.002 -7.163 1.00 0.00 123 GLU A N 10
ATOM 21942 C CA . GLU A 1 123 ? 2.913 15.155 -7.584 1.00 0.00 123 GLU A CA 10
ATOM 21943 C C . GLU A 1 123 ? 4.096 15.506 -6.649 1.00 0.00 123 GLU A C 10
ATOM 21944 O O . GLU A 1 123 ? 5.178 15.851 -7.140 1.00 0.00 123 GLU A O 10
ATOM 21956 N N . HIS A 1 124 ? 3.834 15.610 -5.330 1.00 0.00 124 HIS A N 10
ATOM 21957 C CA . HIS A 1 124 ? 4.848 16.164 -4.395 1.00 0.00 124 HIS A CA 10
ATOM 21958 C C . HIS A 1 124 ? 6.038 15.223 -4.094 1.00 0.00 124 HIS A C 10
ATOM 21959 O O . HIS A 1 124 ? 7.189 15.593 -4.357 1.00 0.00 124 HIS A O 10
ATOM 21973 N N . ASN A 1 125 ? 5.776 14.047 -3.486 1.00 0.00 125 ASN A N 10
ATOM 21974 C CA . ASN A 1 125 ? 6.881 13.131 -3.094 1.00 0.00 125 ASN A CA 10
ATOM 21975 C C . ASN A 1 125 ? 6.982 11.871 -3.956 1.00 0.00 125 ASN A C 10
ATOM 21976 O O . ASN A 1 125 ? 7.788 10.982 -3.654 1.00 0.00 125 ASN A O 10
ATOM 21987 N N . HIS A 1 126 ? 6.186 11.793 -5.028 1.00 0.00 126 HIS A N 10
ATOM 21988 C CA . HIS A 1 126 ? 6.223 10.621 -5.924 1.00 0.00 126 HIS A CA 10
ATOM 21989 C C . HIS A 1 126 ? 5.968 9.308 -5.142 1.00 0.00 126 HIS A C 10
ATOM 21990 O O . HIS A 1 126 ? 6.353 8.226 -5.597 1.00 0.00 126 HIS A O 10
ATOM 22004 N N . ASN A 1 127 ? 5.314 9.417 -3.968 1.00 0.00 127 ASN A N 10
ATOM 22005 C CA . ASN A 1 127 ? 5.008 8.245 -3.134 1.00 0.00 127 ASN A CA 10
ATOM 22006 C C . ASN A 1 127 ? 3.589 8.346 -2.571 1.00 0.00 127 ASN A C 10
ATOM 22007 O O . ASN A 1 127 ? 3.055 9.447 -2.439 1.00 0.00 127 ASN A O 10
ATOM 22018 N N . PHE A 1 128 ? 2.993 7.194 -2.210 1.00 0.00 128 PHE A N 10
ATOM 22019 C CA . PHE A 1 128 ? 1.643 7.184 -1.624 1.00 0.00 128 PHE A CA 10
ATOM 22020 C C . PHE A 1 128 ? 1.460 6.005 -0.666 1.00 0.00 128 PHE A C 10
ATOM 22021 O O . PHE A 1 128 ? 2.241 5.051 -0.690 1.00 0.00 128 PHE A O 10
ATOM 22038 N N . VAL A 1 129 ? 0.433 6.094 0.186 1.00 0.00 129 VAL A N 10
ATOM 22039 C CA . VAL A 1 129 ? 0.154 5.044 1.177 1.00 0.00 129 VAL A CA 10
ATOM 22040 C C . VAL A 1 129 ? -1.151 4.315 0.834 1.00 0.00 129 VAL A C 10
ATOM 22041 O O . VAL A 1 129 ? -2.212 4.939 0.734 1.00 0.00 129 VAL A O 10
ATOM 22054 N N . ALA A 1 130 ? -1.061 2.987 0.695 1.00 0.00 130 ALA A N 10
ATOM 22055 C CA . ALA A 1 130 ? -2.229 2.156 0.404 1.00 0.00 130 ALA A CA 10
ATOM 22056 C C . ALA A 1 130 ? -2.598 1.313 1.622 1.00 0.00 130 ALA A C 10
ATOM 22057 O O . ALA A 1 130 ? -1.762 0.576 2.151 1.00 0.00 130 ALA A O 10
ATOM 22064 N N . ASN A 1 131 ? -3.861 1.424 2.060 1.00 0.00 131 ASN A N 10
ATOM 22065 C CA . ASN A 1 131 ? -4.351 0.672 3.225 1.00 0.00 131 ASN A CA 10
ATOM 22066 C C . ASN A 1 131 ? -3.513 0.995 4.483 1.00 0.00 131 ASN A C 10
ATOM 22067 O O . ASN A 1 131 ? -3.347 0.144 5.369 1.00 0.00 131 ASN A O 10
ATOM 22078 N N . GLY A 1 132 ? -2.977 2.227 4.547 1.00 0.00 132 GLY A N 10
ATOM 22079 C CA . GLY A 1 132 ? -2.138 2.636 5.685 1.00 0.00 132 GLY A CA 10
ATOM 22080 C C . GLY A 1 132 ? -0.682 2.128 5.540 1.00 0.00 132 GLY A C 10
ATOM 22081 O O . GLY A 1 132 ? 0.143 2.347 6.430 1.00 0.00 132 GLY A O 10
ATOM 22085 N N . LEU A 1 133 ? -0.380 1.457 4.408 1.00 0.00 133 LEU A N 10
ATOM 22086 C CA . LEU A 1 133 ? 0.962 0.933 4.147 1.00 0.00 133 LEU A CA 10
ATOM 22087 C C . LEU A 1 133 ? 1.655 1.797 3.086 1.00 0.00 133 LEU A C 10
ATOM 22088 O O . LEU A 1 133 ? 1.153 1.938 1.968 1.00 0.00 133 LEU A O 10
ATOM 22104 N N . LEU A 1 134 ? 2.801 2.384 3.455 1.00 0.00 134 LEU A N 10
ATOM 22105 C CA . LEU A 1 134 ? 3.550 3.255 2.542 1.00 0.00 134 LEU A CA 10
ATOM 22106 C C . LEU A 1 134 ? 4.159 2.461 1.383 1.00 0.00 134 LEU A C 10
ATOM 22107 O O . LEU A 1 134 ? 4.869 1.467 1.588 1.00 0.00 134 LEU A O 10
ATOM 22123 N N . VAL A 1 135 ? 3.865 2.922 0.162 1.00 0.00 135 VAL A N 10
ATOM 22124 C CA . VAL A 1 135 ? 4.355 2.268 -1.057 1.00 0.00 135 VAL A CA 10
ATOM 22125 C C . VAL A 1 135 ? 5.066 3.273 -1.982 1.00 0.00 135 VAL A C 10
ATOM 22126 O O . VAL A 1 135 ? 4.538 4.351 -2.279 1.00 0.00 135 VAL A O 10
ATOM 22139 N N . HIS A 1 136 ? 6.239 2.864 -2.470 1.00 0.00 136 HIS A N 10
ATOM 22140 C CA . HIS A 1 136 ? 7.021 3.662 -3.416 1.00 0.00 136 HIS A CA 10
ATOM 22141 C C . HIS A 1 136 ? 6.318 3.696 -4.780 1.00 0.00 136 HIS A C 10
ATOM 22142 O O . HIS A 1 136 ? 5.689 2.712 -5.183 1.00 0.00 136 HIS A O 10
ATOM 22156 N N . ASN A 1 137 ? 6.438 4.829 -5.483 1.00 0.00 137 ASN A N 10
ATOM 22157 C CA . ASN A 1 137 ? 5.826 4.984 -6.805 1.00 0.00 137 ASN A CA 10
ATOM 22158 C C . ASN A 1 137 ? 6.535 6.064 -7.616 1.00 0.00 137 ASN A C 10
ATOM 22159 O O . ASN A 1 137 ? 6.089 6.334 -8.718 1.00 0.00 137 ASN A O 10
ATOM 22171 N N . GLU A 1 1 ? 3.001 0.001 -5.565 1.00 0.00 1 GLU A N 11
ATOM 22172 C CA . GLU A 1 1 ? 2.736 0.822 -6.784 1.00 0.00 1 GLU A CA 11
ATOM 22173 C C . GLU A 1 1 ? 1.356 0.471 -7.348 1.00 0.00 1 GLU A C 11
ATOM 22174 O O . GLU A 1 1 ? 0.637 1.350 -7.832 1.00 0.00 1 GLU A O 11
ATOM 22188 N N . ALA A 1 2 ? 1.013 -0.821 -7.314 1.00 0.00 2 ALA A N 11
ATOM 22189 C CA . ALA A 1 2 ? -0.259 -1.299 -7.856 1.00 0.00 2 ALA A CA 11
ATOM 22190 C C . ALA A 1 2 ? -1.119 -1.929 -6.758 1.00 0.00 2 ALA A C 11
ATOM 22191 O O . ALA A 1 2 ? -0.617 -2.698 -5.944 1.00 0.00 2 ALA A O 11
ATOM 22198 N N . LEU A 1 3 ? -2.417 -1.581 -6.737 1.00 0.00 3 LEU A N 11
ATOM 22199 C CA . LEU A 1 3 ? -3.347 -2.100 -5.721 1.00 0.00 3 LEU A CA 11
ATOM 22200 C C . LEU A 1 3 ? -4.507 -2.836 -6.381 1.00 0.00 3 LEU A C 11
ATOM 22201 O O . LEU A 1 3 ? -4.987 -2.407 -7.416 1.00 0.00 3 LEU A O 11
ATOM 22217 N N . THR A 1 4 ? -4.973 -3.936 -5.761 1.00 0.00 4 THR A N 11
ATOM 22218 C CA . THR A 1 4 ? -6.111 -4.692 -6.322 1.00 0.00 4 THR A CA 11
ATOM 22219 C C . THR A 1 4 ? -7.370 -3.821 -6.301 1.00 0.00 4 THR A C 11
ATOM 22220 O O . THR A 1 4 ? -7.422 -2.825 -5.582 1.00 0.00 4 THR A O 11
ATOM 22231 N N . GLY A 1 5 ? -8.355 -4.171 -7.140 1.00 0.00 5 GLY A N 11
ATOM 22232 C CA . GLY A 1 5 ? -9.584 -3.379 -7.278 1.00 0.00 5 GLY A CA 11
ATOM 22233 C C . GLY A 1 5 ? -10.333 -3.248 -5.955 1.00 0.00 5 GLY A C 11
ATOM 22234 O O . GLY A 1 5 ? -10.870 -2.178 -5.648 1.00 0.00 5 GLY A O 11
ATOM 22238 N N . ASP A 1 6 ? -10.371 -4.333 -5.180 1.00 0.00 6 ASP A N 11
ATOM 22239 C CA . ASP A 1 6 ? -11.068 -4.321 -3.876 1.00 0.00 6 ASP A CA 11
ATOM 22240 C C . ASP A 1 6 ? -10.220 -3.668 -2.764 1.00 0.00 6 ASP A C 11
ATOM 22241 O O . ASP A 1 6 ? -10.693 -3.517 -1.632 1.00 0.00 6 ASP A O 11
ATOM 22250 N N . ALA A 1 7 ? -8.988 -3.247 -3.103 1.00 0.00 7 ALA A N 11
ATOM 22251 C CA . ALA A 1 7 ? -8.112 -2.572 -2.149 1.00 0.00 7 ALA A CA 11
ATOM 22252 C C . ALA A 1 7 ? -8.580 -1.141 -1.935 1.00 0.00 7 ALA A C 11
ATOM 22253 O O . ALA A 1 7 ? -9.312 -0.594 -2.767 1.00 0.00 7 ALA A O 11
ATOM 22260 N N . LEU A 1 8 ? -8.163 -0.536 -0.816 1.00 0.00 8 LEU A N 11
ATOM 22261 C CA . LEU A 1 8 ? -8.543 0.845 -0.501 1.00 0.00 8 LEU A CA 11
ATOM 22262 C C . LEU A 1 8 ? -7.313 1.692 -0.179 1.00 0.00 8 LEU A C 11
ATOM 22263 O O . LEU A 1 8 ? -6.335 1.199 0.398 1.00 0.00 8 LEU A O 11
ATOM 22279 N N . ILE A 1 9 ? -7.361 2.964 -0.586 1.00 0.00 9 ILE A N 11
ATOM 22280 C CA . ILE A 1 9 ? -6.245 3.888 -0.390 1.00 0.00 9 ILE A CA 11
ATOM 22281 C C . ILE A 1 9 ? -6.706 5.125 0.380 1.00 0.00 9 ILE A C 11
ATOM 22282 O O . ILE A 1 9 ? -7.778 5.684 0.098 1.00 0.00 9 ILE A O 11
ATOM 22298 N N . LEU A 1 10 ? -5.866 5.569 1.323 1.00 0.00 10 LEU A N 11
ATOM 22299 C CA . LEU A 1 10 ? -6.145 6.777 2.082 1.00 0.00 10 LEU A CA 11
ATOM 22300 C C . LEU A 1 10 ? -6.111 7.974 1.154 1.00 0.00 10 LEU A C 11
ATOM 22301 O O . LEU A 1 10 ? -5.275 8.041 0.250 1.00 0.00 10 LEU A O 11
ATOM 22317 N N . SER A 1 11 ? -7.051 8.891 1.350 1.00 0.00 11 SER A N 11
ATOM 22318 C CA . SER A 1 11 ? -7.173 10.065 0.499 1.00 0.00 11 SER A CA 11
ATOM 22319 C C . SER A 1 11 ? -7.554 11.297 1.323 1.00 0.00 11 SER A C 11
ATOM 22320 O O . SER A 1 11 ? -7.550 11.247 2.557 1.00 0.00 11 SER A O 11
ATOM 22328 N N . ASP A 1 12 ? -7.854 12.413 0.632 1.00 0.00 12 ASP A N 11
ATOM 22329 C CA . ASP A 1 12 ? -8.200 13.661 1.304 1.00 0.00 12 ASP A CA 11
ATOM 22330 C C . ASP A 1 12 ? -9.321 13.440 2.335 1.00 0.00 12 ASP A C 11
ATOM 22331 O O . ASP A 1 12 ? -9.341 14.093 3.383 1.00 0.00 12 ASP A O 11
ATOM 22340 N N . ARG A 1 13 ? -10.248 12.513 2.030 1.00 0.00 13 ARG A N 11
ATOM 22341 C CA . ARG A 1 13 ? -11.364 12.209 2.937 1.00 0.00 13 ARG A CA 11
ATOM 22342 C C . ARG A 1 13 ? -10.997 11.104 3.940 1.00 0.00 13 ARG A C 11
ATOM 22343 O O . ARG A 1 13 ? -11.495 11.099 5.072 1.00 0.00 13 ARG A O 11
ATOM 22364 N N . GLY A 1 14 ? -10.148 10.152 3.506 1.00 0.00 14 GLY A N 11
ATOM 22365 C CA . GLY A 1 14 ? -9.750 9.025 4.368 1.00 0.00 14 GLY A CA 11
ATOM 22366 C C . GLY A 1 14 ? -9.660 7.710 3.577 1.00 0.00 14 GLY A C 11
ATOM 22367 O O . GLY A 1 14 ? -9.316 7.710 2.392 1.00 0.00 14 GLY A O 11
ATOM 22371 N N . TRP A 1 15 ? -9.953 6.589 4.260 1.00 0.00 15 TRP A N 11
ATOM 22372 C CA . TRP A 1 15 ? -9.887 5.251 3.643 1.00 0.00 15 TRP A CA 11
ATOM 22373 C C . TRP A 1 15 ? -11.052 5.030 2.664 1.00 0.00 15 TRP A C 11
ATOM 22374 O O . TRP A 1 15 ? -12.199 4.855 3.087 1.00 0.00 15 TRP A O 11
ATOM 22395 N N . LEU A 1 16 ? -10.734 4.977 1.360 1.00 0.00 16 LEU A N 11
ATOM 22396 C CA . LEU A 1 16 ? -11.746 4.700 0.326 1.00 0.00 16 LEU A CA 11
ATOM 22397 C C . LEU A 1 16 ? -11.180 3.796 -0.781 1.00 0.00 16 LEU A C 11
ATOM 22398 O O . LEU A 1 16 ? -9.976 3.798 -1.038 1.00 0.00 16 LEU A O 11
ATOM 22414 N N . ARG A 1 17 ? -12.061 2.997 -1.403 1.00 0.00 17 ARG A N 11
ATOM 22415 C CA . ARG A 1 17 ? -11.654 2.040 -2.456 1.00 0.00 17 ARG A CA 11
ATOM 22416 C C . ARG A 1 17 ? -10.743 2.698 -3.507 1.00 0.00 17 ARG A C 11
ATOM 22417 O O . ARG A 1 17 ? -10.883 3.873 -3.823 1.00 0.00 17 ARG A O 11
ATOM 22438 N N . ILE A 1 18 ? -9.804 1.907 -4.029 1.00 0.00 18 ILE A N 11
ATOM 22439 C CA . ILE A 1 18 ? -8.817 2.381 -5.025 1.00 0.00 18 ILE A CA 11
ATOM 22440 C C . ILE A 1 18 ? -9.470 3.179 -6.164 1.00 0.00 18 ILE A C 11
ATOM 22441 O O . ILE A 1 18 ? -8.821 4.041 -6.769 1.00 0.00 18 ILE A O 11
ATOM 22457 N N . ASP A 1 19 ? -10.729 2.865 -6.477 1.00 0.00 19 ASP A N 11
ATOM 22458 C CA . ASP A 1 19 ? -11.443 3.533 -7.580 1.00 0.00 19 ASP A CA 11
ATOM 22459 C C . ASP A 1 19 ? -12.388 4.630 -7.057 1.00 0.00 19 ASP A C 11
ATOM 22460 O O . ASP A 1 19 ? -13.428 4.908 -7.658 1.00 0.00 19 ASP A O 11
ATOM 22469 N N . ASP A 1 20 ? -12.009 5.257 -5.933 1.00 0.00 20 ASP A N 11
ATOM 22470 C CA . ASP A 1 20 ? -12.828 6.319 -5.345 1.00 0.00 20 ASP A CA 11
ATOM 22471 C C . ASP A 1 20 ? -12.489 7.720 -5.939 1.00 0.00 20 ASP A C 11
ATOM 22472 O O . ASP A 1 20 ? -11.340 7.962 -6.363 1.00 0.00 20 ASP A O 11
ATOM 22481 N N . PRO A 1 21 ? -13.444 8.677 -5.922 1.00 0.00 21 PRO A N 11
ATOM 22482 C CA . PRO A 1 21 ? -13.192 10.074 -6.410 1.00 0.00 21 PRO A CA 11
ATOM 22483 C C . PRO A 1 21 ? -12.090 10.787 -5.613 1.00 0.00 21 PRO A C 11
ATOM 22484 O O . PRO A 1 21 ? -11.531 11.780 -6.080 1.00 0.00 21 PRO A O 11
ATOM 22495 N N . THR A 1 22 ? -11.867 10.339 -4.363 1.00 0.00 22 THR A N 11
ATOM 22496 C CA . THR A 1 22 ? -10.921 11.016 -3.467 1.00 0.00 22 THR A CA 11
ATOM 22497 C C . THR A 1 22 ? -9.463 10.933 -3.951 1.00 0.00 22 THR A C 11
ATOM 22498 O O . THR A 1 22 ? -8.783 11.958 -3.994 1.00 0.00 22 THR A O 11
ATOM 22509 N N . LEU A 1 23 ? -8.998 9.745 -4.404 1.00 0.00 23 LEU A N 11
ATOM 22510 C CA . LEU A 1 23 ? -7.628 9.659 -4.982 1.00 0.00 23 LEU A CA 11
ATOM 22511 C C . LEU A 1 23 ? -7.638 9.899 -6.495 1.00 0.00 23 LEU A C 11
ATOM 22512 O O . LEU A 1 23 ? -6.591 10.137 -7.094 1.00 0.00 23 LEU A O 11
ATOM 22528 N N . GLN A 1 24 ? -8.835 9.841 -7.114 1.00 0.00 24 GLN A N 11
ATOM 22529 C CA . GLN A 1 24 ? -8.961 10.085 -8.553 1.00 0.00 24 GLN A CA 11
ATOM 22530 C C . GLN A 1 24 ? -9.051 11.598 -8.865 1.00 0.00 24 GLN A C 11
ATOM 22531 O O . GLN A 1 24 ? -8.739 12.016 -9.985 1.00 0.00 24 GLN A O 11
ATOM 22545 N N . GLU A 1 25 ? -9.528 12.407 -7.887 1.00 0.00 25 GLU A N 11
ATOM 22546 C CA . GLU A 1 25 ? -9.704 13.859 -8.114 1.00 0.00 25 GLU A CA 11
ATOM 22547 C C . GLU A 1 25 ? -9.147 14.740 -6.972 1.00 0.00 25 GLU A C 11
ATOM 22548 O O . GLU A 1 25 ? -9.090 15.966 -7.121 1.00 0.00 25 GLU A O 11
ATOM 22560 N N . CYS A 1 26 ? -8.761 14.128 -5.832 1.00 0.00 26 CYS A N 11
ATOM 22561 C CA . CYS A 1 26 ? -8.246 14.894 -4.686 1.00 0.00 26 CYS A CA 11
ATOM 22562 C C . CYS A 1 26 ? -6.904 14.352 -4.209 1.00 0.00 26 CYS A C 11
ATOM 22563 O O . CYS A 1 26 ? -6.428 13.331 -4.702 1.00 0.00 26 CYS A O 11
ATOM 22571 N N . ARG A 1 27 ? -6.275 15.087 -3.290 1.00 0.00 27 ARG A N 11
ATOM 22572 C CA . ARG A 1 27 ? -4.944 14.738 -2.782 1.00 0.00 27 ARG A CA 11
ATOM 22573 C C . ARG A 1 27 ? -4.934 13.380 -2.084 1.00 0.00 27 ARG A C 11
ATOM 22574 O O . ARG A 1 27 ? -5.955 12.921 -1.559 1.00 0.00 27 ARG A O 11
ATOM 22595 N N . VAL A 1 28 ? -3.754 12.752 -2.082 1.00 0.00 28 VAL A N 11
ATOM 22596 C CA . VAL A 1 28 ? -3.555 11.444 -1.453 1.00 0.00 28 VAL A CA 11
ATOM 22597 C C . VAL A 1 28 ? -2.385 11.517 -0.448 1.00 0.00 28 VAL A C 11
ATOM 22598 O O . VAL A 1 28 ? -1.402 12.227 -0.685 1.00 0.00 28 VAL A O 11
ATOM 22611 N N . LEU A 1 29 ? -2.523 10.807 0.687 1.00 0.00 29 LEU A N 11
ATOM 22612 C CA . LEU A 1 29 ? -1.495 10.831 1.735 1.00 0.00 29 LEU A CA 11
ATOM 22613 C C . LEU A 1 29 ? -0.236 10.085 1.313 1.00 0.00 29 LEU A C 11
ATOM 22614 O O . LEU A 1 29 ? -0.303 9.008 0.715 1.00 0.00 29 LEU A O 11
ATOM 22630 N N . SER A 1 30 ? 0.913 10.683 1.631 1.00 0.00 30 SER A N 11
ATOM 22631 C CA . SER A 1 30 ? 2.218 10.113 1.300 1.00 0.00 30 SER A CA 11
ATOM 22632 C C . SER A 1 30 ? 3.233 10.521 2.356 1.00 0.00 30 SER A C 11
ATOM 22633 O O . SER A 1 30 ? 2.947 11.400 3.180 1.00 0.00 30 SER A O 11
ATOM 22641 N N . TYR A 1 31 ? 4.435 9.919 2.314 1.00 0.00 31 TYR A N 11
ATOM 22642 C CA . TYR A 1 31 ? 5.482 10.267 3.262 1.00 0.00 31 TYR A CA 11
ATOM 22643 C C . TYR A 1 31 ? 6.550 11.050 2.543 1.00 0.00 31 TYR A C 11
ATOM 22644 O O . TYR A 1 31 ? 7.302 10.487 1.736 1.00 0.00 31 TYR A O 11
ATOM 22662 N N . ASN A 1 32 ? 6.609 12.353 2.819 1.00 0.00 32 ASN A N 11
ATOM 22663 C CA . ASN A 1 32 ? 7.584 13.210 2.172 1.00 0.00 32 ASN A CA 11
ATOM 22664 C C . ASN A 1 32 ? 8.947 12.990 2.782 1.00 0.00 32 ASN A C 11
ATOM 22665 O O . ASN A 1 32 ? 9.209 13.435 3.884 1.00 0.00 32 ASN A O 11
ATOM 22676 N N . GLU A 1 33 ? 9.798 12.269 2.059 1.00 0.00 33 GLU A N 11
ATOM 22677 C CA . GLU A 1 33 ? 11.155 11.962 2.530 1.00 0.00 33 GLU A CA 11
ATOM 22678 C C . GLU A 1 33 ? 11.967 13.238 2.752 1.00 0.00 33 GLU A C 11
ATOM 22679 O O . GLU A 1 33 ? 12.761 13.323 3.695 1.00 0.00 33 GLU A O 11
ATOM 22691 N N . SER A 1 34 ? 11.782 14.214 1.860 1.00 0.00 34 SER A N 11
ATOM 22692 C CA . SER A 1 34 ? 12.511 15.481 1.928 1.00 0.00 34 SER A CA 11
ATOM 22693 C C . SER A 1 34 ? 12.202 16.220 3.229 1.00 0.00 34 SER A C 11
ATOM 22694 O O . SER A 1 34 ? 13.103 16.737 3.894 1.00 0.00 34 SER A O 11
ATOM 22702 N N . THR A 1 35 ? 10.918 16.267 3.570 1.00 0.00 35 THR A N 11
ATOM 22703 C CA . THR A 1 35 ? 10.446 16.947 4.784 1.00 0.00 35 THR A CA 11
ATOM 22704 C C . THR A 1 35 ? 10.526 16.025 6.024 1.00 0.00 35 THR A C 11
ATOM 22705 O O . THR A 1 35 ? 10.514 16.502 7.160 1.00 0.00 35 THR A O 11
ATOM 22716 N N . GLN A 1 36 ? 10.534 14.712 5.783 1.00 0.00 36 GLN A N 11
ATOM 22717 C CA . GLN A 1 36 ? 10.530 13.699 6.851 1.00 0.00 36 GLN A CA 11
ATOM 22718 C C . GLN A 1 36 ? 9.226 13.773 7.677 1.00 0.00 36 GLN A C 11
ATOM 22719 O O . GLN A 1 36 ? 9.212 13.458 8.873 1.00 0.00 36 GLN A O 11
ATOM 22733 N N . GLN A 1 37 ? 8.129 14.184 7.013 1.00 0.00 37 GLN A N 11
ATOM 22734 C CA . GLN A 1 37 ? 6.815 14.297 7.659 1.00 0.00 37 GLN A CA 11
ATOM 22735 C C . GLN A 1 37 ? 5.693 13.896 6.690 1.00 0.00 37 GLN A C 11
ATOM 22736 O O . GLN A 1 37 ? 5.896 13.878 5.466 1.00 0.00 37 GLN A O 11
ATOM 22750 N N . TRP A 1 38 ? 4.499 13.606 7.242 1.00 0.00 38 TRP A N 11
ATOM 22751 C CA . TRP A 1 38 ? 3.337 13.251 6.414 1.00 0.00 38 TRP A CA 11
ATOM 22752 C C . TRP A 1 38 ? 2.814 14.485 5.690 1.00 0.00 38 TRP A C 11
ATOM 22753 O O . TRP A 1 38 ? 2.659 15.549 6.300 1.00 0.00 38 TRP A O 11
ATOM 22774 N N . GLU A 1 39 ? 2.530 14.333 4.392 1.00 0.00 39 GLU A N 11
ATOM 22775 C CA . GLU A 1 39 ? 2.010 15.439 3.582 1.00 0.00 39 GLU A CA 11
ATOM 22776 C C . GLU A 1 39 ? 1.071 14.925 2.494 1.00 0.00 39 GLU A C 11
ATOM 22777 O O . GLU A 1 39 ? 1.199 13.781 2.037 1.00 0.00 39 GLU A O 11
ATOM 22789 N N . TRP A 1 40 ? 0.153 15.796 2.052 1.00 0.00 40 TRP A N 11
ATOM 22790 C CA . TRP A 1 40 ? -0.780 15.457 0.974 1.00 0.00 40 TRP A CA 11
ATOM 22791 C C . TRP A 1 40 ? -0.166 15.807 -0.379 1.00 0.00 40 TRP A C 11
ATOM 22792 O O . TRP A 1 40 ? 0.404 16.888 -0.554 1.00 0.00 40 TRP A O 11
ATOM 22813 N N . GLN A 1 41 ? -0.291 14.880 -1.325 1.00 0.00 41 GLN A N 11
ATOM 22814 C CA . GLN A 1 41 ? 0.243 15.064 -2.674 1.00 0.00 41 GLN A CA 11
ATOM 22815 C C . GLN A 1 41 ? -0.898 15.051 -3.673 1.00 0.00 41 GLN A C 11
ATOM 22816 O O . GLN A 1 41 ? -1.975 14.526 -3.369 1.00 0.00 41 GLN A O 11
ATOM 22830 N N . GLN A 1 42 ? -0.679 15.645 -4.860 1.00 0.00 42 GLN A N 11
ATOM 22831 C CA . GLN A 1 42 ? -1.724 15.697 -5.862 1.00 0.00 42 GLN A CA 11
ATOM 22832 C C . GLN A 1 42 ? -1.737 14.416 -6.674 1.00 0.00 42 GLN A C 11
ATOM 22833 O O . GLN A 1 42 ? -0.684 13.976 -7.178 1.00 0.00 42 GLN A O 11
ATOM 22847 N N . VAL A 1 43 ? -2.933 13.822 -6.807 1.00 0.00 43 VAL A N 11
ATOM 22848 C CA . VAL A 1 43 ? -3.096 12.599 -7.574 1.00 0.00 43 VAL A CA 11
ATOM 22849 C C . VAL A 1 43 ? -2.935 12.903 -9.053 1.00 0.00 43 VAL A C 11
ATOM 22850 O O . VAL A 1 43 ? -3.808 13.500 -9.693 1.00 0.00 43 VAL A O 11
ATOM 22863 N N . LEU A 1 44 ? -1.760 12.605 -9.531 1.00 0.00 44 LEU A N 11
ATOM 22864 C CA . LEU A 1 44 ? -1.344 12.922 -10.868 1.00 0.00 44 LEU A CA 11
ATOM 22865 C C . LEU A 1 44 ? -2.173 12.201 -11.949 1.00 0.00 44 LEU A C 11
ATOM 22866 O O . LEU A 1 44 ? -2.580 12.836 -12.930 1.00 0.00 44 LEU A O 11
ATOM 22882 N N . ARG A 1 45 ? -2.406 10.880 -11.790 1.00 0.00 45 ARG A N 11
ATOM 22883 C CA . ARG A 1 45 ? -3.168 10.129 -12.814 1.00 0.00 45 ARG A CA 11
ATOM 22884 C C . ARG A 1 45 ? -3.593 8.747 -12.319 1.00 0.00 45 ARG A C 11
ATOM 22885 O O . ARG A 1 45 ? -2.866 8.100 -11.569 1.00 0.00 45 ARG A O 11
ATOM 22906 N N . TRP A 1 46 ? -4.769 8.288 -12.785 1.00 0.00 46 TRP A N 11
ATOM 22907 C CA . TRP A 1 46 ? -5.289 6.960 -12.424 1.00 0.00 46 TRP A CA 11
ATOM 22908 C C . TRP A 1 46 ? -4.866 5.925 -13.471 1.00 0.00 46 TRP A C 11
ATOM 22909 O O . TRP A 1 46 ? -5.159 6.083 -14.661 1.00 0.00 46 TRP A O 11
ATOM 22930 N N . LEU A 1 47 ? -4.145 4.889 -13.022 1.00 0.00 47 LEU A N 11
ATOM 22931 C CA . LEU A 1 47 ? -3.639 3.849 -13.926 1.00 0.00 47 LEU A CA 11
ATOM 22932 C C . LEU A 1 47 ? -4.418 2.545 -13.780 1.00 0.00 47 LEU A C 11
ATOM 22933 O O . LEU A 1 47 ? -4.483 1.968 -12.691 1.00 0.00 47 LEU A O 11
ATOM 22949 N N . ASP A 1 48 ? -4.966 2.061 -14.904 1.00 0.00 48 ASP A N 11
ATOM 22950 C CA . ASP A 1 48 ? -5.679 0.785 -14.927 1.00 0.00 48 ASP A CA 11
ATOM 22951 C C . ASP A 1 48 ? -4.736 -0.341 -15.367 1.00 0.00 48 ASP A C 11
ATOM 22952 O O . ASP A 1 48 ? -4.540 -0.559 -16.572 1.00 0.00 48 ASP A O 11
ATOM 22961 N N . GLN A 1 49 ? -4.162 -1.063 -14.395 1.00 0.00 49 GLN A N 11
ATOM 22962 C CA . GLN A 1 49 ? -3.256 -2.180 -14.706 1.00 0.00 49 GLN A CA 11
ATOM 22963 C C . GLN A 1 49 ? -4.016 -3.340 -15.335 1.00 0.00 49 GLN A C 11
ATOM 22964 O O . GLN A 1 49 ? -3.480 -4.046 -16.198 1.00 0.00 49 GLN A O 11
ATOM 22978 N N . GLY A 1 50 ? -5.251 -3.564 -14.861 1.00 0.00 50 GLY A N 11
ATOM 22979 C CA . GLY A 1 50 ? -6.064 -4.678 -15.337 1.00 0.00 50 GLY A CA 11
ATOM 22980 C C . GLY A 1 50 ? -5.512 -5.987 -14.804 1.00 0.00 50 GLY A C 11
ATOM 22981 O O . GLY A 1 50 ? -5.467 -6.197 -13.585 1.00 0.00 50 GLY A O 11
ATOM 22985 N N . VAL A 1 51 ? -5.075 -6.858 -15.715 1.00 0.00 51 VAL A N 11
ATOM 22986 C CA . VAL A 1 51 ? -4.503 -8.148 -15.326 1.00 0.00 51 VAL A CA 11
ATOM 22987 C C . VAL A 1 51 ? -3.117 -7.908 -14.711 1.00 0.00 51 VAL A C 11
ATOM 22988 O O . VAL A 1 51 ? -2.203 -7.437 -15.396 1.00 0.00 51 VAL A O 11
ATOM 23001 N N . ARG A 1 52 ? -2.974 -8.222 -13.410 1.00 0.00 52 ARG A N 11
ATOM 23002 C CA . ARG A 1 52 ? -1.697 -8.018 -12.713 1.00 0.00 52 ARG A CA 11
ATOM 23003 C C . ARG A 1 52 ? -1.587 -8.932 -11.486 1.00 0.00 52 ARG A C 11
ATOM 23004 O O . ARG A 1 52 ? -2.581 -9.218 -10.820 1.00 0.00 52 ARG A O 11
ATOM 23025 N N . GLU A 1 53 ? -0.365 -9.380 -11.211 1.00 0.00 53 GLU A N 11
ATOM 23026 C CA . GLU A 1 53 ? -0.077 -10.283 -10.083 1.00 0.00 53 GLU A CA 11
ATOM 23027 C C . GLU A 1 53 ? 0.084 -9.468 -8.792 1.00 0.00 53 GLU A C 11
ATOM 23028 O O . GLU A 1 53 ? 0.623 -8.354 -8.832 1.00 0.00 53 GLU A O 11
ATOM 23040 N N . THR A 1 54 ? -0.398 -10.009 -7.645 1.00 0.00 54 THR A N 11
ATOM 23041 C CA . THR A 1 54 ? -0.291 -9.270 -6.369 1.00 0.00 54 THR A CA 11
ATOM 23042 C C . THR A 1 54 ? -0.050 -10.182 -5.155 1.00 0.00 54 THR A C 11
ATOM 23043 O O . THR A 1 54 ? -0.485 -11.332 -5.117 1.00 0.00 54 THR A O 11
ATOM 23054 N N . TRP A 1 55 ? 0.619 -9.609 -4.150 1.00 0.00 55 TRP A N 11
ATOM 23055 C CA . TRP A 1 55 ? 0.912 -10.284 -2.885 1.00 0.00 55 TRP A CA 11
ATOM 23056 C C . TRP A 1 55 ? 0.176 -9.551 -1.761 1.00 0.00 55 TRP A C 11
ATOM 23057 O O . TRP A 1 55 ? 0.151 -8.319 -1.748 1.00 0.00 55 TRP A O 11
ATOM 23078 N N . LYS A 1 56 ? -0.435 -10.305 -0.838 1.00 0.00 56 LYS A N 11
ATOM 23079 C CA . LYS A 1 56 ? -1.196 -9.700 0.265 1.00 0.00 56 LYS A CA 11
ATOM 23080 C C . LYS A 1 56 ? -0.376 -9.638 1.544 1.00 0.00 56 LYS A C 11
ATOM 23081 O O . LYS A 1 56 ? -0.383 -10.570 2.342 1.00 0.00 56 LYS A O 11
ATOM 23100 N N . ILE A 1 57 ? 0.240 -8.482 1.771 1.00 0.00 57 ILE A N 11
ATOM 23101 C CA . ILE A 1 57 ? 1.000 -8.240 2.991 1.00 0.00 57 ILE A CA 11
ATOM 23102 C C . ILE A 1 57 ? 0.033 -7.936 4.122 1.00 0.00 57 ILE A C 11
ATOM 23103 O O . ILE A 1 57 ? -0.539 -6.840 4.195 1.00 0.00 57 ILE A O 11
ATOM 23119 N N . LYS A 1 58 ? -0.165 -8.929 4.974 1.00 0.00 58 LYS A N 11
ATOM 23120 C CA . LYS A 1 58 ? -1.078 -8.826 6.094 1.00 0.00 58 LYS A CA 11
ATOM 23121 C C . LYS A 1 58 ? -0.347 -8.315 7.332 1.00 0.00 58 LYS A C 11
ATOM 23122 O O . LYS A 1 58 ? 0.725 -8.817 7.679 1.00 0.00 58 LYS A O 11
ATOM 23141 N N . THR A 1 59 ? -0.936 -7.310 7.990 1.00 0.00 59 THR A N 11
ATOM 23142 C CA . THR A 1 59 ? -0.343 -6.724 9.203 1.00 0.00 59 THR A CA 11
ATOM 23143 C C . THR A 1 59 ? -1.370 -6.711 10.326 1.00 0.00 59 THR A C 11
ATOM 23144 O O . THR A 1 59 ? -2.566 -6.912 10.088 1.00 0.00 59 THR A O 11
ATOM 23155 N N . PHE A 1 60 ? -0.886 -6.534 11.551 1.00 0.00 60 PHE A N 11
ATOM 23156 C CA . PHE A 1 60 ? -1.738 -6.561 12.736 1.00 0.00 60 PHE A CA 11
ATOM 23157 C C . PHE A 1 60 ? -2.794 -5.455 12.695 1.00 0.00 60 PHE A C 11
ATOM 23158 O O . PHE A 1 60 ? -3.929 -5.663 13.141 1.00 0.00 60 PHE A O 11
ATOM 23175 N N . GLN A 1 61 ? -2.406 -4.268 12.204 1.00 0.00 61 GLN A N 11
ATOM 23176 C CA . GLN A 1 61 ? -3.328 -3.124 12.167 1.00 0.00 61 GLN A CA 11
ATOM 23177 C C . GLN A 1 61 ? -4.150 -3.105 10.879 1.00 0.00 61 GLN A C 11
ATOM 23178 O O . GLN A 1 61 ? -5.295 -2.637 10.877 1.00 0.00 61 GLN A O 11
ATOM 23192 N N . THR A 1 62 ? -3.550 -3.579 9.779 1.00 0.00 62 THR A N 11
ATOM 23193 C CA . THR A 1 62 ? -4.226 -3.570 8.472 1.00 0.00 62 THR A CA 11
ATOM 23194 C C . THR A 1 62 ? -3.743 -4.722 7.571 1.00 0.00 62 THR A C 11
ATOM 23195 O O . THR A 1 62 ? -2.939 -5.549 7.985 1.00 0.00 62 THR A O 11
ATOM 23206 N N . GLU A 1 63 ? -4.230 -4.729 6.326 1.00 0.00 63 GLU A N 11
ATOM 23207 C CA . GLU A 1 63 ? -3.832 -5.710 5.320 1.00 0.00 63 GLU A CA 11
ATOM 23208 C C . GLU A 1 63 ? -4.041 -5.111 3.928 1.00 0.00 63 GLU A C 11
ATOM 23209 O O . GLU A 1 63 ? -4.990 -4.345 3.723 1.00 0.00 63 GLU A O 11
ATOM 23221 N N . ILE A 1 64 ? -3.144 -5.431 2.985 1.00 0.00 64 ILE A N 11
ATOM 23222 C CA . ILE A 1 64 ? -3.247 -4.871 1.634 1.00 0.00 64 ILE A CA 11
ATOM 23223 C C . ILE A 1 64 ? -2.568 -5.762 0.589 1.00 0.00 64 ILE A C 11
ATOM 23224 O O . ILE A 1 64 ? -1.522 -6.359 0.856 1.00 0.00 64 ILE A O 11
ATOM 23240 N N . LYS A 1 65 ? -3.164 -5.820 -0.615 1.00 0.00 65 LYS A N 11
ATOM 23241 C CA . LYS A 1 65 ? -2.608 -6.606 -1.718 1.00 0.00 65 LYS A CA 11
ATOM 23242 C C . LYS A 1 65 ? -2.112 -5.691 -2.837 1.00 0.00 65 LYS A C 11
ATOM 23243 O O . LYS A 1 65 ? -2.884 -4.904 -3.414 1.00 0.00 65 LYS A O 11
ATOM 23262 N N . CYS A 1 66 ? -0.810 -5.791 -3.118 1.00 0.00 66 CYS A N 11
ATOM 23263 C CA . CYS A 1 66 ? -0.155 -4.971 -4.129 1.00 0.00 66 CYS A CA 11
ATOM 23264 C C . CYS A 1 66 ? 0.954 -5.762 -4.802 1.00 0.00 66 CYS A C 11
ATOM 23265 O O . CYS A 1 66 ? 1.261 -6.879 -4.385 1.00 0.00 66 CYS A O 11
ATOM 23273 N N . THR A 1 67 ? 1.560 -5.177 -5.846 1.00 0.00 67 THR A N 11
ATOM 23274 C CA . THR A 1 67 ? 2.639 -5.850 -6.578 1.00 0.00 67 THR A CA 11
ATOM 23275 C C . THR A 1 67 ? 3.718 -6.337 -5.604 1.00 0.00 67 THR A C 11
ATOM 23276 O O . THR A 1 67 ? 4.097 -5.622 -4.672 1.00 0.00 67 THR A O 11
ATOM 23287 N N . GLY A 1 68 ? 4.159 -7.580 -5.801 1.00 0.00 68 GLY A N 11
ATOM 23288 C CA . GLY A 1 68 ? 5.144 -8.209 -4.918 1.00 0.00 68 GLY A CA 11
ATOM 23289 C C . GLY A 1 68 ? 6.600 -7.887 -5.317 1.00 0.00 68 GLY A C 11
ATOM 23290 O O . GLY A 1 68 ? 7.532 -8.459 -4.753 1.00 0.00 68 GLY A O 11
ATOM 23294 N N . ASN A 1 69 ? 6.788 -7.008 -6.324 1.00 0.00 69 ASN A N 11
ATOM 23295 C CA . ASN A 1 69 ? 8.141 -6.667 -6.805 1.00 0.00 69 ASN A CA 11
ATOM 23296 C C . ASN A 1 69 ? 8.540 -5.211 -6.504 1.00 0.00 69 ASN A C 11
ATOM 23297 O O . ASN A 1 69 ? 9.732 -4.881 -6.523 1.00 0.00 69 ASN A O 11
ATOM 23308 N N . HIS A 1 70 ? 7.551 -4.351 -6.206 1.00 0.00 70 HIS A N 11
ATOM 23309 C CA . HIS A 1 70 ? 7.830 -2.944 -5.872 1.00 0.00 70 HIS A CA 11
ATOM 23310 C C . HIS A 1 70 ? 8.162 -2.790 -4.389 1.00 0.00 70 HIS A C 11
ATOM 23311 O O . HIS A 1 70 ? 7.650 -3.540 -3.549 1.00 0.00 70 HIS A O 11
ATOM 23325 N N . LEU A 1 71 ? 9.053 -1.833 -4.077 1.00 0.00 71 LEU A N 11
ATOM 23326 C CA . LEU A 1 71 ? 9.486 -1.605 -2.693 1.00 0.00 71 LEU A CA 11
ATOM 23327 C C . LEU A 1 71 ? 8.393 -0.925 -1.868 1.00 0.00 71 LEU A C 11
ATOM 23328 O O . LEU A 1 71 ? 7.709 -0.015 -2.342 1.00 0.00 71 LEU A O 11
ATOM 23344 N N . ILE A 1 72 ? 8.266 -1.370 -0.624 1.00 0.00 72 ILE A N 11
ATOM 23345 C CA . ILE A 1 72 ? 7.290 -0.823 0.327 1.00 0.00 72 ILE A CA 11
ATOM 23346 C C . ILE A 1 72 ? 8.059 -0.305 1.544 1.00 0.00 72 ILE A C 11
ATOM 23347 O O . ILE A 1 72 ? 8.969 -0.995 2.030 1.00 0.00 72 ILE A O 11
ATOM 23363 N N . ARG A 1 73 ? 7.750 0.931 2.007 1.00 0.00 73 ARG A N 11
ATOM 23364 C CA . ARG A 1 73 ? 8.505 1.497 3.137 1.00 0.00 73 ARG A CA 11
ATOM 23365 C C . ARG A 1 73 ? 8.436 0.582 4.349 1.00 0.00 73 ARG A C 11
ATOM 23366 O O . ARG A 1 73 ? 7.375 0.056 4.687 1.00 0.00 73 ARG A O 11
ATOM 23387 N N . THR A 1 74 ? 9.585 0.398 4.988 1.00 0.00 74 THR A N 11
ATOM 23388 C CA . THR A 1 74 ? 9.700 -0.444 6.166 1.00 0.00 74 THR A CA 11
ATOM 23389 C C . THR A 1 74 ? 10.508 0.285 7.231 1.00 0.00 74 THR A C 11
ATOM 23390 O O . THR A 1 74 ? 11.179 1.279 6.928 1.00 0.00 74 THR A O 11
ATOM 23401 N N . ASP A 1 75 ? 10.450 -0.208 8.474 1.00 0.00 75 ASP A N 11
ATOM 23402 C CA . ASP A 1 75 ? 11.208 0.412 9.568 1.00 0.00 75 ASP A CA 11
ATOM 23403 C C . ASP A 1 75 ? 12.704 0.455 9.218 1.00 0.00 75 ASP A C 11
ATOM 23404 O O . ASP A 1 75 ? 13.416 1.381 9.613 1.00 0.00 75 ASP A O 11
ATOM 23413 N N . LYS A 1 76 ? 13.152 -0.527 8.417 1.00 0.00 76 LYS A N 11
ATOM 23414 C CA . LYS A 1 76 ? 14.541 -0.580 7.941 1.00 0.00 76 LYS A CA 11
ATOM 23415 C C . LYS A 1 76 ? 14.735 0.312 6.685 1.00 0.00 76 LYS A C 11
ATOM 23416 O O . LYS A 1 76 ? 15.868 0.610 6.298 1.00 0.00 76 LYS A O 11
ATOM 23435 N N . GLY A 1 77 ? 13.613 0.706 6.043 1.00 0.00 77 GLY A N 11
ATOM 23436 C CA . GLY A 1 77 ? 13.648 1.527 4.828 1.00 0.00 77 GLY A CA 11
ATOM 23437 C C . GLY A 1 77 ? 12.932 0.811 3.684 1.00 0.00 77 GLY A C 11
ATOM 23438 O O . GLY A 1 77 ? 12.259 -0.200 3.911 1.00 0.00 77 GLY A O 11
ATOM 23442 N N . TRP A 1 78 ? 13.080 1.335 2.455 1.00 0.00 78 TRP A N 11
ATOM 23443 C CA . TRP A 1 78 ? 12.439 0.720 1.283 1.00 0.00 78 TRP A CA 11
ATOM 23444 C C . TRP A 1 78 ? 12.900 -0.723 1.128 1.00 0.00 78 TRP A C 11
ATOM 23445 O O . TRP A 1 78 ? 14.103 -0.989 1.027 1.00 0.00 78 TRP A O 11
ATOM 23466 N N . ILE A 1 79 ? 11.936 -1.650 1.057 1.00 0.00 79 ILE A N 11
ATOM 23467 C CA . ILE A 1 79 ? 12.246 -3.070 0.848 1.00 0.00 79 ILE A CA 11
ATOM 23468 C C . ILE A 1 79 ? 11.273 -3.698 -0.157 1.00 0.00 79 ILE A C 11
ATOM 23469 O O . ILE A 1 79 ? 10.060 -3.497 -0.069 1.00 0.00 79 ILE A O 11
ATOM 23485 N N . LYS A 1 80 ? 11.824 -4.481 -1.089 1.00 0.00 80 LYS A N 11
ATOM 23486 C CA . LYS A 1 80 ? 11.021 -5.169 -2.098 1.00 0.00 80 LYS A CA 11
ATOM 23487 C C . LYS A 1 80 ? 9.950 -6.021 -1.416 1.00 0.00 80 LYS A C 11
ATOM 23488 O O . LYS A 1 80 ? 10.229 -6.693 -0.422 1.00 0.00 80 LYS A O 11
ATOM 23507 N N . ALA A 1 81 ? 8.718 -5.959 -1.943 1.00 0.00 81 ALA A N 11
ATOM 23508 C CA . ALA A 1 81 ? 7.583 -6.680 -1.353 1.00 0.00 81 ALA A CA 11
ATOM 23509 C C . ALA A 1 81 ? 7.871 -8.173 -1.269 1.00 0.00 81 ALA A C 11
ATOM 23510 O O . ALA A 1 81 ? 7.521 -8.824 -0.276 1.00 0.00 81 ALA A O 11
ATOM 23517 N N . ALA A 1 82 ? 8.542 -8.699 -2.290 1.00 0.00 82 ALA A N 11
ATOM 23518 C CA . ALA A 1 82 ? 8.924 -10.108 -2.317 1.00 0.00 82 ALA A CA 11
ATOM 23519 C C . ALA A 1 82 ? 9.832 -10.432 -1.117 1.00 0.00 82 ALA A C 11
ATOM 23520 O O . ALA A 1 82 ? 9.738 -11.510 -0.525 1.00 0.00 82 ALA A O 11
ATOM 23527 N N . ASN A 1 83 ? 10.718 -9.484 -0.782 1.00 0.00 83 ASN A N 11
ATOM 23528 C CA . ASN A 1 83 ? 11.665 -9.645 0.326 1.00 0.00 83 ASN A CA 11
ATOM 23529 C C . ASN A 1 83 ? 10.982 -9.522 1.699 1.00 0.00 83 ASN A C 11
ATOM 23530 O O . ASN A 1 83 ? 11.474 -10.077 2.685 1.00 0.00 83 ASN A O 11
ATOM 23541 N N . ILE A 1 84 ? 9.871 -8.764 1.765 1.00 0.00 84 ILE A N 11
ATOM 23542 C CA . ILE A 1 84 ? 9.158 -8.551 3.040 1.00 0.00 84 ILE A CA 11
ATOM 23543 C C . ILE A 1 84 ? 8.768 -9.888 3.686 1.00 0.00 84 ILE A C 11
ATOM 23544 O O . ILE A 1 84 ? 8.318 -10.815 3.009 1.00 0.00 84 ILE A O 11
ATOM 23560 N N . THR A 1 85 ? 8.942 -9.952 5.005 1.00 0.00 85 THR A N 11
ATOM 23561 C CA . THR A 1 85 ? 8.608 -11.138 5.792 1.00 0.00 85 THR A CA 11
ATOM 23562 C C . THR A 1 85 ? 7.796 -10.722 7.041 1.00 0.00 85 THR A C 11
ATOM 23563 O O . THR A 1 85 ? 7.758 -9.536 7.366 1.00 0.00 85 THR A O 11
ATOM 23574 N N . PRO A 1 86 ? 7.102 -11.653 7.731 1.00 0.00 86 PRO A N 11
ATOM 23575 C CA . PRO A 1 86 ? 6.255 -11.294 8.916 1.00 0.00 86 PRO A CA 11
ATOM 23576 C C . PRO A 1 86 ? 6.968 -10.354 9.912 1.00 0.00 86 PRO A C 11
ATOM 23577 O O . PRO A 1 86 ? 6.329 -9.478 10.505 1.00 0.00 86 PRO A O 11
ATOM 23588 N N . LYS A 1 87 ? 8.272 -10.563 10.119 1.00 0.00 87 LYS A N 11
ATOM 23589 C CA . LYS A 1 87 ? 9.034 -9.752 11.090 1.00 0.00 87 LYS A CA 11
ATOM 23590 C C . LYS A 1 87 ? 9.082 -8.259 10.705 1.00 0.00 87 LYS A C 11
ATOM 23591 O O . LYS A 1 87 ? 9.293 -7.402 11.571 1.00 0.00 87 LYS A O 11
ATOM 23610 N N . MET A 1 88 ? 8.921 -7.961 9.404 1.00 0.00 88 MET A N 11
ATOM 23611 C CA . MET A 1 88 ? 8.990 -6.573 8.926 1.00 0.00 88 MET A CA 11
ATOM 23612 C C . MET A 1 88 ? 7.875 -5.726 9.538 1.00 0.00 88 MET A C 11
ATOM 23613 O O . MET A 1 88 ? 6.743 -6.194 9.710 1.00 0.00 88 MET A O 11
ATOM 23627 N N . LYS A 1 89 ? 8.212 -4.470 9.851 1.00 0.00 89 LYS A N 11
ATOM 23628 C CA . LYS A 1 89 ? 7.254 -3.527 10.423 1.00 0.00 89 LYS A CA 11
ATOM 23629 C C . LYS A 1 89 ? 7.206 -2.252 9.588 1.00 0.00 89 LYS A C 11
ATOM 23630 O O . LYS A 1 89 ? 8.246 -1.744 9.170 1.00 0.00 89 LYS A O 11
ATOM 23649 N N . ILE A 1 90 ? 5.991 -1.744 9.342 1.00 0.00 90 ILE A N 11
ATOM 23650 C CA . ILE A 1 90 ? 5.814 -0.515 8.539 1.00 0.00 90 ILE A CA 11
ATOM 23651 C C . ILE A 1 90 ? 4.994 0.521 9.308 1.00 0.00 90 ILE A C 11
ATOM 23652 O O . ILE A 1 90 ? 3.906 0.218 9.807 1.00 0.00 90 ILE A O 11
ATOM 23668 N N . LEU A 1 91 ? 5.520 1.748 9.386 1.00 0.00 91 LEU A N 11
ATOM 23669 C CA . LEU A 1 91 ? 4.830 2.831 10.084 1.00 0.00 91 LEU A CA 11
ATOM 23670 C C . LEU A 1 91 ? 3.521 3.197 9.380 1.00 0.00 91 LEU A C 11
ATOM 23671 O O . LEU A 1 91 ? 3.450 3.228 8.147 1.00 0.00 91 LEU A O 11
ATOM 23687 N N . SER A 1 92 ? 2.484 3.447 10.181 1.00 0.00 92 SER A N 11
ATOM 23688 C CA . SER A 1 92 ? 1.165 3.803 9.663 1.00 0.00 92 SER A CA 11
ATOM 23689 C C . SER A 1 92 ? 0.662 5.103 10.328 1.00 0.00 92 SER A C 11
ATOM 23690 O O . SER A 1 92 ? 1.001 5.363 11.486 1.00 0.00 92 SER A O 11
ATOM 23698 N N . PRO A 1 93 ? -0.129 5.943 9.622 1.00 0.00 93 PRO A N 11
ATOM 23699 C CA . PRO A 1 93 ? -0.639 7.226 10.200 1.00 0.00 93 PRO A CA 11
ATOM 23700 C C . PRO A 1 93 ? -1.711 6.995 11.257 1.00 0.00 93 PRO A C 11
ATOM 23701 O O . PRO A 1 93 ? -2.468 6.021 11.186 1.00 0.00 93 PRO A O 11
ATOM 23712 N N . GLU A 1 94 ? -1.781 7.913 12.222 1.00 0.00 94 GLU A N 11
ATOM 23713 C CA . GLU A 1 94 ? -2.775 7.843 13.292 1.00 0.00 94 GLU A CA 11
ATOM 23714 C C . GLU A 1 94 ? -3.579 9.133 13.342 1.00 0.00 94 GLU A C 11
ATOM 23715 O O . GLU A 1 94 ? -3.012 10.231 13.267 1.00 0.00 94 GLU A O 11
ATOM 23727 N N . ILE A 1 95 ? -4.903 8.990 13.443 1.00 0.00 95 ILE A N 11
ATOM 23728 C CA . ILE A 1 95 ? -5.810 10.140 13.465 1.00 0.00 95 ILE A CA 11
ATOM 23729 C C . ILE A 1 95 ? -6.069 10.601 14.907 1.00 0.00 95 ILE A C 11
ATOM 23730 O O . ILE A 1 95 ? -6.538 9.828 15.748 1.00 0.00 95 ILE A O 11
ATOM 23746 N N . ASP A 1 96 ? -5.762 11.865 15.160 1.00 0.00 96 ASP A N 11
ATOM 23747 C CA . ASP A 1 96 ? -5.946 12.482 16.467 1.00 0.00 96 ASP A CA 11
ATOM 23748 C C . ASP A 1 96 ? -5.781 14.012 16.319 1.00 0.00 96 ASP A C 11
ATOM 23749 O O . ASP A 1 96 ? -5.939 14.535 15.208 1.00 0.00 96 ASP A O 11
ATOM 23758 N N . ALA A 1 97 ? -5.440 14.726 17.414 1.00 0.00 97 ALA A N 11
ATOM 23759 C CA . ALA A 1 97 ? -5.234 16.174 17.335 1.00 0.00 97 ALA A CA 11
ATOM 23760 C C . ALA A 1 97 ? -4.128 16.478 16.319 1.00 0.00 97 ALA A C 11
ATOM 23761 O O . ALA A 1 97 ? -4.253 17.402 15.509 1.00 0.00 97 ALA A O 11
ATOM 23768 N N . ALA A 1 98 ? -3.085 15.640 16.326 1.00 0.00 98 ALA A N 11
ATOM 23769 C CA . ALA A 1 98 ? -1.989 15.746 15.368 1.00 0.00 98 ALA A CA 11
ATOM 23770 C C . ALA A 1 98 ? -1.611 14.352 14.870 1.00 0.00 98 ALA A C 11
ATOM 23771 O O . ALA A 1 98 ? -1.533 13.414 15.660 1.00 0.00 98 ALA A O 11
ATOM 23778 N N . VAL A 1 99 ? -1.395 14.221 13.554 1.00 0.00 99 VAL A N 11
ATOM 23779 C CA . VAL A 1 99 ? -1.045 12.924 12.955 1.00 0.00 99 VAL A CA 11
ATOM 23780 C C . VAL A 1 99 ? 0.169 12.303 13.672 1.00 0.00 99 VAL A C 11
ATOM 23781 O O . VAL A 1 99 ? 1.182 12.972 13.892 1.00 0.00 99 VAL A O 11
ATOM 23794 N N . LYS A 1 100 ? 0.047 11.016 14.024 1.00 0.00 100 LYS A N 11
ATOM 23795 C CA . LYS A 1 100 ? 1.129 10.293 14.709 1.00 0.00 100 LYS A CA 11
ATOM 23796 C C . LYS A 1 100 ? 1.420 8.967 14.023 1.00 0.00 100 LYS A C 11
ATOM 23797 O O . LYS A 1 100 ? 0.504 8.288 13.559 1.00 0.00 100 LYS A O 11
ATOM 23816 N N . THR A 1 101 ? 2.704 8.596 13.977 1.00 0.00 101 THR A N 11
ATOM 23817 C CA . THR A 1 101 ? 3.113 7.337 13.356 1.00 0.00 101 THR A CA 11
ATOM 23818 C C . THR A 1 101 ? 2.922 6.171 14.318 1.00 0.00 101 THR A C 11
ATOM 23819 O O . THR A 1 101 ? 3.025 6.335 15.538 1.00 0.00 101 THR A O 11
ATOM 23830 N N . ALA A 1 102 ? 2.680 4.990 13.753 1.00 0.00 102 ALA A N 11
ATOM 23831 C CA . ALA A 1 102 ? 2.516 3.768 14.540 1.00 0.00 102 ALA A CA 11
ATOM 23832 C C . ALA A 1 102 ? 2.883 2.552 13.703 1.00 0.00 102 ALA A C 11
ATOM 23833 O O . ALA A 1 102 ? 2.272 2.304 12.662 1.00 0.00 102 ALA A O 11
ATOM 23840 N N . LEU A 1 103 ? 3.894 1.805 14.155 1.00 0.00 103 LEU A N 11
ATOM 23841 C CA . LEU A 1 103 ? 4.366 0.631 13.421 1.00 0.00 103 LEU A CA 11
ATOM 23842 C C . LEU A 1 103 ? 3.368 -0.510 13.491 1.00 0.00 103 LEU A C 11
ATOM 23843 O O . LEU A 1 103 ? 2.758 -0.757 14.536 1.00 0.00 103 LEU A O 11
ATOM 23859 N N . GLN A 1 104 ? 3.249 -1.237 12.377 1.00 0.00 104 GLN A N 11
ATOM 23860 C CA . GLN A 1 104 ? 2.375 -2.402 12.297 1.00 0.00 104 GLN A CA 11
ATOM 23861 C C . GLN A 1 104 ? 3.222 -3.647 12.004 1.00 0.00 104 GLN A C 11
ATOM 23862 O O . GLN A 1 104 ? 4.206 -3.564 11.261 1.00 0.00 104 GLN A O 11
ATOM 23876 N N . ASP A 1 105 ? 2.852 -4.780 12.606 1.00 0.00 105 ASP A N 11
ATOM 23877 C CA . ASP A 1 105 ? 3.606 -6.022 12.434 1.00 0.00 105 ASP A CA 11
ATOM 23878 C C . ASP A 1 105 ? 2.986 -6.888 11.362 1.00 0.00 105 ASP A C 11
ATOM 23879 O O . ASP A 1 105 ? 1.790 -7.180 11.409 1.00 0.00 105 ASP A O 11
ATOM 23888 N N . VAL A 1 106 ? 3.811 -7.318 10.405 1.00 0.00 106 VAL A N 11
ATOM 23889 C CA . VAL A 1 106 ? 3.340 -8.174 9.322 1.00 0.00 106 VAL A CA 11
ATOM 23890 C C . VAL A 1 106 ? 3.061 -9.579 9.864 1.00 0.00 106 VAL A C 11
ATOM 23891 O O . VAL A 1 106 ? 3.982 -10.275 10.298 1.00 0.00 106 VAL A O 11
ATOM 23904 N N . GLU A 1 107 ? 1.796 -10.005 9.790 1.00 0.00 107 GLU A N 11
ATOM 23905 C CA . GLU A 1 107 ? 1.436 -11.358 10.202 1.00 0.00 107 GLU A CA 11
ATOM 23906 C C . GLU A 1 107 ? 2.037 -12.343 9.199 1.00 0.00 107 GLU A C 11
ATOM 23907 O O . GLU A 1 107 ? 2.686 -13.317 9.577 1.00 0.00 107 GLU A O 11
ATOM 23919 N N . SER A 1 108 ? 1.861 -12.021 7.908 1.00 0.00 108 SER A N 11
ATOM 23920 C CA . SER A 1 108 ? 2.420 -12.803 6.802 1.00 0.00 108 SER A CA 11
ATOM 23921 C C . SER A 1 108 ? 2.025 -12.175 5.472 1.00 0.00 108 SER A C 11
ATOM 23922 O O . SER A 1 108 ? 1.218 -11.249 5.434 1.00 0.00 108 SER A O 11
ATOM 23930 N N . ILE A 1 109 ? 2.548 -12.736 4.385 1.00 0.00 109 ILE A N 11
ATOM 23931 C CA . ILE A 1 109 ? 2.206 -12.291 3.029 1.00 0.00 109 ILE A CA 11
ATOM 23932 C C . ILE A 1 109 ? 1.512 -13.447 2.298 1.00 0.00 109 ILE A C 11
ATOM 23933 O O . ILE A 1 109 ? 2.045 -14.563 2.254 1.00 0.00 109 ILE A O 11
ATOM 23949 N N . GLU A 1 110 ? 0.307 -13.189 1.760 1.00 0.00 110 GLU A N 11
ATOM 23950 C CA . GLU A 1 110 ? -0.464 -14.244 1.073 1.00 0.00 110 GLU A CA 11
ATOM 23951 C C . GLU A 1 110 ? -0.679 -13.904 -0.384 1.00 0.00 110 GLU A C 11
ATOM 23952 O O . GLU A 1 110 ? -1.258 -12.872 -0.706 1.00 0.00 110 GLU A O 11
ATOM 23964 N N . LYS A 1 111 ? -0.210 -14.790 -1.264 1.00 0.00 111 LYS A N 11
ATOM 23965 C CA . LYS A 1 111 ? -0.321 -14.572 -2.700 1.00 0.00 111 LYS A CA 11
ATOM 23966 C C . LYS A 1 111 ? -1.768 -14.631 -3.161 1.00 0.00 111 LYS A C 11
ATOM 23967 O O . LYS A 1 111 ? -2.489 -15.592 -2.875 1.00 0.00 111 LYS A O 11
ATOM 23986 N N . LEU A 1 112 ? -2.148 -13.638 -3.954 1.00 0.00 112 LEU A N 11
ATOM 23987 C CA . LEU A 1 112 ? -3.479 -13.583 -4.573 1.00 0.00 112 LEU A CA 11
ATOM 23988 C C . LEU A 1 112 ? -3.355 -13.779 -6.099 1.00 0.00 112 LEU A C 11
ATOM 23989 O O . LEU A 1 112 ? -4.291 -14.252 -6.752 1.00 0.00 112 LEU A O 11
ATOM 24005 N N . GLY A 1 113 ? -2.166 -13.460 -6.640 1.00 0.00 113 GLY A N 11
ATOM 24006 C CA . GLY A 1 113 ? -1.874 -13.645 -8.049 1.00 0.00 113 GLY A CA 11
ATOM 24007 C C . GLY A 1 113 ? -2.607 -12.650 -8.933 1.00 0.00 113 GLY A C 11
ATOM 24008 O O . GLY A 1 113 ? -2.782 -11.485 -8.567 1.00 0.00 113 GLY A O 11
ATOM 24012 N N . VAL A 1 114 ? -2.967 -13.111 -10.132 1.00 0.00 114 VAL A N 11
ATOM 24013 C CA . VAL A 1 114 ? -3.613 -12.263 -11.131 1.00 0.00 114 VAL A CA 11
ATOM 24014 C C . VAL A 1 114 ? -4.983 -11.768 -10.638 1.00 0.00 114 VAL A C 11
ATOM 24015 O O . VAL A 1 114 ? -5.895 -12.557 -10.393 1.00 0.00 114 VAL A O 11
ATOM 24028 N N . ASN A 1 115 ? -5.113 -10.443 -10.565 1.00 0.00 115 ASN A N 11
ATOM 24029 C CA . ASN A 1 115 ? -6.358 -9.778 -10.175 1.00 0.00 115 ASN A CA 11
ATOM 24030 C C . ASN A 1 115 ? -6.483 -8.462 -10.923 1.00 0.00 115 ASN A C 11
ATOM 24031 O O . ASN A 1 115 ? -5.523 -8.023 -11.575 1.00 0.00 115 ASN A O 11
ATOM 24042 N N . HIS A 1 116 ? -7.623 -7.782 -10.740 1.00 0.00 116 HIS A N 11
ATOM 24043 C CA . HIS A 1 116 ? -7.801 -6.447 -11.298 1.00 0.00 116 HIS A CA 11
ATOM 24044 C C . HIS A 1 116 ? -7.024 -5.481 -10.422 1.00 0.00 116 HIS A C 11
ATOM 24045 O O . HIS A 1 116 ? -7.140 -5.532 -9.195 1.00 0.00 116 HIS A O 11
ATOM 24059 N N . VAL A 1 117 ? -6.140 -4.693 -11.039 1.00 0.00 117 VAL A N 11
ATOM 24060 C CA . VAL A 1 117 ? -5.238 -3.812 -10.280 1.00 0.00 117 VAL A CA 11
ATOM 24061 C C . VAL A 1 117 ? -5.289 -2.363 -10.817 1.00 0.00 117 VAL A C 11
ATOM 24062 O O . VAL A 1 117 ? -5.277 -2.136 -12.028 1.00 0.00 117 VAL A O 11
ATOM 24075 N N . TYR A 1 118 ? -5.405 -1.399 -9.890 1.00 0.00 118 TYR A N 11
ATOM 24076 C CA . TYR A 1 118 ? -5.516 0.026 -10.225 1.00 0.00 118 TYR A CA 11
ATOM 24077 C C . TYR A 1 118 ? -4.665 0.829 -9.225 1.00 0.00 118 TYR A C 11
ATOM 24078 O O . TYR A 1 118 ? -4.464 0.376 -8.089 1.00 0.00 118 TYR A O 11
ATOM 24096 N N . ASP A 1 119 ? -4.172 2.014 -9.634 1.00 0.00 119 ASP A N 11
ATOM 24097 C CA . ASP A 1 119 ? -3.361 2.852 -8.727 1.00 0.00 119 ASP A CA 11
ATOM 24098 C C . ASP A 1 119 ? -3.350 4.320 -9.175 1.00 0.00 119 ASP A C 11
ATOM 24099 O O . ASP A 1 119 ? -3.878 4.650 -10.234 1.00 0.00 119 ASP A O 11
ATOM 24108 N N . ILE A 1 120 ? -2.714 5.193 -8.365 1.00 0.00 120 ILE A N 11
ATOM 24109 C CA . ILE A 1 120 ? -2.605 6.626 -8.719 1.00 0.00 120 ILE A CA 11
ATOM 24110 C C . ILE A 1 120 ? -1.161 7.139 -8.538 1.00 0.00 120 ILE A C 11
ATOM 24111 O O . ILE A 1 120 ? -0.424 6.655 -7.675 1.00 0.00 120 ILE A O 11
ATOM 24127 N N . GLU A 1 121 ? -0.781 8.121 -9.360 1.00 0.00 121 GLU A N 11
ATOM 24128 C CA . GLU A 1 121 ? 0.551 8.719 -9.299 1.00 0.00 121 GLU A CA 11
ATOM 24129 C C . GLU A 1 121 ? 0.505 10.006 -8.496 1.00 0.00 121 GLU A C 11
ATOM 24130 O O . GLU A 1 121 ? -0.553 10.604 -8.367 1.00 0.00 121 GLU A O 11
ATOM 24142 N N . VAL A 1 122 ? 1.651 10.411 -7.915 1.00 0.00 122 VAL A N 11
ATOM 24143 C CA . VAL A 1 122 ? 1.701 11.649 -7.108 1.00 0.00 122 VAL A CA 11
ATOM 24144 C C . VAL A 1 122 ? 2.811 12.586 -7.586 1.00 0.00 122 VAL A C 11
ATOM 24145 O O . VAL A 1 122 ? 3.814 12.148 -8.156 1.00 0.00 122 VAL A O 11
ATOM 24158 N N . GLU A 1 123 ? 2.557 13.883 -7.435 1.00 0.00 123 GLU A N 11
ATOM 24159 C CA . GLU A 1 123 ? 3.459 14.932 -7.938 1.00 0.00 123 GLU A CA 11
ATOM 24160 C C . GLU A 1 123 ? 4.800 15.085 -7.181 1.00 0.00 123 GLU A C 11
ATOM 24161 O O . GLU A 1 123 ? 5.790 15.514 -7.790 1.00 0.00 123 GLU A O 11
ATOM 24173 N N . HIS A 1 124 ? 4.784 14.951 -5.836 1.00 0.00 124 HIS A N 11
ATOM 24174 C CA . HIS A 1 124 ? 5.975 15.335 -5.031 1.00 0.00 124 HIS A CA 11
ATOM 24175 C C . HIS A 1 124 ? 7.048 14.244 -4.837 1.00 0.00 124 HIS A C 11
ATOM 24176 O O . HIS A 1 124 ? 8.192 14.428 -5.268 1.00 0.00 124 HIS A O 11
ATOM 24190 N N . ASN A 1 125 ? 6.714 13.167 -4.108 1.00 0.00 125 ASN A N 11
ATOM 24191 C CA . ASN A 1 125 ? 7.718 12.130 -3.773 1.00 0.00 125 ASN A CA 11
ATOM 24192 C C . ASN A 1 125 ? 7.496 10.808 -4.508 1.00 0.00 125 ASN A C 11
ATOM 24193 O O . ASN A 1 125 ? 8.265 9.864 -4.322 1.00 0.00 125 ASN A O 11
ATOM 24204 N N . HIS A 1 126 ? 6.451 10.741 -5.332 1.00 0.00 126 HIS A N 11
ATOM 24205 C CA . HIS A 1 126 ? 6.128 9.502 -6.074 1.00 0.00 126 HIS A CA 11
ATOM 24206 C C . HIS A 1 126 ? 5.837 8.335 -5.096 1.00 0.00 126 HIS A C 11
ATOM 24207 O O . HIS A 1 126 ? 6.129 7.170 -5.391 1.00 0.00 126 HIS A O 11
ATOM 24221 N N . ASN A 1 127 ? 5.242 8.666 -3.938 1.00 0.00 127 ASN A N 11
ATOM 24222 C CA . ASN A 1 127 ? 4.883 7.662 -2.918 1.00 0.00 127 ASN A CA 11
ATOM 24223 C C . ASN A 1 127 ? 3.459 7.898 -2.421 1.00 0.00 127 ASN A C 11
ATOM 24224 O O . ASN A 1 127 ? 2.988 9.030 -2.424 1.00 0.00 127 ASN A O 11
ATOM 24235 N N . PHE A 1 128 ? 2.789 6.827 -1.956 1.00 0.00 128 PHE A N 11
ATOM 24236 C CA . PHE A 1 128 ? 1.422 6.958 -1.419 1.00 0.00 128 PHE A CA 11
ATOM 24237 C C . PHE A 1 128 ? 1.108 5.868 -0.390 1.00 0.00 128 PHE A C 11
ATOM 24238 O O . PHE A 1 128 ? 1.822 4.868 -0.300 1.00 0.00 128 PHE A O 11
ATOM 24255 N N . VAL A 1 129 ? 0.045 6.090 0.399 1.00 0.00 129 VAL A N 11
ATOM 24256 C CA . VAL A 1 129 ? -0.351 5.136 1.447 1.00 0.00 129 VAL A CA 11
ATOM 24257 C C . VAL A 1 129 ? -1.629 4.398 1.037 1.00 0.00 129 VAL A C 11
ATOM 24258 O O . VAL A 1 129 ? -2.682 5.018 0.855 1.00 0.00 129 VAL A O 11
ATOM 24271 N N . ALA A 1 130 ? -1.535 3.066 0.954 1.00 0.00 130 ALA A N 11
ATOM 24272 C CA . ALA A 1 130 ? -2.685 2.229 0.632 1.00 0.00 130 ALA A CA 11
ATOM 24273 C C . ALA A 1 130 ? -3.081 1.389 1.838 1.00 0.00 130 ALA A C 11
ATOM 24274 O O . ALA A 1 130 ? -2.286 0.585 2.334 1.00 0.00 130 ALA A O 11
ATOM 24281 N N . ASN A 1 131 ? -4.312 1.591 2.313 1.00 0.00 131 ASN A N 11
ATOM 24282 C CA . ASN A 1 131 ? -4.828 0.869 3.475 1.00 0.00 131 ASN A CA 11
ATOM 24283 C C . ASN A 1 131 ? -3.843 0.957 4.665 1.00 0.00 131 ASN A C 11
ATOM 24284 O O . ASN A 1 131 ? -3.654 -0.013 5.414 1.00 0.00 131 ASN A O 11
ATOM 24295 N N . GLY A 1 132 ? -3.249 2.143 4.847 1.00 0.00 132 GLY A N 11
ATOM 24296 C CA . GLY A 1 132 ? -2.320 2.392 5.962 1.00 0.00 132 GLY A CA 11
ATOM 24297 C C . GLY A 1 132 ? -0.885 1.898 5.678 1.00 0.00 132 GLY A C 11
ATOM 24298 O O . GLY A 1 132 ? -0.020 1.985 6.557 1.00 0.00 132 GLY A O 11
ATOM 24302 N N . LEU A 1 133 ? -0.637 1.376 4.461 1.00 0.00 133 LEU A N 11
ATOM 24303 C CA . LEU A 1 133 ? 0.701 0.869 4.099 1.00 0.00 133 LEU A CA 11
ATOM 24304 C C . LEU A 1 133 ? 1.363 1.768 3.040 1.00 0.00 133 LEU A C 11
ATOM 24305 O O . LEU A 1 133 ? 0.847 1.918 1.932 1.00 0.00 133 LEU A O 11
ATOM 24321 N N . LEU A 1 134 ? 2.527 2.337 3.391 1.00 0.00 134 LEU A N 11
ATOM 24322 C CA . LEU A 1 134 ? 3.286 3.199 2.470 1.00 0.00 134 LEU A CA 11
ATOM 24323 C C . LEU A 1 134 ? 3.937 2.358 1.372 1.00 0.00 134 LEU A C 11
ATOM 24324 O O . LEU A 1 134 ? 4.695 1.421 1.660 1.00 0.00 134 LEU A O 11
ATOM 24340 N N . VAL A 1 135 ? 3.673 2.729 0.116 1.00 0.00 135 VAL A N 11
ATOM 24341 C CA . VAL A 1 135 ? 4.245 2.019 -1.039 1.00 0.00 135 VAL A CA 11
ATOM 24342 C C . VAL A 1 135 ? 4.983 2.985 -1.975 1.00 0.00 135 VAL A C 11
ATOM 24343 O O . VAL A 1 135 ? 4.702 4.191 -1.988 1.00 0.00 135 VAL A O 11
ATOM 24356 N N . HIS A 1 136 ? 5.930 2.437 -2.751 1.00 0.00 136 HIS A N 11
ATOM 24357 C CA . HIS A 1 136 ? 6.725 3.233 -3.691 1.00 0.00 136 HIS A CA 11
ATOM 24358 C C . HIS A 1 136 ? 6.142 3.139 -5.111 1.00 0.00 136 HIS A C 11
ATOM 24359 O O . HIS A 1 136 ? 6.013 2.045 -5.667 1.00 0.00 136 HIS A O 11
ATOM 24373 N N . ASN A 1 137 ? 5.811 4.304 -5.689 1.00 0.00 137 ASN A N 11
ATOM 24374 C CA . ASN A 1 137 ? 5.262 4.365 -7.045 1.00 0.00 137 ASN A CA 11
ATOM 24375 C C . ASN A 1 137 ? 6.364 4.710 -8.051 1.00 0.00 137 ASN A C 11
ATOM 24376 O O . ASN A 1 137 ? 6.368 4.122 -9.119 1.00 0.00 137 ASN A O 11
ATOM 24388 N N . GLU A 1 1 ? 2.875 0.100 -6.600 1.00 0.00 1 GLU A N 12
ATOM 24389 C CA . GLU A 1 1 ? 2.791 0.211 -8.086 1.00 0.00 1 GLU A CA 12
ATOM 24390 C C . GLU A 1 1 ? 1.359 -0.020 -8.526 1.00 0.00 1 GLU A C 12
ATOM 24391 O O . GLU A 1 1 ? 0.754 0.842 -9.175 1.00 0.00 1 GLU A O 12
ATOM 24405 N N . ALA A 1 2 ? 0.819 -1.194 -8.175 1.00 0.00 2 ALA A N 12
ATOM 24406 C CA . ALA A 1 2 ? -0.544 -1.546 -8.540 1.00 0.00 2 ALA A CA 12
ATOM 24407 C C . ALA A 1 2 ? -1.287 -2.121 -7.349 1.00 0.00 2 ALA A C 12
ATOM 24408 O O . ALA A 1 2 ? -0.747 -2.951 -6.610 1.00 0.00 2 ALA A O 12
ATOM 24415 N N . LEU A 1 3 ? -2.538 -1.687 -7.178 1.00 0.00 3 LEU A N 12
ATOM 24416 C CA . LEU A 1 3 ? -3.379 -2.169 -6.086 1.00 0.00 3 LEU A CA 12
ATOM 24417 C C . LEU A 1 3 ? -4.583 -2.879 -6.665 1.00 0.00 3 LEU A C 12
ATOM 24418 O O . LEU A 1 3 ? -5.086 -2.473 -7.710 1.00 0.00 3 LEU A O 12
ATOM 24434 N N . THR A 1 4 ? -5.039 -3.955 -6.003 1.00 0.00 4 THR A N 12
ATOM 24435 C CA . THR A 1 4 ? -6.186 -4.713 -6.526 1.00 0.00 4 THR A CA 12
ATOM 24436 C C . THR A 1 4 ? -7.430 -3.825 -6.568 1.00 0.00 4 THR A C 12
ATOM 24437 O O . THR A 1 4 ? -7.473 -2.789 -5.911 1.00 0.00 4 THR A O 12
ATOM 24448 N N . GLY A 1 5 ? -8.408 -4.204 -7.406 1.00 0.00 5 GLY A N 12
ATOM 24449 C CA . GLY A 1 5 ? -9.612 -3.395 -7.617 1.00 0.00 5 GLY A CA 12
ATOM 24450 C C . GLY A 1 5 ? -10.374 -3.143 -6.323 1.00 0.00 5 GLY A C 12
ATOM 24451 O O . GLY A 1 5 ? -10.845 -2.022 -6.090 1.00 0.00 5 GLY A O 12
ATOM 24455 N N . ASP A 1 6 ? -10.475 -4.168 -5.470 1.00 0.00 6 ASP A N 12
ATOM 24456 C CA . ASP A 1 6 ? -11.169 -4.013 -4.175 1.00 0.00 6 ASP A CA 12
ATOM 24457 C C . ASP A 1 6 ? -10.257 -3.395 -3.093 1.00 0.00 6 ASP A C 12
ATOM 24458 O O . ASP A 1 6 ? -10.709 -3.135 -1.973 1.00 0.00 6 ASP A O 12
ATOM 24467 N N . ALA A 1 7 ? -8.993 -3.111 -3.458 1.00 0.00 7 ALA A N 12
ATOM 24468 C CA . ALA A 1 7 ? -8.050 -2.471 -2.553 1.00 0.00 7 ALA A CA 12
ATOM 24469 C C . ALA A 1 7 ? -8.484 -1.038 -2.308 1.00 0.00 7 ALA A C 12
ATOM 24470 O O . ALA A 1 7 ? -9.237 -0.479 -3.105 1.00 0.00 7 ALA A O 12
ATOM 24477 N N . LEU A 1 8 ? -8.030 -0.449 -1.194 1.00 0.00 8 LEU A N 12
ATOM 24478 C CA . LEU A 1 8 ? -8.407 0.925 -0.854 1.00 0.00 8 LEU A CA 12
ATOM 24479 C C . LEU A 1 8 ? -7.196 1.765 -0.456 1.00 0.00 8 LEU A C 12
ATOM 24480 O O . LEU A 1 8 ? -6.270 1.283 0.205 1.00 0.00 8 LEU A O 12
ATOM 24496 N N . ILE A 1 9 ? -7.209 3.025 -0.897 1.00 0.00 9 ILE A N 12
ATOM 24497 C CA . ILE A 1 9 ? -6.119 3.963 -0.640 1.00 0.00 9 ILE A CA 12
ATOM 24498 C C . ILE A 1 9 ? -6.641 5.186 0.113 1.00 0.00 9 ILE A C 12
ATOM 24499 O O . ILE A 1 9 ? -7.742 5.685 -0.171 1.00 0.00 9 ILE A O 12
ATOM 24515 N N . LEU A 1 10 ? -5.837 5.669 1.064 1.00 0.00 10 LEU A N 12
ATOM 24516 C CA . LEU A 1 10 ? -6.185 6.852 1.835 1.00 0.00 10 LEU A CA 12
ATOM 24517 C C . LEU A 1 10 ? -6.149 8.087 0.945 1.00 0.00 10 LEU A C 12
ATOM 24518 O O . LEU A 1 10 ? -5.146 8.342 0.270 1.00 0.00 10 LEU A O 12
ATOM 24534 N N . SER A 1 11 ? -7.236 8.867 0.970 1.00 0.00 11 SER A N 12
ATOM 24535 C CA . SER A 1 11 ? -7.321 10.093 0.196 1.00 0.00 11 SER A CA 12
ATOM 24536 C C . SER A 1 11 ? -7.624 11.271 1.123 1.00 0.00 11 SER A C 12
ATOM 24537 O O . SER A 1 11 ? -7.588 11.117 2.350 1.00 0.00 11 SER A O 12
ATOM 24545 N N . ASP A 1 12 ? -7.899 12.446 0.542 1.00 0.00 12 ASP A N 12
ATOM 24546 C CA . ASP A 1 12 ? -8.176 13.637 1.333 1.00 0.00 12 ASP A CA 12
ATOM 24547 C C . ASP A 1 12 ? -9.365 13.387 2.266 1.00 0.00 12 ASP A C 12
ATOM 24548 O O . ASP A 1 12 ? -9.330 13.761 3.442 1.00 0.00 12 ASP A O 12
ATOM 24557 N N . ARG A 1 13 ? -10.389 12.713 1.741 1.00 0.00 13 ARG A N 12
ATOM 24558 C CA . ARG A 1 13 ? -11.575 12.354 2.526 1.00 0.00 13 ARG A CA 12
ATOM 24559 C C . ARG A 1 13 ? -11.270 11.217 3.536 1.00 0.00 13 ARG A C 12
ATOM 24560 O O . ARG A 1 13 ? -11.822 11.205 4.640 1.00 0.00 13 ARG A O 12
ATOM 24581 N N . GLY A 1 14 ? -10.387 10.269 3.147 1.00 0.00 14 GLY A N 12
ATOM 24582 C CA . GLY A 1 14 ? -10.027 9.144 4.037 1.00 0.00 14 GLY A CA 12
ATOM 24583 C C . GLY A 1 14 ? -9.913 7.811 3.277 1.00 0.00 14 GLY A C 12
ATOM 24584 O O . GLY A 1 14 ? -9.720 7.792 2.060 1.00 0.00 14 GLY A O 12
ATOM 24588 N N . TRP A 1 15 ? -10.022 6.694 4.025 1.00 0.00 15 TRP A N 12
ATOM 24589 C CA . TRP A 1 15 ? -9.920 5.339 3.442 1.00 0.00 15 TRP A CA 12
ATOM 24590 C C . TRP A 1 15 ? -11.036 5.102 2.424 1.00 0.00 15 TRP A C 12
ATOM 24591 O O . TRP A 1 15 ? -12.207 4.999 2.797 1.00 0.00 15 TRP A O 12
ATOM 24612 N N . LEU A 1 16 ? -10.658 4.970 1.141 1.00 0.00 16 LEU A N 12
ATOM 24613 C CA . LEU A 1 16 ? -11.634 4.692 0.077 1.00 0.00 16 LEU A CA 12
ATOM 24614 C C . LEU A 1 16 ? -11.044 3.730 -0.964 1.00 0.00 16 LEU A C 12
ATOM 24615 O O . LEU A 1 16 ? -9.830 3.645 -1.114 1.00 0.00 16 LEU A O 12
ATOM 24631 N N . ARG A 1 17 ? -11.925 3.010 -1.680 1.00 0.00 17 ARG A N 12
ATOM 24632 C CA . ARG A 1 17 ? -11.490 2.048 -2.703 1.00 0.00 17 ARG A CA 12
ATOM 24633 C C . ARG A 1 17 ? -10.668 2.742 -3.801 1.00 0.00 17 ARG A C 12
ATOM 24634 O O . ARG A 1 17 ? -10.875 3.914 -4.100 1.00 0.00 17 ARG A O 12
ATOM 24655 N N . ILE A 1 18 ? -9.696 2.008 -4.334 1.00 0.00 18 ILE A N 12
ATOM 24656 C CA . ILE A 1 18 ? -8.759 2.519 -5.352 1.00 0.00 18 ILE A CA 12
ATOM 24657 C C . ILE A 1 18 ? -9.463 3.233 -6.511 1.00 0.00 18 ILE A C 12
ATOM 24658 O O . ILE A 1 18 ? -8.842 4.048 -7.201 1.00 0.00 18 ILE A O 12
ATOM 24674 N N . ASP A 1 19 ? -10.739 2.905 -6.751 1.00 0.00 19 ASP A N 12
ATOM 24675 C CA . ASP A 1 19 ? -11.488 3.517 -7.869 1.00 0.00 19 ASP A CA 12
ATOM 24676 C C . ASP A 1 19 ? -12.436 4.638 -7.387 1.00 0.00 19 ASP A C 12
ATOM 24677 O O . ASP A 1 19 ? -13.326 5.077 -8.121 1.00 0.00 19 ASP A O 12
ATOM 24686 N N . ASP A 1 20 ? -12.198 5.119 -6.160 1.00 0.00 20 ASP A N 12
ATOM 24687 C CA . ASP A 1 20 ? -12.973 6.201 -5.579 1.00 0.00 20 ASP A CA 12
ATOM 24688 C C . ASP A 1 20 ? -12.458 7.579 -6.086 1.00 0.00 20 ASP A C 12
ATOM 24689 O O . ASP A 1 20 ? -11.237 7.803 -6.115 1.00 0.00 20 ASP A O 12
ATOM 24698 N N . PRO A 1 21 ? -13.349 8.505 -6.508 1.00 0.00 21 PRO A N 12
ATOM 24699 C CA . PRO A 1 21 ? -12.920 9.844 -7.034 1.00 0.00 21 PRO A CA 12
ATOM 24700 C C . PRO A 1 21 ? -11.992 10.592 -6.067 1.00 0.00 21 PRO A C 12
ATOM 24701 O O . PRO A 1 21 ? -11.201 11.430 -6.494 1.00 0.00 21 PRO A O 12
ATOM 24712 N N . THR A 1 22 ? -12.138 10.329 -4.761 1.00 0.00 22 THR A N 12
ATOM 24713 C CA . THR A 1 22 ? -11.359 11.052 -3.750 1.00 0.00 22 THR A CA 12
ATOM 24714 C C . THR A 1 22 ? -9.854 10.883 -3.980 1.00 0.00 22 THR A C 12
ATOM 24715 O O . THR A 1 22 ? -9.115 11.861 -3.951 1.00 0.00 22 THR A O 12
ATOM 24726 N N . LEU A 1 23 ? -9.403 9.652 -4.256 1.00 0.00 23 LEU A N 12
ATOM 24727 C CA . LEU A 1 23 ? -7.971 9.430 -4.532 1.00 0.00 23 LEU A CA 12
ATOM 24728 C C . LEU A 1 23 ? -7.632 9.699 -6.009 1.00 0.00 23 LEU A C 12
ATOM 24729 O O . LEU A 1 23 ? -6.484 9.973 -6.346 1.00 0.00 23 LEU A O 12
ATOM 24745 N N . GLN A 1 24 ? -8.637 9.565 -6.884 1.00 0.00 24 GLN A N 12
ATOM 24746 C CA . GLN A 1 24 ? -8.439 9.770 -8.314 1.00 0.00 24 GLN A CA 12
ATOM 24747 C C . GLN A 1 24 ? -8.211 11.253 -8.674 1.00 0.00 24 GLN A C 12
ATOM 24748 O O . GLN A 1 24 ? -7.415 11.553 -9.569 1.00 0.00 24 GLN A O 12
ATOM 24762 N N . GLU A 1 25 ? -8.944 12.187 -7.999 1.00 0.00 25 GLU A N 12
ATOM 24763 C CA . GLU A 1 25 ? -8.814 13.631 -8.320 1.00 0.00 25 GLU A CA 12
ATOM 24764 C C . GLU A 1 25 ? -8.457 14.523 -7.110 1.00 0.00 25 GLU A C 12
ATOM 24765 O O . GLU A 1 25 ? -8.177 15.713 -7.303 1.00 0.00 25 GLU A O 12
ATOM 24777 N N . CYS A 1 26 ? -8.434 13.964 -5.872 1.00 0.00 26 CYS A N 12
ATOM 24778 C CA . CYS A 1 26 ? -8.067 14.766 -4.688 1.00 0.00 26 CYS A CA 12
ATOM 24779 C C . CYS A 1 26 ? -6.799 14.225 -4.039 1.00 0.00 26 CYS A C 12
ATOM 24780 O O . CYS A 1 26 ? -6.331 13.136 -4.380 1.00 0.00 26 CYS A O 12
ATOM 24788 N N . ARG A 1 27 ? -6.203 15.044 -3.181 1.00 0.00 27 ARG A N 12
ATOM 24789 C CA . ARG A 1 27 ? -4.915 14.729 -2.553 1.00 0.00 27 ARG A CA 12
ATOM 24790 C C . ARG A 1 27 ? -4.959 13.425 -1.765 1.00 0.00 27 ARG A C 12
ATOM 24791 O O . ARG A 1 27 ? -5.986 13.064 -1.201 1.00 0.00 27 ARG A O 12
ATOM 24812 N N . VAL A 1 28 ? -3.808 12.734 -1.722 1.00 0.00 28 VAL A N 12
ATOM 24813 C CA . VAL A 1 28 ? -3.682 11.468 -0.979 1.00 0.00 28 VAL A CA 12
ATOM 24814 C C . VAL A 1 28 ? -2.479 11.506 -0.035 1.00 0.00 28 VAL A C 12
ATOM 24815 O O . VAL A 1 28 ? -1.572 12.323 -0.208 1.00 0.00 28 VAL A O 12
ATOM 24828 N N . LEU A 1 29 ? -2.498 10.635 0.983 1.00 0.00 29 LEU A N 12
ATOM 24829 C CA . LEU A 1 29 ? -1.427 10.590 1.983 1.00 0.00 29 LEU A CA 12
ATOM 24830 C C . LEU A 1 29 ? -0.143 10.003 1.410 1.00 0.00 29 LEU A C 12
ATOM 24831 O O . LEU A 1 29 ? -0.176 9.079 0.599 1.00 0.00 29 LEU A O 12
ATOM 24847 N N . SER A 1 30 ? 0.987 10.550 1.862 1.00 0.00 30 SER A N 12
ATOM 24848 C CA . SER A 1 30 ? 2.312 10.101 1.432 1.00 0.00 30 SER A CA 12
ATOM 24849 C C . SER A 1 30 ? 3.335 10.456 2.496 1.00 0.00 30 SER A C 12
ATOM 24850 O O . SER A 1 30 ? 3.028 11.224 3.415 1.00 0.00 30 SER A O 12
ATOM 24858 N N . TYR A 1 31 ? 4.563 9.932 2.357 1.00 0.00 31 TYR A N 12
ATOM 24859 C CA . TYR A 1 31 ? 5.620 10.235 3.313 1.00 0.00 31 TYR A CA 12
ATOM 24860 C C . TYR A 1 31 ? 6.614 11.166 2.674 1.00 0.00 31 TYR A C 12
ATOM 24861 O O . TYR A 1 31 ? 7.392 10.751 1.806 1.00 0.00 31 TYR A O 12
ATOM 24879 N N . ASN A 1 32 ? 6.593 12.427 3.101 1.00 0.00 32 ASN A N 12
ATOM 24880 C CA . ASN A 1 32 ? 7.490 13.417 2.554 1.00 0.00 32 ASN A CA 12
ATOM 24881 C C . ASN A 1 32 ? 8.873 13.241 3.131 1.00 0.00 32 ASN A C 12
ATOM 24882 O O . ASN A 1 32 ? 9.169 13.744 4.209 1.00 0.00 32 ASN A O 12
ATOM 24893 N N . GLU A 1 33 ? 9.725 12.542 2.384 1.00 0.00 33 GLU A N 12
ATOM 24894 C CA . GLU A 1 33 ? 11.111 12.323 2.805 1.00 0.00 33 GLU A CA 12
ATOM 24895 C C . GLU A 1 33 ? 11.833 13.668 2.988 1.00 0.00 33 GLU A C 12
ATOM 24896 O O . GLU A 1 33 ? 12.796 13.765 3.748 1.00 0.00 33 GLU A O 12
ATOM 24908 N N . SER A 1 34 ? 11.346 14.699 2.281 1.00 0.00 34 SER A N 12
ATOM 24909 C CA . SER A 1 34 ? 11.913 16.038 2.354 1.00 0.00 34 SER A CA 12
ATOM 24910 C C . SER A 1 34 ? 11.826 16.595 3.782 1.00 0.00 34 SER A C 12
ATOM 24911 O O . SER A 1 34 ? 12.789 17.185 4.282 1.00 0.00 34 SER A O 12
ATOM 24919 N N . THR A 1 35 ? 10.656 16.424 4.422 1.00 0.00 35 THR A N 12
ATOM 24920 C CA . THR A 1 35 ? 10.435 16.939 5.794 1.00 0.00 35 THR A CA 12
ATOM 24921 C C . THR A 1 35 ? 10.372 15.812 6.854 1.00 0.00 35 THR A C 12
ATOM 24922 O O . THR A 1 35 ? 10.244 16.092 8.050 1.00 0.00 35 THR A O 12
ATOM 24933 N N . GLN A 1 36 ? 10.444 14.550 6.407 1.00 0.00 36 GLN A N 12
ATOM 24934 C CA . GLN A 1 36 ? 10.378 13.389 7.312 1.00 0.00 36 GLN A CA 12
ATOM 24935 C C . GLN A 1 36 ? 9.043 13.369 8.092 1.00 0.00 36 GLN A C 12
ATOM 24936 O O . GLN A 1 36 ? 8.988 12.928 9.249 1.00 0.00 36 GLN A O 12
ATOM 24950 N N . GLN A 1 37 ? 7.973 13.845 7.442 1.00 0.00 37 GLN A N 12
ATOM 24951 C CA . GLN A 1 37 ? 6.639 13.887 8.057 1.00 0.00 37 GLN A CA 12
ATOM 24952 C C . GLN A 1 37 ? 5.559 13.533 7.034 1.00 0.00 37 GLN A C 12
ATOM 24953 O O . GLN A 1 37 ? 5.789 13.635 5.822 1.00 0.00 37 GLN A O 12
ATOM 24967 N N . TRP A 1 38 ? 4.368 13.138 7.528 1.00 0.00 38 TRP A N 12
ATOM 24968 C CA . TRP A 1 38 ? 3.252 12.801 6.638 1.00 0.00 38 TRP A CA 12
ATOM 24969 C C . TRP A 1 38 ? 2.739 14.060 5.949 1.00 0.00 38 TRP A C 12
ATOM 24970 O O . TRP A 1 38 ? 2.563 15.099 6.594 1.00 0.00 38 TRP A O 12
ATOM 24991 N N . GLU A 1 39 ? 2.494 13.957 4.641 1.00 0.00 39 GLU A N 12
ATOM 24992 C CA . GLU A 1 39 ? 1.993 15.090 3.860 1.00 0.00 39 GLU A CA 12
ATOM 24993 C C . GLU A 1 39 ? 1.062 14.613 2.751 1.00 0.00 39 GLU A C 12
ATOM 24994 O O . GLU A 1 39 ? 1.197 13.487 2.255 1.00 0.00 39 GLU A O 12
ATOM 25006 N N . TRP A 1 40 ? 0.133 15.488 2.349 1.00 0.00 40 TRP A N 12
ATOM 25007 C CA . TRP A 1 40 ? -0.806 15.176 1.269 1.00 0.00 40 TRP A CA 12
ATOM 25008 C C . TRP A 1 40 ? -0.232 15.621 -0.077 1.00 0.00 40 TRP A C 12
ATOM 25009 O O . TRP A 1 40 ? 0.228 16.757 -0.225 1.00 0.00 40 TRP A O 12
ATOM 25030 N N . GLN A 1 41 ? -0.280 14.713 -1.050 1.00 0.00 41 GLN A N 12
ATOM 25031 C CA . GLN A 1 41 ? 0.215 14.983 -2.398 1.00 0.00 41 GLN A CA 12
ATOM 25032 C C . GLN A 1 41 ? -0.928 14.932 -3.394 1.00 0.00 41 GLN A C 12
ATOM 25033 O O . GLN A 1 41 ? -1.927 14.255 -3.154 1.00 0.00 41 GLN A O 12
ATOM 25047 N N . GLN A 1 42 ? -0.783 15.660 -4.508 1.00 0.00 42 GLN A N 12
ATOM 25048 C CA . GLN A 1 42 ? -1.829 15.701 -5.526 1.00 0.00 42 GLN A CA 12
ATOM 25049 C C . GLN A 1 42 ? -1.730 14.493 -6.448 1.00 0.00 42 GLN A C 12
ATOM 25050 O O . GLN A 1 42 ? -0.655 14.192 -6.992 1.00 0.00 42 GLN A O 12
ATOM 25064 N N . VAL A 1 43 ? -2.861 13.804 -6.606 1.00 0.00 43 VAL A N 12
ATOM 25065 C CA . VAL A 1 43 ? -2.944 12.626 -7.452 1.00 0.00 43 VAL A CA 12
ATOM 25066 C C . VAL A 1 43 ? -2.949 13.038 -8.927 1.00 0.00 43 VAL A C 12
ATOM 25067 O O . VAL A 1 43 ? -3.896 13.668 -9.413 1.00 0.00 43 VAL A O 12
ATOM 25080 N N . LEU A 1 44 ? -1.846 12.764 -9.588 1.00 0.00 44 LEU A N 12
ATOM 25081 C CA . LEU A 1 44 ? -1.647 13.165 -10.975 1.00 0.00 44 LEU A CA 12
ATOM 25082 C C . LEU A 1 44 ? -2.663 12.534 -11.917 1.00 0.00 44 LEU A C 12
ATOM 25083 O O . LEU A 1 44 ? -3.162 13.201 -12.831 1.00 0.00 44 LEU A O 12
ATOM 25099 N N . ARG A 1 45 ? -2.895 11.217 -11.754 1.00 0.00 45 ARG A N 12
ATOM 25100 C CA . ARG A 1 45 ? -3.775 10.488 -12.677 1.00 0.00 45 ARG A CA 12
ATOM 25101 C C . ARG A 1 45 ? -4.086 9.072 -12.166 1.00 0.00 45 ARG A C 12
ATOM 25102 O O . ARG A 1 45 ? -3.275 8.461 -11.466 1.00 0.00 45 ARG A O 12
ATOM 25123 N N . TRP A 1 46 ? -5.252 8.545 -12.577 1.00 0.00 46 TRP A N 12
ATOM 25124 C CA . TRP A 1 46 ? -5.661 7.183 -12.220 1.00 0.00 46 TRP A CA 12
ATOM 25125 C C . TRP A 1 46 ? -5.398 6.241 -13.401 1.00 0.00 46 TRP A C 12
ATOM 25126 O O . TRP A 1 46 ? -5.975 6.405 -14.481 1.00 0.00 46 TRP A O 12
ATOM 25147 N N . LEU A 1 47 ? -4.480 5.295 -13.192 1.00 0.00 47 LEU A N 12
ATOM 25148 C CA . LEU A 1 47 ? -4.071 4.358 -14.238 1.00 0.00 47 LEU A CA 12
ATOM 25149 C C . LEU A 1 47 ? -4.581 2.949 -13.952 1.00 0.00 47 LEU A C 12
ATOM 25150 O O . LEU A 1 47 ? -4.385 2.420 -12.855 1.00 0.00 47 LEU A O 12
ATOM 25166 N N . ASP A 1 48 ? -5.176 2.324 -14.974 1.00 0.00 48 ASP A N 12
ATOM 25167 C CA . ASP A 1 48 ? -5.641 0.940 -14.870 1.00 0.00 48 ASP A CA 12
ATOM 25168 C C . ASP A 1 48 ? -4.555 -0.018 -15.359 1.00 0.00 48 ASP A C 12
ATOM 25169 O O . ASP A 1 48 ? -4.340 -0.157 -16.567 1.00 0.00 48 ASP A O 12
ATOM 25178 N N . GLN A 1 49 ? -3.860 -0.663 -14.413 1.00 0.00 49 GLN A N 12
ATOM 25179 C CA . GLN A 1 49 ? -2.777 -1.592 -14.754 1.00 0.00 49 GLN A CA 12
ATOM 25180 C C . GLN A 1 49 ? -3.303 -2.776 -15.560 1.00 0.00 49 GLN A C 12
ATOM 25181 O O . GLN A 1 49 ? -2.635 -3.250 -16.486 1.00 0.00 49 GLN A O 12
ATOM 25195 N N . GLY A 1 50 ? -4.495 -3.261 -15.191 1.00 0.00 50 GLY A N 12
ATOM 25196 C CA . GLY A 1 50 ? -5.106 -4.408 -15.871 1.00 0.00 50 GLY A CA 12
ATOM 25197 C C . GLY A 1 50 ? -5.221 -5.585 -14.931 1.00 0.00 50 GLY A C 12
ATOM 25198 O O . GLY A 1 50 ? -5.783 -5.464 -13.848 1.00 0.00 50 GLY A O 12
ATOM 25202 N N . VAL A 1 51 ? -4.668 -6.726 -15.346 1.00 0.00 51 VAL A N 12
ATOM 25203 C CA . VAL A 1 51 ? -4.681 -7.931 -14.516 1.00 0.00 51 VAL A CA 12
ATOM 25204 C C . VAL A 1 51 ? -3.260 -8.412 -14.262 1.00 0.00 51 VAL A C 12
ATOM 25205 O O . VAL A 1 51 ? -2.481 -8.594 -15.205 1.00 0.00 51 VAL A O 12
ATOM 25218 N N . ARG A 1 52 ? -2.928 -8.615 -12.982 1.00 0.00 52 ARG A N 12
ATOM 25219 C CA . ARG A 1 52 ? -1.588 -9.079 -12.608 1.00 0.00 52 ARG A CA 12
ATOM 25220 C C . ARG A 1 52 ? -1.595 -9.837 -11.265 1.00 0.00 52 ARG A C 12
ATOM 25221 O O . ARG A 1 52 ? -2.536 -9.726 -10.476 1.00 0.00 52 ARG A O 12
ATOM 25242 N N . GLU A 1 53 ? -0.510 -10.561 -11.019 1.00 0.00 53 GLU A N 12
ATOM 25243 C CA . GLU A 1 53 ? -0.318 -11.316 -9.779 1.00 0.00 53 GLU A CA 12
ATOM 25244 C C . GLU A 1 53 ? -0.086 -10.352 -8.615 1.00 0.00 53 GLU A C 12
ATOM 25245 O O . GLU A 1 53 ? 0.605 -9.340 -8.781 1.00 0.00 53 GLU A O 12
ATOM 25257 N N . THR A 1 54 ? -0.671 -10.658 -7.435 1.00 0.00 54 THR A N 12
ATOM 25258 C CA . THR A 1 54 ? -0.503 -9.763 -6.266 1.00 0.00 54 THR A CA 12
ATOM 25259 C C . THR A 1 54 ? -0.317 -10.527 -4.952 1.00 0.00 54 THR A C 12
ATOM 25260 O O . THR A 1 54 ? -0.773 -11.661 -4.800 1.00 0.00 54 THR A O 12
ATOM 25271 N N . TRP A 1 55 ? 0.379 -9.875 -4.011 1.00 0.00 55 TRP A N 12
ATOM 25272 C CA . TRP A 1 55 ? 0.663 -10.444 -2.688 1.00 0.00 55 TRP A CA 12
ATOM 25273 C C . TRP A 1 55 ? -0.072 -9.661 -1.601 1.00 0.00 55 TRP A C 12
ATOM 25274 O O . TRP A 1 55 ? -0.075 -8.435 -1.619 1.00 0.00 55 TRP A O 12
ATOM 25295 N N . LYS A 1 56 ? -0.681 -10.387 -0.653 1.00 0.00 56 LYS A N 12
ATOM 25296 C CA . LYS A 1 56 ? -1.431 -9.769 0.456 1.00 0.00 56 LYS A CA 12
ATOM 25297 C C . LYS A 1 56 ? -0.527 -9.573 1.673 1.00 0.00 56 LYS A C 12
ATOM 25298 O O . LYS A 1 56 ? -0.476 -10.427 2.566 1.00 0.00 56 LYS A O 12
ATOM 25317 N N . ILE A 1 57 ? 0.124 -8.409 1.737 1.00 0.00 57 ILE A N 12
ATOM 25318 C CA . ILE A 1 57 ? 0.975 -8.072 2.888 1.00 0.00 57 ILE A CA 12
ATOM 25319 C C . ILE A 1 57 ? 0.090 -7.669 4.044 1.00 0.00 57 ILE A C 12
ATOM 25320 O O . ILE A 1 57 ? -0.533 -6.601 4.023 1.00 0.00 57 ILE A O 12
ATOM 25336 N N . LYS A 1 58 ? -0.014 -8.562 5.022 1.00 0.00 58 LYS A N 12
ATOM 25337 C CA . LYS A 1 58 ? -0.878 -8.354 6.165 1.00 0.00 58 LYS A CA 12
ATOM 25338 C C . LYS A 1 58 ? -0.106 -7.820 7.365 1.00 0.00 58 LYS A C 12
ATOM 25339 O O . LYS A 1 58 ? 0.947 -8.345 7.724 1.00 0.00 58 LYS A O 12
ATOM 25358 N N . THR A 1 59 ? -0.678 -6.800 8.003 1.00 0.00 59 THR A N 12
ATOM 25359 C CA . THR A 1 59 ? -0.102 -6.207 9.220 1.00 0.00 59 THR A CA 12
ATOM 25360 C C . THR A 1 59 ? -1.162 -6.133 10.298 1.00 0.00 59 THR A C 12
ATOM 25361 O O . THR A 1 59 ? -2.357 -6.284 10.018 1.00 0.00 59 THR A O 12
ATOM 25372 N N . PHE A 1 60 ? -0.716 -5.948 11.530 1.00 0.00 60 PHE A N 12
ATOM 25373 C CA . PHE A 1 60 ? -1.606 -5.909 12.678 1.00 0.00 60 PHE A CA 12
ATOM 25374 C C . PHE A 1 60 ? -2.622 -4.769 12.553 1.00 0.00 60 PHE A C 12
ATOM 25375 O O . PHE A 1 60 ? -3.771 -4.913 12.989 1.00 0.00 60 PHE A O 12
ATOM 25392 N N . GLN A 1 61 ? -2.181 -3.627 12.010 1.00 0.00 61 GLN A N 12
ATOM 25393 C CA . GLN A 1 61 ? -3.055 -2.455 11.897 1.00 0.00 61 GLN A CA 12
ATOM 25394 C C . GLN A 1 61 ? -3.866 -2.492 10.604 1.00 0.00 61 GLN A C 12
ATOM 25395 O O . GLN A 1 61 ? -5.024 -2.060 10.582 1.00 0.00 61 GLN A O 12
ATOM 25409 N N . THR A 1 62 ? -3.246 -2.985 9.522 1.00 0.00 62 THR A N 12
ATOM 25410 C CA . THR A 1 62 ? -3.920 -3.039 8.210 1.00 0.00 62 THR A CA 12
ATOM 25411 C C . THR A 1 62 ? -3.378 -4.190 7.343 1.00 0.00 62 THR A C 12
ATOM 25412 O O . THR A 1 62 ? -2.522 -4.939 7.771 1.00 0.00 62 THR A O 12
ATOM 25423 N N . GLU A 1 63 ? -3.856 -4.260 6.098 1.00 0.00 63 GLU A N 12
ATOM 25424 C CA . GLU A 1 63 ? -3.374 -5.228 5.111 1.00 0.00 63 GLU A CA 12
ATOM 25425 C C . GLU A 1 63 ? -3.662 -4.684 3.712 1.00 0.00 63 GLU A C 12
ATOM 25426 O O . GLU A 1 63 ? -4.531 -3.818 3.561 1.00 0.00 63 GLU A O 12
ATOM 25438 N N . ILE A 1 64 ? -2.940 -5.175 2.705 1.00 0.00 64 ILE A N 12
ATOM 25439 C CA . ILE A 1 64 ? -3.156 -4.693 1.339 1.00 0.00 64 ILE A CA 12
ATOM 25440 C C . ILE A 1 64 ? -2.518 -5.611 0.290 1.00 0.00 64 ILE A C 12
ATOM 25441 O O . ILE A 1 64 ? -1.463 -6.203 0.529 1.00 0.00 64 ILE A O 12
ATOM 25457 N N . LYS A 1 65 ? -3.176 -5.716 -0.881 1.00 0.00 65 LYS A N 12
ATOM 25458 C CA . LYS A 1 65 ? -2.682 -6.551 -1.977 1.00 0.00 65 LYS A CA 12
ATOM 25459 C C . LYS A 1 65 ? -2.119 -5.696 -3.119 1.00 0.00 65 LYS A C 12
ATOM 25460 O O . LYS A 1 65 ? -2.832 -4.874 -3.722 1.00 0.00 65 LYS A O 12
ATOM 25479 N N . CYS A 1 66 ? -0.821 -5.896 -3.397 1.00 0.00 66 CYS A N 12
ATOM 25480 C CA . CYS A 1 66 ? -0.106 -5.147 -4.434 1.00 0.00 66 CYS A CA 12
ATOM 25481 C C . CYS A 1 66 ? 1.005 -6.001 -5.044 1.00 0.00 66 CYS A C 12
ATOM 25482 O O . CYS A 1 66 ? 1.236 -7.135 -4.606 1.00 0.00 66 CYS A O 12
ATOM 25490 N N . THR A 1 67 ? 1.674 -5.460 -6.072 1.00 0.00 67 THR A N 12
ATOM 25491 C CA . THR A 1 67 ? 2.741 -6.185 -6.760 1.00 0.00 67 THR A CA 12
ATOM 25492 C C . THR A 1 67 ? 3.831 -6.630 -5.760 1.00 0.00 67 THR A C 12
ATOM 25493 O O . THR A 1 67 ? 4.319 -5.832 -4.956 1.00 0.00 67 THR A O 12
ATOM 25504 N N . GLY A 1 68 ? 4.168 -7.926 -5.807 1.00 0.00 68 GLY A N 12
ATOM 25505 C CA . GLY A 1 68 ? 5.156 -8.525 -4.906 1.00 0.00 68 GLY A CA 12
ATOM 25506 C C . GLY A 1 68 ? 6.562 -7.942 -5.092 1.00 0.00 68 GLY A C 12
ATOM 25507 O O . GLY A 1 68 ? 7.288 -7.742 -4.122 1.00 0.00 68 GLY A O 12
ATOM 25511 N N . ASN A 1 69 ? 6.957 -7.730 -6.344 1.00 0.00 69 ASN A N 12
ATOM 25512 C CA . ASN A 1 69 ? 8.302 -7.216 -6.650 1.00 0.00 69 ASN A CA 12
ATOM 25513 C C . ASN A 1 69 ? 8.443 -5.715 -6.348 1.00 0.00 69 ASN A C 12
ATOM 25514 O O . ASN A 1 69 ? 9.560 -5.201 -6.247 1.00 0.00 69 ASN A O 12
ATOM 25525 N N . HIS A 1 70 ? 7.310 -5.028 -6.188 1.00 0.00 70 HIS A N 12
ATOM 25526 C CA . HIS A 1 70 ? 7.310 -3.604 -5.872 1.00 0.00 70 HIS A CA 12
ATOM 25527 C C . HIS A 1 70 ? 7.778 -3.370 -4.423 1.00 0.00 70 HIS A C 12
ATOM 25528 O O . HIS A 1 70 ? 7.450 -4.153 -3.527 1.00 0.00 70 HIS A O 12
ATOM 25542 N N . LEU A 1 71 ? 8.570 -2.302 -4.214 1.00 0.00 71 LEU A N 12
ATOM 25543 C CA . LEU A 1 71 ? 9.111 -1.986 -2.882 1.00 0.00 71 LEU A CA 12
ATOM 25544 C C . LEU A 1 71 ? 8.097 -1.243 -2.011 1.00 0.00 71 LEU A C 12
ATOM 25545 O O . LEU A 1 71 ? 7.328 -0.409 -2.495 1.00 0.00 71 LEU A O 12
ATOM 25561 N N . ILE A 1 72 ? 8.131 -1.550 -0.716 1.00 0.00 72 ILE A N 12
ATOM 25562 C CA . ILE A 1 72 ? 7.253 -0.926 0.279 1.00 0.00 72 ILE A CA 12
ATOM 25563 C C . ILE A 1 72 ? 8.090 -0.480 1.483 1.00 0.00 72 ILE A C 12
ATOM 25564 O O . ILE A 1 72 ? 9.015 -1.190 1.895 1.00 0.00 72 ILE A O 12
ATOM 25580 N N . ARG A 1 73 ? 7.809 0.724 1.999 1.00 0.00 73 ARG A N 12
ATOM 25581 C CA . ARG A 1 73 ? 8.599 1.288 3.108 1.00 0.00 73 ARG A CA 12
ATOM 25582 C C . ARG A 1 73 ? 8.478 0.452 4.382 1.00 0.00 73 ARG A C 12
ATOM 25583 O O . ARG A 1 73 ? 7.378 0.154 4.833 1.00 0.00 73 ARG A O 12
ATOM 25604 N N . THR A 1 74 ? 9.632 0.140 4.984 1.00 0.00 74 THR A N 12
ATOM 25605 C CA . THR A 1 74 ? 9.693 -0.592 6.252 1.00 0.00 74 THR A CA 12
ATOM 25606 C C . THR A 1 74 ? 10.621 0.126 7.226 1.00 0.00 74 THR A C 12
ATOM 25607 O O . THR A 1 74 ? 11.162 1.190 6.900 1.00 0.00 74 THR A O 12
ATOM 25618 N N . ASP A 1 75 ? 10.790 -0.443 8.429 1.00 0.00 75 ASP A N 12
ATOM 25619 C CA . ASP A 1 75 ? 11.643 0.174 9.450 1.00 0.00 75 ASP A CA 12
ATOM 25620 C C . ASP A 1 75 ? 13.082 0.361 8.940 1.00 0.00 75 ASP A C 12
ATOM 25621 O O . ASP A 1 75 ? 13.762 1.313 9.333 1.00 0.00 75 ASP A O 12
ATOM 25630 N N . LYS A 1 76 ? 13.527 -0.533 8.035 1.00 0.00 76 LYS A N 12
ATOM 25631 C CA . LYS A 1 76 ? 14.878 -0.426 7.445 1.00 0.00 76 LYS A CA 12
ATOM 25632 C C . LYS A 1 76 ? 14.881 0.438 6.163 1.00 0.00 76 LYS A C 12
ATOM 25633 O O . LYS A 1 76 ? 15.948 0.839 5.687 1.00 0.00 76 LYS A O 12
ATOM 25652 N N . GLY A 1 77 ? 13.684 0.708 5.604 1.00 0.00 77 GLY A N 12
ATOM 25653 C CA . GLY A 1 77 ? 13.563 1.507 4.375 1.00 0.00 77 GLY A CA 12
ATOM 25654 C C . GLY A 1 77 ? 12.748 0.762 3.316 1.00 0.00 77 GLY A C 12
ATOM 25655 O O . GLY A 1 77 ? 12.023 -0.184 3.638 1.00 0.00 77 GLY A O 12
ATOM 25659 N N . TRP A 1 78 ? 12.876 1.193 2.046 1.00 0.00 78 TRP A N 12
ATOM 25660 C CA . TRP A 1 78 ? 12.147 0.549 0.943 1.00 0.00 78 TRP A CA 12
ATOM 25661 C C . TRP A 1 78 ? 12.677 -0.861 0.727 1.00 0.00 78 TRP A C 12
ATOM 25662 O O . TRP A 1 78 ? 13.885 -1.057 0.552 1.00 0.00 78 TRP A O 12
ATOM 25683 N N . ILE A 1 79 ? 11.769 -1.844 0.746 1.00 0.00 79 ILE A N 12
ATOM 25684 C CA . ILE A 1 79 ? 12.152 -3.251 0.558 1.00 0.00 79 ILE A CA 12
ATOM 25685 C C . ILE A 1 79 ? 11.148 -3.988 -0.345 1.00 0.00 79 ILE A C 12
ATOM 25686 O O . ILE A 1 79 ? 9.936 -3.788 -0.241 1.00 0.00 79 ILE A O 12
ATOM 25702 N N . LYS A 1 80 ? 11.680 -4.872 -1.194 1.00 0.00 80 LYS A N 12
ATOM 25703 C CA . LYS A 1 80 ? 10.863 -5.698 -2.093 1.00 0.00 80 LYS A CA 12
ATOM 25704 C C . LYS A 1 80 ? 9.780 -6.421 -1.287 1.00 0.00 80 LYS A C 12
ATOM 25705 O O . LYS A 1 80 ? 10.086 -7.031 -0.262 1.00 0.00 80 LYS A O 12
ATOM 25724 N N . ALA A 1 81 ? 8.522 -6.374 -1.771 1.00 0.00 81 ALA A N 12
ATOM 25725 C CA . ALA A 1 81 ? 7.406 -7.035 -1.071 1.00 0.00 81 ALA A CA 12
ATOM 25726 C C . ALA A 1 81 ? 7.689 -8.530 -0.907 1.00 0.00 81 ALA A C 12
ATOM 25727 O O . ALA A 1 81 ? 7.365 -9.122 0.128 1.00 0.00 81 ALA A O 12
ATOM 25734 N N . ALA A 1 82 ? 8.328 -9.120 -1.922 1.00 0.00 82 ALA A N 12
ATOM 25735 C CA . ALA A 1 82 ? 8.699 -10.531 -1.891 1.00 0.00 82 ALA A CA 12
ATOM 25736 C C . ALA A 1 82 ? 9.631 -10.812 -0.703 1.00 0.00 82 ALA A C 12
ATOM 25737 O O . ALA A 1 82 ? 9.534 -11.859 -0.059 1.00 0.00 82 ALA A O 12
ATOM 25744 N N . ASN A 1 83 ? 10.546 -9.867 -0.438 1.00 0.00 83 ASN A N 12
ATOM 25745 C CA . ASN A 1 83 ? 11.521 -9.999 0.654 1.00 0.00 83 ASN A CA 12
ATOM 25746 C C . ASN A 1 83 ? 10.873 -9.814 2.031 1.00 0.00 83 ASN A C 12
ATOM 25747 O O . ASN A 1 83 ? 11.349 -10.378 3.023 1.00 0.00 83 ASN A O 12
ATOM 25758 N N . ILE A 1 84 ? 9.813 -8.989 2.096 1.00 0.00 84 ILE A N 12
ATOM 25759 C CA . ILE A 1 84 ? 9.145 -8.701 3.375 1.00 0.00 84 ILE A CA 12
ATOM 25760 C C . ILE A 1 84 ? 8.690 -9.991 4.053 1.00 0.00 84 ILE A C 12
ATOM 25761 O O . ILE A 1 84 ? 8.169 -10.902 3.405 1.00 0.00 84 ILE A O 12
ATOM 25777 N N . THR A 1 85 ? 8.888 -10.043 5.369 1.00 0.00 85 THR A N 12
ATOM 25778 C CA . THR A 1 85 ? 8.496 -11.192 6.179 1.00 0.00 85 THR A CA 12
ATOM 25779 C C . THR A 1 85 ? 7.690 -10.708 7.400 1.00 0.00 85 THR A C 12
ATOM 25780 O O . THR A 1 85 ? 7.716 -9.513 7.703 1.00 0.00 85 THR A O 12
ATOM 25791 N N . PRO A 1 86 ? 6.933 -11.583 8.091 1.00 0.00 86 PRO A N 12
ATOM 25792 C CA . PRO A 1 86 ? 6.089 -11.153 9.251 1.00 0.00 86 PRO A CA 12
ATOM 25793 C C . PRO A 1 86 ? 6.859 -10.267 10.247 1.00 0.00 86 PRO A C 12
ATOM 25794 O O . PRO A 1 86 ? 6.290 -9.337 10.830 1.00 0.00 86 PRO A O 12
ATOM 25805 N N . LYS A 1 87 ? 8.135 -10.584 10.460 1.00 0.00 87 LYS A N 12
ATOM 25806 C CA . LYS A 1 87 ? 8.969 -9.844 11.421 1.00 0.00 87 LYS A CA 12
ATOM 25807 C C . LYS A 1 87 ? 9.151 -8.362 11.031 1.00 0.00 87 LYS A C 12
ATOM 25808 O O . LYS A 1 87 ? 9.407 -7.519 11.898 1.00 0.00 87 LYS A O 12
ATOM 25827 N N . MET A 1 88 ? 9.028 -8.056 9.727 1.00 0.00 88 MET A N 12
ATOM 25828 C CA . MET A 1 88 ? 9.194 -6.675 9.245 1.00 0.00 88 MET A CA 12
ATOM 25829 C C . MET A 1 88 ? 8.074 -5.784 9.780 1.00 0.00 88 MET A C 12
ATOM 25830 O O . MET A 1 88 ? 6.925 -6.230 9.919 1.00 0.00 88 MET A O 12
ATOM 25844 N N . LYS A 1 89 ? 8.408 -4.513 10.052 1.00 0.00 89 LYS A N 12
ATOM 25845 C CA . LYS A 1 89 ? 7.421 -3.542 10.532 1.00 0.00 89 LYS A CA 12
ATOM 25846 C C . LYS A 1 89 ? 7.429 -2.298 9.657 1.00 0.00 89 LYS A C 12
ATOM 25847 O O . LYS A 1 89 ? 8.460 -1.943 9.080 1.00 0.00 89 LYS A O 12
ATOM 25866 N N . ILE A 1 90 ? 6.252 -1.687 9.501 1.00 0.00 90 ILE A N 12
ATOM 25867 C CA . ILE A 1 90 ? 6.092 -0.521 8.617 1.00 0.00 90 ILE A CA 12
ATOM 25868 C C . ILE A 1 90 ? 5.447 0.658 9.357 1.00 0.00 90 ILE A C 12
ATOM 25869 O O . ILE A 1 90 ? 4.422 0.497 10.019 1.00 0.00 90 ILE A O 12
ATOM 25885 N N . LEU A 1 91 ? 6.050 1.845 9.211 1.00 0.00 91 LEU A N 12
ATOM 25886 C CA . LEU A 1 91 ? 5.516 3.054 9.842 1.00 0.00 91 LEU A CA 12
ATOM 25887 C C . LEU A 1 91 ? 4.287 3.549 9.084 1.00 0.00 91 LEU A C 12
ATOM 25888 O O . LEU A 1 91 ? 4.325 3.741 7.866 1.00 0.00 91 LEU A O 12
ATOM 25904 N N . SER A 1 92 ? 3.185 3.708 9.817 1.00 0.00 92 SER A N 12
ATOM 25905 C CA . SER A 1 92 ? 1.914 4.132 9.236 1.00 0.00 92 SER A CA 12
ATOM 25906 C C . SER A 1 92 ? 1.288 5.287 10.048 1.00 0.00 92 SER A C 12
ATOM 25907 O O . SER A 1 92 ? 1.601 5.443 11.232 1.00 0.00 92 SER A O 12
ATOM 25915 N N . PRO A 1 93 ? 0.417 6.120 9.432 1.00 0.00 93 PRO A N 12
ATOM 25916 C CA . PRO A 1 93 ? -0.217 7.278 10.140 1.00 0.00 93 PRO A CA 12
ATOM 25917 C C . PRO A 1 93 ? -1.240 6.832 11.183 1.00 0.00 93 PRO A C 12
ATOM 25918 O O . PRO A 1 93 ? -1.868 5.779 11.044 1.00 0.00 93 PRO A O 12
ATOM 25929 N N . GLU A 1 94 ? -1.411 7.661 12.213 1.00 0.00 94 GLU A N 12
ATOM 25930 C CA . GLU A 1 94 ? -2.367 7.397 13.283 1.00 0.00 94 GLU A CA 12
ATOM 25931 C C . GLU A 1 94 ? -3.357 8.537 13.378 1.00 0.00 94 GLU A C 12
ATOM 25932 O O . GLU A 1 94 ? -2.974 9.708 13.261 1.00 0.00 94 GLU A O 12
ATOM 25944 N N . ILE A 1 95 ? -4.628 8.191 13.591 1.00 0.00 95 ILE A N 12
ATOM 25945 C CA . ILE A 1 95 ? -5.692 9.186 13.693 1.00 0.00 95 ILE A CA 12
ATOM 25946 C C . ILE A 1 95 ? -5.882 9.618 15.150 1.00 0.00 95 ILE A C 12
ATOM 25947 O O . ILE A 1 95 ? -6.118 8.790 16.034 1.00 0.00 95 ILE A O 12
ATOM 25963 N N . ASP A 1 96 ? -5.759 10.921 15.377 1.00 0.00 96 ASP A N 12
ATOM 25964 C CA . ASP A 1 96 ? -5.889 11.509 16.705 1.00 0.00 96 ASP A CA 12
ATOM 25965 C C . ASP A 1 96 ? -6.016 13.037 16.561 1.00 0.00 96 ASP A C 12
ATOM 25966 O O . ASP A 1 96 ? -6.326 13.524 15.467 1.00 0.00 96 ASP A O 12
ATOM 25975 N N . ALA A 1 97 ? -5.729 13.796 17.641 1.00 0.00 97 ALA A N 12
ATOM 25976 C CA . ALA A 1 97 ? -5.770 15.262 17.565 1.00 0.00 97 ALA A CA 12
ATOM 25977 C C . ALA A 1 97 ? -4.795 15.732 16.481 1.00 0.00 97 ALA A C 12
ATOM 25978 O O . ALA A 1 97 ? -5.116 16.614 15.680 1.00 0.00 97 ALA A O 12
ATOM 25985 N N . ALA A 1 98 ? -3.640 15.061 16.418 1.00 0.00 98 ALA A N 12
ATOM 25986 C CA . ALA A 1 98 ? -2.642 15.310 15.388 1.00 0.00 98 ALA A CA 12
ATOM 25987 C C . ALA A 1 98 ? -2.131 13.975 14.852 1.00 0.00 98 ALA A C 12
ATOM 25988 O O . ALA A 1 98 ? -1.915 13.040 15.626 1.00 0.00 98 ALA A O 12
ATOM 25995 N N . VAL A 1 99 ? -1.965 13.883 13.527 1.00 0.00 99 VAL A N 12
ATOM 25996 C CA . VAL A 1 99 ? -1.497 12.646 12.896 1.00 0.00 99 VAL A CA 12
ATOM 25997 C C . VAL A 1 99 ? -0.119 12.243 13.453 1.00 0.00 99 VAL A C 12
ATOM 25998 O O . VAL A 1 99 ? 0.806 13.060 13.490 1.00 0.00 99 VAL A O 12
ATOM 26011 N N . LYS A 1 100 ? -0.001 10.977 13.888 1.00 0.00 100 LYS A N 12
ATOM 26012 C CA . LYS A 1 100 ? 1.271 10.470 14.452 1.00 0.00 100 LYS A CA 12
ATOM 26013 C C . LYS A 1 100 ? 1.692 9.163 13.792 1.00 0.00 100 LYS A C 12
ATOM 26014 O O . LYS A 1 100 ? 0.851 8.364 13.400 1.00 0.00 100 LYS A O 12
ATOM 26033 N N . THR A 1 101 ? 3.011 8.958 13.676 1.00 0.00 101 THR A N 12
ATOM 26034 C CA . THR A 1 101 ? 3.549 7.740 13.052 1.00 0.00 101 THR A CA 12
ATOM 26035 C C . THR A 1 101 ? 3.542 6.572 14.036 1.00 0.00 101 THR A C 12
ATOM 26036 O O . THR A 1 101 ? 3.683 6.768 15.247 1.00 0.00 101 THR A O 12
ATOM 26047 N N . ALA A 1 102 ? 3.423 5.352 13.495 1.00 0.00 102 ALA A N 12
ATOM 26048 C CA . ALA A 1 102 ? 3.451 4.136 14.313 1.00 0.00 102 ALA A CA 12
ATOM 26049 C C . ALA A 1 102 ? 3.735 2.909 13.456 1.00 0.00 102 ALA A C 12
ATOM 26050 O O . ALA A 1 102 ? 3.119 2.721 12.407 1.00 0.00 102 ALA A O 12
ATOM 26057 N N . LEU A 1 103 ? 4.649 2.065 13.929 1.00 0.00 103 LEU A N 12
ATOM 26058 C CA . LEU A 1 103 ? 5.014 0.837 13.222 1.00 0.00 103 LEU A CA 12
ATOM 26059 C C . LEU A 1 103 ? 3.923 -0.227 13.371 1.00 0.00 103 LEU A C 12
ATOM 26060 O O . LEU A 1 103 ? 3.343 -0.382 14.451 1.00 0.00 103 LEU A O 12
ATOM 26076 N N . GLN A 1 104 ? 3.696 -1.003 12.295 1.00 0.00 104 GLN A N 12
ATOM 26077 C CA . GLN A 1 104 ? 2.725 -2.106 12.327 1.00 0.00 104 GLN A CA 12
ATOM 26078 C C . GLN A 1 104 ? 3.449 -3.436 12.086 1.00 0.00 104 GLN A C 12
ATOM 26079 O O . GLN A 1 104 ? 4.416 -3.492 11.331 1.00 0.00 104 GLN A O 12
ATOM 26093 N N . ASP A 1 105 ? 3.004 -4.478 12.785 1.00 0.00 105 ASP A N 12
ATOM 26094 C CA . ASP A 1 105 ? 3.635 -5.798 12.724 1.00 0.00 105 ASP A CA 12
ATOM 26095 C C . ASP A 1 105 ? 3.039 -6.649 11.618 1.00 0.00 105 ASP A C 12
ATOM 26096 O O . ASP A 1 105 ? 1.854 -6.991 11.664 1.00 0.00 105 ASP A O 12
ATOM 26105 N N . VAL A 1 106 ? 3.873 -7.006 10.631 1.00 0.00 106 VAL A N 12
ATOM 26106 C CA . VAL A 1 106 ? 3.415 -7.836 9.521 1.00 0.00 106 VAL A CA 12
ATOM 26107 C C . VAL A 1 106 ? 3.038 -9.223 10.051 1.00 0.00 106 VAL A C 12
ATOM 26108 O O . VAL A 1 106 ? 3.891 -9.946 10.565 1.00 0.00 106 VAL A O 12
ATOM 26121 N N . GLU A 1 107 ? 1.757 -9.594 9.905 1.00 0.00 107 GLU A N 12
ATOM 26122 C CA . GLU A 1 107 ? 1.313 -10.918 10.322 1.00 0.00 107 GLU A CA 12
ATOM 26123 C C . GLU A 1 107 ? 1.877 -11.954 9.357 1.00 0.00 107 GLU A C 12
ATOM 26124 O O . GLU A 1 107 ? 2.488 -12.937 9.770 1.00 0.00 107 GLU A O 12
ATOM 26136 N N . SER A 1 108 ? 1.714 -11.674 8.053 1.00 0.00 108 SER A N 12
ATOM 26137 C CA . SER A 1 108 ? 2.246 -12.524 6.980 1.00 0.00 108 SER A CA 12
ATOM 26138 C C . SER A 1 108 ? 1.875 -11.952 5.617 1.00 0.00 108 SER A C 12
ATOM 26139 O O . SER A 1 108 ? 1.056 -11.043 5.521 1.00 0.00 108 SER A O 12
ATOM 26147 N N . ILE A 1 109 ? 2.428 -12.554 4.570 1.00 0.00 109 ILE A N 12
ATOM 26148 C CA . ILE A 1 109 ? 2.114 -12.178 3.187 1.00 0.00 109 ILE A CA 12
ATOM 26149 C C . ILE A 1 109 ? 1.427 -13.369 2.500 1.00 0.00 109 ILE A C 12
ATOM 26150 O O . ILE A 1 109 ? 1.979 -14.475 2.480 1.00 0.00 109 ILE A O 12
ATOM 26166 N N . GLU A 1 110 ? 0.205 -13.149 1.972 1.00 0.00 110 GLU A N 12
ATOM 26167 C CA . GLU A 1 110 ? -0.554 -14.250 1.330 1.00 0.00 110 GLU A CA 12
ATOM 26168 C C . GLU A 1 110 ? -0.866 -13.943 -0.127 1.00 0.00 110 GLU A C 12
ATOM 26169 O O . GLU A 1 110 ? -1.492 -12.943 -0.424 1.00 0.00 110 GLU A O 12
ATOM 26181 N N . LYS A 1 111 ? -0.431 -14.835 -1.031 1.00 0.00 111 LYS A N 12
ATOM 26182 C CA . LYS A 1 111 ? -0.649 -14.651 -2.474 1.00 0.00 111 LYS A CA 12
ATOM 26183 C C . LYS A 1 111 ? -2.130 -14.712 -2.846 1.00 0.00 111 LYS A C 12
ATOM 26184 O O . LYS A 1 111 ? -2.871 -15.569 -2.362 1.00 0.00 111 LYS A O 12
ATOM 26203 N N . LEU A 1 112 ? -2.533 -13.814 -3.756 1.00 0.00 112 LEU A N 12
ATOM 26204 C CA . LEU A 1 112 ? -3.913 -13.772 -4.266 1.00 0.00 112 LEU A CA 12
ATOM 26205 C C . LEU A 1 112 ? -3.956 -14.160 -5.749 1.00 0.00 112 LEU A C 12
ATOM 26206 O O . LEU A 1 112 ? -4.966 -14.682 -6.233 1.00 0.00 112 LEU A O 12
ATOM 26222 N N . GLY A 1 113 ? -2.840 -13.916 -6.461 1.00 0.00 113 GLY A N 12
ATOM 26223 C CA . GLY A 1 113 ? -2.737 -14.255 -7.874 1.00 0.00 113 GLY A CA 12
ATOM 26224 C C . GLY A 1 113 ? -3.245 -13.138 -8.772 1.00 0.00 113 GLY A C 12
ATOM 26225 O O . GLY A 1 113 ? -3.276 -11.971 -8.374 1.00 0.00 113 GLY A O 12
ATOM 26229 N N . VAL A 1 114 ? -3.606 -13.509 -10.008 1.00 0.00 114 VAL A N 12
ATOM 26230 C CA . VAL A 1 114 ? -4.073 -12.542 -11.003 1.00 0.00 114 VAL A CA 12
ATOM 26231 C C . VAL A 1 114 ? -5.370 -11.874 -10.527 1.00 0.00 114 VAL A C 12
ATOM 26232 O O . VAL A 1 114 ? -6.367 -12.546 -10.251 1.00 0.00 114 VAL A O 12
ATOM 26245 N N . ASN A 1 115 ? -5.333 -10.545 -10.452 1.00 0.00 115 ASN A N 12
ATOM 26246 C CA . ASN A 1 115 ? -6.480 -9.745 -10.027 1.00 0.00 115 ASN A CA 12
ATOM 26247 C C . ASN A 1 115 ? -6.539 -8.446 -10.803 1.00 0.00 115 ASN A C 12
ATOM 26248 O O . ASN A 1 115 ? -5.515 -7.982 -11.318 1.00 0.00 115 ASN A O 12
ATOM 26259 N N . HIS A 1 116 ? -7.719 -7.811 -10.805 1.00 0.00 116 HIS A N 12
ATOM 26260 C CA . HIS A 1 116 ? -7.864 -6.502 -11.434 1.00 0.00 116 HIS A CA 12
ATOM 26261 C C . HIS A 1 116 ? -7.068 -5.505 -10.618 1.00 0.00 116 HIS A C 12
ATOM 26262 O O . HIS A 1 116 ? -7.086 -5.565 -9.395 1.00 0.00 116 HIS A O 12
ATOM 26276 N N . VAL A 1 117 ? -6.307 -4.646 -11.293 1.00 0.00 117 VAL A N 12
ATOM 26277 C CA . VAL A 1 117 ? -5.415 -3.684 -10.601 1.00 0.00 117 VAL A CA 12
ATOM 26278 C C . VAL A 1 117 ? -5.576 -2.262 -11.121 1.00 0.00 117 VAL A C 12
ATOM 26279 O O . VAL A 1 117 ? -5.677 -2.031 -12.328 1.00 0.00 117 VAL A O 12
ATOM 26292 N N . TYR A 1 118 ? -5.562 -1.312 -10.182 1.00 0.00 118 TYR A N 12
ATOM 26293 C CA . TYR A 1 118 ? -5.667 0.109 -10.498 1.00 0.00 118 TYR A CA 12
ATOM 26294 C C . TYR A 1 118 ? -4.811 0.889 -9.489 1.00 0.00 118 TYR A C 12
ATOM 26295 O O . TYR A 1 118 ? -4.636 0.432 -8.347 1.00 0.00 118 TYR A O 12
ATOM 26313 N N . ASP A 1 119 ? -4.254 2.037 -9.907 1.00 0.00 119 ASP A N 12
ATOM 26314 C CA . ASP A 1 119 ? -3.407 2.840 -9.008 1.00 0.00 119 ASP A CA 12
ATOM 26315 C C . ASP A 1 119 ? -3.219 4.260 -9.546 1.00 0.00 119 ASP A C 12
ATOM 26316 O O . ASP A 1 119 ? -3.506 4.523 -10.713 1.00 0.00 119 ASP A O 12
ATOM 26325 N N . ILE A 1 120 ? -2.741 5.182 -8.681 1.00 0.00 120 ILE A N 12
ATOM 26326 C CA . ILE A 1 120 ? -2.532 6.592 -9.091 1.00 0.00 120 ILE A CA 12
ATOM 26327 C C . ILE A 1 120 ? -1.082 7.042 -8.844 1.00 0.00 120 ILE A C 12
ATOM 26328 O O . ILE A 1 120 ? -0.298 6.340 -8.201 1.00 0.00 120 ILE A O 12
ATOM 26344 N N . GLU A 1 121 ? -0.754 8.222 -9.365 1.00 0.00 121 GLU A N 12
ATOM 26345 C CA . GLU A 1 121 ? 0.577 8.810 -9.226 1.00 0.00 121 GLU A CA 12
ATOM 26346 C C . GLU A 1 121 ? 0.484 10.123 -8.459 1.00 0.00 121 GLU A C 12
ATOM 26347 O O . GLU A 1 121 ? -0.571 10.745 -8.440 1.00 0.00 121 GLU A O 12
ATOM 26359 N N . VAL A 1 122 ? 1.588 10.531 -7.810 1.00 0.00 122 VAL A N 12
ATOM 26360 C CA . VAL A 1 122 ? 1.606 11.790 -7.033 1.00 0.00 122 VAL A CA 12
ATOM 26361 C C . VAL A 1 122 ? 2.660 12.766 -7.578 1.00 0.00 122 VAL A C 12
ATOM 26362 O O . VAL A 1 122 ? 3.548 12.372 -8.340 1.00 0.00 122 VAL A O 12
ATOM 26375 N N . GLU A 1 123 ? 2.457 14.060 -7.293 1.00 0.00 123 GLU A N 12
ATOM 26376 C CA . GLU A 1 123 ? 3.288 15.135 -7.876 1.00 0.00 123 GLU A CA 12
ATOM 26377 C C . GLU A 1 123 ? 4.777 15.136 -7.456 1.00 0.00 123 GLU A C 12
ATOM 26378 O O . GLU A 1 123 ? 5.654 15.070 -8.325 1.00 0.00 123 GLU A O 12
ATOM 26390 N N . HIS A 1 124 ? 5.058 15.389 -6.157 1.00 0.00 124 HIS A N 12
ATOM 26391 C CA . HIS A 1 124 ? 6.461 15.611 -5.713 1.00 0.00 124 HIS A CA 12
ATOM 26392 C C . HIS A 1 124 ? 7.096 14.423 -4.972 1.00 0.00 124 HIS A C 12
ATOM 26393 O O . HIS A 1 124 ? 8.180 13.971 -5.352 1.00 0.00 124 HIS A O 12
ATOM 26407 N N . ASN A 1 125 ? 6.483 13.999 -3.862 1.00 0.00 125 ASN A N 12
ATOM 26408 C CA . ASN A 1 125 ? 7.063 12.941 -3.023 1.00 0.00 125 ASN A CA 12
ATOM 26409 C C . ASN A 1 125 ? 7.133 11.584 -3.752 1.00 0.00 125 ASN A C 12
ATOM 26410 O O . ASN A 1 125 ? 7.936 10.721 -3.384 1.00 0.00 125 ASN A O 12
ATOM 26421 N N . HIS A 1 126 ? 6.295 11.410 -4.782 1.00 0.00 126 HIS A N 12
ATOM 26422 C CA . HIS A 1 126 ? 6.269 10.160 -5.564 1.00 0.00 126 HIS A CA 12
ATOM 26423 C C . HIS A 1 126 ? 5.948 8.940 -4.688 1.00 0.00 126 HIS A C 12
ATOM 26424 O O . HIS A 1 126 ? 6.345 7.813 -5.008 1.00 0.00 126 HIS A O 12
ATOM 26438 N N . ASN A 1 127 ? 5.185 9.162 -3.611 1.00 0.00 127 ASN A N 12
ATOM 26439 C CA . ASN A 1 127 ? 4.772 8.065 -2.728 1.00 0.00 127 ASN A CA 12
ATOM 26440 C C . ASN A 1 127 ? 3.309 8.230 -2.336 1.00 0.00 127 ASN A C 12
ATOM 26441 O O . ASN A 1 127 ? 2.794 9.350 -2.311 1.00 0.00 127 ASN A O 12
ATOM 26452 N N . PHE A 1 128 ? 2.662 7.117 -1.984 1.00 0.00 128 PHE A N 12
ATOM 26453 C CA . PHE A 1 128 ? 1.277 7.150 -1.522 1.00 0.00 128 PHE A CA 12
ATOM 26454 C C . PHE A 1 128 ? 1.036 6.026 -0.517 1.00 0.00 128 PHE A C 12
ATOM 26455 O O . PHE A 1 128 ? 1.794 5.057 -0.483 1.00 0.00 128 PHE A O 12
ATOM 26472 N N . VAL A 1 129 ? -0.014 6.163 0.299 1.00 0.00 129 VAL A N 12
ATOM 26473 C CA . VAL A 1 129 ? -0.330 5.146 1.308 1.00 0.00 129 VAL A CA 12
ATOM 26474 C C . VAL A 1 129 ? -1.604 4.405 0.921 1.00 0.00 129 VAL A C 12
ATOM 26475 O O . VAL A 1 129 ? -2.686 4.999 0.878 1.00 0.00 129 VAL A O 12
ATOM 26488 N N . ALA A 1 130 ? -1.470 3.093 0.681 1.00 0.00 130 ALA A N 12
ATOM 26489 C CA . ALA A 1 130 ? -2.616 2.263 0.339 1.00 0.00 130 ALA A CA 12
ATOM 26490 C C . ALA A 1 130 ? -3.032 1.412 1.529 1.00 0.00 130 ALA A C 12
ATOM 26491 O O . ALA A 1 130 ? -2.273 0.553 1.990 1.00 0.00 130 ALA A O 12
ATOM 26498 N N . ASN A 1 131 ? -4.245 1.664 2.025 1.00 0.00 131 ASN A N 12
ATOM 26499 C CA . ASN A 1 131 ? -4.785 0.937 3.169 1.00 0.00 131 ASN A CA 12
ATOM 26500 C C . ASN A 1 131 ? -3.792 0.948 4.355 1.00 0.00 131 ASN A C 12
ATOM 26501 O O . ASN A 1 131 ? -3.618 -0.062 5.055 1.00 0.00 131 ASN A O 12
ATOM 26512 N N . GLY A 1 132 ? -3.166 2.111 4.587 1.00 0.00 132 GLY A N 12
ATOM 26513 C CA . GLY A 1 132 ? -2.213 2.274 5.699 1.00 0.00 132 GLY A CA 12
ATOM 26514 C C . GLY A 1 132 ? -0.790 1.775 5.354 1.00 0.00 132 GLY A C 12
ATOM 26515 O O . GLY A 1 132 ? 0.111 1.847 6.196 1.00 0.00 132 GLY A O 12
ATOM 26519 N N . LEU A 1 133 ? -0.593 1.282 4.119 1.00 0.00 133 LEU A N 12
ATOM 26520 C CA . LEU A 1 133 ? 0.726 0.792 3.682 1.00 0.00 133 LEU A CA 12
ATOM 26521 C C . LEU A 1 133 ? 1.407 1.828 2.778 1.00 0.00 133 LEU A C 12
ATOM 26522 O O . LEU A 1 133 ? 0.874 2.179 1.726 1.00 0.00 133 LEU A O 12
ATOM 26538 N N . LEU A 1 134 ? 2.598 2.296 3.186 1.00 0.00 134 LEU A N 12
ATOM 26539 C CA . LEU A 1 134 ? 3.348 3.280 2.394 1.00 0.00 134 LEU A CA 12
ATOM 26540 C C . LEU A 1 134 ? 4.052 2.603 1.211 1.00 0.00 134 LEU A C 12
ATOM 26541 O O . LEU A 1 134 ? 4.822 1.652 1.386 1.00 0.00 134 LEU A O 12
ATOM 26557 N N . VAL A 1 135 ? 3.730 3.084 0.008 1.00 0.00 135 VAL A N 12
ATOM 26558 C CA . VAL A 1 135 ? 4.248 2.510 -1.234 1.00 0.00 135 VAL A CA 12
ATOM 26559 C C . VAL A 1 135 ? 4.982 3.582 -2.079 1.00 0.00 135 VAL A C 12
ATOM 26560 O O . VAL A 1 135 ? 4.480 4.692 -2.266 1.00 0.00 135 VAL A O 12
ATOM 26573 N N . HIS A 1 136 ? 6.168 3.214 -2.584 1.00 0.00 136 HIS A N 12
ATOM 26574 C CA . HIS A 1 136 ? 6.991 4.112 -3.418 1.00 0.00 136 HIS A CA 12
ATOM 26575 C C . HIS A 1 136 ? 6.529 4.059 -4.888 1.00 0.00 136 HIS A C 12
ATOM 26576 O O . HIS A 1 136 ? 6.712 3.049 -5.549 1.00 0.00 136 HIS A O 12
ATOM 26590 N N . ASN A 1 137 ? 5.987 5.177 -5.399 1.00 0.00 137 ASN A N 12
ATOM 26591 C CA . ASN A 1 137 ? 5.550 5.240 -6.807 1.00 0.00 137 ASN A CA 12
ATOM 26592 C C . ASN A 1 137 ? 5.713 6.653 -7.370 1.00 0.00 137 ASN A C 12
ATOM 26593 O O . ASN A 1 137 ? 4.893 7.497 -7.047 1.00 0.00 137 ASN A O 12
ATOM 26605 N N . GLU A 1 1 ? 3.085 0.374 -5.919 1.00 0.00 1 GLU A N 13
ATOM 26606 C CA . GLU A 1 1 ? 3.095 0.612 -7.387 1.00 0.00 1 GLU A CA 13
ATOM 26607 C C . GLU A 1 1 ? 1.732 0.271 -7.968 1.00 0.00 1 GLU A C 13
ATOM 26608 O O . GLU A 1 1 ? 1.172 1.043 -8.752 1.00 0.00 1 GLU A O 13
ATOM 26622 N N . ALA A 1 2 ? 1.211 -0.898 -7.587 1.00 0.00 2 ALA A N 13
ATOM 26623 C CA . ALA A 1 2 ? -0.084 -1.360 -8.079 1.00 0.00 2 ALA A CA 13
ATOM 26624 C C . ALA A 1 2 ? -0.893 -2.003 -6.953 1.00 0.00 2 ALA A C 13
ATOM 26625 O O . ALA A 1 2 ? -0.348 -2.766 -6.158 1.00 0.00 2 ALA A O 13
ATOM 26632 N N . LEU A 1 3 ? -2.196 -1.684 -6.898 1.00 0.00 3 LEU A N 13
ATOM 26633 C CA . LEU A 1 3 ? -3.086 -2.231 -5.864 1.00 0.00 3 LEU A CA 13
ATOM 26634 C C . LEU A 1 3 ? -4.266 -2.932 -6.509 1.00 0.00 3 LEU A C 13
ATOM 26635 O O . LEU A 1 3 ? -4.717 -2.514 -7.561 1.00 0.00 3 LEU A O 13
ATOM 26651 N N . THR A 1 4 ? -4.778 -3.988 -5.863 1.00 0.00 4 THR A N 13
ATOM 26652 C CA . THR A 1 4 ? -5.936 -4.713 -6.413 1.00 0.00 4 THR A CA 13
ATOM 26653 C C . THR A 1 4 ? -7.173 -3.819 -6.349 1.00 0.00 4 THR A C 13
ATOM 26654 O O . THR A 1 4 ? -7.196 -2.855 -5.594 1.00 0.00 4 THR A O 13
ATOM 26665 N N . GLY A 1 5 ? -8.182 -4.126 -7.170 1.00 0.00 5 GLY A N 13
ATOM 26666 C CA . GLY A 1 5 ? -9.411 -3.323 -7.224 1.00 0.00 5 GLY A CA 13
ATOM 26667 C C . GLY A 1 5 ? -10.107 -3.287 -5.867 1.00 0.00 5 GLY A C 13
ATOM 26668 O O . GLY A 1 5 ? -10.640 -2.250 -5.458 1.00 0.00 5 GLY A O 13
ATOM 26672 N N . ASP A 1 6 ? -10.099 -4.427 -5.181 1.00 0.00 6 ASP A N 13
ATOM 26673 C CA . ASP A 1 6 ? -10.733 -4.551 -3.860 1.00 0.00 6 ASP A CA 13
ATOM 26674 C C . ASP A 1 6 ? -9.979 -3.752 -2.784 1.00 0.00 6 ASP A C 13
ATOM 26675 O O . ASP A 1 6 ? -10.566 -3.374 -1.764 1.00 0.00 6 ASP A O 13
ATOM 26684 N N . ALA A 1 7 ? -8.679 -3.517 -3.011 1.00 0.00 7 ALA A N 13
ATOM 26685 C CA . ALA A 1 7 ? -7.845 -2.782 -2.055 1.00 0.00 7 ALA A CA 13
ATOM 26686 C C . ALA A 1 7 ? -8.289 -1.326 -1.939 1.00 0.00 7 ALA A C 13
ATOM 26687 O O . ALA A 1 7 ? -8.985 -0.810 -2.818 1.00 0.00 7 ALA A O 13
ATOM 26694 N N . LEU A 1 8 ? -7.899 -0.675 -0.829 1.00 0.00 8 LEU A N 13
ATOM 26695 C CA . LEU A 1 8 ? -8.271 0.726 -0.581 1.00 0.00 8 LEU A CA 13
ATOM 26696 C C . LEU A 1 8 ? -7.039 1.599 -0.336 1.00 0.00 8 LEU A C 13
ATOM 26697 O O . LEU A 1 8 ? -6.033 1.148 0.223 1.00 0.00 8 LEU A O 13
ATOM 26713 N N . ILE A 1 9 ? -7.136 2.854 -0.772 1.00 0.00 9 ILE A N 13
ATOM 26714 C CA . ILE A 1 9 ? -6.052 3.826 -0.638 1.00 0.00 9 ILE A CA 13
ATOM 26715 C C . ILE A 1 9 ? -6.546 5.068 0.117 1.00 0.00 9 ILE A C 13
ATOM 26716 O O . ILE A 1 9 ? -7.651 5.568 -0.142 1.00 0.00 9 ILE A O 13
ATOM 26732 N N . LEU A 1 10 ? -5.715 5.557 1.046 1.00 0.00 10 LEU A N 13
ATOM 26733 C CA . LEU A 1 10 ? -6.046 6.748 1.820 1.00 0.00 10 LEU A CA 13
ATOM 26734 C C . LEU A 1 10 ? -6.096 7.974 0.919 1.00 0.00 10 LEU A C 13
ATOM 26735 O O . LEU A 1 10 ? -5.197 8.184 0.096 1.00 0.00 10 LEU A O 13
ATOM 26751 N N . SER A 1 11 ? -7.134 8.798 1.100 1.00 0.00 11 SER A N 13
ATOM 26752 C CA . SER A 1 11 ? -7.290 10.024 0.338 1.00 0.00 11 SER A CA 13
ATOM 26753 C C . SER A 1 11 ? -7.485 11.196 1.289 1.00 0.00 11 SER A C 13
ATOM 26754 O O . SER A 1 11 ? -7.351 11.028 2.510 1.00 0.00 11 SER A O 13
ATOM 26762 N N . ASP A 1 12 ? -7.779 12.385 0.744 1.00 0.00 12 ASP A N 13
ATOM 26763 C CA . ASP A 1 12 ? -7.961 13.565 1.580 1.00 0.00 12 ASP A CA 13
ATOM 26764 C C . ASP A 1 12 ? -9.098 13.334 2.569 1.00 0.00 12 ASP A C 13
ATOM 26765 O O . ASP A 1 12 ? -8.988 13.686 3.748 1.00 0.00 12 ASP A O 13
ATOM 26774 N N . ARG A 1 13 ? -10.178 12.713 2.083 1.00 0.00 13 ARG A N 13
ATOM 26775 C CA . ARG A 1 13 ? -11.331 12.397 2.923 1.00 0.00 13 ARG A CA 13
ATOM 26776 C C . ARG A 1 13 ? -11.028 11.231 3.903 1.00 0.00 13 ARG A C 13
ATOM 26777 O O . ARG A 1 13 ? -11.530 11.227 5.033 1.00 0.00 13 ARG A O 13
ATOM 26798 N N . GLY A 1 14 ? -10.210 10.245 3.464 1.00 0.00 14 GLY A N 13
ATOM 26799 C CA . GLY A 1 14 ? -9.865 9.090 4.328 1.00 0.00 14 GLY A CA 13
ATOM 26800 C C . GLY A 1 14 ? -9.723 7.779 3.529 1.00 0.00 14 GLY A C 13
ATOM 26801 O O . GLY A 1 14 ? -9.541 7.799 2.310 1.00 0.00 14 GLY A O 13
ATOM 26805 N N . TRP A 1 15 ? -9.804 6.635 4.244 1.00 0.00 15 TRP A N 13
ATOM 26806 C CA . TRP A 1 15 ? -9.681 5.300 3.617 1.00 0.00 15 TRP A CA 13
ATOM 26807 C C . TRP A 1 15 ? -10.818 5.069 2.626 1.00 0.00 15 TRP A C 13
ATOM 26808 O O . TRP A 1 15 ? -11.989 5.031 3.021 1.00 0.00 15 TRP A O 13
ATOM 26829 N N . LEU A 1 16 ? -10.466 4.895 1.342 1.00 0.00 16 LEU A N 13
ATOM 26830 C CA . LEU A 1 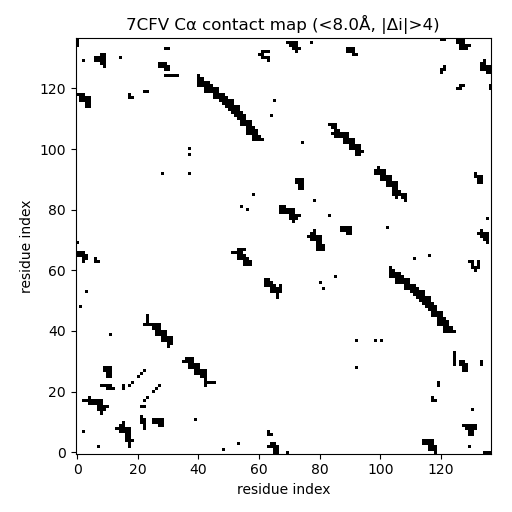16 ? -11.471 4.653 0.305 1.00 0.00 16 LEU A CA 13
ATOM 26831 C C . LEU A 1 16 ? -10.979 3.659 -0.737 1.00 0.00 16 LEU A C 13
ATOM 26832 O O . LEU A 1 16 ? -9.779 3.460 -0.894 1.00 0.00 16 LEU A O 13
ATOM 26848 N N . ARG A 1 17 ? -11.926 3.055 -1.461 1.00 0.00 17 ARG A N 13
ATOM 26849 C CA . ARG A 1 17 ? -11.605 2.089 -2.513 1.00 0.00 17 ARG A CA 13
ATOM 26850 C C . ARG A 1 17 ? -10.630 2.703 -3.515 1.00 0.00 17 ARG A C 13
ATOM 26851 O O . ARG A 1 17 ? -10.719 3.884 -3.828 1.00 0.00 17 ARG A O 13
ATOM 26872 N N . ILE A 1 18 ? -9.688 1.890 -3.982 1.00 0.00 18 ILE A N 13
ATOM 26873 C CA . ILE A 1 18 ? -8.646 2.338 -4.931 1.00 0.00 18 ILE A CA 13
ATOM 26874 C C . ILE A 1 18 ? -9.229 3.092 -6.137 1.00 0.00 18 ILE A C 13
ATOM 26875 O O . ILE A 1 18 ? -8.497 3.798 -6.832 1.00 0.00 18 ILE A O 13
ATOM 26891 N N . ASP A 1 19 ? -10.521 2.883 -6.428 1.00 0.00 19 ASP A N 13
ATOM 26892 C CA . ASP A 1 19 ? -11.157 3.509 -7.611 1.00 0.00 19 ASP A CA 13
ATOM 26893 C C . ASP A 1 19 ? -12.175 4.617 -7.224 1.00 0.00 19 ASP A C 13
ATOM 26894 O O . ASP A 1 19 ? -12.962 5.074 -8.062 1.00 0.00 19 ASP A O 13
ATOM 26903 N N . ASP A 1 20 ? -12.137 5.054 -5.957 1.00 0.00 20 ASP A N 13
ATOM 26904 C CA . ASP A 1 20 ? -13.046 6.105 -5.474 1.00 0.00 20 ASP A CA 13
ATOM 26905 C C . ASP A 1 20 ? -12.653 7.534 -5.975 1.00 0.00 20 ASP A C 13
ATOM 26906 O O . ASP A 1 20 ? -11.467 7.810 -6.233 1.00 0.00 20 ASP A O 13
ATOM 26915 N N . PRO A 1 21 ? -13.641 8.455 -6.119 1.00 0.00 21 PRO A N 13
ATOM 26916 C CA . PRO A 1 21 ? -13.382 9.856 -6.606 1.00 0.00 21 PRO A CA 13
ATOM 26917 C C . PRO A 1 21 ? -12.333 10.597 -5.775 1.00 0.00 21 PRO A C 13
ATOM 26918 O O . PRO A 1 21 ? -11.621 11.450 -6.299 1.00 0.00 21 PRO A O 13
ATOM 26929 N N . THR A 1 22 ? -12.286 10.309 -4.465 1.00 0.00 22 THR A N 13
ATOM 26930 C CA . THR A 1 22 ? -11.359 10.996 -3.562 1.00 0.00 22 THR A CA 13
ATOM 26931 C C . THR A 1 22 ? -9.920 10.861 -4.021 1.00 0.00 22 THR A C 13
ATOM 26932 O O . THR A 1 22 ? -9.286 11.851 -4.305 1.00 0.00 22 THR A O 13
ATOM 26943 N N . LEU A 1 23 ? -9.411 9.639 -4.121 1.00 0.00 23 LEU A N 13
ATOM 26944 C CA . LEU A 1 23 ? -8.021 9.458 -4.561 1.00 0.00 23 LEU A CA 13
ATOM 26945 C C . LEU A 1 23 ? -7.846 9.773 -6.059 1.00 0.00 23 LEU A C 13
ATOM 26946 O O . LEU A 1 23 ? -6.728 10.026 -6.513 1.00 0.00 23 LEU A O 13
ATOM 26962 N N . GLN A 1 24 ? -8.957 9.755 -6.820 1.00 0.00 24 GLN A N 13
ATOM 26963 C CA . GLN A 1 24 ? -8.899 10.069 -8.254 1.00 0.00 24 GLN A CA 13
ATOM 26964 C C . GLN A 1 24 ? -9.101 11.580 -8.537 1.00 0.00 24 GLN A C 13
ATOM 26965 O O . GLN A 1 24 ? -9.011 12.005 -9.693 1.00 0.00 24 GLN A O 13
ATOM 26979 N N . GLU A 1 25 ? -9.438 12.375 -7.490 1.00 0.00 25 GLU A N 13
ATOM 26980 C CA . GLU A 1 25 ? -9.723 13.813 -7.682 1.00 0.00 25 GLU A CA 13
ATOM 26981 C C . GLU A 1 25 ? -9.029 14.725 -6.654 1.00 0.00 25 GLU A C 13
ATOM 26982 O O . GLU A 1 25 ? -8.855 15.922 -6.913 1.00 0.00 25 GLU A O 13
ATOM 26994 N N . CYS A 1 26 ? -8.658 14.174 -5.482 1.00 0.00 26 CYS A N 13
ATOM 26995 C CA . CYS A 1 26 ? -8.017 14.978 -4.425 1.00 0.00 26 CYS A CA 13
ATOM 26996 C C . CYS A 1 26 ? -6.727 14.331 -3.931 1.00 0.00 26 CYS A C 13
ATOM 26997 O O . CYS A 1 26 ? -6.298 13.302 -4.452 1.00 0.00 26 CYS A O 13
ATOM 27005 N N . ARG A 1 27 ? -6.078 14.998 -2.979 1.00 0.00 27 ARG A N 13
ATOM 27006 C CA . ARG A 1 27 ? -4.780 14.570 -2.467 1.00 0.00 27 ARG A CA 13
ATOM 27007 C C . ARG A 1 27 ? -4.863 13.250 -1.715 1.00 0.00 27 ARG A C 13
ATOM 27008 O O . ARG A 1 27 ? -5.892 12.917 -1.126 1.00 0.00 27 ARG A O 13
ATOM 27029 N N . VAL A 1 28 ? -3.734 12.537 -1.691 1.00 0.00 28 VAL A N 13
ATOM 27030 C CA . VAL A 1 28 ? -3.613 11.276 -0.952 1.00 0.00 28 VAL A CA 13
ATOM 27031 C C . VAL A 1 28 ? -2.377 11.320 -0.051 1.00 0.00 28 VAL A C 13
ATOM 27032 O O . VAL A 1 28 ? -1.489 12.155 -0.250 1.00 0.00 28 VAL A O 13
ATOM 27045 N N . LEU A 1 29 ? -2.360 10.464 0.976 1.00 0.00 29 LEU A N 13
ATOM 27046 C CA . LEU A 1 29 ? -1.268 10.456 1.956 1.00 0.00 29 LEU A CA 13
ATOM 27047 C C . LEU A 1 29 ? 0.031 9.889 1.391 1.00 0.00 29 LEU A C 13
ATOM 27048 O O . LEU A 1 29 ? 0.031 8.903 0.652 1.00 0.00 29 LEU A O 13
ATOM 27064 N N . SER A 1 30 ? 1.140 10.511 1.795 1.00 0.00 30 SER A N 13
ATOM 27065 C CA . SER A 1 30 ? 2.483 10.084 1.400 1.00 0.00 30 SER A CA 13
ATOM 27066 C C . SER A 1 30 ? 3.474 10.489 2.480 1.00 0.00 30 SER A C 13
ATOM 27067 O O . SER A 1 30 ? 3.188 11.391 3.281 1.00 0.00 30 SER A O 13
ATOM 27075 N N . TYR A 1 31 ? 4.654 9.851 2.484 1.00 0.00 31 TYR A N 13
ATOM 27076 C CA . TYR A 1 31 ? 5.687 10.183 3.451 1.00 0.00 31 TYR A CA 13
ATOM 27077 C C . TYR A 1 31 ? 6.761 10.996 2.767 1.00 0.00 31 TYR A C 13
ATOM 27078 O O . TYR A 1 31 ? 7.419 10.512 1.835 1.00 0.00 31 TYR A O 13
ATOM 27096 N N . ASN A 1 32 ? 6.938 12.226 3.230 1.00 0.00 32 ASN A N 13
ATOM 27097 C CA . ASN A 1 32 ? 7.934 13.109 2.669 1.00 0.00 32 ASN A CA 13
ATOM 27098 C C . ASN A 1 32 ? 9.288 12.829 3.285 1.00 0.00 32 ASN A C 13
ATOM 27099 O O . ASN A 1 32 ? 9.627 13.377 4.331 1.00 0.00 32 ASN A O 13
ATOM 27110 N N . GLU A 1 33 ? 10.067 11.984 2.613 1.00 0.00 33 GLU A N 13
ATOM 27111 C CA . GLU A 1 33 ? 11.417 11.648 3.081 1.00 0.00 33 GLU A CA 13
ATOM 27112 C C . GLU A 1 33 ? 12.287 12.909 3.168 1.00 0.00 33 GLU A C 13
ATOM 27113 O O . GLU A 1 33 ? 13.258 12.951 3.926 1.00 0.00 33 GLU A O 13
ATOM 27125 N N . SER A 1 34 ? 11.927 13.927 2.376 1.00 0.00 34 SER A N 13
ATOM 27126 C CA . SER A 1 34 ? 12.652 15.185 2.341 1.00 0.00 34 SER A CA 13
ATOM 27127 C C . SER A 1 34 ? 12.655 15.872 3.716 1.00 0.00 34 SER A C 13
ATOM 27128 O O . SER A 1 34 ? 13.692 16.373 4.158 1.00 0.00 34 SER A O 13
ATOM 27136 N N . THR A 1 35 ? 11.484 15.905 4.383 1.00 0.00 35 THR A N 13
ATOM 27137 C CA . THR A 1 35 ? 11.366 16.557 5.713 1.00 0.00 35 THR A CA 13
ATOM 27138 C C . THR A 1 35 ? 10.998 15.563 6.852 1.00 0.00 35 THR A C 13
ATOM 27139 O O . THR A 1 35 ? 10.879 15.963 8.012 1.00 0.00 35 THR A O 13
ATOM 27150 N N . GLN A 1 36 ? 10.866 14.275 6.511 1.00 0.00 36 GLN A N 13
ATOM 27151 C CA . GLN A 1 36 ? 10.569 13.210 7.495 1.00 0.00 36 GLN A CA 13
ATOM 27152 C C . GLN A 1 36 ? 9.199 13.399 8.205 1.00 0.00 36 GLN A C 13
ATOM 27153 O O . GLN A 1 36 ? 9.047 13.040 9.384 1.00 0.00 36 GLN A O 13
ATOM 27167 N N . GLN A 1 37 ? 8.192 13.899 7.469 1.00 0.00 37 GLN A N 13
ATOM 27168 C CA . GLN A 1 37 ? 6.831 14.056 8.027 1.00 0.00 37 GLN A CA 13
ATOM 27169 C C . GLN A 1 37 ? 5.748 13.769 6.975 1.00 0.00 37 GLN A C 13
ATOM 27170 O O . GLN A 1 37 ? 6.027 13.744 5.775 1.00 0.00 37 GLN A O 13
ATOM 27184 N N . TRP A 1 38 ? 4.523 13.490 7.450 1.00 0.00 38 TRP A N 13
ATOM 27185 C CA . TRP A 1 38 ? 3.398 13.138 6.564 1.00 0.00 38 TRP A CA 13
ATOM 27186 C C . TRP A 1 38 ? 2.772 14.373 5.905 1.00 0.00 38 TRP A C 13
ATOM 27187 O O . TRP A 1 38 ? 2.534 15.386 6.565 1.00 0.00 38 TRP A O 13
ATOM 27208 N N . GLU A 1 39 ? 2.436 14.241 4.610 1.00 0.00 39 GLU A N 13
ATOM 27209 C CA . GLU A 1 39 ? 1.745 15.307 3.867 1.00 0.00 39 GLU A CA 13
ATOM 27210 C C . GLU A 1 39 ? 0.802 14.739 2.818 1.00 0.00 39 GLU A C 13
ATOM 27211 O O . GLU A 1 39 ? 0.950 13.586 2.384 1.00 0.00 39 GLU A O 13
ATOM 27223 N N . TRP A 1 40 ? -0.147 15.577 2.385 1.00 0.00 40 TRP A N 13
ATOM 27224 C CA . TRP A 1 40 ? -1.097 15.202 1.343 1.00 0.00 40 TRP A CA 13
ATOM 27225 C C . TRP A 1 40 ? -0.632 15.745 -0.011 1.00 0.00 40 TRP A C 13
ATOM 27226 O O . TRP A 1 40 ? -0.560 16.961 -0.214 1.00 0.00 40 TRP A O 13
ATOM 27247 N N . GLN A 1 41 ? -0.343 14.829 -0.936 1.00 0.00 41 GLN A N 13
ATOM 27248 C CA . GLN A 1 41 ? 0.088 15.191 -2.286 1.00 0.00 41 GLN A CA 13
ATOM 27249 C C . GLN A 1 41 ? -1.054 14.996 -3.261 1.00 0.00 41 GLN A C 13
ATOM 27250 O O . GLN A 1 41 ? -1.901 14.135 -3.048 1.00 0.00 41 GLN A O 13
ATOM 27264 N N . GLN A 1 42 ? -1.100 15.831 -4.312 1.00 0.00 42 GLN A N 13
ATOM 27265 C CA . GLN A 1 42 ? -2.192 15.780 -5.272 1.00 0.00 42 GLN A CA 13
ATOM 27266 C C . GLN A 1 42 ? -2.063 14.588 -6.188 1.00 0.00 42 GLN A C 13
ATOM 27267 O O . GLN A 1 42 ? -0.978 14.304 -6.716 1.00 0.00 42 GLN A O 13
ATOM 27281 N N . VAL A 1 43 ? -3.192 13.914 -6.399 1.00 0.00 43 VAL A N 13
ATOM 27282 C CA . VAL A 1 43 ? -3.259 12.765 -7.278 1.00 0.00 43 VAL A CA 13
ATOM 27283 C C . VAL A 1 43 ? -3.271 13.235 -8.730 1.00 0.00 43 VAL A C 13
ATOM 27284 O O . VAL A 1 43 ? -4.228 13.879 -9.183 1.00 0.00 43 VAL A O 13
ATOM 27297 N N . LEU A 1 44 ? -2.172 12.992 -9.417 1.00 0.00 44 LEU A N 13
ATOM 27298 C CA . LEU A 1 44 ? -2.006 13.458 -10.786 1.00 0.00 44 LEU A CA 13
ATOM 27299 C C . LEU A 1 44 ? -3.051 12.871 -11.716 1.00 0.00 44 LEU A C 13
ATOM 27300 O O . LEU A 1 44 ? -3.603 13.584 -12.562 1.00 0.00 44 LEU A O 13
ATOM 27316 N N . ARG A 1 45 ? -3.266 11.547 -11.614 1.00 0.00 45 ARG A N 13
ATOM 27317 C CA . ARG A 1 45 ? -4.189 10.859 -12.526 1.00 0.00 45 ARG A CA 13
ATOM 27318 C C . ARG A 1 45 ? -4.416 9.403 -12.094 1.00 0.00 45 ARG A C 13
ATOM 27319 O O . ARG A 1 45 ? -3.539 8.781 -11.486 1.00 0.00 45 ARG A O 13
ATOM 27340 N N . TRP A 1 46 ? -5.589 8.861 -12.458 1.00 0.00 46 TRP A N 13
ATOM 27341 C CA . TRP A 1 46 ? -5.921 7.469 -12.156 1.00 0.00 46 TRP A CA 13
ATOM 27342 C C . TRP A 1 46 ? -5.371 6.559 -13.257 1.00 0.00 46 TRP A C 13
ATOM 27343 O O . TRP A 1 46 ? -5.737 6.699 -14.429 1.00 0.00 46 TRP A O 13
ATOM 27364 N N . LEU A 1 47 ? -4.465 5.657 -12.874 1.00 0.00 47 LEU A N 13
ATOM 27365 C CA . LEU A 1 47 ? -3.824 4.747 -13.825 1.00 0.00 47 LEU A CA 13
ATOM 27366 C C . LEU A 1 47 ? -4.300 3.312 -13.612 1.00 0.00 47 LEU A C 13
ATOM 27367 O O . LEU A 1 47 ? -4.031 2.711 -12.565 1.00 0.00 47 LEU A O 13
ATOM 27383 N N . ASP A 1 48 ? -4.975 2.756 -14.627 1.00 0.00 48 ASP A N 13
ATOM 27384 C CA . ASP A 1 48 ? -5.452 1.373 -14.568 1.00 0.00 48 ASP A CA 13
ATOM 27385 C C . ASP A 1 48 ? -4.353 0.416 -15.018 1.00 0.00 48 ASP A C 13
ATOM 27386 O O . ASP A 1 48 ? -3.426 0.816 -15.730 1.00 0.00 48 ASP A O 13
ATOM 27395 N N . GLN A 1 49 ? -4.457 -0.846 -14.590 1.00 0.00 49 GLN A N 13
ATOM 27396 C CA . GLN A 1 49 ? -3.456 -1.868 -14.941 1.00 0.00 49 GLN A CA 13
ATOM 27397 C C . GLN A 1 49 ? -4.111 -3.200 -15.342 1.00 0.00 49 GLN A C 13
ATOM 27398 O O . GLN A 1 49 ? -3.516 -3.991 -16.081 1.00 0.00 49 GLN A O 13
ATOM 27412 N N . GLY A 1 50 ? -5.345 -3.429 -14.865 1.00 0.00 50 GLY A N 13
ATOM 27413 C CA . GLY A 1 50 ? -6.086 -4.648 -15.185 1.00 0.00 50 GLY A CA 13
ATOM 27414 C C . GLY A 1 50 ? -5.348 -5.898 -14.715 1.00 0.00 50 GLY A C 13
ATOM 27415 O O . GLY A 1 50 ? -4.942 -5.993 -13.552 1.00 0.00 50 GLY A O 13
ATOM 27419 N N . VAL A 1 51 ? -5.210 -6.866 -15.625 1.00 0.00 51 VAL A N 13
ATOM 27420 C CA . VAL A 1 51 ? -4.557 -8.141 -15.323 1.00 0.00 51 VAL A CA 13
ATOM 27421 C C . VAL A 1 51 ? -3.152 -7.927 -14.721 1.00 0.00 51 VAL A C 13
ATOM 27422 O O . VAL A 1 51 ? -2.221 -7.505 -15.415 1.00 0.00 51 VAL A O 13
ATOM 27435 N N . ARG A 1 52 ? -3.016 -8.231 -13.419 1.00 0.00 52 ARG A N 13
ATOM 27436 C CA . ARG A 1 52 ? -1.731 -8.088 -12.723 1.00 0.00 52 ARG A CA 13
ATOM 27437 C C . ARG A 1 52 ? -1.674 -8.989 -11.474 1.00 0.00 52 ARG A C 13
ATOM 27438 O O . ARG A 1 52 ? -2.663 -9.147 -10.761 1.00 0.00 52 ARG A O 13
ATOM 27459 N N . GLU A 1 53 ? -0.497 -9.557 -11.231 1.00 0.00 53 GLU A N 13
ATOM 27460 C CA . GLU A 1 53 ? -0.258 -10.447 -10.081 1.00 0.00 53 GLU A CA 13
ATOM 27461 C C . GLU A 1 53 ? -0.133 -9.633 -8.792 1.00 0.00 53 GLU A C 13
ATOM 27462 O O . GLU A 1 53 ? 0.421 -8.527 -8.817 1.00 0.00 53 GLU A O 13
ATOM 27474 N N . THR A 1 54 ? -0.652 -10.172 -7.653 1.00 0.00 54 THR A N 13
ATOM 27475 C CA . THR A 1 54 ? -0.562 -9.424 -6.376 1.00 0.00 54 THR A CA 13
ATOM 27476 C C . THR A 1 54 ? -0.317 -10.321 -5.149 1.00 0.00 54 THR A C 13
ATOM 27477 O O . THR A 1 54 ? -0.804 -11.446 -5.072 1.00 0.00 54 THR A O 13
ATOM 27488 N N . TRP A 1 55 ? 0.408 -9.757 -4.166 1.00 0.00 55 TRP A N 13
ATOM 27489 C CA . TRP A 1 55 ? 0.690 -10.428 -2.890 1.00 0.00 55 TRP A CA 13
ATOM 27490 C C . TRP A 1 55 ? 0.105 -9.592 -1.736 1.00 0.00 55 TRP A C 13
ATOM 27491 O O . TRP A 1 55 ? 0.283 -8.373 -1.706 1.00 0.00 55 TRP A O 13
ATOM 27512 N N . LYS A 1 56 ? -0.605 -10.254 -0.804 1.00 0.00 56 LYS A N 13
ATOM 27513 C CA . LYS A 1 56 ? -1.241 -9.564 0.326 1.00 0.00 56 LYS A CA 13
ATOM 27514 C C . LYS A 1 56 ? -0.370 -9.588 1.583 1.00 0.00 56 LYS A C 13
ATOM 27515 O O . LYS A 1 56 ? -0.377 -10.561 2.339 1.00 0.00 56 LYS A O 13
ATOM 27534 N N . ILE A 1 57 ? 0.267 -8.453 1.854 1.00 0.00 57 ILE A N 13
ATOM 27535 C CA . ILE A 1 57 ? 1.041 -8.270 3.072 1.00 0.00 57 ILE A CA 13
ATOM 27536 C C . ILE A 1 57 ? 0.088 -7.949 4.214 1.00 0.00 57 ILE A C 13
ATOM 27537 O O . ILE A 1 57 ? -0.498 -6.861 4.274 1.00 0.00 57 ILE A O 13
ATOM 27553 N N . LYS A 1 58 ? -0.084 -8.927 5.079 1.00 0.00 58 LYS A N 13
ATOM 27554 C CA . LYS A 1 58 ? -0.991 -8.824 6.209 1.00 0.00 58 LYS A CA 13
ATOM 27555 C C . LYS A 1 58 ? -0.253 -8.342 7.469 1.00 0.00 58 LYS A C 13
ATOM 27556 O O . LYS A 1 58 ? 0.786 -8.894 7.835 1.00 0.00 58 LYS A O 13
ATOM 27575 N N . THR A 1 59 ? -0.818 -7.320 8.133 1.00 0.00 59 THR A N 13
ATOM 27576 C CA . THR A 1 59 ? -0.231 -6.772 9.376 1.00 0.00 59 THR A CA 13
ATOM 27577 C C . THR A 1 59 ? -1.313 -6.664 10.446 1.00 0.00 59 THR A C 13
ATOM 27578 O O . THR A 1 59 ? -2.505 -6.789 10.145 1.00 0.00 59 THR A O 13
ATOM 27589 N N . PHE A 1 60 ? -0.893 -6.459 11.698 1.00 0.00 60 PHE A N 13
ATOM 27590 C CA . PHE A 1 60 ? -1.832 -6.366 12.823 1.00 0.00 60 PHE A CA 13
ATOM 27591 C C . PHE A 1 60 ? -2.769 -5.164 12.691 1.00 0.00 60 PHE A C 13
ATOM 27592 O O . PHE A 1 60 ? -3.942 -5.248 13.073 1.00 0.00 60 PHE A O 13
ATOM 27609 N N . GLN A 1 61 ? -2.244 -4.039 12.182 1.00 0.00 61 GLN A N 13
ATOM 27610 C CA . GLN A 1 61 ? -3.051 -2.816 12.050 1.00 0.00 61 GLN A CA 13
ATOM 27611 C C . GLN A 1 61 ? -3.779 -2.759 10.705 1.00 0.00 61 GLN A C 13
ATOM 27612 O O . GLN A 1 61 ? -4.867 -2.179 10.612 1.00 0.00 61 GLN A O 13
ATOM 27626 N N . THR A 1 62 ? -3.155 -3.319 9.658 1.00 0.00 62 THR A N 13
ATOM 27627 C CA . THR A 1 62 ? -3.742 -3.277 8.307 1.00 0.00 62 THR A CA 13
ATOM 27628 C C . THR A 1 62 ? -3.375 -4.510 7.472 1.00 0.00 62 THR A C 13
ATOM 27629 O O . THR A 1 62 ? -2.594 -5.353 7.896 1.00 0.00 62 THR A O 13
ATOM 27640 N N . GLU A 1 63 ? -3.915 -4.553 6.253 1.00 0.00 63 GLU A N 13
ATOM 27641 C CA . GLU A 1 63 ? -3.616 -5.605 5.287 1.00 0.00 63 GLU A CA 13
ATOM 27642 C C . GLU A 1 63 ? -3.876 -5.073 3.872 1.00 0.00 63 GLU A C 13
ATOM 27643 O O . GLU A 1 63 ? -4.848 -4.339 3.659 1.00 0.00 63 GLU A O 13
ATOM 27655 N N . ILE A 1 64 ? -2.976 -5.384 2.928 1.00 0.00 64 ILE A N 13
ATOM 27656 C CA . ILE A 1 64 ? -3.100 -4.851 1.562 1.00 0.00 64 ILE A CA 13
ATOM 27657 C C . ILE A 1 64 ? -2.423 -5.758 0.521 1.00 0.00 64 ILE A C 13
ATOM 27658 O O . ILE A 1 64 ? -1.371 -6.345 0.786 1.00 0.00 64 ILE A O 13
ATOM 27674 N N . LYS A 1 65 ? -3.024 -5.827 -0.687 1.00 0.00 65 LYS A N 13
ATOM 27675 C CA . LYS A 1 65 ? -2.466 -6.617 -1.787 1.00 0.00 65 LYS A CA 13
ATOM 27676 C C . LYS A 1 65 ? -1.997 -5.710 -2.925 1.00 0.00 65 LYS A C 13
ATOM 27677 O O . LYS A 1 65 ? -2.778 -4.920 -3.476 1.00 0.00 65 LYS A O 13
ATOM 27696 N N . CYS A 1 66 ? -0.710 -5.835 -3.265 1.00 0.00 66 CYS A N 13
ATOM 27697 C CA . CYS A 1 66 ? -0.091 -5.035 -4.319 1.00 0.00 66 CYS A CA 13
ATOM 27698 C C . CYS A 1 66 ? 0.752 -5.924 -5.227 1.00 0.00 66 CYS A C 13
ATOM 27699 O O . CYS A 1 66 ? 0.785 -7.130 -5.036 1.00 0.00 66 CYS A O 13
ATOM 27707 N N . THR A 1 67 ? 1.416 -5.320 -6.235 1.00 0.00 67 THR A N 13
ATOM 27708 C CA . THR A 1 67 ? 2.220 -6.084 -7.217 1.00 0.00 67 THR A CA 13
ATOM 27709 C C . THR A 1 67 ? 3.047 -7.192 -6.534 1.00 0.00 67 THR A C 13
ATOM 27710 O O . THR A 1 67 ? 3.079 -8.332 -7.012 1.00 0.00 67 THR A O 13
ATOM 27721 N N . GLY A 1 68 ? 3.680 -6.855 -5.410 1.00 0.00 68 GLY A N 13
ATOM 27722 C CA . GLY A 1 68 ? 4.474 -7.831 -4.645 1.00 0.00 68 GLY A CA 13
ATOM 27723 C C . GLY A 1 68 ? 5.952 -7.858 -5.084 1.00 0.00 68 GLY A C 13
ATOM 27724 O O . GLY A 1 68 ? 6.792 -8.457 -4.403 1.00 0.00 68 GLY A O 13
ATOM 27728 N N . ASN A 1 69 ? 6.263 -7.204 -6.217 1.00 0.00 69 ASN A N 13
ATOM 27729 C CA . ASN A 1 69 ? 7.640 -7.157 -6.731 1.00 0.00 69 ASN A CA 13
ATOM 27730 C C . ASN A 1 69 ? 8.290 -5.781 -6.497 1.00 0.00 69 ASN A C 13
ATOM 27731 O O . ASN A 1 69 ? 9.519 -5.660 -6.523 1.00 0.00 69 ASN A O 13
ATOM 27742 N N . HIS A 1 70 ? 7.457 -4.755 -6.255 1.00 0.00 70 HIS A N 13
ATOM 27743 C CA . HIS A 1 70 ? 7.949 -3.400 -6.002 1.00 0.00 70 HIS A CA 13
ATOM 27744 C C . HIS A 1 70 ? 8.285 -3.207 -4.530 1.00 0.00 70 HIS A C 13
ATOM 27745 O O . HIS A 1 70 ? 7.725 -3.885 -3.660 1.00 0.00 70 HIS A O 13
ATOM 27759 N N . LEU A 1 71 ? 9.226 -2.298 -4.262 1.00 0.00 71 LEU A N 13
ATOM 27760 C CA . LEU A 1 71 ? 9.668 -2.023 -2.898 1.00 0.00 71 LEU A CA 13
ATOM 27761 C C . LEU A 1 71 ? 8.650 -1.155 -2.153 1.00 0.00 71 LEU A C 13
ATOM 27762 O O . LEU A 1 71 ? 8.092 -0.211 -2.720 1.00 0.00 71 LEU A O 13
ATOM 27778 N N . ILE A 1 72 ? 8.453 -1.459 -0.866 1.00 0.00 72 ILE A N 13
ATOM 27779 C CA . ILE A 1 72 ? 7.545 -0.692 -0.006 1.00 0.00 72 ILE A CA 13
ATOM 27780 C C . ILE A 1 72 ? 8.284 -0.241 1.250 1.00 0.00 72 ILE A C 13
ATOM 27781 O O . ILE A 1 72 ? 9.289 -0.851 1.630 1.00 0.00 72 ILE A O 13
ATOM 27797 N N . ARG A 1 73 ? 7.807 0.842 1.876 1.00 0.00 73 ARG A N 13
ATOM 27798 C CA . ARG A 1 73 ? 8.478 1.373 3.071 1.00 0.00 73 ARG A CA 13
ATOM 27799 C C . ARG A 1 73 ? 8.294 0.469 4.278 1.00 0.00 73 ARG A C 13
ATOM 27800 O O . ARG A 1 73 ? 7.179 0.042 4.589 1.00 0.00 73 ARG A O 13
ATOM 27821 N N . THR A 1 74 ? 9.388 0.277 5.006 1.00 0.00 74 THR A N 13
ATOM 27822 C CA . THR A 1 74 ? 9.376 -0.463 6.256 1.00 0.00 74 THR A CA 13
ATOM 27823 C C . THR A 1 74 ? 10.312 0.217 7.253 1.00 0.00 74 THR A C 13
ATOM 27824 O O . THR A 1 74 ? 10.908 1.257 6.939 1.00 0.00 74 THR A O 13
ATOM 27835 N N . ASP A 1 75 ? 10.450 -0.370 8.434 1.00 0.00 75 ASP A N 13
ATOM 27836 C CA . ASP A 1 75 ? 11.327 0.178 9.462 1.00 0.00 75 ASP A CA 13
ATOM 27837 C C . ASP A 1 75 ? 12.753 0.332 8.921 1.00 0.00 75 ASP A C 13
ATOM 27838 O O . ASP A 1 75 ? 13.465 1.273 9.288 1.00 0.00 75 ASP A O 13
ATOM 27847 N N . LYS A 1 76 ? 13.158 -0.599 8.041 1.00 0.00 76 LYS A N 13
ATOM 27848 C CA . LYS A 1 76 ? 14.497 -0.568 7.440 1.00 0.00 76 LYS A CA 13
ATOM 27849 C C . LYS A 1 76 ? 14.479 0.111 6.048 1.00 0.00 76 LYS A C 13
ATOM 27850 O O . LYS A 1 76 ? 15.366 -0.140 5.223 1.00 0.00 76 LYS A O 13
ATOM 27869 N N . GLY A 1 77 ? 13.481 0.990 5.804 1.00 0.00 77 GLY A N 13
ATOM 27870 C CA . GLY A 1 77 ? 13.383 1.710 4.531 1.00 0.00 77 GLY A CA 13
ATOM 27871 C C . GLY A 1 77 ? 12.698 0.867 3.461 1.00 0.00 77 GLY A C 13
ATOM 27872 O O . GLY A 1 77 ? 12.038 -0.115 3.770 1.00 0.00 77 GLY A O 13
ATOM 27876 N N . TRP A 1 78 ? 12.833 1.290 2.201 1.00 0.00 78 TRP A N 13
ATOM 27877 C CA . TRP A 1 78 ? 12.199 0.584 1.070 1.00 0.00 78 TRP A CA 13
ATOM 27878 C C . TRP A 1 78 ? 12.739 -0.847 0.957 1.00 0.00 78 TRP A C 13
ATOM 27879 O O . TRP A 1 78 ? 13.952 -1.059 0.890 1.00 0.00 78 TRP A O 13
ATOM 27900 N N . ILE A 1 79 ? 11.820 -1.818 0.913 1.00 0.00 79 ILE A N 13
ATOM 27901 C CA . ILE A 1 79 ? 12.175 -3.240 0.782 1.00 0.00 79 ILE A CA 13
ATOM 27902 C C . ILE A 1 79 ? 11.188 -3.955 -0.152 1.00 0.00 79 ILE A C 13
ATOM 27903 O O . ILE A 1 79 ? 9.984 -3.697 -0.106 1.00 0.00 79 ILE A O 13
ATOM 27919 N N . LYS A 1 80 ? 11.712 -4.861 -0.981 1.00 0.00 80 LYS A N 13
ATOM 27920 C CA . LYS A 1 80 ? 10.879 -5.625 -1.922 1.00 0.00 80 LYS A CA 13
ATOM 27921 C C . LYS A 1 80 ? 9.747 -6.337 -1.173 1.00 0.00 80 LYS A C 13
ATOM 27922 O O . LYS A 1 80 ? 9.979 -6.953 -0.129 1.00 0.00 80 LYS A O 13
ATOM 27941 N N . ALA A 1 81 ? 8.519 -6.219 -1.707 1.00 0.00 81 ALA A N 13
ATOM 27942 C CA . ALA A 1 81 ? 7.334 -6.806 -1.067 1.00 0.00 81 ALA A CA 13
ATOM 27943 C C . ALA A 1 81 ? 7.484 -8.312 -0.911 1.00 0.00 81 ALA A C 13
ATOM 27944 O O . ALA A 1 81 ? 7.138 -8.873 0.136 1.00 0.00 81 ALA A O 13
ATOM 27951 N N . ALA A 1 82 ? 8.036 -8.957 -1.939 1.00 0.00 82 ALA A N 13
ATOM 27952 C CA . ALA A 1 82 ? 8.276 -10.400 -1.907 1.00 0.00 82 ALA A CA 13
ATOM 27953 C C . ALA A 1 82 ? 9.238 -10.761 -0.765 1.00 0.00 82 ALA A C 13
ATOM 27954 O O . ALA A 1 82 ? 9.103 -11.814 -0.136 1.00 0.00 82 ALA A O 13
ATOM 27961 N N . ASN A 1 83 ? 10.221 -9.882 -0.526 1.00 0.00 83 ASN A N 13
ATOM 27962 C CA . ASN A 1 83 ? 11.234 -10.098 0.515 1.00 0.00 83 ASN A CA 13
ATOM 27963 C C . ASN A 1 83 ? 10.659 -9.909 1.926 1.00 0.00 83 ASN A C 13
ATOM 27964 O O . ASN A 1 83 ? 11.190 -10.469 2.892 1.00 0.00 83 ASN A O 13
ATOM 27975 N N . ILE A 1 84 ? 9.595 -9.092 2.050 1.00 0.00 84 ILE A N 13
ATOM 27976 C CA . ILE A 1 84 ? 8.994 -8.813 3.365 1.00 0.00 84 ILE A CA 13
ATOM 27977 C C . ILE A 1 84 ? 8.667 -10.116 4.110 1.00 0.00 84 ILE A C 13
ATOM 27978 O O . ILE A 1 84 ? 8.072 -11.040 3.554 1.00 0.00 84 ILE A O 13
ATOM 27994 N N . THR A 1 85 ? 9.067 -10.152 5.377 1.00 0.00 85 THR A N 13
ATOM 27995 C CA . THR A 1 85 ? 8.844 -11.300 6.255 1.00 0.00 85 THR A CA 13
ATOM 27996 C C . THR A 1 85 ? 7.979 -10.859 7.457 1.00 0.00 85 THR A C 13
ATOM 27997 O O . THR A 1 85 ? 8.001 -9.678 7.807 1.00 0.00 85 THR A O 13
ATOM 28008 N N . PRO A 1 86 ? 7.188 -11.759 8.087 1.00 0.00 86 PRO A N 13
ATOM 28009 C CA . PRO A 1 86 ? 6.311 -11.363 9.239 1.00 0.00 86 PRO A CA 13
ATOM 28010 C C . PRO A 1 86 ? 7.050 -10.462 10.246 1.00 0.00 86 PRO A C 13
ATOM 28011 O O . PRO A 1 86 ? 6.434 -9.628 10.915 1.00 0.00 86 PRO A O 13
ATOM 28022 N N . LYS A 1 87 ? 8.367 -10.637 10.333 1.00 0.00 87 LYS A N 13
ATOM 28023 C CA . LYS A 1 87 ? 9.206 -9.846 11.240 1.00 0.00 87 LYS A CA 13
ATOM 28024 C C . LYS A 1 87 ? 9.130 -8.346 10.893 1.00 0.00 87 LYS A C 13
ATOM 28025 O O . LYS A 1 87 ? 9.122 -7.494 11.788 1.00 0.00 87 LYS A O 13
ATOM 28044 N N . MET A 1 88 ? 9.135 -8.041 9.593 1.00 0.00 88 MET A N 13
ATOM 28045 C CA . MET A 1 88 ? 9.129 -6.648 9.119 1.00 0.00 88 MET A CA 13
ATOM 28046 C C . MET A 1 88 ? 8.027 -5.822 9.797 1.00 0.00 88 MET A C 13
ATOM 28047 O O . MET A 1 88 ? 6.893 -6.288 9.980 1.00 0.00 88 MET A O 13
ATOM 28061 N N . LYS A 1 89 ? 8.376 -4.574 10.119 1.00 0.00 89 LYS A N 13
ATOM 28062 C CA . LYS A 1 89 ? 7.446 -3.623 10.720 1.00 0.00 89 LYS A CA 13
ATOM 28063 C C . LYS A 1 89 ? 7.371 -2.381 9.845 1.00 0.00 89 LYS A C 13
ATOM 28064 O O . LYS A 1 89 ? 8.393 -1.928 9.337 1.00 0.00 89 LYS A O 13
ATOM 28083 N N . ILE A 1 90 ? 6.158 -1.848 9.642 1.00 0.00 90 ILE A N 13
ATOM 28084 C CA . ILE A 1 90 ? 5.979 -0.660 8.779 1.00 0.00 90 ILE A CA 13
ATOM 28085 C C . ILE A 1 90 ? 5.277 0.474 9.528 1.00 0.00 90 ILE A C 13
ATOM 28086 O O . ILE A 1 90 ? 4.192 0.287 10.081 1.00 0.00 90 ILE A O 13
ATOM 28102 N N . LEU A 1 91 ? 5.885 1.667 9.487 1.00 0.00 91 LEU A N 13
ATOM 28103 C CA . LEU A 1 91 ? 5.286 2.853 10.111 1.00 0.00 91 LEU A CA 13
ATOM 28104 C C . LEU A 1 91 ? 4.008 3.243 9.371 1.00 0.00 91 LEU A C 13
ATOM 28105 O O . LEU A 1 91 ? 4.017 3.417 8.149 1.00 0.00 91 LEU A O 13
ATOM 28121 N N . SER A 1 92 ? 2.902 3.345 10.118 1.00 0.00 92 SER A N 13
ATOM 28122 C CA . SER A 1 92 ? 1.599 3.679 9.536 1.00 0.00 92 SER A CA 13
ATOM 28123 C C . SER A 1 92 ? 1.091 5.052 10.055 1.00 0.00 92 SER A C 13
ATOM 28124 O O . SER A 1 92 ? 1.143 5.301 11.263 1.00 0.00 92 SER A O 13
ATOM 28132 N N . PRO A 1 93 ? 0.595 5.959 9.171 1.00 0.00 93 PRO A N 13
ATOM 28133 C CA . PRO A 1 93 ? 0.086 7.304 9.607 1.00 0.00 93 PRO A CA 13
ATOM 28134 C C . PRO A 1 93 ? -1.244 7.193 10.343 1.00 0.00 93 PRO A C 13
ATOM 28135 O O . PRO A 1 93 ? -2.031 6.276 10.081 1.00 0.00 93 PRO A O 13
ATOM 28146 N N . GLU A 1 94 ? -1.499 8.144 11.248 1.00 0.00 94 GLU A N 13
ATOM 28147 C CA . GLU A 1 94 ? -2.750 8.168 12.007 1.00 0.00 94 GLU A CA 13
ATOM 28148 C C . GLU A 1 94 ? -3.448 9.505 11.828 1.00 0.00 94 GLU A C 13
ATOM 28149 O O . GLU A 1 94 ? -2.859 10.560 12.092 1.00 0.00 94 GLU A O 13
ATOM 28161 N N . ILE A 1 95 ? -4.707 9.454 11.378 1.00 0.00 95 ILE A N 13
ATOM 28162 C CA . ILE A 1 95 ? -5.501 10.663 11.154 1.00 0.00 95 ILE A CA 13
ATOM 28163 C C . ILE A 1 95 ? -6.304 11.014 12.408 1.00 0.00 95 ILE A C 13
ATOM 28164 O O . ILE A 1 95 ? -7.145 10.234 12.862 1.00 0.00 95 ILE A O 13
ATOM 28180 N N . ASP A 1 96 ? -6.021 12.191 12.951 1.00 0.00 96 ASP A N 13
ATOM 28181 C CA . ASP A 1 96 ? -6.684 12.683 14.151 1.00 0.00 96 ASP A CA 13
ATOM 28182 C C . ASP A 1 96 ? -6.374 14.190 14.308 1.00 0.00 96 ASP A C 13
ATOM 28183 O O . ASP A 1 96 ? -6.079 14.858 13.310 1.00 0.00 96 ASP A O 13
ATOM 28192 N N . ALA A 1 97 ? -6.417 14.720 15.549 1.00 0.00 97 ALA A N 13
ATOM 28193 C CA . ALA A 1 97 ? -6.111 16.133 15.778 1.00 0.00 97 ALA A CA 13
ATOM 28194 C C . ALA A 1 97 ? -4.694 16.444 15.286 1.00 0.00 97 ALA A C 13
ATOM 28195 O O . ALA A 1 97 ? -4.459 17.489 14.674 1.00 0.00 97 ALA A O 13
ATOM 28202 N N . ALA A 1 98 ? -3.769 15.499 15.515 1.00 0.00 98 ALA A N 13
ATOM 28203 C CA . ALA A 1 98 ? -2.393 15.633 15.048 1.00 0.00 98 ALA A CA 13
ATOM 28204 C C . ALA A 1 98 ? -1.914 14.316 14.442 1.00 0.00 98 ALA A C 13
ATOM 28205 O O . ALA A 1 98 ? -2.035 13.259 15.068 1.00 0.00 98 ALA A O 13
ATOM 28212 N N . VAL A 1 99 ? -1.373 14.388 13.220 1.00 0.00 99 VAL A N 13
ATOM 28213 C CA . VAL A 1 99 ? -0.881 13.195 12.527 1.00 0.00 99 VAL A CA 13
ATOM 28214 C C . VAL A 1 99 ? 0.153 12.461 13.394 1.00 0.00 99 VAL A C 13
ATOM 28215 O O . VAL A 1 99 ? 1.055 13.090 13.959 1.00 0.00 99 VAL A O 13
ATOM 28228 N N . LYS A 1 100 ? 0.000 11.133 13.507 1.00 0.00 100 LYS A N 13
ATOM 28229 C CA . LYS A 1 100 ? 0.918 10.324 14.330 1.00 0.00 100 LYS A CA 13
ATOM 28230 C C . LYS A 1 100 ? 1.337 9.050 13.606 1.00 0.00 100 LYS A C 13
ATOM 28231 O O . LYS A 1 100 ? 0.517 8.385 12.976 1.00 0.00 100 LYS A O 13
ATOM 28250 N N . THR A 1 101 ? 2.623 8.712 13.722 1.00 0.00 101 THR A N 13
ATOM 28251 C CA . THR A 1 101 ? 3.168 7.509 13.091 1.00 0.00 101 THR A CA 13
ATOM 28252 C C . THR A 1 101 ? 3.302 6.370 14.105 1.00 0.00 101 THR A C 13
ATOM 28253 O O . THR A 1 101 ? 3.772 6.579 15.228 1.00 0.00 101 THR A O 13
ATOM 28264 N N . ALA A 1 102 ? 2.893 5.165 13.691 1.00 0.00 102 ALA A N 13
ATOM 28265 C CA . ALA A 1 102 ? 2.977 3.981 14.551 1.00 0.00 102 ALA A CA 13
ATOM 28266 C C . ALA A 1 102 ? 3.246 2.736 13.719 1.00 0.00 102 ALA A C 13
ATOM 28267 O O . ALA A 1 102 ? 2.554 2.479 12.732 1.00 0.00 102 ALA A O 13
ATOM 28274 N N . LEU A 1 103 ? 4.261 1.968 14.122 1.00 0.00 103 LEU A N 13
ATOM 28275 C CA . LEU A 1 103 ? 4.646 0.753 13.401 1.00 0.00 103 LEU A CA 13
ATOM 28276 C C . LEU A 1 103 ? 3.632 -0.362 13.605 1.00 0.00 103 LEU A C 13
ATOM 28277 O O . LEU A 1 103 ? 3.052 -0.503 14.687 1.00 0.00 103 LEU A O 13
ATOM 28293 N N . GLN A 1 104 ? 3.473 -1.188 12.568 1.00 0.00 104 GLN A N 13
ATOM 28294 C CA . GLN A 1 104 ? 2.590 -2.345 12.619 1.00 0.00 104 GLN A CA 13
ATOM 28295 C C . GLN A 1 104 ? 3.409 -3.600 12.329 1.00 0.00 104 GLN A C 13
ATOM 28296 O O . GLN A 1 104 ? 4.436 -3.519 11.650 1.00 0.00 104 GLN A O 13
ATOM 28310 N N . ASP A 1 105 ? 2.974 -4.741 12.863 1.00 0.00 105 ASP A N 13
ATOM 28311 C CA . ASP A 1 105 ? 3.705 -5.990 12.681 1.00 0.00 105 ASP A CA 13
ATOM 28312 C C . ASP A 1 105 ? 3.085 -6.806 11.577 1.00 0.00 105 ASP A C 13
ATOM 28313 O O . ASP A 1 105 ? 1.864 -6.963 11.530 1.00 0.00 105 ASP A O 13
ATOM 28322 N N . VAL A 1 106 ? 3.930 -7.331 10.687 1.00 0.00 106 VAL A N 13
ATOM 28323 C CA . VAL A 1 106 ? 3.444 -8.148 9.581 1.00 0.00 106 VAL A CA 13
ATOM 28324 C C . VAL A 1 106 ? 3.142 -9.559 10.091 1.00 0.00 106 VAL A C 13
ATOM 28325 O O . VAL A 1 106 ? 4.046 -10.267 10.534 1.00 0.00 106 VAL A O 13
ATOM 28338 N N . GLU A 1 107 ? 1.871 -9.970 9.995 1.00 0.00 107 GLU A N 13
ATOM 28339 C CA . GLU A 1 107 ? 1.488 -11.323 10.388 1.00 0.00 107 GLU A CA 13
ATOM 28340 C C . GLU A 1 107 ? 2.081 -12.311 9.378 1.00 0.00 107 GLU A C 13
ATOM 28341 O O . GLU A 1 107 ? 2.682 -13.319 9.751 1.00 0.00 107 GLU A O 13
ATOM 28353 N N . SER A 1 108 ? 1.945 -11.963 8.088 1.00 0.00 108 SER A N 13
ATOM 28354 C CA . SER A 1 108 ? 2.495 -12.752 6.984 1.00 0.00 108 SER A CA 13
ATOM 28355 C C . SER A 1 108 ? 2.165 -12.084 5.647 1.00 0.00 108 SER A C 13
ATOM 28356 O O . SER A 1 108 ? 1.490 -11.059 5.615 1.00 0.00 108 SER A O 13
ATOM 28364 N N . ILE A 1 109 ? 2.605 -12.706 4.552 1.00 0.00 109 ILE A N 13
ATOM 28365 C CA . ILE A 1 109 ? 2.317 -12.218 3.203 1.00 0.00 109 ILE A CA 13
ATOM 28366 C C . ILE A 1 109 ? 1.672 -13.365 2.398 1.00 0.00 109 ILE A C 13
ATOM 28367 O O . ILE A 1 109 ? 2.138 -14.509 2.479 1.00 0.00 109 ILE A O 13
ATOM 28383 N N . GLU A 1 110 ? 0.575 -13.075 1.683 1.00 0.00 110 GLU A N 13
ATOM 28384 C CA . GLU A 1 110 ? -0.150 -14.139 0.941 1.00 0.00 110 GLU A CA 13
ATOM 28385 C C . GLU A 1 110 ? -0.083 -13.942 -0.566 1.00 0.00 110 GLU A C 13
ATOM 28386 O O . GLU A 1 110 ? 0.066 -12.832 -1.044 1.00 0.00 110 GLU A O 13
ATOM 28398 N N . LYS A 1 111 ? -0.202 -15.051 -1.310 1.00 0.00 111 LYS A N 13
ATOM 28399 C CA . LYS A 1 111 ? -0.191 -14.995 -2.773 1.00 0.00 111 LYS A CA 13
ATOM 28400 C C . LYS A 1 111 ? -1.617 -14.906 -3.304 1.00 0.00 111 LYS A C 13
ATOM 28401 O O . LYS A 1 111 ? -2.390 -15.861 -3.182 1.00 0.00 111 LYS A O 13
ATOM 28420 N N . LEU A 1 112 ? -1.959 -13.757 -3.895 1.00 0.00 112 LEU A N 13
ATOM 28421 C CA . LEU A 1 112 ? -3.306 -13.543 -4.451 1.00 0.00 112 LEU A CA 13
ATOM 28422 C C . LEU A 1 112 ? -3.341 -13.820 -5.956 1.00 0.00 112 LEU A C 13
ATOM 28423 O O . LEU A 1 112 ? -4.396 -14.152 -6.508 1.00 0.00 112 LEU A O 13
ATOM 28439 N N . GLY A 1 113 ? -2.175 -13.711 -6.608 1.00 0.00 113 GLY A N 13
ATOM 28440 C CA . GLY A 1 113 ? -2.061 -13.981 -8.030 1.00 0.00 113 GLY A CA 13
ATOM 28441 C C . GLY A 1 113 ? -2.648 -12.861 -8.875 1.00 0.00 113 GLY A C 13
ATOM 28442 O O . GLY A 1 113 ? -2.695 -11.703 -8.452 1.00 0.00 113 GLY A O 13
ATOM 28446 N N . VAL A 1 114 ? -3.060 -13.220 -10.092 1.00 0.00 114 VAL A N 13
ATOM 28447 C CA . VAL A 1 114 ? -3.607 -12.262 -11.051 1.00 0.00 114 VAL A CA 13
ATOM 28448 C C . VAL A 1 114 ? -5.002 -11.778 -10.612 1.00 0.00 114 VAL A C 13
ATOM 28449 O O . VAL A 1 114 ? -5.924 -12.573 -10.430 1.00 0.00 114 VAL A O 13
ATOM 28462 N N . ASN A 1 115 ? -5.133 -10.459 -10.499 1.00 0.00 115 ASN A N 13
ATOM 28463 C CA . ASN A 1 115 ? -6.390 -9.804 -10.139 1.00 0.00 115 ASN A CA 13
ATOM 28464 C C . ASN A 1 115 ? -6.498 -8.481 -10.883 1.00 0.00 115 ASN A C 13
ATOM 28465 O O . ASN A 1 115 ? -5.527 -8.044 -11.519 1.00 0.00 115 ASN A O 13
ATOM 28476 N N . HIS A 1 116 ? -7.642 -7.796 -10.722 1.00 0.00 116 HIS A N 13
ATOM 28477 C CA . HIS A 1 116 ? -7.803 -6.457 -11.290 1.00 0.00 116 HIS A CA 13
ATOM 28478 C C . HIS A 1 116 ? -6.990 -5.496 -10.438 1.00 0.00 116 HIS A C 13
ATOM 28479 O O . HIS A 1 116 ? -7.061 -5.557 -9.212 1.00 0.00 116 HIS A O 13
ATOM 28493 N N . VAL A 1 117 ? -6.125 -4.706 -11.080 1.00 0.00 117 VAL A N 13
ATOM 28494 C CA . VAL A 1 117 ? -5.189 -3.832 -10.346 1.00 0.00 117 VAL A CA 13
ATOM 28495 C C . VAL A 1 117 ? -5.213 -2.385 -10.884 1.00 0.00 117 VAL A C 13
ATOM 28496 O O . VAL A 1 117 ? -5.190 -2.160 -12.095 1.00 0.00 117 VAL A O 13
ATOM 28509 N N . TYR A 1 118 ? -5.295 -1.418 -9.955 1.00 0.00 118 TYR A N 13
ATOM 28510 C CA . TYR A 1 118 ? -5.354 0.010 -10.301 1.00 0.00 118 TYR A CA 13
ATOM 28511 C C . TYR A 1 118 ? -4.506 0.817 -9.296 1.00 0.00 118 TYR A C 13
ATOM 28512 O O . TYR A 1 118 ? -4.274 0.358 -8.170 1.00 0.00 118 TYR A O 13
ATOM 28530 N N . ASP A 1 119 ? -4.054 2.012 -9.706 1.00 0.00 119 ASP A N 13
ATOM 28531 C CA . ASP A 1 119 ? -3.248 2.883 -8.825 1.00 0.00 119 ASP A CA 13
ATOM 28532 C C . ASP A 1 119 ? -3.184 4.318 -9.363 1.00 0.00 119 ASP A C 13
ATOM 28533 O O . ASP A 1 119 ? -3.623 4.581 -10.479 1.00 0.00 119 ASP A O 13
ATOM 28542 N N . ILE A 1 120 ? -2.636 5.250 -8.547 1.00 0.00 120 ILE A N 13
ATOM 28543 C CA . ILE A 1 120 ? -2.532 6.674 -8.960 1.00 0.00 120 ILE A CA 13
ATOM 28544 C C . ILE A 1 120 ? -1.107 7.225 -8.754 1.00 0.00 120 ILE A C 13
ATOM 28545 O O . ILE A 1 120 ? -0.249 6.562 -8.165 1.00 0.00 120 ILE A O 13
ATOM 28561 N N . GLU A 1 121 ? -0.880 8.440 -9.257 1.00 0.00 121 GLU A N 13
ATOM 28562 C CA . GLU A 1 121 ? 0.421 9.107 -9.159 1.00 0.00 121 GLU A CA 13
ATOM 28563 C C . GLU A 1 121 ? 0.298 10.389 -8.329 1.00 0.00 121 GLU A C 13
ATOM 28564 O O . GLU A 1 121 ? -0.783 10.970 -8.255 1.00 0.00 121 GLU A O 13
ATOM 28576 N N . VAL A 1 122 ? 1.415 10.833 -7.704 1.00 0.00 122 VAL A N 13
ATOM 28577 C CA . VAL A 1 122 ? 1.394 12.071 -6.887 1.00 0.00 122 VAL A CA 13
ATOM 28578 C C . VAL A 1 122 ? 2.449 13.083 -7.363 1.00 0.00 122 VAL A C 13
ATOM 28579 O O . VAL A 1 122 ? 3.402 12.728 -8.059 1.00 0.00 122 VAL A O 13
ATOM 28592 N N . GLU A 1 123 ? 2.180 14.364 -7.083 1.00 0.00 123 GLU A N 13
ATOM 28593 C CA . GLU A 1 123 ? 3.008 15.481 -7.586 1.00 0.00 123 GLU A CA 13
ATOM 28594 C C . GLU A 1 123 ? 4.458 15.558 -7.049 1.00 0.00 123 GLU A C 13
ATOM 28595 O O . GLU A 1 123 ? 5.340 16.025 -7.783 1.00 0.00 123 GLU A O 13
ATOM 28607 N N . HIS A 1 124 ? 4.679 15.293 -5.735 1.00 0.00 124 HIS A N 13
ATOM 28608 C CA . HIS A 1 124 ? 6.018 15.585 -5.140 1.00 0.00 124 HIS A CA 13
ATOM 28609 C C . HIS A 1 124 ? 6.928 14.372 -4.896 1.00 0.00 124 HIS A C 13
ATOM 28610 O O . HIS A 1 124 ? 8.023 14.305 -5.470 1.00 0.00 124 HIS A O 13
ATOM 28624 N N . ASN A 1 125 ? 6.527 13.468 -3.994 1.00 0.00 125 ASN A N 13
ATOM 28625 C CA . ASN A 1 125 ? 7.397 12.325 -3.632 1.00 0.00 125 ASN A CA 13
ATOM 28626 C C . ASN A 1 125 ? 7.105 11.074 -4.461 1.00 0.00 125 ASN A C 13
ATOM 28627 O O . ASN A 1 125 ? 7.790 10.056 -4.312 1.00 0.00 125 ASN A O 13
ATOM 28638 N N . HIS A 1 126 ? 6.096 11.150 -5.338 1.00 0.00 126 HIS A N 13
ATOM 28639 C CA . HIS A 1 126 ? 5.734 10.003 -6.183 1.00 0.00 126 HIS A CA 13
ATOM 28640 C C . HIS A 1 126 ? 5.479 8.755 -5.310 1.00 0.00 126 HIS A C 13
ATOM 28641 O O . HIS A 1 126 ? 5.842 7.630 -5.676 1.00 0.00 126 HIS A O 13
ATOM 28655 N N . ASN A 1 127 ? 4.876 8.981 -4.135 1.00 0.00 127 ASN A N 13
ATOM 28656 C CA . ASN A 1 127 ? 4.587 7.907 -3.182 1.00 0.00 127 ASN A CA 13
ATOM 28657 C C . ASN A 1 127 ? 3.157 8.043 -2.647 1.00 0.00 127 ASN A C 13
ATOM 28658 O O . ASN A 1 127 ? 2.587 9.139 -2.660 1.00 0.00 127 ASN A O 13
ATOM 28669 N N . PHE A 1 128 ? 2.592 6.925 -2.164 1.00 0.00 128 PHE A N 13
ATOM 28670 C CA . PHE A 1 128 ? 1.235 6.934 -1.610 1.00 0.00 128 PHE A CA 13
ATOM 28671 C C . PHE A 1 128 ? 1.078 5.869 -0.517 1.00 0.00 128 PHE A C 13
ATOM 28672 O O . PHE A 1 128 ? 1.852 4.912 -0.463 1.00 0.00 128 PHE A O 13
ATOM 28689 N N . VAL A 1 129 ? 0.049 6.029 0.320 1.00 0.00 129 VAL A N 13
ATOM 28690 C CA . VAL A 1 129 ? -0.230 5.063 1.391 1.00 0.00 129 VAL A CA 13
ATOM 28691 C C . VAL A 1 129 ? -1.496 4.275 1.054 1.00 0.00 129 VAL A C 13
ATOM 28692 O O . VAL A 1 129 ? -2.577 4.858 0.913 1.00 0.00 129 VAL A O 13
ATOM 28705 N N . ALA A 1 130 ? -1.356 2.943 0.941 1.00 0.00 130 ALA A N 13
ATOM 28706 C CA . ALA A 1 130 ? -2.496 2.082 0.639 1.00 0.00 130 ALA A CA 13
ATOM 28707 C C . ALA A 1 130 ? -2.919 1.295 1.868 1.00 0.00 130 ALA A C 13
ATOM 28708 O O . ALA A 1 130 ? -2.148 0.487 2.397 1.00 0.00 130 ALA A O 13
ATOM 28715 N N . ASN A 1 131 ? -4.157 1.526 2.305 1.00 0.00 131 ASN A N 13
ATOM 28716 C CA . ASN A 1 131 ? -4.714 0.835 3.462 1.00 0.00 131 ASN A CA 13
ATOM 28717 C C . ASN A 1 131 ? -3.779 0.957 4.689 1.00 0.00 131 ASN A C 13
ATOM 28718 O O . ASN A 1 131 ? -3.607 0.004 5.457 1.00 0.00 131 ASN A O 13
ATOM 28729 N N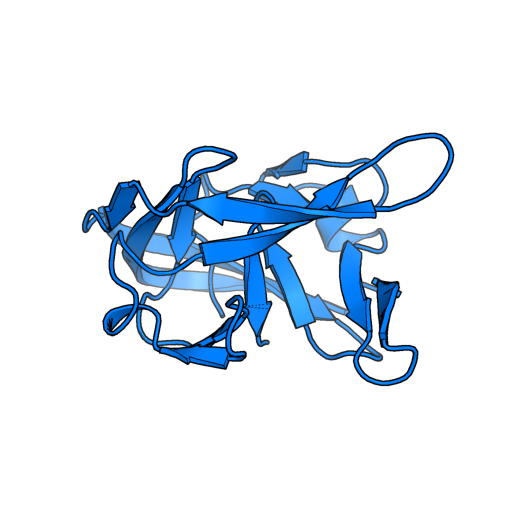 . GLY A 1 132 ? -3.202 2.152 4.872 1.00 0.00 132 GLY A N 13
ATOM 28730 C CA . GLY A 1 132 ? -2.313 2.419 6.013 1.00 0.00 132 GLY A CA 13
ATOM 28731 C C . GLY A 1 132 ? -0.876 1.912 5.777 1.00 0.00 132 GLY A C 13
ATOM 28732 O O . GLY A 1 132 ? -0.018 2.053 6.656 1.00 0.00 132 GLY A O 13
ATOM 28736 N N . LEU A 1 133 ? -0.617 1.332 4.590 1.00 0.00 133 LEU A N 13
ATOM 28737 C CA . LEU A 1 133 ? 0.716 0.824 4.255 1.00 0.00 133 LEU A CA 13
ATOM 28738 C C . LEU A 1 133 ? 1.357 1.674 3.160 1.00 0.00 133 LEU A C 13
ATOM 28739 O O . LEU A 1 133 ? 0.821 1.788 2.064 1.00 0.00 133 LEU A O 13
ATOM 28755 N N . LEU A 1 134 ? 2.510 2.272 3.479 1.00 0.00 134 LEU A N 13
ATOM 28756 C CA . LEU A 1 134 ? 3.224 3.135 2.535 1.00 0.00 134 LEU A CA 13
ATOM 28757 C C . LEU A 1 134 ? 3.850 2.322 1.396 1.00 0.00 134 LEU A C 13
ATOM 28758 O O . LEU A 1 134 ? 4.698 1.446 1.624 1.00 0.00 134 LEU A O 13
ATOM 28774 N N . VAL A 1 135 ? 3.425 2.640 0.164 1.00 0.00 135 VAL A N 13
ATOM 28775 C CA . VAL A 1 135 ? 3.919 1.952 -1.030 1.00 0.00 135 VAL A CA 13
ATOM 28776 C C . VAL A 1 135 ? 4.536 2.962 -2.017 1.00 0.00 135 VAL A C 13
ATOM 28777 O O . VAL A 1 135 ? 3.907 3.963 -2.376 1.00 0.00 135 VAL A O 13
ATOM 28790 N N . HIS A 1 136 ? 5.743 2.641 -2.491 1.00 0.00 136 HIS A N 13
ATOM 28791 C CA . HIS A 1 136 ? 6.453 3.463 -3.478 1.00 0.00 136 HIS A CA 13
ATOM 28792 C C . HIS A 1 136 ? 5.798 3.348 -4.857 1.00 0.00 136 HIS A C 13
ATOM 28793 O O . HIS A 1 136 ? 5.377 2.260 -5.264 1.00 0.00 136 HIS A O 13
ATOM 28807 N N . ASN A 1 137 ? 5.743 4.476 -5.583 1.00 0.00 137 ASN A N 13
ATOM 28808 C CA . ASN A 1 137 ? 5.168 4.499 -6.934 1.00 0.00 137 ASN A CA 13
ATOM 28809 C C . ASN A 1 137 ? 6.204 4.982 -7.951 1.00 0.00 137 ASN A C 13
ATOM 28810 O O . ASN A 1 137 ? 6.303 4.371 -9.001 1.00 0.00 137 ASN A O 13
ATOM 28822 N N . GLU A 1 1 ? 2.954 -0.118 -6.379 1.00 0.00 1 GLU A N 14
ATOM 28823 C CA . GLU A 1 1 ? 2.969 -0.152 -7.867 1.00 0.00 1 GLU A CA 14
ATOM 28824 C C . GLU A 1 1 ? 1.542 -0.364 -8.374 1.00 0.00 1 GLU A C 14
ATOM 28825 O O . GLU A 1 1 ? 1.035 0.427 -9.177 1.00 0.00 1 GLU A O 14
ATOM 28839 N N . ALA A 1 2 ? 0.901 -1.434 -7.891 1.00 0.00 2 ALA A N 14
ATOM 28840 C CA . ALA A 1 2 ? -0.471 -1.755 -8.283 1.00 0.00 2 ALA A CA 14
ATOM 28841 C C . ALA A 1 2 ? -1.267 -2.276 -7.091 1.00 0.00 2 ALA A C 14
ATOM 28842 O O . ALA A 1 2 ? -0.742 -3.026 -6.263 1.00 0.00 2 ALA A O 14
ATOM 28849 N N . LEU A 1 3 ? -2.541 -1.875 -7.016 1.00 0.00 3 LEU A N 14
ATOM 28850 C CA . LEU A 1 3 ? -3.425 -2.298 -5.928 1.00 0.00 3 LEU A CA 14
ATOM 28851 C C . LEU A 1 3 ? -4.644 -3.003 -6.506 1.00 0.00 3 LEU A C 14
ATOM 28852 O O . LEU A 1 3 ? -5.144 -2.600 -7.555 1.00 0.00 3 LEU A O 14
ATOM 28868 N N . THR A 1 4 ? -5.125 -4.057 -5.824 1.00 0.00 4 THR A N 14
ATOM 28869 C CA . THR A 1 4 ? -6.298 -4.795 -6.320 1.00 0.00 4 THR A CA 14
ATOM 28870 C C . THR A 1 4 ? -7.530 -3.887 -6.333 1.00 0.00 4 THR A C 14
ATOM 28871 O O . THR A 1 4 ? -7.539 -2.846 -5.684 1.00 0.00 4 THR A O 14
ATOM 28882 N N . GLY A 1 5 ? -8.538 -4.260 -7.132 1.00 0.00 5 GLY A N 14
ATOM 28883 C CA . GLY A 1 5 ? -9.747 -3.443 -7.292 1.00 0.00 5 GLY A CA 14
ATOM 28884 C C . GLY A 1 5 ? -10.470 -3.225 -5.965 1.00 0.00 5 GLY A C 14
ATOM 28885 O O . GLY A 1 5 ? -10.963 -2.123 -5.699 1.00 0.00 5 GLY A O 14
ATOM 28889 N N . ASP A 1 6 ? -10.536 -4.274 -5.138 1.00 0.00 6 ASP A N 14
ATOM 28890 C CA . ASP A 1 6 ? -11.215 -4.180 -3.832 1.00 0.00 6 ASP A CA 14
ATOM 28891 C C . ASP A 1 6 ? -10.358 -3.449 -2.783 1.00 0.00 6 ASP A C 14
ATOM 28892 O O . ASP A 1 6 ? -10.872 -3.045 -1.735 1.00 0.00 6 ASP A O 14
ATOM 28901 N N . ALA A 1 7 ? -9.058 -3.269 -3.078 1.00 0.00 7 ALA A N 14
ATOM 28902 C CA . ALA A 1 7 ? -8.151 -2.571 -2.167 1.00 0.00 7 ALA A CA 14
ATOM 28903 C C . ALA A 1 7 ? -8.568 -1.122 -2.013 1.00 0.00 7 ALA A C 14
ATOM 28904 O O . ALA A 1 7 ? -9.313 -0.590 -2.844 1.00 0.00 7 ALA A O 14
ATOM 28911 N N . LEU A 1 8 ? -8.102 -0.488 -0.931 1.00 0.00 8 LEU A N 14
ATOM 28912 C CA . LEU A 1 8 ? -8.433 0.908 -0.654 1.00 0.00 8 LEU A CA 14
ATOM 28913 C C . LEU A 1 8 ? -7.175 1.734 -0.390 1.00 0.00 8 LEU A C 14
ATOM 28914 O O . LEU A 1 8 ? -6.183 1.230 0.135 1.00 0.00 8 LEU A O 14
ATOM 28930 N N . ILE A 1 9 ? -7.233 2.998 -0.790 1.00 0.00 9 ILE A N 14
ATOM 28931 C CA . ILE A 1 9 ? -6.121 3.935 -0.647 1.00 0.00 9 ILE A CA 14
ATOM 28932 C C . ILE A 1 9 ? -6.590 5.161 0.137 1.00 0.00 9 ILE A C 14
ATOM 28933 O O . ILE A 1 9 ? -7.707 5.654 -0.085 1.00 0.00 9 ILE A O 14
ATOM 28949 N N . LEU A 1 10 ? -5.749 5.637 1.066 1.00 0.00 10 LEU A N 14
ATOM 28950 C CA . LEU A 1 10 ? -6.106 6.801 1.881 1.00 0.00 10 LEU A CA 14
ATOM 28951 C C . LEU A 1 10 ? -6.136 8.052 1.006 1.00 0.00 10 LEU A C 14
ATOM 28952 O O . LEU A 1 10 ? -5.290 8.218 0.120 1.00 0.00 10 LEU A O 14
ATOM 28968 N N . SER A 1 11 ? -7.128 8.914 1.243 1.00 0.00 11 SER A N 14
ATOM 28969 C CA . SER A 1 11 ? -7.295 10.138 0.465 1.00 0.00 11 SER A CA 14
ATOM 28970 C C . SER A 1 11 ? -7.612 11.323 1.378 1.00 0.00 11 SER A C 14
ATOM 28971 O O . SER A 1 11 ? -7.514 11.207 2.605 1.00 0.00 11 SER A O 14
ATOM 28979 N N . ASP A 1 12 ? -7.940 12.479 0.772 1.00 0.00 12 ASP A N 14
ATOM 28980 C CA . ASP A 1 12 ? -8.204 13.692 1.533 1.00 0.00 12 ASP A CA 14
ATOM 28981 C C . ASP A 1 12 ? -9.270 13.445 2.602 1.00 0.00 12 ASP A C 14
ATOM 28982 O O . ASP A 1 12 ? -9.131 13.914 3.738 1.00 0.00 12 ASP A O 14
ATOM 28991 N N . ARG A 1 13 ? -10.320 12.685 2.244 1.00 0.00 13 ARG A N 14
ATOM 28992 C CA . ARG A 1 13 ? -11.385 12.361 3.203 1.00 0.00 13 ARG A CA 14
ATOM 28993 C C . ARG A 1 13 ? -10.944 11.263 4.181 1.00 0.00 13 ARG A C 14
ATOM 28994 O O . ARG A 1 13 ? -11.382 11.238 5.335 1.00 0.00 13 ARG A O 14
ATOM 29015 N N . GLY A 1 14 ? -10.107 10.328 3.691 1.00 0.00 14 GLY A N 14
ATOM 29016 C CA . GLY A 1 14 ? -9.647 9.195 4.506 1.00 0.00 14 GLY A CA 14
ATOM 29017 C C . GLY A 1 14 ? -9.593 7.908 3.674 1.00 0.00 14 GLY A C 14
ATOM 29018 O O . GLY A 1 14 ? -9.421 7.959 2.453 1.00 0.00 14 GLY A O 14
ATOM 29022 N N . TRP A 1 15 ? -9.741 6.753 4.347 1.00 0.00 15 TRP A N 14
ATOM 29023 C CA . TRP A 1 15 ? -9.704 5.447 3.664 1.00 0.00 15 TRP A CA 14
ATOM 29024 C C . TRP A 1 15 ? -10.862 5.309 2.671 1.00 0.00 15 TRP A C 14
ATOM 29025 O O . TRP A 1 15 ? -12.030 5.318 3.065 1.00 0.00 15 TRP A O 14
ATOM 29046 N N . LEU A 1 16 ? -10.518 5.156 1.382 1.00 0.00 16 LEU A N 14
ATOM 29047 C CA . LEU A 1 16 ? -11.521 4.989 0.316 1.00 0.00 16 LEU A CA 14
ATOM 29048 C C . LEU A 1 16 ? -11.018 3.995 -0.745 1.00 0.00 16 LEU A C 14
ATOM 29049 O O . LEU A 1 16 ? -9.824 3.752 -0.839 1.00 0.00 16 LEU A O 14
ATOM 29065 N N . ARG A 1 17 ? -11.946 3.418 -1.527 1.00 0.00 17 ARG A N 14
ATOM 29066 C CA . ARG A 1 17 ? -11.583 2.426 -2.561 1.00 0.00 17 ARG A CA 14
ATOM 29067 C C . ARG A 1 17 ? -10.562 2.983 -3.556 1.00 0.00 17 ARG A C 14
ATOM 29068 O O . ARG A 1 17 ? -10.502 4.183 -3.790 1.00 0.00 17 ARG A O 14
ATOM 29089 N N . ILE A 1 18 ? -9.734 2.083 -4.099 1.00 0.00 18 ILE A N 14
ATOM 29090 C CA . ILE A 1 18 ? -8.657 2.452 -5.050 1.00 0.00 18 ILE A CA 14
ATOM 29091 C C . ILE A 1 18 ? -9.164 3.294 -6.232 1.00 0.00 18 ILE A C 14
ATOM 29092 O O . ILE A 1 18 ? -8.365 3.935 -6.921 1.00 0.00 18 ILE A O 14
ATOM 29108 N N . ASP A 1 19 ? -10.484 3.286 -6.468 1.00 0.00 19 ASP A N 14
ATOM 29109 C CA . ASP A 1 19 ? -11.074 4.052 -7.580 1.00 0.00 19 ASP A CA 14
ATOM 29110 C C . ASP A 1 19 ? -12.149 5.038 -7.081 1.00 0.00 19 ASP A C 14
ATOM 29111 O O . ASP A 1 19 ? -13.128 5.327 -7.785 1.00 0.00 19 ASP A O 14
ATOM 29120 N N . ASP A 1 20 ? -11.944 5.565 -5.868 1.00 0.00 20 ASP A N 14
ATOM 29121 C CA . ASP A 1 20 ? -12.879 6.531 -5.274 1.00 0.00 20 ASP A CA 14
ATOM 29122 C C . ASP A 1 20 ? -12.507 7.991 -5.691 1.00 0.00 20 ASP A C 14
ATOM 29123 O O . ASP A 1 20 ? -11.326 8.313 -5.791 1.00 0.00 20 ASP A O 14
ATOM 29132 N N . PRO A 1 21 ? -13.497 8.880 -5.942 1.00 0.00 21 PRO A N 14
ATOM 29133 C CA . PRO A 1 21 ? -13.221 10.292 -6.398 1.00 0.00 21 PRO A CA 14
ATOM 29134 C C . PRO A 1 21 ? -12.182 11.028 -5.537 1.00 0.00 21 PRO A C 14
ATOM 29135 O O . PRO A 1 21 ? -11.522 11.954 -6.024 1.00 0.00 21 PRO A O 14
ATOM 29146 N N . THR A 1 22 ? -12.065 10.642 -4.259 1.00 0.00 22 THR A N 14
ATOM 29147 C CA . THR A 1 22 ? -11.128 11.310 -3.344 1.00 0.00 22 THR A CA 14
ATOM 29148 C C . THR A 1 22 ? -9.675 11.166 -3.807 1.00 0.00 22 THR A C 14
ATOM 29149 O O . THR A 1 22 ? -8.913 12.130 -3.749 1.00 0.00 22 THR A O 14
ATOM 29160 N N . LEU A 1 23 ? -9.304 9.989 -4.320 1.00 0.00 23 LEU A N 14
ATOM 29161 C CA . LEU A 1 23 ? -7.942 9.801 -4.847 1.00 0.00 23 LEU A CA 14
ATOM 29162 C C . LEU A 1 23 ? -7.865 10.173 -6.342 1.00 0.00 23 LEU A C 14
ATOM 29163 O O . LEU A 1 23 ? -6.779 10.439 -6.863 1.00 0.00 23 LEU A O 14
ATOM 29179 N N . GLN A 1 24 ? -9.028 10.180 -7.025 1.00 0.00 24 GLN A N 14
ATOM 29180 C CA . GLN A 1 24 ? -9.072 10.518 -8.447 1.00 0.00 24 GLN A CA 14
ATOM 29181 C C . GLN A 1 24 ? -8.660 11.978 -8.679 1.00 0.00 24 GLN A C 14
ATOM 29182 O O . GLN A 1 24 ? -7.997 12.286 -9.674 1.00 0.00 24 GLN A O 14
ATOM 29196 N N . GLU A 1 25 ? -9.129 12.895 -7.793 1.00 0.00 25 GLU A N 14
ATOM 29197 C CA . GLU A 1 25 ? -8.866 14.340 -7.980 1.00 0.00 25 GLU A CA 14
ATOM 29198 C C . GLU A 1 25 ? -8.408 15.083 -6.702 1.00 0.00 25 GLU A C 14
ATOM 29199 O O . GLU A 1 25 ? -8.025 16.257 -6.790 1.00 0.00 25 GLU A O 14
ATOM 29211 N N . CYS A 1 26 ? -8.454 14.423 -5.520 1.00 0.00 26 CYS A N 14
ATOM 29212 C CA . CYS A 1 26 ? -8.043 15.085 -4.266 1.00 0.00 26 CYS A CA 14
ATOM 29213 C C . CYS A 1 26 ? -6.781 14.455 -3.696 1.00 0.00 26 CYS A C 14
ATOM 29214 O O . CYS A 1 26 ? -6.366 13.377 -4.119 1.00 0.00 26 CYS A O 14
ATOM 29222 N N . ARG A 1 27 ? -6.126 15.196 -2.812 1.00 0.00 27 ARG A N 14
ATOM 29223 C CA . ARG A 1 27 ? -4.832 14.801 -2.251 1.00 0.00 27 ARG A CA 14
ATOM 29224 C C . ARG A 1 27 ? -4.901 13.482 -1.495 1.00 0.00 27 ARG A C 14
ATOM 29225 O O . ARG A 1 27 ? -5.926 13.136 -0.907 1.00 0.00 27 ARG A O 14
ATOM 29246 N N . VAL A 1 28 ? -3.774 12.764 -1.506 1.00 0.00 28 VAL A N 14
ATOM 29247 C CA . VAL A 1 28 ? -3.649 11.476 -0.807 1.00 0.00 28 VAL A CA 14
ATOM 29248 C C . VAL A 1 28 ? -2.423 11.484 0.116 1.00 0.00 28 VAL A C 14
ATOM 29249 O O . VAL A 1 28 ? -1.546 12.343 -0.015 1.00 0.00 28 VAL A O 14
ATOM 29262 N N . LEU A 1 29 ? -2.401 10.554 1.083 1.00 0.00 29 LEU A N 14
ATOM 29263 C CA . LEU A 1 29 ? -1.314 10.489 2.071 1.00 0.00 29 LEU A CA 14
ATOM 29264 C C . LEU A 1 29 ? -0.036 9.891 1.489 1.00 0.00 29 LEU A C 14
ATOM 29265 O O . LEU A 1 29 ? -0.069 8.885 0.778 1.00 0.00 29 LEU A O 14
ATOM 29281 N N . SER A 1 30 ? 1.093 10.522 1.827 1.00 0.00 30 SER A N 14
ATOM 29282 C CA . SER A 1 30 ? 2.415 10.074 1.380 1.00 0.00 30 SER A CA 14
ATOM 29283 C C . SER A 1 30 ? 3.461 10.512 2.391 1.00 0.00 30 SER A C 14
ATOM 29284 O O . SER A 1 30 ? 3.169 11.330 3.275 1.00 0.00 30 SER A O 14
ATOM 29292 N N . TYR A 1 31 ? 4.687 9.992 2.251 1.00 0.00 31 TYR A N 14
ATOM 29293 C CA . TYR A 1 31 ? 5.773 10.366 3.152 1.00 0.00 31 TYR A CA 14
ATOM 29294 C C . TYR A 1 31 ? 6.712 11.322 2.455 1.00 0.00 31 TYR A C 14
ATOM 29295 O O . TYR A 1 31 ? 7.366 10.955 1.469 1.00 0.00 31 TYR A O 14
ATOM 29313 N N . ASN A 1 32 ? 6.790 12.551 2.978 1.00 0.00 32 ASN A N 14
ATOM 29314 C CA . ASN A 1 32 ? 7.662 13.554 2.416 1.00 0.00 32 ASN A CA 14
ATOM 29315 C C . ASN A 1 32 ? 9.008 13.500 3.106 1.00 0.00 32 ASN A C 14
ATOM 29316 O O . ASN A 1 32 ? 9.343 14.351 3.934 1.00 0.00 32 ASN A O 14
ATOM 29327 N N . GLU A 1 33 ? 9.785 12.487 2.739 1.00 0.00 33 GLU A N 14
ATOM 29328 C CA . GLU A 1 33 ? 11.127 12.295 3.295 1.00 0.00 33 GLU A CA 14
ATOM 29329 C C . GLU A 1 33 ? 11.977 13.563 3.139 1.00 0.00 33 GLU A C 14
ATOM 29330 O O . GLU A 1 33 ? 12.909 13.790 3.917 1.00 0.00 33 GLU A O 14
ATOM 29342 N N . SER A 1 34 ? 11.597 14.422 2.176 1.00 0.00 34 SER A N 14
ATOM 29343 C CA . SER A 1 34 ? 12.268 15.701 1.978 1.00 0.00 34 SER A CA 14
ATOM 29344 C C . SER A 1 34 ? 12.125 16.551 3.242 1.00 0.00 34 SER A C 14
ATOM 29345 O O . SER A 1 34 ? 13.089 17.165 3.705 1.00 0.00 34 SER A O 14
ATOM 29353 N N . THR A 1 35 ? 10.904 16.560 3.802 1.00 0.00 35 THR A N 14
ATOM 29354 C CA . THR A 1 35 ? 10.611 17.316 5.032 1.00 0.00 35 THR A CA 14
ATOM 29355 C C . THR A 1 35 ? 10.624 16.412 6.293 1.00 0.00 35 THR A C 14
ATOM 29356 O O . THR A 1 35 ? 10.510 16.910 7.415 1.00 0.00 35 THR A O 14
ATOM 29367 N N . GLN A 1 36 ? 10.768 15.086 6.094 1.00 0.00 36 GLN A N 14
ATOM 29368 C CA . GLN A 1 36 ? 10.799 14.124 7.206 1.00 0.00 36 GLN A CA 14
ATOM 29369 C C . GLN A 1 36 ? 9.487 14.157 8.016 1.00 0.00 36 GLN A C 14
ATOM 29370 O O . GLN A 1 36 ? 9.496 14.036 9.251 1.00 0.00 36 GLN A O 14
ATOM 29384 N N . GLN A 1 37 ? 8.359 14.284 7.302 1.00 0.00 37 GLN A N 14
ATOM 29385 C CA . GLN A 1 37 ? 7.038 14.298 7.943 1.00 0.00 37 GLN A CA 14
ATOM 29386 C C . GLN A 1 37 ? 5.937 13.910 6.952 1.00 0.00 37 GLN A C 14
ATOM 29387 O O . GLN A 1 37 ? 6.155 13.921 5.733 1.00 0.00 37 GLN A O 14
ATOM 29401 N N . TRP A 1 38 ? 4.750 13.573 7.486 1.00 0.00 38 TRP A N 14
ATOM 29402 C CA . TRP A 1 38 ? 3.614 13.193 6.644 1.00 0.00 38 TRP A CA 14
ATOM 29403 C C . TRP A 1 38 ? 3.089 14.406 5.896 1.00 0.00 38 TRP A C 14
ATOM 29404 O O . TRP A 1 38 ? 2.950 15.488 6.476 1.00 0.00 38 TRP A O 14
ATOM 29425 N N . GLU A 1 39 ? 2.794 14.218 4.607 1.00 0.00 39 GLU A N 14
ATOM 29426 C CA . GLU A 1 39 ? 2.278 15.301 3.775 1.00 0.00 39 GLU A CA 14
ATOM 29427 C C . GLU A 1 39 ? 1.256 14.778 2.776 1.00 0.00 39 GLU A C 14
ATOM 29428 O O . GLU A 1 39 ? 1.320 13.611 2.352 1.00 0.00 39 GLU A O 14
ATOM 29440 N N . TRP A 1 40 ? 0.333 15.659 2.375 1.00 0.00 40 TRP A N 14
ATOM 29441 C CA . TRP A 1 40 ? -0.683 15.313 1.386 1.00 0.00 40 TRP A CA 14
ATOM 29442 C C . TRP A 1 40 ? -0.202 15.712 -0.008 1.00 0.00 40 TRP A C 14
ATOM 29443 O O . TRP A 1 40 ? 0.014 16.895 -0.289 1.00 0.00 40 TRP A O 14
ATOM 29464 N N . GLN A 1 41 ? -0.033 14.711 -0.867 1.00 0.00 41 GLN A N 14
ATOM 29465 C CA . GLN A 1 41 ? 0.428 14.925 -2.237 1.00 0.00 41 GLN A CA 14
ATOM 29466 C C . GLN A 1 41 ? -0.746 14.915 -3.197 1.00 0.00 41 GLN A C 14
ATOM 29467 O O . GLN A 1 41 ? -1.811 14.372 -2.877 1.00 0.00 41 GLN A O 14
ATOM 29481 N N . GLN A 1 42 ? -0.560 15.541 -4.369 1.00 0.00 42 GLN A N 14
ATOM 29482 C CA . GLN A 1 42 ? -1.624 15.619 -5.357 1.00 0.00 42 GLN A CA 14
ATOM 29483 C C . GLN A 1 42 ? -1.662 14.369 -6.215 1.00 0.00 42 GLN A C 14
ATOM 29484 O O . GLN A 1 42 ? -0.614 13.863 -6.654 1.00 0.00 42 GLN A O 14
ATOM 29498 N N . VAL A 1 43 ? -2.882 13.886 -6.456 1.00 0.00 43 VAL A N 14
ATOM 29499 C CA . VAL A 1 43 ? -3.094 12.702 -7.266 1.00 0.00 43 VAL A CA 14
ATOM 29500 C C . VAL A 1 43 ? -2.905 13.040 -8.740 1.00 0.00 43 VAL A C 14
ATOM 29501 O O . VAL A 1 43 ? -3.709 13.745 -9.355 1.00 0.00 43 VAL A O 14
ATOM 29514 N N . LEU A 1 44 ? -1.785 12.607 -9.241 1.00 0.00 44 LEU A N 14
ATOM 29515 C CA . LEU A 1 44 ? -1.334 12.883 -10.585 1.00 0.00 44 LEU A CA 14
ATOM 29516 C C . LEU A 1 44 ? -2.293 12.349 -11.646 1.00 0.00 44 LEU A C 14
ATOM 29517 O O . LEU A 1 44 ? -2.744 13.107 -12.514 1.00 0.00 44 LEU A O 14
ATOM 29533 N N . ARG A 1 45 ? -2.540 11.025 -11.625 1.00 0.00 45 ARG A N 14
ATOM 29534 C CA . ARG A 1 45 ? -3.370 10.394 -12.648 1.00 0.00 45 ARG A CA 14
ATOM 29535 C C . ARG A 1 45 ? -3.652 8.934 -12.292 1.00 0.00 45 ARG A C 14
ATOM 29536 O O . ARG A 1 45 ? -2.763 8.223 -11.812 1.00 0.00 45 ARG A O 14
ATOM 29557 N N . TRP A 1 46 ? -4.887 8.498 -12.533 1.00 0.00 46 TRP A N 14
ATOM 29558 C CA . TRP A 1 46 ? -5.295 7.135 -12.206 1.00 0.00 46 TRP A CA 14
ATOM 29559 C C . TRP A 1 46 ? -4.927 6.165 -13.330 1.00 0.00 46 TRP A C 14
ATOM 29560 O O . TRP A 1 46 ? -5.510 6.205 -14.417 1.00 0.00 46 TRP A O 14
ATOM 29581 N N . LEU A 1 47 ? -3.958 5.285 -13.043 1.00 0.00 47 LEU A N 14
ATOM 29582 C CA . LEU A 1 47 ? -3.504 4.285 -14.006 1.00 0.00 47 LEU A CA 14
ATOM 29583 C C . LEU A 1 47 ? -4.029 2.900 -13.651 1.00 0.00 47 LEU A C 14
ATOM 29584 O O . LEU A 1 47 ? -3.817 2.412 -12.539 1.00 0.00 47 LEU A O 14
ATOM 29600 N N . ASP A 1 48 ? -4.678 2.259 -14.625 1.00 0.00 48 ASP A N 14
ATOM 29601 C CA . ASP A 1 48 ? -5.198 0.905 -14.451 1.00 0.00 48 ASP A CA 14
ATOM 29602 C C . ASP A 1 48 ? -4.145 -0.099 -14.936 1.00 0.00 48 ASP A C 14
ATOM 29603 O O . ASP A 1 48 ? -3.673 0.002 -16.074 1.00 0.00 48 ASP A O 14
ATOM 29612 N N . GLN A 1 49 ? -3.770 -1.057 -14.074 1.00 0.00 49 GLN A N 14
ATOM 29613 C CA . GLN A 1 49 ? -2.750 -2.062 -14.444 1.00 0.00 49 GLN A CA 14
ATOM 29614 C C . GLN A 1 49 ? -3.372 -3.357 -15.007 1.00 0.00 49 GLN A C 14
ATOM 29615 O O . GLN A 1 49 ? -2.652 -4.327 -15.267 1.00 0.00 49 GLN A O 14
ATOM 29629 N N . GLY A 1 50 ? -4.701 -3.357 -15.219 1.00 0.00 50 GLY A N 14
ATOM 29630 C CA . GLY A 1 50 ? -5.392 -4.524 -15.780 1.00 0.00 50 GLY A CA 14
ATOM 29631 C C . GLY A 1 50 ? -5.363 -5.705 -14.837 1.00 0.00 50 GLY A C 14
ATOM 29632 O O . GLY A 1 50 ? -5.842 -5.616 -13.713 1.00 0.00 50 GLY A O 14
ATOM 29636 N N . VAL A 1 51 ? -4.844 -6.839 -15.325 1.00 0.00 51 VAL A N 14
ATOM 29637 C CA . VAL A 1 51 ? -4.799 -8.065 -14.522 1.00 0.00 51 VAL A CA 14
ATOM 29638 C C . VAL A 1 51 ? -3.369 -8.550 -14.310 1.00 0.00 51 VAL A C 14
ATOM 29639 O O . VAL A 1 51 ? -2.603 -8.708 -15.265 1.00 0.00 51 VAL A O 14
ATOM 29652 N N . ARG A 1 52 ? -3.040 -8.822 -13.046 1.00 0.00 52 ARG A N 14
ATOM 29653 C CA . ARG A 1 52 ? -1.713 -9.342 -12.679 1.00 0.00 52 ARG A CA 14
ATOM 29654 C C . ARG A 1 52 ? -1.749 -10.087 -11.342 1.00 0.00 52 ARG A C 14
ATOM 29655 O O . ARG A 1 52 ? -2.731 -10.006 -10.597 1.00 0.00 52 ARG A O 14
ATOM 29676 N N . GLU A 1 53 ? -0.640 -10.761 -11.028 1.00 0.00 53 GLU A N 14
ATOM 29677 C CA . GLU A 1 53 ? -0.493 -11.470 -9.758 1.00 0.00 53 GLU A CA 14
ATOM 29678 C C . GLU A 1 53 ? -0.300 -10.480 -8.628 1.00 0.00 53 GLU A C 14
ATOM 29679 O O . GLU A 1 53 ? 0.312 -9.423 -8.828 1.00 0.00 53 GLU A O 14
ATOM 29691 N N . THR A 1 54 ? -0.819 -10.817 -7.434 1.00 0.00 54 THR A N 14
ATOM 29692 C CA . THR A 1 54 ? -0.674 -9.914 -6.276 1.00 0.00 54 THR A CA 14
ATOM 29693 C C . THR A 1 54 ? -0.375 -10.667 -4.981 1.00 0.00 54 THR A C 14
ATOM 29694 O O . THR A 1 54 ? -0.794 -11.815 -4.800 1.00 0.00 54 THR A O 14
ATOM 29705 N N . TRP A 1 55 ? 0.357 -9.997 -4.087 1.00 0.00 55 TRP A N 14
ATOM 29706 C CA . TRP A 1 55 ? 0.733 -10.566 -2.799 1.00 0.00 55 TRP A CA 14
ATOM 29707 C C . TRP A 1 55 ? -0.024 -9.855 -1.676 1.00 0.00 55 TRP A C 14
ATOM 29708 O O . TRP A 1 55 ? 0.053 -8.629 -1.558 1.00 0.00 55 TRP A O 14
ATOM 29729 N N . LYS A 1 56 ? -0.739 -10.631 -0.843 1.00 0.00 56 LYS A N 14
ATOM 29730 C CA . LYS A 1 56 ? -1.502 -10.062 0.277 1.00 0.00 56 LYS A CA 14
ATOM 29731 C C . LYS A 1 56 ? -0.618 -9.921 1.504 1.00 0.00 56 LYS A C 14
ATOM 29732 O O . LYS A 1 56 ? -0.582 -10.805 2.361 1.00 0.00 56 LYS A O 14
ATOM 29751 N N . ILE A 1 57 ? 0.013 -8.763 1.620 1.00 0.00 57 ILE A N 14
ATOM 29752 C CA . ILE A 1 57 ? 0.848 -8.457 2.785 1.00 0.00 57 ILE A CA 14
ATOM 29753 C C . ILE A 1 57 ? -0.045 -8.116 3.961 1.00 0.00 57 ILE A C 14
ATOM 29754 O O . ILE A 1 57 ? -0.717 -7.078 3.969 1.00 0.00 57 ILE A O 14
ATOM 29770 N N . LYS A 1 58 ? -0.079 -9.023 4.931 1.00 0.00 58 LYS A N 14
ATOM 29771 C CA . LYS A 1 58 ? -0.923 -8.873 6.102 1.00 0.00 58 LYS A CA 14
ATOM 29772 C C . LYS A 1 58 ? -0.132 -8.317 7.284 1.00 0.00 58 LYS A C 14
ATOM 29773 O O . LYS A 1 58 ? 0.968 -8.782 7.580 1.00 0.00 58 LYS A O 14
ATOM 29792 N N . THR A 1 59 ? -0.729 -7.341 7.968 1.00 0.00 59 THR A N 14
ATOM 29793 C CA . THR A 1 59 ? -0.120 -6.737 9.164 1.00 0.00 59 THR A CA 14
ATOM 29794 C C . THR A 1 59 ? -1.146 -6.703 10.285 1.00 0.00 59 THR A C 14
ATOM 29795 O O . THR A 1 59 ? -2.345 -6.887 10.046 1.00 0.00 59 THR A O 14
ATOM 29806 N N . PHE A 1 60 ? -0.667 -6.504 11.506 1.00 0.00 60 PHE A N 14
ATOM 29807 C CA . PHE A 1 60 ? -1.528 -6.486 12.683 1.00 0.00 60 PHE A CA 14
ATOM 29808 C C . PHE A 1 60 ? -2.564 -5.355 12.596 1.00 0.00 60 PHE A C 14
ATOM 29809 O O . PHE A 1 60 ? -3.704 -5.518 13.048 1.00 0.00 60 PHE A O 14
ATOM 29826 N N . GLN A 1 61 ? -2.147 -4.194 12.061 1.00 0.00 61 GLN A N 14
ATOM 29827 C CA . GLN A 1 61 ? -3.040 -3.027 11.982 1.00 0.00 61 GLN A CA 14
ATOM 29828 C C . GLN A 1 61 ? -3.876 -3.032 10.699 1.00 0.00 61 GLN A C 14
ATOM 29829 O O . GLN A 1 61 ? -4.985 -2.486 10.682 1.00 0.00 61 GLN A O 14
ATOM 29843 N N . THR A 1 62 ? -3.336 -3.627 9.622 1.00 0.00 62 THR A N 14
ATOM 29844 C CA . THR A 1 62 ? -4.046 -3.658 8.337 1.00 0.00 62 THR A CA 14
ATOM 29845 C C . THR A 1 62 ? -3.544 -4.791 7.425 1.00 0.00 62 THR A C 14
ATOM 29846 O O . THR A 1 62 ? -2.648 -5.536 7.789 1.00 0.00 62 THR A O 14
ATOM 29857 N N . GLU A 1 63 ? -4.124 -4.870 6.226 1.00 0.00 63 GLU A N 14
ATOM 29858 C CA . GLU A 1 63 ? -3.731 -5.854 5.218 1.00 0.00 63 GLU A CA 14
ATOM 29859 C C . GLU A 1 63 ? -3.971 -5.268 3.826 1.00 0.00 63 GLU A C 14
ATOM 29860 O O . GLU A 1 63 ? -4.805 -4.366 3.672 1.00 0.00 63 GLU A O 14
ATOM 29872 N N . ILE A 1 64 ? -3.213 -5.741 2.828 1.00 0.00 64 ILE A N 14
ATOM 29873 C CA . ILE A 1 64 ? -3.335 -5.202 1.475 1.00 0.00 64 ILE A CA 14
ATOM 29874 C C . ILE A 1 64 ? -2.716 -6.134 0.437 1.00 0.00 64 ILE A C 14
ATOM 29875 O O . ILE A 1 64 ? -1.714 -6.796 0.711 1.00 0.00 64 ILE A O 14
ATOM 29891 N N . LYS A 1 65 ? -3.299 -6.145 -0.777 1.00 0.00 65 LYS A N 14
ATOM 29892 C CA . LYS A 1 65 ? -2.769 -6.964 -1.869 1.00 0.00 65 LYS A CA 14
ATOM 29893 C C . LYS A 1 65 ? -2.285 -6.075 -3.011 1.00 0.00 65 LYS A C 14
ATOM 29894 O O . LYS A 1 65 ? -3.051 -5.265 -3.565 1.00 0.00 65 LYS A O 14
ATOM 29913 N N . CYS A 1 66 ? -1.001 -6.210 -3.326 1.00 0.00 66 CYS A N 14
ATOM 29914 C CA . CYS A 1 66 ? -0.352 -5.406 -4.350 1.00 0.00 66 CYS A CA 14
ATOM 29915 C C . CYS A 1 66 ? 0.805 -6.175 -4.980 1.00 0.00 66 CYS A C 14
ATOM 29916 O O . CYS A 1 66 ? 1.142 -7.275 -4.536 1.00 0.00 66 CYS A O 14
ATOM 29924 N N . THR A 1 67 ? 1.405 -5.589 -6.026 1.00 0.00 67 THR A N 14
ATOM 29925 C CA . THR A 1 67 ? 2.523 -6.224 -6.736 1.00 0.00 67 THR A CA 14
ATOM 29926 C C . THR A 1 67 ? 3.601 -6.674 -5.738 1.00 0.00 67 THR A C 14
ATOM 29927 O O . THR A 1 67 ? 3.900 -5.966 -4.776 1.00 0.00 67 THR A O 14
ATOM 29938 N N . GLY A 1 68 ? 4.114 -7.893 -5.938 1.00 0.00 68 GLY A N 14
ATOM 29939 C CA . GLY A 1 68 ? 5.092 -8.489 -5.020 1.00 0.00 68 GLY A CA 14
ATOM 29940 C C . GLY A 1 68 ? 6.547 -8.095 -5.339 1.00 0.00 68 GLY A C 14
ATOM 29941 O O . GLY A 1 68 ? 7.470 -8.585 -4.689 1.00 0.00 68 GLY A O 14
ATOM 29945 N N . ASN A 1 69 ? 6.752 -7.246 -6.363 1.00 0.00 69 ASN A N 14
ATOM 29946 C CA . ASN A 1 69 ? 8.116 -6.838 -6.764 1.00 0.00 69 ASN A CA 14
ATOM 29947 C C . ASN A 1 69 ? 8.419 -5.356 -6.468 1.00 0.00 69 ASN A C 14
ATOM 29948 O O . ASN A 1 69 ? 9.573 -4.928 -6.577 1.00 0.00 69 ASN A O 14
ATOM 29959 N N . HIS A 1 70 ? 7.391 -4.588 -6.073 1.00 0.00 70 HIS A N 14
ATOM 29960 C CA . HIS A 1 70 ? 7.573 -3.169 -5.739 1.00 0.00 70 HIS A CA 14
ATOM 29961 C C . HIS A 1 70 ? 8.119 -3.018 -4.301 1.00 0.00 70 HIS A C 14
ATOM 29962 O O . HIS A 1 70 ? 7.897 -3.894 -3.461 1.00 0.00 70 HIS A O 14
ATOM 29976 N N . LEU A 1 71 ? 8.812 -1.905 -4.031 1.00 0.00 71 LEU A N 14
ATOM 29977 C CA . LEU A 1 71 ? 9.368 -1.657 -2.695 1.00 0.00 71 LEU A CA 14
ATOM 29978 C C . LEU A 1 71 ? 8.397 -0.844 -1.836 1.00 0.00 71 LEU A C 14
ATOM 29979 O O . LEU A 1 71 ? 7.799 0.129 -2.304 1.00 0.00 71 LEU A O 14
ATOM 29995 N N . ILE A 1 72 ? 8.287 -1.233 -0.566 1.00 0.00 72 ILE A N 14
ATOM 29996 C CA . ILE A 1 72 ? 7.441 -0.537 0.406 1.00 0.00 72 ILE A CA 14
ATOM 29997 C C . ILE A 1 72 ? 8.286 -0.144 1.614 1.00 0.00 72 ILE A C 14
ATOM 29998 O O . ILE A 1 72 ? 9.322 -0.765 1.870 1.00 0.00 72 ILE A O 14
ATOM 30014 N N . ARG A 1 73 ? 7.886 0.926 2.310 1.00 0.00 73 ARG A N 14
ATOM 30015 C CA . ARG A 1 73 ? 8.689 1.431 3.432 1.00 0.00 73 ARG A CA 14
ATOM 30016 C C . ARG A 1 73 ? 8.715 0.463 4.603 1.00 0.00 73 ARG A C 14
ATOM 30017 O O . ARG A 1 73 ? 7.702 -0.133 4.960 1.00 0.00 73 ARG A O 14
ATOM 30038 N N . THR A 1 74 ? 9.892 0.338 5.200 1.00 0.00 74 THR A N 14
ATOM 30039 C CA . THR A 1 74 ? 10.111 -0.513 6.356 1.00 0.00 74 THR A CA 14
ATOM 30040 C C . THR A 1 74 ? 10.852 0.287 7.422 1.00 0.00 74 THR A C 14
ATOM 30041 O O . THR A 1 74 ? 11.473 1.310 7.109 1.00 0.00 74 THR A O 14
ATOM 30052 N N . ASP A 1 75 ? 10.774 -0.164 8.682 1.00 0.00 75 ASP A N 14
ATOM 30053 C CA . ASP A 1 75 ? 11.439 0.547 9.785 1.00 0.00 75 ASP A CA 14
ATOM 30054 C C . ASP A 1 75 ? 12.917 0.858 9.451 1.00 0.00 75 ASP A C 14
ATOM 30055 O O . ASP A 1 75 ? 13.498 1.787 10.019 1.00 0.00 75 ASP A O 14
ATOM 30064 N N . LYS A 1 76 ? 13.501 0.096 8.503 1.00 0.00 76 LYS A N 14
ATOM 30065 C CA . LYS A 1 76 ? 14.893 0.325 8.073 1.00 0.00 76 LYS A CA 14
ATOM 30066 C C . LYS A 1 76 ? 14.972 1.050 6.706 1.00 0.00 76 LYS A C 14
ATOM 30067 O O . LYS A 1 76 ? 16.025 1.589 6.352 1.00 0.00 76 LYS A O 14
ATOM 30086 N N . GLY A 1 77 ? 13.849 1.073 5.955 1.00 0.00 77 GLY A N 14
ATOM 30087 C CA . GLY A 1 77 ? 13.809 1.750 4.646 1.00 0.00 77 GLY A CA 14
ATOM 30088 C C . GLY A 1 77 ? 12.975 0.970 3.624 1.00 0.00 77 GLY A C 14
ATOM 30089 O O . GLY A 1 77 ? 12.274 0.024 3.976 1.00 0.00 77 GLY A O 14
ATOM 30093 N N . TRP A 1 78 ? 13.054 1.391 2.353 1.00 0.00 78 TRP A N 14
ATOM 30094 C CA . TRP A 1 78 ? 12.300 0.739 1.265 1.00 0.00 78 TRP A CA 14
ATOM 30095 C C . TRP A 1 78 ? 12.775 -0.704 1.076 1.00 0.00 78 TRP A C 14
ATOM 30096 O O . TRP A 1 78 ? 13.979 -0.963 0.997 1.00 0.00 78 TRP A O 14
ATOM 30117 N N . ILE A 1 79 ? 11.815 -1.638 1.005 1.00 0.00 79 ILE A N 14
ATOM 30118 C CA . ILE A 1 79 ? 12.126 -3.066 0.825 1.00 0.00 79 ILE A CA 14
ATOM 30119 C C . ILE A 1 79 ? 11.138 -3.719 -0.159 1.00 0.00 79 ILE A C 14
ATOM 30120 O O . ILE A 1 79 ? 9.932 -3.473 -0.094 1.00 0.00 79 ILE A O 14
ATOM 30136 N N . LYS A 1 80 ? 11.667 -4.564 -1.048 1.00 0.00 80 LYS A N 14
ATOM 30137 C CA . LYS A 1 80 ? 10.846 -5.268 -2.038 1.00 0.00 80 LYS A CA 14
ATOM 30138 C C . LYS A 1 80 ? 9.761 -6.107 -1.348 1.00 0.00 80 LYS A C 14
ATOM 30139 O O . LYS A 1 80 ? 10.011 -6.722 -0.306 1.00 0.00 80 LYS A O 14
ATOM 30158 N N . ALA A 1 81 ? 8.554 -6.111 -1.936 1.00 0.00 81 ALA A N 14
ATOM 30159 C CA . ALA A 1 81 ? 7.407 -6.839 -1.373 1.00 0.00 81 ALA A CA 14
ATOM 30160 C C . ALA A 1 81 ? 7.721 -8.326 -1.230 1.00 0.00 81 ALA A C 14
ATOM 30161 O O . ALA A 1 81 ? 7.348 -8.954 -0.234 1.00 0.00 81 ALA A O 14
ATOM 30168 N N . ALA A 1 82 ? 8.431 -8.870 -2.216 1.00 0.00 82 ALA A N 14
ATOM 30169 C CA . ALA A 1 82 ? 8.835 -10.275 -2.203 1.00 0.00 82 ALA A CA 14
ATOM 30170 C C . ALA A 1 82 ? 9.704 -10.568 -0.975 1.00 0.00 82 ALA A C 14
ATOM 30171 O O . ALA A 1 82 ? 9.612 -11.644 -0.376 1.00 0.00 82 ALA A O 14
ATOM 30178 N N . ASN A 1 83 ? 10.561 -9.602 -0.622 1.00 0.00 83 ASN A N 14
ATOM 30179 C CA . ASN A 1 83 ? 11.475 -9.733 0.517 1.00 0.00 83 ASN A CA 14
ATOM 30180 C C . ASN A 1 83 ? 10.732 -9.633 1.858 1.00 0.00 83 ASN A C 14
ATOM 30181 O O . ASN A 1 83 ? 11.193 -10.180 2.866 1.00 0.00 83 ASN A O 14
ATOM 30192 N N . ILE A 1 84 ? 9.604 -8.898 1.875 1.00 0.00 84 ILE A N 14
ATOM 30193 C CA . ILE A 1 84 ? 8.839 -8.694 3.118 1.00 0.00 84 ILE A CA 14
ATOM 30194 C C . ILE A 1 84 ? 8.542 -10.030 3.813 1.00 0.00 84 ILE A C 14
ATOM 30195 O O . ILE A 1 84 ? 8.155 -11.014 3.180 1.00 0.00 84 ILE A O 14
ATOM 30211 N N . THR A 1 85 ? 8.752 -10.031 5.123 1.00 0.00 85 THR A N 14
ATOM 30212 C CA . THR A 1 85 ? 8.548 -11.201 5.972 1.00 0.00 85 THR A CA 14
ATOM 30213 C C . THR A 1 85 ? 7.759 -10.778 7.239 1.00 0.00 85 THR A C 14
ATOM 30214 O O . THR A 1 85 ? 7.801 -9.600 7.604 1.00 0.00 85 THR A O 14
ATOM 30225 N N . PRO A 1 86 ? 7.005 -11.687 7.901 1.00 0.00 86 PRO A N 14
ATOM 30226 C CA . PRO A 1 86 ? 6.194 -11.309 9.104 1.00 0.00 86 PRO A CA 14
ATOM 30227 C C . PRO A 1 86 ? 7.001 -10.469 10.104 1.00 0.00 86 PRO A C 14
ATOM 30228 O O . PRO A 1 86 ? 6.467 -9.546 10.727 1.00 0.00 86 PRO A O 14
ATOM 30239 N N . LYS A 1 87 ? 8.290 -10.770 10.219 1.00 0.00 87 LYS A N 14
ATOM 30240 C CA . LYS A 1 87 ? 9.180 -10.022 11.117 1.00 0.00 87 LYS A CA 14
ATOM 30241 C C . LYS A 1 87 ? 9.214 -8.540 10.728 1.00 0.00 87 LYS A C 14
ATOM 30242 O O . LYS A 1 87 ? 9.276 -7.662 11.591 1.00 0.00 87 LYS A O 14
ATOM 30261 N N . MET A 1 88 ? 9.200 -8.281 9.418 1.00 0.00 88 MET A N 14
ATOM 30262 C CA . MET A 1 88 ? 9.258 -6.915 8.877 1.00 0.00 88 MET A CA 14
ATOM 30263 C C . MET A 1 88 ? 8.210 -6.015 9.562 1.00 0.00 88 MET A C 14
ATOM 30264 O O . MET A 1 88 ? 7.108 -6.474 9.895 1.00 0.00 88 MET A O 14
ATOM 30278 N N . LYS A 1 89 ? 8.576 -4.741 9.790 1.00 0.00 89 LYS A N 14
ATOM 30279 C CA . LYS A 1 89 ? 7.679 -3.786 10.460 1.00 0.00 89 LYS A CA 14
ATOM 30280 C C . LYS A 1 89 ? 7.616 -2.471 9.662 1.00 0.00 89 LYS A C 14
ATOM 30281 O O . LYS A 1 89 ? 8.648 -1.955 9.224 1.00 0.00 89 LYS A O 14
ATOM 30300 N N . ILE A 1 90 ? 6.388 -1.979 9.417 1.00 0.00 90 ILE A N 14
ATOM 30301 C CA . ILE A 1 90 ? 6.180 -0.767 8.594 1.00 0.00 90 ILE A CA 14
ATOM 30302 C C . ILE A 1 90 ? 5.400 0.322 9.354 1.00 0.00 90 ILE A C 14
ATOM 30303 O O . ILE A 1 90 ? 4.365 0.048 9.964 1.00 0.00 90 ILE A O 14
ATOM 30319 N N . LEU A 1 91 ? 5.889 1.569 9.253 1.00 0.00 91 LEU A N 14
ATOM 30320 C CA . LEU A 1 91 ? 5.224 2.722 9.874 1.00 0.00 91 LEU A CA 14
ATOM 30321 C C . LEU A 1 91 ? 3.952 3.091 9.112 1.00 0.00 91 LEU A C 14
ATOM 30322 O O . LEU A 1 91 ? 3.943 3.135 7.878 1.00 0.00 91 LEU A O 14
ATOM 30338 N N . SER A 1 92 ? 2.876 3.351 9.864 1.00 0.00 92 SER A N 14
ATOM 30339 C CA . SER A 1 92 ? 1.585 3.720 9.278 1.00 0.00 92 SER A CA 14
ATOM 30340 C C . SER A 1 92 ? 1.032 5.010 9.932 1.00 0.00 92 SER A C 14
ATOM 30341 O O . SER A 1 92 ? 1.257 5.235 11.124 1.00 0.00 92 SER A O 14
ATOM 30349 N N . PRO A 1 93 ? 0.303 5.869 9.178 1.00 0.00 93 PRO A N 14
ATOM 30350 C CA . PRO A 1 93 ? -0.273 7.135 9.740 1.00 0.00 93 PRO A CA 14
ATOM 30351 C C . PRO A 1 93 ? -1.499 6.869 10.613 1.00 0.00 93 PRO A C 14
ATOM 30352 O O . PRO A 1 93 ? -2.228 5.896 10.391 1.00 0.00 93 PRO A O 14
ATOM 30363 N N . GLU A 1 94 ? -1.745 7.767 11.576 1.00 0.00 94 GLU A N 14
ATOM 30364 C CA . GLU A 1 94 ? -2.911 7.662 12.451 1.00 0.00 94 GLU A CA 14
ATOM 30365 C C . GLU A 1 94 ? -3.743 8.930 12.359 1.00 0.00 94 GLU A C 14
ATOM 30366 O O . GLU A 1 94 ? -3.200 10.042 12.387 1.00 0.00 94 GLU A O 14
ATOM 30378 N N . ILE A 1 95 ? -5.061 8.757 12.225 1.00 0.00 95 ILE A N 14
ATOM 30379 C CA . ILE A 1 95 ? -5.983 9.887 12.091 1.00 0.00 95 ILE A CA 14
ATOM 30380 C C . ILE A 1 95 ? -6.493 10.327 13.468 1.00 0.00 95 ILE A C 14
ATOM 30381 O O . ILE A 1 95 ? -7.095 9.542 14.205 1.00 0.00 95 ILE A O 14
ATOM 30397 N N . ASP A 1 96 ? -6.232 11.587 13.794 1.00 0.00 96 ASP A N 14
ATOM 30398 C CA . ASP A 1 96 ? -6.631 12.175 15.065 1.00 0.00 96 ASP A CA 14
ATOM 30399 C C . ASP A 1 96 ? -6.471 13.709 14.979 1.00 0.00 96 ASP A C 14
ATOM 30400 O O . ASP A 1 96 ? -6.418 14.255 13.870 1.00 0.00 96 ASP A O 14
ATOM 30409 N N . ALA A 1 97 ? -6.363 14.398 16.135 1.00 0.00 97 ALA A N 14
ATOM 30410 C CA . ALA A 1 97 ? -6.171 15.851 16.133 1.00 0.00 97 ALA A CA 14
ATOM 30411 C C . ALA A 1 97 ? -4.897 16.196 15.356 1.00 0.00 97 ALA A C 14
ATOM 30412 O O . ALA A 1 97 ? -4.876 17.148 14.570 1.00 0.00 97 ALA A O 14
ATOM 30419 N N . ALA A 1 98 ? -3.859 15.366 15.536 1.00 0.00 98 ALA A N 14
ATOM 30420 C CA . ALA A 1 98 ? -2.604 15.518 14.809 1.00 0.00 98 ALA A CA 14
ATOM 30421 C C . ALA A 1 98 ? -2.122 14.152 14.325 1.00 0.00 98 ALA A C 14
ATOM 30422 O O . ALA A 1 98 ? -2.060 13.200 15.108 1.00 0.00 98 ALA A O 14
ATOM 30429 N N . VAL A 1 99 ? -1.783 14.057 13.029 1.00 0.00 99 VAL A N 14
ATOM 30430 C CA . VAL A 1 99 ? -1.315 12.790 12.442 1.00 0.00 99 VAL A CA 14
ATOM 30431 C C . VAL A 1 99 ? -0.192 12.178 13.300 1.00 0.00 99 VAL A C 14
ATOM 30432 O O . VAL A 1 99 ? 0.744 12.878 13.700 1.00 0.00 99 VAL A O 14
ATOM 30445 N N . LYS A 1 100 ? -0.313 10.876 13.594 1.00 0.00 100 LYS A N 14
ATOM 30446 C CA . LYS A 1 100 ? 0.677 10.181 14.427 1.00 0.00 100 LYS A CA 14
ATOM 30447 C C . LYS A 1 100 ? 1.137 8.883 13.759 1.00 0.00 100 LYS A C 14
ATOM 30448 O O . LYS A 1 100 ? 0.316 8.085 13.305 1.00 0.00 100 LYS A O 14
ATOM 30467 N N . THR A 1 101 ? 2.460 8.686 13.713 1.00 0.00 101 THR A N 14
ATOM 30468 C CA . THR A 1 101 ? 3.042 7.485 13.108 1.00 0.00 101 THR A CA 14
ATOM 30469 C C . THR A 1 101 ? 3.024 6.303 14.085 1.00 0.00 101 THR A C 14
ATOM 30470 O O . THR A 1 101 ? 3.306 6.467 15.275 1.00 0.00 101 THR A O 14
ATOM 30481 N N . ALA A 1 102 ? 2.719 5.111 13.557 1.00 0.00 102 ALA A N 14
ATOM 30482 C CA . ALA A 1 102 ? 2.697 3.889 14.363 1.00 0.00 102 ALA A CA 14
ATOM 30483 C C . ALA A 1 102 ? 3.109 2.695 13.516 1.00 0.00 102 ALA A C 14
ATOM 30484 O O . ALA A 1 102 ? 2.543 2.463 12.447 1.00 0.00 102 ALA A O 14
ATOM 30491 N N . LEU A 1 103 ? 4.098 1.943 14.000 1.00 0.00 103 LEU A N 14
ATOM 30492 C CA . LEU A 1 103 ? 4.606 0.780 13.274 1.00 0.00 103 LEU A CA 14
ATOM 30493 C C . LEU A 1 103 ? 3.668 -0.409 13.399 1.00 0.00 103 LEU A C 14
ATOM 30494 O O . LEU A 1 103 ? 2.999 -0.584 14.422 1.00 0.00 103 LEU A O 14
ATOM 30510 N N . GLN A 1 104 ? 3.615 -1.223 12.333 1.00 0.00 104 GLN A N 14
ATOM 30511 C CA . GLN A 1 104 ? 2.754 -2.395 12.294 1.00 0.00 104 GLN A CA 14
ATOM 30512 C C . GLN A 1 104 ? 3.599 -3.649 12.054 1.00 0.00 104 GLN A C 14
ATOM 30513 O O . GLN A 1 104 ? 4.630 -3.585 11.377 1.00 0.00 104 GLN A O 14
ATOM 30527 N N . ASP A 1 105 ? 3.157 -4.777 12.610 1.00 0.00 105 ASP A N 14
ATOM 30528 C CA . ASP A 1 105 ? 3.883 -6.035 12.466 1.00 0.00 105 ASP A CA 14
ATOM 30529 C C . ASP A 1 105 ? 3.236 -6.906 11.416 1.00 0.00 105 ASP A C 14
ATOM 30530 O O . ASP A 1 105 ? 2.033 -7.177 11.476 1.00 0.00 105 ASP A O 14
ATOM 30539 N N . VAL A 1 106 ? 4.046 -7.358 10.457 1.00 0.00 106 VAL A N 14
ATOM 30540 C CA . VAL A 1 106 ? 3.554 -8.216 9.389 1.00 0.00 106 VAL A CA 14
ATOM 30541 C C . VAL A 1 106 ? 3.249 -9.606 9.958 1.00 0.00 106 VAL A C 14
ATOM 30542 O O . VAL A 1 106 ? 4.090 -10.209 10.625 1.00 0.00 106 VAL A O 14
ATOM 30555 N N . GLU A 1 107 ? 2.036 -10.095 9.707 1.00 0.00 107 GLU A N 14
ATOM 30556 C CA . GLU A 1 107 ? 1.637 -11.416 10.179 1.00 0.00 107 GLU A CA 14
ATOM 30557 C C . GLU A 1 107 ? 2.009 -12.470 9.141 1.00 0.00 107 GLU A C 14
ATOM 30558 O O . GLU A 1 107 ? 2.535 -13.532 9.480 1.00 0.00 107 GLU A O 14
ATOM 30570 N N . SER A 1 108 ? 1.753 -12.147 7.863 1.00 0.00 108 SER A N 14
ATOM 30571 C CA . SER A 1 108 ? 2.078 -13.042 6.745 1.00 0.00 108 SER A CA 14
ATOM 30572 C C . SER A 1 108 ? 1.718 -12.412 5.407 1.00 0.00 108 SER A C 14
ATOM 30573 O O . SER A 1 108 ? 0.855 -11.541 5.336 1.00 0.00 108 SER A O 14
ATOM 30581 N N . ILE A 1 109 ? 2.335 -12.928 4.340 1.00 0.00 109 ILE A N 14
ATOM 30582 C CA . ILE A 1 109 ? 2.037 -12.486 2.974 1.00 0.00 109 ILE A CA 14
ATOM 30583 C C . ILE A 1 109 ? 1.385 -13.654 2.221 1.00 0.00 109 ILE A C 14
ATOM 30584 O O . ILE A 1 109 ? 1.960 -14.746 2.157 1.00 0.00 109 ILE A O 14
ATOM 30600 N N . GLU A 1 110 ? 0.162 -13.437 1.699 1.00 0.00 110 GLU A N 14
ATOM 30601 C CA . GLU A 1 110 ? -0.570 -14.521 1.009 1.00 0.00 110 GLU A CA 14
ATOM 30602 C C . GLU A 1 110 ? -0.823 -14.197 -0.457 1.00 0.00 110 GLU A C 14
ATOM 30603 O O . GLU A 1 110 ? -1.529 -13.243 -0.775 1.00 0.00 110 GLU A O 14
ATOM 30615 N N . LYS A 1 111 ? -0.293 -15.044 -1.350 1.00 0.00 111 LYS A N 14
ATOM 30616 C CA . LYS A 1 111 ? -0.497 -14.868 -2.788 1.00 0.00 111 LYS A CA 14
ATOM 30617 C C . LYS A 1 111 ? -1.957 -15.099 -3.152 1.00 0.00 111 LYS A C 14
ATOM 30618 O O . LYS A 1 111 ? -2.604 -16.003 -2.613 1.00 0.00 111 LYS A O 14
ATOM 30637 N N . LEU A 1 112 ? -2.464 -14.286 -4.083 1.00 0.00 112 LEU A N 14
ATOM 30638 C CA . LEU A 1 112 ? -3.853 -14.406 -4.548 1.00 0.00 112 LEU A CA 14
ATOM 30639 C C . LEU A 1 112 ? -3.880 -14.710 -6.042 1.00 0.00 112 LEU A C 14
ATOM 30640 O O . LEU A 1 112 ? -4.727 -15.478 -6.513 1.00 0.00 112 LEU A O 14
ATOM 30656 N N . GLY A 1 113 ? -2.918 -14.134 -6.774 1.00 0.00 113 GLY A N 14
ATOM 30657 C CA . GLY A 1 113 ? -2.792 -14.371 -8.196 1.00 0.00 113 GLY A CA 14
ATOM 30658 C C . GLY A 1 113 ? -3.445 -13.279 -9.021 1.00 0.00 113 GLY A C 14
ATOM 30659 O O . GLY A 1 113 ? -3.481 -12.113 -8.614 1.00 0.00 113 GLY A O 14
ATOM 30663 N N . VAL A 1 114 ? -3.890 -13.655 -10.223 1.00 0.00 114 VAL A N 14
ATOM 30664 C CA . VAL A 1 114 ? -4.462 -12.701 -11.172 1.00 0.00 114 VAL A CA 14
ATOM 30665 C C . VAL A 1 114 ? -5.663 -11.978 -10.552 1.00 0.00 114 VAL A C 14
ATOM 30666 O O . VAL A 1 114 ? -6.659 -12.601 -10.178 1.00 0.00 114 VAL A O 14
ATOM 30679 N N . ASN A 1 115 ? -5.549 -10.653 -10.482 1.00 0.00 115 ASN A N 14
ATOM 30680 C CA . ASN A 1 115 ? -6.602 -9.797 -9.949 1.00 0.00 115 ASN A CA 14
ATOM 30681 C C . ASN A 1 115 ? -6.677 -8.505 -10.727 1.00 0.00 115 ASN A C 14
ATOM 30682 O O . ASN A 1 115 ? -5.682 -8.081 -11.329 1.00 0.00 115 ASN A O 14
ATOM 30693 N N . HIS A 1 116 ? -7.830 -7.831 -10.634 1.00 0.00 116 HIS A N 14
ATOM 30694 C CA . HIS A 1 116 ? -7.991 -6.525 -11.253 1.00 0.00 116 HIS A CA 14
ATOM 30695 C C . HIS A 1 116 ? -7.175 -5.526 -10.464 1.00 0.00 116 HIS A C 14
ATOM 30696 O O . HIS A 1 116 ? -7.244 -5.507 -9.239 1.00 0.00 116 HIS A O 14
ATOM 30710 N N . VAL A 1 117 ? -6.345 -4.754 -11.158 1.00 0.00 117 VAL A N 14
ATOM 30711 C CA . VAL A 1 117 ? -5.432 -3.798 -10.496 1.00 0.00 117 VAL A CA 14
ATOM 30712 C C . VAL A 1 117 ? -5.616 -2.387 -11.001 1.00 0.00 117 VAL A C 14
ATOM 30713 O O . VAL A 1 117 ? -5.769 -2.152 -12.203 1.00 0.00 117 VAL A O 14
ATOM 30726 N N . TYR A 1 118 ? -5.543 -1.447 -10.065 1.00 0.00 118 TYR A N 14
ATOM 30727 C CA . TYR A 1 118 ? -5.637 -0.031 -10.371 1.00 0.00 118 TYR A CA 14
ATOM 30728 C C . TYR A 1 118 ? -4.742 0.716 -9.395 1.00 0.00 118 TYR A C 14
ATOM 30729 O O . TYR A 1 118 ? -4.541 0.249 -8.261 1.00 0.00 118 TYR A O 14
ATOM 30747 N N . ASP A 1 119 ? -4.195 1.856 -9.818 1.00 0.00 119 ASP A N 14
ATOM 30748 C CA . ASP A 1 119 ? -3.324 2.637 -8.940 1.00 0.00 119 ASP A CA 14
ATOM 30749 C C . ASP A 1 119 ? -3.205 4.055 -9.447 1.00 0.00 119 ASP A C 14
ATOM 30750 O O . ASP A 1 119 ? -3.488 4.311 -10.606 1.00 0.00 119 ASP A O 14
ATOM 30759 N N . ILE A 1 120 ? -2.802 4.985 -8.566 1.00 0.00 120 ILE A N 14
ATOM 30760 C CA . ILE A 1 120 ? -2.674 6.397 -8.954 1.00 0.00 120 ILE A CA 14
ATOM 30761 C C . ILE A 1 120 ? -1.325 6.981 -8.549 1.00 0.00 120 ILE A C 14
ATOM 30762 O O . ILE A 1 120 ? -0.770 6.658 -7.497 1.00 0.00 120 ILE A O 14
ATOM 30778 N N . GLU A 1 121 ? -0.798 7.800 -9.441 1.00 0.00 121 GLU A N 14
ATOM 30779 C CA . GLU A 1 121 ? 0.505 8.429 -9.294 1.00 0.00 121 GLU A CA 14
ATOM 30780 C C . GLU A 1 121 ? 0.353 9.787 -8.671 1.00 0.00 121 GLU A C 14
ATOM 30781 O O . GLU A 1 121 ? -0.711 10.363 -8.740 1.00 0.00 121 GLU A O 14
ATOM 30793 N N . VAL A 1 122 ? 1.419 10.279 -8.025 1.00 0.00 122 VAL A N 14
ATOM 30794 C CA . VAL A 1 122 ? 1.392 11.597 -7.377 1.00 0.00 122 VAL A CA 14
ATOM 30795 C C . VAL A 1 122 ? 2.563 12.457 -7.854 1.00 0.00 122 VAL A C 14
ATOM 30796 O O . VAL A 1 122 ? 3.477 11.959 -8.520 1.00 0.00 122 VAL A O 14
ATOM 30809 N N . GLU A 1 123 ? 2.457 13.764 -7.619 1.00 0.00 123 GLU A N 14
ATOM 30810 C CA . GLU A 1 123 ? 3.454 14.736 -8.156 1.00 0.00 123 GLU A CA 14
ATOM 30811 C C . GLU A 1 123 ? 4.683 15.008 -7.249 1.00 0.00 123 GLU A C 14
ATOM 30812 O O . GLU A 1 123 ? 5.818 14.746 -7.663 1.00 0.00 123 GLU A O 14
ATOM 30824 N N . HIS A 1 124 ? 4.467 15.714 -6.125 1.00 0.00 124 HIS A N 14
ATOM 30825 C CA . HIS A 1 124 ? 5.597 16.233 -5.307 1.00 0.00 124 HIS A CA 14
ATOM 30826 C C . HIS A 1 124 ? 6.552 15.145 -4.743 1.00 0.00 124 HIS A C 14
ATOM 30827 O O . HIS A 1 124 ? 7.775 15.298 -4.858 1.00 0.00 124 HIS A O 14
ATOM 30841 N N . ASN A 1 125 ? 6.015 14.098 -4.079 1.00 0.00 125 ASN A N 14
ATOM 30842 C CA . ASN A 1 125 ? 6.892 13.074 -3.447 1.00 0.00 125 ASN A CA 14
ATOM 30843 C C . ASN A 1 125 ? 6.906 11.731 -4.195 1.00 0.00 125 ASN A C 14
ATOM 30844 O O . ASN A 1 125 ? 7.656 10.823 -3.816 1.00 0.00 125 ASN A O 14
ATOM 30855 N N . HIS A 1 126 ? 6.096 11.610 -5.254 1.00 0.00 126 HIS A N 14
ATOM 30856 C CA . HIS A 1 126 ? 6.051 10.368 -6.043 1.00 0.00 126 HIS A CA 14
ATOM 30857 C C . HIS A 1 126 ? 5.767 9.151 -5.130 1.00 0.00 126 HIS A C 14
ATOM 30858 O O . HIS A 1 126 ? 6.305 8.053 -5.342 1.00 0.00 126 HIS A O 14
ATOM 30872 N N . ASN A 1 127 ? 4.933 9.365 -4.102 1.00 0.00 127 ASN A N 14
ATOM 30873 C CA . ASN A 1 127 ? 4.595 8.311 -3.140 1.00 0.00 127 ASN A CA 14
ATOM 30874 C C . ASN A 1 127 ? 3.117 8.373 -2.733 1.00 0.00 127 ASN A C 14
ATOM 30875 O O . ASN A 1 127 ? 2.516 9.443 -2.710 1.00 0.00 127 ASN A O 14
ATOM 30886 N N . PHE A 1 128 ? 2.580 7.218 -2.308 1.00 0.00 128 PHE A N 14
ATOM 30887 C CA . PHE A 1 128 ? 1.218 7.150 -1.781 1.00 0.00 128 PHE A CA 14
ATOM 30888 C C . PHE A 1 128 ? 1.096 6.018 -0.758 1.00 0.00 128 PHE A C 14
ATOM 30889 O O . PHE A 1 128 ? 1.934 5.111 -0.724 1.00 0.00 128 PHE A O 14
ATOM 30906 N N . VAL A 1 129 ? 0.060 6.088 0.077 1.00 0.00 129 VAL A N 14
ATOM 30907 C CA . VAL A 1 129 ? -0.168 5.076 1.116 1.00 0.00 129 VAL A CA 14
ATOM 30908 C C . VAL A 1 129 ? -1.476 4.336 0.835 1.00 0.00 129 VAL A C 14
ATOM 30909 O O . VAL A 1 129 ? -2.528 4.964 0.680 1.00 0.00 129 VAL A O 14
ATOM 30922 N N . ALA A 1 130 ? -1.400 2.998 0.768 1.00 0.00 130 ALA A N 14
ATOM 30923 C CA . ALA A 1 130 ? -2.587 2.178 0.511 1.00 0.00 130 ALA A CA 14
ATOM 30924 C C . ALA A 1 130 ? -2.887 1.252 1.683 1.00 0.00 130 ALA A C 14
ATOM 30925 O O . ALA A 1 130 ? -2.009 0.527 2.155 1.00 0.00 130 ALA A O 14
ATOM 30932 N N . ASN A 1 131 ? -4.146 1.278 2.136 1.00 0.00 131 ASN A N 14
ATOM 30933 C CA . ASN A 1 131 ? -4.597 0.438 3.253 1.00 0.00 131 ASN A CA 14
ATOM 30934 C C . ASN A 1 131 ? -3.750 0.694 4.523 1.00 0.00 131 ASN A C 14
ATOM 30935 O O . ASN A 1 131 ? -3.574 -0.204 5.360 1.00 0.00 131 ASN A O 14
ATOM 30946 N N . GLY A 1 132 ? -3.230 1.919 4.655 1.00 0.00 132 GLY A N 14
ATOM 30947 C CA . GLY A 1 132 ? -2.396 2.290 5.807 1.00 0.00 132 GLY A CA 14
ATOM 30948 C C . GLY A 1 132 ? -0.925 1.842 5.634 1.00 0.00 132 GLY A C 14
ATOM 30949 O O . GLY A 1 132 ? -0.105 2.050 6.533 1.00 0.00 132 GLY A O 14
ATOM 30953 N N . LEU A 1 133 ? -0.602 1.238 4.472 1.00 0.00 133 LEU A N 14
ATOM 30954 C CA . LEU A 1 133 ? 0.759 0.779 4.189 1.00 0.00 133 LEU A CA 14
ATOM 30955 C C . LEU A 1 133 ? 1.438 1.736 3.199 1.00 0.00 133 LEU A C 14
ATOM 30956 O O . LEU A 1 133 ? 0.934 1.963 2.095 1.00 0.00 133 LEU A O 14
ATOM 30972 N N . LEU A 1 134 ? 2.571 2.312 3.621 1.00 0.00 134 LEU A N 14
ATOM 30973 C CA . LEU A 1 134 ? 3.315 3.272 2.795 1.00 0.00 134 LEU A CA 14
ATOM 30974 C C . LEU A 1 134 ? 4.009 2.567 1.622 1.00 0.00 134 LEU A C 14
ATOM 30975 O O . LEU A 1 134 ? 4.790 1.623 1.817 1.00 0.00 134 LEU A O 14
ATOM 30991 N N . VAL A 1 135 ? 3.689 3.027 0.402 1.00 0.00 135 VAL A N 14
ATOM 30992 C CA . VAL A 1 135 ? 4.236 2.429 -0.820 1.00 0.00 135 VAL A CA 14
ATOM 30993 C C . VAL A 1 135 ? 4.907 3.493 -1.712 1.00 0.00 135 VAL A C 14
ATOM 30994 O O . VAL A 1 135 ? 4.329 4.546 -1.994 1.00 0.00 135 VAL A O 14
ATOM 31007 N N . HIS A 1 136 ? 6.113 3.163 -2.186 1.00 0.00 136 HIS A N 14
ATOM 31008 C CA . HIS A 1 136 ? 6.874 4.033 -3.092 1.00 0.00 136 HIS A CA 14
ATOM 31009 C C . HIS A 1 136 ? 6.417 3.807 -4.543 1.00 0.00 136 HIS A C 14
ATOM 31010 O O . HIS A 1 136 ? 6.290 2.660 -4.989 1.00 0.00 136 HIS A O 14
ATOM 31024 N N . ASN A 1 137 ? 6.189 4.907 -5.273 1.00 0.00 137 ASN A N 14
ATOM 31025 C CA . ASN A 1 137 ? 5.768 4.827 -6.674 1.00 0.00 137 ASN A CA 14
ATOM 31026 C C . ASN A 1 137 ? 5.839 6.199 -7.349 1.00 0.00 137 ASN A C 14
ATOM 31027 O O . ASN A 1 137 ? 6.804 6.438 -8.056 1.00 0.00 137 ASN A O 14
ATOM 31039 N N . GLU A 1 1 ? 3.003 -0.081 -6.117 1.00 0.00 1 GLU A N 15
ATOM 31040 C CA . GLU A 1 1 ? 2.957 0.148 -7.590 1.00 0.00 1 GLU A CA 15
ATOM 31041 C C . GLU A 1 1 ? 1.537 -0.085 -8.097 1.00 0.00 1 GLU A C 15
ATOM 31042 O O . GLU A 1 1 ? 0.949 0.790 -8.741 1.00 0.00 1 GLU A O 15
ATOM 31056 N N . ALA A 1 2 ? 0.989 -1.274 -7.801 1.00 0.00 2 ALA A N 15
ATOM 31057 C CA . ALA A 1 2 ? -0.367 -1.623 -8.230 1.00 0.00 2 ALA A CA 15
ATOM 31058 C C . ALA A 1 2 ? -1.170 -2.223 -7.080 1.00 0.00 2 ALA A C 15
ATOM 31059 O O . ALA A 1 2 ? -0.694 -3.115 -6.381 1.00 0.00 2 ALA A O 15
ATOM 31066 N N . LEU A 1 3 ? -2.401 -1.735 -6.911 1.00 0.00 3 LEU A N 15
ATOM 31067 C CA . LEU A 1 3 ? -3.301 -2.222 -5.860 1.00 0.00 3 LEU A CA 15
ATOM 31068 C C . LEU A 1 3 ? -4.482 -2.934 -6.494 1.00 0.00 3 LEU A C 15
ATOM 31069 O O . LEU A 1 3 ? -4.983 -2.483 -7.516 1.00 0.00 3 LEU A O 15
ATOM 31085 N N . THR A 1 4 ? -4.944 -4.038 -5.881 1.00 0.00 4 THR A N 15
ATOM 31086 C CA . THR A 1 4 ? -6.096 -4.767 -6.442 1.00 0.00 4 THR A CA 15
ATOM 31087 C C . THR A 1 4 ? -7.320 -3.855 -6.450 1.00 0.00 4 THR A C 15
ATOM 31088 O O . THR A 1 4 ? -7.348 -2.855 -5.739 1.00 0.00 4 THR A O 15
ATOM 31099 N N . GLY A 1 5 ? -8.301 -4.171 -7.303 1.00 0.00 5 GLY A N 15
ATOM 31100 C CA . GLY A 1 5 ? -9.495 -3.330 -7.447 1.00 0.00 5 GLY A CA 15
ATOM 31101 C C . GLY A 1 5 ? -10.241 -3.189 -6.124 1.00 0.00 5 GLY A C 15
ATOM 31102 O O . GLY A 1 5 ? -10.717 -2.101 -5.785 1.00 0.00 5 GLY A O 15
ATOM 31106 N N . ASP A 1 6 ? -10.330 -4.291 -5.382 1.00 0.00 6 ASP A N 15
ATOM 31107 C CA . ASP A 1 6 ? -11.013 -4.297 -4.077 1.00 0.00 6 ASP A CA 15
ATOM 31108 C C . ASP A 1 6 ? -10.225 -3.516 -3.011 1.00 0.00 6 ASP A C 15
ATOM 31109 O O . ASP A 1 6 ? -10.803 -3.062 -2.017 1.00 0.00 6 ASP A O 15
ATOM 31118 N N . ALA A 1 7 ? -8.903 -3.386 -3.212 1.00 0.00 7 ALA A N 15
ATOM 31119 C CA . ALA A 1 7 ? -8.038 -2.690 -2.252 1.00 0.00 7 ALA A CA 15
ATOM 31120 C C . ALA A 1 7 ? -8.466 -1.240 -2.072 1.00 0.00 7 ALA A C 15
ATOM 31121 O O . ALA A 1 7 ? -9.149 -0.674 -2.928 1.00 0.00 7 ALA A O 15
ATOM 31128 N N . LEU A 1 8 ? -8.077 -0.656 -0.931 1.00 0.00 8 LEU A N 15
ATOM 31129 C CA . LEU A 1 8 ? -8.432 0.734 -0.606 1.00 0.00 8 LEU A CA 15
ATOM 31130 C C . LEU A 1 8 ? -7.186 1.569 -0.283 1.00 0.00 8 LEU A C 15
ATOM 31131 O O . LEU A 1 8 ? -6.198 1.062 0.269 1.00 0.00 8 LEU A O 15
ATOM 31147 N N . ILE A 1 9 ? -7.229 2.843 -0.681 1.00 0.00 9 ILE A N 15
ATOM 31148 C CA . ILE A 1 9 ? -6.104 3.765 -0.496 1.00 0.00 9 ILE A CA 15
ATOM 31149 C C . ILE A 1 9 ? -6.560 5.012 0.264 1.00 0.00 9 ILE A C 15
ATOM 31150 O O . ILE A 1 9 ? -7.686 5.496 0.069 1.00 0.00 9 ILE A O 15
ATOM 31166 N N . LEU A 1 10 ? -5.673 5.528 1.119 1.00 0.00 10 LEU A N 15
ATOM 31167 C CA . LEU A 1 10 ? -5.961 6.733 1.883 1.00 0.00 10 LEU A CA 15
ATOM 31168 C C . LEU A 1 10 ? -6.073 7.946 0.963 1.00 0.00 10 LEU A C 15
ATOM 31169 O O . LEU A 1 10 ? -5.258 8.128 0.053 1.00 0.00 10 LEU A O 15
ATOM 31185 N N . SER A 1 11 ? -7.073 8.779 1.230 1.00 0.00 11 SER A N 15
ATOM 31186 C CA . SER A 1 11 ? -7.311 9.995 0.471 1.00 0.00 11 SER A CA 15
ATOM 31187 C C . SER A 1 11 ? -7.717 11.125 1.409 1.00 0.00 11 SER A C 15
ATOM 31188 O O . SER A 1 11 ? -7.756 10.930 2.630 1.00 0.00 11 SER A O 15
ATOM 31196 N N . ASP A 1 12 ? -7.930 12.331 0.853 1.00 0.00 12 ASP A N 15
ATOM 31197 C CA . ASP A 1 12 ? -8.223 13.507 1.682 1.00 0.00 12 ASP A CA 15
ATOM 31198 C C . ASP A 1 12 ? -9.308 13.219 2.740 1.00 0.00 12 ASP A C 15
ATOM 31199 O O . ASP A 1 12 ? -9.175 13.656 3.890 1.00 0.00 12 ASP A O 15
ATOM 31208 N N . ARG A 1 13 ? -10.366 12.468 2.359 1.00 0.00 13 ARG A N 15
ATOM 31209 C CA . ARG A 1 13 ? -11.433 12.135 3.324 1.00 0.00 13 ARG A CA 15
ATOM 31210 C C . ARG A 1 13 ? -11.059 10.948 4.244 1.00 0.00 13 ARG A C 15
ATOM 31211 O O . ARG A 1 13 ? -11.553 10.862 5.373 1.00 0.00 13 ARG A O 15
ATOM 31232 N N . GLY A 1 14 ? -10.189 10.037 3.753 1.00 0.00 14 GLY A N 15
ATOM 31233 C CA . GLY A 1 14 ? -9.772 8.867 4.555 1.00 0.00 14 GLY A CA 15
ATOM 31234 C C . GLY A 1 14 ? -9.667 7.592 3.706 1.00 0.00 14 GLY A C 15
ATOM 31235 O O . GLY A 1 14 ? -9.462 7.660 2.491 1.00 0.00 14 GLY A O 15
ATOM 31239 N N . TRP A 1 15 ? -9.800 6.425 4.368 1.00 0.00 15 TRP A N 15
ATOM 31240 C CA . TRP A 1 15 ? -9.711 5.123 3.683 1.00 0.00 15 TRP A CA 15
ATOM 31241 C C . TRP A 1 15 ? -10.889 4.929 2.731 1.00 0.00 15 TRP A C 15
ATOM 31242 O O . TRP A 1 15 ? -12.037 4.831 3.169 1.00 0.00 15 TRP A O 15
ATOM 31263 N N . LEU A 1 16 ? -10.589 4.835 1.430 1.00 0.00 16 LEU A N 15
ATOM 31264 C CA . LEU A 1 16 ? -11.621 4.611 0.408 1.00 0.00 16 LEU A CA 15
ATOM 31265 C C . LEU A 1 16 ? -11.082 3.698 -0.707 1.00 0.00 16 LEU A C 15
ATOM 31266 O O . LEU A 1 16 ? -9.874 3.510 -0.824 1.00 0.00 16 LEU A O 15
ATOM 31282 N N . ARG A 1 17 ? -11.993 3.128 -1.510 1.00 0.00 17 ARG A N 15
ATOM 31283 C CA . ARG A 1 17 ? -11.606 2.220 -2.602 1.00 0.00 17 ARG A CA 15
ATOM 31284 C C . ARG A 1 17 ? -10.597 2.867 -3.558 1.00 0.00 17 ARG A C 15
ATOM 31285 O O . ARG A 1 17 ? -10.587 4.080 -3.752 1.00 0.00 17 ARG A O 15
ATOM 31306 N N . ILE A 1 18 ? -9.723 2.027 -4.105 1.00 0.00 18 ILE A N 15
ATOM 31307 C CA . ILE A 1 18 ? -8.638 2.453 -5.011 1.00 0.00 18 ILE A CA 15
ATOM 31308 C C . ILE A 1 18 ? -9.142 3.255 -6.224 1.00 0.00 18 ILE A C 15
ATOM 31309 O O . ILE A 1 18 ? -8.359 3.982 -6.847 1.00 0.00 18 ILE A O 15
ATOM 31325 N N . ASP A 1 19 ? -10.427 3.098 -6.580 1.00 0.00 19 ASP A N 15
ATOM 31326 C CA . ASP A 1 19 ? -10.986 3.797 -7.760 1.00 0.00 19 ASP A CA 15
ATOM 31327 C C . ASP A 1 19 ? -12.049 4.846 -7.380 1.00 0.00 19 ASP A C 15
ATOM 31328 O O . ASP A 1 19 ? -12.965 5.128 -8.168 1.00 0.00 19 ASP A O 15
ATOM 31337 N N . ASP A 1 20 ? -11.919 5.432 -6.177 1.00 0.00 20 ASP A N 15
ATOM 31338 C CA . ASP A 1 20 ? -12.875 6.454 -5.723 1.00 0.00 20 ASP A CA 15
ATOM 31339 C C . ASP A 1 20 ? -12.459 7.890 -6.182 1.00 0.00 20 ASP A C 15
ATOM 31340 O O . ASP A 1 20 ? -11.266 8.153 -6.416 1.00 0.00 20 ASP A O 15
ATOM 31349 N N . PRO A 1 21 ? -13.414 8.843 -6.248 1.00 0.00 21 PRO A N 15
ATOM 31350 C CA . PRO A 1 21 ? -13.111 10.266 -6.621 1.00 0.00 21 PRO A CA 15
ATOM 31351 C C . PRO A 1 21 ? -12.110 10.935 -5.665 1.00 0.00 21 PRO A C 15
ATOM 31352 O O . PRO A 1 21 ? -11.448 11.899 -6.043 1.00 0.00 21 PRO A O 15
ATOM 31363 N N . THR A 1 22 ? -12.071 10.473 -4.400 1.00 0.00 22 THR A N 15
ATOM 31364 C CA . THR A 1 22 ? -11.211 11.101 -3.383 1.00 0.00 22 THR A CA 15
ATOM 31365 C C . THR A 1 22 ? -9.736 11.026 -3.777 1.00 0.00 22 THR A C 15
ATOM 31366 O O . THR A 1 22 ? -9.048 12.041 -3.781 1.00 0.00 22 THR A O 15
ATOM 31377 N N . LEU A 1 23 ? -9.256 9.826 -4.142 1.00 0.00 23 LEU A N 15
ATOM 31378 C CA . LEU A 1 23 ? -7.853 9.681 -4.565 1.00 0.00 23 LEU A CA 15
ATOM 31379 C C . LEU A 1 23 ? -7.666 10.005 -6.063 1.00 0.00 23 LEU A C 15
ATOM 31380 O O . LEU A 1 23 ? -6.537 10.191 -6.523 1.00 0.00 23 LEU A O 15
ATOM 31396 N N . GLN A 1 24 ? -8.783 10.078 -6.813 1.00 0.00 24 GLN A N 15
ATOM 31397 C CA . GLN A 1 24 ? -8.727 10.399 -8.244 1.00 0.00 24 GLN A CA 15
ATOM 31398 C C . GLN A 1 24 ? -8.702 11.926 -8.486 1.00 0.00 24 GLN A C 15
ATOM 31399 O O . GLN A 1 24 ? -8.166 12.384 -9.500 1.00 0.00 24 GLN A O 15
ATOM 31413 N N . GLU A 1 25 ? -9.344 12.699 -7.587 1.00 0.00 25 GLU A N 15
ATOM 31414 C CA . GLU A 1 25 ? -9.447 14.166 -7.765 1.00 0.00 25 GLU A CA 15
ATOM 31415 C C . GLU A 1 25 ? -8.890 14.975 -6.580 1.00 0.00 25 GLU A C 15
ATOM 31416 O O . GLU A 1 25 ? -8.759 16.200 -6.684 1.00 0.00 25 GLU A O 15
ATOM 31428 N N . CYS A 1 26 ? -8.570 14.303 -5.456 1.00 0.00 26 CYS A N 15
ATOM 31429 C CA . CYS A 1 26 ? -8.041 14.999 -4.276 1.00 0.00 26 CYS A CA 15
ATOM 31430 C C . CYS A 1 26 ? -6.723 14.392 -3.827 1.00 0.00 26 CYS A C 15
ATOM 31431 O O . CYS A 1 26 ? -6.269 13.386 -4.383 1.00 0.00 26 CYS A O 15
ATOM 31439 N N . ARG A 1 27 ? -6.083 15.052 -2.866 1.00 0.00 27 ARG A N 15
ATOM 31440 C CA . ARG A 1 27 ? -4.769 14.636 -2.380 1.00 0.00 27 ARG A CA 15
ATOM 31441 C C . ARG A 1 27 ? -4.834 13.336 -1.596 1.00 0.00 27 ARG A C 15
ATOM 31442 O O . ARG A 1 27 ? -5.867 12.996 -1.015 1.00 0.00 27 ARG A O 15
ATOM 31463 N N . VAL A 1 28 ? -3.699 12.627 -1.564 1.00 0.00 28 VAL A N 15
ATOM 31464 C CA . VAL A 1 28 ? -3.591 11.358 -0.818 1.00 0.00 28 VAL A CA 15
ATOM 31465 C C . VAL A 1 28 ? -2.401 11.396 0.148 1.00 0.00 28 VAL A C 15
ATOM 31466 O O . VAL A 1 28 ? -1.486 12.209 -0.022 1.00 0.00 28 VAL A O 15
ATOM 31479 N N . LEU A 1 29 ? -2.441 10.540 1.186 1.00 0.00 29 LEU A N 15
ATOM 31480 C CA . LEU A 1 29 ? -1.378 10.517 2.203 1.00 0.00 29 LEU A CA 15
ATOM 31481 C C . LEU A 1 29 ? -0.083 9.909 1.679 1.00 0.00 29 LEU A C 15
ATOM 31482 O O . LEU A 1 29 ? -0.086 8.857 1.030 1.00 0.00 29 LEU A O 15
ATOM 31498 N N . SER A 1 30 ? 1.022 10.581 1.996 1.00 0.00 30 SER A N 15
ATOM 31499 C CA . SER A 1 30 ? 2.358 10.144 1.604 1.00 0.00 30 SER A CA 15
ATOM 31500 C C . SER A 1 30 ? 3.353 10.547 2.676 1.00 0.00 30 SER A C 15
ATOM 31501 O O . SER A 1 30 ? 3.048 11.413 3.504 1.00 0.00 30 SER A O 15
ATOM 31509 N N . TYR A 1 31 ? 4.568 9.980 2.625 1.00 0.00 31 TYR A N 15
ATOM 31510 C CA . TYR A 1 31 ? 5.611 10.352 3.571 1.00 0.00 31 TYR A CA 15
ATOM 31511 C C . TYR A 1 31 ? 6.687 11.107 2.838 1.00 0.00 31 TYR A C 15
ATOM 31512 O O . TYR A 1 31 ? 7.423 10.521 2.031 1.00 0.00 31 TYR A O 15
ATOM 31530 N N . ASN A 1 32 ? 6.774 12.408 3.102 1.00 0.00 32 ASN A N 15
ATOM 31531 C CA . ASN A 1 32 ? 7.762 13.241 2.444 1.00 0.00 32 ASN A CA 15
ATOM 31532 C C . ASN A 1 32 ? 9.116 13.053 3.083 1.00 0.00 32 ASN A C 15
ATOM 31533 O O . ASN A 1 32 ? 9.387 13.608 4.135 1.00 0.00 32 ASN A O 15
ATOM 31544 N N . GLU A 1 33 ? 9.962 12.268 2.423 1.00 0.00 33 GLU A N 15
ATOM 31545 C CA . GLU A 1 33 ? 11.322 12.007 2.911 1.00 0.00 33 GLU A CA 15
ATOM 31546 C C . GLU A 1 33 ? 12.125 13.307 3.012 1.00 0.00 33 GLU A C 15
ATOM 31547 O O . GLU A 1 33 ? 12.965 13.459 3.900 1.00 0.00 33 GLU A O 15
ATOM 31559 N N . SER A 1 34 ? 11.868 14.225 2.079 1.00 0.00 34 SER A N 15
ATOM 31560 C CA . SER A 1 34 ? 12.562 15.510 2.023 1.00 0.00 34 SER A CA 15
ATOM 31561 C C . SER A 1 34 ? 12.333 16.308 3.304 1.00 0.00 34 SER A C 15
ATOM 31562 O O . SER A 1 34 ? 13.250 16.954 3.818 1.00 0.00 34 SER A O 15
ATOM 31570 N N . THR A 1 35 ? 11.090 16.287 3.785 1.00 0.00 35 THR A N 15
ATOM 31571 C CA . THR A 1 35 ? 10.699 17.029 4.994 1.00 0.00 35 THR A CA 15
ATOM 31572 C C . THR A 1 35 ? 10.742 16.141 6.265 1.00 0.00 35 THR A C 15
ATOM 31573 O O . THR A 1 35 ? 10.715 16.653 7.387 1.00 0.00 35 THR A O 15
ATOM 31584 N N . GLN A 1 36 ? 10.739 14.818 6.068 1.00 0.00 36 GLN A N 15
ATOM 31585 C CA . GLN A 1 36 ? 10.705 13.843 7.174 1.00 0.00 36 GLN A CA 15
ATOM 31586 C C . GLN A 1 36 ? 9.381 13.945 7.968 1.00 0.00 36 GLN A C 15
ATOM 31587 O O . GLN A 1 36 ? 9.346 13.687 9.179 1.00 0.00 36 GLN A O 15
ATOM 31601 N N . GLN A 1 37 ? 8.294 14.312 7.268 1.00 0.00 37 GLN A N 15
ATOM 31602 C CA . GLN A 1 37 ? 6.969 14.442 7.895 1.00 0.00 37 GLN A CA 15
ATOM 31603 C C . GLN A 1 37 ? 5.859 13.965 6.955 1.00 0.00 37 GLN A C 15
ATOM 31604 O O . GLN A 1 37 ? 6.043 13.930 5.730 1.00 0.00 37 GLN A O 15
ATOM 31618 N N . TRP A 1 38 ? 4.685 13.640 7.533 1.00 0.00 38 TRP A N 15
ATOM 31619 C CA . TRP A 1 38 ? 3.527 13.222 6.733 1.00 0.00 38 TRP A CA 15
ATOM 31620 C C . TRP A 1 38 ? 2.924 14.428 6.024 1.00 0.00 38 TRP A C 15
ATOM 31621 O O . TRP A 1 38 ? 2.713 15.477 6.641 1.00 0.00 38 TRP A O 15
ATOM 31642 N N . GLU A 1 39 ? 2.648 14.272 4.726 1.00 0.00 39 GLU A N 15
ATOM 31643 C CA . GLU A 1 39 ? 2.063 15.352 3.927 1.00 0.00 39 GLU A CA 15
ATOM 31644 C C . GLU A 1 39 ? 1.127 14.802 2.860 1.00 0.00 39 GLU A C 15
ATOM 31645 O O . GLU A 1 39 ? 1.261 13.644 2.439 1.00 0.00 39 GLU A O 15
ATOM 31657 N N . TRP A 1 40 ? 0.203 15.652 2.400 1.00 0.00 40 TRP A N 15
ATOM 31658 C CA . TRP A 1 40 ? -0.732 15.274 1.341 1.00 0.00 40 TRP A CA 15
ATOM 31659 C C . TRP A 1 40 ? -0.158 15.640 -0.029 1.00 0.00 40 TRP A C 15
ATOM 31660 O O . TRP A 1 40 ? 0.273 16.775 -0.252 1.00 0.00 40 TRP A O 15
ATOM 31681 N N . GLN A 1 41 ? -0.157 14.664 -0.934 1.00 0.00 41 GLN A N 15
ATOM 31682 C CA . GLN A 1 41 ? 0.365 14.855 -2.301 1.00 0.00 41 GLN A CA 15
ATOM 31683 C C . GLN A 1 41 ? -0.805 15.015 -3.256 1.00 0.00 41 GLN A C 15
ATOM 31684 O O . GLN A 1 41 ? -1.923 14.654 -2.906 1.00 0.00 41 GLN A O 15
ATOM 31698 N N . GLN A 1 42 ? -0.552 15.526 -4.481 1.00 0.00 42 GLN A N 15
ATOM 31699 C CA . GLN A 1 42 ? -1.630 15.682 -5.462 1.00 0.00 42 GLN A CA 15
ATOM 31700 C C . GLN A 1 42 ? -1.662 14.503 -6.412 1.00 0.00 42 GLN A C 15
ATOM 31701 O O . GLN A 1 42 ? -0.634 14.119 -6.974 1.00 0.00 42 GLN A O 15
ATOM 31715 N N . VAL A 1 43 ? -2.853 13.923 -6.569 1.00 0.00 43 VAL A N 15
ATOM 31716 C CA . VAL A 1 43 ? -3.044 12.755 -7.427 1.00 0.00 43 VAL A CA 15
ATOM 31717 C C . VAL A 1 43 ? -3.116 13.162 -8.903 1.00 0.00 43 VAL A C 15
ATOM 31718 O O . VAL A 1 43 ? -4.026 13.891 -9.317 1.00 0.00 43 VAL A O 15
ATOM 31731 N N . LEU A 1 44 ? -2.118 12.734 -9.667 1.00 0.00 44 LEU A N 15
ATOM 31732 C CA . LEU A 1 44 ? -2.026 13.085 -11.081 1.00 0.00 44 LEU A CA 15
ATOM 31733 C C . LEU A 1 44 ? -3.040 12.355 -11.952 1.00 0.00 44 LEU A C 15
ATOM 31734 O O . LEU A 1 44 ? -3.733 12.993 -12.757 1.00 0.00 44 LEU A O 15
ATOM 31750 N N . ARG A 1 45 ? -3.052 11.002 -11.877 1.00 0.00 45 ARG A N 15
ATOM 31751 C CA . ARG A 1 45 ? -3.913 10.227 -12.781 1.00 0.00 45 ARG A CA 15
ATOM 31752 C C . ARG A 1 45 ? -4.138 8.780 -12.311 1.00 0.00 45 ARG A C 15
ATOM 31753 O O . ARG A 1 45 ? -3.239 8.142 -11.766 1.00 0.00 45 ARG A O 15
ATOM 31774 N N . TRP A 1 46 ? -5.330 8.257 -12.610 1.00 0.00 46 TRP A N 15
ATOM 31775 C CA . TRP A 1 46 ? -5.689 6.882 -12.263 1.00 0.00 46 TRP A CA 15
ATOM 31776 C C . TRP A 1 46 ? -5.320 5.936 -13.406 1.00 0.00 46 TRP A C 15
ATOM 31777 O O . TRP A 1 46 ? -5.866 6.037 -14.508 1.00 0.00 46 TRP A O 15
ATOM 31798 N N . LEU A 1 47 ? -4.361 5.044 -13.139 1.00 0.00 47 LEU A N 15
ATOM 31799 C CA . LEU A 1 47 ? -3.872 4.104 -14.151 1.00 0.00 47 LEU A CA 15
ATOM 31800 C C . LEU A 1 47 ? -4.331 2.680 -13.871 1.00 0.00 47 LEU A C 15
ATOM 31801 O O . LEU A 1 47 ? -4.086 2.135 -12.791 1.00 0.00 47 LEU A O 15
ATOM 31817 N N . ASP A 1 48 ? -4.958 2.070 -14.881 1.00 0.00 48 ASP A N 15
ATOM 31818 C CA . ASP A 1 48 ? -5.416 0.686 -14.791 1.00 0.00 48 ASP A CA 15
ATOM 31819 C C . ASP A 1 48 ? -4.356 -0.268 -15.340 1.00 0.00 48 ASP A C 15
ATOM 31820 O O . ASP A 1 48 ? -4.266 -0.470 -16.558 1.00 0.00 48 ASP A O 15
ATOM 31829 N N . GLN A 1 49 ? -3.568 -0.867 -14.439 1.00 0.00 49 GLN A N 15
ATOM 31830 C CA . GLN A 1 49 ? -2.527 -1.822 -14.840 1.00 0.00 49 GLN A CA 15
ATOM 31831 C C . GLN A 1 49 ? -3.145 -3.035 -15.528 1.00 0.00 49 GLN A C 15
ATOM 31832 O O . GLN A 1 49 ? -2.596 -3.546 -16.509 1.00 0.00 49 GLN A O 15
ATOM 31846 N N . GLY A 1 50 ? -4.296 -3.484 -15.010 1.00 0.00 50 GLY A N 15
ATOM 31847 C CA . GLY A 1 50 ? -5.001 -4.631 -15.581 1.00 0.00 50 GLY A CA 15
ATOM 31848 C C . GLY A 1 50 ? -4.687 -5.909 -14.816 1.00 0.00 50 GLY A C 15
ATOM 31849 O O . GLY A 1 50 ? -4.348 -5.868 -13.633 1.00 0.00 50 GLY A O 15
ATOM 31853 N N . VAL A 1 51 ? -4.827 -7.047 -15.498 1.00 0.00 51 VAL A N 15
ATOM 31854 C CA . VAL A 1 51 ? -4.577 -8.355 -14.882 1.00 0.00 51 VAL A CA 15
ATOM 31855 C C . VAL A 1 51 ? -3.098 -8.508 -14.490 1.00 0.00 51 VAL A C 15
ATOM 31856 O O . VAL A 1 51 ? -2.213 -8.469 -15.350 1.00 0.00 51 VAL A O 15
ATOM 31869 N N . ARG A 1 52 ? -2.847 -8.684 -13.182 1.00 0.00 52 ARG A N 15
ATOM 31870 C CA . ARG A 1 52 ? -1.483 -8.850 -12.669 1.00 0.00 52 ARG A CA 15
ATOM 31871 C C . ARG A 1 52 ? -1.478 -9.581 -11.307 1.00 0.00 52 ARG A C 15
ATOM 31872 O O . ARG A 1 52 ? -2.385 -9.414 -10.491 1.00 0.00 52 ARG A O 15
ATOM 31893 N N . GLU A 1 53 ? -0.439 -10.386 -11.096 1.00 0.00 53 GLU A N 15
ATOM 31894 C CA . GLU A 1 53 ? -0.261 -11.170 -9.865 1.00 0.00 53 GLU A CA 15
ATOM 31895 C C . GLU A 1 53 ? -0.114 -10.245 -8.656 1.00 0.00 53 GLU A C 15
ATOM 31896 O O . GLU A 1 53 ? 0.488 -9.171 -8.772 1.00 0.00 53 GLU A O 15
ATOM 31908 N N . THR A 1 54 ? -0.677 -10.654 -7.485 1.00 0.00 54 THR A N 15
ATOM 31909 C CA . THR A 1 54 ? -0.585 -9.792 -6.279 1.00 0.00 54 THR A CA 15
ATOM 31910 C C . THR A 1 54 ? -0.232 -10.578 -4.996 1.00 0.00 54 THR A C 15
ATOM 31911 O O . THR A 1 54 ? -0.710 -11.689 -4.784 1.00 0.00 54 THR A O 15
ATOM 31922 N N . TRP A 1 55 ? 0.571 -9.934 -4.127 1.00 0.00 55 TRP A N 15
ATOM 31923 C CA . TRP A 1 55 ? 0.966 -10.493 -2.831 1.00 0.00 55 TRP A CA 15
ATOM 31924 C C . TRP A 1 55 ? 0.253 -9.721 -1.720 1.00 0.00 55 TRP A C 15
ATOM 31925 O O . TRP A 1 55 ? 0.164 -8.490 -1.790 1.00 0.00 55 TRP A O 15
ATOM 31946 N N . LYS A 1 56 ? -0.326 -10.441 -0.732 1.00 0.00 56 LYS A N 15
ATOM 31947 C CA . LYS A 1 56 ? -1.113 -9.773 0.324 1.00 0.00 56 LYS A CA 15
ATOM 31948 C C . LYS A 1 56 ? -0.348 -9.621 1.639 1.00 0.00 56 LYS A C 15
ATOM 31949 O O . LYS A 1 56 ? -0.395 -10.489 2.502 1.00 0.00 56 LYS A O 15
ATOM 31968 N N . ILE A 1 57 ? 0.244 -8.437 1.812 1.00 0.00 57 ILE A N 15
ATOM 31969 C CA . ILE A 1 57 ? 0.944 -8.064 3.044 1.00 0.00 57 ILE A CA 15
ATOM 31970 C C . ILE A 1 57 ? -0.087 -7.859 4.158 1.00 0.00 57 ILE A C 15
ATOM 31971 O O . ILE A 1 57 ? -0.728 -6.806 4.260 1.00 0.00 57 ILE A O 15
ATOM 31987 N N . LYS A 1 58 ? -0.218 -8.881 4.973 1.00 0.00 58 LYS A N 15
ATOM 31988 C CA . LYS A 1 58 ? -1.121 -8.882 6.096 1.00 0.00 58 LYS A CA 15
ATOM 31989 C C . LYS A 1 58 ? -0.390 -8.327 7.319 1.00 0.00 58 LYS A C 15
ATOM 31990 O O . LYS A 1 58 ? 0.695 -8.793 7.643 1.00 0.00 58 LYS A O 15
ATOM 32009 N N . THR A 1 59 ? -0.984 -7.317 7.978 1.00 0.00 59 THR A N 15
ATOM 32010 C CA . THR A 1 59 ? -0.364 -6.713 9.174 1.00 0.00 59 THR A CA 15
ATOM 32011 C C . THR A 1 59 ? -1.366 -6.666 10.312 1.00 0.00 59 THR A C 15
ATOM 32012 O O . THR A 1 59 ? -2.572 -6.825 10.097 1.00 0.00 59 THR A O 15
ATOM 32023 N N . PHE A 1 60 ? -0.853 -6.503 11.528 1.00 0.00 60 PHE A N 15
ATOM 32024 C CA . PHE A 1 60 ? -1.683 -6.501 12.724 1.00 0.00 60 PHE A CA 15
ATOM 32025 C C . PHE A 1 60 ? -2.697 -5.357 12.701 1.00 0.00 60 PHE A C 15
ATOM 32026 O O . PHE A 1 60 ? -3.838 -5.531 13.147 1.00 0.00 60 PHE A O 15
ATOM 32043 N N . GLN A 1 61 ? -2.272 -4.181 12.217 1.00 0.00 61 GLN A N 15
ATOM 32044 C CA . GLN A 1 61 ? -3.155 -3.009 12.191 1.00 0.00 61 GLN A CA 15
ATOM 32045 C C . GLN A 1 61 ? -3.972 -2.947 10.899 1.00 0.00 61 GLN A C 15
ATOM 32046 O O . GLN A 1 61 ? -5.108 -2.460 10.904 1.00 0.00 61 GLN A O 15
ATOM 32060 N N . THR A 1 62 ? -3.380 -3.411 9.787 1.00 0.00 62 THR A N 15
ATOM 32061 C CA . THR A 1 62 ? -4.061 -3.360 8.479 1.00 0.00 62 THR A CA 15
ATOM 32062 C C . THR A 1 62 ? -3.681 -4.554 7.578 1.00 0.00 62 THR A C 15
ATOM 32063 O O . THR A 1 62 ? -2.971 -5.465 8.003 1.00 0.00 62 THR A O 15
ATOM 32074 N N . GLU A 1 63 ? -4.173 -4.528 6.330 1.00 0.00 63 GLU A N 15
ATOM 32075 C CA . GLU A 1 63 ? -3.883 -5.574 5.349 1.00 0.00 63 GLU A CA 15
ATOM 32076 C C . GLU A 1 63 ? -4.060 -5.017 3.927 1.00 0.00 63 GLU A C 15
ATOM 32077 O O . GLU A 1 63 ? -4.889 -4.131 3.716 1.00 0.00 63 GLU A O 15
ATOM 32089 N N . ILE A 1 64 ? -3.252 -5.503 2.967 1.00 0.00 64 ILE A N 15
ATOM 32090 C CA . ILE A 1 64 ? -3.321 -4.982 1.589 1.00 0.00 64 ILE A CA 15
ATOM 32091 C C . ILE A 1 64 ? -2.637 -5.919 0.571 1.00 0.00 64 ILE A C 15
ATOM 32092 O O . ILE A 1 64 ? -1.614 -6.535 0.873 1.00 0.00 64 ILE A O 15
ATOM 32108 N N . LYS A 1 65 ? -3.201 -5.981 -0.656 1.00 0.00 65 LYS A N 15
ATOM 32109 C CA . LYS A 1 65 ? -2.635 -6.797 -1.737 1.00 0.00 65 LYS A CA 15
ATOM 32110 C C . LYS A 1 65 ? -2.206 -5.915 -2.913 1.00 0.00 65 LYS A C 15
ATOM 32111 O O . LYS A 1 65 ? -2.987 -5.081 -3.412 1.00 0.00 65 LYS A O 15
ATOM 32130 N N . CYS A 1 66 ? -0.947 -6.090 -3.333 1.00 0.00 66 CYS A N 15
ATOM 32131 C CA . CYS A 1 66 ? -0.361 -5.298 -4.409 1.00 0.00 66 CYS A CA 15
ATOM 32132 C C . CYS A 1 66 ? 0.564 -6.161 -5.276 1.00 0.00 66 CYS A C 15
ATOM 32133 O O . CYS A 1 66 ? 0.694 -7.353 -5.039 1.00 0.00 66 CYS A O 15
ATOM 32141 N N . THR A 1 67 ? 1.188 -5.550 -6.294 1.00 0.00 67 THR A N 15
ATOM 32142 C CA . THR A 1 67 ? 2.056 -6.294 -7.233 1.00 0.00 67 THR A CA 15
ATOM 32143 C C . THR A 1 67 ? 3.024 -7.227 -6.477 1.00 0.00 67 THR A C 15
ATOM 32144 O O . THR A 1 67 ? 3.181 -8.394 -6.853 1.00 0.00 67 THR A O 15
ATOM 32155 N N . GLY A 1 68 ? 3.638 -6.717 -5.401 1.00 0.00 68 GLY A N 15
ATOM 32156 C CA . GLY A 1 68 ? 4.556 -7.529 -4.585 1.00 0.00 68 GLY A CA 15
ATOM 32157 C C . GLY A 1 68 ? 6.026 -7.413 -5.053 1.00 0.00 68 GLY A C 15
ATOM 32158 O O . GLY A 1 68 ? 6.938 -7.912 -4.375 1.00 0.00 68 GLY A O 15
ATOM 32162 N N . ASN A 1 69 ? 6.248 -6.769 -6.217 1.00 0.00 69 ASN A N 15
ATOM 32163 C CA . ASN A 1 69 ? 7.606 -6.618 -6.770 1.00 0.00 69 ASN A CA 15
ATOM 32164 C C . ASN A 1 69 ? 8.210 -5.238 -6.454 1.00 0.00 69 ASN A C 15
ATOM 32165 O O . ASN A 1 69 ? 9.432 -5.066 -6.499 1.00 0.00 69 ASN A O 15
ATOM 32176 N N . HIS A 1 70 ? 7.348 -4.272 -6.112 1.00 0.00 70 HIS A N 15
ATOM 32177 C CA . HIS A 1 70 ? 7.793 -2.920 -5.752 1.00 0.00 70 HIS A CA 15
ATOM 32178 C C . HIS A 1 70 ? 8.141 -2.839 -4.267 1.00 0.00 70 HIS A C 15
ATOM 32179 O O . HIS A 1 70 ? 7.655 -3.642 -3.463 1.00 0.00 70 HIS A O 15
ATOM 32193 N N . LEU A 1 71 ? 8.981 -1.871 -3.919 1.00 0.00 71 LEU A N 15
ATOM 32194 C CA . LEU A 1 71 ? 9.400 -1.672 -2.534 1.00 0.00 71 LEU A CA 15
ATOM 32195 C C . LEU A 1 71 ? 8.339 -0.905 -1.745 1.00 0.00 71 LEU A C 15
ATOM 32196 O O . LEU A 1 71 ? 7.794 0.091 -2.228 1.00 0.00 71 LEU A O 15
ATOM 32212 N N . ILE A 1 72 ? 8.118 -1.330 -0.487 1.00 0.00 72 ILE A N 15
ATOM 32213 C CA . ILE A 1 72 ? 7.200 -0.629 0.419 1.00 0.00 72 ILE A CA 15
ATOM 32214 C C . ILE A 1 72 ? 7.944 -0.245 1.686 1.00 0.00 72 ILE A C 15
ATOM 32215 O O . ILE A 1 72 ? 8.875 -0.949 2.100 1.00 0.00 72 ILE A O 15
ATOM 32231 N N . ARG A 1 73 ? 7.598 0.919 2.247 1.00 0.00 73 ARG A N 15
ATOM 32232 C CA . ARG A 1 73 ? 8.322 1.439 3.411 1.00 0.00 73 ARG A CA 15
ATOM 32233 C C . ARG A 1 73 ? 8.287 0.465 4.583 1.00 0.00 73 ARG A C 15
ATOM 32234 O O . ARG A 1 73 ? 7.248 -0.104 4.907 1.00 0.00 73 ARG A O 15
ATOM 32255 N N . THR A 1 74 ? 9.453 0.287 5.207 1.00 0.00 74 THR A N 15
ATOM 32256 C CA . THR A 1 74 ? 9.610 -0.598 6.351 1.00 0.00 74 THR A CA 15
ATOM 32257 C C . THR A 1 74 ? 10.478 0.093 7.407 1.00 0.00 74 THR A C 15
ATOM 32258 O O . THR A 1 74 ? 11.016 1.178 7.151 1.00 0.00 74 THR A O 15
ATOM 32269 N N . ASP A 1 75 ? 10.577 -0.504 8.605 1.00 0.00 75 ASP A N 15
ATOM 32270 C CA . ASP A 1 75 ? 11.347 0.112 9.698 1.00 0.00 75 ASP A CA 15
ATOM 32271 C C . ASP A 1 75 ? 12.776 0.434 9.252 1.00 0.00 75 ASP A C 15
ATOM 32272 O O . ASP A 1 75 ? 13.338 1.460 9.654 1.00 0.00 75 ASP A O 15
ATOM 32281 N N . LYS A 1 76 ? 13.350 -0.429 8.397 1.00 0.00 76 LYS A N 15
ATOM 32282 C CA . LYS A 1 76 ? 14.707 -0.205 7.877 1.00 0.00 76 LYS A CA 15
ATOM 32283 C C . LYS A 1 76 ? 14.702 0.619 6.564 1.00 0.00 76 LYS A C 15
ATOM 32284 O O . LYS A 1 76 ? 15.764 1.035 6.092 1.00 0.00 76 LYS A O 15
ATOM 32303 N N . GLY A 1 77 ? 13.499 0.875 6.001 1.00 0.00 77 GLY A N 15
ATOM 32304 C CA . GLY A 1 77 ? 13.375 1.677 4.772 1.00 0.00 77 GLY A CA 15
ATOM 32305 C C . GLY A 1 77 ? 12.540 0.964 3.705 1.00 0.00 77 GLY A C 15
ATOM 32306 O O . GLY A 1 77 ? 11.970 -0.102 3.957 1.00 0.00 77 GLY A O 15
ATOM 32310 N N . TRP A 1 78 ? 12.481 1.567 2.505 1.00 0.00 78 TRP A N 15
ATOM 32311 C CA . TRP A 1 78 ? 11.725 0.998 1.381 1.00 0.00 78 TRP A CA 15
ATOM 32312 C C . TRP A 1 78 ? 12.400 -0.293 0.892 1.00 0.00 78 TRP A C 15
ATOM 32313 O O . TRP A 1 78 ? 13.540 -0.270 0.423 1.00 0.00 78 TRP A O 15
ATOM 32334 N N . ILE A 1 79 ? 11.691 -1.422 1.055 1.00 0.00 79 ILE A N 15
ATOM 32335 C CA . ILE A 1 79 ? 12.229 -2.745 0.681 1.00 0.00 79 ILE A CA 15
ATOM 32336 C C . ILE A 1 79 ? 11.230 -3.522 -0.198 1.00 0.00 79 ILE A C 15
ATOM 32337 O O . ILE A 1 79 ? 10.021 -3.465 0.025 1.00 0.00 79 ILE A O 15
ATOM 32353 N N . LYS A 1 80 ? 11.763 -4.250 -1.192 1.00 0.00 80 LYS A N 15
ATOM 32354 C CA . LYS A 1 80 ? 10.936 -5.050 -2.111 1.00 0.00 80 LYS A CA 15
ATOM 32355 C C . LYS A 1 80 ? 9.958 -5.938 -1.329 1.00 0.00 80 LYS A C 15
ATOM 32356 O O . LYS A 1 80 ? 10.340 -6.585 -0.354 1.00 0.00 80 LYS A O 15
ATOM 32375 N N . ALA A 1 81 ? 8.689 -5.940 -1.767 1.00 0.00 81 ALA A N 15
ATOM 32376 C CA . ALA A 1 81 ? 7.624 -6.702 -1.097 1.00 0.00 81 ALA A CA 15
ATOM 32377 C C . ALA A 1 81 ? 7.950 -8.184 -1.049 1.00 0.00 81 ALA A C 15
ATOM 32378 O O . ALA A 1 81 ? 7.705 -8.843 -0.030 1.00 0.00 81 ALA A O 15
ATOM 32385 N N . ALA A 1 82 ? 8.535 -8.695 -2.129 1.00 0.00 82 ALA A N 15
ATOM 32386 C CA . ALA A 1 82 ? 8.932 -10.101 -2.182 1.00 0.00 82 ALA A CA 15
ATOM 32387 C C . ALA A 1 82 ? 9.915 -10.409 -1.042 1.00 0.00 82 ALA A C 15
ATOM 32388 O O . ALA A 1 82 ? 9.870 -11.489 -0.449 1.00 0.00 82 ALA A O 15
ATOM 32395 N N . ASN A 1 83 ? 10.795 -9.440 -0.743 1.00 0.00 83 ASN A N 15
ATOM 32396 C CA . ASN A 1 83 ? 11.787 -9.589 0.327 1.00 0.00 83 ASN A CA 15
ATOM 32397 C C . ASN A 1 83 ? 11.137 -9.507 1.715 1.00 0.00 83 ASN A C 15
ATOM 32398 O O . ASN A 1 83 ? 11.633 -10.112 2.671 1.00 0.00 83 ASN A O 15
ATOM 32409 N N . ILE A 1 84 ? 10.045 -8.726 1.828 1.00 0.00 84 ILE A N 15
ATOM 32410 C CA . ILE A 1 84 ? 9.363 -8.538 3.117 1.00 0.00 84 ILE A CA 15
ATOM 32411 C C . ILE A 1 84 ? 8.940 -9.879 3.727 1.00 0.00 84 ILE A C 15
ATOM 32412 O O . ILE A 1 84 ? 8.482 -10.785 3.029 1.00 0.00 84 ILE A O 15
ATOM 32428 N N . THR A 1 85 ? 9.088 -9.963 5.045 1.00 0.00 85 THR A N 15
ATOM 32429 C CA . THR A 1 85 ? 8.719 -11.147 5.815 1.00 0.00 85 THR A CA 15
ATOM 32430 C C . THR A 1 85 ? 7.826 -10.710 6.993 1.00 0.00 85 THR A C 15
ATOM 32431 O O . THR A 1 85 ? 7.827 -9.523 7.338 1.00 0.00 85 THR A O 15
ATOM 32442 N N . PRO A 1 86 ? 7.045 -11.615 7.620 1.00 0.00 86 PRO A N 15
ATOM 32443 C CA . PRO A 1 86 ? 6.147 -11.226 8.754 1.00 0.00 86 PRO A CA 15
ATOM 32444 C C . PRO A 1 86 ? 6.893 -10.441 9.849 1.00 0.00 86 PRO A C 15
ATOM 32445 O O . PRO A 1 86 ? 6.292 -9.633 10.564 1.00 0.00 86 PRO A O 15
ATOM 32456 N N . LYS A 1 87 ? 8.200 -10.664 9.947 1.00 0.00 87 LYS A N 15
ATOM 32457 C CA . LYS A 1 87 ? 9.033 -9.963 10.931 1.00 0.00 87 LYS A CA 15
ATOM 32458 C C . LYS A 1 87 ? 9.024 -8.452 10.669 1.00 0.00 87 LYS A C 15
ATOM 32459 O O . LYS A 1 87 ? 9.041 -7.652 11.612 1.00 0.00 87 LYS A O 15
ATOM 32478 N N . MET A 1 88 ? 9.064 -8.080 9.387 1.00 0.00 88 MET A N 15
ATOM 32479 C CA . MET A 1 88 ? 9.133 -6.673 8.989 1.00 0.00 88 MET A CA 15
ATOM 32480 C C . MET A 1 88 ? 7.971 -5.869 9.576 1.00 0.00 88 MET A C 15
ATOM 32481 O O . MET A 1 88 ? 6.835 -6.359 9.669 1.00 0.00 88 MET A O 15
ATOM 32495 N N . LYS A 1 89 ? 8.271 -4.620 9.952 1.00 0.00 89 LYS A N 15
ATOM 32496 C CA . LYS A 1 89 ? 7.273 -3.707 10.505 1.00 0.00 89 LYS A CA 15
ATOM 32497 C C . LYS A 1 89 ? 7.212 -2.433 9.673 1.00 0.00 89 LYS A C 15
ATOM 32498 O O . LYS A 1 89 ? 8.241 -1.952 9.195 1.00 0.00 89 LYS A O 15
ATOM 32517 N N . ILE A 1 90 ? 5.996 -1.907 9.473 1.00 0.00 90 ILE A N 15
ATOM 32518 C CA . ILE A 1 90 ? 5.803 -0.699 8.651 1.00 0.00 90 ILE A CA 15
ATOM 32519 C C . ILE A 1 90 ? 5.071 0.396 9.428 1.00 0.00 90 ILE A C 15
ATOM 32520 O O . ILE A 1 90 ? 4.016 0.157 10.021 1.00 0.00 90 ILE A O 15
ATOM 32536 N N . LEU A 1 91 ? 5.629 1.607 9.375 1.00 0.00 91 LEU A N 15
ATOM 32537 C CA . LEU A 1 91 ? 5.029 2.771 10.030 1.00 0.00 91 LEU A CA 15
ATOM 32538 C C . LEU A 1 91 ? 3.752 3.190 9.309 1.00 0.00 91 LEU A C 15
ATOM 32539 O O . LEU A 1 91 ? 3.759 3.420 8.095 1.00 0.00 91 LEU A O 15
ATOM 32555 N N . SER A 1 92 ? 2.650 3.272 10.067 1.00 0.00 92 SER A N 15
ATOM 32556 C CA . SER A 1 92 ? 1.349 3.649 9.511 1.00 0.00 92 SER A CA 15
ATOM 32557 C C . SER A 1 92 ? 0.868 5.006 10.090 1.00 0.00 92 SER A C 15
ATOM 32558 O O . SER A 1 92 ? 1.104 5.283 11.269 1.00 0.00 92 SER A O 15
ATOM 32566 N N . PRO A 1 93 ? 0.187 5.864 9.287 1.00 0.00 93 PRO A N 15
ATOM 32567 C CA . PRO A 1 93 ? -0.315 7.191 9.778 1.00 0.00 93 PRO A CA 15
ATOM 32568 C C . PRO A 1 93 ? -1.526 7.042 10.693 1.00 0.00 93 PRO A C 15
ATOM 32569 O O . PRO A 1 93 ? -2.305 6.093 10.559 1.00 0.00 93 PRO A O 15
ATOM 32580 N N . GLU A 1 94 ? -1.691 8.004 11.606 1.00 0.00 94 GLU A N 15
ATOM 32581 C CA . GLU A 1 94 ? -2.819 8.010 12.536 1.00 0.00 94 GLU A CA 15
ATOM 32582 C C . GLU A 1 94 ? -3.558 9.336 12.458 1.00 0.00 94 GLU A C 15
ATOM 32583 O O . GLU A 1 94 ? -2.932 10.400 12.380 1.00 0.00 94 GLU A O 15
ATOM 32595 N N . ILE A 1 95 ? -4.892 9.261 12.455 1.00 0.00 95 ILE A N 15
ATOM 32596 C CA . ILE A 1 95 ? -5.738 10.452 12.351 1.00 0.00 95 ILE A CA 15
ATOM 32597 C C . ILE A 1 95 ? -6.098 10.994 13.739 1.00 0.00 95 ILE A C 15
ATOM 32598 O O . ILE A 1 95 ? -6.684 10.287 14.564 1.00 0.00 95 ILE A O 15
ATOM 32614 N N . ASP A 1 96 ? -5.745 12.254 13.971 1.00 0.00 96 ASP A N 15
ATOM 32615 C CA . ASP A 1 96 ? -6.019 12.933 15.235 1.00 0.00 96 ASP A CA 15
ATOM 32616 C C . ASP A 1 96 ? -5.734 14.444 15.076 1.00 0.00 96 ASP A C 15
ATOM 32617 O O . ASP A 1 96 ? -5.675 14.938 13.943 1.00 0.00 96 ASP A O 15
ATOM 32626 N N . ALA A 1 97 ? -5.536 15.170 16.198 1.00 0.00 97 ALA A N 15
ATOM 32627 C CA . ALA A 1 97 ? -5.235 16.604 16.130 1.00 0.00 97 ALA A CA 15
ATOM 32628 C C . ALA A 1 97 ? -3.962 16.821 15.309 1.00 0.00 97 ALA A C 15
ATOM 32629 O O . ALA A 1 97 ? -3.899 17.725 14.470 1.00 0.00 97 ALA A O 15
ATOM 32636 N N . ALA A 1 98 ? -2.984 15.929 15.505 1.00 0.00 98 ALA A N 15
ATOM 32637 C CA . ALA A 1 98 ? -1.747 15.947 14.738 1.00 0.00 98 ALA A CA 15
ATOM 32638 C C . ALA A 1 98 ? -1.390 14.523 14.334 1.00 0.00 98 ALA A C 15
ATOM 32639 O O . ALA A 1 98 ? -1.344 13.628 15.183 1.00 0.00 98 ALA A O 15
ATOM 32646 N N . VAL A 1 99 ? -1.162 14.306 13.030 1.00 0.00 99 VAL A N 15
ATOM 32647 C CA . VAL A 1 99 ? -0.844 12.966 12.511 1.00 0.00 99 VAL A CA 15
ATOM 32648 C C . VAL A 1 99 ? 0.223 12.271 13.380 1.00 0.00 99 VAL A C 15
ATOM 32649 O O . VAL A 1 99 ? 1.213 12.895 13.780 1.00 0.00 99 VAL A O 15
ATOM 32662 N N . LYS A 1 100 ? -0.005 10.985 13.676 1.00 0.00 100 LYS A N 15
ATOM 32663 C CA . LYS A 1 100 ? 0.924 10.207 14.514 1.00 0.00 100 LYS A CA 15
ATOM 32664 C C . LYS A 1 100 ? 1.294 8.894 13.834 1.00 0.00 100 LYS A C 15
ATOM 32665 O O . LYS A 1 100 ? 0.444 8.239 13.229 1.00 0.00 100 LYS A O 15
ATOM 32684 N N . THR A 1 101 ? 2.580 8.535 13.909 1.00 0.00 101 THR A N 15
ATOM 32685 C CA . THR A 1 101 ? 3.086 7.315 13.267 1.00 0.00 101 THR A CA 15
ATOM 32686 C C . THR A 1 101 ? 3.171 6.145 14.250 1.00 0.00 101 THR A C 15
ATOM 32687 O O . THR A 1 101 ? 3.626 6.303 15.386 1.00 0.00 101 THR A O 15
ATOM 32698 N N . ALA A 1 102 ? 2.752 4.963 13.780 1.00 0.00 102 ALA A N 15
ATOM 32699 C CA . ALA A 1 102 ? 2.806 3.741 14.585 1.00 0.00 102 ALA A CA 15
ATOM 32700 C C . ALA A 1 102 ? 3.098 2.532 13.698 1.00 0.00 102 ALA A C 15
ATOM 32701 O O . ALA A 1 102 ? 2.423 2.319 12.689 1.00 0.00 102 ALA A O 15
ATOM 32708 N N . LEU A 1 103 ? 4.119 1.755 14.075 1.00 0.00 103 LEU A N 15
ATOM 32709 C CA . LEU A 1 103 ? 4.527 0.579 13.297 1.00 0.00 103 LEU A CA 15
ATOM 32710 C C . LEU A 1 103 ? 3.526 -0.559 13.431 1.00 0.00 103 LEU A C 15
ATOM 32711 O O . LEU A 1 103 ? 2.918 -0.749 14.489 1.00 0.00 103 LEU A O 15
ATOM 32727 N N . GLN A 1 104 ? 3.387 -1.333 12.351 1.00 0.00 104 GLN A N 15
ATOM 32728 C CA . GLN A 1 104 ? 2.493 -2.487 12.324 1.00 0.00 104 GLN A CA 15
ATOM 32729 C C . GLN A 1 104 ? 3.313 -3.765 12.096 1.00 0.00 104 GLN A C 15
ATOM 32730 O O . GLN A 1 104 ? 4.338 -3.725 11.424 1.00 0.00 104 GLN A O 15
ATOM 32744 N N . ASP A 1 105 ? 2.862 -4.876 12.676 1.00 0.00 105 ASP A N 15
ATOM 32745 C CA . ASP A 1 105 ? 3.566 -6.157 12.560 1.00 0.00 105 ASP A CA 15
ATOM 32746 C C . ASP A 1 105 ? 2.985 -6.988 11.431 1.00 0.00 105 ASP A C 15
ATOM 32747 O O . ASP A 1 105 ? 1.800 -7.335 11.466 1.00 0.00 105 ASP A O 15
ATOM 32756 N N . VAL A 1 106 ? 3.817 -7.308 10.423 1.00 0.00 106 VAL A N 15
ATOM 32757 C CA . VAL A 1 106 ? 3.337 -8.100 9.289 1.00 0.00 106 VAL A CA 15
ATOM 32758 C C . VAL A 1 106 ? 3.037 -9.524 9.760 1.00 0.00 106 VAL A C 15
ATOM 32759 O O . VAL A 1 106 ? 3.935 -10.256 10.153 1.00 0.00 106 VAL A O 15
ATOM 32772 N N . GLU A 1 107 ? 1.758 -9.894 9.736 1.00 0.00 107 GLU A N 15
ATOM 32773 C CA . GLU A 1 107 ? 1.344 -11.223 10.146 1.00 0.00 107 GLU A CA 15
ATOM 32774 C C . GLU A 1 107 ? 1.795 -12.254 9.112 1.00 0.00 107 GLU A C 15
ATOM 32775 O O . GLU A 1 107 ? 2.285 -13.330 9.466 1.00 0.00 107 GLU A O 15
ATOM 32787 N N . SER A 1 108 ? 1.628 -11.907 7.816 1.00 0.00 108 SER A N 15
ATOM 32788 C CA . SER A 1 108 ? 2.025 -12.801 6.714 1.00 0.00 108 SER A CA 15
ATOM 32789 C C . SER A 1 108 ? 1.838 -12.156 5.346 1.00 0.00 108 SER A C 15
ATOM 32790 O O . SER A 1 108 ? 1.151 -11.160 5.216 1.00 0.00 108 SER A O 15
ATOM 32798 N N . ILE A 1 109 ? 2.356 -12.833 4.312 1.00 0.00 109 ILE A N 15
ATOM 32799 C CA . ILE A 1 109 ? 2.134 -12.434 2.918 1.00 0.00 109 ILE A CA 15
ATOM 32800 C C . ILE A 1 109 ? 1.450 -13.592 2.179 1.00 0.00 109 ILE A C 15
ATOM 32801 O O . ILE A 1 109 ? 1.996 -14.700 2.114 1.00 0.00 109 ILE A O 15
ATOM 32817 N N . GLU A 1 110 ? 0.257 -13.328 1.623 1.00 0.00 110 GLU A N 15
ATOM 32818 C CA . GLU A 1 110 ? -0.492 -14.372 0.886 1.00 0.00 110 GLU A CA 15
ATOM 32819 C C . GLU A 1 110 ? -0.969 -13.854 -0.458 1.00 0.00 110 GLU A C 15
ATOM 32820 O O . GLU A 1 110 ? -1.871 -13.026 -0.521 1.00 0.00 110 GLU A O 15
ATOM 32832 N N . LYS A 1 111 ? -0.355 -14.345 -1.536 1.00 0.00 111 LYS A N 15
ATOM 32833 C CA . LYS A 1 111 ? -0.716 -13.896 -2.875 1.00 0.00 111 LYS A CA 15
ATOM 32834 C C . LYS A 1 111 ? -2.046 -14.475 -3.345 1.00 0.00 111 LYS A C 15
ATOM 32835 O O . LYS A 1 111 ? -2.291 -15.680 -3.243 1.00 0.00 111 LYS A O 15
ATOM 32854 N N . LEU A 1 112 ? -2.862 -13.600 -3.922 1.00 0.00 112 LEU A N 15
ATOM 32855 C CA . LEU A 1 112 ? -4.152 -13.988 -4.501 1.00 0.00 112 LEU A CA 15
ATOM 32856 C C . LEU A 1 112 ? -4.007 -14.335 -5.998 1.00 0.00 112 LEU A C 15
ATOM 32857 O O . LEU A 1 112 ? -4.974 -14.782 -6.628 1.00 0.00 112 LEU A O 15
ATOM 32873 N N . GLY A 1 113 ? -2.799 -14.120 -6.561 1.00 0.00 113 GLY A N 15
ATOM 32874 C CA . GLY A 1 113 ? -2.544 -14.401 -7.959 1.00 0.00 113 GLY A CA 15
ATOM 32875 C C . GLY A 1 113 ? -2.969 -13.247 -8.848 1.00 0.00 113 GLY A C 15
ATOM 32876 O O . GLY A 1 113 ? -2.987 -12.090 -8.417 1.00 0.00 113 GLY A O 15
ATOM 32880 N N . VAL A 1 114 ? -3.268 -13.570 -10.109 1.00 0.00 114 VAL A N 15
ATOM 32881 C CA . VAL A 1 114 ? -3.642 -12.562 -11.101 1.00 0.00 114 VAL A CA 15
ATOM 32882 C C . VAL A 1 114 ? -4.976 -11.898 -10.717 1.00 0.00 114 VAL A C 15
ATOM 32883 O O . VAL A 1 114 ? -5.991 -12.573 -10.529 1.00 0.00 114 VAL A O 15
ATOM 32896 N N . ASN A 1 115 ? -4.947 -10.567 -10.628 1.00 0.00 115 ASN A N 15
ATOM 32897 C CA . ASN A 1 115 ? -6.127 -9.768 -10.292 1.00 0.00 115 ASN A CA 15
ATOM 32898 C C . ASN A 1 115 ? -6.134 -8.470 -11.077 1.00 0.00 115 ASN A C 15
ATOM 32899 O O . ASN A 1 115 ? -5.128 -8.101 -11.687 1.00 0.00 115 ASN A O 15
ATOM 32910 N N . HIS A 1 116 ? -7.255 -7.746 -11.003 1.00 0.00 116 HIS A N 15
ATOM 32911 C CA . HIS A 1 116 ? -7.363 -6.445 -11.654 1.00 0.00 116 HIS A CA 15
ATOM 32912 C C . HIS A 1 116 ? -6.777 -5.384 -10.739 1.00 0.00 116 HIS A C 15
ATOM 32913 O O . HIS A 1 116 ? -7.296 -5.139 -9.653 1.00 0.00 116 HIS A O 15
ATOM 32927 N N . VAL A 1 117 ? -5.657 -4.807 -11.163 1.00 0.00 117 VAL A N 15
ATOM 32928 C CA . VAL A 1 117 ? -4.934 -3.803 -10.353 1.00 0.00 117 VAL A CA 15
ATOM 32929 C C . VAL A 1 117 ? -5.077 -2.402 -10.927 1.00 0.00 117 VAL A C 15
ATOM 32930 O O . VAL A 1 117 ? -5.002 -2.196 -12.141 1.00 0.00 117 VAL A O 15
ATOM 32943 N N . TYR A 1 118 ? -5.258 -1.443 -10.023 1.00 0.00 118 TYR A N 15
ATOM 32944 C CA . TYR A 1 118 ? -5.388 -0.037 -10.377 1.00 0.00 118 TYR A CA 15
ATOM 32945 C C . TYR A 1 118 ? -4.556 0.775 -9.390 1.00 0.00 118 TYR A C 15
ATOM 32946 O O . TYR A 1 118 ? -4.399 0.366 -8.228 1.00 0.00 118 TYR A O 15
ATOM 32964 N N . ASP A 1 119 ? -4.010 1.908 -9.842 1.00 0.00 119 ASP A N 15
ATOM 32965 C CA . ASP A 1 119 ? -3.194 2.749 -8.966 1.00 0.00 119 ASP A CA 15
ATOM 32966 C C . ASP A 1 119 ? -3.046 4.151 -9.538 1.00 0.00 119 ASP A C 15
ATOM 32967 O O . ASP A 1 119 ? -3.257 4.360 -10.726 1.00 0.00 119 ASP A O 15
ATOM 32976 N N . ILE A 1 120 ? -2.713 5.115 -8.669 1.00 0.00 120 ILE A N 15
ATOM 32977 C CA . ILE A 1 120 ? -2.583 6.523 -9.084 1.00 0.00 120 ILE A CA 15
ATOM 32978 C C . ILE A 1 120 ? -1.247 7.122 -8.641 1.00 0.00 120 ILE A C 15
ATOM 32979 O O . ILE A 1 120 ? -0.702 6.768 -7.592 1.00 0.00 120 ILE A O 15
ATOM 32995 N N . GLU A 1 121 ? -0.724 8.007 -9.485 1.00 0.00 121 GLU A N 15
ATOM 32996 C CA . GLU A 1 121 ? 0.557 8.658 -9.262 1.00 0.00 121 GLU A CA 15
ATOM 32997 C C . GLU A 1 121 ? 0.387 9.986 -8.543 1.00 0.00 121 GLU A C 15
ATOM 32998 O O . GLU A 1 121 ? -0.655 10.630 -8.656 1.00 0.00 121 GLU A O 15
ATOM 33010 N N . VAL A 1 122 ? 1.448 10.418 -7.846 1.00 0.00 122 VAL A N 15
ATOM 33011 C CA . VAL A 1 122 ? 1.451 11.716 -7.164 1.00 0.00 122 VAL A CA 15
ATOM 33012 C C . VAL A 1 122 ? 2.569 12.591 -7.735 1.00 0.00 122 VAL A C 15
ATOM 33013 O O . VAL A 1 122 ? 3.478 12.079 -8.399 1.00 0.00 122 VAL A O 15
ATOM 33026 N N . GLU A 1 123 ? 2.437 13.916 -7.576 1.00 0.00 123 GLU A N 15
ATOM 33027 C CA . GLU A 1 123 ? 3.390 14.862 -8.205 1.00 0.00 123 GLU A CA 15
ATOM 33028 C C . GLU A 1 123 ? 4.341 15.563 -7.226 1.00 0.00 123 GLU A C 15
ATOM 33029 O O . GLU A 1 123 ? 4.937 16.592 -7.584 1.00 0.00 123 GLU A O 15
ATOM 33041 N N . HIS A 1 124 ? 4.530 15.005 -6.012 1.00 0.00 124 HIS A N 15
ATOM 33042 C CA . HIS A 1 124 ? 5.472 15.622 -5.047 1.00 0.00 124 HIS A CA 15
ATOM 33043 C C . HIS A 1 124 ? 6.602 14.658 -4.643 1.00 0.00 124 HIS A C 15
ATOM 33044 O O . HIS A 1 124 ? 7.768 14.903 -4.969 1.00 0.00 124 HIS A O 15
ATOM 33058 N N . ASN A 1 125 ? 6.255 13.561 -3.945 1.00 0.00 125 ASN A N 15
ATOM 33059 C CA . ASN A 1 125 ? 7.267 12.565 -3.517 1.00 0.00 125 ASN A CA 15
ATOM 33060 C C . ASN A 1 125 ? 7.137 11.213 -4.260 1.00 0.00 125 ASN A C 15
ATOM 33061 O O . ASN A 1 125 ? 7.888 10.274 -3.981 1.00 0.00 125 ASN A O 15
ATOM 33072 N N . HIS A 1 126 ? 6.197 11.134 -5.215 1.00 0.00 126 HIS A N 15
ATOM 33073 C CA . HIS A 1 126 ? 5.986 9.911 -6.013 1.00 0.00 126 HIS A CA 15
ATOM 33074 C C . HIS A 1 126 ? 5.743 8.644 -5.149 1.00 0.00 126 HIS A C 15
ATOM 33075 O O . HIS A 1 126 ? 6.236 7.553 -5.475 1.00 0.00 126 HIS A O 15
ATOM 33089 N N . ASN A 1 127 ? 4.916 8.779 -4.098 1.00 0.00 127 ASN A N 15
ATOM 33090 C CA . ASN A 1 127 ? 4.526 7.627 -3.271 1.00 0.00 127 ASN A CA 15
ATOM 33091 C C . ASN A 1 127 ? 3.147 7.860 -2.635 1.00 0.00 127 ASN A C 15
ATOM 33092 O O . ASN A 1 127 ? 2.651 8.992 -2.609 1.00 0.00 127 ASN A O 15
ATOM 33103 N N . PHE A 1 128 ? 2.539 6.782 -2.128 1.00 0.00 128 PHE A N 15
ATOM 33104 C CA . PHE A 1 128 ? 1.218 6.863 -1.494 1.00 0.00 128 PHE A CA 15
ATOM 33105 C C . PHE A 1 128 ? 1.040 5.755 -0.460 1.00 0.00 128 PHE A C 15
ATOM 33106 O O . PHE A 1 128 ? 1.762 4.759 -0.484 1.00 0.00 128 PHE A O 15
ATOM 33123 N N . VAL A 1 129 ? 0.056 5.928 0.428 1.00 0.00 129 VAL A N 15
ATOM 33124 C CA . VAL A 1 129 ? -0.229 4.924 1.459 1.00 0.00 129 VAL A CA 15
ATOM 33125 C C . VAL A 1 129 ? -1.523 4.177 1.114 1.00 0.00 129 VAL A C 15
ATOM 33126 O O . VAL A 1 129 ? -2.595 4.785 1.023 1.00 0.00 129 VAL A O 15
ATOM 33139 N N . ALA A 1 130 ? -1.410 2.854 0.939 1.00 0.00 130 ALA A N 15
ATOM 33140 C CA . ALA A 1 130 ? -2.564 2.018 0.626 1.00 0.00 130 ALA A CA 15
ATOM 33141 C C . ALA A 1 130 ? -2.993 1.223 1.851 1.00 0.00 130 ALA A C 15
ATOM 33142 O O . ALA A 1 130 ? -2.226 0.410 2.377 1.00 0.00 130 ALA A O 15
ATOM 33149 N N . ASN A 1 131 ? -4.231 1.460 2.293 1.00 0.00 131 ASN A N 15
ATOM 33150 C CA . ASN A 1 131 ? -4.787 0.770 3.454 1.00 0.00 131 ASN A CA 15
ATOM 33151 C C . ASN A 1 131 ? -3.832 0.861 4.668 1.00 0.00 131 ASN A C 15
ATOM 33152 O O . ASN A 1 131 ? -3.681 -0.101 5.437 1.00 0.00 131 ASN A O 15
ATOM 33163 N N . GLY A 1 132 ? -3.225 2.039 4.852 1.00 0.00 132 GLY A N 15
ATOM 33164 C CA . GLY A 1 132 ? -2.323 2.283 5.990 1.00 0.00 132 GLY A CA 15
ATOM 33165 C C . GLY A 1 132 ? -0.886 1.782 5.741 1.00 0.00 132 GLY A C 15
ATOM 33166 O O . GLY A 1 132 ? -0.033 1.892 6.629 1.00 0.00 132 GLY A O 15
ATOM 33170 N N . LEU A 1 133 ? -0.621 1.244 4.538 1.00 0.00 133 LEU A N 15
ATOM 33171 C CA . LEU A 1 133 ? 0.720 0.743 4.198 1.00 0.00 133 LEU A CA 15
ATOM 33172 C C . LEU A 1 133 ? 1.383 1.667 3.160 1.00 0.00 133 LEU A C 15
ATOM 33173 O O . LEU A 1 133 ? 0.877 1.815 2.048 1.00 0.00 133 LEU A O 15
ATOM 33189 N N . LEU A 1 134 ? 2.527 2.273 3.535 1.00 0.00 134 LEU A N 15
ATOM 33190 C CA . LEU A 1 134 ? 3.251 3.174 2.623 1.00 0.00 134 LEU A CA 15
ATOM 33191 C C . LEU A 1 134 ? 3.908 2.385 1.489 1.00 0.00 134 LEU A C 15
ATOM 33192 O O . LEU A 1 134 ? 4.596 1.382 1.720 1.00 0.00 134 LEU A O 15
ATOM 33208 N N . VAL A 1 135 ? 3.636 2.827 0.259 1.00 0.00 135 VAL A N 15
ATOM 33209 C CA . VAL A 1 135 ? 4.121 2.143 -0.941 1.00 0.00 135 VAL A CA 15
ATOM 33210 C C . VAL A 1 135 ? 4.826 3.125 -1.899 1.00 0.00 135 VAL A C 15
ATOM 33211 O O . VAL A 1 135 ? 4.287 4.186 -2.227 1.00 0.00 135 VAL A O 15
ATOM 33224 N N . HIS A 1 136 ? 5.998 2.713 -2.388 1.00 0.00 136 HIS A N 15
ATOM 33225 C CA . HIS A 1 136 ? 6.760 3.493 -3.369 1.00 0.00 136 HIS A CA 15
ATOM 33226 C C . HIS A 1 136 ? 6.110 3.359 -4.758 1.00 0.00 136 HIS A C 15
ATOM 33227 O O . HIS A 1 136 ? 5.752 2.252 -5.176 1.00 0.00 136 HIS A O 15
ATOM 33241 N N . ASN A 1 137 ? 5.975 4.491 -5.466 1.00 0.00 137 ASN A N 15
ATOM 33242 C CA . ASN A 1 137 ? 5.382 4.491 -6.808 1.00 0.00 137 ASN A CA 15
ATOM 33243 C C . ASN A 1 137 ? 5.569 5.849 -7.503 1.00 0.00 137 ASN A C 15
ATOM 33244 O O . ASN A 1 137 ? 6.534 5.986 -8.235 1.00 0.00 137 ASN A O 15
#

Foldseek 3Di:
DWFFQQFWFQFPVGTDGQPDCRLAAGWAWAQDPVVRHIDTFGWDHKDWPFWAKWKWQAWPLWIGIGNQQFFWQWPVGTDRSVPDAQQTWAWFWDDDPGIDTDIIGGPGIHIPTIGTIMHTFTDDRGWGAIGRTTGHD

Solvent-accessible surface area: 6982 Å² total; per-residue (Å²): 66,0,0,3,23,71,0,51,0,2,0,66,153,15,101,48,142,4,79,9,96,20,0,52,138,42,110,0,6,0,52,11,90,100,62,142,100,23,56,90,10,68,11,86,142,83,78,97,48,28,115,87,92,0,61,34,0,54,7,148,95,19,70,1,29,1,16,0,92,37,79,0,29,2,73,152,16,59,40,100,1,37,80,3,62,63,160,26,77,0,26,5,10,69,120,132,114,74,67,132,71,25,71,2,60,4,71,45,38,87,141,70,24,100,40,117,0,54,4,0,63,2,61,136,13,104,3,0,0,0,17,2,1,0,0,66,58

Nearest PDB structures (foldseek):
  7cfv-assembly1_A  TM=9.906E-01  e=1.047E-23  Limnospira platensis C1
  4o1r-assembly1_A  TM=8.693E-01  e=1.611E-09  Nostoc punctiforme PCC 73102
  6fre-assembly1_A  TM=8.649E-01  e=2.305E-09  Synechocystis sp. PCC 6803 substr. Kazusa
  6frh-assembly2_B  TM=8.600E-01  e=4.049E-09  Synechocystis sp. PCC 6803 substr. Kazusa
  2in9-assembly1_A  TM=8.749E-01  e=1.787E-08  Mycobacterium tuberculosis

Sequence (137 aa):
EALTGDALILSDRGWLRIDDPTLQECRVLSYNESTQQWEWQQVLRWLDQGVRETWKIKTFQTEIKCTGNHLIRTDKGWIKAANITPKMKILSPEIDAAVKTALQDVESIEKLGVNHVYDIEVEHNHNFVANGLLVHNEALTGDALILSDRGWLRIDDPTLQECRVLSYNESTQQWEWQQVLRWLDQGVRETWKIKTFQTEIKCTGNHLIRTDKGWIKAANITPKMKILSPEIDAAVKTALQDVESIEKLGVNHVYDIEVEHNHNFVANGLLVHNEALTGDALILSDRGWLRIDDPTLQECRVLSYNESTQQWEWQQVLRWLDQGVRETWKIKTFQTEIKCTGNHLIRTDKGWIKAANITPKMKILSPEIDAAVKTALQDVESIEKLGVNHVYDIEVEHNHNFVANGLLVHNEALTGDALILSDRGWLRIDDPTLQECRVLSYNESTQQWEWQQVLRWLDQGVRETWKIKTFQTEIKCTGNHLIRTDKGWIKAANITPKMKILSPEIDAAVKTALQDVESIEKLGVNHVYDIEVEHNHNFVANGLLVHNEALTGDALILSDRGWLRIDDPTLQECRVLSYNESTQQWEWQQVLRWLDQGVRETWKIKTFQTEIKCTGNHLIRTDKGWIKAANITPKMKILSPEIDAAVKTALQDVESIEKLGVNHVYDIEVEHNHNFVANGLLVHNEALTGDALILSDRGWLRIDDPTLQECRVLSYNESTQQWEWQQVLRWLDQGVRETWKIKTFQTEIKCTGNHLIRTDKGWIKAANITPKMKILSPEIDAAVKTALQDVESIEKLGVNHVYDIEVEHNHNFVANGLLVHNEALTGDALILSDRGWLRIDDPTLQECRVLSYNESTQQWEWQQVLRWLDQGVRETWKIKTFQTEIKCTGNHLIRTDKGWIKAANITPKMKILSPEIDAAVKTALQDVESIEKLGVNHVYDIEVEHNHNFVANGLLVHNEALTGDALILSDRGWLRIDDPTLQECRVLSYNESTQQWEWQQVLRWLDQGVRETWKIKTFQTEIKCTGNHLIRTDKGWIKAANITPKMKILSPEIDAAVKTALQDVESIEKLGVNHVYDIEVEHNHNFVANGLLVHNEALTGDALILSDRGWLRIDDPTLQECRVLSYNESTQQWEWQQVLRWLDQGVRETWKIKTFQTEIKCTGNHLIRTDKGWIKAANITPKMKILSPEIDAAVKTALQDVESIEKLGVNHVYDIEVEHNHNFVANGLLVHNEALTGDALILSDRGWLRIDDPTLQECRVLSYNESTQQWEWQQVLRWLDQGVRETWKIKTFQTEIKCTGNHLIRTDKGWIKAANITPKMKILSPEIDAAVKTALQDVESIEKLGVNHVYDIEVEHNHNFVANGLLVHNEALTGDALILSDRGWLRIDDPTLQECRVLSYNESTQQWEWQQVLRWLDQGVRETWKIKTFQTEIKCTGNHLIRTDKGWIKAANITPKMKILSPEIDAAVKTALQDVESIEKLGVNHVYDIEVEHNHNFVANGLLVHNEALTGDALILSDRGWLRIDDPTLQECRVLSYNESTQQWEWQQVLRWLDQGVRETWKIKTFQTEIKCTGNHLIRTDKGWIKAANITPKMKILSPEIDAAVKTALQDVESIEKLGVNHVYDIEVEHNHNFVANGLLVHNEALTGDALILSDRGWLRIDDPTLQECRVLSYNESTQQWEWQQVLRWLDQGVRETWKIKTFQTEIKCTGNHLIRTDKGWIKAANITPKMKILSPEIDAAVKTALQDVESIEKLGVNHVYDIEVEHNHNFVANGLLVHNEALTGDALILSDRGWLRIDDPTLQECRVLSYNESTQQWEWQQVLRWLDQGVRETWKIKTFQTEIKCTGNHLIRTDKGWIKAANITPKMKILSPEIDAAVKTALQDVESIEKLGVNHVYDIEVEHNHNFVANGLLVHNEALTGDALILSDRGWLRIDDPTLQECRVLSYNESTQQWEWQQVLRWLDQGVRETWKIKTFQTEIKCTGNHLIRTDKGWIKAANITPKMKILSPEIDAAVKTALQDVESIEKLGVNHVYDIEVEHNHNFVANGLLVHN

Radius of gyration: 13.52 Å; Cα contacts (8 Å, |Δi|>4): 382; chains: 1; bounding box: 28×32×32 Å